Protein 6F0Y (pdb70)

Radius of gyration: 18.17 Å; Cα contacts (8 Å, |Δi|>4): 425; chains: 2; bounding box: 59×48×29 Å

Secondary structure (DSSP, 8-state):
---S-SEEEEEEEE---SEETTSPEEEEEEEEESS--SS-EEEEEEEESTTTTTT--EEEEEEEE-S--SEEEEEEEEEPPPPTTSS-HHHHSS-EEEEEEEEETTEEEEEEEEEEEEEESSHHHHHS--SS--GGGEEEEE-TTS-EEEE-----SSPPPS--S-------/--------BSS----

Nearest PDB structures (foldseek):
  6f0y-assembly1_A  TM=9.200E-01  e=1.280E-29  Saccharomyces cerevisiae S288C
  6ayz-assembly2_M  TM=9.405E-01  e=1.411E-24  Saccharomyces cerevisiae S288C
  2hue-assembly1_A  TM=8.958E-01  e=3.680E-25  Saccharomyces cerevisiae
  2idc-assembly1_A  TM=9.488E-01  e=1.423E-23  Saccharomyces cerevisiae S288C
  7vcq-assembly3_I  TM=9.345E-01  e=2.285E-18  Homo sapiens

Foldseek 3Di:
DCPQHQKAWPAKDFPDFKDFLQDWTKIKTKIFGQAFAQFKKKKWKWFFAPPHDDLTTDIFDMDMDPSGGGGIDIDMDTGGHDDCVSPWAVRQQAWTKMWIWMDTVNHTFKIKIWIWHWHFPDVVCVVPPDGHHDRVRIIIGTPSVDIDIGGDRDDGRCPDPPPPPDDDDPPD/DPDDPPPDDPPPVVD

InterPro domains:
  IPR006818 Histone chaperone ASF1-like [PF04729] (1-154)
  IPR006818 Histone chaperone ASF1-like [PTHR12040] (1-205)
  IPR017282 Histone deposition protein Asf1 [PIRSF037759] (1-274)
  IPR036747 Histone chaperone ASF1-like superfamily [G3DSA:2.60.40.1490] (1-156)
  IPR036747 Histone chaperone ASF1-like superfamily [SSF101546] (1-155)

CATH classification: 2.60.40.1490

Sequence (187 aa):
GAMGSIVSLLGIKVLNNPAKFTDPYEFEITFECLESLKHDLEWKLTYVGSSRSLDHDQELDSILVGPVPVGVNKFVFSADPPSAELIPASELVSVTVILLSCSYDGREFVRVGYYVNNEYDEEELRENPPAKVQVDHIVRNILAEKPRVTRFNIVWDNENEGDLYPPEQPGVLAITMLKPRKKAKALGAMGSIVSLLGIKVLNNPAKFTDPYEFEITFECLESLKHDLEWKLTYVGSSRSLDHDQELDSILVGPVPVGVNKFVFSADPPSAELIPASELVSVTVILLSCSYDGREFVRVGYYVNNEYDEEELRENPPAKVQVDHIVRNILAEKPRVTRFNIVWDNENEGDLYPPEQPGVLAITMLKPRKKAKALGAMGSIVSLLGIKVLNNPAKFTDPYEFEITFECLESLKHDLEWKLTYVGSSRSLDHDQELDSILVGPVPVGVNKFVFSADPPSAELIPASELVSVTVILLSCSYDGREFVRVGYYVNNEYDEEELRENPPAKVQVDHIVRNILAEKPRVTRFNIVWDNENEGDLYPPEQPGVLAITMLKPRKKAKALGAMGSIVSLLGIKVLNNPAKFTDPYEFEITFECLESLKHDLEWKLTYVGSSRSLDHDQELDSILVGPVPVGVNKFVFSADPPSAELIPASELVSVTVILLSCSYDGREFVRVGYYVNNEYDEEELRENPPAKVQVDHIVRNILAEKPRVTRFNIVWDNENEGDLYPPEQPGVLAITMLKPRKKAKALGAMGSIVSLLGIKVLNNPAKFTDPYEFEITFECLESLKHDLEWKLTYVGSSRSLDHDQELDSILVGPVPVGVNKFVFSADPPSAELIPASELVSVTVILLSCSYDGREFVRVGYYVNNEYDEEELRENPPAKVQVDHIVRNILAEKPRVTRFNIVWDNENEGDLYPPEQPGVLAITMLKPRKKAKALGAMGSIVSLLGIKVLNNPAKFTDPYEFEITFECLESLKHDLEWKLTYVGSSRSLDHDQELDSILVGPVPVGVNKFVFSADPPSAELIPASELVSVTVILLSCSYDGREFVRVGYYVNNEYDEEELRENPPAKVQVDHIVRNILAEKPRVTRFNIVWDNENEGDLYPPEQPGVLAITMLKPRKKAKALGAMGSIVSLLGIKVLNNPAKFTDPYEFEITFECLESLKHDLEWKLTYVGSSRSLDHDQELDSILVGPVPVGVNKFVFSADPPSAELIPASELVSVTVILLSCSYDGREFVRVGYYVNNEYDEEELRENPPAKVQVDHIVRNILAEKPRVTRFNIVWDNENEGDLYPPEQPGVLAITMLKPRKKAKALGAMGSIVSLLGIKVLNNPAKFTDPYEFEITFECLESLKHDLEWKLTYVGSSRSLDHDQELDSILVGPVPVGVNKFVFSADPPSAELIPASELVSVTVILLSCSYDGREFVRVGYYVNNEYDEEELRENPPAKVQVDHIVRNILAEKPRVTRFNIVWDNENEGDLYPPEQPGVLAITMLKPRKKAKALGAMGSIVSLLGIKVLNNPAKFTDPYEFEITFECLESLKHDLEWKLTYVGSSRSLDHDQELDSILVGPVPVGVNKFVFSADPPSAELIPASELVSVTVILLSCSYDGREFVRVGYYVNNEYDEEELRENPPAKVQVDHIVRNILAEKPRVTRFNIVWDNENEGDLYPPEQPGVLAITMLKPRKKAKALGAMGSIVSLLGIKVLNNPAKFTDPYEFEITFECLESLKHDLEWKLTYVGSSRSLDHDQELDSILVGPVPVGVNKFVFSADPPSAELIPASELVSVTVILLSCSYDGREFVRVGYYVNNEYDEEELRENPPAKVQVDHIVRNILAEKPRVTRFNIVWDNENEGDLYPPEQPGVLAITMLKPRKKAKAL

Organism: Saccharomyces cerevisiae (strain ATCC 204508 / S288c) (NCBI:txid559292)

Structure (mmCIF, N/CA/C/O backbone):
data_6F0Y
#
_entry.id   6F0Y
#
loop_
_entity.id
_entity.type
_entity.pdbx_description
1 polymer 'Histone chaperone ASF1'
2 polymer 'histone acetyltransferase Rtt109 C-terminus'
#
loop_
_atom_site.group_PDB
_atom_site.id
_atom_site.type_symbol
_atom_site.label_atom_id
_atom_site.label_alt_id
_atom_site.label_comp_id
_atom_site.label_asym_id
_atom_site.label_entity_id
_atom_site.label_seq_id
_atom_site.pdbx_PDB_ins_code
_atom_site.Cartn_x
_atom_site.Cartn_y
_atom_site.Cartn_z
_atom_site.occupancy
_atom_site.B_iso_or_equiv
_atom_site.auth_seq_id
_atom_site.auth_comp_id
_atom_site.auth_asym_id
_atom_site.auth_atom_id
_atom_site.pdbx_PDB_model_num
ATOM 1 N N . GLY A 1 1 ? -27.870 -5.280 4.879 1.00 0.00 -2 GLY A N 1
ATOM 2 C CA . GLY A 1 1 ? -26.940 -5.658 5.967 1.00 0.00 -2 GLY A CA 1
ATOM 3 C C . GLY A 1 1 ? -25.743 -4.740 6.034 1.00 0.00 -2 GLY A C 1
ATOM 4 O O . GLY A 1 1 ? -24.720 -4.996 5.402 1.00 0.00 -2 GLY A O 1
ATOM 10 N N . ALA A 1 2 ? -25.869 -3.664 6.792 1.00 0.00 -1 ALA A N 1
ATOM 11 C CA . ALA A 1 2 ? -24.787 -2.706 6.936 1.00 0.00 -1 ALA A CA 1
ATOM 12 C C . ALA A 1 2 ? -24.229 -2.732 8.352 1.00 0.00 -1 ALA A C 1
ATOM 13 O O . ALA A 1 2 ? -24.659 -1.967 9.221 1.00 0.00 -1 ALA A O 1
ATOM 20 N N . MET A 1 3 ? -23.279 -3.627 8.581 1.00 0.00 0 MET A N 1
ATOM 21 C CA . MET A 1 3 ? -22.659 -3.779 9.890 1.00 0.00 0 MET A CA 1
ATOM 22 C C . MET A 1 3 ? -21.534 -2.763 10.065 1.00 0.00 0 MET A C 1
ATOM 23 O O . MET A 1 3 ? -20.362 -3.133 10.164 1.00 0.00 0 MET A O 1
ATOM 37 N N . GLY A 1 4 ? -21.895 -1.487 10.096 1.00 0.00 1 GLY A N 1
ATOM 38 C CA . GLY A 1 4 ? -20.904 -0.435 10.208 1.00 0.00 1 GLY A CA 1
ATOM 39 C C . GLY A 1 4 ? -20.059 -0.326 8.957 1.00 0.00 1 GLY A C 1
ATOM 40 O O . GLY A 1 4 ? -20.535 0.126 7.914 1.00 0.00 1 GLY A O 1
ATOM 44 N N . SER A 1 5 ? -18.810 -0.752 9.055 1.00 0.00 2 SER A N 1
ATOM 45 C CA . SER A 1 5 ? -17.925 -0.765 7.907 1.00 0.00 2 SER A CA 1
ATOM 46 C C . SER A 1 5 ? -18.201 -1.997 7.053 1.00 0.00 2 SER A C 1
ATOM 47 O O . SER A 1 5 ? -18.005 -3.123 7.503 1.00 0.00 2 SER A O 1
ATOM 55 N N . ILE A 1 6 ? -18.664 -1.772 5.828 1.00 0.00 3 ILE A N 1
ATOM 56 C CA . ILE A 1 6 ? -19.000 -2.864 4.917 1.00 0.00 3 ILE A CA 1
ATOM 57 C C . ILE A 1 6 ? -17.751 -3.638 4.503 1.00 0.00 3 ILE A C 1
ATOM 58 O O . ILE A 1 6 ? -17.823 -4.806 4.119 1.00 0.00 3 ILE A O 1
ATOM 74 N N . VAL A 1 7 ? -16.607 -2.984 4.592 1.00 0.00 4 VAL A N 1
ATOM 75 C CA . VAL A 1 7 ? -15.346 -3.605 4.242 1.00 0.00 4 VAL A CA 1
ATOM 76 C C . VAL A 1 7 ? -14.323 -3.357 5.339 1.00 0.00 4 VAL A C 1
ATOM 77 O O . VAL A 1 7 ? -14.109 -2.219 5.758 1.00 0.00 4 VAL A O 1
ATOM 90 N N . SER A 1 8 ? -13.719 -4.426 5.822 1.00 0.00 5 SER A N 1
ATOM 91 C CA . SER A 1 8 ? -12.693 -4.324 6.839 1.00 0.00 5 SER A CA 1
ATOM 92 C C . SER A 1 8 ? -11.485 -5.149 6.417 1.00 0.00 5 SER A C 1
ATOM 93 O O . SER A 1 8 ? -11.641 -6.268 5.930 1.00 0.00 5 SER A O 1
ATOM 101 N N . LEU A 1 9 ? -10.287 -4.608 6.609 1.00 0.00 6 LEU A N 1
ATOM 102 C CA . LEU A 1 9 ? -9.078 -5.281 6.157 1.00 0.00 6 LEU A CA 1
ATOM 103 C C . LEU A 1 9 ? -8.587 -6.219 7.251 1.00 0.00 6 LEU A C 1
ATOM 104 O O . LEU A 1 9 ? -8.261 -5.789 8.358 1.00 0.00 6 LEU A O 1
ATOM 120 N N . LEU A 1 10 ? -8.553 -7.499 6.933 1.00 0.00 7 LEU A N 1
ATOM 121 C CA . LEU A 1 10 ? -8.145 -8.522 7.881 1.00 0.00 7 LEU A CA 1
ATOM 122 C C . LEU A 1 10 ? -6.642 -8.477 8.068 1.00 0.00 7 LEU A C 1
ATOM 123 O O . LEU A 1 10 ? -6.120 -8.774 9.141 1.00 0.00 7 LEU A O 1
ATOM 139 N N . GLY A 1 11 ? -5.955 -8.085 7.013 1.00 0.00 8 GLY A N 1
ATOM 140 C CA . GLY A 1 11 ? -4.523 -7.956 7.064 1.00 0.00 8 GLY A CA 1
ATOM 141 C C . GLY A 1 11 ? -3.923 -7.995 5.683 1.00 0.00 8 GLY A C 1
ATOM 142 O O . GLY A 1 11 ? -4.651 -8.067 4.688 1.00 0.00 8 GLY A O 1
ATOM 146 N N . ILE A 1 12 ? -2.609 -7.946 5.614 1.00 0.00 9 ILE A N 1
ATOM 147 C CA . ILE A 1 12 ? -1.913 -7.998 4.345 1.00 0.00 9 ILE A CA 1
ATOM 148 C C . ILE A 1 12 ? -0.791 -9.003 4.439 1.00 0.00 9 ILE A C 1
ATOM 149 O O . ILE A 1 12 ? -0.095 -9.071 5.453 1.00 0.00 9 ILE A O 1
ATOM 165 N N . LYS A 1 13 ? -0.592 -9.764 3.388 1.00 0.00 10 LYS A N 1
ATOM 166 C CA . LYS A 1 13 ? 0.472 -10.740 3.364 1.00 0.00 10 LYS A CA 1
ATOM 167 C C . LYS A 1 13 ? 1.644 -10.211 2.549 1.00 0.00 10 LYS A C 1
ATOM 168 O O . LYS A 1 13 ? 1.581 -10.118 1.322 1.00 0.00 10 LYS A O 1
ATOM 187 N N . VAL A 1 14 ? 2.688 -9.811 3.254 1.00 0.00 11 VAL A N 1
ATOM 188 C CA . VAL A 1 14 ? 3.949 -9.451 2.626 1.00 0.00 11 VAL A CA 1
ATOM 189 C C . VAL A 1 14 ? 4.638 -10.697 2.067 1.00 0.00 11 VAL A C 1
ATOM 190 O O . VAL A 1 14 ? 5.267 -11.464 2.795 1.00 0.00 11 VAL A O 1
ATOM 203 N N . LEU A 1 15 ? 4.453 -10.918 0.778 1.00 0.00 12 LEU A N 1
ATOM 204 C CA . LEU A 1 15 ? 5.060 -12.036 0.076 1.00 0.00 12 LEU A CA 1
ATOM 205 C C . LEU A 1 15 ? 6.549 -11.819 -0.196 1.00 0.00 12 LEU A C 1
ATOM 206 O O . LEU A 1 15 ? 7.341 -12.760 -0.141 1.00 0.00 12 LEU A O 1
ATOM 222 N N . ASN A 1 16 ? 6.928 -10.578 -0.474 1.00 0.00 13 ASN A N 1
ATOM 223 C CA . ASN A 1 16 ? 8.315 -10.261 -0.818 1.00 0.00 13 ASN A CA 1
ATOM 224 C C . ASN A 1 16 ? 9.188 -10.050 0.422 1.00 0.00 13 ASN A C 1
ATOM 225 O O . ASN A 1 16 ? 9.186 -8.979 1.024 1.00 0.00 13 ASN A O 1
ATOM 236 N N . ASN A 1 17 ? 9.931 -11.085 0.798 1.00 0.00 14 ASN A N 1
ATOM 237 C CA . ASN A 1 17 ? 10.854 -11.010 1.930 1.00 0.00 14 ASN A CA 1
ATOM 238 C C . ASN A 1 17 ? 11.785 -12.219 1.950 1.00 0.00 14 ASN A C 1
ATOM 239 O O . ASN A 1 17 ? 11.319 -13.350 2.087 1.00 0.00 14 ASN A O 1
ATOM 250 N N . PRO A 1 18 ? 13.111 -12.022 1.802 1.00 0.00 15 PRO A N 1
ATOM 251 C CA . PRO A 1 18 ? 13.721 -10.713 1.544 1.00 0.00 15 PRO A CA 1
ATOM 252 C C . PRO A 1 18 ? 13.655 -10.338 0.067 1.00 0.00 15 PRO A C 1
ATOM 253 O O . PRO A 1 18 ? 13.618 -11.210 -0.806 1.00 0.00 15 PRO A O 1
ATOM 264 N N . ALA A 1 19 ? 13.642 -9.049 -0.212 1.00 0.00 16 ALA A N 1
ATOM 265 C CA . ALA A 1 19 ? 13.534 -8.571 -1.577 1.00 0.00 16 ALA A CA 1
ATOM 266 C C . ALA A 1 19 ? 14.567 -7.490 -1.848 1.00 0.00 16 ALA A C 1
ATOM 267 O O . ALA A 1 19 ? 15.348 -7.134 -0.968 1.00 0.00 16 ALA A O 1
ATOM 274 N N . LYS A 1 20 ? 14.593 -6.989 -3.070 1.00 0.00 17 LYS A N 1
ATOM 275 C CA . LYS A 1 20 ? 15.399 -5.824 -3.389 1.00 0.00 17 LYS A CA 1
ATOM 276 C C . LYS A 1 20 ? 14.493 -4.605 -3.428 1.00 0.00 17 LYS A C 1
ATOM 277 O O . LYS A 1 20 ? 13.270 -4.748 -3.471 1.00 0.00 17 LYS A O 1
ATOM 296 N N . PHE A 1 21 ? 15.066 -3.415 -3.399 1.00 0.00 18 PHE A N 1
ATOM 297 C CA . PHE A 1 21 ? 14.256 -2.204 -3.448 1.00 0.00 18 PHE A CA 1
ATOM 298 C C . PHE A 1 21 ? 13.679 -2.004 -4.850 1.00 0.00 18 PHE A C 1
ATOM 299 O O . PHE A 1 21 ? 12.527 -1.597 -5.008 1.00 0.00 18 PHE A O 1
ATOM 316 N N . THR A 1 22 ? 14.477 -2.320 -5.863 1.00 0.00 19 THR A N 1
ATOM 317 C CA . THR A 1 22 ? 14.034 -2.248 -7.250 1.00 0.00 19 THR A CA 1
ATOM 318 C C . THR A 1 22 ? 13.280 -3.517 -7.651 1.00 0.00 19 THR A C 1
ATOM 319 O O . THR A 1 22 ? 13.045 -3.776 -8.833 1.00 0.00 19 THR A O 1
ATOM 330 N N . ASP A 1 23 ? 12.913 -4.301 -6.650 1.00 0.00 20 ASP A N 1
ATOM 331 C CA . ASP A 1 23 ? 12.149 -5.526 -6.849 1.00 0.00 20 ASP A CA 1
ATOM 332 C C . ASP A 1 23 ? 10.669 -5.236 -6.608 1.00 0.00 20 ASP A C 1
ATOM 333 O O . ASP A 1 23 ? 10.329 -4.499 -5.683 1.00 0.00 20 ASP A O 1
ATOM 342 N N . PRO A 1 24 ? 9.774 -5.793 -7.448 1.00 0.00 21 PRO A N 1
ATOM 343 C CA . PRO A 1 24 ? 8.333 -5.506 -7.388 1.00 0.00 21 PRO A CA 1
ATOM 344 C C . PRO A 1 24 ? 7.721 -5.733 -6.011 1.00 0.00 21 PRO A C 1
ATOM 345 O O . PRO A 1 24 ? 8.025 -6.712 -5.326 1.00 0.00 21 PRO A O 1
ATOM 356 N N . TYR A 1 25 ? 6.857 -4.813 -5.617 1.00 0.00 22 TYR A N 1
ATOM 357 C CA . TYR A 1 25 ? 6.175 -4.889 -4.338 1.00 0.00 22 TYR A CA 1
ATOM 358 C C . TYR A 1 25 ? 4.937 -5.766 -4.455 1.00 0.00 22 TYR A C 1
ATOM 359 O O . TYR A 1 25 ? 4.016 -5.448 -5.200 1.00 0.00 22 TYR A O 1
ATOM 377 N N . GLU A 1 26 ? 4.920 -6.866 -3.726 1.00 0.00 23 GLU A N 1
ATOM 378 C CA . GLU A 1 26 ? 3.802 -7.791 -3.778 1.00 0.00 23 GLU A CA 1
ATOM 379 C C . GLU A 1 26 ? 3.188 -7.982 -2.398 1.00 0.00 23 GLU A C 1
ATOM 380 O O . GLU A 1 26 ? 3.812 -8.540 -1.489 1.00 0.00 23 GLU A O 1
ATOM 392 N N . PHE A 1 27 ? 1.968 -7.499 -2.256 1.00 0.00 24 PHE A N 1
ATOM 393 C CA . PHE A 1 27 ? 1.208 -7.631 -1.025 1.00 0.00 24 PHE A CA 1
ATOM 394 C C . PHE A 1 27 ? -0.088 -8.363 -1.323 1.00 0.00 24 PHE A C 1
ATOM 395 O O . PHE A 1 27 ? -0.750 -8.054 -2.299 1.00 0.00 24 PHE A O 1
ATOM 412 N N . GLU A 1 28 ? -0.462 -9.317 -0.498 1.00 0.00 25 GLU A N 1
ATOM 413 C CA . GLU A 1 28 ? -1.711 -10.026 -0.717 1.00 0.00 25 GLU A CA 1
ATOM 414 C C . GLU A 1 28 ? -2.774 -9.493 0.228 1.00 0.00 25 GLU A C 1
ATOM 415 O O . GLU A 1 28 ? -2.597 -9.490 1.447 1.00 0.00 25 GLU A O 1
ATOM 427 N N . ILE A 1 29 ? -3.863 -9.020 -0.350 1.00 0.00 26 ILE A N 1
ATOM 428 C CA . ILE A 1 29 ? -4.937 -8.397 0.407 1.00 0.00 26 ILE A CA 1
ATOM 429 C C . ILE A 1 29 ? -5.949 -9.431 0.888 1.00 0.00 26 ILE A C 1
ATOM 430 O O . ILE A 1 29 ? -6.365 -10.308 0.132 1.00 0.00 26 ILE A O 1
ATOM 446 N N . THR A 1 30 ? -6.307 -9.340 2.160 1.00 0.00 27 THR A N 1
ATOM 447 C CA . THR A 1 30 ? -7.379 -10.140 2.723 1.00 0.00 27 THR A CA 1
ATOM 448 C C . THR A 1 30 ? -8.322 -9.246 3.519 1.00 0.00 27 THR A C 1
ATOM 449 O O . THR A 1 30 ? -7.923 -8.656 4.523 1.00 0.00 27 THR A O 1
ATOM 460 N N . PHE A 1 31 ? -9.557 -9.114 3.062 1.00 0.00 28 PHE A N 1
ATOM 461 C CA . PHE A 1 31 ? -10.539 -8.312 3.776 1.00 0.00 28 PHE A CA 1
ATOM 462 C C . PHE A 1 31 ? -11.898 -8.984 3.746 1.00 0.00 28 PHE A C 1
ATOM 463 O O . PHE A 1 31 ? -12.162 -9.826 2.892 1.00 0.00 28 PHE A O 1
ATOM 480 N N . GLU A 1 32 ? -12.759 -8.593 4.669 1.00 0.00 29 GLU A N 1
ATOM 481 C CA . GLU A 1 32 ? -14.078 -9.185 4.769 1.00 0.00 29 GLU A CA 1
ATOM 482 C C . GLU A 1 32 ? -15.129 -8.216 4.258 1.00 0.00 29 GLU A C 1
ATOM 483 O O . GLU A 1 32 ? -15.256 -7.094 4.754 1.00 0.00 29 GLU A O 1
ATOM 495 N N . CYS A 1 33 ? -15.844 -8.651 3.242 1.00 0.00 30 CYS A N 1
ATOM 496 C CA . CYS A 1 33 ? -16.949 -7.900 2.688 1.00 0.00 30 CYS A CA 1
ATOM 497 C C . CYS A 1 33 ? -18.233 -8.323 3.384 1.00 0.00 30 CYS A C 1
ATOM 498 O O . CYS A 1 33 ? -18.673 -9.463 3.240 1.00 0.00 30 CYS A O 1
ATOM 506 N N . LEU A 1 34 ? -18.814 -7.420 4.162 1.00 0.00 31 LEU A N 1
ATOM 507 C CA . LEU A 1 34 ? -20.023 -7.729 4.914 1.00 0.00 31 LEU A CA 1
ATOM 508 C C . LEU A 1 34 ? -21.248 -7.703 4.009 1.00 0.00 31 LEU A C 1
ATOM 509 O O . LEU A 1 34 ? -22.145 -8.535 4.137 1.00 0.00 31 LEU A O 1
ATOM 525 N N . GLU A 1 35 ? -21.277 -6.745 3.097 1.00 0.00 32 GLU A N 1
ATOM 526 C CA . GLU A 1 35 ? -22.333 -6.654 2.100 1.00 0.00 32 GLU A CA 1
ATOM 527 C C . GLU A 1 35 ? -21.710 -6.321 0.754 1.00 0.00 32 GLU A C 1
ATOM 528 O O . GLU A 1 35 ? -20.723 -5.593 0.697 1.00 0.00 32 GLU A O 1
ATOM 540 N N . SER A 1 36 ? -22.266 -6.866 -0.319 1.00 0.00 33 SER A N 1
ATOM 541 C CA . SER A 1 36 ? -21.707 -6.662 -1.644 1.00 0.00 33 SER A CA 1
ATOM 542 C C . SER A 1 36 ? -21.712 -5.179 -1.991 1.00 0.00 33 SER A C 1
ATOM 543 O O . SER A 1 36 ? -22.755 -4.520 -1.967 1.00 0.00 33 SER A O 1
ATOM 551 N N . LEU A 1 37 ? -20.531 -4.664 -2.298 1.00 0.00 34 LEU A N 1
ATOM 552 C CA . LEU A 1 37 ? -20.346 -3.244 -2.535 1.00 0.00 34 LEU A CA 1
ATOM 553 C C . LEU A 1 37 ? -21.047 -2.801 -3.810 1.00 0.00 34 LEU A C 1
ATOM 554 O O . LEU A 1 37 ? -20.870 -3.393 -4.875 1.00 0.00 34 LEU A O 1
ATOM 570 N N . LYS A 1 38 ? -21.862 -1.766 -3.674 1.00 0.00 35 LYS A N 1
ATOM 571 C CA . LYS A 1 38 ? -22.554 -1.164 -4.806 1.00 0.00 35 LYS A CA 1
ATOM 572 C C . LYS A 1 38 ? -21.601 -0.240 -5.556 1.00 0.00 35 LYS A C 1
ATOM 573 O O . LYS A 1 38 ? -21.838 0.127 -6.707 1.00 0.00 35 LYS A O 1
ATOM 592 N N . HIS A 1 39 ? -20.536 0.154 -4.873 1.00 0.00 36 HIS A N 1
ATOM 593 C CA . HIS A 1 39 ? -19.476 0.946 -5.478 1.00 0.00 36 HIS A CA 1
ATOM 594 C C . HIS A 1 39 ? -18.215 0.094 -5.541 1.00 0.00 36 HIS A C 1
ATOM 595 O O . HIS A 1 39 ? -18.251 -1.088 -5.200 1.00 0.00 36 HIS A O 1
ATOM 610 N N . ASP A 1 40 ? -17.108 0.676 -5.961 1.00 0.00 37 ASP A N 1
ATOM 611 C CA . ASP A 1 40 ? -15.892 -0.095 -6.181 1.00 0.00 37 ASP A CA 1
ATOM 612 C C . ASP A 1 40 ? -14.846 0.208 -5.119 1.00 0.00 37 ASP A C 1
ATOM 613 O O . ASP A 1 40 ? -14.813 1.306 -4.557 1.00 0.00 37 ASP A O 1
ATOM 622 N N . LEU A 1 41 ? -14.000 -0.776 -4.849 1.00 0.00 38 LEU A N 1
ATOM 623 C CA . LEU A 1 41 ? -12.920 -0.627 -3.883 1.00 0.00 38 LEU A CA 1
ATOM 624 C C . LEU A 1 41 ? -11.606 -0.374 -4.604 1.00 0.00 38 LEU A C 1
ATOM 625 O O . LEU A 1 41 ? -11.216 -1.146 -5.479 1.00 0.00 38 LEU A O 1
ATOM 641 N N . GLU A 1 42 ? -10.932 0.701 -4.246 1.00 0.00 39 GLU A N 1
ATOM 642 C CA . GLU A 1 42 ? -9.674 1.050 -4.884 1.00 0.00 39 GLU A CA 1
ATOM 643 C C . GLU A 1 42 ? -8.508 0.839 -3.922 1.00 0.00 39 GLU A C 1
ATOM 644 O O . GLU A 1 42 ? -8.403 1.520 -2.903 1.00 0.00 39 GLU A O 1
ATOM 656 N N . TRP A 1 43 ? -7.634 -0.099 -4.259 1.00 0.00 40 TRP A N 1
ATOM 657 C CA . TRP A 1 43 ? -6.481 -0.420 -3.425 1.00 0.00 40 TRP A CA 1
ATOM 658 C C . TRP A 1 43 ? -5.219 0.102 -4.086 1.00 0.00 40 TRP A C 1
ATOM 659 O O . TRP A 1 43 ? -5.045 -0.042 -5.289 1.00 0.00 40 TRP A O 1
ATOM 680 N N . LYS A 1 44 ? -4.341 0.709 -3.314 1.00 0.00 41 LYS A N 1
ATOM 681 C CA . LYS A 1 44 ? -3.148 1.309 -3.888 1.00 0.00 41 LYS A CA 1
ATOM 682 C C . LYS A 1 44 ? -1.982 1.230 -2.919 1.00 0.00 41 LYS A C 1
ATOM 683 O O . LYS A 1 44 ? -2.179 1.060 -1.713 1.00 0.00 41 LYS A O 1
ATOM 702 N N . LEU A 1 45 ? -0.773 1.346 -3.450 1.00 0.00 42 LEU A N 1
ATOM 703 C CA . LEU A 1 45 ? 0.423 1.336 -2.628 1.00 0.00 42 LEU A CA 1
ATOM 704 C C . LEU A 1 45 ? 1.137 2.669 -2.766 1.00 0.00 42 LEU A C 1
ATOM 705 O O . LEU A 1 45 ? 1.346 3.156 -3.879 1.00 0.00 42 LEU A O 1
ATOM 721 N N . THR A 1 46 ? 1.494 3.265 -1.648 1.00 0.00 43 THR A N 1
ATOM 722 C CA . THR A 1 46 ? 2.244 4.504 -1.646 1.00 0.00 43 THR A CA 1
ATOM 723 C C . THR A 1 46 ? 3.580 4.289 -0.950 1.00 0.00 43 THR A C 1
ATOM 724 O O . THR A 1 46 ? 3.637 3.654 0.105 1.00 0.00 43 THR A O 1
ATOM 735 N N . TYR A 1 47 ? 4.652 4.794 -1.540 1.00 0.00 44 TYR A N 1
ATOM 736 C CA . TYR A 1 47 ? 5.958 4.690 -0.920 1.00 0.00 44 TYR A CA 1
ATOM 737 C C . TYR A 1 47 ? 6.258 5.980 -0.186 1.00 0.00 44 TYR A C 1
ATOM 738 O O . TYR A 1 47 ? 6.109 7.070 -0.742 1.00 0.00 44 TYR A O 1
ATOM 756 N N . VAL A 1 48 ? 6.635 5.848 1.070 1.00 0.00 45 VAL A N 1
ATOM 757 C CA . VAL A 1 48 ? 6.871 6.991 1.923 1.00 0.00 45 VAL A CA 1
ATOM 758 C C . VAL A 1 48 ? 8.284 6.968 2.497 1.00 0.00 45 VAL A C 1
ATOM 759 O O . VAL A 1 48 ? 8.657 6.043 3.229 1.00 0.00 45 VAL A O 1
ATOM 772 N N . GLY A 1 49 ? 9.076 7.967 2.132 1.00 0.00 46 GLY A N 1
ATOM 773 C CA . GLY A 1 49 ? 10.391 8.134 2.719 1.00 0.00 46 GLY A CA 1
ATOM 774 C C . GLY A 1 49 ? 10.323 8.465 4.199 1.00 0.00 46 GLY A C 1
ATOM 775 O O . GLY A 1 49 ? 10.246 9.638 4.574 1.00 0.00 46 GLY A O 1
ATOM 779 N N . SER A 1 50 ? 10.327 7.419 5.025 1.00 0.00 47 SER A N 1
ATOM 780 C CA . SER A 1 50 ? 10.297 7.537 6.483 1.00 0.00 47 SER A CA 1
ATOM 781 C C . SER A 1 50 ? 8.942 8.047 6.992 1.00 0.00 47 SER A C 1
ATOM 782 O O . SER A 1 50 ? 8.137 7.266 7.496 1.00 0.00 47 SER A O 1
ATOM 790 N N . SER A 1 51 ? 8.674 9.338 6.856 1.00 0.00 48 SER A N 1
ATOM 791 C CA . SER A 1 51 ? 7.436 9.894 7.384 1.00 0.00 48 SER A CA 1
ATOM 792 C C . SER A 1 51 ? 6.862 10.969 6.466 1.00 0.00 48 SER A C 1
ATOM 793 O O . SER A 1 51 ? 5.762 10.817 5.930 1.00 0.00 48 SER A O 1
ATOM 801 N N . ARG A 1 52 ? 7.603 12.054 6.277 1.00 0.00 49 ARG A N 1
ATOM 802 C CA . ARG A 1 52 ? 7.120 13.169 5.469 1.00 0.00 49 ARG A CA 1
ATOM 803 C C . ARG A 1 52 ? 7.408 12.935 3.997 1.00 0.00 49 ARG A C 1
ATOM 804 O O . ARG A 1 52 ? 7.067 13.756 3.145 1.00 0.00 49 ARG A O 1
ATOM 825 N N . SER A 1 53 ? 8.041 11.797 3.726 1.00 0.00 50 SER A N 1
ATOM 826 C CA . SER A 1 53 ? 8.376 11.374 2.372 1.00 0.00 50 SER A CA 1
ATOM 827 C C . SER A 1 53 ? 9.415 12.303 1.753 1.00 0.00 50 SER A C 1
ATOM 828 O O . SER A 1 53 ? 9.082 13.208 0.992 1.00 0.00 50 SER A O 1
ATOM 836 N N . LEU A 1 54 ? 10.680 12.068 2.084 1.00 0.00 51 LEU A N 1
ATOM 837 C CA . LEU A 1 54 ? 11.776 12.869 1.546 1.00 0.00 51 LEU A CA 1
ATOM 838 C C . LEU A 1 54 ? 11.967 12.588 0.059 1.00 0.00 51 LEU A C 1
ATOM 839 O O . LEU A 1 54 ? 12.708 13.287 -0.633 1.00 0.00 51 LEU A O 1
ATOM 855 N N . ASP A 1 55 ? 11.286 11.562 -0.417 1.00 0.00 52 ASP A N 1
ATOM 856 C CA . ASP A 1 55 ? 11.349 11.165 -1.811 1.00 0.00 52 ASP A CA 1
ATOM 857 C C . ASP A 1 55 ? 10.128 11.666 -2.564 1.00 0.00 52 ASP A C 1
ATOM 858 O O . ASP A 1 55 ? 9.991 11.422 -3.764 1.00 0.00 52 ASP A O 1
ATOM 867 N N . HIS A 1 56 ? 9.265 12.391 -1.845 1.00 0.00 53 HIS A N 1
ATOM 868 C CA . HIS A 1 56 ? 7.954 12.794 -2.356 1.00 0.00 53 HIS A CA 1
ATOM 869 C C . HIS A 1 56 ? 7.075 11.563 -2.525 1.00 0.00 53 HIS A C 1
ATOM 870 O O . HIS A 1 56 ? 7.303 10.758 -3.425 1.00 0.00 53 HIS A O 1
ATOM 885 N N . ASP A 1 57 ? 6.079 11.424 -1.648 1.00 0.00 54 ASP A N 1
ATOM 886 C CA . ASP A 1 57 ? 5.227 10.231 -1.628 1.00 0.00 54 ASP A CA 1
ATOM 887 C C . ASP A 1 57 ? 4.737 9.890 -3.024 1.00 0.00 54 ASP A C 1
ATOM 888 O O . ASP A 1 57 ? 4.253 10.748 -3.767 1.00 0.00 54 ASP A O 1
ATOM 897 N N . GLN A 1 58 ? 4.891 8.632 -3.376 1.00 0.00 55 GLN A N 1
ATOM 898 C CA . GLN A 1 58 ? 4.621 8.182 -4.727 1.00 0.00 55 GLN A CA 1
ATOM 899 C C . GLN A 1 58 ? 3.723 6.955 -4.735 1.00 0.00 55 GLN A C 1
ATOM 900 O O . GLN A 1 58 ? 4.030 5.936 -4.110 1.00 0.00 55 GLN A O 1
ATOM 914 N N . GLU A 1 59 ? 2.594 7.080 -5.416 1.00 0.00 56 GLU A N 1
ATOM 915 C CA . GLU A 1 59 ? 1.694 5.960 -5.637 1.00 0.00 56 GLU A CA 1
ATOM 916 C C . GLU A 1 59 ? 2.279 5.049 -6.709 1.00 0.00 56 GLU A C 1
ATOM 917 O O . GLU A 1 59 ? 2.354 5.428 -7.878 1.00 0.00 56 GLU A O 1
ATOM 929 N N . LEU A 1 60 ? 2.679 3.851 -6.315 1.00 0.00 57 LEU A N 1
ATOM 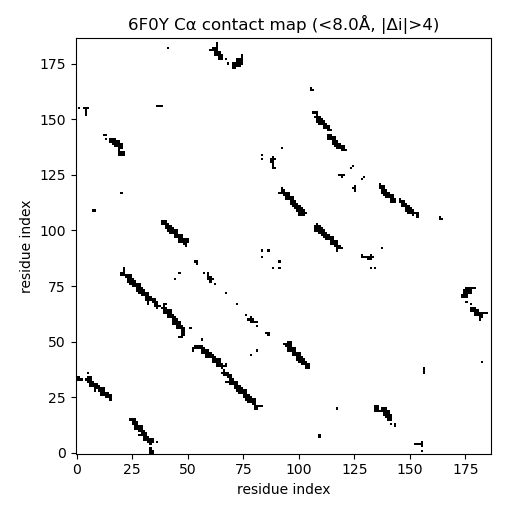930 C CA . LEU A 1 60 ? 3.396 2.956 -7.218 1.00 0.00 57 LEU A CA 1
ATOM 931 C C . LEU A 1 60 ? 2.450 2.291 -8.201 1.00 0.00 57 LEU A C 1
ATOM 932 O O . LEU A 1 60 ? 2.825 2.007 -9.335 1.00 0.00 57 LEU A O 1
ATOM 948 N N . ASP A 1 61 ? 1.213 2.084 -7.775 1.00 0.00 58 ASP A N 1
ATOM 949 C CA . ASP A 1 61 ? 0.241 1.305 -8.531 1.00 0.00 58 ASP A CA 1
ATOM 950 C C . ASP A 1 61 ? -1.092 1.369 -7.807 1.00 0.00 58 ASP A C 1
ATOM 951 O O . ASP A 1 61 ? -1.124 1.492 -6.578 1.00 0.00 58 ASP A O 1
ATOM 960 N N . SER A 1 62 ? -2.178 1.308 -8.551 1.00 0.00 59 SER A N 1
ATOM 961 C CA . SER A 1 62 ? -3.503 1.327 -7.955 1.00 0.00 59 SER A CA 1
ATOM 962 C C . SER A 1 62 ? -4.435 0.365 -8.677 1.00 0.00 59 SER A C 1
ATOM 963 O O . SER A 1 62 ? -4.559 0.398 -9.902 1.00 0.00 59 SER A O 1
ATOM 971 N N . ILE A 1 63 ? -5.090 -0.484 -7.907 1.00 0.00 60 ILE A N 1
ATOM 972 C CA . ILE A 1 63 ? -5.988 -1.478 -8.457 1.00 0.00 60 ILE A CA 1
ATOM 973 C C . ILE A 1 63 ? -7.409 -1.205 -8.001 1.00 0.00 60 ILE A C 1
ATOM 974 O O . ILE A 1 63 ? -7.635 -0.584 -6.963 1.00 0.00 60 ILE A O 1
ATOM 990 N N . LEU A 1 64 ? -8.357 -1.660 -8.786 1.00 0.00 61 LEU A N 1
ATOM 991 C CA . LEU A 1 64 ? -9.754 -1.396 -8.550 1.00 0.00 61 LEU A CA 1
ATOM 992 C C . LEU A 1 64 ? -10.512 -2.725 -8.588 1.00 0.00 61 LEU A C 1
ATOM 993 O O . LEU A 1 64 ? -10.319 -3.520 -9.505 1.00 0.00 61 LEU A O 1
ATOM 1009 N N . VAL A 1 65 ? -11.367 -2.979 -7.607 1.00 0.00 62 VAL A N 1
ATOM 1010 C CA . VAL A 1 65 ? -12.038 -4.273 -7.529 1.00 0.00 62 VAL A CA 1
ATOM 1011 C C . VAL A 1 65 ? -13.543 -4.132 -7.637 1.00 0.00 62 VAL A C 1
ATOM 1012 O O . VAL A 1 65 ? -14.154 -3.273 -6.997 1.00 0.00 62 VAL A O 1
ATOM 1025 N N . GLY A 1 66 ? -14.122 -4.996 -8.452 1.00 0.00 63 GLY A N 1
ATOM 1026 C CA . GLY A 1 66 ? -15.555 -5.085 -8.571 1.00 0.00 63 GLY A CA 1
ATOM 1027 C C . GLY A 1 66 ? -15.945 -6.014 -9.700 1.00 0.00 63 GLY A C 1
ATOM 1028 O O . GLY A 1 66 ? -15.174 -6.184 -10.646 1.00 0.00 63 GLY A O 1
ATOM 1032 N N . PRO A 1 67 ? -17.118 -6.656 -9.621 1.00 0.00 64 PRO A N 1
ATOM 1033 C CA . PRO A 1 67 ? -17.987 -6.582 -8.446 1.00 0.00 64 PRO A CA 1
ATOM 1034 C C . PRO A 1 67 ? -17.435 -7.403 -7.278 1.00 0.00 64 PRO A C 1
ATOM 1035 O O . PRO A 1 67 ? -17.074 -8.571 -7.438 1.00 0.00 64 PRO A O 1
ATOM 1046 N N . VAL A 1 68 ? -17.351 -6.777 -6.114 1.00 0.00 65 VAL A N 1
ATOM 1047 C CA . VAL A 1 68 ? -16.824 -7.433 -4.924 1.00 0.00 65 VAL A CA 1
ATOM 1048 C C . VAL A 1 68 ? -17.966 -8.018 -4.076 1.00 0.00 65 VAL A C 1
ATOM 1049 O O . VAL A 1 68 ? -18.826 -7.290 -3.564 1.00 0.00 65 VAL A O 1
ATOM 1062 N N . PRO A 1 69 ? -18.021 -9.365 -3.998 1.00 0.00 66 PRO A N 1
ATOM 1063 C CA . PRO A 1 69 ? -19.064 -10.098 -3.277 1.00 0.00 66 PRO A CA 1
ATOM 1064 C C . PRO A 1 69 ? -18.746 -10.328 -1.805 1.00 0.00 66 PRO A C 1
ATOM 1065 O O . PRO A 1 69 ? -17.620 -10.122 -1.346 1.00 0.00 66 PRO A O 1
ATOM 1076 N N . VAL A 1 70 ? -19.761 -10.791 -1.087 1.00 0.00 67 VAL A N 1
ATOM 1077 C CA . VAL A 1 70 ? -19.689 -10.977 0.354 1.00 0.00 67 VAL A CA 1
ATOM 1078 C C . VAL A 1 70 ? -18.776 -12.148 0.730 1.00 0.00 67 VAL A C 1
ATOM 1079 O O . VAL A 1 70 ? -18.730 -13.163 0.029 1.00 0.00 67 VAL A O 1
ATOM 1092 N N . GLY A 1 71 ? -18.073 -12.002 1.846 1.00 0.00 68 GLY A N 1
ATOM 1093 C CA . GLY A 1 71 ? -17.124 -13.009 2.287 1.00 0.00 68 GLY A CA 1
ATOM 1094 C C . GLY A 1 71 ? -15.738 -12.417 2.402 1.00 0.00 68 GLY A C 1
ATOM 1095 O O . GLY A 1 71 ? -15.597 -11.196 2.416 1.00 0.00 68 GLY A O 1
ATOM 1099 N N . VAL A 1 72 ? -14.706 -13.244 2.475 1.00 0.00 69 VAL A N 1
ATOM 1100 C CA . VAL A 1 72 ? -13.361 -12.704 2.454 1.00 0.00 69 VAL A CA 1
ATOM 1101 C C . VAL A 1 72 ? -12.945 -12.534 1.007 1.00 0.00 69 VAL A C 1
ATOM 1102 O O . VAL A 1 72 ? -13.242 -13.377 0.158 1.00 0.00 69 VAL A O 1
ATOM 1115 N N . ASN A 1 73 ? -12.301 -11.436 0.716 1.00 0.00 70 ASN A N 1
ATOM 1116 C CA . ASN A 1 73 ? -11.749 -11.231 -0.600 1.00 0.00 70 ASN A CA 1
ATOM 1117 C C . ASN A 1 73 ? -10.252 -11.289 -0.464 1.00 0.00 70 ASN A C 1
ATOM 1118 O O . ASN A 1 73 ? -9.689 -10.742 0.490 1.00 0.00 70 ASN A O 1
ATOM 1129 N N . LYS A 1 74 ? -9.609 -11.963 -1.388 1.00 0.00 71 LYS A N 1
ATOM 1130 C CA . LYS A 1 74 ? -8.197 -12.216 -1.274 1.00 0.00 71 LYS A CA 1
ATOM 1131 C C . LYS A 1 74 ? -7.570 -12.242 -2.649 1.00 0.00 71 LYS A C 1
ATOM 1132 O O . LYS A 1 74 ? -8.030 -12.954 -3.537 1.00 0.00 71 LYS A O 1
ATOM 1151 N N . PHE A 1 75 ? -6.518 -11.477 -2.815 1.00 0.00 72 PHE A N 1
ATOM 1152 C CA . PHE A 1 75 ? -5.833 -11.393 -4.084 1.00 0.00 72 PHE A CA 1
ATOM 1153 C C . PHE A 1 75 ? -4.450 -10.821 -3.877 1.00 0.00 72 PHE A C 1
ATOM 1154 O O . PHE A 1 75 ? -4.188 -10.162 -2.870 1.00 0.00 72 PHE A O 1
ATOM 1171 N N . VAL A 1 76 ? -3.572 -11.068 -4.824 1.00 0.00 73 VAL A N 1
ATOM 1172 C CA . VAL A 1 76 ? -2.222 -10.552 -4.741 1.00 0.00 73 VAL A CA 1
ATOM 1173 C C . VAL A 1 76 ? -2.134 -9.206 -5.454 1.00 0.00 73 VAL A C 1
ATOM 1174 O O . VAL A 1 76 ? -2.588 -9.049 -6.589 1.00 0.00 73 VAL A O 1
ATOM 1187 N N . PHE A 1 77 ? -1.572 -8.242 -4.755 1.00 0.00 74 PHE A N 1
ATOM 1188 C CA . PHE A 1 77 ? -1.458 -6.881 -5.242 1.00 0.00 74 PHE A CA 1
ATOM 1189 C C . PHE A 1 77 ? 0.000 -6.571 -5.548 1.00 0.00 74 PHE A C 1
ATOM 1190 O O . PHE A 1 77 ? 0.859 -6.625 -4.664 1.00 0.00 74 PHE A O 1
ATOM 1207 N N . SER A 1 78 ? 0.277 -6.267 -6.801 1.00 0.00 75 SER A N 1
ATOM 1208 C CA . SER A 1 78 ? 1.636 -6.016 -7.238 1.00 0.00 75 SER A CA 1
ATOM 1209 C C . SER A 1 78 ? 1.817 -4.555 -7.633 1.00 0.00 75 SER A C 1
ATOM 1210 O O . SER A 1 78 ? 1.091 -4.034 -8.481 1.00 0.00 75 SER A O 1
ATOM 1218 N N . ALA A 1 79 ? 2.777 -3.898 -7.007 1.00 0.00 76 ALA A N 1
ATOM 1219 C CA . ALA A 1 79 ? 3.069 -2.507 -7.295 1.00 0.00 76 ALA A CA 1
ATOM 1220 C C . ALA A 1 79 ? 4.487 -2.355 -7.832 1.00 0.00 76 ALA A C 1
ATOM 1221 O O . ALA A 1 79 ? 5.432 -2.950 -7.302 1.00 0.00 76 ALA A O 1
ATOM 1228 N N . ASP A 1 80 ? 4.620 -1.575 -8.897 1.00 0.00 77 ASP A N 1
ATOM 1229 C CA . ASP A 1 80 ? 5.915 -1.319 -9.521 1.00 0.00 77 ASP A CA 1
ATOM 1230 C C . ASP A 1 80 ? 6.838 -0.573 -8.559 1.00 0.00 77 ASP A C 1
ATOM 1231 O O . ASP A 1 80 ? 6.439 0.425 -7.958 1.00 0.00 77 ASP A O 1
ATOM 1240 N N . PRO A 1 81 ? 8.087 -1.043 -8.413 1.00 0.00 78 PRO A N 1
ATOM 1241 C CA . PRO A 1 81 ? 9.039 -0.488 -7.442 1.00 0.00 78 PRO A CA 1
ATOM 1242 C C . PRO A 1 81 ? 9.490 0.927 -7.809 1.00 0.00 78 PRO A C 1
ATOM 1243 O O . PRO A 1 81 ? 9.552 1.278 -8.986 1.00 0.00 78 PRO A O 1
ATOM 1254 N N . PRO A 1 82 ? 9.822 1.762 -6.806 1.00 0.00 79 PRO A N 1
ATOM 1255 C CA . PRO A 1 82 ? 10.261 3.136 -7.031 1.00 0.00 79 PRO A CA 1
ATOM 1256 C C . PRO A 1 82 ? 11.702 3.192 -7.520 1.00 0.00 79 PRO A C 1
ATOM 1257 O O . PRO A 1 82 ? 12.526 2.352 -7.158 1.00 0.00 79 PRO A O 1
ATOM 1268 N N . SER A 1 83 ? 11.996 4.173 -8.355 1.00 0.00 80 SER A N 1
ATOM 1269 C CA . SER A 1 83 ? 13.336 4.343 -8.885 1.00 0.00 80 SER A CA 1
ATOM 1270 C C . SER A 1 83 ? 14.220 5.092 -7.887 1.00 0.00 80 SER A C 1
ATOM 1271 O O . SER A 1 83 ? 13.793 6.069 -7.271 1.00 0.00 80 SER A O 1
ATOM 1279 N N . ALA A 1 84 ? 15.454 4.625 -7.737 1.00 0.00 81 ALA A N 1
ATOM 1280 C CA . ALA A 1 84 ? 16.399 5.208 -6.788 1.00 0.00 81 ALA A CA 1
ATOM 1281 C C . ALA A 1 84 ? 16.832 6.607 -7.210 1.00 0.00 81 ALA A C 1
ATOM 1282 O O . ALA A 1 84 ? 17.446 7.326 -6.438 1.00 0.00 81 ALA A O 1
ATOM 1289 N N . GLU A 1 85 ? 16.558 6.975 -8.454 1.00 0.00 82 GLU A N 1
ATOM 1290 C CA . GLU A 1 85 ? 16.814 8.337 -8.917 1.00 0.00 82 GLU A CA 1
ATOM 1291 C C . GLU A 1 85 ? 16.087 9.358 -8.036 1.00 0.00 82 GLU A C 1
ATOM 1292 O O . GLU A 1 85 ? 16.484 10.520 -7.954 1.00 0.00 82 GLU A O 1
ATOM 1304 N N . LEU A 1 86 ? 15.022 8.910 -7.376 1.00 0.00 83 LEU A N 1
ATOM 1305 C CA . LEU A 1 86 ? 14.257 9.763 -6.478 1.00 0.00 83 LEU A CA 1
ATOM 1306 C C . LEU A 1 86 ? 14.955 9.871 -5.128 1.00 0.00 83 LEU A C 1
ATOM 1307 O O . LEU A 1 86 ? 14.874 10.892 -4.445 1.00 0.00 83 LEU A O 1
ATOM 1323 N N . ILE A 1 87 ? 15.636 8.798 -4.757 1.00 0.00 84 ILE A N 1
ATOM 1324 C CA . ILE A 1 87 ? 16.338 8.722 -3.488 1.00 0.00 84 ILE A CA 1
ATOM 1325 C C . ILE A 1 87 ? 17.805 8.360 -3.690 1.00 0.00 84 ILE A C 1
ATOM 1326 O O . ILE A 1 87 ? 18.136 7.194 -3.909 1.00 0.00 84 ILE A O 1
ATOM 1342 N N . PRO A 1 88 ? 18.699 9.356 -3.609 1.00 0.00 85 PRO A N 1
ATOM 1343 C CA . PRO A 1 88 ? 20.148 9.161 -3.775 1.00 0.00 85 PRO A CA 1
ATOM 1344 C C . PRO A 1 88 ? 20.705 8.032 -2.911 1.00 0.00 85 PRO A C 1
ATOM 1345 O O . PRO A 1 88 ? 20.061 7.609 -1.954 1.00 0.00 85 PRO A O 1
ATOM 1356 N N . ALA A 1 89 ? 21.890 7.540 -3.261 1.00 0.00 86 ALA A N 1
ATOM 1357 C CA . ALA A 1 89 ? 22.471 6.358 -2.621 1.00 0.00 86 ALA A CA 1
ATOM 1358 C C . ALA A 1 89 ? 22.397 6.418 -1.095 1.00 0.00 86 ALA A C 1
ATOM 1359 O O . ALA A 1 89 ? 22.026 5.439 -0.451 1.00 0.00 86 ALA A O 1
ATOM 1366 N N . SER A 1 90 ? 22.712 7.568 -0.522 1.00 0.00 87 SER A N 1
ATOM 1367 C CA . SER A 1 90 ? 22.708 7.711 0.928 1.00 0.00 87 SER A CA 1
ATOM 1368 C C . SER A 1 90 ? 21.289 7.902 1.476 1.00 0.00 87 SER A C 1
ATOM 1369 O O . SER A 1 90 ? 21.064 7.809 2.683 1.00 0.00 87 SER A O 1
ATOM 1377 N N . GLU A 1 91 ? 20.331 8.136 0.585 1.00 0.00 88 GLU A N 1
ATOM 1378 C CA . GLU A 1 91 ? 18.984 8.506 0.997 1.00 0.00 88 GLU A CA 1
ATOM 1379 C C . GLU A 1 91 ? 18.023 7.313 0.994 1.00 0.00 88 GLU A C 1
ATOM 1380 O O . GLU A 1 91 ? 17.037 7.311 1.732 1.00 0.00 88 GLU A O 1
ATOM 1392 N N . LEU A 1 92 ? 18.300 6.288 0.189 1.00 0.00 89 LEU A N 1
ATOM 1393 C CA . LEU A 1 92 ? 17.414 5.125 0.168 1.00 0.00 89 LEU A CA 1
ATOM 1394 C C . LEU A 1 92 ? 17.932 4.038 1.099 1.00 0.00 89 LEU A C 1
ATOM 1395 O O . LEU A 1 92 ? 17.241 3.059 1.362 1.00 0.00 89 LEU A O 1
ATOM 1411 N N . VAL A 1 93 ? 19.142 4.222 1.617 1.00 0.00 90 VAL A N 1
ATOM 1412 C CA . VAL A 1 93 ? 19.671 3.322 2.637 1.00 0.00 90 VAL A CA 1
ATOM 1413 C C . VAL A 1 93 ? 19.158 3.764 4.007 1.00 0.00 90 VAL A C 1
ATOM 1414 O O . VAL A 1 93 ? 19.913 4.192 4.883 1.00 0.00 90 VAL A O 1
ATOM 1427 N N . SER A 1 94 ? 17.848 3.719 4.147 1.00 0.00 91 SER A N 1
ATOM 1428 C CA . SER A 1 94 ? 17.176 4.086 5.379 1.00 0.00 91 SER A CA 1
ATOM 1429 C C . SER A 1 94 ? 15.914 3.249 5.515 1.00 0.00 91 SER A C 1
ATOM 1430 O O . SER A 1 94 ? 15.480 2.621 4.546 1.00 0.00 91 SER A O 1
ATOM 1438 N N . VAL A 1 95 ? 15.327 3.218 6.701 1.00 0.00 92 VAL A N 1
ATOM 1439 C CA . VAL A 1 95 ? 14.042 2.567 6.853 1.00 0.00 92 VAL A CA 1
ATOM 1440 C C . VAL A 1 95 ? 12.946 3.503 6.376 1.00 0.00 92 VAL A C 1
ATOM 1441 O O . VAL A 1 95 ? 12.924 4.694 6.702 1.00 0.00 92 VAL A O 1
ATOM 1454 N N . THR A 1 96 ? 12.060 2.967 5.575 1.00 0.00 93 THR A N 1
ATOM 1455 C CA . THR A 1 96 ? 10.996 3.749 4.995 1.00 0.00 93 THR A CA 1
ATOM 1456 C C . THR A 1 96 ? 9.658 3.094 5.276 1.00 0.00 93 THR A C 1
ATOM 1457 O O . THR A 1 96 ? 9.605 2.042 5.913 1.00 0.00 93 THR A O 1
ATOM 1468 N N . VAL A 1 97 ? 8.582 3.712 4.831 1.00 0.00 94 VAL A N 1
ATOM 1469 C CA . VAL A 1 97 ? 7.258 3.243 5.178 1.00 0.00 94 VAL A CA 1
ATOM 1470 C C . VAL A 1 97 ? 6.408 3.075 3.933 1.00 0.00 94 VAL A C 1
ATOM 1471 O O . VAL A 1 97 ? 6.395 3.928 3.049 1.00 0.00 94 VAL A O 1
ATOM 1484 N N . ILE A 1 98 ? 5.725 1.954 3.867 1.00 0.00 95 ILE A N 1
ATOM 1485 C CA . ILE A 1 98 ? 4.842 1.651 2.762 1.00 0.00 95 ILE A CA 1
ATOM 1486 C C . ILE A 1 98 ? 3.408 1.810 3.218 1.00 0.00 95 ILE A C 1
ATOM 1487 O O . ILE A 1 98 ? 3.055 1.355 4.301 1.00 0.00 95 ILE A O 1
ATOM 1503 N N . LEU A 1 99 ? 2.593 2.456 2.412 1.00 0.00 96 LEU A N 1
ATOM 1504 C CA . LEU A 1 99 ? 1.201 2.644 2.765 1.00 0.00 96 LEU A CA 1
ATOM 1505 C C . LEU A 1 99 ? 0.287 1.956 1.766 1.00 0.00 96 LEU A C 1
ATOM 1506 O O . LEU A 1 99 ? 0.298 2.263 0.574 1.00 0.00 96 LEU A O 1
ATOM 1522 N N . LEU A 1 100 ? -0.481 1.009 2.269 1.00 0.00 97 LEU A N 1
ATOM 1523 C CA . LEU A 1 100 ? -1.493 0.332 1.484 1.00 0.00 97 LEU A CA 1
ATOM 1524 C C . LEU A 1 100 ? -2.843 0.914 1.843 1.00 0.00 97 LEU A C 1
ATOM 1525 O O . LEU A 1 100 ? -3.284 0.803 2.981 1.00 0.00 97 LEU A O 1
ATOM 1541 N N . SER A 1 101 ? -3.504 1.534 0.891 1.00 0.00 98 SER A N 1
ATOM 1542 C CA . SER A 1 101 ? -4.695 2.288 1.204 1.00 0.00 98 SER A CA 1
ATOM 1543 C C . SER A 1 101 ? -5.846 1.944 0.267 1.00 0.00 98 SER A C 1
ATOM 1544 O O . SER A 1 101 ? -5.668 1.843 -0.950 1.00 0.00 98 SER A O 1
ATOM 1552 N N . CYS A 1 102 ? -7.022 1.760 0.845 1.00 0.00 99 CYS A N 1
ATOM 1553 C CA . CYS A 1 102 ? -8.212 1.455 0.077 1.00 0.00 99 CYS A CA 1
ATOM 1554 C C . CYS A 1 102 ? -9.200 2.603 0.155 1.00 0.00 99 CYS A C 1
ATOM 1555 O O . CYS A 1 102 ? -9.476 3.130 1.235 1.00 0.00 99 CYS A O 1
ATOM 1563 N N . SER A 1 103 ? -9.730 2.976 -0.992 1.00 0.00 100 SER A N 1
ATOM 1564 C CA . SER A 1 103 ? -10.696 4.046 -1.073 1.00 0.00 100 SER A CA 1
ATOM 1565 C C . SER A 1 103 ? -11.999 3.522 -1.654 1.00 0.00 100 SER A C 1
ATOM 1566 O O . SER A 1 103 ? -12.003 2.848 -2.687 1.00 0.00 100 SER A O 1
ATOM 1574 N N . TYR A 1 104 ? -13.096 3.824 -0.986 1.00 0.00 101 TYR A N 1
ATOM 1575 C CA . TYR A 1 104 ? -14.409 3.420 -1.445 1.00 0.00 101 TYR A CA 1
ATOM 1576 C C . TYR A 1 104 ? -15.185 4.648 -1.895 1.00 0.00 101 TYR A C 1
ATOM 1577 O O . TYR A 1 104 ? -15.594 5.471 -1.073 1.00 0.00 101 TYR A O 1
ATOM 1595 N N . ASP A 1 105 ? -15.336 4.779 -3.209 1.00 0.00 102 ASP A N 1
ATOM 1596 C CA . ASP A 1 105 ? -16.029 5.914 -3.819 1.00 0.00 102 ASP A CA 1
ATOM 1597 C C . ASP A 1 105 ? -15.365 7.228 -3.406 1.00 0.00 102 ASP A C 1
ATOM 1598 O O . ASP A 1 105 ? -16.023 8.247 -3.196 1.00 0.00 102 ASP A O 1
ATOM 1607 N N . GLY A 1 106 ? -14.048 7.187 -3.278 1.00 0.00 103 GLY A N 1
ATOM 1608 C CA . GLY A 1 106 ? -13.301 8.372 -2.915 1.00 0.00 103 GLY A CA 1
ATOM 1609 C C . GLY A 1 106 ? -12.962 8.436 -1.437 1.00 0.00 103 GLY A C 1
ATOM 1610 O O . GLY A 1 106 ? -12.031 9.139 -1.047 1.00 0.00 103 GLY A O 1
ATOM 1614 N N . ARG A 1 107 ? -13.693 7.700 -0.608 1.00 0.00 104 ARG A N 1
ATOM 1615 C CA . ARG A 1 107 ? -13.456 7.739 0.832 1.00 0.00 104 ARG A CA 1
ATOM 1616 C C . ARG A 1 107 ? -12.484 6.647 1.257 1.00 0.00 104 ARG A C 1
ATOM 1617 O O . ARG A 1 107 ? -12.778 5.458 1.143 1.00 0.00 104 ARG A O 1
ATOM 1638 N N . GLU A 1 108 ? -11.321 7.058 1.731 1.00 0.00 105 GLU A N 1
ATOM 1639 C CA . GLU A 1 108 ? -10.315 6.126 2.198 1.00 0.00 105 GLU A CA 1
ATOM 1640 C C . GLU A 1 108 ? -10.570 5.754 3.654 1.00 0.00 105 GLU A C 1
ATOM 1641 O O . GLU A 1 108 ? -10.638 6.620 4.524 1.00 0.00 105 GLU A O 1
ATOM 1653 N N . PHE A 1 109 ? -10.742 4.463 3.898 1.00 0.00 106 PHE A N 1
ATOM 1654 C CA . PHE A 1 109 ? -11.067 3.967 5.233 1.00 0.00 106 PHE A CA 1
ATOM 1655 C C . PHE A 1 109 ? -9.925 3.150 5.822 1.00 0.00 106 PHE A C 1
ATOM 1656 O O . PHE A 1 109 ? -9.851 2.958 7.037 1.00 0.00 106 PHE A O 1
ATOM 1673 N N . VAL A 1 110 ? -9.035 2.676 4.963 1.00 0.00 107 VAL A N 1
ATOM 1674 C CA . VAL A 1 110 ? -7.942 1.821 5.391 1.00 0.00 107 VAL A CA 1
ATOM 1675 C C . VAL A 1 110 ? -6.641 2.249 4.737 1.00 0.00 107 VAL A C 1
ATOM 1676 O O . VAL A 1 110 ? -6.535 2.276 3.514 1.00 0.00 107 VAL A O 1
ATOM 1689 N N . ARG A 1 111 ? -5.675 2.614 5.562 1.00 0.00 108 ARG A N 1
ATOM 1690 C CA . ARG A 1 111 ? -4.313 2.820 5.105 1.00 0.00 108 ARG A CA 1
ATOM 1691 C C . ARG A 1 111 ? -3.360 2.113 6.059 1.00 0.00 108 ARG A C 1
ATOM 1692 O O . ARG A 1 111 ? -3.326 2.394 7.257 1.00 0.00 108 ARG A O 1
ATOM 1713 N N . VAL A 1 112 ? -2.648 1.145 5.522 1.00 0.00 109 VAL A N 1
ATOM 1714 C CA . VAL A 1 112 ? -1.803 0.275 6.316 1.00 0.00 109 VAL A CA 1
ATOM 1715 C C . VAL A 1 112 ? -0.343 0.587 6.058 1.00 0.00 109 VAL A C 1
ATOM 1716 O O . VAL A 1 112 ? 0.091 0.631 4.909 1.00 0.00 109 VAL A O 1
ATOM 1729 N N . GLY A 1 113 ? 0.408 0.808 7.118 1.00 0.00 110 GLY A N 1
ATOM 1730 C CA . GLY A 1 113 ? 1.804 1.118 6.980 1.00 0.00 110 GLY A CA 1
ATOM 1731 C C . GLY A 1 113 ? 2.697 -0.041 7.359 1.00 0.00 110 GLY A C 1
ATOM 1732 O O . GLY A 1 113 ? 2.422 -0.772 8.314 1.00 0.00 110 GLY A O 1
ATOM 1736 N N . TYR A 1 114 ? 3.759 -0.202 6.597 1.00 0.00 111 TYR A N 1
ATOM 1737 C CA . TYR A 1 114 ? 4.783 -1.193 6.876 1.00 0.00 111 TYR A CA 1
ATOM 1738 C C . TYR A 1 114 ? 6.147 -0.544 6.750 1.00 0.00 111 TYR A C 1
ATOM 1739 O O . TYR A 1 114 ? 6.386 0.224 5.822 1.00 0.00 111 TYR A O 1
ATOM 1757 N N . TYR A 1 115 ? 7.034 -0.841 7.682 1.00 0.00 112 TYR A N 1
ATOM 1758 C CA . TYR A 1 115 ? 8.378 -0.292 7.627 1.00 0.00 112 TYR A CA 1
ATOM 1759 C C . TYR A 1 115 ? 9.276 -1.226 6.838 1.00 0.00 112 TYR A C 1
ATOM 1760 O O . TYR A 1 115 ? 9.179 -2.447 6.964 1.00 0.00 112 TYR A O 1
ATOM 1778 N N . VAL A 1 116 ? 10.124 -0.655 6.009 1.00 0.00 113 VAL A N 1
ATOM 1779 C CA . VAL A 1 116 ? 11.036 -1.440 5.201 1.00 0.00 113 VAL A CA 1
ATOM 1780 C C . VAL A 1 116 ? 12.481 -1.116 5.525 1.00 0.00 113 VAL A C 1
ATOM 1781 O O . VAL A 1 116 ? 12.882 0.048 5.550 1.00 0.00 113 VAL A O 1
ATOM 1794 N N . ASN A 1 117 ? 13.248 -2.156 5.789 1.00 0.00 114 ASN A N 1
ATOM 1795 C CA . ASN A 1 117 ? 14.677 -2.024 6.001 1.00 0.00 114 ASN A CA 1
ATOM 1796 C C . ASN A 1 117 ? 15.386 -2.038 4.660 1.00 0.00 114 ASN A C 1
ATOM 1797 O O . ASN A 1 117 ? 15.297 -3.021 3.924 1.00 0.00 114 ASN A O 1
ATOM 1808 N N . ASN A 1 118 ? 16.047 -0.939 4.332 1.00 0.00 115 ASN A N 1
ATOM 1809 C CA . ASN A 1 118 ? 16.802 -0.849 3.095 1.00 0.00 115 ASN A CA 1
ATOM 1810 C C . ASN A 1 118 ? 18.278 -0.662 3.410 1.00 0.00 115 ASN A C 1
ATOM 1811 O O . ASN A 1 118 ? 18.661 0.285 4.103 1.00 0.00 115 ASN A O 1
ATOM 1822 N N . GLU A 1 119 ? 19.093 -1.576 2.913 1.00 0.00 116 GLU A N 1
ATOM 1823 C CA . GLU A 1 119 ? 20.516 -1.597 3.226 1.00 0.00 116 GLU A CA 1
ATOM 1824 C C . GLU A 1 119 ? 21.282 -2.316 2.128 1.00 0.00 116 GLU A C 1
ATOM 1825 O O . GLU A 1 119 ? 20.688 -2.976 1.287 1.00 0.00 116 GLU A O 1
ATOM 1837 N N . TYR A 1 120 ? 22.596 -2.190 2.137 1.00 0.00 117 TYR A N 1
ATOM 1838 C CA . TYR A 1 120 ? 23.429 -2.967 1.236 1.00 0.00 117 TYR A CA 1
ATOM 1839 C C . TYR A 1 120 ? 23.797 -4.289 1.895 1.00 0.00 117 TYR A C 1
ATOM 1840 O O . TYR A 1 120 ? 24.376 -4.300 2.981 1.00 0.00 117 TYR A O 1
ATOM 1858 N N . ASP A 1 121 ? 23.442 -5.396 1.248 1.00 0.00 118 ASP A N 1
ATOM 1859 C CA . ASP A 1 121 ? 23.757 -6.728 1.773 1.00 0.00 118 ASP A CA 1
ATOM 1860 C C . ASP A 1 121 ? 25.264 -6.966 1.763 1.00 0.00 118 ASP A C 1
ATOM 1861 O O . ASP A 1 121 ? 25.769 -7.880 2.413 1.00 0.00 118 ASP A O 1
ATOM 1870 N N . GLU A 1 122 ? 25.974 -6.116 1.037 1.00 0.00 119 GLU A N 1
ATOM 1871 C CA . GLU A 1 122 ? 27.424 -6.165 0.999 1.00 0.00 119 GLU A CA 1
ATOM 1872 C C . GLU A 1 122 ? 27.991 -5.196 2.022 1.00 0.00 119 GLU A C 1
ATOM 1873 O O . GLU A 1 122 ? 27.760 -3.988 1.956 1.00 0.00 119 GLU A O 1
ATOM 1885 N N . GLU A 1 123 ? 28.727 -5.759 2.968 1.00 0.00 120 GLU A N 1
ATOM 1886 C CA . GLU A 1 123 ? 29.283 -5.019 4.091 1.00 0.00 120 GLU A CA 1
ATOM 1887 C C . GLU A 1 123 ? 30.178 -3.879 3.616 1.00 0.00 120 GLU A C 1
ATOM 1888 O O . GLU A 1 123 ? 30.166 -2.796 4.196 1.00 0.00 120 GLU A O 1
ATOM 1900 N N . GLU A 1 124 ? 30.928 -4.116 2.545 1.00 0.00 121 GLU A N 1
ATOM 1901 C CA . GLU A 1 124 ? 31.835 -3.104 2.015 1.00 0.00 121 GLU A CA 1
ATOM 1902 C C . GLU A 1 124 ? 31.059 -1.892 1.499 1.00 0.00 121 GLU A C 1
ATOM 1903 O O . GLU A 1 124 ? 31.506 -0.756 1.634 1.00 0.00 121 GLU A O 1
ATOM 1915 N N . LEU A 1 125 ? 29.880 -2.142 0.939 1.00 0.00 122 LEU A N 1
ATOM 1916 C CA . LEU A 1 125 ? 29.039 -1.074 0.412 1.00 0.00 122 LEU A CA 1
ATOM 1917 C C . LEU A 1 125 ? 28.205 -0.451 1.525 1.00 0.00 122 LEU A C 1
ATOM 1918 O O . LEU A 1 125 ? 27.906 0.741 1.500 1.00 0.00 122 LEU A O 1
ATOM 1934 N N . ARG A 1 126 ? 27.808 -1.278 2.484 1.00 0.00 123 ARG A N 1
ATOM 1935 C CA . ARG A 1 126 ? 27.063 -0.806 3.644 1.00 0.00 123 ARG A CA 1
ATOM 1936 C C . ARG A 1 126 ? 27.890 0.197 4.440 1.00 0.00 123 ARG A C 1
ATOM 1937 O O . ARG A 1 126 ? 27.389 1.243 4.852 1.00 0.00 123 ARG A O 1
ATOM 1958 N N . GLU A 1 127 ? 29.156 -0.127 4.654 1.00 0.00 124 GLU A N 1
ATOM 1959 C CA . GLU A 1 127 ? 30.043 0.756 5.390 1.00 0.00 124 GLU A CA 1
ATOM 1960 C C . GLU A 1 127 ? 30.489 1.918 4.508 1.00 0.00 124 GLU A C 1
ATOM 1961 O O . GLU A 1 127 ? 30.473 3.072 4.934 1.00 0.00 124 GLU A O 1
ATOM 1973 N N . ASN A 1 128 ? 30.865 1.609 3.272 1.00 0.00 125 ASN A N 1
ATOM 1974 C CA . ASN A 1 128 ? 31.333 2.624 2.334 1.00 0.00 125 ASN A CA 1
ATOM 1975 C C . ASN A 1 128 ? 30.376 2.742 1.150 1.00 0.00 125 ASN A C 1
ATOM 1976 O O . ASN A 1 128 ? 30.492 1.999 0.173 1.00 0.00 125 ASN A O 1
ATOM 1987 N N . PRO A 1 129 ? 29.415 3.678 1.218 1.00 0.00 126 PRO A N 1
ATOM 1988 C CA . PRO A 1 129 ? 28.416 3.874 0.163 1.00 0.00 126 PRO A CA 1
ATOM 1989 C C . PRO A 1 129 ? 29.027 4.476 -1.100 1.00 0.00 126 PRO A C 1
ATOM 1990 O O . PRO A 1 129 ? 29.770 5.458 -1.032 1.00 0.00 126 PRO A O 1
ATOM 2001 N N . PRO A 1 130 ? 28.736 3.888 -2.269 1.00 0.00 127 PRO A N 1
ATOM 2002 C CA . PRO A 1 130 ? 29.236 4.390 -3.550 1.00 0.00 127 PRO A CA 1
ATOM 2003 C C . PRO A 1 130 ? 28.467 5.619 -4.035 1.00 0.00 127 PRO A C 1
ATOM 2004 O O . PRO A 1 130 ? 27.388 5.923 -3.521 1.00 0.00 127 PRO A O 1
ATOM 2015 N N . ALA A 1 131 ? 29.023 6.325 -5.017 1.00 0.00 128 ALA A N 1
ATOM 2016 C CA . ALA A 1 131 ? 28.379 7.515 -5.564 1.00 0.00 128 ALA A CA 1
ATOM 2017 C C . ALA A 1 131 ? 27.054 7.155 -6.216 1.00 0.00 128 ALA A C 1
ATOM 2018 O O . ALA A 1 131 ? 26.027 7.799 -5.978 1.00 0.00 128 ALA A O 1
ATOM 2025 N N . LYS A 1 132 ? 27.088 6.125 -7.045 1.00 0.00 129 LYS A N 1
ATOM 2026 C CA . LYS A 1 132 ? 25.902 5.666 -7.738 1.00 0.00 129 LYS A CA 1
ATOM 2027 C C . LYS A 1 132 ? 25.205 4.608 -6.906 1.00 0.00 129 LYS A C 1
ATOM 2028 O O . LYS A 1 132 ? 25.846 3.681 -6.407 1.00 0.00 129 LYS A O 1
ATOM 2047 N N . VAL A 1 133 ? 23.902 4.750 -6.738 1.00 0.00 130 VAL A N 1
ATOM 2048 C CA . VAL A 1 133 ? 23.142 3.766 -5.999 1.00 0.00 130 VAL A CA 1
ATOM 2049 C C . VAL A 1 133 ? 23.030 2.476 -6.799 1.00 0.00 130 VAL A C 1
ATOM 2050 O O . VAL A 1 133 ? 22.586 2.468 -7.951 1.00 0.00 130 VAL A O 1
ATOM 2063 N N . GLN A 1 134 ? 23.467 1.395 -6.192 1.00 0.00 131 GLN A N 1
ATOM 2064 C CA . GLN A 1 134 ? 23.376 0.088 -6.805 1.00 0.00 131 GLN A CA 1
ATOM 2065 C C . GLN A 1 134 ? 22.253 -0.679 -6.134 1.00 0.00 131 GLN A C 1
ATOM 2066 O O . GLN A 1 134 ? 22.494 -1.568 -5.316 1.00 0.00 131 GLN A O 1
ATOM 2080 N N . VAL A 1 135 ? 21.019 -0.322 -6.487 1.00 0.00 132 VAL A N 1
ATOM 2081 C CA . VAL A 1 135 ? 19.844 -0.818 -5.783 1.00 0.00 132 VAL A CA 1
ATOM 2082 C C . VAL A 1 135 ? 19.712 -2.332 -5.929 1.00 0.00 132 VAL A C 1
ATOM 2083 O O . VAL A 1 135 ? 19.069 -2.993 -5.114 1.00 0.00 132 VAL A O 1
ATOM 2096 N N . ASP A 1 136 ? 20.339 -2.874 -6.966 1.00 0.00 133 ASP A N 1
ATOM 2097 C CA . ASP A 1 136 ? 20.343 -4.317 -7.202 1.00 0.00 133 ASP A CA 1
ATOM 2098 C C . ASP A 1 136 ? 21.055 -5.049 -6.068 1.00 0.00 133 ASP A C 1
ATOM 2099 O O . ASP A 1 136 ? 20.926 -6.261 -5.919 1.00 0.00 133 ASP A O 1
ATOM 2108 N N . HIS A 1 137 ? 21.818 -4.304 -5.280 1.00 0.00 134 HIS A N 1
ATOM 2109 C CA . HIS A 1 137 ? 22.498 -4.863 -4.121 1.00 0.00 134 HIS A CA 1
ATOM 2110 C C . HIS A 1 137 ? 21.919 -4.293 -2.834 1.00 0.00 134 HIS A C 1
ATOM 2111 O O . HIS A 1 137 ? 22.422 -4.556 -1.739 1.00 0.00 134 HIS A O 1
ATOM 2126 N N . ILE A 1 138 ? 20.863 -3.503 -2.971 1.00 0.00 135 ILE A N 1
ATOM 2127 C CA . ILE A 1 138 ? 20.163 -2.956 -1.825 1.00 0.00 135 ILE A CA 1
ATOM 2128 C C . ILE A 1 138 ? 18.992 -3.860 -1.467 1.00 0.00 135 ILE A C 1
ATOM 2129 O O . ILE A 1 138 ? 18.162 -4.199 -2.316 1.00 0.00 135 ILE A O 1
ATOM 2145 N N . VAL A 1 139 ? 18.932 -4.242 -0.208 1.00 0.00 136 VAL A N 1
ATOM 2146 C CA . VAL A 1 139 ? 17.956 -5.196 0.267 1.00 0.00 136 VAL A CA 1
ATOM 2147 C C . VAL A 1 139 ? 16.772 -4.481 0.878 1.00 0.00 136 VAL A C 1
ATOM 2148 O O . VAL A 1 139 ? 16.931 -3.607 1.725 1.00 0.00 136 VAL A O 1
ATOM 2161 N N . ARG A 1 140 ? 15.595 -4.852 0.417 1.00 0.00 137 ARG A N 1
ATOM 2162 C CA . ARG A 1 140 ? 14.361 -4.370 0.985 1.00 0.00 137 ARG A CA 1
ATOM 2163 C C . ARG A 1 140 ? 13.743 -5.481 1.816 1.00 0.00 137 ARG A C 1
ATOM 2164 O O . ARG A 1 140 ? 13.295 -6.497 1.279 1.00 0.00 137 ARG A O 1
ATOM 2185 N N . ASN A 1 141 ? 13.735 -5.296 3.120 1.00 0.00 138 ASN A N 1
ATOM 2186 C CA . ASN A 1 141 ? 13.164 -6.282 4.020 1.00 0.00 138 ASN A CA 1
ATOM 2187 C C . ASN A 1 141 ? 12.016 -5.650 4.782 1.00 0.00 138 ASN A C 1
ATOM 2188 O O . ASN A 1 141 ? 12.231 -4.784 5.633 1.00 0.00 138 ASN A O 1
ATOM 2199 N N . ILE A 1 142 ? 10.801 -6.059 4.461 1.00 0.00 139 ILE A N 1
ATOM 2200 C CA . ILE A 1 142 ? 9.625 -5.458 5.062 1.00 0.00 139 ILE A CA 1
ATOM 2201 C C . ILE A 1 142 ? 9.400 -6.020 6.453 1.00 0.00 139 ILE A C 1
ATOM 2202 O O . ILE A 1 142 ? 9.309 -7.234 6.632 1.00 0.00 139 ILE A O 1
ATOM 2218 N N . LEU A 1 143 ? 9.307 -5.138 7.432 1.00 0.00 140 LEU A N 1
ATOM 2219 C CA . LEU A 1 143 ? 9.028 -5.550 8.795 1.00 0.00 140 LEU A CA 1
ATOM 2220 C C . LEU A 1 143 ? 7.539 -5.838 8.946 1.00 0.00 140 LEU A C 1
ATOM 2221 O O . LEU A 1 143 ? 6.810 -5.089 9.596 1.00 0.00 140 LEU A O 1
ATOM 2237 N N . ALA A 1 144 ? 7.096 -6.932 8.333 1.00 0.00 141 ALA A N 1
ATOM 2238 C CA . ALA A 1 144 ? 5.692 -7.327 8.363 1.00 0.00 141 ALA A CA 1
ATOM 2239 C C . ALA A 1 144 ? 5.288 -7.785 9.757 1.00 0.00 141 ALA A C 1
ATOM 2240 O O . ALA A 1 144 ? 4.108 -7.990 10.046 1.00 0.00 141 ALA A O 1
ATOM 2247 N N . GLU A 1 145 ? 6.291 -7.945 10.612 1.00 0.00 142 GLU A N 1
ATOM 2248 C CA . GLU A 1 145 ? 6.084 -8.265 12.015 1.00 0.00 142 GLU A CA 1
ATOM 2249 C C . GLU A 1 145 ? 5.273 -7.176 12.707 1.00 0.00 142 GLU A C 1
ATOM 2250 O O . GLU A 1 145 ? 4.628 -7.422 13.728 1.00 0.00 142 GLU A O 1
ATOM 2262 N N . LYS A 1 146 ? 5.311 -5.970 12.154 1.00 0.00 143 LYS A N 1
ATOM 2263 C CA . LYS A 1 146 ? 4.564 -4.860 12.713 1.00 0.00 143 LYS A CA 1
ATOM 2264 C C . LYS A 1 146 ? 3.713 -4.176 11.644 1.00 0.00 143 LYS A C 1
ATOM 2265 O O . LYS A 1 146 ? 4.197 -3.332 10.883 1.00 0.00 143 LYS A O 1
ATOM 2284 N N . PRO A 1 147 ? 2.429 -4.545 11.565 1.00 0.00 144 PRO A N 1
ATOM 2285 C CA . PRO A 1 147 ? 1.456 -3.867 10.723 1.00 0.00 144 PRO A CA 1
ATOM 2286 C C . PRO A 1 147 ? 0.907 -2.620 11.402 1.00 0.00 144 PRO A C 1
ATOM 2287 O O . PRO A 1 147 ? 0.411 -2.684 12.530 1.00 0.00 144 PRO A O 1
ATOM 2298 N N . ARG A 1 148 ? 1.001 -1.491 10.727 1.00 0.00 145 ARG A N 1
ATOM 2299 C CA . ARG A 1 148 ? 0.434 -0.257 11.237 1.00 0.00 145 ARG A CA 1
ATOM 2300 C C . ARG A 1 148 ? -0.870 0.035 10.519 1.00 0.00 145 ARG A C 1
ATOM 2301 O O . ARG A 1 148 ? -0.873 0.540 9.404 1.00 0.00 145 ARG A O 1
ATOM 2322 N N . VAL A 1 149 ? -1.979 -0.273 11.158 1.00 0.00 146 VAL A N 1
ATOM 2323 C CA . VAL A 1 149 ? -3.268 -0.135 10.511 1.00 0.00 146 VAL A CA 1
ATOM 2324 C C . VAL A 1 149 ? -3.983 1.097 11.035 1.00 0.00 146 VAL A C 1
ATOM 2325 O O . VAL A 1 149 ? -4.051 1.322 12.243 1.00 0.00 146 VAL A O 1
ATOM 2338 N N . THR A 1 150 ? -4.498 1.896 10.125 1.00 0.00 147 THR A N 1
ATOM 2339 C CA . THR A 1 150 ? -5.233 3.083 10.492 1.00 0.00 147 THR A CA 1
ATOM 2340 C C . THR A 1 150 ? -6.601 3.047 9.833 1.00 0.00 147 THR A C 1
ATOM 2341 O O . THR A 1 150 ? -6.707 2.872 8.616 1.00 0.00 147 THR A O 1
ATOM 2352 N N . ARG A 1 151 ? -7.634 3.193 10.635 1.00 0.00 148 ARG A N 1
ATOM 2353 C CA . ARG A 1 151 ? -8.993 3.129 10.142 1.00 0.00 148 ARG A CA 1
ATOM 2354 C C . ARG A 1 151 ? -9.637 4.499 10.196 1.00 0.00 148 ARG A C 1
ATOM 2355 O O . ARG A 1 151 ? -9.592 5.169 11.228 1.00 0.00 148 ARG A O 1
ATOM 2376 N N . PHE A 1 152 ? -10.225 4.921 9.090 1.00 0.00 149 PHE A N 1
ATOM 2377 C CA . PHE A 1 152 ? -10.972 6.161 9.064 1.00 0.00 149 PHE A CA 1
ATOM 2378 C C . PHE A 1 152 ? -12.450 5.828 8.999 1.00 0.00 149 PHE A C 1
ATOM 2379 O O . PHE A 1 152 ? -12.864 4.987 8.196 1.00 0.00 149 PHE A O 1
ATOM 2396 N N . ASN A 1 153 ? -13.241 6.454 9.850 1.00 0.00 150 ASN A N 1
ATOM 2397 C CA . ASN A 1 153 ? -14.668 6.194 9.865 1.00 0.00 150 ASN A CA 1
ATOM 2398 C C . ASN A 1 153 ? -15.335 6.873 8.678 1.00 0.00 150 ASN A C 1
ATOM 2399 O O . ASN A 1 153 ? -15.371 8.102 8.582 1.00 0.00 150 ASN A O 1
ATOM 2410 N N . ILE A 1 154 ? -15.818 6.067 7.746 1.00 0.00 151 ILE A N 1
ATOM 2411 C CA . ILE A 1 154 ? -16.513 6.587 6.581 1.00 0.00 151 ILE A CA 1
ATOM 2412 C C . ILE A 1 154 ? -17.942 6.071 6.567 1.00 0.00 151 ILE A C 1
ATOM 2413 O O . ILE A 1 154 ? -18.310 5.223 7.385 1.00 0.00 151 ILE A O 1
ATOM 2429 N N . VAL A 1 155 ? -18.741 6.585 5.658 1.00 0.00 152 VAL A N 1
ATOM 2430 C CA . VAL A 1 155 ? -20.133 6.196 5.561 1.00 0.00 152 VAL A CA 1
ATOM 2431 C C . VAL A 1 155 ? -20.343 5.330 4.329 1.00 0.00 152 VAL A C 1
ATOM 2432 O O . VAL A 1 155 ? -20.077 5.754 3.207 1.00 0.00 152 VAL A O 1
ATOM 2445 N N . TRP A 1 156 ? -20.808 4.111 4.534 1.00 0.00 153 TRP A N 1
ATOM 2446 C CA . TRP A 1 156 ? -20.939 3.177 3.433 1.00 0.00 153 TRP A CA 1
ATOM 2447 C C . TRP A 1 156 ? -22.351 3.150 2.889 1.00 0.00 153 TRP A C 1
ATOM 2448 O O . TRP A 1 156 ? -23.318 3.134 3.652 1.00 0.00 153 TRP A O 1
ATOM 2469 N N . ASP A 1 157 ? -22.432 3.123 1.563 1.00 0.00 154 ASP A N 1
ATOM 2470 C CA . ASP A 1 157 ? -23.689 2.969 0.816 1.00 0.00 154 ASP A CA 1
ATOM 2471 C C . ASP A 1 157 ? -24.659 4.139 1.012 1.00 0.00 154 ASP A C 1
ATOM 2472 O O . ASP A 1 157 ? -25.027 4.818 0.054 1.00 0.00 154 ASP A O 1
ATOM 2481 N N . ASN A 1 158 ? -25.055 4.376 2.248 1.00 0.00 155 ASN A N 1
ATOM 2482 C CA . ASN A 1 158 ? -26.112 5.331 2.559 1.00 0.00 155 ASN A CA 1
ATOM 2483 C C . ASN A 1 158 ? -25.555 6.736 2.762 1.00 0.00 155 ASN A C 1
ATOM 2484 O O . ASN A 1 158 ? -26.094 7.517 3.550 1.00 0.00 155 ASN A O 1
ATOM 2495 N N . GLU A 1 159 ? -24.482 7.063 2.058 1.00 0.00 156 GLU A N 1
ATOM 2496 C CA . GLU A 1 159 ? -23.885 8.381 2.187 1.00 0.00 156 GLU A CA 1
ATOM 2497 C C . GLU A 1 159 ? -24.382 9.311 1.091 1.00 0.00 156 GLU A C 1
ATOM 2498 O O . GLU A 1 159 ? -24.474 8.924 -0.078 1.00 0.00 156 GLU A O 1
ATOM 2510 N N . ASN A 1 160 ? -24.702 10.534 1.479 1.00 0.00 157 ASN A N 1
ATOM 2511 C CA . ASN A 1 160 ? -25.069 11.568 0.529 1.00 0.00 157 ASN A CA 1
ATOM 2512 C C . ASN A 1 160 ? -23.807 12.267 0.055 1.00 0.00 157 ASN A C 1
ATOM 2513 O O . ASN A 1 160 ? -22.948 12.613 0.863 1.00 0.00 157 ASN A O 1
ATOM 2524 N N . GLU A 1 161 ? -23.697 12.476 -1.241 1.00 0.00 158 GLU A N 1
ATOM 2525 C CA . GLU A 1 161 ? -22.489 13.056 -1.812 1.00 0.00 158 GLU A CA 1
ATOM 2526 C C . GLU A 1 161 ? -22.460 14.570 -1.621 1.00 0.00 158 GLU A C 1
ATOM 2527 O O . GLU A 1 161 ? -23.409 15.275 -1.973 1.00 0.00 158 GLU A O 1
ATOM 2539 N N . GLY A 1 162 ? -21.374 15.057 -1.041 1.00 0.00 159 GLY A N 1
ATOM 2540 C CA . GLY A 1 162 ? -21.214 16.481 -0.834 1.00 0.00 159 GLY A CA 1
ATOM 2541 C C . GLY A 1 162 ? -19.764 16.908 -0.906 1.00 0.00 159 GLY A C 1
ATOM 2542 O O . GLY A 1 162 ? -19.377 17.676 -1.787 1.00 0.00 159 GLY A O 1
ATOM 2546 N N . ASP A 1 163 ? -18.961 16.406 0.018 1.00 0.00 160 ASP A N 1
ATOM 2547 C CA . ASP A 1 163 ? -17.537 16.722 0.053 1.00 0.00 160 ASP A CA 1
ATOM 2548 C C . ASP A 1 163 ? -16.712 15.439 0.021 1.00 0.00 160 ASP A C 1
ATOM 2549 O O . ASP A 1 163 ? -16.251 14.954 1.053 1.00 0.00 160 ASP A O 1
ATOM 2558 N N . LEU A 1 164 ? -16.548 14.878 -1.167 1.00 0.00 161 LEU A N 1
ATOM 2559 C CA . LEU A 1 164 ? -15.808 13.631 -1.329 1.00 0.00 161 LEU A CA 1
ATOM 2560 C C . LEU A 1 164 ? -14.443 13.877 -1.959 1.00 0.00 161 LEU A C 1
ATOM 2561 O O . LEU A 1 164 ? -13.654 12.949 -2.143 1.00 0.00 161 LEU A O 1
ATOM 2577 N N . TYR A 1 165 ? -14.170 15.129 -2.279 1.00 0.00 162 TYR A N 1
ATOM 2578 C CA . TYR A 1 165 ? -12.910 15.498 -2.901 1.00 0.00 162 TYR A CA 1
ATOM 2579 C C . TYR A 1 165 ? -12.132 16.430 -1.978 1.00 0.00 162 TYR A C 1
ATOM 2580 O O . TYR A 1 165 ? -12.662 17.451 -1.534 1.00 0.00 162 TYR A O 1
ATOM 2598 N N . PRO A 1 166 ? -10.881 16.070 -1.647 1.00 0.00 163 PRO A N 1
ATOM 2599 C CA . PRO A 1 166 ? -10.024 16.879 -0.770 1.00 0.0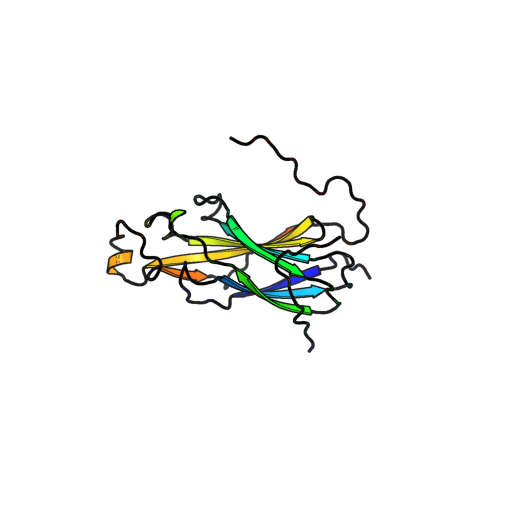0 163 PRO A CA 1
ATOM 2600 C C . PRO A 1 166 ? -9.827 18.295 -1.304 1.00 0.00 163 PRO A C 1
ATOM 2601 O O . PRO A 1 166 ? -9.583 18.486 -2.496 1.00 0.00 163 PRO A O 1
ATOM 2612 N N . PRO A 1 167 ? -9.944 19.304 -0.426 1.00 0.00 164 PRO A N 1
ATOM 2613 C CA . PRO A 1 167 ? -9.792 20.709 -0.809 1.00 0.00 164 PRO A CA 1
ATOM 2614 C C . PRO A 1 167 ? -8.391 21.004 -1.331 1.00 0.00 164 PRO A C 1
ATOM 2615 O O . PRO A 1 167 ? -7.424 21.033 -0.567 1.00 0.00 164 PRO A O 1
ATOM 2626 N N . GLU A 1 168 ? -8.288 21.197 -2.636 1.00 0.00 165 GLU A N 1
ATOM 2627 C CA . GLU A 1 168 ? -7.008 21.449 -3.275 1.00 0.00 165 GLU A CA 1
ATOM 2628 C C . GLU A 1 168 ? -6.478 22.816 -2.867 1.00 0.00 165 GLU A C 1
ATOM 2629 O O . GLU A 1 168 ? -7.060 23.849 -3.205 1.00 0.00 165 GLU A O 1
ATOM 2641 N N . GLN A 1 169 ? -5.387 22.812 -2.122 1.00 0.00 166 GLN A N 1
ATOM 2642 C CA . GLN A 1 169 ? -4.797 24.041 -1.625 1.00 0.00 166 GLN A CA 1
ATOM 2643 C C . GLN A 1 169 ? -3.556 24.391 -2.437 1.00 0.00 166 GLN A C 1
ATOM 2644 O O . GLN A 1 169 ? -2.851 23.501 -2.911 1.00 0.00 166 GLN A O 1
ATOM 2658 N N . PRO A 1 170 ? -3.294 25.691 -2.634 1.00 0.00 167 PRO A N 1
ATOM 2659 C CA . PRO A 1 170 ? -2.139 26.156 -3.408 1.00 0.00 167 PRO A CA 1
ATOM 2660 C C . PRO A 1 170 ? -0.817 25.932 -2.677 1.00 0.00 167 PRO A C 1
ATOM 2661 O O . PRO A 1 170 ? -0.332 26.806 -1.952 1.00 0.00 167 PRO A O 1
ATOM 2672 N N . GLY A 1 171 ? -0.235 24.757 -2.874 1.00 0.00 168 GLY A N 1
ATOM 2673 C CA . GLY A 1 171 ? 1.023 24.436 -2.244 1.00 0.00 168 GLY A CA 1
ATOM 2674 C C . GLY A 1 171 ? 2.183 25.097 -2.949 1.00 0.00 168 GLY A C 1
ATOM 2675 O O . GLY A 1 171 ? 2.044 25.534 -4.092 1.00 0.00 168 GLY A O 1
ATOM 2679 N N . VAL A 1 172 ? 3.320 25.166 -2.268 1.00 0.00 169 VAL A N 1
ATOM 2680 C CA . VAL A 1 172 ? 4.511 25.819 -2.798 1.00 0.00 169 VAL A CA 1
ATOM 2681 C C . VAL A 1 172 ? 4.223 27.293 -3.073 1.00 0.00 169 VAL A C 1
ATOM 2682 O O . VAL A 1 172 ? 3.991 27.659 -4.247 1.00 0.00 169 VAL A O 1
ATOM 2696 N N . LEU B 2 1 ? -14.444 -22.843 5.173 1.00 0.00 419 LEU B N 1
ATOM 2697 C CA . LEU B 2 1 ? -13.277 -22.130 4.610 1.00 0.00 419 LEU B CA 1
ATOM 2698 C C . LEU B 2 1 ? -13.536 -21.792 3.147 1.00 0.00 419 LEU B C 1
ATOM 2699 O O . LEU B 2 1 ? -13.492 -22.665 2.281 1.00 0.00 419 LEU B O 1
ATOM 2717 N N . ALA B 2 2 ? -13.811 -20.525 2.880 1.00 0.00 420 ALA B N 1
ATOM 2718 C CA . ALA B 2 2 ? -14.056 -20.054 1.528 1.00 0.00 420 ALA B CA 1
ATOM 2719 C C . ALA B 2 2 ? -13.239 -18.799 1.256 1.00 0.00 420 ALA B C 1
ATOM 2720 O O . ALA B 2 2 ? -12.825 -18.107 2.189 1.00 0.00 420 ALA B O 1
ATOM 2727 N N . ILE B 2 3 ? -12.990 -18.520 -0.015 1.00 0.00 421 ILE B N 1
ATOM 2728 C CA . ILE B 2 3 ? -12.261 -17.320 -0.403 1.00 0.00 421 ILE B CA 1
ATOM 2729 C C . ILE B 2 3 ? -12.900 -16.686 -1.626 1.00 0.00 421 ILE B C 1
ATOM 2730 O O . ILE B 2 3 ? -13.867 -17.207 -2.181 1.00 0.00 421 ILE B O 1
ATOM 2746 N N . THR B 2 4 ? -12.360 -15.556 -2.033 1.00 0.00 422 THR B N 1
ATOM 2747 C CA . THR B 2 4 ? -12.772 -14.896 -3.252 1.00 0.00 422 THR B CA 1
ATOM 2748 C C . THR B 2 4 ? -11.581 -14.156 -3.853 1.00 0.00 422 THR B C 1
ATOM 2749 O O . THR B 2 4 ? -11.139 -13.138 -3.322 1.00 0.00 422 THR B O 1
ATOM 2760 N N . MET B 2 5 ? -11.053 -14.692 -4.946 1.00 0.00 423 MET B N 1
ATOM 2761 C CA . MET B 2 5 ? -9.833 -14.169 -5.556 1.00 0.00 423 MET B CA 1
ATOM 2762 C C . MET B 2 5 ? -10.071 -12.846 -6.271 1.00 0.00 423 MET B C 1
ATOM 2763 O O . MET B 2 5 ? -9.144 -12.048 -6.424 1.00 0.00 423 MET B O 1
ATOM 2777 N N . LEU B 2 6 ? -11.308 -12.631 -6.723 1.00 0.00 424 LEU B N 1
ATOM 2778 C CA . LEU B 2 6 ? -11.669 -11.413 -7.452 1.00 0.00 424 LEU B CA 1
ATOM 2779 C C . LEU B 2 6 ? -10.853 -11.295 -8.740 1.00 0.00 424 LEU B C 1
ATOM 2780 O O . LEU B 2 6 ? -10.127 -12.211 -9.127 1.00 0.00 424 LEU B O 1
ATOM 2796 N N . LYS B 2 7 ? -11.005 -10.172 -9.410 1.00 0.00 425 LYS B N 1
ATOM 2797 C CA . LYS B 2 7 ? -10.151 -9.814 -10.524 1.00 0.00 425 LYS B CA 1
ATOM 2798 C C . LYS B 2 7 ? -9.868 -8.322 -10.426 1.00 0.00 425 LYS B C 1
ATOM 2799 O O . LYS B 2 7 ? -10.525 -7.513 -11.087 1.00 0.00 425 LYS B O 1
ATOM 2818 N N . PRO B 2 8 ? -8.913 -7.934 -9.564 1.00 0.00 426 PRO B N 1
ATOM 2819 C CA . PRO B 2 8 ? -8.637 -6.528 -9.281 1.00 0.00 426 PRO B CA 1
ATOM 2820 C C . PRO B 2 8 ? -8.015 -5.820 -10.474 1.00 0.00 426 PRO B C 1
ATOM 2821 O O . PRO B 2 8 ? -6.835 -5.994 -10.778 1.00 0.00 426 PRO B O 1
ATOM 2832 N N . ARG B 2 9 ? -8.832 -5.030 -11.144 1.00 0.00 427 ARG B N 1
ATOM 2833 C CA . ARG B 2 9 ? -8.419 -4.306 -12.331 1.00 0.00 427 ARG B CA 1
ATOM 2834 C C . ARG B 2 9 ? -7.396 -3.243 -11.964 1.00 0.00 427 ARG B C 1
ATOM 2835 O O . ARG B 2 9 ? -7.214 -2.922 -10.798 1.00 0.00 427 ARG B O 1
ATOM 2856 N N . LYS B 2 10 ? -6.729 -2.708 -12.957 1.00 0.00 428 LYS B N 1
ATOM 2857 C CA . LYS B 2 10 ? -5.769 -1.646 -12.736 1.00 0.00 428 LYS B CA 1
ATOM 2858 C C . LYS B 2 10 ? -6.431 -0.320 -13.065 1.00 0.00 428 LYS B C 1
ATOM 2859 O O . LYS B 2 10 ? -6.359 0.152 -14.202 1.00 0.00 428 LYS B O 1
ATOM 2878 N N . LYS B 2 11 ? -7.085 0.261 -12.061 1.00 0.00 429 LYS B N 1
ATOM 2879 C CA . LYS B 2 11 ? -7.918 1.441 -12.246 1.00 0.00 429 LYS B CA 1
ATOM 2880 C C . LYS B 2 11 ? -9.033 1.133 -13.241 1.00 0.00 429 LYS B C 1
ATOM 2881 O O . LYS B 2 11 ? -10.023 0.502 -12.877 1.00 0.00 429 LYS B O 1
ATOM 2900 N N . ALA B 2 12 ? -8.843 1.558 -14.487 1.00 0.00 430 ALA B N 1
ATOM 2901 C CA . ALA B 2 12 ? -9.760 1.246 -15.586 1.00 0.00 430 ALA B CA 1
ATOM 2902 C C . ALA B 2 12 ? -11.221 1.463 -15.199 1.00 0.00 430 ALA B C 1
ATOM 2903 O O . ALA B 2 12 ? -12.067 0.595 -15.414 1.00 0.00 430 ALA B O 1
ATOM 2910 N N . LYS B 2 13 ? -11.514 2.627 -14.641 1.00 0.00 431 LYS B N 1
ATOM 2911 C CA . LYS B 2 13 ? -12.863 2.931 -14.189 1.00 0.00 431 LYS B CA 1
ATOM 2912 C C . LYS B 2 13 ? -13.758 3.277 -15.372 1.00 0.00 431 LYS B C 1
ATOM 2913 O O . LYS B 2 13 ? -13.309 3.888 -16.346 1.00 0.00 431 LYS B O 1
ATOM 2932 N N . ALA B 2 14 ? -15.015 2.872 -15.293 1.00 0.00 432 ALA B N 1
ATOM 2933 C CA . ALA B 2 14 ? -15.962 3.113 -16.365 1.00 0.00 432 ALA B CA 1
ATOM 2934 C C . ALA B 2 14 ? -17.303 3.569 -15.814 1.00 0.00 432 ALA B C 1
ATOM 2935 O O . ALA B 2 14 ? -17.765 3.072 -14.785 1.00 0.00 432 ALA B O 1
ATOM 2942 N N . LEU B 2 15 ? -17.916 4.522 -16.495 1.00 0.00 433 LEU B N 1
ATOM 2943 C CA . LEU B 2 15 ? -19.230 5.012 -16.113 1.00 0.00 433 LEU B CA 1
ATOM 2944 C C . LEU B 2 15 ? -20.041 5.350 -17.361 1.00 0.00 433 LEU B C 1
ATOM 2945 O O . LEU B 2 15 ? -20.229 6.544 -17.657 1.00 0.00 433 LEU B O 1
ATOM 2962 N N . GLY A 1 1 ? -24.970 -7.817 4.950 1.00 0.00 -2 GLY A N 2
ATOM 2963 C CA . GLY A 1 1 ? -24.876 -7.323 6.344 1.00 0.00 -2 GLY A CA 2
ATOM 2964 C C . GLY A 1 1 ? -24.034 -6.072 6.438 1.00 0.00 -2 GLY A C 2
ATOM 2965 O O . GLY A 1 1 ? -23.360 -5.702 5.479 1.00 0.00 -2 GLY A O 2
ATOM 2971 N N . ALA A 1 2 ? -24.064 -5.419 7.589 1.00 0.00 -1 ALA A N 2
ATOM 2972 C CA . ALA A 1 2 ? -23.306 -4.197 7.791 1.00 0.00 -1 ALA A CA 2
ATOM 2973 C C . ALA A 1 2 ? -22.775 -4.118 9.216 1.00 0.00 -1 ALA A C 2
ATOM 2974 O O . ALA A 1 2 ? -23.315 -3.400 10.058 1.00 0.00 -1 ALA A O 2
ATOM 2981 N N . MET A 1 3 ? -21.724 -4.877 9.482 1.00 0.00 0 MET A N 2
ATOM 2982 C CA . MET A 1 3 ? -21.097 -4.892 10.798 1.00 0.00 0 MET A CA 2
ATOM 2983 C C . MET A 1 3 ? -20.162 -3.696 10.949 1.00 0.00 0 MET A C 2
ATOM 2984 O O . MET A 1 3 ? -18.941 -3.848 11.007 1.00 0.00 0 MET A O 2
ATOM 2998 N N . GLY A 1 4 ? -20.745 -2.504 10.998 1.00 0.00 1 GLY A N 2
ATOM 2999 C CA . GLY A 1 4 ? -19.959 -1.290 11.088 1.00 0.00 1 GLY A CA 2
ATOM 3000 C C . GLY A 1 4 ? -19.394 -0.889 9.744 1.00 0.00 1 GLY A C 2
ATOM 3001 O O . GLY A 1 4 ? -20.001 -0.111 9.011 1.00 0.00 1 GLY A O 2
ATOM 3005 N N . SER A 1 5 ? -18.240 -1.437 9.417 1.00 0.00 2 SER A N 2
ATOM 3006 C CA . SER A 1 5 ? -17.616 -1.191 8.133 1.00 0.00 2 SER A CA 2
ATOM 3007 C C . SER A 1 5 ? -18.017 -2.295 7.165 1.00 0.00 2 SER A C 2
ATOM 3008 O O . SER A 1 5 ? -18.034 -3.468 7.530 1.00 0.00 2 SER A O 2
ATOM 3016 N N . ILE A 1 6 ? -18.367 -1.911 5.942 1.00 0.00 3 ILE A N 2
ATOM 3017 C CA . ILE A 1 6 ? -18.742 -2.874 4.912 1.00 0.00 3 ILE A CA 2
ATOM 3018 C C . ILE A 1 6 ? -17.526 -3.665 4.457 1.00 0.00 3 ILE A C 2
ATOM 3019 O O . ILE A 1 6 ? -17.634 -4.817 4.034 1.00 0.00 3 ILE A O 2
ATOM 3035 N N . VAL A 1 7 ? -16.369 -3.032 4.542 1.00 0.00 4 VAL A N 2
ATOM 3036 C CA . VAL A 1 7 ? -15.126 -3.663 4.155 1.00 0.00 4 VAL A CA 2
ATOM 3037 C C . VAL A 1 7 ? -14.129 -3.576 5.297 1.00 0.00 4 VAL A C 2
ATOM 3038 O O . VAL A 1 7 ? -13.745 -2.484 5.719 1.00 0.00 4 VAL A O 2
ATOM 3051 N N . SER A 1 8 ? -13.745 -4.721 5.817 1.00 0.00 5 SER A N 2
ATOM 3052 C CA . SER A 1 8 ? -12.751 -4.779 6.869 1.00 0.00 5 SER A CA 2
ATOM 3053 C C . SER A 1 8 ? -11.553 -5.570 6.380 1.00 0.00 5 SER A C 2
ATOM 3054 O O . SER A 1 8 ? -11.712 -6.659 5.833 1.00 0.00 5 SER A O 2
ATOM 3062 N N . LEU A 1 9 ? -10.357 -5.033 6.573 1.00 0.00 6 LEU A N 2
ATOM 3063 C CA . LEU A 1 9 ? -9.157 -5.698 6.099 1.00 0.00 6 LEU A CA 2
ATOM 3064 C C . LEU A 1 9 ? -8.689 -6.683 7.154 1.00 0.00 6 LEU A C 2
ATOM 3065 O O . LEU A 1 9 ? -8.328 -6.297 8.266 1.00 0.00 6 LEU A O 2
ATOM 3081 N N . LEU A 1 10 ? -8.708 -7.955 6.795 1.00 0.00 7 LEU A N 2
ATOM 3082 C CA . LEU A 1 10 ? -8.354 -9.026 7.710 1.00 0.00 7 LEU A CA 2
ATOM 3083 C C . LEU A 1 10 ? -6.854 -9.037 7.923 1.00 0.00 7 LEU A C 2
ATOM 3084 O O . LEU A 1 10 ? -6.365 -9.336 9.012 1.00 0.00 7 LEU A O 2
ATOM 3100 N N . GLY A 1 11 ? -6.135 -8.692 6.873 1.00 0.00 8 GLY A N 2
ATOM 3101 C CA . GLY A 1 11 ? -4.703 -8.578 6.957 1.00 0.00 8 GLY A CA 2
ATOM 3102 C C . GLY A 1 11 ? -4.076 -8.559 5.588 1.00 0.00 8 GLY A C 2
ATOM 3103 O O . GLY A 1 11 ? -4.777 -8.663 4.576 1.00 0.00 8 GLY A O 2
ATOM 3107 N N . ILE A 1 12 ? -2.767 -8.413 5.548 1.00 0.00 9 ILE A N 2
ATOM 3108 C CA . ILE A 1 12 ? -2.029 -8.447 4.301 1.00 0.00 9 ILE A CA 2
ATOM 3109 C C . ILE A 1 12 ? -0.910 -9.451 4.429 1.00 0.00 9 ILE A C 2
ATOM 3110 O O . ILE A 1 12 ? -0.314 -9.572 5.499 1.00 0.00 9 ILE A O 2
ATOM 3126 N N . LYS A 1 13 ? -0.616 -10.170 3.370 1.00 0.00 10 LYS A N 2
ATOM 3127 C CA . LYS A 1 13 ? 0.522 -11.066 3.385 1.00 0.00 10 LYS A CA 2
ATOM 3128 C C . LYS A 1 13 ? 1.656 -10.477 2.565 1.00 0.00 10 LYS A C 2
ATOM 3129 O O . LYS A 1 13 ? 1.533 -10.302 1.354 1.00 0.00 10 LYS A O 2
ATOM 3148 N N . VAL A 1 14 ? 2.732 -10.123 3.238 1.00 0.00 11 VAL A N 2
ATOM 3149 C CA . VAL A 1 14 ? 3.967 -9.767 2.563 1.00 0.00 11 VAL A CA 2
ATOM 3150 C C . VAL A 1 14 ? 4.581 -11.005 1.894 1.00 0.00 11 VAL A C 2
ATOM 3151 O O . VAL A 1 14 ? 5.214 -11.830 2.552 1.00 0.00 11 VAL A O 2
ATOM 3164 N N . LEU A 1 15 ? 4.343 -11.152 0.589 1.00 0.00 12 LEU A N 2
ATOM 3165 C CA . LEU A 1 15 ? 4.927 -12.251 -0.184 1.00 0.00 12 LEU A CA 2
ATOM 3166 C C . LEU A 1 15 ? 6.442 -12.082 -0.317 1.00 0.00 12 LEU A C 2
ATOM 3167 O O . LEU A 1 15 ? 7.182 -13.061 -0.419 1.00 0.00 12 LEU A O 2
ATOM 3183 N N . ASN A 1 16 ? 6.900 -10.837 -0.325 1.00 0.00 13 ASN A N 2
ATOM 3184 C CA . ASN A 1 16 ? 8.311 -10.541 -0.554 1.00 0.00 13 ASN A CA 2
ATOM 3185 C C . ASN A 1 16 ? 9.035 -10.254 0.746 1.00 0.00 13 ASN A C 2
ATOM 3186 O O . ASN A 1 16 ? 9.026 -9.123 1.232 1.00 0.00 13 ASN A O 2
ATOM 3197 N N . ASN A 1 17 ? 9.672 -11.267 1.307 1.00 0.00 14 ASN A N 2
ATOM 3198 C CA . ASN A 1 17 ? 10.431 -11.089 2.533 1.00 0.00 14 ASN A CA 2
ATOM 3199 C C . ASN A 1 17 ? 11.539 -12.133 2.636 1.00 0.00 14 ASN A C 2
ATOM 3200 O O . ASN A 1 17 ? 11.262 -13.315 2.855 1.00 0.00 14 ASN A O 2
ATOM 3211 N N . PRO A 1 18 ? 12.812 -11.726 2.473 1.00 0.00 15 PRO A N 2
ATOM 3212 C CA . PRO A 1 18 ? 13.196 -10.333 2.191 1.00 0.00 15 PRO A CA 2
ATOM 3213 C C . PRO A 1 18 ? 12.796 -9.891 0.788 1.00 0.00 15 PRO A C 2
ATOM 3214 O O . PRO A 1 18 ? 12.590 -10.716 -0.104 1.00 0.00 15 PRO A O 2
ATOM 3225 N N . ALA A 1 19 ? 12.677 -8.590 0.602 1.00 0.00 16 ALA A N 2
ATOM 3226 C CA . ALA A 1 19 ? 12.310 -8.024 -0.681 1.00 0.00 16 ALA A CA 2
ATOM 3227 C C . ALA A 1 19 ? 13.470 -7.218 -1.246 1.00 0.00 16 ALA A C 2
ATOM 3228 O O . ALA A 1 19 ? 14.491 -7.033 -0.584 1.00 0.00 16 ALA A O 2
ATOM 3235 N N . LYS A 1 20 ? 13.316 -6.744 -2.463 1.00 0.00 17 LYS A N 2
ATOM 3236 C CA . LYS A 1 20 ? 14.339 -5.933 -3.098 1.00 0.00 17 LYS A CA 2
ATOM 3237 C C . LYS A 1 20 ? 13.705 -4.675 -3.665 1.00 0.00 17 LYS A C 2
ATOM 3238 O O . LYS A 1 20 ? 12.610 -4.714 -4.225 1.00 0.00 17 LYS A O 2
ATOM 3257 N N . PHE A 1 21 ? 14.402 -3.557 -3.497 1.00 0.00 18 PHE A N 2
ATOM 3258 C CA . PHE A 1 21 ? 13.808 -2.237 -3.677 1.00 0.00 18 PHE A CA 2
ATOM 3259 C C . PHE A 1 21 ? 13.369 -1.985 -5.116 1.00 0.00 18 PHE A C 2
ATOM 3260 O O . PHE A 1 21 ? 12.358 -1.325 -5.343 1.00 0.00 18 PHE A O 2
ATOM 3277 N N . THR A 1 22 ? 14.118 -2.502 -6.081 1.00 0.00 19 THR A N 2
ATOM 3278 C CA . THR A 1 22 ? 13.755 -2.343 -7.485 1.00 0.00 19 THR A CA 2
ATOM 3279 C C . THR A 1 22 ? 13.062 -3.596 -8.024 1.00 0.00 19 THR A C 2
ATOM 3280 O O . THR A 1 22 ? 12.925 -3.775 -9.233 1.00 0.00 19 THR A O 2
ATOM 3291 N N . ASP A 1 23 ? 12.627 -4.463 -7.117 1.00 0.00 20 ASP A N 2
ATOM 3292 C CA . ASP A 1 23 ? 11.889 -5.668 -7.487 1.00 0.00 20 ASP A CA 2
ATOM 3293 C C . ASP A 1 23 ? 10.409 -5.490 -7.150 1.00 0.00 20 ASP A C 2
ATOM 3294 O O . ASP A 1 23 ? 10.074 -5.052 -6.047 1.00 0.00 20 ASP A O 2
ATOM 3303 N N . PRO A 1 24 ? 9.505 -5.810 -8.102 1.00 0.00 21 PRO A N 2
ATOM 3304 C CA . PRO A 1 24 ? 8.057 -5.619 -7.930 1.00 0.00 21 PRO A CA 2
ATOM 3305 C C . PRO A 1 24 ? 7.516 -6.282 -6.670 1.00 0.00 21 PRO A C 2
ATOM 3306 O O . PRO A 1 24 ? 7.681 -7.484 -6.460 1.00 0.00 21 PRO A O 2
ATOM 3317 N N . TYR A 1 25 ? 6.853 -5.481 -5.846 1.00 0.00 22 TYR A N 2
ATOM 3318 C CA . TYR A 1 25 ? 6.366 -5.931 -4.552 1.00 0.00 22 TYR A CA 2
ATOM 3319 C C . TYR A 1 25 ? 5.079 -6.726 -4.706 1.00 0.00 22 TYR A C 2
ATOM 3320 O O . TYR A 1 25 ? 4.293 -6.474 -5.622 1.00 0.00 22 TYR A O 2
ATOM 3338 N N . GLU A 1 26 ? 4.872 -7.683 -3.816 1.00 0.00 23 GLU A N 2
ATOM 3339 C CA . GLU A 1 26 ? 3.640 -8.451 -3.789 1.00 0.00 23 GLU A CA 2
ATOM 3340 C C . GLU A 1 26 ? 3.072 -8.499 -2.375 1.00 0.00 23 GLU A C 2
ATOM 3341 O O . GLU A 1 26 ? 3.757 -8.891 -1.426 1.00 0.00 23 GLU A O 2
ATOM 3353 N N . PHE A 1 27 ? 1.828 -8.075 -2.245 1.00 0.00 24 PHE A N 2
ATOM 3354 C CA . PHE A 1 27 ? 1.107 -8.128 -0.982 1.00 0.00 24 PHE A CA 2
ATOM 3355 C C . PHE A 1 27 ? -0.238 -8.799 -1.212 1.00 0.00 24 PHE A C 2
ATOM 3356 O O . PHE A 1 27 ? -0.915 -8.483 -2.176 1.00 0.00 24 PHE A O 2
ATOM 3373 N N . GLU A 1 28 ? -0.645 -9.708 -0.345 1.00 0.00 25 GLU A N 2
ATOM 3374 C CA . GLU A 1 28 ? -1.911 -10.397 -0.553 1.00 0.00 25 GLU A CA 2
ATOM 3375 C C . GLU A 1 28 ? -2.988 -9.748 0.289 1.00 0.00 25 GLU A C 2
ATOM 3376 O O . GLU A 1 28 ? -2.870 -9.677 1.513 1.00 0.00 25 GLU A O 2
ATOM 3388 N N . ILE A 1 29 ? -4.027 -9.271 -0.365 1.00 0.00 26 ILE A N 2
ATOM 3389 C CA . ILE A 1 29 ? -5.122 -8.620 0.323 1.00 0.00 26 ILE A CA 2
ATOM 3390 C C . ILE A 1 29 ? -6.223 -9.616 0.657 1.00 0.00 26 ILE A C 2
ATOM 3391 O O . ILE A 1 29 ? -6.728 -10.321 -0.219 1.00 0.00 26 ILE A O 2
ATOM 3407 N N . THR A 1 30 ? -6.564 -9.681 1.933 1.00 0.00 27 THR A N 2
ATOM 3408 C CA . THR A 1 30 ? -7.678 -10.484 2.397 1.00 0.00 27 THR A CA 2
ATOM 3409 C C . THR A 1 30 ? -8.582 -9.630 3.274 1.00 0.00 27 THR A C 2
ATOM 3410 O O . THR A 1 30 ? -8.166 -9.161 4.333 1.00 0.00 27 THR A O 2
ATOM 3421 N N . PHE A 1 31 ? -9.799 -9.393 2.819 1.00 0.00 28 PHE A N 2
ATOM 3422 C CA . PHE A 1 31 ? -10.735 -8.583 3.578 1.00 0.00 28 PHE A CA 2
ATOM 3423 C C . PHE A 1 31 ? -12.124 -9.189 3.543 1.00 0.00 28 PHE A C 2
ATOM 3424 O O . PHE A 1 31 ? -12.434 -9.997 2.670 1.00 0.00 28 PHE A O 2
ATOM 3441 N N . GLU A 1 32 ? -12.962 -8.762 4.468 1.00 0.00 29 GLU A N 2
ATOM 3442 C CA . GLU A 1 32 ? -14.309 -9.286 4.577 1.00 0.00 29 GLU A CA 2
ATOM 3443 C C . GLU A 1 32 ? -15.291 -8.281 4.011 1.00 0.00 29 GLU A C 2
ATOM 3444 O O . GLU A 1 32 ? -15.378 -7.143 4.478 1.00 0.00 29 GLU A O 2
ATOM 3456 N N . CYS A 1 33 ? -15.995 -8.701 2.985 1.00 0.00 30 CYS A N 2
ATOM 3457 C CA . CYS A 1 33 ? -17.042 -7.903 2.391 1.00 0.00 30 CYS A CA 2
ATOM 3458 C C . CYS A 1 33 ? -18.359 -8.244 3.064 1.00 0.00 30 CYS A C 2
ATOM 3459 O O . CYS A 1 33 ? -18.934 -9.296 2.800 1.00 0.00 30 CYS A O 2
ATOM 3467 N N . LEU A 1 34 ? -18.815 -7.377 3.956 1.00 0.00 31 LEU A N 2
ATOM 3468 C CA . LEU A 1 34 ? -20.054 -7.622 4.690 1.00 0.00 31 LEU A CA 2
ATOM 3469 C C . LEU A 1 34 ? -21.260 -7.415 3.784 1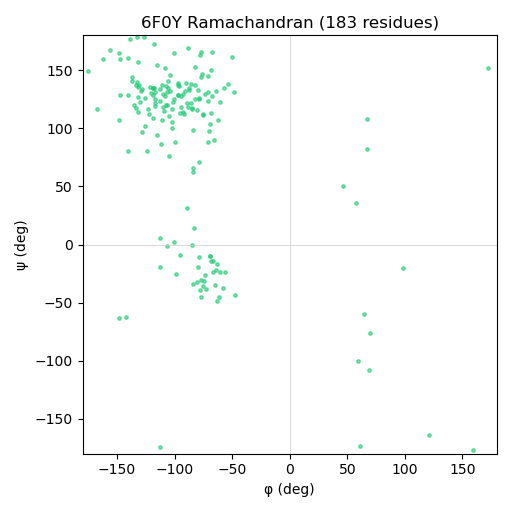.00 0.00 31 LEU A C 2
ATOM 3470 O O . LEU A 1 34 ? -22.297 -8.066 3.942 1.00 0.00 31 LEU A O 2
ATOM 3486 N N . GLU A 1 35 ? -21.112 -6.510 2.832 1.00 0.00 32 GLU A N 2
ATOM 3487 C CA . GLU A 1 35 ? -22.152 -6.238 1.857 1.00 0.00 32 GLU A CA 2
ATOM 3488 C C . GLU A 1 35 ? -21.495 -5.934 0.520 1.00 0.00 32 GLU A C 2
ATOM 3489 O O . GLU A 1 35 ? -20.428 -5.328 0.486 1.00 0.00 32 GLU A O 2
ATOM 3501 N N . SER A 1 36 ? -22.113 -6.371 -0.570 1.00 0.00 33 SER A N 2
ATOM 3502 C CA . SER A 1 36 ? -21.517 -6.222 -1.892 1.00 0.00 33 SER A CA 2
ATOM 3503 C C . SER A 1 36 ? -21.333 -4.749 -2.244 1.00 0.00 33 SER A C 2
ATOM 3504 O O . SER A 1 36 ? -22.294 -3.977 -2.271 1.00 0.00 33 SER A O 2
ATOM 3512 N N . LEU A 1 37 ? -20.089 -4.367 -2.490 1.00 0.00 34 LEU A N 2
ATOM 3513 C CA . LEU A 1 37 ? -19.761 -3.001 -2.868 1.00 0.00 34 LEU A CA 2
ATOM 3514 C C . LEU A 1 37 ? -20.193 -2.745 -4.301 1.00 0.00 34 LEU A C 2
ATOM 3515 O O . LEU A 1 37 ? -19.592 -3.275 -5.232 1.00 0.00 34 LEU A O 2
ATOM 3531 N N . LYS A 1 38 ? -21.243 -1.954 -4.478 1.00 0.00 35 LYS A N 2
ATOM 3532 C CA . LYS A 1 38 ? -21.700 -1.607 -5.818 1.00 0.00 35 LYS A CA 2
ATOM 3533 C C . LYS A 1 38 ? -20.790 -0.541 -6.428 1.00 0.00 35 LYS A C 2
ATOM 3534 O O . LYS A 1 38 ? -20.744 -0.372 -7.646 1.00 0.00 35 LYS A O 2
ATOM 3553 N N . HIS A 1 39 ? -20.064 0.171 -5.572 1.00 0.00 36 HIS A N 2
ATOM 3554 C CA . HIS A 1 39 ? -19.046 1.112 -6.030 1.00 0.00 36 HIS A CA 2
ATOM 3555 C C . HIS A 1 39 ? -17.695 0.410 -6.062 1.00 0.00 36 HIS A C 2
ATOM 3556 O O . HIS A 1 39 ? -17.599 -0.774 -5.735 1.00 0.00 36 HIS A O 2
ATOM 3571 N N . ASP A 1 40 ? -16.656 1.136 -6.440 1.00 0.00 37 ASP A N 2
ATOM 3572 C CA . ASP A 1 40 ? -15.347 0.530 -6.640 1.00 0.00 37 ASP A CA 2
ATOM 3573 C C . ASP A 1 40 ? -14.471 0.652 -5.398 1.00 0.00 37 ASP A C 2
ATOM 3574 O O . ASP A 1 40 ? -14.432 1.699 -4.743 1.00 0.00 37 ASP A O 2
ATOM 3583 N N . LEU A 1 41 ? -13.781 -0.436 -5.084 1.00 0.00 38 LEU A N 2
ATOM 3584 C CA . LEU A 1 41 ? -12.758 -0.449 -4.047 1.00 0.00 38 LEU A CA 2
ATOM 3585 C C . LEU A 1 41 ? -11.392 -0.267 -4.693 1.00 0.00 38 LEU A C 2
ATOM 3586 O O . LEU A 1 41 ? -11.040 -0.993 -5.623 1.00 0.00 38 LEU A O 2
ATOM 3602 N N . GLU A 1 42 ? -10.632 0.694 -4.210 1.00 0.00 39 GLU A N 2
ATOM 3603 C CA . GLU A 1 42 ? -9.336 0.989 -4.787 1.00 0.00 39 GLU A CA 2
ATOM 3604 C C . GLU A 1 42 ? -8.223 0.706 -3.783 1.00 0.00 39 GLU A C 2
ATOM 3605 O O . GLU A 1 42 ? -8.212 1.259 -2.683 1.00 0.00 39 GLU A O 2
ATOM 3617 N N . TRP A 1 43 ? -7.297 -0.160 -4.167 1.00 0.00 40 TRP A N 2
ATOM 3618 C CA . TRP A 1 43 ? -6.167 -0.509 -3.317 1.00 0.00 40 TRP A CA 2
ATOM 3619 C C . TRP A 1 43 ? -4.880 -0.017 -3.957 1.00 0.00 40 TRP A C 2
ATOM 3620 O O . TRP A 1 43 ? -4.701 -0.147 -5.164 1.00 0.00 40 TRP A O 2
ATOM 3641 N N . LYS A 1 44 ? -3.990 0.550 -3.163 1.00 0.00 41 LYS A N 2
ATOM 3642 C CA . LYS A 1 44 ? -2.735 1.058 -3.703 1.00 0.00 41 LYS A CA 2
ATOM 3643 C C . LYS A 1 44 ? -1.609 0.940 -2.692 1.00 0.00 41 LYS A C 2
ATOM 3644 O O . LYS A 1 44 ? -1.850 0.809 -1.490 1.00 0.00 41 LYS A O 2
ATOM 3663 N N . LEU A 1 45 ? -0.383 0.992 -3.194 1.00 0.00 42 LEU A N 2
ATOM 3664 C CA . LEU A 1 45 ? 0.800 0.933 -2.353 1.00 0.00 42 LEU A CA 2
ATOM 3665 C C . LEU A 1 45 ? 1.523 2.266 -2.433 1.00 0.00 42 LEU A C 2
ATOM 3666 O O . LEU A 1 45 ? 1.885 2.712 -3.525 1.00 0.00 42 LEU A O 2
ATOM 3682 N N . THR A 1 46 ? 1.720 2.910 -1.298 1.00 0.00 43 THR A N 2
ATOM 3683 C CA . THR A 1 46 ? 2.404 4.187 -1.267 1.00 0.00 43 THR A CA 2
ATOM 3684 C C . THR A 1 46 ? 3.758 4.048 -0.582 1.00 0.00 43 THR A C 2
ATOM 3685 O O . THR A 1 46 ? 3.870 3.435 0.482 1.00 0.00 43 THR A O 2
ATOM 3696 N N . TYR A 1 47 ? 4.781 4.597 -1.214 1.00 0.00 44 TYR A N 2
ATOM 3697 C CA . TYR A 1 47 ? 6.117 4.610 -0.654 1.00 0.00 44 TYR A CA 2
ATOM 3698 C C . TYR A 1 47 ? 6.301 5.875 0.169 1.00 0.00 44 TYR A C 2
ATOM 3699 O O . TYR A 1 47 ? 6.140 6.984 -0.337 1.00 0.00 44 TYR A O 2
ATOM 3717 N N . VAL A 1 48 ? 6.596 5.694 1.443 1.00 0.00 45 VAL A N 2
ATOM 3718 C CA . VAL A 1 48 ? 6.768 6.804 2.358 1.00 0.00 45 VAL A CA 2
ATOM 3719 C C . VAL A 1 48 ? 8.204 6.874 2.871 1.00 0.00 45 VAL A C 2
ATOM 3720 O O . VAL A 1 48 ? 8.734 5.907 3.429 1.00 0.00 45 VAL A O 2
ATOM 3733 N N . GLY A 1 49 ? 8.832 8.018 2.653 1.00 0.00 46 GLY A N 2
ATOM 3734 C CA . GLY A 1 49 ? 10.192 8.224 3.097 1.00 0.00 46 GLY A CA 2
ATOM 3735 C C . GLY A 1 49 ? 10.278 8.573 4.570 1.00 0.00 46 GLY A C 2
ATOM 3736 O O . GLY A 1 49 ? 10.099 9.734 4.951 1.00 0.00 46 GLY A O 2
ATOM 3740 N N . SER A 1 50 ? 10.530 7.554 5.390 1.00 0.00 47 SER A N 2
ATOM 3741 C CA . SER A 1 50 ? 10.739 7.711 6.831 1.00 0.00 47 SER A CA 2
ATOM 3742 C C . SER A 1 50 ? 9.443 8.058 7.573 1.00 0.00 47 SER A C 2
ATOM 3743 O O . SER A 1 50 ? 8.904 7.223 8.296 1.00 0.00 47 SER A O 2
ATOM 3751 N N . SER A 1 51 ? 8.941 9.274 7.396 1.00 0.00 48 SER A N 2
ATOM 3752 C CA . SER A 1 51 ? 7.745 9.702 8.108 1.00 0.00 48 SER A CA 2
ATOM 3753 C C . SER A 1 51 ? 6.838 10.572 7.232 1.00 0.00 48 SER A C 2
ATOM 3754 O O . SER A 1 51 ? 5.739 10.152 6.865 1.00 0.00 48 SER A O 2
ATOM 3762 N N . ARG A 1 52 ? 7.300 11.775 6.894 1.00 0.00 49 ARG A N 2
ATOM 3763 C CA . ARG A 1 52 ? 6.501 12.697 6.084 1.00 0.00 49 ARG A CA 2
ATOM 3764 C C . ARG A 1 52 ? 6.831 12.547 4.610 1.00 0.00 49 ARG A C 2
ATOM 3765 O O . ARG A 1 52 ? 6.251 13.223 3.760 1.00 0.00 49 ARG A O 2
ATOM 3786 N N . SER A 1 53 ? 7.787 11.665 4.336 1.00 0.00 50 SER A N 2
ATOM 3787 C CA . SER A 1 53 ? 8.218 11.351 2.980 1.00 0.00 50 SER A CA 2
ATOM 3788 C C . SER A 1 53 ? 8.935 12.530 2.336 1.00 0.00 50 SER A C 2
ATOM 3789 O O . SER A 1 53 ? 8.307 13.478 1.869 1.00 0.00 50 SER A O 2
ATOM 3797 N N . LEU A 1 54 ? 10.258 12.461 2.302 1.00 0.00 51 LEU A N 2
ATOM 3798 C CA . LEU A 1 54 ? 11.062 13.487 1.647 1.00 0.00 51 LEU A CA 2
ATOM 3799 C C . LEU A 1 54 ? 10.786 13.482 0.146 1.00 0.00 51 LEU A C 2
ATOM 3800 O O . LEU A 1 54 ? 11.024 14.463 -0.557 1.00 0.00 51 LEU A O 2
ATOM 3816 N N . ASP A 1 55 ? 10.271 12.355 -0.322 1.00 0.00 52 ASP A N 2
ATOM 3817 C CA . ASP A 1 55 ? 9.910 12.158 -1.720 1.00 0.00 52 ASP A CA 2
ATOM 3818 C C . ASP A 1 55 ? 8.469 12.597 -1.985 1.00 0.00 52 ASP A C 2
ATOM 3819 O O . ASP A 1 55 ? 7.998 12.545 -3.120 1.00 0.00 52 ASP A O 2
ATOM 3828 N N . HIS A 1 56 ? 7.783 13.026 -0.920 1.00 0.00 53 HIS A N 2
ATOM 3829 C CA . HIS A 1 56 ? 6.397 13.515 -0.995 1.00 0.00 53 HIS A CA 2
ATOM 3830 C C . HIS A 1 56 ? 5.410 12.388 -1.296 1.00 0.00 53 HIS A C 2
ATOM 3831 O O . HIS A 1 56 ? 4.358 12.625 -1.889 1.00 0.00 53 HIS A O 2
ATOM 3846 N N . ASP A 1 57 ? 5.766 11.174 -0.871 1.00 0.00 54 ASP A N 2
ATOM 3847 C CA . ASP A 1 57 ? 4.934 9.972 -1.040 1.00 0.00 54 ASP A CA 2
ATOM 3848 C C . ASP A 1 57 ? 4.865 9.568 -2.504 1.00 0.00 54 ASP A C 2
ATOM 3849 O O . ASP A 1 57 ? 4.599 10.388 -3.386 1.00 0.00 54 ASP A O 2
ATOM 3858 N N . GLN A 1 58 ? 5.097 8.301 -2.769 1.00 0.00 55 GLN A N 2
ATOM 3859 C CA . GLN A 1 58 ? 4.990 7.790 -4.124 1.00 0.00 55 GLN A CA 2
ATOM 3860 C C . GLN A 1 58 ? 3.952 6.684 -4.193 1.00 0.00 55 GLN A C 2
ATOM 3861 O O . GLN A 1 58 ? 4.113 5.637 -3.570 1.00 0.00 55 GLN A O 2
ATOM 3875 N N . GLU A 1 59 ? 2.890 6.914 -4.939 1.00 0.00 56 GLU A N 2
ATOM 3876 C CA . GLU A 1 59 ? 1.927 5.864 -5.213 1.00 0.00 56 GLU A CA 2
ATOM 3877 C C . GLU A 1 59 ? 2.379 5.108 -6.451 1.00 0.00 56 GLU A C 2
ATOM 3878 O O . GLU A 1 59 ? 2.287 5.611 -7.572 1.00 0.00 56 GLU A O 2
ATOM 3890 N N . LEU A 1 60 ? 2.883 3.904 -6.236 1.00 0.00 57 LEU A N 2
ATOM 3891 C CA . LEU A 1 60 ? 3.514 3.146 -7.303 1.00 0.00 57 LEU A CA 2
ATOM 3892 C C . LEU A 1 60 ? 2.476 2.568 -8.250 1.00 0.00 57 LEU A C 2
ATOM 3893 O O . LEU A 1 60 ? 2.465 2.884 -9.440 1.00 0.00 57 LEU A O 2
ATOM 3909 N N . ASP A 1 61 ? 1.607 1.723 -7.722 1.00 0.00 58 ASP A N 2
ATOM 3910 C CA . ASP A 1 61 ? 0.556 1.123 -8.523 1.00 0.00 58 ASP A CA 2
ATOM 3911 C C . ASP A 1 61 ? -0.723 1.000 -7.709 1.00 0.00 58 ASP A C 2
ATOM 3912 O O . ASP A 1 61 ? -0.683 1.014 -6.474 1.00 0.00 58 ASP A O 2
ATOM 3921 N N . SER A 1 62 ? -1.849 0.892 -8.395 1.00 0.00 59 SER A N 2
ATOM 3922 C CA . SER A 1 62 ? -3.131 0.734 -7.737 1.00 0.00 59 SER A CA 2
ATOM 3923 C C . SER A 1 62 ? -3.991 -0.293 -8.466 1.00 0.00 59 SER A C 2
ATOM 3924 O O . SER A 1 62 ? -4.013 -0.348 -9.699 1.00 0.00 59 SER A O 2
ATOM 3932 N N . ILE A 1 63 ? -4.703 -1.098 -7.696 1.00 0.00 60 ILE A N 2
ATOM 3933 C CA . ILE A 1 63 ? -5.569 -2.121 -8.246 1.00 0.00 60 ILE A CA 2
ATOM 3934 C C . ILE A 1 63 ? -7.014 -1.806 -7.901 1.00 0.00 60 ILE A C 2
ATOM 3935 O O . ILE A 1 63 ? -7.299 -1.204 -6.862 1.00 0.00 60 ILE A O 2
ATOM 3951 N N . LEU A 1 64 ? -7.916 -2.198 -8.774 1.00 0.00 61 LEU A N 2
ATOM 3952 C CA . LEU A 1 64 ? -9.304 -1.813 -8.667 1.00 0.00 61 LEU A CA 2
ATOM 3953 C C . LEU A 1 64 ? -10.200 -3.056 -8.576 1.00 0.00 61 LEU A C 2
ATOM 3954 O O . LEU A 1 64 ? -10.016 -4.024 -9.317 1.00 0.00 61 LEU A O 2
ATOM 3970 N N . VAL A 1 65 ? -11.164 -3.024 -7.664 1.00 0.00 62 VAL A N 2
ATOM 3971 C CA . VAL A 1 65 ? -12.108 -4.127 -7.496 1.00 0.00 62 VAL A CA 2
ATOM 3972 C C . VAL A 1 65 ? -13.525 -3.610 -7.304 1.00 0.00 62 VAL A C 2
ATOM 3973 O O . VAL A 1 65 ? -13.754 -2.683 -6.535 1.00 0.00 62 VAL A O 2
ATOM 3986 N N . GLY A 1 66 ? -14.469 -4.213 -8.003 1.00 0.00 63 GLY A N 2
ATOM 3987 C CA . GLY A 1 66 ? -15.863 -3.904 -7.774 1.00 0.00 63 GLY A CA 2
ATOM 3988 C C . GLY A 1 66 ? -16.699 -4.019 -9.028 1.00 0.00 63 GLY A C 2
ATOM 3989 O O . GLY A 1 66 ? -16.189 -3.836 -10.132 1.00 0.00 63 GLY A O 2
ATOM 3993 N N . PRO A 1 67 ? -17.996 -4.334 -8.893 1.00 0.00 64 PRO A N 2
ATOM 3994 C CA . PRO A 1 67 ? -18.613 -4.682 -7.605 1.00 0.00 64 PRO A CA 2
ATOM 3995 C C . PRO A 1 67 ? -18.086 -6.011 -7.062 1.00 0.00 64 PRO A C 2
ATOM 3996 O O . PRO A 1 67 ? -17.943 -6.980 -7.811 1.00 0.00 64 PRO A O 2
ATOM 4007 N N . VAL A 1 68 ? -17.775 -6.052 -5.772 1.00 0.00 65 VAL A N 2
ATOM 4008 C CA . VAL A 1 68 ? -17.241 -7.265 -5.165 1.00 0.00 65 VAL A CA 2
ATOM 4009 C C . VAL A 1 68 ? -18.335 -7.980 -4.353 1.00 0.00 65 VAL A C 2
ATOM 4010 O O . VAL A 1 68 ? -19.089 -7.342 -3.612 1.00 0.00 65 VAL A O 2
ATOM 4023 N N . PRO A 1 69 ? -18.488 -9.305 -4.558 1.00 0.00 66 PRO A N 2
ATOM 4024 C CA . PRO A 1 69 ? -19.452 -10.136 -3.814 1.00 0.00 66 PRO A CA 2
ATOM 4025 C C . PRO A 1 69 ? -19.109 -10.291 -2.337 1.00 0.00 66 PRO A C 2
ATOM 4026 O O . PRO A 1 69 ? -17.957 -10.134 -1.920 1.00 0.00 66 PRO A O 2
ATOM 4037 N N . VAL A 1 70 ? -20.135 -10.631 -1.568 1.00 0.00 67 VAL A N 2
ATOM 4038 C CA . VAL A 1 70 ? -20.042 -10.738 -0.120 1.00 0.00 67 VAL A CA 2
ATOM 4039 C C . VAL A 1 70 ? -19.209 -11.953 0.299 1.00 0.00 67 VAL A C 2
ATOM 4040 O O . VAL A 1 70 ? -19.298 -13.022 -0.309 1.00 0.00 67 VAL A O 2
ATOM 4053 N N . GLY A 1 71 ? -18.416 -11.781 1.348 1.00 0.00 68 GLY A N 2
ATOM 4054 C CA . GLY A 1 71 ? -17.524 -12.831 1.812 1.00 0.00 68 GLY A CA 2
ATOM 4055 C C . GLY A 1 71 ? -16.104 -12.320 1.902 1.00 0.00 68 GLY A C 2
ATOM 4056 O O . GLY A 1 71 ? -15.883 -11.114 1.778 1.00 0.00 68 GLY A O 2
ATOM 4060 N N . VAL A 1 72 ? -15.131 -13.199 2.110 1.00 0.00 69 VAL A N 2
ATOM 4061 C CA . VAL A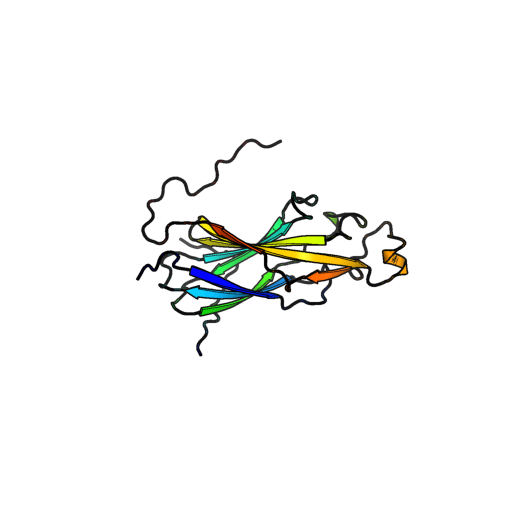 1 72 ? -13.752 -12.747 2.110 1.00 0.00 69 VAL A CA 2
ATOM 4062 C C . VAL A 1 72 ? -13.310 -12.578 0.672 1.00 0.00 69 VAL A C 2
ATOM 4063 O O . VAL A 1 72 ? -13.579 -13.427 -0.188 1.00 0.00 69 VAL A O 2
ATOM 4076 N N . ASN A 1 73 ? -12.664 -11.478 0.400 1.00 0.00 70 ASN A N 2
ATOM 4077 C CA . ASN A 1 73 ? -12.100 -11.264 -0.901 1.00 0.00 70 ASN A CA 2
ATOM 4078 C C . ASN A 1 73 ? -10.609 -11.311 -0.756 1.00 0.00 70 ASN A C 2
ATOM 4079 O O . ASN A 1 73 ? -10.050 -10.754 0.189 1.00 0.00 70 ASN A O 2
ATOM 4090 N N . LYS A 1 74 ? -9.969 -11.989 -1.676 1.00 0.00 71 LYS A N 2
ATOM 4091 C CA . LYS A 1 74 ? -8.572 -12.297 -1.544 1.00 0.00 71 LYS A CA 2
ATOM 4092 C C . LYS A 1 74 ? -7.930 -12.235 -2.909 1.00 0.00 71 LYS A C 2
ATOM 4093 O O . LYS A 1 74 ? -8.485 -12.752 -3.883 1.00 0.00 71 LYS A O 2
ATOM 4112 N N . PHE A 1 75 ? -6.794 -11.580 -2.980 1.00 0.00 72 PHE A N 2
ATOM 4113 C CA . PHE A 1 75 ? -6.059 -11.457 -4.217 1.00 0.00 72 PHE A CA 2
ATOM 4114 C C . PHE A 1 75 ? -4.653 -10.968 -3.937 1.00 0.00 72 PHE A C 2
ATOM 4115 O O . PHE A 1 75 ? -4.393 -10.364 -2.895 1.00 0.00 72 PHE A O 2
ATOM 4132 N N . VAL A 1 76 ? -3.754 -11.235 -4.858 1.00 0.00 73 VAL A N 2
ATOM 4133 C CA . VAL A 1 76 ? -2.381 -10.799 -4.718 1.00 0.00 73 VAL A CA 2
ATOM 4134 C C . VAL A 1 76 ? -2.188 -9.452 -5.404 1.00 0.00 73 VAL A C 2
ATOM 4135 O O . VAL A 1 76 ? -2.584 -9.254 -6.554 1.00 0.00 73 VAL A O 2
ATOM 4148 N N . PHE A 1 77 ? -1.603 -8.527 -4.675 1.00 0.00 74 PHE A N 2
ATOM 4149 C CA . PHE A 1 77 ? -1.392 -7.174 -5.152 1.00 0.00 74 PHE A CA 2
ATOM 4150 C C . PHE A 1 77 ? 0.080 -6.960 -5.469 1.00 0.00 74 PHE A C 2
ATOM 4151 O O . PHE A 1 77 ? 0.925 -6.972 -4.576 1.00 0.00 74 PHE A O 2
ATOM 4168 N N . SER A 1 78 ? 0.381 -6.783 -6.742 1.00 0.00 75 SER A N 2
ATOM 4169 C CA . SER A 1 78 ? 1.747 -6.560 -7.167 1.00 0.00 75 SER A CA 2
ATOM 4170 C C . SER A 1 78 ? 1.914 -5.124 -7.638 1.00 0.00 75 SER A C 2
ATOM 4171 O O . SER A 1 78 ? 1.256 -4.684 -8.583 1.00 0.00 75 SER A O 2
ATOM 4179 N N . ALA A 1 79 ? 2.800 -4.400 -6.978 1.00 0.00 76 ALA A N 2
ATOM 4180 C CA . ALA A 1 79 ? 3.028 -3.004 -7.296 1.00 0.00 76 ALA A CA 2
ATOM 4181 C C . ALA A 1 79 ? 4.453 -2.802 -7.782 1.00 0.00 76 ALA A C 2
ATOM 4182 O O . ALA A 1 79 ? 5.408 -3.281 -7.163 1.00 0.00 76 ALA A O 2
ATOM 4189 N N . ASP A 1 80 ? 4.583 -2.115 -8.908 1.00 0.00 77 ASP A N 2
ATOM 4190 C CA . ASP A 1 80 ? 5.884 -1.852 -9.509 1.00 0.00 77 ASP A CA 2
ATOM 4191 C C . ASP A 1 80 ? 6.685 -0.897 -8.633 1.00 0.00 77 ASP A C 2
ATOM 4192 O O . ASP A 1 80 ? 6.142 0.063 -8.095 1.00 0.00 77 ASP A O 2
ATOM 4201 N N . PRO A 1 81 ? 7.988 -1.154 -8.479 1.00 0.00 78 PRO A N 2
ATOM 4202 C CA . PRO A 1 81 ? 8.835 -0.424 -7.535 1.00 0.00 78 PRO A CA 2
ATOM 4203 C C . PRO A 1 81 ? 9.317 0.928 -8.067 1.00 0.00 78 PRO A C 2
ATOM 4204 O O . PRO A 1 81 ? 9.472 1.118 -9.276 1.00 0.00 78 PRO A O 2
ATOM 4215 N N . PRO A 1 82 ? 9.549 1.891 -7.156 1.00 0.00 79 PRO A N 2
ATOM 4216 C CA . PRO A 1 82 ? 10.082 3.213 -7.504 1.00 0.00 79 PRO A CA 2
ATOM 4217 C C . PRO A 1 82 ? 11.530 3.144 -7.969 1.00 0.00 79 PRO A C 2
ATOM 4218 O O . PRO A 1 82 ? 12.263 2.213 -7.628 1.00 0.00 79 PRO A O 2
ATOM 4229 N N . SER A 1 83 ? 11.935 4.126 -8.751 1.00 0.00 80 SER A N 2
ATOM 4230 C CA . SER A 1 83 ? 13.309 4.215 -9.198 1.00 0.00 80 SER A CA 2
ATOM 4231 C C . SER A 1 83 ? 14.113 5.062 -8.218 1.00 0.00 80 SER A C 2
ATOM 4232 O O . SER A 1 83 ? 13.626 6.069 -7.697 1.00 0.00 80 SER A O 2
ATOM 4240 N N . ALA A 1 84 ? 15.348 4.643 -7.974 1.00 0.00 81 ALA A N 2
ATOM 4241 C CA . ALA A 1 84 ? 16.224 5.313 -7.028 1.00 0.00 81 ALA A CA 2
ATOM 4242 C C . ALA A 1 84 ? 16.657 6.682 -7.539 1.00 0.00 81 ALA A C 2
ATOM 4243 O O . ALA A 1 84 ? 17.228 7.468 -6.799 1.00 0.00 81 ALA A O 2
ATOM 4250 N N . GLU A 1 85 ? 16.419 6.949 -8.820 1.00 0.00 82 GLU A N 2
ATOM 4251 C CA . GLU A 1 85 ? 16.729 8.258 -9.398 1.00 0.00 82 GLU A CA 2
ATOM 4252 C C . GLU A 1 85 ? 16.040 9.385 -8.617 1.00 0.00 82 GLU A C 2
ATOM 4253 O O . GLU A 1 85 ? 16.454 10.543 -8.682 1.00 0.00 82 GLU A O 2
ATOM 4265 N N . LEU A 1 86 ? 14.991 9.039 -7.877 1.00 0.00 83 LEU A N 2
ATOM 4266 C CA . LEU A 1 86 ? 14.278 10.011 -7.058 1.00 0.00 83 LEU A CA 2
ATOM 4267 C C . LEU A 1 86 ? 14.968 10.165 -5.703 1.00 0.00 83 LEU A C 2
ATOM 4268 O O . LEU A 1 86 ? 14.941 11.231 -5.089 1.00 0.00 83 LEU A O 2
ATOM 4284 N N . ILE A 1 87 ? 15.588 9.082 -5.254 1.00 0.00 84 ILE A N 2
ATOM 4285 C CA . ILE A 1 87 ? 16.217 9.022 -3.940 1.00 0.00 84 ILE A CA 2
ATOM 4286 C C . ILE A 1 87 ? 17.692 8.622 -4.035 1.00 0.00 84 ILE A C 2
ATOM 4287 O O . ILE A 1 87 ? 18.009 7.455 -4.266 1.00 0.00 84 ILE A O 2
ATOM 4303 N N . PRO A 1 88 ? 18.607 9.591 -3.857 1.00 0.00 85 PRO A N 2
ATOM 4304 C CA . PRO A 1 88 ? 20.060 9.354 -3.914 1.00 0.00 85 PRO A CA 2
ATOM 4305 C C . PRO A 1 88 ? 20.515 8.190 -3.032 1.00 0.00 85 PRO A C 2
ATOM 4306 O O . PRO A 1 88 ? 19.795 7.782 -2.120 1.00 0.00 85 PRO A O 2
ATOM 4317 N N . ALA A 1 89 ? 21.701 7.656 -3.311 1.00 0.00 86 ALA A N 2
ATOM 4318 C CA . ALA A 1 89 ? 22.198 6.457 -2.631 1.00 0.00 86 ALA A CA 2
ATOM 4319 C C . ALA A 1 89 ? 22.051 6.537 -1.112 1.00 0.00 86 ALA A C 2
ATOM 4320 O O . ALA A 1 89 ? 21.549 5.609 -0.482 1.00 0.00 86 ALA A O 2
ATOM 4327 N N . SER A 1 90 ? 22.451 7.655 -0.529 1.00 0.00 87 SER A N 2
ATOM 4328 C CA . SER A 1 90 ? 22.388 7.814 0.919 1.00 0.00 87 SER A CA 2
ATOM 4329 C C . SER A 1 90 ? 20.972 8.168 1.392 1.00 0.00 87 SER A C 2
ATOM 4330 O O . SER A 1 90 ? 20.726 8.304 2.590 1.00 0.00 87 SER A O 2
ATOM 4338 N N . GLU A 1 91 ? 20.036 8.296 0.456 1.00 0.00 88 GLU A N 2
ATOM 4339 C CA . GLU A 1 91 ? 18.688 8.735 0.795 1.00 0.00 88 GLU A CA 2
ATOM 4340 C C . GLU A 1 91 ? 17.692 7.572 0.809 1.00 0.00 88 GLU A C 2
ATOM 4341 O O . GLU A 1 91 ? 16.687 7.627 1.518 1.00 0.00 88 GLU A O 2
ATOM 4353 N N . LEU A 1 92 ? 17.968 6.508 0.054 1.00 0.00 89 LEU A N 2
ATOM 4354 C CA . LEU A 1 92 ? 17.055 5.365 0.041 1.00 0.00 89 LEU A CA 2
ATOM 4355 C C . LEU A 1 92 ? 17.535 4.288 1.003 1.00 0.00 89 LEU A C 2
ATOM 4356 O O . LEU A 1 92 ? 16.753 3.444 1.433 1.00 0.00 89 LEU A O 2
ATOM 4372 N N . VAL A 1 93 ? 18.815 4.339 1.366 1.00 0.00 90 VAL A N 2
ATOM 4373 C CA . VAL A 1 93 ? 19.380 3.386 2.319 1.00 0.00 90 VAL A CA 2
ATOM 4374 C C . VAL A 1 93 ? 19.048 3.805 3.752 1.00 0.00 90 VAL A C 2
ATOM 4375 O O . VAL A 1 93 ? 19.910 4.228 4.526 1.00 0.00 90 VAL A O 2
ATOM 4388 N N . SER A 1 94 ? 17.771 3.750 4.068 1.00 0.00 91 SER A N 2
ATOM 4389 C CA . SER A 1 94 ? 17.284 4.003 5.411 1.00 0.00 91 SER A CA 2
ATOM 4390 C C . SER A 1 94 ? 16.032 3.172 5.644 1.00 0.00 91 SER A C 2
ATOM 4391 O O . SER A 1 94 ? 15.588 2.457 4.740 1.00 0.00 91 SER A O 2
ATOM 4399 N N . VAL A 1 95 ? 15.454 3.251 6.833 1.00 0.00 92 VAL A N 2
ATOM 4400 C CA . VAL A 1 95 ? 14.174 2.608 7.054 1.00 0.00 92 VAL A CA 2
ATOM 4401 C C . VAL A 1 95 ? 13.068 3.490 6.508 1.00 0.00 92 VAL A C 2
ATOM 4402 O O . VAL A 1 95 ? 12.992 4.687 6.798 1.00 0.00 92 VAL A O 2
ATOM 4415 N N . THR A 1 96 ? 12.241 2.901 5.681 1.00 0.00 93 THR A N 2
ATOM 4416 C CA . THR A 1 96 ? 11.169 3.620 5.039 1.00 0.00 93 THR A CA 2
ATOM 4417 C C . THR A 1 96 ? 9.832 3.033 5.458 1.00 0.00 93 THR A C 2
ATOM 4418 O O . THR A 1 96 ? 9.792 2.071 6.224 1.00 0.00 93 THR A O 2
ATOM 4429 N N . VAL A 1 97 ? 8.748 3.613 4.981 1.00 0.00 94 VAL A N 2
ATOM 4430 C CA . VAL A 1 97 ? 7.427 3.173 5.378 1.00 0.00 94 VAL A CA 2
ATOM 4431 C C . VAL A 1 97 ? 6.580 2.875 4.153 1.00 0.00 94 VAL A C 2
ATOM 4432 O O . VAL A 1 97 ? 6.612 3.607 3.167 1.00 0.00 94 VAL A O 2
ATOM 4445 N N . ILE A 1 98 ? 5.863 1.773 4.208 1.00 0.00 95 ILE A N 2
ATOM 4446 C CA . ILE A 1 98 ? 4.954 1.398 3.146 1.00 0.00 95 ILE A CA 2
ATOM 4447 C C . ILE A 1 98 ? 3.528 1.587 3.619 1.00 0.00 95 ILE A C 2
ATOM 4448 O O . ILE A 1 98 ? 3.194 1.204 4.734 1.00 0.00 95 ILE A O 2
ATOM 4464 N N . LEU A 1 99 ? 2.697 2.187 2.790 1.00 0.00 96 LEU A N 2
ATOM 4465 C CA . LEU A 1 99 ? 1.294 2.344 3.120 1.00 0.00 96 LEU A CA 2
ATOM 4466 C C . LEU A 1 99 ? 0.422 1.614 2.113 1.00 0.00 96 LEU A C 2
ATOM 4467 O O . LEU A 1 99 ? 0.485 1.883 0.911 1.00 0.00 96 LEU A O 2
ATOM 4483 N N . LEU A 1 100 ? -0.373 0.684 2.607 1.00 0.00 97 LEU A N 2
ATOM 4484 C CA . LEU A 1 100 ? -1.374 0.025 1.790 1.00 0.00 97 LEU A CA 2
ATOM 4485 C C . LEU A 1 100 ? -2.707 0.680 2.069 1.00 0.00 97 LEU A C 2
ATOM 4486 O O . LEU A 1 100 ? -3.215 0.609 3.185 1.00 0.00 97 LEU A O 2
ATOM 4502 N N . SER A 1 101 ? -3.276 1.313 1.068 1.00 0.00 98 SER A N 2
ATOM 4503 C CA . SER A 1 101 ? -4.458 2.121 1.279 1.00 0.00 98 SER A CA 2
ATOM 4504 C C . SER A 1 101 ? -5.635 1.577 0.491 1.00 0.00 98 SER A C 2
ATOM 4505 O O . SER A 1 101 ? -5.498 1.211 -0.679 1.00 0.00 98 SER A O 2
ATOM 4513 N N . CYS A 1 102 ? -6.778 1.507 1.145 1.00 0.00 99 CYS A N 2
ATOM 4514 C CA . CYS A 1 102 ? -8.011 1.121 0.494 1.00 0.00 99 CYS A CA 2
ATOM 4515 C C . CYS A 1 102 ? -8.988 2.278 0.520 1.00 0.00 99 CYS A C 2
ATOM 4516 O O . CYS A 1 102 ? -9.283 2.838 1.579 1.00 0.00 99 CYS A O 2
ATOM 4524 N N . SER A 1 103 ? -9.474 2.641 -0.644 1.00 0.00 100 SER A N 2
ATOM 4525 C CA . SER A 1 103 ? -10.438 3.708 -0.759 1.00 0.00 100 SER A CA 2
ATOM 4526 C C . SER A 1 103 ? -11.692 3.203 -1.457 1.00 0.00 100 SER A C 2
ATOM 4527 O O . SER A 1 103 ? -11.615 2.503 -2.463 1.00 0.00 100 SER A O 2
ATOM 4535 N N . TYR A 1 104 ? -12.840 3.550 -0.911 1.00 0.00 101 TYR A N 2
ATOM 4536 C CA . TYR A 1 104 ? -14.108 3.187 -1.511 1.00 0.00 101 TYR A CA 2
ATOM 4537 C C . TYR A 1 104 ? -14.754 4.437 -2.066 1.00 0.00 101 TYR A C 2
ATOM 4538 O O . TYR A 1 104 ? -15.121 5.339 -1.310 1.00 0.00 101 TYR A O 2
ATOM 4556 N N . ASP A 1 105 ? -14.841 4.502 -3.389 1.00 0.00 102 ASP A N 2
ATOM 4557 C CA . ASP A 1 105 ? -15.409 5.657 -4.078 1.00 0.00 102 ASP A CA 2
ATOM 4558 C C . ASP A 1 105 ? -14.656 6.933 -3.680 1.00 0.00 102 ASP A C 2
ATOM 4559 O O . ASP A 1 105 ? -15.220 8.026 -3.625 1.00 0.00 102 ASP A O 2
ATOM 4568 N N . GLY A 1 106 ? -13.366 6.772 -3.396 1.00 0.00 103 GLY A N 2
ATOM 4569 C CA . GLY A 1 106 ? -12.532 7.899 -3.026 1.00 0.00 103 GLY A CA 2
ATOM 4570 C C . GLY A 1 106 ? -12.323 8.040 -1.525 1.00 0.00 103 GLY A C 2
ATOM 4571 O O . GLY A 1 106 ? -11.458 8.799 -1.091 1.00 0.00 103 GLY A O 2
ATOM 4575 N N . ARG A 1 107 ? -13.099 7.320 -0.720 1.00 0.00 104 ARG A N 2
ATOM 4576 C CA . ARG A 1 107 ? -12.986 7.437 0.733 1.00 0.00 104 ARG A CA 2
ATOM 4577 C C . ARG A 1 107 ? -12.065 6.366 1.315 1.00 0.00 104 ARG A C 2
ATOM 4578 O O . ARG A 1 107 ? -12.360 5.173 1.242 1.00 0.00 104 ARG A O 2
ATOM 4599 N N . GLU A 1 108 ? -10.948 6.806 1.888 1.00 0.00 105 GLU A N 2
ATOM 4600 C CA . GLU A 1 108 ? -9.982 5.898 2.493 1.00 0.00 105 GLU A CA 2
ATOM 4601 C C . GLU A 1 108 ? -10.387 5.545 3.919 1.00 0.00 105 GLU A C 2
ATOM 4602 O O . GLU A 1 108 ? -10.559 6.424 4.761 1.00 0.00 105 GLU A O 2
ATOM 4614 N N . PHE A 1 109 ? -10.555 4.255 4.175 1.00 0.00 106 PHE A N 2
ATOM 4615 C CA . PHE A 1 109 ? -10.914 3.779 5.506 1.00 0.00 106 PHE A CA 2
ATOM 4616 C C . PHE A 1 109 ? -9.834 2.872 6.085 1.00 0.00 106 PHE A C 2
ATOM 4617 O O . PHE A 1 109 ? -9.719 2.736 7.301 1.00 0.00 106 PHE A O 2
ATOM 4634 N N . VAL A 1 110 ? -9.040 2.269 5.214 1.00 0.00 107 VAL A N 2
ATOM 4635 C CA . VAL A 1 110 ? -8.003 1.348 5.642 1.00 0.00 107 VAL A CA 2
ATOM 4636 C C . VAL A 1 110 ? -6.664 1.726 5.043 1.00 0.00 107 VAL A C 2
ATOM 4637 O O . VAL A 1 110 ? -6.513 1.800 3.825 1.00 0.00 107 VAL A O 2
ATOM 4650 N N . ARG A 1 111 ? -5.710 2.001 5.911 1.00 0.00 108 ARG A N 2
ATOM 4651 C CA . ARG A 1 111 ? -4.334 2.181 5.501 1.00 0.00 108 ARG A CA 2
ATOM 4652 C C . ARG A 1 111 ? -3.431 1.371 6.411 1.00 0.00 108 ARG A C 2
ATOM 4653 O O . ARG A 1 111 ? -3.495 1.483 7.637 1.00 0.00 108 ARG A O 2
ATOM 4674 N N . VAL A 1 112 ? -2.630 0.525 5.804 1.00 0.00 109 VAL A N 2
ATOM 4675 C CA . VAL A 1 112 ? -1.762 -0.368 6.540 1.00 0.00 109 VAL A CA 2
ATOM 4676 C C . VAL A 1 112 ? -0.309 0.002 6.300 1.00 0.00 109 VAL A C 2
ATOM 4677 O O . VAL A 1 112 ? 0.179 -0.071 5.174 1.00 0.00 109 VAL A O 2
ATOM 4690 N N . GLY A 1 113 ? 0.370 0.403 7.356 1.00 0.00 110 GLY A N 2
ATOM 4691 C CA . GLY A 1 113 ? 1.736 0.850 7.236 1.00 0.00 110 GLY A CA 2
ATOM 4692 C C . GLY A 1 113 ? 2.734 -0.165 7.742 1.00 0.00 110 GLY A C 2
ATOM 4693 O O . GLY A 1 113 ? 2.459 -0.905 8.685 1.00 0.00 110 GLY A O 2
ATOM 4697 N N . TYR A 1 114 ? 3.891 -0.195 7.103 1.00 0.00 111 TYR A N 2
ATOM 4698 C CA . TYR A 1 114 ? 4.981 -1.070 7.503 1.00 0.00 111 TYR A CA 2
ATOM 4699 C C . TYR A 1 114 ? 6.291 -0.311 7.426 1.00 0.00 111 TYR A C 2
ATOM 4700 O O . TYR A 1 114 ? 6.433 0.601 6.616 1.00 0.00 111 TYR A O 2
ATOM 4718 N N . TYR A 1 115 ? 7.242 -0.681 8.260 1.00 0.00 112 TYR A N 2
ATOM 4719 C CA . TYR A 1 115 ? 8.583 -0.140 8.143 1.00 0.00 112 TYR A CA 2
ATOM 4720 C C . TYR A 1 115 ? 9.447 -1.125 7.386 1.00 0.00 112 TYR A C 2
ATOM 4721 O O . TYR A 1 115 ? 9.343 -2.337 7.585 1.00 0.00 112 TYR A O 2
ATOM 4739 N N . VAL A 1 116 ? 10.270 -0.606 6.504 1.00 0.00 113 VAL A N 2
ATOM 4740 C CA . VAL A 1 116 ? 11.103 -1.435 5.659 1.00 0.00 113 VAL A CA 2
ATOM 4741 C C . VAL A 1 116 ? 12.554 -1.011 5.730 1.00 0.00 113 VAL A C 2
ATOM 4742 O O . VAL A 1 116 ? 12.884 0.166 5.572 1.00 0.00 113 VAL A O 2
ATOM 4755 N N . ASN A 1 117 ? 13.410 -1.984 5.967 1.00 0.00 114 ASN A N 2
ATOM 4756 C CA . ASN A 1 117 ? 14.841 -1.753 6.015 1.00 0.00 114 ASN A CA 2
ATOM 4757 C C . ASN A 1 117 ? 15.414 -1.780 4.610 1.00 0.00 114 ASN A C 2
ATOM 4758 O O . ASN A 1 117 ? 15.326 -2.796 3.923 1.00 0.00 114 ASN A O 2
ATOM 4769 N N . ASN A 1 118 ? 15.949 -0.654 4.169 1.00 0.00 115 ASN A N 2
ATOM 4770 C CA . ASN A 1 118 ? 16.667 -0.602 2.908 1.00 0.00 115 ASN A CA 2
ATOM 4771 C C . ASN A 1 118 ? 18.154 -0.502 3.202 1.00 0.00 115 ASN A C 2
ATOM 4772 O O . ASN A 1 118 ? 18.595 0.433 3.872 1.00 0.00 115 ASN A O 2
ATOM 4783 N N . GLU A 1 119 ? 18.921 -1.458 2.714 1.00 0.00 116 GLU A N 2
ATOM 4784 C CA . GLU A 1 119 ? 20.343 -1.520 3.025 1.00 0.00 116 GLU A CA 2
ATOM 4785 C C . GLU A 1 119 ? 21.097 -2.212 1.904 1.00 0.00 116 GLU A C 2
ATOM 4786 O O . GLU A 1 119 ? 20.505 -2.916 1.100 1.00 0.00 116 GLU A O 2
ATOM 4798 N N . TYR A 1 120 ? 22.398 -2.013 1.853 1.00 0.00 117 TYR A N 2
ATOM 4799 C CA . TYR A 1 120 ? 23.222 -2.725 0.893 1.00 0.00 117 TYR A CA 2
ATOM 4800 C C . TYR A 1 120 ? 23.584 -4.098 1.440 1.00 0.00 117 TYR A C 2
ATOM 4801 O O . TYR A 1 120 ? 24.180 -4.201 2.511 1.00 0.00 117 TYR A O 2
ATOM 4819 N N . ASP A 1 121 ? 23.201 -5.151 0.719 1.00 0.00 118 ASP A N 2
ATOM 4820 C CA . ASP A 1 121 ? 23.606 -6.513 1.077 1.00 0.00 118 ASP A CA 2
ATOM 4821 C C . ASP A 1 121 ? 25.123 -6.683 0.974 1.00 0.00 118 ASP A C 2
ATOM 4822 O O . ASP A 1 121 ? 25.679 -7.681 1.431 1.00 0.00 118 ASP A O 2
ATOM 4831 N N . GLU A 1 122 ? 25.788 -5.703 0.374 1.00 0.00 119 GLU A N 2
ATOM 4832 C CA . GLU A 1 122 ? 27.242 -5.674 0.341 1.00 0.00 119 GLU A CA 2
ATOM 4833 C C . GLU A 1 122 ? 27.773 -4.789 1.462 1.00 0.00 119 GLU A C 2
ATOM 4834 O O . GLU A 1 122 ? 27.512 -3.582 1.501 1.00 0.00 119 GLU A O 2
ATOM 4846 N N . GLU A 1 123 ? 28.522 -5.411 2.367 1.00 0.00 120 GLU A N 2
ATOM 4847 C CA . GLU A 1 123 ? 29.123 -4.725 3.503 1.00 0.00 120 GLU A CA 2
ATOM 4848 C C . GLU A 1 123 ? 30.007 -3.576 3.041 1.00 0.00 120 GLU A C 2
ATOM 4849 O O . GLU A 1 123 ? 29.985 -2.493 3.619 1.00 0.00 120 GLU A O 2
ATOM 4861 N N . GLU A 1 124 ? 30.773 -3.821 1.985 1.00 0.00 121 GLU A N 2
ATOM 4862 C CA . GLU A 1 124 ? 31.717 -2.835 1.475 1.00 0.00 121 GLU A CA 2
ATOM 4863 C C . GLU A 1 124 ? 31.008 -1.552 1.051 1.00 0.00 121 GLU A C 2
ATOM 4864 O O . GLU A 1 124 ? 31.567 -0.465 1.161 1.00 0.00 121 GLU A O 2
ATOM 4876 N N . LEU A 1 125 ? 29.775 -1.684 0.579 1.00 0.00 122 LEU A N 2
ATOM 4877 C CA . LEU A 1 125 ? 29.000 -0.531 0.140 1.00 0.00 122 LEU A CA 2
ATOM 4878 C C . LEU A 1 125 ? 28.367 0.185 1.325 1.00 0.00 122 LEU A C 2
ATOM 4879 O O . LEU A 1 125 ? 28.112 1.385 1.267 1.00 0.00 122 LEU A O 2
ATOM 4895 N N . ARG A 1 126 ? 28.091 -0.555 2.389 1.00 0.00 123 ARG A N 2
ATOM 4896 C CA . ARG A 1 126 ? 27.613 0.056 3.623 1.00 0.00 123 ARG A CA 2
ATOM 4897 C C . ARG A 1 126 ? 28.752 0.809 4.299 1.00 0.00 123 ARG A C 2
ATOM 4898 O O . ARG A 1 126 ? 28.562 1.899 4.839 1.00 0.00 123 ARG A O 2
ATOM 4919 N N . GLU A 1 127 ? 29.937 0.219 4.251 1.00 0.00 124 GLU A N 2
ATOM 4920 C CA . GLU A 1 127 ? 31.132 0.841 4.798 1.00 0.00 124 GLU A CA 2
ATOM 4921 C C . GLU A 1 127 ? 31.558 2.029 3.942 1.00 0.00 124 GLU A C 2
ATOM 4922 O O . GLU A 1 127 ? 31.871 3.102 4.458 1.00 0.00 124 GLU A O 2
ATOM 4934 N N . ASN A 1 128 ? 31.563 1.832 2.632 1.00 0.00 125 ASN A N 2
ATOM 4935 C CA . ASN A 1 128 ? 31.936 2.883 1.693 1.00 0.00 125 ASN A CA 2
ATOM 4936 C C . ASN A 1 128 ? 30.780 3.157 0.743 1.00 0.00 125 ASN A C 2
ATOM 4937 O O . ASN A 1 128 ? 30.706 2.570 -0.339 1.00 0.00 125 ASN A O 2
ATOM 4948 N N . PRO A 1 129 ? 29.855 4.047 1.135 1.00 0.00 126 PRO A N 2
ATOM 4949 C CA . PRO A 1 129 ? 28.657 4.324 0.343 1.00 0.00 126 PRO A CA 2
ATOM 4950 C C . PRO A 1 129 ? 28.982 5.055 -0.953 1.00 0.00 126 PRO A C 2
ATOM 4951 O O . PRO A 1 129 ? 29.595 6.126 -0.937 1.00 0.00 126 PRO A O 2
ATOM 4962 N N . PRO A 1 130 ? 28.574 4.483 -2.095 1.00 0.00 127 PRO A N 2
ATOM 4963 C CA . PRO A 1 130 ? 28.817 5.081 -3.406 1.00 0.00 127 PRO A CA 2
ATOM 4964 C C . PRO A 1 130 ? 27.911 6.281 -3.660 1.00 0.00 127 PRO A C 2
ATOM 4965 O O . PRO A 1 130 ? 26.892 6.453 -2.985 1.00 0.00 127 PRO A O 2
ATOM 4976 N N . ALA A 1 131 ? 28.291 7.116 -4.616 1.00 0.00 128 ALA A N 2
ATOM 4977 C CA . ALA A 1 131 ? 27.473 8.257 -4.990 1.00 0.00 128 ALA A CA 2
ATOM 4978 C C . ALA A 1 131 ? 26.276 7.786 -5.795 1.00 0.00 128 ALA A C 2
ATOM 4979 O O . ALA A 1 131 ? 25.134 8.149 -5.511 1.00 0.00 128 ALA A O 2
ATOM 4986 N N . LYS A 1 132 ? 26.551 6.965 -6.797 1.00 0.00 129 LYS A N 2
ATOM 4987 C CA . LYS A 1 132 ? 25.506 6.354 -7.593 1.00 0.00 129 LYS A CA 2
ATOM 4988 C C . LYS A 1 132 ? 24.897 5.189 -6.830 1.00 0.00 129 LYS A C 2
ATOM 4989 O O . LYS A 1 132 ? 25.614 4.333 -6.308 1.00 0.00 129 LYS A O 2
ATOM 5008 N N . VAL A 1 133 ? 23.581 5.165 -6.751 1.00 0.00 130 VAL A N 2
ATOM 5009 C CA . VAL A 1 133 ? 22.888 4.116 -6.028 1.00 0.00 130 VAL A CA 2
ATOM 5010 C C . VAL A 1 133 ? 22.839 2.831 -6.845 1.00 0.00 130 VAL A C 2
ATOM 5011 O O . VAL A 1 133 ? 22.390 2.814 -7.991 1.00 0.00 130 VAL A O 2
ATOM 5024 N N . GLN A 1 134 ? 23.324 1.762 -6.251 1.00 0.00 131 GLN A N 2
ATOM 5025 C CA . GLN A 1 134 ? 23.273 0.454 -6.872 1.00 0.00 131 GLN A CA 2
ATOM 5026 C C . GLN A 1 134 ? 22.165 -0.352 -6.213 1.00 0.00 131 GLN A C 2
ATOM 5027 O O . GLN A 1 134 ? 22.426 -1.232 -5.390 1.00 0.00 131 GLN A O 2
ATOM 5041 N N . VAL A 1 135 ? 20.922 -0.042 -6.582 1.00 0.00 132 VAL A N 2
ATOM 5042 C CA . VAL A 1 135 ? 19.761 -0.566 -5.871 1.00 0.00 132 VAL A CA 2
ATOM 5043 C C . VAL A 1 135 ? 19.664 -2.082 -5.994 1.00 0.00 132 VAL A C 2
ATOM 5044 O O . VAL A 1 135 ? 19.033 -2.736 -5.169 1.00 0.00 132 VAL A O 2
ATOM 5057 N N . ASP A 1 136 ? 20.302 -2.641 -7.017 1.00 0.00 133 ASP A N 2
ATOM 5058 C CA . ASP A 1 136 ? 20.281 -4.088 -7.220 1.00 0.00 133 ASP A CA 2
ATOM 5059 C C . ASP A 1 136 ? 20.920 -4.798 -6.034 1.00 0.00 133 ASP A C 2
ATOM 5060 O O . ASP A 1 136 ? 20.618 -5.954 -5.754 1.00 0.00 133 ASP A O 2
ATOM 5069 N N . HIS A 1 137 ? 21.786 -4.091 -5.321 1.00 0.00 134 HIS A N 2
ATOM 5070 C CA . HIS A 1 137 ? 22.396 -4.633 -4.118 1.00 0.00 134 HIS A CA 2
ATOM 5071 C C . HIS A 1 137 ? 21.833 -3.956 -2.881 1.00 0.00 134 HIS A C 2
ATOM 5072 O O . HIS A 1 137 ? 22.408 -4.033 -1.796 1.00 0.00 134 HIS A O 2
ATOM 5087 N N . ILE A 1 138 ? 20.703 -3.288 -3.049 1.00 0.00 135 ILE A N 2
ATOM 5088 C CA . ILE A 1 138 ? 19.968 -2.748 -1.926 1.00 0.00 135 ILE A CA 2
ATOM 5089 C C . ILE A 1 138 ? 18.795 -3.667 -1.622 1.00 0.00 135 ILE A C 2
ATOM 5090 O O . ILE A 1 138 ? 18.037 -4.046 -2.516 1.00 0.00 135 ILE A O 2
ATOM 5106 N N . VAL A 1 139 ? 18.678 -4.054 -0.373 1.00 0.00 136 VAL A N 2
ATOM 5107 C CA . VAL A 1 139 ? 17.659 -4.980 0.062 1.00 0.00 136 VAL A CA 2
ATOM 5108 C C . VAL A 1 139 ? 16.578 -4.239 0.820 1.00 0.00 136 VAL A C 2
ATOM 5109 O O . VAL A 1 139 ? 16.872 -3.317 1.577 1.00 0.00 136 VAL A O 2
ATOM 5122 N N . ARG A 1 140 ? 15.336 -4.624 0.595 1.00 0.00 137 ARG A N 2
ATOM 5123 C CA . ARG A 1 140 ? 14.235 -4.101 1.368 1.00 0.00 137 ARG A CA 2
ATOM 5124 C C . ARG A 1 140 ? 13.648 -5.205 2.237 1.00 0.00 137 ARG A C 2
ATOM 5125 O O . ARG A 1 140 ? 13.035 -6.146 1.745 1.00 0.00 137 ARG A O 2
ATOM 5146 N N . ASN A 1 141 ? 13.849 -5.085 3.531 1.00 0.00 138 ASN A N 2
ATOM 5147 C CA . ASN A 1 141 ? 13.326 -6.057 4.474 1.00 0.00 138 ASN A CA 2
ATOM 5148 C C . ASN A 1 141 ? 12.065 -5.507 5.111 1.00 0.00 138 ASN A C 2
ATOM 5149 O O . ASN A 1 141 ? 12.112 -4.499 5.816 1.00 0.00 138 ASN A O 2
ATOM 5160 N N . ILE A 1 142 ? 10.936 -6.144 4.845 1.00 0.00 139 ILE A N 2
ATOM 5161 C CA . ILE A 1 142 ? 9.672 -5.656 5.360 1.00 0.00 139 ILE A CA 2
ATOM 5162 C C . ILE A 1 142 ? 9.425 -6.200 6.754 1.00 0.00 139 ILE A C 2
ATOM 5163 O O . ILE A 1 142 ? 9.253 -7.404 6.939 1.00 0.00 139 ILE A O 2
ATOM 5179 N N . LEU A 1 143 ? 9.415 -5.312 7.732 1.00 0.00 140 LEU A N 2
ATOM 5180 C CA . LEU A 1 143 ? 9.121 -5.703 9.096 1.00 0.00 140 LEU A CA 2
ATOM 5181 C C . LEU A 1 143 ? 7.610 -5.832 9.266 1.00 0.00 140 LEU A C 2
ATOM 5182 O O . LEU A 1 143 ? 6.976 -5.034 9.956 1.00 0.00 140 LEU A O 2
ATOM 5198 N N . ALA A 1 144 ? 7.045 -6.851 8.622 1.00 0.00 141 ALA A N 2
ATOM 5199 C CA . ALA A 1 144 ? 5.603 -7.078 8.622 1.00 0.00 141 ALA A CA 2
ATOM 5200 C C . ALA A 1 144 ? 5.128 -7.571 9.978 1.00 0.00 141 ALA A C 2
ATOM 5201 O O . ALA A 1 144 ? 3.926 -7.706 10.220 1.00 0.00 141 ALA A O 2
ATOM 5208 N N . GLU A 1 145 ? 6.086 -7.851 10.849 1.00 0.00 142 GLU A N 2
ATOM 5209 C CA . GLU A 1 145 ? 5.805 -8.219 12.227 1.00 0.00 142 GLU A CA 2
ATOM 5210 C C . GLU A 1 145 ? 5.034 -7.106 12.933 1.00 0.00 142 GLU A C 2
ATOM 5211 O O . GLU A 1 145 ? 4.270 -7.360 13.864 1.00 0.00 142 GLU A O 2
ATOM 5223 N N . LYS A 1 146 ? 5.226 -5.876 12.471 1.00 0.00 143 LYS A N 2
ATOM 5224 C CA . LYS A 1 146 ? 4.505 -4.739 13.017 1.00 0.00 143 LYS A CA 2
ATOM 5225 C C . LYS A 1 146 ? 3.722 -4.013 11.920 1.00 0.00 143 LYS A C 2
ATOM 5226 O O . LYS A 1 146 ? 4.267 -3.182 11.192 1.00 0.00 143 LYS A O 2
ATOM 5245 N N . PRO A 1 147 ? 2.433 -4.334 11.771 1.00 0.00 144 PRO A N 2
ATOM 5246 C CA . PRO A 1 147 ? 1.520 -3.575 10.927 1.00 0.00 144 PRO A CA 2
ATOM 5247 C C . PRO A 1 147 ? 0.978 -2.350 11.652 1.00 0.00 144 PRO A C 2
ATOM 5248 O O . PRO A 1 147 ? 0.434 -2.458 12.752 1.00 0.00 144 PRO A O 2
ATOM 5259 N N . ARG A 1 148 ? 1.128 -1.189 11.043 1.00 0.00 145 ARG A N 2
ATOM 5260 C CA . ARG A 1 148 ? 0.584 0.030 11.611 1.00 0.00 145 ARG A CA 2
ATOM 5261 C C . ARG A 1 148 ? -0.650 0.424 10.825 1.00 0.00 145 ARG A C 2
ATOM 5262 O O . ARG A 1 148 ? -0.549 0.997 9.747 1.00 0.00 145 ARG A O 2
ATOM 5283 N N . VAL A 1 149 ? -1.813 0.127 11.364 1.00 0.00 146 VAL A N 2
ATOM 5284 C CA . VAL A 1 149 ? -3.036 0.266 10.600 1.00 0.00 146 VAL A CA 2
ATOM 5285 C C . VAL A 1 149 ? -3.892 1.378 11.160 1.00 0.00 146 VAL A C 2
ATOM 5286 O O . VAL A 1 149 ? -4.040 1.517 12.373 1.00 0.00 146 VAL A O 2
ATOM 5299 N N . THR A 1 150 ? -4.449 2.167 10.268 1.00 0.00 147 THR A N 2
ATOM 5300 C CA . THR A 1 150 ? -5.275 3.285 10.656 1.00 0.00 147 THR A CA 2
ATOM 5301 C C . THR A 1 150 ? -6.628 3.179 9.969 1.00 0.00 147 THR A C 2
ATOM 5302 O O . THR A 1 150 ? -6.705 3.010 8.750 1.00 0.00 147 THR A O 2
ATOM 5313 N N . ARG A 1 151 ? -7.685 3.244 10.757 1.00 0.00 148 ARG A N 2
ATOM 5314 C CA . ARG A 1 151 ? -9.036 3.178 10.232 1.00 0.00 148 ARG A CA 2
ATOM 5315 C C . ARG A 1 151 ? -9.691 4.541 10.348 1.00 0.00 148 ARG A C 2
ATOM 5316 O O . ARG A 1 151 ? -9.646 5.171 11.408 1.00 0.00 148 ARG A O 2
ATOM 5337 N N . PHE A 1 152 ? -10.287 5.002 9.267 1.00 0.00 149 PHE A N 2
ATOM 5338 C CA . PHE A 1 152 ? -10.964 6.283 9.272 1.00 0.00 149 PHE A CA 2
ATOM 5339 C C . PHE A 1 152 ? -12.464 6.065 9.270 1.00 0.00 149 PHE A C 2
ATOM 5340 O O . PHE A 1 152 ? -12.973 5.204 8.550 1.00 0.00 149 PHE A O 2
ATOM 5357 N N . ASN A 1 153 ? -13.161 6.818 10.099 1.00 0.00 150 ASN A N 2
ATOM 5358 C CA . ASN A 1 153 ? -14.609 6.757 10.150 1.00 0.00 150 ASN A CA 2
ATOM 5359 C C . ASN A 1 153 ? -15.194 7.427 8.918 1.00 0.00 150 ASN A C 2
ATOM 5360 O O . ASN A 1 153 ? -15.269 8.656 8.840 1.00 0.00 150 ASN A O 2
ATOM 5371 N N . ILE A 1 154 ? -15.595 6.619 7.954 1.00 0.00 151 ILE A N 2
ATOM 5372 C CA . ILE A 1 154 ? -16.173 7.134 6.726 1.00 0.00 151 ILE A CA 2
ATOM 5373 C C . ILE A 1 154 ? -17.606 6.668 6.623 1.00 0.00 151 ILE A C 2
ATOM 5374 O O . ILE A 1 154 ? -18.022 5.752 7.332 1.00 0.00 151 ILE A O 2
ATOM 5390 N N . VAL A 1 155 ? -18.360 7.295 5.754 1.00 0.00 152 VAL A N 2
ATOM 5391 C CA . VAL A 1 155 ? -19.700 6.845 5.479 1.00 0.00 152 VAL A CA 2
ATOM 5392 C C . VAL A 1 155 ? -19.753 6.345 4.043 1.00 0.00 152 VAL A C 2
ATOM 5393 O O . VAL A 1 155 ? -19.259 7.001 3.125 1.00 0.00 152 VAL A O 2
ATOM 5406 N N . TRP A 1 156 ? -20.319 5.164 3.870 1.00 0.00 153 TRP A N 2
ATOM 5407 C CA . TRP A 1 156 ? -20.307 4.471 2.589 1.00 0.00 153 TRP A CA 2
ATOM 5408 C C . TRP A 1 156 ? -21.319 5.073 1.625 1.00 0.00 153 TRP A C 2
ATOM 5409 O O . TRP A 1 156 ? -21.844 6.153 1.877 1.00 0.00 153 TRP A O 2
ATOM 5430 N N . ASP A 1 157 ? -21.582 4.390 0.517 1.00 0.00 154 ASP A N 2
ATOM 5431 C CA . ASP A 1 157 ? -22.530 4.880 -0.492 1.00 0.00 154 ASP A CA 2
ATOM 5432 C C . ASP A 1 157 ? -23.907 5.168 0.116 1.00 0.00 154 ASP A C 2
ATOM 5433 O O . ASP A 1 157 ? -24.745 5.829 -0.500 1.00 0.00 154 ASP A O 2
ATOM 5442 N N . ASN A 1 158 ? -24.127 4.676 1.327 1.00 0.00 155 ASN A N 2
ATOM 5443 C CA . ASN A 1 158 ? -25.375 4.907 2.041 1.00 0.00 155 ASN A CA 2
ATOM 5444 C C . ASN A 1 158 ? -25.412 6.312 2.647 1.00 0.00 155 ASN A C 2
ATOM 5445 O O . ASN A 1 158 ? -26.430 6.726 3.205 1.00 0.00 155 ASN A O 2
ATOM 5456 N N . GLU A 1 159 ? -24.299 7.041 2.542 1.00 0.00 156 GLU A N 2
ATOM 5457 C CA . GLU A 1 159 ? -24.237 8.415 3.031 1.00 0.00 156 GLU A CA 2
ATOM 5458 C C . GLU A 1 159 ? -25.118 9.316 2.170 1.00 0.00 156 GLU A C 2
ATOM 5459 O O . GLU A 1 159 ? -25.323 9.047 0.982 1.00 0.00 156 GLU A O 2
ATOM 5471 N N . ASN A 1 160 ? -25.641 10.377 2.768 1.00 0.00 157 ASN A N 2
ATOM 5472 C CA . ASN A 1 160 ? -26.419 11.358 2.027 1.00 0.00 157 ASN A CA 2
ATOM 5473 C C . ASN A 1 160 ? -25.487 12.185 1.150 1.00 0.00 157 ASN A C 2
ATOM 5474 O O . ASN A 1 160 ? -24.346 12.456 1.528 1.00 0.00 157 ASN A O 2
ATOM 5485 N N . GLU A 1 161 ? -25.963 12.564 -0.026 1.00 0.00 158 GLU A N 2
ATOM 5486 C CA . GLU A 1 161 ? -25.153 13.333 -0.957 1.00 0.00 158 GLU A CA 2
ATOM 5487 C C . GLU A 1 161 ? -24.890 14.732 -0.414 1.00 0.00 158 GLU A C 2
ATOM 5488 O O . GLU A 1 161 ? -25.754 15.609 -0.469 1.00 0.00 158 GLU A O 2
ATOM 5500 N N . GLY A 1 162 ? -23.701 14.920 0.131 1.00 0.00 159 GLY A N 2
ATOM 5501 C CA . GLY A 1 162 ? -23.313 16.213 0.646 1.00 0.00 159 GLY A CA 2
ATOM 5502 C C . GLY A 1 162 ? -21.824 16.288 0.895 1.00 0.00 159 GLY A C 2
ATOM 5503 O O . GLY A 1 162 ? -21.095 16.949 0.157 1.00 0.00 159 GLY A O 2
ATOM 5507 N N . ASP A 1 163 ? -21.365 15.587 1.919 1.00 0.00 160 ASP A N 2
ATOM 5508 C CA . ASP A 1 163 ? -19.950 15.573 2.265 1.00 0.00 160 ASP A CA 2
ATOM 5509 C C . ASP A 1 163 ? -19.262 14.348 1.685 1.00 0.00 160 ASP A C 2
ATOM 5510 O O . ASP A 1 163 ? -18.563 13.618 2.389 1.00 0.00 160 ASP A O 2
ATOM 5519 N N . LEU A 1 164 ? -19.450 14.139 0.389 1.00 0.00 161 LEU A N 2
ATOM 5520 C CA . LEU A 1 164 ? -18.820 13.025 -0.312 1.00 0.00 161 LEU A CA 2
ATOM 5521 C C . LEU A 1 164 ? -17.396 13.396 -0.717 1.00 0.00 161 LEU A C 2
ATOM 5522 O O . LEU A 1 164 ? -16.770 12.739 -1.547 1.00 0.00 161 LEU A O 2
ATOM 5538 N N . TYR A 1 165 ? -16.903 14.464 -0.115 1.00 0.00 162 TYR A N 2
ATOM 5539 C CA . TYR A 1 165 ? -15.552 14.943 -0.333 1.00 0.00 162 TYR A CA 2
ATOM 5540 C C . TYR A 1 165 ? -15.012 15.509 0.976 1.00 0.00 162 TYR A C 2
ATOM 5541 O O . TYR A 1 165 ? -15.674 16.329 1.619 1.00 0.00 162 TYR A O 2
ATOM 5559 N N . PRO A 1 166 ? -13.845 15.035 1.429 1.00 0.00 163 PRO A N 2
ATOM 5560 C CA . PRO A 1 166 ? -13.240 15.523 2.668 1.00 0.00 163 PRO A CA 2
ATOM 5561 C C . PRO A 1 166 ? -12.838 16.993 2.557 1.00 0.00 163 PRO A C 2
ATOM 5562 O O . PRO A 1 166 ? -12.181 17.394 1.594 1.00 0.00 163 PRO A O 2
ATOM 5573 N N . PRO A 1 167 ? -13.243 17.819 3.531 1.00 0.00 164 PRO A N 2
ATOM 5574 C CA . PRO A 1 167 ? -12.892 19.238 3.555 1.00 0.00 164 PRO A CA 2
ATOM 5575 C C . PRO A 1 167 ? -11.457 19.466 4.019 1.00 0.00 164 PRO A C 2
ATOM 5576 O O . PRO A 1 167 ? -11.196 19.677 5.206 1.00 0.00 164 PRO A O 2
ATOM 5587 N N . GLU A 1 168 ? -10.530 19.415 3.076 1.00 0.00 165 GLU A N 2
ATOM 5588 C CA . GLU A 1 168 ? -9.127 19.617 3.386 1.00 0.00 165 GLU A CA 2
ATOM 5589 C C . GLU A 1 168 ? -8.856 21.097 3.627 1.00 0.00 165 GLU A C 2
ATOM 5590 O O . GLU A 1 168 ? -9.353 21.958 2.901 1.00 0.00 165 GLU A O 2
ATOM 5602 N N . GLN A 1 169 ? -8.062 21.383 4.644 1.00 0.00 166 GLN A N 2
ATOM 5603 C CA . GLN A 1 169 ? -7.859 22.751 5.101 1.00 0.00 166 GLN A CA 2
ATOM 5604 C C . GLN A 1 169 ? -6.587 23.358 4.511 1.00 0.00 166 GLN A C 2
ATOM 5605 O O . GLN A 1 169 ? -5.582 22.669 4.330 1.00 0.00 166 GLN A O 2
ATOM 5619 N N . PRO A 1 170 ? -6.627 24.662 4.191 1.00 0.00 167 PRO A N 2
ATOM 5620 C CA . PRO A 1 170 ? -5.476 25.381 3.644 1.00 0.00 167 PRO A CA 2
ATOM 5621 C C . PRO A 1 170 ? -4.442 25.723 4.717 1.00 0.00 167 PRO A C 2
ATOM 5622 O O . PRO A 1 170 ? -4.506 26.778 5.351 1.00 0.00 167 PRO A O 2
ATOM 5633 N N . GLY A 1 171 ? -3.491 24.823 4.913 1.00 0.00 168 GLY A N 2
ATOM 5634 C CA . GLY A 1 171 ? -2.478 25.022 5.928 1.00 0.00 168 GLY A CA 2
ATOM 5635 C C . GLY A 1 171 ? -2.785 24.234 7.180 1.00 0.00 168 GLY A C 2
ATOM 5636 O O . GLY A 1 171 ? -3.231 24.795 8.179 1.00 0.00 168 GLY A O 2
ATOM 5640 N N . VAL A 1 172 ? -2.565 22.928 7.117 1.00 0.00 169 VAL A N 2
ATOM 5641 C CA . VAL A 1 172 ? -2.856 22.044 8.237 1.00 0.00 169 VAL A CA 2
ATOM 5642 C C . VAL A 1 172 ? -1.964 22.366 9.440 1.00 0.00 169 VAL A C 2
ATOM 5643 O O . VAL A 1 172 ? -0.726 22.388 9.282 1.00 0.00 169 VAL A O 2
ATOM 5657 N N . LEU B 2 1 ? -16.878 -20.680 5.163 1.00 0.00 419 LEU B N 2
ATOM 5658 C CA . LEU B 2 1 ? -15.937 -19.567 4.923 1.00 0.00 419 LEU B CA 2
ATOM 5659 C C . LEU B 2 1 ? -15.043 -19.903 3.737 1.00 0.00 419 LEU B C 2
ATOM 5660 O O . LEU B 2 1 ? -14.136 -20.728 3.845 1.00 0.00 419 LEU B O 2
ATOM 5678 N N . ALA B 2 2 ? -15.305 -19.267 2.607 1.00 0.00 420 ALA B N 2
ATOM 5679 C CA . ALA B 2 2 ? -14.505 -19.473 1.413 1.00 0.00 420 ALA B CA 2
ATOM 5680 C C . ALA B 2 2 ? -14.161 -18.143 0.774 1.00 0.00 420 ALA B C 2
ATOM 5681 O O . ALA B 2 2 ? -14.659 -17.094 1.186 1.00 0.00 420 ALA B O 2
ATOM 5688 N N . ILE B 2 3 ? -13.309 -18.192 -0.231 1.00 0.00 421 ILE B N 2
ATOM 5689 C CA . ILE B 2 3 ? -12.885 -16.992 -0.920 1.00 0.00 421 ILE B CA 2
ATOM 5690 C C . ILE B 2 3 ? -13.806 -16.614 -2.046 1.00 0.00 421 ILE B C 2
ATOM 5691 O O . ILE B 2 3 ? -14.524 -17.438 -2.607 1.00 0.00 421 ILE B O 2
ATOM 5707 N N . THR B 2 4 ? -13.756 -15.343 -2.361 1.00 0.00 422 THR B N 2
ATOM 5708 C CA . THR B 2 4 ? -14.401 -14.818 -3.533 1.00 0.00 422 THR B CA 2
ATOM 5709 C C . THR B 2 4 ? -13.452 -14.904 -4.728 1.00 0.00 422 THR B C 2
ATOM 5710 O O . THR B 2 4 ? -13.881 -15.179 -5.849 1.00 0.00 422 THR B O 2
ATOM 5721 N N . MET B 2 5 ? -12.157 -14.709 -4.463 1.00 0.00 423 MET B N 2
ATOM 5722 C CA . MET B 2 5 ? -11.145 -14.678 -5.511 1.00 0.00 423 MET B CA 2
ATOM 5723 C C . MET B 2 5 ? -11.533 -13.660 -6.579 1.00 0.00 423 MET B C 2
ATOM 5724 O O . MET B 2 5 ? -11.866 -14.015 -7.712 1.00 0.00 423 MET B O 2
ATOM 5738 N N . LEU B 2 6 ? -11.488 -12.392 -6.193 1.00 0.00 424 LEU B N 2
ATOM 5739 C CA . LEU B 2 6 ? -11.977 -11.304 -7.032 1.00 0.00 424 LEU B CA 2
ATOM 5740 C C . LEU B 2 6 ? -11.122 -11.153 -8.288 1.00 0.00 424 LEU B C 2
ATOM 5741 O O . LEU B 2 6 ? -11.660 -11.012 -9.384 1.00 0.00 424 LEU B O 2
ATOM 5757 N N . LYS B 2 7 ? -9.800 -11.216 -8.120 1.00 0.00 425 LYS B N 2
ATOM 5758 C CA . LYS B 2 7 ? -8.865 -10.881 -9.194 1.00 0.00 425 LYS B CA 2
ATOM 5759 C C . LYS B 2 7 ? -9.065 -9.420 -9.597 1.00 0.00 425 LYS B C 2
ATOM 5760 O O . LYS B 2 7 ? -9.933 -9.090 -10.409 1.00 0.00 425 LYS B O 2
ATOM 5779 N N . PRO B 2 8 ? -8.262 -8.527 -9.016 1.00 0.00 426 PRO B N 2
ATOM 5780 C CA . PRO B 2 8 ? -8.433 -7.091 -9.182 1.00 0.00 426 PRO B CA 2
ATOM 5781 C C . PRO B 2 8 ? -7.896 -6.594 -10.516 1.00 0.00 426 PRO B C 2
ATOM 5782 O O . PRO B 2 8 ? -6.798 -6.968 -10.940 1.00 0.00 426 PRO B O 2
ATOM 5793 N N . ARG B 2 9 ? -8.681 -5.764 -11.178 1.00 0.00 427 ARG B N 2
ATOM 5794 C CA . ARG B 2 9 ? -8.264 -5.156 -12.424 1.00 0.00 427 ARG B CA 2
ATOM 5795 C C . ARG B 2 9 ? -7.547 -3.854 -12.120 1.00 0.00 427 ARG B C 2
ATOM 5796 O O . ARG B 2 9 ? -8.006 -3.065 -11.307 1.00 0.00 427 ARG B O 2
ATOM 5817 N N . LYS B 2 10 ? -6.417 -3.644 -12.757 1.00 0.00 428 LYS B N 2
ATOM 5818 C CA . LYS B 2 10 ? -5.600 -2.470 -12.495 1.00 0.00 428 LYS B CA 2
ATOM 5819 C C . LYS B 2 10 ? -6.336 -1.214 -12.941 1.00 0.00 428 LYS B C 2
ATOM 5820 O O . LYS B 2 10 ? -6.978 -1.208 -13.997 1.00 0.00 428 LYS B O 2
ATOM 5839 N N . LYS B 2 11 ? -6.255 -0.161 -12.134 1.00 0.00 429 LYS B N 2
ATOM 5840 C CA . LYS B 2 11 ? -7.009 1.047 -12.381 1.00 0.00 429 LYS B CA 2
ATOM 5841 C C . LYS B 2 11 ? -6.424 1.871 -13.526 1.00 0.00 429 LYS B C 2
ATOM 5842 O O . LYS B 2 11 ? -5.885 2.957 -13.317 1.00 0.00 429 LYS B O 2
ATOM 5861 N N . ALA B 2 12 ? -6.541 1.352 -14.736 1.00 0.00 430 ALA B N 2
ATOM 5862 C CA . ALA B 2 12 ? -6.236 2.124 -15.930 1.00 0.00 430 ALA B CA 2
ATOM 5863 C C . ALA B 2 12 ? -7.479 2.897 -16.344 1.00 0.00 430 ALA B C 2
ATOM 5864 O O . ALA B 2 12 ? -7.536 3.510 -17.409 1.00 0.00 430 ALA B O 2
ATOM 5871 N N . LYS B 2 13 ? -8.475 2.844 -15.471 1.00 0.00 431 LYS B N 2
ATOM 5872 C CA . LYS B 2 13 ? -9.749 3.506 -15.677 1.00 0.00 431 LYS B CA 2
ATOM 5873 C C . LYS B 2 13 ? -9.588 5.018 -15.605 1.00 0.00 431 LYS B C 2
ATOM 5874 O O . LYS B 2 13 ? -9.410 5.576 -14.520 1.00 0.00 431 LYS B O 2
ATOM 5893 N N . ALA B 2 14 ? -9.632 5.674 -16.749 1.00 0.00 432 ALA B N 2
ATOM 5894 C CA . ALA B 2 14 ? -9.609 7.126 -16.784 1.00 0.00 432 ALA B CA 2
ATOM 5895 C C . ALA B 2 14 ? -10.997 7.669 -16.471 1.00 0.00 432 ALA B C 2
ATOM 5896 O O . ALA B 2 14 ? -12.004 7.082 -16.872 1.00 0.00 432 ALA B O 2
ATOM 5903 N N . LEU B 2 15 ? -11.052 8.768 -15.737 1.00 0.00 433 LEU B N 2
ATOM 5904 C CA . LEU B 2 15 ? -12.322 9.360 -15.352 1.00 0.00 433 LEU B CA 2
ATOM 5905 C C . LEU B 2 15 ? -12.297 10.866 -15.585 1.00 0.00 433 LEU B C 2
ATOM 5906 O O . LEU B 2 15 ? -12.782 11.303 -16.646 1.00 0.00 433 LEU B O 2
ATOM 5923 N N . GLY A 1 1 ? -27.792 -6.944 5.181 1.00 0.00 -2 GLY A N 3
ATOM 5924 C CA . GLY A 1 1 ? -27.364 -6.882 6.596 1.00 0.00 -2 GLY A CA 3
ATOM 5925 C C . GLY A 1 1 ? -26.657 -5.586 6.930 1.00 0.00 -2 GLY A C 3
ATOM 5926 O O . GLY A 1 1 ? -27.128 -4.822 7.772 1.00 0.00 -2 GLY A O 3
ATOM 5932 N N . ALA A 1 2 ? -25.537 -5.333 6.249 1.00 0.00 -1 ALA A N 3
ATOM 5933 C CA . ALA A 1 2 ? -24.700 -4.161 6.511 1.00 0.00 -1 ALA A CA 3
ATOM 5934 C C . ALA A 1 2 ? -24.301 -4.077 7.981 1.00 0.00 -1 ALA A C 3
ATOM 5935 O O . ALA A 1 2 ? -24.922 -3.362 8.766 1.00 0.00 -1 ALA A O 3
ATOM 5942 N N . MET A 1 3 ? -23.261 -4.812 8.345 1.00 0.00 0 MET A N 3
ATOM 5943 C CA . MET A 1 3 ? -22.792 -4.855 9.726 1.00 0.00 0 MET A CA 3
ATOM 5944 C C . MET A 1 3 ? -21.908 -3.648 10.033 1.00 0.00 0 MET A C 3
ATOM 5945 O O . MET A 1 3 ? -20.713 -3.793 10.300 1.00 0.00 0 MET A O 3
ATOM 5959 N N . GLY A 1 4 ? -22.502 -2.463 10.005 1.00 0.00 1 GLY A N 3
ATOM 5960 C CA . GLY A 1 4 ? -21.751 -1.246 10.242 1.00 0.00 1 GLY A CA 3
ATOM 5961 C C . GLY A 1 4 ? -20.849 -0.912 9.074 1.00 0.00 1 GLY A C 3
ATOM 5962 O O . GLY A 1 4 ? -21.320 -0.477 8.022 1.00 0.00 1 GLY A O 3
ATOM 5966 N N . SER A 1 5 ? -19.556 -1.121 9.252 1.00 0.00 2 SER A N 3
ATOM 5967 C CA . SER A 1 5 ? -18.604 -0.951 8.171 1.00 0.00 2 SER A CA 3
ATOM 5968 C C . SER A 1 5 ? -18.724 -2.134 7.223 1.00 0.00 2 SER A C 3
ATOM 5969 O O . SER A 1 5 ? -18.751 -3.284 7.655 1.00 0.00 2 SER A O 3
ATOM 5977 N N . ILE A 1 6 ? -18.816 -1.848 5.935 1.00 0.00 3 ILE A N 3
ATOM 5978 C CA . ILE A 1 6 ? -19.071 -2.884 4.945 1.00 0.00 3 ILE A CA 3
ATOM 5979 C C . ILE A 1 6 ? -17.798 -3.626 4.564 1.00 0.00 3 ILE A C 3
ATOM 5980 O O . ILE A 1 6 ? -17.833 -4.807 4.213 1.00 0.00 3 ILE A O 3
ATOM 5996 N N . VAL A 1 7 ? -16.675 -2.942 4.641 1.00 0.00 4 VAL A N 3
ATOM 5997 C CA . VAL A 1 7 ? -15.405 -3.535 4.271 1.00 0.00 4 VAL A CA 3
ATOM 5998 C C . VAL A 1 7 ? -14.374 -3.284 5.358 1.00 0.00 4 VAL A C 3
ATOM 5999 O O . VAL A 1 7 ? -14.177 -2.150 5.794 1.00 0.00 4 VAL A O 3
ATOM 6012 N N . SER A 1 8 ? -13.746 -4.350 5.816 1.00 0.00 5 SER A N 3
ATOM 6013 C CA . SER A 1 8 ? -12.719 -4.248 6.830 1.00 0.00 5 SER A CA 3
ATOM 6014 C C . SER A 1 8 ? -11.546 -5.143 6.447 1.00 0.00 5 SER A C 3
ATOM 6015 O O . SER A 1 8 ? -11.749 -6.272 5.999 1.00 0.00 5 SER A O 3
ATOM 6023 N N . LEU A 1 9 ? -10.327 -4.649 6.626 1.00 0.00 6 LEU A N 3
ATOM 6024 C CA . LEU A 1 9 ? -9.144 -5.371 6.177 1.00 0.00 6 LEU A CA 3
ATOM 6025 C C . LEU A 1 9 ? -8.676 -6.320 7.269 1.00 0.00 6 LEU A C 3
ATOM 6026 O O . LEU A 1 9 ? -8.369 -5.899 8.385 1.00 0.00 6 LEU A O 3
ATOM 6042 N N . LEU A 1 10 ? -8.642 -7.599 6.939 1.00 0.00 7 LEU A N 3
ATOM 6043 C CA . LEU A 1 10 ? -8.275 -8.641 7.887 1.00 0.00 7 LEU A CA 3
ATOM 6044 C C . LEU A 1 10 ? -6.775 -8.643 8.116 1.00 0.00 7 LEU A C 3
ATOM 6045 O O . LEU A 1 10 ? -6.299 -8.940 9.210 1.00 0.00 7 LEU A O 3
ATOM 6061 N N . GLY A 1 11 ? -6.043 -8.307 7.072 1.00 0.00 8 GLY A N 3
ATOM 6062 C CA . GLY A 1 11 ? -4.607 -8.233 7.160 1.00 0.00 8 GLY A CA 3
ATOM 6063 C C . GLY A 1 11 ? -3.979 -8.276 5.792 1.00 0.00 8 GLY A C 3
ATOM 6064 O O . GLY A 1 11 ? -4.684 -8.392 4.785 1.00 0.00 8 GLY A O 3
ATOM 6068 N N . ILE A 1 12 ? -2.664 -8.179 5.745 1.00 0.00 9 ILE A N 3
ATOM 6069 C CA . ILE A 1 12 ? -1.940 -8.228 4.490 1.00 0.00 9 ILE A CA 3
ATOM 6070 C C . ILE A 1 12 ? -0.750 -9.149 4.633 1.00 0.00 9 ILE A C 3
ATOM 6071 O O . ILE A 1 12 ? -0.119 -9.188 5.691 1.00 0.00 9 ILE A O 3
ATOM 6087 N N . LYS A 1 13 ? -0.438 -9.881 3.588 1.00 0.00 10 LYS A N 3
ATOM 6088 C CA . LYS A 1 13 ? 0.776 -10.679 3.574 1.00 0.00 10 LYS A CA 3
ATOM 6089 C C . LYS A 1 13 ? 1.726 -10.160 2.512 1.00 0.00 10 LYS A C 3
ATOM 6090 O O . LYS A 1 13 ? 1.402 -10.171 1.328 1.00 0.00 10 LYS A O 3
ATOM 6109 N N . VAL A 1 14 ? 2.879 -9.667 2.922 1.00 0.00 11 VAL A N 3
ATOM 6110 C CA . VAL A 1 14 ? 3.899 -9.327 1.983 1.00 0.00 11 VAL A CA 3
ATOM 6111 C C . VAL A 1 14 ? 4.555 -10.602 1.431 1.00 0.00 11 VAL A C 3
ATOM 6112 O O . VAL A 1 14 ? 5.198 -11.372 2.148 1.00 0.00 11 VAL A O 3
ATOM 6125 N N . LEU A 1 15 ? 4.303 -10.861 0.160 1.00 0.00 12 LEU A N 3
ATOM 6126 C CA . LEU A 1 15 ? 4.874 -12.016 -0.531 1.00 0.00 12 LEU A CA 3
ATOM 6127 C C . LEU A 1 15 ? 6.381 -11.848 -0.740 1.00 0.00 12 LEU A C 3
ATOM 6128 O O . LEU A 1 15 ? 7.077 -12.801 -1.090 1.00 0.00 12 LEU A O 3
ATOM 6144 N N . ASN A 1 16 ? 6.880 -10.635 -0.532 1.00 0.00 13 ASN A N 3
ATOM 6145 C CA . ASN A 1 16 ? 8.279 -10.321 -0.818 1.00 0.00 13 ASN A CA 3
ATOM 6146 C C . ASN A 1 16 ? 9.106 -10.223 0.458 1.00 0.00 13 ASN A C 3
ATOM 6147 O O . ASN A 1 16 ? 9.008 -9.235 1.185 1.00 0.00 13 ASN A O 3
ATOM 6158 N N . ASN A 1 17 ? 9.921 -11.241 0.725 1.00 0.00 14 ASN A N 3
ATOM 6159 C CA . ASN A 1 17 ? 10.858 -11.202 1.847 1.00 0.00 14 ASN A CA 3
ATOM 6160 C C . ASN A 1 17 ? 11.876 -12.337 1.752 1.00 0.00 14 ASN A C 3
ATOM 6161 O O . ASN A 1 17 ? 11.520 -13.505 1.922 1.00 0.00 14 ASN A O 3
ATOM 6172 N N . PRO A 1 18 ? 13.159 -12.025 1.474 1.00 0.00 15 PRO A N 3
ATOM 6173 C CA . PRO A 1 18 ? 13.633 -10.656 1.246 1.00 0.00 15 PRO A CA 3
ATOM 6174 C C . PRO A 1 18 ? 13.301 -10.174 -0.160 1.00 0.00 15 PRO A C 3
ATOM 6175 O O . PRO A 1 18 ? 12.891 -10.958 -1.018 1.00 0.00 15 PRO A O 3
ATOM 6186 N N . ALA A 1 19 ? 13.472 -8.887 -0.392 1.00 0.00 16 ALA A N 3
ATOM 6187 C CA . ALA A 1 19 ? 13.167 -8.307 -1.683 1.00 0.00 16 ALA A CA 3
ATOM 6188 C C . ALA A 1 19 ? 14.273 -7.363 -2.114 1.00 0.00 16 ALA A C 3
ATOM 6189 O O . ALA A 1 19 ? 15.081 -6.925 -1.297 1.00 0.00 16 ALA A O 3
ATOM 6196 N N . LYS A 1 20 ? 14.325 -7.067 -3.397 1.00 0.00 17 LYS A N 3
ATOM 6197 C CA . LYS A 1 20 ? 15.245 -6.069 -3.904 1.00 0.00 17 LYS A CA 3
ATOM 6198 C C . LYS A 1 20 ? 14.475 -4.767 -4.041 1.00 0.00 17 LYS A C 3
ATOM 6199 O O . LYS A 1 20 ? 13.284 -4.785 -4.328 1.00 0.00 17 LYS A O 3
ATOM 6218 N N . PHE A 1 21 ? 15.131 -3.641 -3.806 1.00 0.00 18 PHE A N 3
ATOM 6219 C CA . PHE A 1 21 ? 14.423 -2.367 -3.756 1.00 0.00 18 PHE A CA 3
ATOM 6220 C C . PHE A 1 21 ? 13.886 -1.971 -5.133 1.00 0.00 18 PHE A C 3
ATOM 6221 O O . PHE A 1 21 ? 12.938 -1.196 -5.232 1.00 0.00 18 PHE A O 3
ATOM 6238 N N . THR A 1 22 ? 14.478 -2.518 -6.183 1.00 0.00 19 THR A N 3
ATOM 6239 C CA . THR A 1 22 ? 14.000 -2.283 -7.539 1.00 0.00 19 THR A CA 3
ATOM 6240 C C . THR A 1 22 ? 13.071 -3.413 -8.001 1.00 0.00 19 THR A C 3
ATOM 6241 O O . THR A 1 22 ? 12.768 -3.541 -9.187 1.00 0.00 19 THR A O 3
ATOM 6252 N N . ASP A 1 23 ? 12.627 -4.225 -7.047 1.00 0.00 20 ASP A N 3
ATOM 6253 C CA . ASP A 1 23 ? 11.729 -5.347 -7.319 1.00 0.00 20 ASP A CA 3
ATOM 6254 C C . ASP A 1 23 ? 10.293 -4.929 -6.998 1.00 0.00 20 ASP A C 3
ATOM 6255 O O . ASP A 1 23 ? 10.081 -4.113 -6.101 1.00 0.00 20 ASP A O 3
ATOM 6264 N N . PRO A 1 24 ? 9.292 -5.445 -7.733 1.00 0.00 21 PRO A N 3
ATOM 6265 C CA . PRO A 1 24 ? 7.880 -5.109 -7.498 1.00 0.00 21 PRO A CA 3
ATOM 6266 C C . PRO A 1 24 ? 7.430 -5.376 -6.063 1.00 0.00 21 PRO A C 3
ATOM 6267 O O . PRO A 1 24 ? 8.020 -6.188 -5.351 1.00 0.00 21 PRO A O 3
ATOM 6278 N N . TYR A 1 25 ? 6.394 -4.662 -5.643 1.00 0.00 22 TYR A N 3
ATOM 6279 C CA . TYR A 1 25 ? 5.816 -4.844 -4.319 1.00 0.00 22 TYR A CA 3
ATOM 6280 C C . TYR A 1 25 ? 4.608 -5.763 -4.405 1.00 0.00 22 TYR A C 3
ATOM 6281 O O . TYR A 1 25 ? 3.694 -5.510 -5.188 1.00 0.00 22 TYR A O 3
ATOM 6299 N N . GLU A 1 26 ? 4.596 -6.819 -3.607 1.00 0.00 23 GLU A N 3
ATOM 6300 C CA . GLU A 1 26 ? 3.507 -7.776 -3.645 1.00 0.00 23 GLU A CA 3
ATOM 6301 C C . GLU A 1 26 ? 2.895 -7.947 -2.265 1.00 0.00 23 GLU A C 3
ATOM 6302 O O . GLU A 1 26 ? 3.534 -8.452 -1.338 1.00 0.00 23 GLU A O 3
ATOM 6314 N N . PHE A 1 27 ? 1.658 -7.508 -2.139 1.00 0.00 24 PHE A N 3
ATOM 6315 C CA . PHE A 1 27 ? 0.925 -7.605 -0.891 1.00 0.00 24 PHE A CA 3
ATOM 6316 C C . PHE A 1 27 ? -0.337 -8.426 -1.099 1.00 0.00 24 PHE A C 3
ATOM 6317 O O . PHE A 1 27 ? -1.050 -8.225 -2.069 1.00 0.00 24 PHE A O 3
ATOM 6334 N N . GLU A 1 28 ? -0.620 -9.343 -0.196 1.00 0.00 25 GLU A N 3
ATOM 6335 C CA . GLU A 1 28 ? -1.801 -10.178 -0.321 1.00 0.00 25 GLU A CA 3
ATOM 6336 C C . GLU A 1 28 ? -2.929 -9.580 0.496 1.00 0.00 25 GLU A C 3
ATOM 6337 O O . GLU A 1 28 ? -2.855 -9.528 1.724 1.00 0.00 25 GLU A O 3
ATOM 6349 N N . ILE A 1 29 ? -3.957 -9.117 -0.185 1.00 0.00 26 ILE A N 3
ATOM 6350 C CA . ILE A 1 29 ? -5.073 -8.478 0.478 1.00 0.00 26 ILE A CA 3
ATOM 6351 C C . ILE A 1 29 ? -6.131 -9.494 0.881 1.00 0.00 26 ILE A C 3
ATOM 6352 O O . ILE A 1 29 ? -6.588 -10.296 0.066 1.00 0.00 26 ILE A O 3
ATOM 6368 N N . THR A 1 30 ? -6.481 -9.473 2.155 1.00 0.00 27 THR A N 3
ATOM 6369 C CA . THR A 1 30 ? -7.588 -10.255 2.664 1.00 0.00 27 THR A CA 3
ATOM 6370 C C . THR A 1 30 ? -8.485 -9.371 3.517 1.00 0.00 27 THR A C 3
ATOM 6371 O O . THR A 1 30 ? -8.043 -8.817 4.524 1.00 0.00 27 THR A O 3
ATOM 6382 N N . PHE A 1 31 ? -9.726 -9.207 3.100 1.00 0.00 28 PHE A N 3
ATOM 6383 C CA . PHE A 1 31 ? -10.668 -8.397 3.850 1.00 0.00 28 PHE A CA 3
ATOM 6384 C C . PHE A 1 31 ? -12.035 -9.053 3.871 1.00 0.00 28 PHE A C 3
ATOM 6385 O O . PHE A 1 31 ? -12.327 -9.919 3.050 1.00 0.00 28 PHE A O 3
ATOM 6402 N N . GLU A 1 32 ? -12.867 -8.623 4.803 1.00 0.00 29 GLU A N 3
ATOM 6403 C CA . GLU A 1 32 ? -14.189 -9.192 4.967 1.00 0.00 29 GLU A CA 3
ATOM 6404 C C . GLU A 1 32 ? -15.225 -8.234 4.414 1.00 0.00 29 GLU A C 3
ATOM 6405 O O . GLU A 1 32 ? -15.386 -7.116 4.910 1.00 0.00 29 GLU A O 3
ATOM 6417 N N . CYS A 1 33 ? -15.889 -8.664 3.366 1.00 0.00 30 CYS A N 3
ATOM 6418 C CA . CYS A 1 33 ? -16.967 -7.907 2.777 1.00 0.00 30 CYS A CA 3
ATOM 6419 C C . CYS A 1 33 ? -18.268 -8.285 3.472 1.00 0.00 30 CYS A C 3
ATOM 6420 O O . CYS A 1 33 ? -18.801 -9.370 3.253 1.00 0.00 30 CYS A O 3
ATOM 6428 N N . LEU A 1 34 ? -18.754 -7.407 4.339 1.00 0.00 31 LEU A N 3
ATOM 6429 C CA . LEU A 1 34 ? -19.970 -7.680 5.104 1.00 0.00 31 LEU A CA 3
ATOM 6430 C C . LEU A 1 34 ? -21.194 -7.583 4.207 1.00 0.00 31 LEU A C 3
ATOM 6431 O O . LEU A 1 34 ? -22.175 -8.306 4.384 1.00 0.00 31 LEU A O 3
ATOM 6447 N N . GLU A 1 35 ? -21.126 -6.686 3.239 1.00 0.00 32 GLU A N 3
ATOM 6448 C CA . GLU A 1 35 ? -22.214 -6.492 2.301 1.00 0.00 32 GLU A CA 3
ATOM 6449 C C . GLU A 1 35 ? -21.636 -6.226 0.924 1.00 0.00 32 GLU A C 3
ATOM 6450 O O . GLU A 1 35 ? -20.574 -5.628 0.810 1.00 0.00 32 GLU A O 3
ATOM 6462 N N . SER A 1 36 ? -22.317 -6.683 -0.112 1.00 0.00 33 SER A N 3
ATOM 6463 C CA . SER A 1 36 ? -21.817 -6.523 -1.466 1.00 0.00 33 SER A CA 3
ATOM 6464 C C . SER A 1 36 ? -21.801 -5.046 -1.848 1.00 0.00 33 SER A C 3
ATOM 6465 O O . SER A 1 36 ? -22.818 -4.356 -1.756 1.00 0.00 33 SER A O 3
ATOM 6473 N N . LEU A 1 37 ? -20.635 -4.568 -2.253 1.00 0.00 34 LEU A N 3
ATOM 6474 C CA . LEU A 1 37 ? -20.460 -3.167 -2.607 1.00 0.00 34 LEU A CA 3
ATOM 6475 C C . LEU A 1 37 ? -21.140 -2.858 -3.934 1.00 0.00 34 LEU A C 3
ATOM 6476 O O . LEU A 1 37 ? -20.992 -3.597 -4.911 1.00 0.00 34 LEU A O 3
ATOM 6492 N N . LYS A 1 38 ? -21.904 -1.773 -3.954 1.00 0.00 35 LYS A N 3
ATOM 6493 C CA . LYS A 1 38 ? -22.511 -1.287 -5.187 1.00 0.00 35 LYS A CA 3
ATOM 6494 C C . LYS A 1 38 ? -21.462 -0.597 -6.053 1.00 0.00 35 LYS A C 3
ATOM 6495 O O . LYS A 1 38 ? -21.580 -0.552 -7.277 1.00 0.00 35 LYS A O 3
ATOM 6514 N N . HIS A 1 39 ? -20.437 -0.058 -5.408 1.00 0.00 36 HIS A N 3
ATOM 6515 C CA . HIS A 1 39 ? -19.347 0.603 -6.115 1.00 0.00 36 HIS A CA 3
ATOM 6516 C C . HIS A 1 39 ? -18.079 -0.244 -6.046 1.00 0.00 36 HIS A C 3
ATOM 6517 O O . HIS A 1 39 ? -18.136 -1.427 -5.707 1.00 0.00 36 HIS A O 3
ATOM 6532 N N . ASP A 1 40 ? -16.944 0.352 -6.381 1.00 0.00 37 ASP A N 3
ATOM 6533 C CA . ASP A 1 40 ? -15.693 -0.394 -6.464 1.00 0.00 37 ASP A CA 3
ATOM 6534 C C . ASP A 1 40 ? -14.775 -0.071 -5.293 1.00 0.00 37 ASP A C 3
ATOM 6535 O O . ASP A 1 40 ? -14.890 0.987 -4.672 1.00 0.00 37 ASP A O 3
ATOM 6544 N N . LEU A 1 41 ? -13.860 -0.988 -5.009 1.00 0.00 38 LEU A N 3
ATOM 6545 C CA . LEU A 1 41 ? -12.843 -0.783 -3.986 1.00 0.00 38 LEU A CA 3
ATOM 6546 C C . LEU A 1 41 ? -11.506 -0.465 -4.644 1.00 0.00 38 LEU A C 3
ATOM 6547 O O . LEU A 1 41 ? -11.075 -1.170 -5.559 1.00 0.00 38 LEU A O 3
ATOM 6563 N N . GLU A 1 42 ? -10.860 0.589 -4.180 1.00 0.00 39 GLU A N 3
ATOM 6564 C CA . GLU A 1 42 ? -9.608 1.042 -4.767 1.00 0.00 39 GLU A CA 3
ATOM 6565 C C . GLU A 1 42 ? -8.443 0.757 -3.816 1.00 0.00 39 GLU A C 3
ATOM 6566 O O . GLU A 1 42 ? -8.334 1.380 -2.761 1.00 0.00 39 GLU A O 3
ATOM 6578 N N . TRP A 1 43 ? -7.582 -0.182 -4.191 1.00 0.00 40 TRP A N 3
ATOM 6579 C CA . TRP A 1 43 ? -6.441 -0.560 -3.359 1.00 0.00 40 TRP A CA 3
ATOM 6580 C C . TRP A 1 43 ? -5.155 -0.020 -3.965 1.00 0.00 40 TRP A C 3
ATOM 6581 O O . TRP A 1 43 ? -4.885 -0.218 -5.149 1.00 0.00 40 TRP A O 3
ATOM 6602 N N . LYS A 1 44 ? -4.367 0.661 -3.153 1.00 0.00 41 LYS A N 3
ATOM 6603 C CA . LYS A 1 44 ? -3.188 1.362 -3.647 1.00 0.00 41 LYS A CA 3
ATOM 6604 C C . LYS A 1 44 ? -2.024 1.222 -2.677 1.00 0.00 41 LYS A C 3
ATOM 6605 O O . LYS A 1 44 ? -2.225 1.004 -1.483 1.00 0.00 41 LYS A O 3
ATOM 6624 N N . LEU A 1 45 ? -0.810 1.346 -3.198 1.00 0.00 42 LEU A N 3
ATOM 6625 C CA . LEU A 1 45 ? 0.385 1.292 -2.369 1.00 0.00 42 LEU A CA 3
ATOM 6626 C C . LEU A 1 45 ? 1.141 2.609 -2.474 1.00 0.00 42 LEU A C 3
ATOM 6627 O O . LEU A 1 45 ? 1.296 3.154 -3.569 1.00 0.00 42 LEU A O 3
ATOM 6643 N N . THR A 1 46 ? 1.597 3.127 -1.348 1.00 0.00 43 THR A N 3
ATOM 6644 C CA . THR A 1 46 ? 2.374 4.353 -1.329 1.00 0.00 43 THR A CA 3
ATOM 6645 C C . THR A 1 46 ? 3.733 4.116 -0.669 1.00 0.00 43 THR A C 3
ATOM 6646 O O . THR A 1 46 ? 3.820 3.483 0.383 1.00 0.00 43 THR A O 3
ATOM 6657 N N . TYR A 1 47 ? 4.788 4.609 -1.307 1.00 0.00 44 TYR A N 3
ATOM 6658 C CA . TYR A 1 47 ? 6.128 4.518 -0.757 1.00 0.00 44 TYR A CA 3
ATOM 6659 C C . TYR A 1 47 ? 6.454 5.787 0.006 1.00 0.00 44 TYR A C 3
ATOM 6660 O O . TYR A 1 47 ? 6.315 6.896 -0.515 1.00 0.00 44 TYR A O 3
ATOM 6678 N N . VAL A 1 48 ? 6.879 5.611 1.235 1.00 0.00 45 VAL A N 3
ATOM 6679 C CA . VAL A 1 48 ? 7.210 6.717 2.105 1.00 0.00 45 VAL A CA 3
ATOM 6680 C C . VAL A 1 48 ? 8.675 6.642 2.524 1.00 0.00 45 VAL A C 3
ATOM 6681 O O . VAL A 1 48 ? 9.100 5.679 3.164 1.00 0.00 45 VAL A O 3
ATOM 6694 N N . GLY A 1 49 ? 9.446 7.647 2.139 1.00 0.00 46 GLY A N 3
ATOM 6695 C CA . GLY A 1 49 ? 10.850 7.682 2.491 1.00 0.00 46 GLY A CA 3
ATOM 6696 C C . GLY A 1 49 ? 11.071 8.008 3.955 1.00 0.00 46 GLY A C 3
ATOM 6697 O O . GLY A 1 49 ? 10.905 9.157 4.367 1.00 0.00 46 GLY A O 3
ATOM 6701 N N . SER A 1 50 ? 11.410 6.982 4.734 1.00 0.00 47 SER A N 3
ATOM 6702 C CA . SER A 1 50 ? 11.736 7.121 6.155 1.00 0.00 47 SER A CA 3
ATOM 6703 C C . SER A 1 50 ? 10.496 7.417 6.996 1.00 0.00 47 SER A C 3
ATOM 6704 O O . SER A 1 50 ? 10.100 6.607 7.835 1.00 0.00 47 SER A O 3
ATOM 6712 N N . SER A 1 51 ? 9.889 8.571 6.771 1.00 0.00 48 SER A N 3
ATOM 6713 C CA . SER A 1 51 ? 8.703 8.972 7.510 1.00 0.00 48 SER A CA 3
ATOM 6714 C C . SER A 1 51 ? 8.037 10.162 6.829 1.00 0.00 48 SER A C 3
ATOM 6715 O O . SER A 1 51 ? 6.857 10.116 6.483 1.00 0.00 48 SER A O 3
ATOM 6723 N N . ARG A 1 52 ? 8.808 11.219 6.616 1.00 0.00 49 ARG A N 3
ATOM 6724 C CA . ARG A 1 52 ? 8.281 12.436 6.012 1.00 0.00 49 ARG A CA 3
ATOM 6725 C C . ARG A 1 52 ? 8.324 12.332 4.499 1.00 0.00 49 ARG A C 3
ATOM 6726 O O . ARG A 1 52 ? 7.459 12.879 3.816 1.00 0.00 49 ARG A O 3
ATOM 6747 N N . SER A 1 53 ? 9.324 11.623 3.989 1.00 0.00 50 SER A N 3
ATOM 6748 C CA . SER A 1 53 ? 9.452 11.369 2.560 1.00 0.00 50 SER A CA 3
ATOM 6749 C C . SER A 1 53 ? 9.709 12.667 1.793 1.00 0.00 50 SER A C 3
ATOM 6750 O O . SER A 1 53 ? 8.780 13.415 1.466 1.00 0.00 50 SER A O 3
ATOM 6758 N N . LEU A 1 54 ? 10.977 12.930 1.502 1.00 0.00 51 LEU A N 3
ATOM 6759 C CA . LEU A 1 54 ? 11.358 14.121 0.752 1.00 0.00 51 LEU A CA 3
ATOM 6760 C C . LEU A 1 54 ? 11.000 13.968 -0.718 1.00 0.00 51 LEU A C 3
ATOM 6761 O O . LEU A 1 54 ? 11.095 14.918 -1.495 1.00 0.00 51 LEU A O 3
ATOM 6777 N N . ASP A 1 55 ? 10.575 12.768 -1.093 1.00 0.00 52 ASP A N 3
ATOM 6778 C CA . ASP A 1 55 ? 10.114 12.514 -2.450 1.00 0.00 52 ASP A CA 3
ATOM 6779 C C . ASP A 1 55 ? 8.622 12.811 -2.544 1.00 0.00 52 ASP A C 3
ATOM 6780 O O . ASP A 1 55 ? 8.008 12.678 -3.601 1.00 0.00 52 ASP A O 3
ATOM 6789 N N . HIS A 1 56 ? 8.053 13.217 -1.404 1.00 0.00 53 HIS A N 3
ATOM 6790 C CA . HIS A 1 56 ? 6.642 13.595 -1.306 1.00 0.00 53 HIS A CA 3
ATOM 6791 C C . HIS A 1 56 ? 5.737 12.397 -1.548 1.00 0.00 53 HIS A C 3
ATOM 6792 O O . HIS A 1 56 ? 4.627 12.539 -2.064 1.00 0.00 53 HIS A O 3
ATOM 6807 N N . ASP A 1 57 ? 6.237 11.224 -1.156 1.00 0.00 54 ASP A N 3
ATOM 6808 C CA . ASP A 1 57 ? 5.508 9.954 -1.253 1.00 0.00 54 ASP A CA 3
ATOM 6809 C C . ASP A 1 57 ? 5.318 9.526 -2.703 1.00 0.00 54 ASP A C 3
ATOM 6810 O O . ASP A 1 57 ? 5.090 10.350 -3.591 1.00 0.00 54 ASP A O 3
ATOM 6819 N N . GLN A 1 58 ? 5.432 8.233 -2.948 1.00 0.00 55 GLN A N 3
ATOM 6820 C CA . GLN A 1 58 ? 5.254 7.702 -4.291 1.00 0.00 55 GLN A CA 3
ATOM 6821 C C . GLN A 1 58 ? 4.125 6.684 -4.306 1.00 0.00 55 GLN A C 3
ATOM 6822 O O . GLN A 1 58 ? 4.220 5.643 -3.663 1.00 0.00 55 GLN A O 3
ATOM 6836 N N . GLU A 1 59 ? 3.056 6.979 -5.020 1.00 0.00 56 GLU A N 3
ATOM 6837 C CA . GLU A 1 59 ? 2.014 5.992 -5.246 1.00 0.00 56 GLU A CA 3
ATOM 6838 C C . GLU A 1 59 ? 2.495 5.003 -6.301 1.00 0.00 56 GLU A C 3
ATOM 6839 O O . GLU A 1 59 ? 2.614 5.348 -7.477 1.00 0.00 56 GLU A O 3
ATOM 6851 N N . LEU A 1 60 ? 2.773 3.776 -5.878 1.00 0.00 57 LEU A N 3
ATOM 6852 C CA . LEU A 1 60 ? 3.431 2.804 -6.745 1.00 0.00 57 LEU A CA 3
ATOM 6853 C C . LEU A 1 60 ? 2.499 2.295 -7.829 1.00 0.00 57 LEU A C 3
ATOM 6854 O O . LEU A 1 60 ? 2.924 2.084 -8.966 1.00 0.00 57 LEU A O 3
ATOM 6870 N N . ASP A 1 61 ? 1.227 2.124 -7.495 1.00 0.00 58 ASP A N 3
ATOM 6871 C CA . ASP A 1 61 ? 0.283 1.475 -8.389 1.00 0.00 58 ASP A CA 3
ATOM 6872 C C . ASP A 1 61 ? -1.100 1.550 -7.760 1.00 0.00 58 ASP A C 3
ATOM 6873 O O . ASP A 1 61 ? -1.241 2.031 -6.631 1.00 0.00 58 ASP A O 3
ATOM 6882 N N . SER A 1 62 ? -2.106 1.067 -8.466 1.00 0.00 59 SER A N 3
ATOM 6883 C CA . SER A 1 62 ? -3.468 1.097 -7.967 1.00 0.00 59 SER A CA 3
ATOM 6884 C C . SER A 1 62 ? -4.303 0.009 -8.625 1.00 0.00 59 SER A C 3
ATOM 6885 O O . SER A 1 62 ? -4.364 -0.085 -9.854 1.00 0.00 59 SER A O 3
ATOM 6893 N N . ILE A 1 63 ? -4.947 -0.808 -7.812 1.00 0.00 60 ILE A N 3
ATOM 6894 C CA . ILE A 1 63 ? -5.810 -1.852 -8.323 1.00 0.00 60 ILE A CA 3
ATOM 6895 C C . ILE A 1 63 ? -7.244 -1.586 -7.907 1.00 0.00 60 ILE A C 3
ATOM 6896 O O . ILE A 1 63 ? -7.504 -0.990 -6.860 1.00 0.00 60 ILE A O 3
ATOM 6912 N N . LEU A 1 64 ? -8.160 -2.011 -8.740 1.00 0.00 61 LEU A N 3
ATOM 6913 C CA . LEU A 1 64 ? -9.563 -1.731 -8.564 1.00 0.00 61 LEU A CA 3
ATOM 6914 C C . LEU A 1 64 ? -10.341 -3.048 -8.533 1.00 0.00 61 LEU A C 3
ATOM 6915 O O . LEU A 1 64 ? -10.088 -3.942 -9.336 1.00 0.00 61 LEU A O 3
ATOM 6931 N N . VAL A 1 65 ? -11.278 -3.172 -7.608 1.00 0.00 62 VAL A N 3
ATOM 6932 C CA . VAL A 1 65 ? -12.081 -4.385 -7.507 1.00 0.00 62 VAL A CA 3
ATOM 6933 C C . VAL A 1 65 ? -13.564 -4.060 -7.464 1.00 0.00 62 VAL A C 3
ATOM 6934 O O . VAL A 1 65 ? -13.991 -3.165 -6.733 1.00 0.00 62 VAL A O 3
ATOM 6947 N N . GLY A 1 66 ? -14.339 -4.792 -8.248 1.00 0.00 63 GLY A N 3
ATOM 6948 C CA . GLY A 1 66 ? -15.775 -4.639 -8.225 1.00 0.00 63 GLY A CA 3
ATOM 6949 C C . GLY A 1 66 ? -16.431 -5.200 -9.471 1.00 0.00 63 GLY A C 3
ATOM 6950 O O . GLY A 1 66 ? -15.799 -5.264 -10.528 1.00 0.00 63 GLY A O 3
ATOM 6954 N N . PRO A 1 67 ? -17.699 -5.635 -9.381 1.00 0.00 64 PRO A N 3
ATOM 6955 C CA . PRO A 1 67 ? -18.446 -5.686 -8.116 1.00 0.00 64 PRO A CA 3
ATOM 6956 C C . PRO A 1 67 ? -17.879 -6.727 -7.152 1.00 0.00 64 PRO A C 3
ATOM 6957 O O . PRO A 1 67 ? -17.551 -7.844 -7.548 1.00 0.00 64 PRO A O 3
ATOM 6968 N N . VAL A 1 68 ? -17.761 -6.346 -5.892 1.00 0.00 65 VAL A N 3
ATOM 6969 C CA . VAL A 1 68 ? -17.177 -7.213 -4.879 1.00 0.00 65 VAL A CA 3
ATOM 6970 C C . VAL A 1 68 ? -18.275 -7.804 -3.977 1.00 0.00 65 VAL A C 3
ATOM 6971 O O . VAL A 1 68 ? -19.080 -7.072 -3.391 1.00 0.00 65 VAL A O 3
ATOM 6984 N N . PRO A 1 69 ? -18.359 -9.150 -3.930 1.00 0.00 66 PRO A N 3
ATOM 6985 C CA . PRO A 1 69 ? -19.394 -9.876 -3.192 1.00 0.00 66 PRO A CA 3
ATOM 6986 C C . PRO A 1 69 ? -19.043 -10.146 -1.733 1.00 0.00 66 PRO A C 3
ATOM 6987 O O . PRO A 1 69 ? -17.900 -9.984 -1.301 1.00 0.00 66 PRO A O 3
ATOM 6998 N N . VAL A 1 70 ? -20.053 -10.598 -1.000 1.00 0.00 67 VAL A N 3
ATOM 6999 C CA . VAL A 1 70 ? -19.967 -10.785 0.441 1.00 0.00 67 VAL A CA 3
ATOM 7000 C C . VAL A 1 70 ? -19.066 -11.965 0.812 1.00 0.00 67 VAL A C 3
ATOM 7001 O O . VAL A 1 70 ? -19.130 -13.031 0.195 1.00 0.00 67 VAL A O 3
ATOM 7014 N N . GLY A 1 71 ? -18.243 -11.771 1.833 1.00 0.00 68 GLY A N 3
ATOM 7015 C CA . GLY A 1 71 ? -17.330 -12.807 2.281 1.00 0.00 68 GLY A CA 3
ATOM 7016 C C . GLY A 1 71 ? -15.914 -12.288 2.362 1.00 0.00 68 GLY A C 3
ATOM 7017 O O . GLY A 1 71 ? -15.690 -11.088 2.209 1.00 0.00 68 GLY A O 3
ATOM 7021 N N . VAL A 1 72 ? -14.949 -13.166 2.590 1.00 0.00 69 VAL A N 3
ATOM 7022 C CA . VAL A 1 72 ? -13.564 -12.734 2.585 1.00 0.00 69 VAL A CA 3
ATOM 7023 C C . VAL A 1 72 ? -13.128 -12.598 1.139 1.00 0.00 69 VAL A C 3
ATOM 7024 O O . VAL A 1 72 ? -13.399 -13.469 0.310 1.00 0.00 69 VAL A O 3
ATOM 7037 N N . ASN A 1 73 ? -12.501 -11.496 0.818 1.00 0.00 70 ASN A N 3
ATOM 7038 C CA . ASN A 1 73 ? -11.979 -11.309 -0.513 1.00 0.00 70 ASN A CA 3
ATOM 7039 C C . ASN A 1 73 ? -10.481 -11.360 -0.413 1.00 0.00 70 ASN A C 3
ATOM 7040 O O . ASN A 1 73 ? -9.898 -10.794 0.514 1.00 0.00 70 ASN A O 3
ATOM 7051 N N . LYS A 1 74 ? -9.856 -12.048 -1.341 1.00 0.00 71 LYS A N 3
ATOM 7052 C CA . LYS A 1 74 ? -8.445 -12.310 -1.236 1.00 0.00 71 LYS A CA 3
ATOM 7053 C C . LYS A 1 74 ? -7.818 -12.290 -2.616 1.00 0.00 71 LYS A C 3
ATOM 7054 O O . LYS A 1 74 ? -8.318 -12.927 -3.542 1.00 0.00 71 LYS A O 3
ATOM 7073 N N . PHE A 1 75 ? -6.744 -11.540 -2.748 1.00 0.00 72 PHE A N 3
ATOM 7074 C CA . PHE A 1 75 ? -6.031 -11.431 -4.006 1.00 0.00 72 PHE A CA 3
ATOM 7075 C C . PHE A 1 75 ? -4.655 -10.842 -3.765 1.00 0.00 72 PHE A C 3
ATOM 7076 O O . PHE A 1 75 ? -4.415 -10.198 -2.741 1.00 0.00 72 PHE A O 3
ATOM 7093 N N . VAL A 1 76 ? -3.754 -11.065 -4.700 1.00 0.00 73 VAL A N 3
ATOM 7094 C CA . VAL A 1 76 ? -2.408 -10.542 -4.587 1.00 0.00 73 VAL A CA 3
ATOM 7095 C C . VAL A 1 76 ? -2.310 -9.194 -5.291 1.00 0.00 73 VAL A C 3
ATOM 7096 O O . VAL A 1 76 ? -2.748 -9.032 -6.433 1.00 0.00 73 VAL A O 3
ATOM 7109 N N . PHE A 1 77 ? -1.760 -8.233 -4.580 1.00 0.00 74 PHE A N 3
ATOM 7110 C CA . PHE A 1 77 ? -1.631 -6.873 -5.065 1.00 0.00 74 PHE A CA 3
ATOM 7111 C C . PHE A 1 77 ? -0.189 -6.595 -5.461 1.00 0.00 74 PHE A C 3
ATOM 7112 O O . PHE A 1 77 ? 0.703 -6.562 -4.613 1.00 0.00 74 PHE A O 3
ATOM 7129 N N . SER A 1 78 ? 0.031 -6.415 -6.752 1.00 0.00 75 SER A N 3
ATOM 7130 C CA . SER A 1 78 ? 1.355 -6.142 -7.272 1.00 0.00 75 SER A CA 3
ATOM 7131 C C . SER A 1 78 ? 1.469 -4.666 -7.639 1.00 0.00 75 SER A C 3
ATOM 7132 O O . SER A 1 78 ? 0.710 -4.163 -8.473 1.00 0.00 75 SER A O 3
ATOM 7140 N N . ALA A 1 79 ? 2.402 -3.973 -7.010 1.00 0.00 76 ALA A N 3
ATOM 7141 C CA . ALA A 1 79 ? 2.610 -2.564 -7.280 1.00 0.00 76 ALA A CA 3
ATOM 7142 C C . ALA A 1 79 ? 3.980 -2.329 -7.903 1.00 0.00 76 ALA A C 3
ATOM 7143 O O . ALA A 1 79 ? 5.000 -2.813 -7.399 1.00 0.00 76 ALA A O 3
ATOM 7150 N N . ASP A 1 80 ? 3.979 -1.598 -9.017 1.00 0.00 77 ASP A N 3
ATOM 7151 C CA . ASP A 1 80 ? 5.192 -1.300 -9.777 1.00 0.00 77 ASP A CA 3
ATOM 7152 C C . ASP A 1 80 ? 6.240 -0.608 -8.910 1.00 0.00 77 ASP A C 3
ATOM 7153 O O . ASP A 1 80 ? 5.943 0.374 -8.225 1.00 0.00 77 ASP A O 3
ATOM 7162 N N . PRO A 1 81 ? 7.480 -1.117 -8.931 1.00 0.00 78 PRO A N 3
ATOM 7163 C CA . PRO A 1 81 ? 8.575 -0.567 -8.134 1.00 0.00 78 PRO A CA 3
ATOM 7164 C C . PRO A 1 81 ? 9.114 0.735 -8.717 1.00 0.00 78 PRO A C 3
ATOM 7165 O O . PRO A 1 81 ? 9.203 0.891 -9.937 1.00 0.00 78 PRO A O 3
ATOM 7176 N N . PRO A 1 82 ? 9.476 1.687 -7.848 1.00 0.00 79 PRO A N 3
ATOM 7177 C CA . PRO A 1 82 ? 10.018 2.977 -8.266 1.00 0.00 79 PRO A CA 3
ATOM 7178 C C . PRO A 1 82 ? 11.491 2.886 -8.636 1.00 0.00 79 PRO A C 3
ATOM 7179 O O . PRO A 1 82 ? 12.131 1.848 -8.452 1.00 0.00 79 PRO A O 3
ATOM 7190 N N . SER A 1 83 ? 12.020 3.974 -9.156 1.00 0.00 80 SER A N 3
ATOM 7191 C CA . SER A 1 83 ? 13.422 4.051 -9.504 1.00 0.00 80 SER A CA 3
ATOM 7192 C C . SER A 1 83 ? 14.171 4.903 -8.486 1.00 0.00 80 SER A C 3
ATOM 7193 O O . SER A 1 83 ? 13.640 5.889 -7.966 1.00 0.00 80 SER A O 3
ATOM 7201 N N . ALA A 1 84 ? 15.411 4.514 -8.213 1.00 0.00 81 ALA A N 3
ATOM 7202 C CA . ALA A 1 84 ? 16.263 5.219 -7.267 1.00 0.00 81 ALA A CA 3
ATOM 7203 C C . ALA A 1 84 ? 16.605 6.621 -7.764 1.00 0.00 81 ALA A C 3
ATOM 7204 O O . ALA A 1 84 ? 17.156 7.427 -7.027 1.00 0.00 81 ALA A O 3
ATOM 7211 N N . GLU A 1 85 ? 16.324 6.890 -9.036 1.00 0.00 82 GLU A N 3
ATOM 7212 C CA . GLU A 1 85 ? 16.537 8.222 -9.600 1.00 0.00 82 GLU A CA 3
ATOM 7213 C C . GLU A 1 85 ? 15.795 9.289 -8.791 1.00 0.00 82 GLU A C 3
ATOM 7214 O O . GLU A 1 85 ? 16.170 10.464 -8.808 1.00 0.00 82 GLU A O 3
ATOM 7226 N N . LEU A 1 86 ? 14.743 8.878 -8.085 1.00 0.00 83 LEU A N 3
ATOM 7227 C CA . LEU A 1 86 ? 13.974 9.800 -7.262 1.00 0.00 83 LEU A CA 3
ATOM 7228 C C . LEU A 1 86 ? 14.627 9.945 -5.890 1.00 0.00 83 LEU A C 3
ATOM 7229 O O . LEU A 1 86 ? 14.586 11.009 -5.273 1.00 0.00 83 LEU A O 3
ATOM 7245 N N . ILE A 1 87 ? 15.259 8.872 -5.441 1.00 0.00 84 ILE A N 3
ATOM 7246 C CA . ILE A 1 87 ? 15.879 8.828 -4.125 1.00 0.00 84 ILE A CA 3
ATOM 7247 C C . ILE A 1 87 ? 17.361 8.471 -4.219 1.00 0.00 84 ILE A C 3
ATOM 7248 O O . ILE A 1 87 ? 17.715 7.308 -4.415 1.00 0.00 84 ILE A O 3
ATOM 7264 N N . PRO A 1 88 ? 18.242 9.473 -4.078 1.00 0.00 85 PRO A N 3
ATOM 7265 C CA . PRO A 1 88 ? 19.699 9.281 -4.149 1.00 0.00 85 PRO A CA 3
ATOM 7266 C C . PRO A 1 88 ? 20.204 8.225 -3.168 1.00 0.00 85 PRO A C 3
ATOM 7267 O O . PRO A 1 88 ? 19.502 7.883 -2.216 1.00 0.00 85 PRO A O 3
ATOM 7278 N N . ALA A 1 89 ? 21.406 7.710 -3.405 1.00 0.00 86 ALA A N 3
ATOM 7279 C CA . ALA A 1 89 ? 21.942 6.585 -2.634 1.00 0.00 86 ALA A CA 3
ATOM 7280 C C . ALA A 1 89 ? 21.783 6.781 -1.126 1.00 0.00 86 ALA A C 3
ATOM 7281 O O . ALA A 1 89 ? 21.417 5.852 -0.409 1.00 0.00 86 ALA A O 3
ATOM 7288 N N . SER A 1 90 ? 22.006 8.000 -0.664 1.00 0.00 87 SER A N 3
ATOM 7289 C CA . SER A 1 90 ? 21.953 8.309 0.759 1.00 0.00 87 SER A CA 3
ATOM 7290 C C . SER A 1 90 ? 20.519 8.330 1.301 1.00 0.00 87 SER A C 3
ATOM 7291 O O . SER A 1 90 ? 20.310 8.423 2.512 1.00 0.00 87 SER A O 3
ATOM 7299 N N . GLU A 1 91 ? 19.531 8.234 0.418 1.00 0.00 88 GLU A N 3
ATOM 7300 C CA . GLU A 1 91 ? 18.142 8.386 0.831 1.00 0.00 88 GLU A CA 3
ATOM 7301 C C . GLU A 1 91 ? 17.395 7.051 0.848 1.00 0.00 88 GLU A C 3
ATOM 7302 O O . GLU A 1 91 ? 16.418 6.900 1.579 1.00 0.00 88 GLU A O 3
ATOM 7314 N N . LEU A 1 92 ? 17.850 6.075 0.068 1.00 0.00 89 LEU A N 3
ATOM 7315 C CA . LEU A 1 92 ? 17.175 4.776 0.045 1.00 0.00 89 LEU A CA 3
ATOM 7316 C C . LEU A 1 92 ? 17.981 3.739 0.823 1.00 0.00 89 LEU A C 3
ATOM 7317 O O . LEU A 1 92 ? 17.853 2.536 0.609 1.00 0.00 89 LEU A O 3
ATOM 7333 N N . VAL A 1 93 ? 18.818 4.222 1.735 1.00 0.00 90 VAL A N 3
ATOM 7334 C CA . VAL A 1 93 ? 19.544 3.351 2.650 1.00 0.00 90 VAL A CA 3
ATOM 7335 C C . VAL A 1 93 ? 19.145 3.690 4.086 1.00 0.00 90 VAL A C 3
ATOM 7336 O O . VAL A 1 93 ? 19.966 4.062 4.931 1.00 0.00 90 VAL A O 3
ATOM 7349 N N . SER A 1 94 ? 17.854 3.608 4.325 1.00 0.00 91 SER A N 3
ATOM 7350 C CA . SER A 1 94 ? 17.279 3.849 5.632 1.00 0.00 91 SER A CA 3
ATOM 7351 C C . SER A 1 94 ? 16.051 2.965 5.792 1.00 0.00 91 SER A C 3
ATOM 7352 O O . SER A 1 94 ? 15.676 2.259 4.854 1.00 0.00 91 SER A O 3
ATOM 7360 N N . VAL A 1 95 ? 15.433 2.970 6.961 1.00 0.00 92 VAL A N 3
ATOM 7361 C CA . VAL A 1 95 ? 14.164 2.283 7.107 1.00 0.00 92 VAL A CA 3
ATOM 7362 C C . VAL A 1 95 ? 13.050 3.164 6.566 1.00 0.00 92 VAL A C 3
ATOM 7363 O O . VAL A 1 95 ? 12.843 4.294 7.018 1.00 0.00 92 VAL A O 3
ATOM 7376 N N . THR A 1 96 ? 12.370 2.649 5.569 1.00 0.00 93 THR A N 3
ATOM 7377 C CA . THR A 1 96 ? 11.339 3.393 4.883 1.00 0.00 93 THR A CA 3
ATOM 7378 C C . THR A 1 96 ? 9.970 2.823 5.230 1.00 0.00 93 THR A C 3
ATOM 7379 O O . THR A 1 96 ? 9.877 1.850 5.978 1.00 0.00 93 THR A O 3
ATOM 7390 N N . VAL A 1 97 ? 8.913 3.430 4.716 1.00 0.00 94 VAL A N 3
ATOM 7391 C CA . VAL A 1 97 ? 7.566 3.039 5.097 1.00 0.00 94 VAL A CA 3
ATOM 7392 C C . VAL A 1 97 ? 6.697 2.788 3.874 1.00 0.00 94 VAL A C 3
ATOM 7393 O O . VAL A 1 97 ? 6.744 3.532 2.898 1.00 0.00 94 VAL A O 3
ATOM 7406 N N . ILE A 1 98 ? 5.925 1.722 3.932 1.00 0.00 95 ILE A N 3
ATOM 7407 C CA . ILE A 1 98 ? 4.968 1.402 2.891 1.00 0.00 95 ILE A CA 3
ATOM 7408 C C . ILE A 1 98 ? 3.561 1.622 3.416 1.00 0.00 95 ILE A C 3
ATOM 7409 O O . ILE A 1 98 ? 3.254 1.232 4.539 1.00 0.00 95 ILE A O 3
ATOM 7425 N N . LEU A 1 99 ? 2.718 2.255 2.622 1.00 0.00 96 LEU A N 3
ATOM 7426 C CA . LEU A 1 99 ? 1.328 2.445 3.000 1.00 0.00 96 LEU A CA 3
ATOM 7427 C C . LEU A 1 99 ? 0.409 1.732 2.021 1.00 0.00 96 LEU A C 3
ATOM 7428 O O . LEU A 1 99 ? 0.475 1.961 0.815 1.00 0.00 96 LEU A O 3
ATOM 7444 N N . LEU A 1 100 ? -0.428 0.857 2.545 1.00 0.00 97 LEU A N 3
ATOM 7445 C CA . LEU A 1 100 ? -1.455 0.211 1.751 1.00 0.00 97 LEU A CA 3
ATOM 7446 C C . LEU A 1 100 ? -2.780 0.895 2.026 1.00 0.00 97 LEU A C 3
ATOM 7447 O O . LEU A 1 100 ? -3.265 0.879 3.153 1.00 0.00 97 LEU A O 3
ATOM 7463 N N . SER A 1 101 ? -3.362 1.489 1.004 1.00 0.00 98 SER A N 3
ATOM 7464 C CA . SER A 1 101 ? -4.538 2.314 1.181 1.00 0.00 98 SER A CA 3
ATOM 7465 C C . SER A 1 101 ? -5.709 1.764 0.385 1.00 0.00 98 SER A C 3
ATOM 7466 O O . SER A 1 101 ? -5.556 1.381 -0.775 1.00 0.00 98 SER A O 3
ATOM 7474 N N . CYS A 1 102 ? -6.870 1.714 1.013 1.00 0.00 99 CYS A N 3
ATOM 7475 C CA . CYS A 1 102 ? -8.084 1.344 0.317 1.00 0.00 99 CYS A CA 3
ATOM 7476 C C . CYS A 1 102 ? -9.083 2.485 0.379 1.00 0.00 99 CYS A C 3
ATOM 7477 O O . CYS A 1 102 ? -9.319 3.064 1.443 1.00 0.00 99 CYS A O 3
ATOM 7485 N N . SER A 1 103 ? -9.648 2.816 -0.766 1.00 0.00 100 SER A N 3
ATOM 7486 C CA . SER A 1 103 ? -10.611 3.893 -0.853 1.00 0.00 100 SER A CA 3
ATOM 7487 C C . SER A 1 103 ? -11.911 3.411 -1.483 1.00 0.00 100 SER A C 3
ATOM 7488 O O . SER A 1 103 ? -11.909 2.815 -2.560 1.00 0.00 100 SER A O 3
ATOM 7496 N N . TYR A 1 104 ? -13.012 3.650 -0.792 1.00 0.00 101 TYR A N 3
ATOM 7497 C CA . TYR A 1 104 ? -14.330 3.409 -1.349 1.00 0.00 101 TYR A CA 3
ATOM 7498 C C . TYR A 1 104 ? -15.011 4.754 -1.546 1.00 0.00 101 TYR A C 3
ATOM 7499 O O . TYR A 1 104 ? -15.131 5.530 -0.596 1.00 0.00 101 TYR A O 3
ATOM 7517 N N . ASP A 1 105 ? -15.405 5.040 -2.783 1.00 0.00 102 ASP A N 3
ATOM 7518 C CA . ASP A 1 105 ? -15.951 6.349 -3.154 1.00 0.00 102 ASP A CA 3
ATOM 7519 C C . ASP A 1 105 ? -14.902 7.437 -2.958 1.00 0.00 102 ASP A C 3
ATOM 7520 O O . ASP A 1 105 ? -15.229 8.596 -2.694 1.00 0.00 102 ASP A O 3
ATOM 7529 N N . GLY A 1 106 ? -13.639 7.049 -3.103 1.00 0.00 103 GLY A N 3
ATOM 7530 C CA . GLY A 1 106 ? -12.539 7.979 -2.932 1.00 0.00 103 GLY A CA 3
ATOM 7531 C C . GLY A 1 106 ? -12.209 8.231 -1.472 1.00 0.00 103 GLY A C 3
ATOM 7532 O O . GLY A 1 106 ? -11.356 9.059 -1.155 1.00 0.00 103 GLY A O 3
ATOM 7536 N N . ARG A 1 107 ? -12.877 7.515 -0.580 1.00 0.00 104 ARG A N 3
ATOM 7537 C CA . ARG A 1 107 ? -12.685 7.713 0.850 1.00 0.00 104 ARG A CA 3
ATOM 7538 C C . ARG A 1 107 ? -11.816 6.612 1.446 1.00 0.00 104 ARG A C 3
ATOM 7539 O O . ARG A 1 107 ? -12.182 5.434 1.418 1.00 0.00 104 ARG A O 3
ATOM 7560 N N . GLU A 1 108 ? -10.658 7.001 1.964 1.00 0.00 105 GLU A N 3
ATOM 7561 C CA . GLU A 1 108 ? -9.740 6.063 2.591 1.00 0.00 105 GLU A CA 3
ATOM 7562 C C . GLU A 1 108 ? -10.245 5.676 3.977 1.00 0.00 105 GLU A C 3
ATOM 7563 O O . GLU A 1 108 ? -10.456 6.533 4.832 1.00 0.00 105 GLU A O 3
ATOM 7575 N N . PHE A 1 109 ? -10.474 4.389 4.177 1.00 0.00 106 PHE A N 3
ATOM 7576 C CA . PHE A 1 109 ? -10.915 3.881 5.471 1.00 0.00 106 PHE A CA 3
ATOM 7577 C C . PHE A 1 109 ? -9.843 2.995 6.091 1.00 0.00 106 PHE A C 3
ATOM 7578 O O . PHE A 1 109 ? -9.802 2.806 7.309 1.00 0.00 106 PHE A O 3
ATOM 7595 N N . VAL A 1 110 ? -8.972 2.465 5.244 1.00 0.00 107 VAL A N 3
ATOM 7596 C CA . VAL A 1 110 ? -7.911 1.576 5.676 1.00 0.00 107 VAL A CA 3
ATOM 7597 C C . VAL A 1 110 ? -6.589 1.984 5.051 1.00 0.00 107 VAL A C 3
ATOM 7598 O O . VAL A 1 110 ? -6.458 2.040 3.827 1.00 0.00 107 VAL A O 3
ATOM 7611 N N . ARG A 1 111 ? -5.631 2.307 5.903 1.00 0.00 108 ARG A N 3
ATOM 7612 C CA . ARG A 1 111 ? -4.264 2.530 5.474 1.00 0.00 108 ARG A CA 3
ATOM 7613 C C . ARG A 1 111 ? -3.322 1.739 6.369 1.00 0.00 108 ARG A C 3
ATOM 7614 O O . ARG A 1 111 ? -3.273 1.946 7.585 1.00 0.00 108 ARG A O 3
ATOM 7635 N N . VAL A 1 112 ? -2.609 0.811 5.766 1.00 0.00 109 VAL A N 3
ATOM 7636 C CA . VAL A 1 112 ? -1.747 -0.098 6.497 1.00 0.00 109 VAL A CA 3
ATOM 7637 C C . VAL A 1 112 ? -0.289 0.237 6.238 1.00 0.00 109 VAL A C 3
ATOM 7638 O O . VAL A 1 112 ? 0.164 0.213 5.096 1.00 0.00 109 VAL A O 3
ATOM 7651 N N . GLY A 1 113 ? 0.435 0.557 7.292 1.00 0.00 110 GLY A N 3
ATOM 7652 C CA . GLY A 1 113 ? 1.818 0.939 7.149 1.00 0.00 110 GLY A CA 3
ATOM 7653 C C . GLY A 1 113 ? 2.773 -0.157 7.564 1.00 0.00 110 GLY A C 3
ATOM 7654 O O . GLY A 1 113 ? 2.508 -0.904 8.507 1.00 0.00 110 GLY A O 3
ATOM 7658 N N . TYR A 1 114 ? 3.880 -0.247 6.849 1.00 0.00 111 TYR A N 3
ATOM 7659 C CA . TYR A 1 114 ? 4.939 -1.195 7.155 1.00 0.00 111 TYR A CA 3
ATOM 7660 C C . TYR A 1 114 ? 6.276 -0.500 7.035 1.00 0.00 111 TYR A C 3
ATOM 7661 O O . TYR A 1 114 ? 6.423 0.423 6.241 1.00 0.00 111 TYR A O 3
ATOM 7679 N N . TYR A 1 115 ? 7.242 -0.928 7.816 1.00 0.00 112 TYR A N 3
ATOM 7680 C CA . TYR A 1 115 ? 8.585 -0.403 7.682 1.00 0.00 112 TYR A CA 3
ATOM 7681 C C . TYR A 1 115 ? 9.435 -1.368 6.886 1.00 0.00 112 TYR A C 3
ATOM 7682 O O . TYR A 1 115 ? 9.325 -2.586 7.044 1.00 0.00 112 TYR A O 3
ATOM 7700 N N . VAL A 1 116 ? 10.257 -0.826 6.018 1.00 0.00 113 VAL A N 3
ATOM 7701 C CA . VAL A 1 116 ? 11.118 -1.630 5.180 1.00 0.00 113 VAL A CA 3
ATOM 7702 C C . VAL A 1 116 ? 12.571 -1.257 5.387 1.00 0.00 113 VAL A C 3
ATOM 7703 O O . VAL A 1 116 ? 12.946 -0.088 5.303 1.00 0.00 113 VAL A O 3
ATOM 7716 N N . ASN A 1 117 ? 13.381 -2.256 5.669 1.00 0.00 114 ASN A N 3
ATOM 7717 C CA . ASN A 1 117 ? 14.805 -2.058 5.844 1.00 0.00 114 ASN A CA 3
ATOM 7718 C C . ASN A 1 117 ? 15.478 -1.974 4.488 1.00 0.00 114 ASN A C 3
ATOM 7719 O O . ASN A 1 117 ? 15.476 -2.941 3.722 1.00 0.00 114 ASN A O 3
ATOM 7730 N N . ASN A 1 118 ? 15.999 -0.801 4.176 1.00 0.00 115 ASN A N 3
ATOM 7731 C CA . ASN A 1 118 ? 16.722 -0.592 2.937 1.00 0.00 115 ASN A CA 3
ATOM 7732 C C . ASN A 1 118 ? 18.192 -0.372 3.238 1.00 0.00 115 ASN A C 3
ATOM 7733 O O . ASN A 1 118 ? 18.556 0.548 3.971 1.00 0.00 115 ASN A O 3
ATOM 7744 N N . GLU A 1 119 ? 19.026 -1.239 2.696 1.00 0.00 116 GLU A N 3
ATOM 7745 C CA . GLU A 1 119 ? 20.453 -1.197 2.971 1.00 0.00 116 GLU A CA 3
ATOM 7746 C C . GLU A 1 119 ? 21.217 -1.944 1.896 1.00 0.00 116 GLU A C 3
ATOM 7747 O O . GLU A 1 119 ? 20.625 -2.632 1.070 1.00 0.00 116 GLU A O 3
ATOM 7759 N N . TYR A 1 120 ? 22.528 -1.805 1.906 1.00 0.00 117 TYR A N 3
ATOM 7760 C CA . TYR A 1 120 ? 23.372 -2.561 1.003 1.00 0.00 117 TYR A CA 3
ATOM 7761 C C . TYR A 1 120 ? 23.597 -3.956 1.574 1.00 0.00 117 TYR A C 3
ATOM 7762 O O . TYR A 1 120 ? 24.040 -4.101 2.710 1.00 0.00 117 TYR A O 3
ATOM 7780 N N . ASP A 1 121 ? 23.264 -4.971 0.781 1.00 0.00 118 ASP A N 3
ATOM 7781 C CA . ASP A 1 121 ? 23.491 -6.371 1.149 1.00 0.00 118 ASP A CA 3
ATOM 7782 C C . ASP A 1 121 ? 24.937 -6.624 1.572 1.00 0.00 118 ASP A C 3
ATOM 7783 O O . ASP A 1 121 ? 25.204 -7.470 2.424 1.00 0.00 118 ASP A O 3
ATOM 7792 N N . GLU A 1 122 ? 25.858 -5.873 0.987 1.00 0.00 119 GLU A N 3
ATOM 7793 C CA . GLU A 1 122 ? 27.276 -6.058 1.250 1.00 0.00 119 GLU A CA 3
ATOM 7794 C C . GLU A 1 122 ? 27.775 -5.086 2.313 1.00 0.00 119 GLU A C 3
ATOM 7795 O O . GLU A 1 122 ? 27.575 -3.870 2.226 1.00 0.00 119 GLU A O 3
ATOM 7807 N N . GLU A 1 123 ? 28.424 -5.666 3.318 1.00 0.00 120 GLU A N 3
ATOM 7808 C CA . GLU A 1 123 ? 28.930 -4.952 4.487 1.00 0.00 120 GLU A CA 3
ATOM 7809 C C . GLU A 1 123 ? 29.866 -3.809 4.103 1.00 0.00 120 GLU A C 3
ATOM 7810 O O . GLU A 1 123 ? 29.800 -2.730 4.687 1.00 0.00 120 GLU A O 3
ATOM 7822 N N . GLU A 1 124 ? 30.725 -4.049 3.117 1.00 0.00 121 GLU A N 3
ATOM 7823 C CA . GLU A 1 124 ? 31.693 -3.045 2.684 1.00 0.00 121 GLU A CA 3
ATOM 7824 C C . GLU A 1 124 ? 30.991 -1.795 2.160 1.00 0.00 121 GLU A C 3
ATOM 7825 O O . GLU A 1 124 ? 31.486 -0.677 2.313 1.00 0.00 121 GLU A O 3
ATOM 7837 N N . LEU A 1 125 ? 29.820 -1.989 1.566 1.00 0.00 122 LEU A N 3
ATOM 7838 C CA . LEU A 1 125 ? 29.047 -0.880 1.031 1.00 0.00 122 LEU A CA 3
ATOM 7839 C C . LEU A 1 125 ? 28.335 -0.143 2.156 1.00 0.00 122 LEU A C 3
ATOM 7840 O O . LEU A 1 125 ? 28.107 1.058 2.076 1.00 0.00 122 LEU A O 3
ATOM 7856 N N . ARG A 1 126 ? 27.964 -0.880 3.195 1.00 0.00 123 ARG A N 3
ATOM 7857 C CA . ARG A 1 126 ? 27.339 -0.277 4.368 1.00 0.00 123 ARG A CA 3
ATOM 7858 C C . ARG A 1 126 ? 28.342 0.566 5.144 1.00 0.00 123 ARG A C 3
ATOM 7859 O O . ARG A 1 126 ? 27.991 1.607 5.700 1.00 0.00 123 ARG A O 3
ATOM 7880 N N . GLU A 1 127 ? 29.586 0.106 5.187 1.00 0.00 124 GLU A N 3
ATOM 7881 C CA . GLU A 1 127 ? 30.651 0.848 5.845 1.00 0.00 124 GLU A CA 3
ATOM 7882 C C . GLU A 1 127 ? 31.033 2.073 5.026 1.00 0.00 124 GLU A C 3
ATOM 7883 O O . GLU A 1 127 ? 31.158 3.175 5.556 1.00 0.00 124 GLU A O 3
ATOM 7895 N N . ASN A 1 128 ? 31.218 1.876 3.727 1.00 0.00 125 ASN A N 3
ATOM 7896 C CA . ASN A 1 128 ? 31.566 2.971 2.831 1.00 0.00 125 ASN A CA 3
ATOM 7897 C C . ASN A 1 128 ? 30.581 3.030 1.671 1.00 0.00 125 ASN A C 3
ATOM 7898 O O . ASN A 1 128 ? 30.800 2.409 0.628 1.00 0.00 125 ASN A O 3
ATOM 7909 N N . PRO A 1 129 ? 29.473 3.764 1.852 1.00 0.00 126 PRO A N 3
ATOM 7910 C CA . PRO A 1 129 ? 28.413 3.878 0.844 1.00 0.00 126 PRO A CA 3
ATOM 7911 C C . PRO A 1 129 ? 28.892 4.548 -0.442 1.00 0.00 126 PRO A C 3
ATOM 7912 O O . PRO A 1 129 ? 29.589 5.567 -0.401 1.00 0.00 126 PRO A O 3
ATOM 7923 N N . PRO A 1 130 ? 28.531 3.977 -1.598 1.00 0.00 127 PRO A N 3
ATOM 7924 C CA . PRO A 1 130 ? 28.856 4.554 -2.905 1.00 0.00 127 PRO A CA 3
ATOM 7925 C C . PRO A 1 130 ? 28.057 5.825 -3.181 1.00 0.00 127 PRO A C 3
ATOM 7926 O O . PRO A 1 130 ? 26.985 6.034 -2.607 1.00 0.00 127 PRO A O 3
ATOM 7937 N N . ALA A 1 131 ? 28.592 6.675 -4.048 1.00 0.00 128 ALA A N 3
ATOM 7938 C CA . ALA A 1 131 ? 27.914 7.903 -4.438 1.00 0.00 128 ALA A CA 3
ATOM 7939 C C . ALA A 1 131 ? 26.730 7.590 -5.345 1.00 0.00 128 ALA A C 3
ATOM 7940 O O . ALA A 1 131 ? 25.634 8.119 -5.163 1.00 0.00 128 ALA A O 3
ATOM 7947 N N . LYS A 1 132 ? 26.966 6.737 -6.333 1.00 0.00 129 LYS A N 3
ATOM 7948 C CA . LYS A 1 132 ? 25.909 6.263 -7.208 1.00 0.00 129 LYS A CA 3
ATOM 7949 C C . LYS A 1 132 ? 25.152 5.135 -6.533 1.00 0.00 129 LYS A C 3
ATOM 7950 O O . LYS A 1 132 ? 25.751 4.272 -5.889 1.00 0.00 129 LYS A O 3
ATOM 7969 N N . VAL A 1 133 ? 23.839 5.141 -6.665 1.00 0.00 130 VAL A N 3
ATOM 7970 C CA . VAL A 1 133 ? 23.036 4.116 -6.039 1.00 0.00 130 VAL A CA 3
ATOM 7971 C C . VAL A 1 133 ? 23.091 2.814 -6.829 1.00 0.00 130 VAL A C 3
ATOM 7972 O O . VAL A 1 133 ? 22.785 2.764 -8.022 1.00 0.00 130 VAL A O 3
ATOM 7985 N N . GLN A 1 134 ? 23.506 1.766 -6.150 1.00 0.00 131 GLN A N 3
ATOM 7986 C CA . GLN A 1 134 ? 23.490 0.432 -6.710 1.00 0.00 131 GLN A CA 3
ATOM 7987 C C . GLN A 1 134 ? 22.320 -0.335 -6.120 1.00 0.00 131 GLN A C 3
ATOM 7988 O O . GLN A 1 134 ? 22.506 -1.157 -5.221 1.00 0.00 131 GLN A O 3
ATOM 8002 N N . VAL A 1 135 ? 21.116 -0.065 -6.619 1.00 0.00 132 VAL A N 3
ATOM 8003 C CA . VAL A 1 135 ? 19.909 -0.613 -6.009 1.00 0.00 132 VAL A CA 3
ATOM 8004 C C . VAL A 1 135 ? 19.878 -2.135 -6.136 1.00 0.00 132 VAL A C 3
ATOM 8005 O O . VAL A 1 135 ? 19.233 -2.822 -5.344 1.00 0.00 132 VAL A O 3
ATOM 8018 N N . ASP A 1 136 ? 20.596 -2.661 -7.125 1.00 0.00 133 ASP A N 3
ATOM 8019 C CA . ASP A 1 136 ? 20.704 -4.106 -7.308 1.00 0.00 133 ASP A CA 3
ATOM 8020 C C . ASP A 1 136 ? 21.388 -4.746 -6.106 1.00 0.00 133 ASP A C 3
ATOM 8021 O O . ASP A 1 136 ? 21.197 -5.926 -5.824 1.00 0.00 133 ASP A O 3
ATOM 8030 N N . HIS A 1 137 ? 22.172 -3.951 -5.389 1.00 0.00 134 HIS A N 3
ATOM 8031 C CA . HIS A 1 137 ? 22.855 -4.431 -4.195 1.00 0.00 134 HIS A CA 3
ATOM 8032 C C . HIS A 1 137 ? 22.133 -3.935 -2.947 1.00 0.00 134 HIS A C 3
ATOM 8033 O O . HIS A 1 137 ? 22.532 -4.239 -1.823 1.00 0.00 134 HIS A O 3
ATOM 8048 N N . ILE A 1 138 ? 21.077 -3.155 -3.152 1.00 0.00 135 ILE A N 3
ATOM 8049 C CA . ILE A 1 138 ? 20.273 -2.653 -2.051 1.00 0.00 135 ILE A CA 3
ATOM 8050 C C . ILE A 1 138 ? 19.114 -3.607 -1.772 1.00 0.00 135 ILE A C 3
ATOM 8051 O O . ILE A 1 138 ? 18.356 -3.981 -2.674 1.00 0.00 135 ILE A O 3
ATOM 8067 N N . VAL A 1 139 ? 19.002 -4.008 -0.522 1.00 0.00 136 VAL A N 3
ATOM 8068 C CA . VAL A 1 139 ? 18.004 -4.969 -0.099 1.00 0.00 136 VAL A CA 3
ATOM 8069 C C . VAL A 1 139 ? 16.799 -4.275 0.514 1.00 0.00 136 VAL A C 3
ATOM 8070 O O . VAL A 1 139 ? 16.928 -3.270 1.213 1.00 0.00 136 VAL A O 3
ATOM 8083 N N . ARG A 1 140 ? 15.628 -4.803 0.213 1.00 0.00 137 ARG A N 3
ATOM 8084 C CA . ARG A 1 140 ? 14.409 -4.404 0.875 1.00 0.00 137 ARG A CA 3
ATOM 8085 C C . ARG A 1 140 ? 13.941 -5.532 1.782 1.00 0.00 137 ARG A C 3
ATOM 8086 O O . ARG A 1 140 ? 13.524 -6.588 1.309 1.00 0.00 137 ARG A O 3
ATOM 8107 N N . ASN A 1 141 ? 14.019 -5.315 3.079 1.00 0.00 138 ASN A N 3
ATOM 8108 C CA . ASN A 1 141 ? 13.522 -6.289 4.039 1.00 0.00 138 ASN A CA 3
ATOM 8109 C C . ASN A 1 141 ? 12.288 -5.729 4.720 1.00 0.00 138 ASN A C 3
ATOM 8110 O O . ASN A 1 141 ? 12.384 -4.794 5.516 1.00 0.00 138 ASN A O 3
ATOM 8121 N N . ILE A 1 142 ? 11.129 -6.275 4.392 1.00 0.00 139 ILE A N 3
ATOM 8122 C CA . ILE A 1 142 ? 9.886 -5.757 4.931 1.00 0.00 139 ILE A CA 3
ATOM 8123 C C . ILE A 1 142 ? 9.664 -6.275 6.333 1.00 0.00 139 ILE A C 3
ATOM 8124 O O . ILE A 1 142 ? 9.605 -7.486 6.554 1.00 0.00 139 ILE A O 3
ATOM 8140 N N . LEU A 1 143 ? 9.536 -5.365 7.278 1.00 0.00 140 LEU A N 3
ATOM 8141 C CA . LEU A 1 143 ? 9.175 -5.739 8.626 1.00 0.00 140 LEU A CA 3
ATOM 8142 C C . LEU A 1 143 ? 7.661 -5.881 8.707 1.00 0.00 140 LEU A C 3
ATOM 8143 O O . LEU A 1 143 ? 6.983 -5.120 9.399 1.00 0.00 140 LEU A O 3
ATOM 8159 N N . ALA A 1 144 ? 7.139 -6.867 7.979 1.00 0.00 141 ALA A N 3
ATOM 8160 C CA . ALA A 1 144 ? 5.704 -7.117 7.918 1.00 0.00 141 ALA A CA 3
ATOM 8161 C C . ALA A 1 144 ? 5.211 -7.699 9.238 1.00 0.00 141 ALA A C 3
ATOM 8162 O O . ALA A 1 144 ? 4.013 -7.915 9.437 1.00 0.00 141 ALA A O 3
ATOM 8169 N N . GLU A 1 145 ? 6.159 -7.956 10.132 1.00 0.00 142 GLU A N 3
ATOM 8170 C CA . GLU A 1 145 ? 5.863 -8.382 11.490 1.00 0.00 142 GLU A CA 3
ATOM 8171 C C . GLU A 1 145 ? 5.034 -7.329 12.222 1.00 0.00 142 GLU A C 3
ATOM 8172 O O . GLU A 1 145 ? 4.228 -7.655 13.093 1.00 0.00 142 GLU A O 3
ATOM 8184 N N . LYS A 1 146 ? 5.233 -6.067 11.861 1.00 0.00 143 LYS A N 3
ATOM 8185 C CA . LYS A 1 146 ? 4.551 -4.972 12.532 1.00 0.00 143 LYS A CA 3
ATOM 8186 C C . LYS A 1 146 ? 3.747 -4.123 11.543 1.00 0.00 143 LYS A C 3
ATOM 8187 O O . LYS A 1 146 ? 4.286 -3.238 10.878 1.00 0.00 143 LYS A O 3
ATOM 8206 N N . PRO A 1 147 ? 2.442 -4.394 11.429 1.00 0.00 144 PRO A N 3
ATOM 8207 C CA . PRO A 1 147 ? 1.517 -3.552 10.682 1.00 0.00 144 PRO A CA 3
ATOM 8208 C C . PRO A 1 147 ? 1.056 -2.356 11.499 1.00 0.00 144 PRO A C 3
ATOM 8209 O O . PRO A 1 147 ? 0.558 -2.500 12.618 1.00 0.00 144 PRO A O 3
ATOM 8220 N N . ARG A 1 148 ? 1.233 -1.182 10.934 1.00 0.00 145 ARG A N 3
ATOM 8221 C CA . ARG A 1 148 ? 0.772 0.042 11.553 1.00 0.00 145 ARG A CA 3
ATOM 8222 C C . ARG A 1 148 ? -0.460 0.540 10.814 1.00 0.00 145 ARG A C 3
ATOM 8223 O O . ARG A 1 148 ? -0.359 1.129 9.740 1.00 0.00 145 ARG A O 3
ATOM 8244 N N . VAL A 1 149 ? -1.624 0.313 11.389 1.00 0.00 146 VAL A N 3
ATOM 8245 C CA . VAL A 1 149 ? -2.866 0.519 10.668 1.00 0.00 146 VAL A CA 3
ATOM 8246 C C . VAL A 1 149 ? -3.644 1.684 11.242 1.00 0.00 146 VAL A C 3
ATOM 8247 O O . VAL A 1 149 ? -3.722 1.859 12.457 1.00 0.00 146 VAL A O 3
ATOM 8260 N N . THR A 1 150 ? -4.205 2.481 10.358 1.00 0.00 147 THR A N 3
ATOM 8261 C CA . THR A 1 150 ? -5.025 3.598 10.755 1.00 0.00 147 THR A CA 3
ATOM 8262 C C . THR A 1 150 ? -6.387 3.472 10.089 1.00 0.00 147 THR A C 3
ATOM 8263 O O . THR A 1 150 ? -6.481 3.351 8.864 1.00 0.00 147 THR A O 3
ATOM 8274 N N . ARG A 1 151 ? -7.432 3.465 10.894 1.00 0.00 148 ARG A N 3
ATOM 8275 C CA . ARG A 1 151 ? -8.781 3.297 10.388 1.00 0.00 148 ARG A CA 3
ATOM 8276 C C . ARG A 1 151 ? -9.514 4.625 10.405 1.00 0.00 148 ARG A C 3
ATOM 8277 O O . ARG A 1 151 ? -9.496 5.336 11.412 1.00 0.00 148 ARG A O 3
ATOM 8298 N N . PHE A 1 152 ? -10.151 4.967 9.301 1.00 0.00 149 PHE A N 3
ATOM 8299 C CA . PHE A 1 152 ? -10.964 6.166 9.238 1.00 0.00 149 PHE A CA 3
ATOM 8300 C C . PHE A 1 152 ? -12.417 5.752 9.085 1.00 0.00 149 PHE A C 3
ATOM 8301 O O . PHE A 1 152 ? -12.697 4.632 8.649 1.00 0.00 149 PHE A O 3
ATOM 8318 N N . ASN A 1 153 ? -13.335 6.630 9.445 1.00 0.00 150 ASN A N 3
ATOM 8319 C CA . ASN A 1 153 ? -14.748 6.312 9.338 1.00 0.00 150 ASN A CA 3
ATOM 8320 C C . ASN A 1 153 ? -15.338 6.952 8.092 1.00 0.00 150 ASN A C 3
ATOM 8321 O O . ASN A 1 153 ? -15.281 8.167 7.909 1.00 0.00 150 ASN A O 3
ATOM 8332 N N . ILE A 1 154 ? -15.867 6.121 7.211 1.00 0.00 151 ILE A N 3
ATOM 8333 C CA . ILE A 1 154 ? -16.477 6.607 5.986 1.00 0.00 151 ILE A CA 3
ATOM 8334 C C . ILE A 1 154 ? -17.903 6.090 5.889 1.00 0.00 151 ILE A C 3
ATOM 8335 O O . ILE A 1 154 ? -18.279 5.146 6.587 1.00 0.00 151 ILE A O 3
ATOM 8351 N N . VAL A 1 155 ? -18.694 6.712 5.038 1.00 0.00 152 VAL A N 3
ATOM 8352 C CA . VAL A 1 155 ? -20.072 6.300 4.846 1.00 0.00 152 VAL A CA 3
ATOM 8353 C C . VAL A 1 155 ? -20.153 5.283 3.719 1.00 0.00 152 VAL A C 3
ATOM 8354 O O . VAL A 1 155 ? -19.859 5.601 2.566 1.00 0.00 152 VAL A O 3
ATOM 8367 N N . TRP A 1 156 ? -20.538 4.064 4.057 1.00 0.00 153 TRP A N 3
ATOM 8368 C CA . TRP A 1 156 ? -20.551 2.981 3.092 1.00 0.00 153 TRP A CA 3
ATOM 8369 C C . TRP A 1 156 ? -21.837 2.939 2.301 1.00 0.00 153 TRP A C 3
ATOM 8370 O O . TRP A 1 156 ? -22.928 2.972 2.870 1.00 0.00 153 TRP A O 3
ATOM 8391 N N . ASP A 1 157 ? -21.652 2.830 0.989 1.00 0.00 154 ASP A N 3
ATOM 8392 C CA . ASP A 1 157 ? -22.718 2.759 -0.032 1.00 0.00 154 ASP A CA 3
ATOM 8393 C C . ASP A 1 157 ? -23.989 3.543 0.317 1.00 0.00 154 ASP A C 3
ATOM 8394 O O . ASP A 1 157 ? -25.083 3.190 -0.127 1.00 0.00 154 ASP A O 3
ATOM 8403 N N . ASN A 1 158 ? -23.840 4.627 1.067 1.00 0.00 155 ASN A N 3
ATOM 8404 C CA . ASN A 1 158 ? -24.981 5.426 1.501 1.00 0.00 155 ASN A CA 3
ATOM 8405 C C . ASN A 1 158 ? -24.580 6.876 1.691 1.00 0.00 155 ASN A C 3
ATOM 8406 O O . ASN A 1 158 ? -25.315 7.648 2.307 1.00 0.00 155 ASN A O 3
ATOM 8417 N N . GLU A 1 159 ? -23.409 7.247 1.184 1.00 0.00 156 GLU A N 3
ATOM 8418 C CA . GLU A 1 159 ? -22.944 8.620 1.305 1.00 0.00 156 GLU A CA 3
ATOM 8419 C C . GLU A 1 159 ? -23.886 9.548 0.551 1.00 0.00 156 GLU A C 3
ATOM 8420 O O . GLU A 1 159 ? -23.968 9.495 -0.678 1.00 0.00 156 GLU A O 3
ATOM 8432 N N . ASN A 1 160 ? -24.601 10.381 1.293 1.00 0.00 157 ASN A N 3
ATOM 8433 C CA . ASN A 1 160 ? -25.602 11.260 0.711 1.00 0.00 157 ASN A CA 3
ATOM 8434 C C . ASN A 1 160 ? -26.152 12.205 1.774 1.00 0.00 157 ASN A C 3
ATOM 8435 O O . ASN A 1 160 ? -25.756 13.372 1.831 1.00 0.00 157 ASN A O 3
ATOM 8446 N N . GLU A 1 161 ? -27.027 11.683 2.637 1.00 0.00 158 GLU A N 3
ATOM 8447 C CA . GLU A 1 161 ? -27.677 12.473 3.681 1.00 0.00 158 GLU A CA 3
ATOM 8448 C C . GLU A 1 161 ? -28.308 13.741 3.110 1.00 0.00 158 GLU A C 3
ATOM 8449 O O . GLU A 1 161 ? -28.271 14.804 3.729 1.00 0.00 158 GLU A O 3
ATOM 8461 N N . GLY A 1 162 ? -28.879 13.616 1.925 1.00 0.00 159 GLY A N 3
ATOM 8462 C CA . GLY A 1 162 ? -29.531 14.738 1.286 1.00 0.00 159 GLY A CA 3
ATOM 8463 C C . GLY A 1 162 ? -30.906 14.365 0.783 1.00 0.00 159 GLY A C 3
ATOM 8464 O O . GLY A 1 162 ? -31.859 15.128 0.929 1.00 0.00 159 GLY A O 3
ATOM 8468 N N . ASP A 1 163 ? -31.005 13.185 0.189 1.00 0.00 160 ASP A N 3
ATOM 8469 C CA . ASP A 1 163 ? -32.282 12.660 -0.271 1.00 0.00 160 ASP A CA 3
ATOM 8470 C C . ASP A 1 163 ? -33.031 12.041 0.897 1.00 0.00 160 ASP A C 3
ATOM 8471 O O . ASP A 1 163 ? -32.899 10.846 1.174 1.00 0.00 160 ASP A O 3
ATOM 8480 N N . LEU A 1 164 ? -33.802 12.868 1.589 1.00 0.00 161 LEU A N 3
ATOM 8481 C CA . LEU A 1 164 ? -34.572 12.424 2.741 1.00 0.00 161 LEU A CA 3
ATOM 8482 C C . LEU A 1 164 ? -35.699 11.508 2.291 1.00 0.00 161 LEU A C 3
ATOM 8483 O O . LEU A 1 164 ? -36.099 10.587 3.005 1.00 0.00 161 LEU A O 3
ATOM 8499 N N . TYR A 1 165 ? -36.203 11.784 1.100 1.00 0.00 162 TYR A N 3
ATOM 8500 C CA . TYR A 1 165 ? -37.214 10.956 0.470 1.00 0.00 162 TYR A CA 3
ATOM 8501 C C . TYR A 1 165 ? -36.724 10.513 -0.906 1.00 0.00 162 TYR A C 3
ATOM 8502 O O . TYR A 1 165 ? -36.584 11.332 -1.815 1.00 0.00 162 TYR A O 3
ATOM 8520 N N . PRO A 1 166 ? -36.420 9.211 -1.056 1.00 0.00 163 PRO A N 3
ATOM 8521 C CA . PRO A 1 166 ? -35.858 8.654 -2.296 1.00 0.00 163 PRO A CA 3
ATOM 8522 C C . PRO A 1 166 ? -36.701 8.977 -3.529 1.00 0.00 163 PRO A C 3
ATOM 8523 O O . PRO A 1 166 ? -37.933 8.937 -3.478 1.00 0.00 163 PRO A O 3
ATOM 8534 N N . PRO A 1 167 ? -36.041 9.314 -4.651 1.00 0.00 164 PRO A N 3
ATOM 8535 C CA . PRO A 1 167 ? -36.722 9.631 -5.909 1.00 0.00 164 PRO A CA 3
ATOM 8536 C C . PRO A 1 167 ? -37.495 8.432 -6.450 1.00 0.00 164 PRO A C 3
ATOM 8537 O O . PRO A 1 167 ? -36.914 7.392 -6.768 1.00 0.00 164 PRO A O 3
ATOM 8548 N N . GLU A 1 168 ? -38.805 8.579 -6.542 1.00 0.00 165 GLU A N 3
ATOM 8549 C CA . GLU A 1 168 ? -39.667 7.488 -6.961 1.00 0.00 165 GLU A CA 3
ATOM 8550 C C . GLU A 1 168 ? -39.735 7.398 -8.479 1.00 0.00 165 GLU A C 3
ATOM 8551 O O . GLU A 1 168 ? -40.003 8.389 -9.162 1.00 0.00 165 GLU A O 3
ATOM 8563 N N . GLN A 1 169 ? -39.484 6.207 -8.997 1.00 0.00 166 GLN A N 3
ATOM 8564 C CA . GLN A 1 169 ? -39.517 5.971 -10.430 1.00 0.00 166 GLN A CA 3
ATOM 8565 C C . GLN A 1 169 ? -40.958 6.007 -10.930 1.00 0.00 166 GLN A C 3
ATOM 8566 O O . GLN A 1 169 ? -41.850 5.430 -10.300 1.00 0.00 166 GLN A O 3
ATOM 8580 N N . PRO A 1 170 ? -41.205 6.703 -12.052 1.00 0.00 167 PRO A N 3
ATOM 8581 C CA . PRO A 1 170 ? -42.537 6.791 -12.662 1.00 0.00 167 PRO A CA 3
ATOM 8582 C C . PRO A 1 170 ? -43.019 5.447 -13.202 1.00 0.00 167 PRO A C 3
ATOM 8583 O O . PRO A 1 170 ? -42.908 5.169 -14.397 1.00 0.00 167 PRO A O 3
ATOM 8594 N N . GLY A 1 171 ? -43.541 4.615 -12.314 1.00 0.00 168 GLY A N 3
ATOM 8595 C CA . GLY A 1 171 ? -44.056 3.323 -12.716 1.00 0.00 168 GLY A CA 3
ATOM 8596 C C . GLY A 1 171 ? -44.725 2.598 -11.569 1.00 0.00 168 GLY A C 3
ATOM 8597 O O . GLY A 1 171 ? -44.392 1.451 -11.269 1.00 0.00 168 GLY A O 3
ATOM 8601 N N . VAL A 1 172 ? -45.660 3.270 -10.918 1.00 0.00 169 VAL A N 3
ATOM 8602 C CA . VAL A 1 172 ? -46.389 2.679 -9.807 1.00 0.00 169 VAL A CA 3
ATOM 8603 C C . VAL A 1 172 ? -47.738 2.158 -10.292 1.00 0.00 169 VAL A C 3
ATOM 8604 O O . VAL A 1 172 ? -47.814 0.979 -10.689 1.00 0.00 169 VAL A O 3
ATOM 8618 N N . LEU B 2 1 ? -17.037 -22.801 -4.355 1.00 0.00 419 LEU B N 3
ATOM 8619 C CA . LEU B 2 1 ? -16.749 -21.390 -4.021 1.00 0.00 419 LEU B CA 3
ATOM 8620 C C . LEU B 2 1 ? -15.975 -21.293 -2.712 1.00 0.00 419 LEU B C 3
ATOM 8621 O O . LEU B 2 1 ? -16.560 -21.239 -1.628 1.00 0.00 419 LEU B O 3
ATOM 8639 N N . ALA B 2 2 ? -14.657 -21.289 -2.819 1.00 0.00 420 ALA B N 3
ATOM 8640 C CA . ALA B 2 2 ? -13.798 -21.100 -1.665 1.00 0.00 420 ALA B CA 3
ATOM 8641 C C . ALA B 2 2 ? -13.209 -19.705 -1.697 1.00 0.00 420 ALA B C 3
ATOM 8642 O O . ALA B 2 2 ? -12.798 -19.233 -2.759 1.00 0.00 420 ALA B O 3
ATOM 8649 N N . ILE B 2 3 ? -13.160 -19.051 -0.536 1.00 0.00 421 ILE B N 3
ATOM 8650 C CA . ILE B 2 3 ? -12.681 -17.676 -0.444 1.00 0.00 421 ILE B CA 3
ATOM 8651 C C . ILE B 2 3 ? -13.503 -16.806 -1.399 1.00 0.00 421 ILE B C 3
ATOM 8652 O O . ILE B 2 3 ? -14.681 -17.077 -1.645 1.00 0.00 421 ILE B O 3
ATOM 8668 N N . THR B 2 4 ? -12.895 -15.755 -1.906 1.00 0.00 422 THR B N 3
ATOM 8669 C CA . THR B 2 4 ? -13.466 -14.987 -2.990 1.00 0.00 422 THR B CA 3
ATOM 8670 C C . THR B 2 4 ? -12.342 -14.406 -3.835 1.00 0.00 422 THR B C 3
ATOM 8671 O O . THR B 2 4 ? -11.721 -13.400 -3.476 1.00 0.00 422 THR B O 3
ATOM 8682 N N . MET B 2 5 ? -12.052 -15.085 -4.935 1.00 0.00 423 MET B N 3
ATOM 8683 C CA . MET B 2 5 ? -10.978 -14.682 -5.827 1.00 0.00 423 MET B CA 3
ATOM 8684 C C . MET B 2 5 ? -11.442 -13.565 -6.748 1.00 0.00 423 MET B C 3
ATOM 8685 O O . MET B 2 5 ? -11.993 -13.816 -7.822 1.00 0.00 423 MET B O 3
ATOM 8699 N N . LEU B 2 6 ? -11.239 -12.333 -6.308 1.00 0.00 424 LEU B N 3
ATOM 8700 C CA . LEU B 2 6 ? -11.559 -11.170 -7.122 1.00 0.00 424 LEU B CA 3
ATOM 8701 C C . LEU B 2 6 ? -10.498 -10.968 -8.189 1.00 0.00 424 LEU B C 3
ATOM 8702 O O . LEU B 2 6 ? -9.367 -11.439 -8.052 1.00 0.00 424 LEU B O 3
ATOM 8718 N N . LYS B 2 7 ? -10.863 -10.260 -9.237 1.00 0.00 425 LYS B N 3
ATOM 8719 C CA . LYS B 2 7 ? -9.918 -9.895 -10.274 1.00 0.00 425 LYS B CA 3
ATOM 8720 C C . LYS B 2 7 ? -9.698 -8.393 -10.214 1.00 0.00 425 LYS B C 3
ATOM 8721 O O . LYS B 2 7 ? -10.473 -7.619 -10.782 1.00 0.00 425 LYS B O 3
ATOM 8740 N N . PRO B 2 8 ? -8.658 -7.955 -9.498 1.00 0.00 426 PRO B N 3
ATOM 8741 C CA . PRO B 2 8 ? -8.421 -6.540 -9.254 1.00 0.00 426 PRO B CA 3
ATOM 8742 C C . PRO B 2 8 ? -7.834 -5.832 -10.472 1.00 0.00 426 PRO B C 3
ATOM 8743 O O . PRO B 2 8 ? -6.622 -5.622 -10.572 1.00 0.00 426 PRO B O 3
ATOM 8754 N N . ARG B 2 9 ? -8.718 -5.502 -11.407 1.00 0.00 427 ARG B N 3
ATOM 8755 C CA . ARG B 2 9 ? -8.366 -4.713 -12.579 1.00 0.00 427 ARG B CA 3
ATOM 8756 C C . ARG B 2 9 ? -7.708 -3.414 -12.141 1.00 0.00 427 ARG B C 3
ATOM 8757 O O . ARG B 2 9 ? -8.168 -2.770 -11.214 1.00 0.00 427 ARG B O 3
ATOM 8778 N N . LYS B 2 10 ? -6.629 -3.043 -12.798 1.00 0.00 428 LYS B N 3
ATOM 8779 C CA . LYS B 2 10 ? -5.891 -1.844 -12.433 1.00 0.00 428 LYS B CA 3
ATOM 8780 C C . LYS B 2 10 ? -6.786 -0.619 -12.560 1.00 0.00 428 LYS B C 3
ATOM 8781 O O . LYS B 2 10 ? -7.540 -0.491 -13.525 1.00 0.00 428 LYS B O 3
ATOM 8800 N N . LYS B 2 11 ? -6.707 0.265 -11.574 1.00 0.00 429 LYS B N 3
ATOM 8801 C CA . LYS B 2 11 ? -7.617 1.389 -11.476 1.00 0.00 429 LYS B CA 3
ATOM 8802 C C . LYS B 2 11 ? -7.377 2.371 -12.616 1.00 0.00 429 LYS B C 3
ATOM 8803 O O . LYS B 2 11 ? -6.400 3.121 -12.614 1.00 0.00 429 LYS B O 3
ATOM 8822 N N . ALA B 2 12 ? -8.264 2.328 -13.598 1.00 0.00 430 ALA B N 3
ATOM 8823 C CA . ALA B 2 12 ? -8.183 3.200 -14.756 1.00 0.00 430 ALA B CA 3
ATOM 8824 C C . ALA B 2 12 ? -9.538 3.286 -15.445 1.00 0.00 430 ALA B C 3
ATOM 8825 O O . ALA B 2 12 ? -9.623 3.339 -16.672 1.00 0.00 430 ALA B O 3
ATOM 8832 N N . LYS B 2 13 ? -10.596 3.291 -14.642 1.00 0.00 431 LYS B N 3
ATOM 8833 C CA . LYS B 2 13 ? -11.959 3.358 -15.160 1.00 0.00 431 LYS B CA 3
ATOM 8834 C C . LYS B 2 13 ? -12.178 4.665 -15.909 1.00 0.00 431 LYS B C 3
ATOM 8835 O O . LYS B 2 13 ? -12.652 4.657 -17.044 1.00 0.00 431 LYS B O 3
ATOM 8854 N N . ALA B 2 14 ? -11.823 5.779 -15.272 1.00 0.00 432 ALA B N 3
ATOM 8855 C CA . ALA B 2 14 ? -11.964 7.098 -15.884 1.00 0.00 432 ALA B CA 3
ATOM 8856 C C . ALA B 2 14 ? -13.388 7.321 -16.393 1.00 0.00 432 ALA B C 3
ATOM 8857 O O . ALA B 2 14 ? -13.602 7.722 -17.543 1.00 0.00 432 ALA B O 3
ATOM 8864 N N . LEU B 2 15 ? -14.357 7.039 -15.536 1.00 0.00 433 LEU B N 3
ATOM 8865 C CA . LEU B 2 15 ? -15.757 7.212 -15.878 1.00 0.00 433 LEU B CA 3
ATOM 8866 C C . LEU B 2 15 ? -16.285 8.498 -15.266 1.00 0.00 433 LEU B C 3
ATOM 8867 O O . LEU B 2 15 ? -16.556 8.505 -14.049 1.00 0.00 433 LEU B O 3
ATOM 8884 N N . GLY A 1 1 ? -24.427 -7.814 6.210 1.00 0.00 -2 GLY A N 4
ATOM 8885 C CA . GLY A 1 1 ? -24.582 -6.905 7.371 1.00 0.00 -2 GLY A CA 4
ATOM 8886 C C . GLY A 1 1 ? -23.882 -5.586 7.150 1.00 0.00 -2 GLY A C 4
ATOM 8887 O O . GLY A 1 1 ? -23.284 -5.366 6.097 1.00 0.00 -2 GLY A O 4
ATOM 8893 N N . ALA A 1 2 ? -23.951 -4.707 8.138 1.00 0.00 -1 ALA A N 4
ATOM 8894 C CA . ALA A 1 2 ? -23.321 -3.401 8.049 1.00 0.00 -1 ALA A CA 4
ATOM 8895 C C . ALA A 1 2 ? -22.631 -3.050 9.360 1.00 0.00 -1 ALA A C 4
ATOM 8896 O O . ALA A 1 2 ? -23.040 -2.129 10.070 1.00 0.00 -1 ALA A O 4
ATOM 8903 N N . MET A 1 3 ? -21.586 -3.798 9.683 1.00 0.00 0 MET A N 4
ATOM 8904 C CA . MET A 1 3 ? -20.840 -3.593 10.918 1.00 0.00 0 MET A CA 4
ATOM 8905 C C . MET A 1 3 ? -19.894 -2.405 10.787 1.00 0.00 0 MET A C 4
ATOM 8906 O O . MET A 1 3 ? -18.671 -2.571 10.779 1.00 0.00 0 MET A O 4
ATOM 8920 N N . GLY A 1 4 ? -20.465 -1.212 10.674 1.00 0.00 1 GLY A N 4
ATOM 8921 C CA . GLY A 1 4 ? -19.670 -0.009 10.532 1.00 0.00 1 GLY A CA 4
ATOM 8922 C C . GLY A 1 4 ? -19.087 0.118 9.143 1.00 0.00 1 GLY A C 4
ATOM 8923 O O . GLY A 1 4 ? -19.654 0.784 8.275 1.00 0.00 1 GLY A O 4
ATOM 8927 N N . SER A 1 5 ? -17.956 -0.530 8.934 1.00 0.00 2 SER A N 4
ATOM 8928 C CA . SER A 1 5 ? -17.337 -0.583 7.628 1.00 0.00 2 SER A CA 4
ATOM 8929 C C . SER A 1 5 ? -17.777 -1.850 6.905 1.00 0.00 2 SER A C 4
ATOM 8930 O O . SER A 1 5 ? -17.661 -2.953 7.441 1.00 0.00 2 SER A O 4
ATOM 8938 N N . ILE A 1 6 ? -18.302 -1.681 5.697 1.00 0.00 3 ILE A N 4
ATOM 8939 C CA . ILE A 1 6 ? -18.715 -2.809 4.867 1.00 0.00 3 ILE A CA 4
ATOM 8940 C C . ILE A 1 6 ? -17.491 -3.600 4.415 1.00 0.00 3 ILE A C 4
ATOM 8941 O O . ILE A 1 6 ? -17.579 -4.776 4.057 1.00 0.00 3 ILE A O 4
ATOM 8957 N N . VAL A 1 7 ? -16.350 -2.935 4.452 1.00 0.00 4 VAL A N 4
ATOM 8958 C CA . VAL A 1 7 ? -15.090 -3.542 4.080 1.00 0.00 4 VAL A CA 4
ATOM 8959 C C . VAL A 1 7 ? -14.068 -3.312 5.183 1.00 0.00 4 VAL A C 4
ATOM 8960 O O . VAL A 1 7 ? -13.726 -2.172 5.499 1.00 0.00 4 VAL A O 4
ATOM 8973 N N . SER A 1 8 ? -13.615 -4.393 5.786 1.00 0.00 5 SER A N 4
ATOM 8974 C CA . SER A 1 8 ? -12.618 -4.323 6.837 1.00 0.00 5 SER A CA 4
ATOM 8975 C C . SER A 1 8 ? -11.431 -5.191 6.456 1.00 0.00 5 SER A C 4
ATOM 8976 O O . SER A 1 8 ? -11.615 -6.300 5.958 1.00 0.00 5 SER A O 4
ATOM 8984 N N . LEU A 1 9 ? -10.224 -4.699 6.693 1.00 0.00 6 LEU A N 4
ATOM 8985 C CA . LEU A 1 9 ? -9.027 -5.403 6.263 1.00 0.00 6 LEU A CA 4
ATOM 8986 C C . LEU A 1 9 ? -8.616 -6.410 7.329 1.00 0.00 6 LEU A C 4
ATOM 8987 O O . LEU A 1 9 ? -8.261 -6.039 8.451 1.00 0.00 6 LEU A O 4
ATOM 9003 N N . LEU A 1 10 ? -8.681 -7.681 6.967 1.00 0.00 7 LEU A N 4
ATOM 9004 C CA . LEU A 1 10 ? -8.381 -8.770 7.885 1.00 0.00 7 LEU A CA 4
ATOM 9005 C C . LEU A 1 10 ? -6.887 -8.873 8.104 1.00 0.00 7 LEU A C 4
ATOM 9006 O O . LEU A 1 10 ? -6.423 -9.245 9.185 1.00 0.00 7 LEU A O 4
ATOM 9022 N N . GLY A 1 11 ? -6.142 -8.537 7.070 1.00 0.00 8 GLY A N 4
ATOM 9023 C CA . GLY A 1 11 ? -4.706 -8.564 7.146 1.00 0.00 8 GLY A CA 4
ATOM 9024 C C . GLY A 1 11 ? -4.086 -8.479 5.777 1.00 0.00 8 GLY A C 4
ATOM 9025 O O . GLY A 1 11 ? -4.796 -8.468 4.765 1.00 0.00 8 GLY A O 4
ATOM 9029 N N . ILE A 1 12 ? -2.772 -8.406 5.743 1.00 0.00 9 ILE A N 4
ATOM 9030 C CA . ILE A 1 12 ? -2.036 -8.355 4.497 1.00 0.00 9 ILE A CA 4
ATOM 9031 C C . ILE A 1 12 ? -0.903 -9.354 4.561 1.00 0.00 9 ILE A C 4
ATOM 9032 O O . ILE A 1 12 ? -0.316 -9.556 5.626 1.00 0.00 9 ILE A O 4
ATOM 9048 N N . LYS A 1 13 ? -0.602 -9.996 3.456 1.00 0.00 10 LYS A N 4
ATOM 9049 C CA . LYS A 1 13 ? 0.544 -10.881 3.414 1.00 0.00 10 LYS A CA 4
ATOM 9050 C C . LYS A 1 13 ? 1.654 -10.278 2.573 1.00 0.00 10 LYS A C 4
ATOM 9051 O O . LYS A 1 13 ? 1.512 -10.122 1.364 1.00 0.00 10 LYS A O 4
ATOM 9070 N N . VAL A 1 14 ? 2.736 -9.906 3.224 1.00 0.00 11 VAL A N 4
ATOM 9071 C CA . VAL A 1 14 ? 3.965 -9.579 2.523 1.00 0.00 11 VAL A CA 4
ATOM 9072 C C . VAL A 1 14 ? 4.552 -10.841 1.877 1.00 0.00 11 VAL A C 4
ATOM 9073 O O . VAL A 1 14 ? 5.187 -11.658 2.548 1.00 0.00 11 VAL A O 4
ATOM 9086 N N . LEU A 1 15 ? 4.293 -11.014 0.582 1.00 0.00 12 LEU A N 4
ATOM 9087 C CA . LEU A 1 15 ? 4.827 -12.152 -0.167 1.00 0.00 12 LEU A CA 4
ATOM 9088 C C . LEU A 1 15 ? 6.350 -12.076 -0.278 1.00 0.00 12 LEU A C 4
ATOM 9089 O O . LEU A 1 15 ? 7.048 -13.057 -0.030 1.00 0.00 12 LEU A O 4
ATOM 9105 N N . ASN A 1 16 ? 6.861 -10.906 -0.641 1.00 0.00 13 ASN A N 4
ATOM 9106 C CA . ASN A 1 16 ? 8.283 -10.757 -0.935 1.00 0.00 13 ASN A CA 4
ATOM 9107 C C . ASN A 1 16 ? 9.041 -10.335 0.310 1.00 0.00 13 ASN A C 4
ATOM 9108 O O . ASN A 1 16 ? 8.895 -9.208 0.783 1.00 0.00 13 ASN A O 4
ATOM 9119 N N . ASN A 1 17 ? 9.856 -11.236 0.838 1.00 0.00 14 ASN A N 4
ATOM 9120 C CA . ASN A 1 17 ? 10.556 -10.980 2.086 1.00 0.00 14 ASN A CA 4
ATOM 9121 C C . ASN A 1 17 ? 11.678 -12.000 2.284 1.00 0.00 14 ASN A C 4
ATOM 9122 O O . ASN A 1 17 ? 11.402 -13.182 2.505 1.00 0.00 14 ASN A O 4
ATOM 9133 N N . PRO A 1 18 ? 12.957 -11.582 2.185 1.00 0.00 15 PRO A N 4
ATOM 9134 C CA . PRO A 1 18 ? 13.356 -10.207 1.857 1.00 0.00 15 PRO A CA 4
ATOM 9135 C C . PRO A 1 18 ? 13.214 -9.914 0.369 1.00 0.00 15 PRO A C 4
ATOM 9136 O O . PRO A 1 18 ? 13.356 -10.807 -0.470 1.00 0.00 15 PRO A O 4
ATOM 9147 N N . ALA A 1 19 ? 12.948 -8.663 0.044 1.00 0.00 16 ALA A N 4
ATOM 9148 C CA . ALA A 1 19 ? 12.702 -8.264 -1.329 1.00 0.00 16 ALA A CA 4
ATOM 9149 C C . ALA A 1 19 ? 13.800 -7.336 -1.837 1.00 0.00 16 ALA A C 4
ATOM 9150 O O . ALA A 1 19 ? 14.736 -6.990 -1.113 1.00 0.00 16 ALA A O 4
ATOM 9157 N N . LYS A 1 20 ? 13.683 -6.952 -3.091 1.00 0.00 17 LYS A N 4
ATOM 9158 C CA . LYS A 1 20 ? 14.609 -6.020 -3.706 1.00 0.00 17 LYS A CA 4
ATOM 9159 C C . LYS A 1 20 ? 13.873 -4.723 -4.008 1.00 0.00 17 LYS A C 4
ATOM 9160 O O . LYS A 1 20 ? 12.750 -4.746 -4.503 1.00 0.00 17 LYS A O 4
ATOM 9179 N N . PHE A 1 21 ? 14.506 -3.595 -3.694 1.00 0.00 18 PHE A N 4
ATOM 9180 C CA . PHE A 1 21 ? 13.851 -2.292 -3.792 1.00 0.00 18 PHE A CA 4
ATOM 9181 C C . PHE A 1 21 ? 13.468 -1.950 -5.232 1.00 0.00 18 PHE A C 4
ATOM 9182 O O . PHE A 1 21 ? 12.526 -1.197 -5.464 1.00 0.00 18 PHE A O 4
ATOM 9199 N N . THR A 1 22 ? 14.195 -2.505 -6.189 1.00 0.00 19 THR A N 4
ATOM 9200 C CA . THR A 1 22 ? 13.903 -2.284 -7.595 1.00 0.00 19 THR A CA 4
ATOM 9201 C C . THR A 1 22 ? 13.055 -3.420 -8.178 1.00 0.00 19 THR A C 4
ATOM 9202 O O . THR A 1 22 ? 12.914 -3.545 -9.398 1.00 0.00 19 THR A O 4
ATOM 9213 N N . ASP A 1 23 ? 12.485 -4.236 -7.298 1.00 0.00 20 ASP A N 4
ATOM 9214 C CA . ASP A 1 23 ? 11.653 -5.365 -7.707 1.00 0.00 20 ASP A CA 4
ATOM 9215 C C . ASP A 1 23 ? 10.216 -5.142 -7.231 1.00 0.00 20 ASP A C 4
ATOM 9216 O O . ASP A 1 23 ? 10.000 -4.727 -6.094 1.00 0.00 20 ASP A O 4
ATOM 9225 N N . PRO A 1 24 ? 9.219 -5.381 -8.108 1.00 0.00 21 PRO A N 4
ATOM 9226 C CA . PRO A 1 24 ? 7.799 -5.154 -7.789 1.00 0.00 21 PRO A CA 4
ATOM 9227 C C . PRO A 1 24 ? 7.346 -5.861 -6.514 1.00 0.00 21 PRO A C 4
ATOM 9228 O O . PRO A 1 24 ? 7.580 -7.055 -6.330 1.00 0.00 21 PRO A O 4
ATOM 9239 N N . TYR A 1 25 ? 6.683 -5.107 -5.650 1.00 0.00 22 TYR A N 4
ATOM 9240 C CA . TYR A 1 25 ? 6.244 -5.614 -4.358 1.00 0.00 22 TYR A CA 4
ATOM 9241 C C . TYR A 1 25 ? 4.897 -6.295 -4.495 1.00 0.00 22 TYR A C 4
ATOM 9242 O O . TYR A 1 25 ? 4.066 -5.873 -5.300 1.00 0.00 22 TYR A O 4
ATOM 9260 N N . GLU A 1 26 ? 4.678 -7.339 -3.716 1.00 0.00 23 GLU A N 4
ATOM 9261 C CA . GLU A 1 26 ? 3.404 -8.029 -3.720 1.00 0.00 23 GLU A CA 4
ATOM 9262 C C . GLU A 1 26 ? 2.882 -8.191 -2.301 1.00 0.00 23 GLU A C 4
ATOM 9263 O O . GLU A 1 26 ? 3.569 -8.719 -1.422 1.00 0.00 23 GLU A O 4
ATOM 9275 N N . PHE A 1 27 ? 1.674 -7.705 -2.088 1.00 0.00 24 PHE A N 4
ATOM 9276 C CA . PHE A 1 27 ? 0.993 -7.827 -0.811 1.00 0.00 24 PHE A CA 4
ATOM 9277 C C . PHE A 1 27 ? -0.341 -8.522 -1.031 1.00 0.00 24 PHE A C 4
ATOM 9278 O O . PHE A 1 27 ? -1.055 -8.188 -1.963 1.00 0.00 24 PHE A O 4
ATOM 9295 N N . GLU A 1 28 ? -0.694 -9.475 -0.191 1.00 0.00 25 GLU A N 4
ATOM 9296 C CA . GLU A 1 28 ? -1.953 -10.178 -0.379 1.00 0.00 25 GLU A CA 4
ATOM 9297 C C . GLU A 1 28 ? -3.021 -9.544 0.486 1.00 0.00 25 GLU A C 4
ATOM 9298 O O . GLU A 1 28 ? -2.911 -9.523 1.712 1.00 0.00 25 GLU A O 4
ATOM 9310 N N . ILE A 1 29 ? -4.037 -9.012 -0.159 1.00 0.00 26 ILE A N 4
ATOM 9311 C CA . ILE A 1 29 ? -5.127 -8.364 0.536 1.00 0.00 26 ILE A CA 4
ATOM 9312 C C . ILE A 1 29 ? -6.211 -9.367 0.892 1.00 0.00 26 ILE A C 4
ATOM 9313 O O . ILE A 1 29 ? -6.664 -10.140 0.047 1.00 0.00 26 ILE A O 4
ATOM 9329 N N . THR A 1 30 ? -6.593 -9.377 2.157 1.00 0.00 27 THR A N 4
ATOM 9330 C CA . THR A 1 30 ? -7.728 -10.155 2.608 1.00 0.00 27 THR A CA 4
ATOM 9331 C C . THR A 1 30 ? -8.635 -9.284 3.460 1.00 0.00 27 THR A C 4
ATOM 9332 O O . THR A 1 30 ? -8.222 -8.775 4.501 1.00 0.00 27 THR A O 4
ATOM 9343 N N . PHE A 1 31 ? -9.857 -9.086 3.004 1.00 0.00 28 PHE A N 4
ATOM 9344 C CA . PHE A 1 31 ? -10.806 -8.268 3.732 1.00 0.00 28 PHE A CA 4
ATOM 9345 C C . PHE A 1 31 ? -12.181 -8.909 3.709 1.00 0.00 28 PHE A C 4
ATOM 9346 O O . PHE A 1 31 ? -12.473 -9.737 2.847 1.00 0.00 28 PHE A O 4
ATOM 9363 N N . GLU A 1 32 ? -13.026 -8.500 4.634 1.00 0.00 29 GLU A N 4
ATOM 9364 C CA . GLU A 1 32 ? -14.345 -9.081 4.766 1.00 0.00 29 GLU A CA 4
ATOM 9365 C C . GLU A 1 32 ? -15.381 -8.139 4.189 1.00 0.00 29 GLU A C 4
ATOM 9366 O O . GLU A 1 32 ? -15.524 -7.000 4.638 1.00 0.00 29 GLU A O 4
ATOM 9378 N N . CYS A 1 33 ? -16.069 -8.614 3.174 1.00 0.00 30 CYS A N 4
ATOM 9379 C CA . CYS A 1 33 ? -17.153 -7.881 2.564 1.00 0.00 30 CYS A CA 4
ATOM 9380 C C . CYS A 1 33 ? -18.443 -8.233 3.285 1.00 0.00 30 CYS A C 4
ATOM 9381 O O . CYS A 1 33 ? -18.949 -9.346 3.151 1.00 0.00 30 CYS A O 4
ATOM 9389 N N . LEU A 1 34 ? -18.945 -7.306 4.089 1.00 0.00 31 LEU A N 4
ATOM 9390 C CA . LEU A 1 34 ? -20.177 -7.540 4.834 1.00 0.00 31 LEU A CA 4
ATOM 9391 C C . LEU A 1 34 ? -21.384 -7.333 3.928 1.00 0.00 31 LEU A C 4
ATOM 9392 O O . LEU A 1 34 ? -22.447 -7.921 4.136 1.00 0.00 31 LEU A O 4
ATOM 9408 N N . GLU A 1 35 ? -21.199 -6.499 2.918 1.00 0.00 32 GLU A N 4
ATOM 9409 C CA . GLU A 1 35 ? -22.226 -6.228 1.925 1.00 0.00 32 GLU A CA 4
ATOM 9410 C C . GLU A 1 35 ? -21.553 -5.926 0.593 1.00 0.00 32 GLU A C 4
ATOM 9411 O O . GLU A 1 35 ? -20.466 -5.360 0.562 1.00 0.00 32 GLU A O 4
ATOM 9423 N N . SER A 1 36 ? -22.183 -6.320 -0.501 1.00 0.00 33 SER A N 4
ATOM 9424 C CA . SER A 1 36 ? -21.602 -6.136 -1.814 1.00 0.00 33 SER A CA 4
ATOM 9425 C C . SER A 1 36 ? -21.459 -4.656 -2.158 1.00 0.00 33 SER A C 4
ATOM 9426 O O . SER A 1 36 ? -22.430 -3.890 -2.113 1.00 0.00 33 SER A O 4
ATOM 9434 N N . LEU A 1 37 ? -20.231 -4.267 -2.479 1.00 0.00 34 LEU A N 4
ATOM 9435 C CA . LEU A 1 37 ? -19.907 -2.881 -2.782 1.00 0.00 34 LEU A CA 4
ATOM 9436 C C . LEU A 1 37 ? -20.416 -2.503 -4.161 1.00 0.00 34 LEU A C 4
ATOM 9437 O O . LEU A 1 37 ? -19.994 -3.069 -5.165 1.00 0.00 34 LEU A O 4
ATOM 9453 N N . LYS A 1 38 ? -21.331 -1.551 -4.196 1.00 0.00 35 LYS A N 4
ATOM 9454 C CA . LYS A 1 38 ? -21.866 -1.047 -5.450 1.00 0.00 35 LYS A CA 4
ATOM 9455 C C . LYS A 1 38 ? -20.907 -0.034 -6.062 1.00 0.00 35 LYS A C 4
ATOM 9456 O O . LYS A 1 38 ? -20.883 0.160 -7.278 1.00 0.00 35 LYS A O 4
ATOM 9475 N N . HIS A 1 39 ? -20.122 0.609 -5.207 1.00 0.00 36 HIS A N 4
ATOM 9476 C CA . HIS A 1 39 ? -19.065 1.503 -5.659 1.00 0.00 36 HIS A CA 4
ATOM 9477 C C . HIS A 1 39 ? -17.744 0.746 -5.637 1.00 0.00 36 HIS A C 4
ATOM 9478 O O . HIS A 1 39 ? -17.652 -0.324 -5.036 1.00 0.00 36 HIS A O 4
ATOM 9493 N N . ASP A 1 40 ? -16.729 1.297 -6.281 1.00 0.00 37 ASP A N 4
ATOM 9494 C CA . ASP A 1 40 ? -15.482 0.572 -6.501 1.00 0.00 37 ASP A CA 4
ATOM 9495 C C . ASP A 1 40 ? -14.514 0.720 -5.333 1.00 0.00 37 ASP A C 4
ATOM 9496 O O . ASP A 1 40 ? -14.441 1.774 -4.694 1.00 0.00 37 ASP A O 4
ATOM 9505 N N . LEU A 1 41 ? -13.777 -0.353 -5.070 1.00 0.00 38 LEU A N 4
ATOM 9506 C CA . LEU A 1 41 ? -12.710 -0.356 -4.079 1.00 0.00 38 LEU A CA 4
ATOM 9507 C C . LEU A 1 41 ? -11.371 -0.203 -4.784 1.00 0.00 38 LEU A C 4
ATOM 9508 O O . LEU A 1 41 ? -11.068 -0.945 -5.717 1.00 0.00 38 LEU A O 4
ATOM 9524 N N . GLU A 1 42 ? -10.575 0.749 -4.341 1.00 0.00 39 GLU A N 4
ATOM 9525 C CA . GLU A 1 42 ? -9.297 1.017 -4.973 1.00 0.00 39 GLU A CA 4
ATOM 9526 C C . GLU A 1 42 ? -8.155 0.774 -3.989 1.00 0.00 39 GLU A C 4
ATOM 9527 O O . GLU A 1 42 ? -8.047 1.460 -2.975 1.00 0.00 39 GLU A O 4
ATOM 9539 N N . TRP A 1 43 ? -7.311 -0.205 -4.297 1.00 0.00 40 TRP A N 4
ATOM 9540 C CA . TRP A 1 43 ? -6.193 -0.562 -3.427 1.00 0.00 40 TRP A CA 4
ATOM 9541 C C . TRP A 1 43 ? -4.896 -0.054 -4.028 1.00 0.00 40 TRP A C 4
ATOM 9542 O O . TRP A 1 43 ? -4.667 -0.198 -5.226 1.00 0.00 40 TRP A O 4
ATOM 9563 N N . LYS A 1 44 ? -4.051 0.538 -3.206 1.00 0.00 41 LYS A N 4
ATOM 9564 C CA . LYS A 1 44 ? -2.838 1.165 -3.708 1.00 0.00 41 LYS A CA 4
ATOM 9565 C C . LYS A 1 44 ? -1.699 1.080 -2.703 1.00 0.00 41 LYS A C 4
ATOM 9566 O O . LYS A 1 44 ? -1.924 0.911 -1.502 1.00 0.00 41 LYS A O 4
ATOM 9585 N N . LEU A 1 45 ? -0.480 1.197 -3.209 1.00 0.00 42 LEU A N 4
ATOM 9586 C CA . LEU A 1 45 ? 0.709 1.194 -2.373 1.00 0.00 42 LEU A CA 4
ATOM 9587 C C . LEU A 1 45 ? 1.382 2.556 -2.471 1.00 0.00 42 LEU A C 4
ATOM 9588 O O . LEU A 1 45 ? 1.558 3.081 -3.570 1.00 0.00 42 LEU A O 4
ATOM 9604 N N . THR A 1 46 ? 1.741 3.136 -1.342 1.00 0.00 43 THR A N 4
ATOM 9605 C CA . THR A 1 46 ? 2.445 4.404 -1.333 1.00 0.00 43 THR A CA 4
ATOM 9606 C C . THR A 1 46 ? 3.789 4.247 -0.632 1.00 0.00 43 THR A C 4
ATOM 9607 O O . THR A 1 46 ? 3.880 3.594 0.412 1.00 0.00 43 THR A O 4
ATOM 9618 N N . TYR A 1 47 ? 4.826 4.821 -1.217 1.00 0.00 44 TYR A N 4
ATOM 9619 C CA . TYR A 1 47 ? 6.148 4.778 -0.626 1.00 0.00 44 TYR A CA 4
ATOM 9620 C C . TYR A 1 47 ? 6.367 6.047 0.170 1.00 0.00 44 TYR A C 4
ATOM 9621 O O . TYR A 1 47 ? 6.053 7.136 -0.301 1.00 0.00 44 TYR A O 4
ATOM 9639 N N . VAL A 1 48 ? 6.849 5.897 1.386 1.00 0.00 45 VAL A N 4
ATOM 9640 C CA . VAL A 1 48 ? 7.098 7.032 2.249 1.00 0.00 45 VAL A CA 4
ATOM 9641 C C . VAL A 1 48 ? 8.548 7.050 2.714 1.00 0.00 45 VAL A C 4
ATOM 9642 O O . VAL A 1 48 ? 9.036 6.074 3.297 1.00 0.00 45 VAL A O 4
ATOM 9655 N N . GLY A 1 49 ? 9.238 8.148 2.430 1.00 0.00 46 GLY A N 4
ATOM 9656 C CA . GLY A 1 49 ? 10.594 8.321 2.905 1.00 0.00 46 GLY A CA 4
ATOM 9657 C C . GLY A 1 49 ? 10.655 8.529 4.408 1.00 0.00 46 GLY A C 4
ATOM 9658 O O . GLY A 1 49 ? 10.718 9.667 4.879 1.00 0.00 46 GLY A O 4
ATOM 9662 N N . SER A 1 50 ? 10.604 7.422 5.146 1.00 0.00 47 SER A N 4
ATOM 9663 C CA . SER A 1 50 ? 10.701 7.418 6.605 1.00 0.00 47 SER A CA 4
ATOM 9664 C C . SER A 1 50 ? 9.503 8.130 7.245 1.00 0.00 47 SER A C 4
ATOM 9665 O O . SER A 1 50 ? 8.518 7.491 7.607 1.00 0.00 47 SER A O 4
ATOM 9673 N N . SER A 1 51 ? 9.587 9.445 7.387 1.00 0.00 48 SER A N 4
ATOM 9674 C CA . SER A 1 51 ? 8.481 10.235 7.917 1.00 0.00 48 SER A CA 4
ATOM 9675 C C . SER A 1 51 ? 8.534 11.665 7.378 1.00 0.00 48 SER A C 4
ATOM 9676 O O . SER A 1 51 ? 7.530 12.378 7.379 1.00 0.00 48 SER A O 4
ATOM 9684 N N . ARG A 1 52 ? 9.710 12.078 6.911 1.00 0.00 49 ARG A N 4
ATOM 9685 C CA . ARG A 1 52 ? 9.880 13.413 6.346 1.00 0.00 49 ARG A CA 4
ATOM 9686 C C . ARG A 1 52 ? 9.386 13.438 4.905 1.00 0.00 49 ARG A C 4
ATOM 9687 O O . ARG A 1 52 ? 8.964 14.481 4.408 1.00 0.00 49 ARG A O 4
ATOM 9708 N N . SER A 1 53 ? 9.427 12.279 4.256 1.00 0.00 50 SER A N 4
ATOM 9709 C CA . SER A 1 53 ? 8.913 12.120 2.896 1.00 0.00 50 SER A CA 4
ATOM 9710 C C . SER A 1 53 ? 9.514 13.149 1.934 1.00 0.00 50 SER A C 4
ATOM 9711 O O . SER A 1 53 ? 8.844 14.105 1.533 1.00 0.00 50 SER A O 4
ATOM 9719 N N . LEU A 1 54 ? 10.773 12.952 1.555 1.00 0.00 51 LEU A N 4
ATOM 9720 C CA . LEU A 1 54 ? 11.413 13.822 0.569 1.00 0.00 51 LEU A CA 4
ATOM 9721 C C . LEU A 1 54 ? 10.868 13.512 -0.817 1.00 0.00 51 LEU A C 4
ATOM 9722 O O . LEU A 1 54 ? 11.037 14.282 -1.765 1.00 0.00 51 LEU A O 4
ATOM 9738 N N . ASP A 1 55 ? 10.220 12.363 -0.914 1.00 0.00 52 ASP A N 4
ATOM 9739 C CA . ASP A 1 55 ? 9.562 11.925 -2.133 1.00 0.00 52 ASP A CA 4
ATOM 9740 C C . ASP A 1 55 ? 8.128 12.442 -2.164 1.00 0.00 52 ASP A C 4
ATOM 9741 O O . ASP A 1 55 ? 7.448 12.366 -3.187 1.00 0.00 52 ASP A O 4
ATOM 9750 N N . HIS A 1 56 ? 7.696 12.976 -1.017 1.00 0.00 53 HIS A N 4
ATOM 9751 C CA . HIS A 1 56 ? 6.366 13.569 -0.855 1.00 0.00 53 HIS A CA 4
ATOM 9752 C C . HIS A 1 56 ? 5.266 12.522 -0.960 1.00 0.00 53 HIS A C 4
ATOM 9753 O O . HIS A 1 56 ? 4.145 12.836 -1.366 1.00 0.00 53 HIS A O 4
ATOM 9768 N N . ASP A 1 57 ? 5.596 11.288 -0.569 1.00 0.00 54 ASP A N 4
ATOM 9769 C CA . ASP A 1 57 ? 4.670 10.157 -0.639 1.00 0.00 54 ASP A CA 4
ATOM 9770 C C . ASP A 1 57 ? 4.333 9.846 -2.091 1.00 0.00 54 ASP A C 4
ATOM 9771 O O . ASP A 1 57 ? 3.544 10.545 -2.732 1.00 0.00 54 ASP A O 4
ATOM 9780 N N . GLN A 1 58 ? 4.918 8.781 -2.600 1.00 0.00 55 GLN A N 4
ATOM 9781 C CA . GLN A 1 58 ? 4.752 8.436 -4.002 1.00 0.00 55 GLN A CA 4
ATOM 9782 C C . GLN A 1 58 ? 3.968 7.142 -4.167 1.00 0.00 55 GLN A C 4
ATOM 9783 O O . GLN A 1 58 ? 4.374 6.078 -3.692 1.00 0.00 55 GLN A O 4
ATOM 9797 N N . GLU A 1 59 ? 2.822 7.262 -4.819 1.00 0.00 56 GLU A N 4
ATOM 9798 C CA . GLU A 1 59 ? 1.959 6.129 -5.112 1.00 0.00 56 GLU A CA 4
ATOM 9799 C C . GLU A 1 59 ? 2.589 5.271 -6.206 1.00 0.00 56 GLU A C 4
ATOM 9800 O O . GLU A 1 59 ? 2.822 5.741 -7.321 1.00 0.00 56 GLU A O 4
ATOM 9812 N N . LEU A 1 60 ? 2.894 4.022 -5.870 1.00 0.00 57 LEU A N 4
ATOM 9813 C CA . LEU A 1 60 ? 3.568 3.126 -6.803 1.00 0.00 57 LEU A CA 4
ATOM 9814 C C . LEU A 1 60 ? 2.617 2.622 -7.878 1.00 0.00 57 LEU A C 4
ATOM 9815 O O . LEU A 1 60 ? 2.838 2.855 -9.067 1.00 0.00 57 LEU A O 4
ATOM 9831 N N . ASP A 1 61 ? 1.568 1.923 -7.469 1.00 0.00 58 ASP A N 4
ATOM 9832 C CA . ASP A 1 61 ? 0.569 1.440 -8.409 1.00 0.00 58 ASP A CA 4
ATOM 9833 C C . ASP A 1 61 ? -0.735 1.173 -7.665 1.00 0.00 58 ASP A C 4
ATOM 9834 O O . ASP A 1 61 ? -0.754 1.175 -6.428 1.00 0.00 58 ASP A O 4
ATOM 9843 N N . SER A 1 62 ? -1.814 0.945 -8.401 1.00 0.00 59 SER A N 4
ATOM 9844 C CA . SER A 1 62 ? -3.117 0.736 -7.794 1.00 0.00 59 SER A CA 4
ATOM 9845 C C . SER A 1 62 ? -3.911 -0.329 -8.544 1.00 0.00 59 SER A C 4
ATOM 9846 O O . SER A 1 62 ? -3.815 -0.454 -9.768 1.00 0.00 59 SER A O 4
ATOM 9854 N N . ILE A 1 63 ? -4.691 -1.096 -7.797 1.00 0.00 60 ILE A N 4
ATOM 9855 C CA . ILE A 1 63 ? -5.569 -2.103 -8.371 1.00 0.00 60 ILE A CA 4
ATOM 9856 C C . ILE A 1 63 ? -7.018 -1.768 -8.037 1.00 0.00 60 ILE A C 4
ATOM 9857 O O . ILE A 1 63 ? -7.293 -1.136 -7.013 1.00 0.00 60 ILE A O 4
ATOM 9873 N N . LEU A 1 64 ? -7.939 -2.177 -8.893 1.00 0.00 61 LEU A N 4
ATOM 9874 C CA . LEU A 1 64 ? -9.334 -1.798 -8.749 1.00 0.00 61 LEU A CA 4
ATOM 9875 C C . LEU A 1 64 ? -10.218 -3.047 -8.613 1.00 0.00 61 LEU A C 4
ATOM 9876 O O . LEU A 1 64 ? -10.031 -4.033 -9.325 1.00 0.00 61 LEU A O 4
ATOM 9892 N N . VAL A 1 65 ? -11.171 -3.002 -7.688 1.00 0.00 62 VAL A N 4
ATOM 9893 C CA . VAL A 1 65 ? -12.089 -4.117 -7.464 1.00 0.00 62 VAL A CA 4
ATOM 9894 C C . VAL A 1 65 ? -13.518 -3.628 -7.258 1.00 0.00 62 VAL A C 4
ATOM 9895 O O . VAL A 1 65 ? -13.753 -2.651 -6.548 1.00 0.00 62 VAL A O 4
ATOM 9908 N N . GLY A 1 66 ? -14.469 -4.310 -7.880 1.00 0.00 63 GLY A N 4
ATOM 9909 C CA . GLY A 1 66 ? -15.869 -4.011 -7.647 1.00 0.00 63 GLY A CA 4
ATOM 9910 C C . GLY A 1 66 ? -16.729 -4.267 -8.869 1.00 0.00 63 GLY A C 4
ATOM 9911 O O . GLY A 1 66 ? -16.229 -4.217 -9.991 1.00 0.00 63 GLY A O 4
ATOM 9915 N N . PRO A 1 67 ? -18.025 -4.566 -8.689 1.00 0.00 64 PRO A N 4
ATOM 9916 C CA . PRO A 1 67 ? -18.634 -4.789 -7.371 1.00 0.00 64 PRO A CA 4
ATOM 9917 C C . PRO A 1 67 ? -18.186 -6.119 -6.769 1.00 0.00 64 PRO A C 4
ATOM 9918 O O . PRO A 1 67 ? -18.340 -7.171 -7.392 1.00 0.00 64 PRO A O 4
ATOM 9929 N N . VAL A 1 68 ? -17.625 -6.076 -5.567 1.00 0.00 65 VAL A N 4
ATOM 9930 C CA . VAL A 1 68 ? -17.052 -7.275 -4.970 1.00 0.00 65 VAL A CA 4
ATOM 9931 C C . VAL A 1 68 ? -18.114 -8.044 -4.166 1.00 0.00 65 VAL A C 4
ATOM 9932 O O . VAL A 1 68 ? -18.881 -7.458 -3.393 1.00 0.00 65 VAL A O 4
ATOM 9945 N N . PRO A 1 69 ? -18.222 -9.361 -4.424 1.00 0.00 66 PRO A N 4
ATOM 9946 C CA . PRO A 1 69 ? -19.150 -10.260 -3.715 1.00 0.00 66 PRO A CA 4
ATOM 9947 C C . PRO A 1 69 ? -18.912 -10.326 -2.214 1.00 0.00 66 PRO A C 4
ATOM 9948 O O . PRO A 1 69 ? -17.790 -10.155 -1.729 1.00 0.00 66 PRO A O 4
ATOM 9959 N N . VAL A 1 70 ? -19.992 -10.605 -1.498 1.00 0.00 67 VAL A N 4
ATOM 9960 C CA . VAL A 1 70 ? -19.979 -10.672 -0.048 1.00 0.00 67 VAL A CA 4
ATOM 9961 C C . VAL A 1 70 ? -19.204 -11.902 0.430 1.00 0.00 67 VAL A C 4
ATOM 9962 O O . VAL A 1 70 ? -19.316 -12.983 -0.152 1.00 0.00 67 VAL A O 4
ATOM 9975 N N . GLY A 1 71 ? -18.428 -11.725 1.489 1.00 0.00 68 GLY A N 4
ATOM 9976 C CA . GLY A 1 71 ? -17.537 -12.769 1.964 1.00 0.00 68 GLY A CA 4
ATOM 9977 C C . GLY A 1 71 ? -16.131 -12.232 2.094 1.00 0.00 68 GLY A C 4
ATOM 9978 O O . GLY A 1 71 ? -15.930 -11.022 1.984 1.00 0.00 68 GLY A O 4
ATOM 9982 N N . VAL A 1 72 ? -15.145 -13.091 2.315 1.00 0.00 69 VAL A N 4
ATOM 9983 C CA . VAL A 1 72 ? -13.781 -12.606 2.371 1.00 0.00 69 VAL A CA 4
ATOM 9984 C C . VAL A 1 72 ? -13.260 -12.492 0.952 1.00 0.00 69 VAL A C 4
ATOM 9985 O O . VAL A 1 72 ? -13.448 -13.388 0.120 1.00 0.00 69 VAL A O 4
ATOM 9998 N N . ASN A 1 73 ? -12.639 -11.382 0.661 1.00 0.00 70 ASN A N 4
ATOM 9999 C CA . ASN A 1 73 ? -12.071 -11.183 -0.641 1.00 0.00 70 ASN A CA 4
ATOM 10000 C C . ASN A 1 73 ? -10.578 -11.178 -0.497 1.00 0.00 70 ASN A C 4
ATOM 10001 O O . ASN A 1 73 ? -10.037 -10.582 0.434 1.00 0.00 70 ASN A O 4
ATOM 10012 N N . LYS A 1 74 ? -9.917 -11.853 -1.405 1.00 0.00 71 LYS A N 4
ATOM 10013 C CA . LYS A 1 74 ? -8.509 -12.113 -1.269 1.00 0.00 71 LYS A CA 4
ATOM 10014 C C . LYS A 1 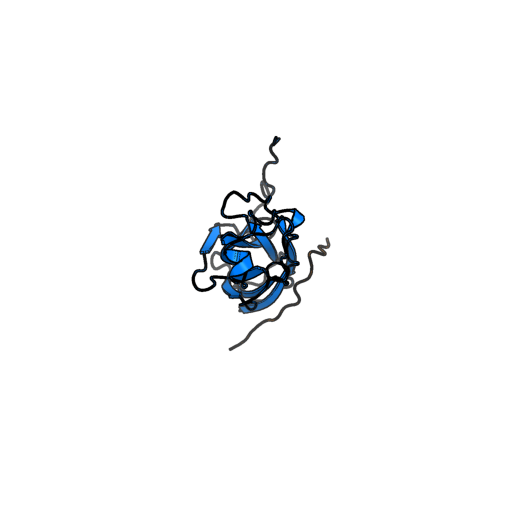74 ? -7.871 -12.092 -2.640 1.00 0.00 71 LYS A C 4
ATOM 10015 O O . LYS A 1 74 ? -8.414 -12.666 -3.588 1.00 0.00 71 LYS A O 4
ATOM 10034 N N . PHE A 1 75 ? -6.748 -11.414 -2.747 1.00 0.00 72 PHE A N 4
ATOM 10035 C CA . PHE A 1 75 ? -6.030 -11.311 -4.000 1.00 0.00 72 PHE A CA 4
ATOM 10036 C C . PHE A 1 75 ? -4.638 -10.766 -3.749 1.00 0.00 72 PHE A C 4
ATOM 10037 O O . PHE A 1 75 ? -4.372 -10.180 -2.697 1.00 0.00 72 PHE A O 4
ATOM 10054 N N . VAL A 1 76 ? -3.753 -10.962 -4.707 1.00 0.00 73 VAL A N 4
ATOM 10055 C CA . VAL A 1 76 ? -2.393 -10.478 -4.588 1.00 0.00 73 VAL A CA 4
ATOM 10056 C C . VAL A 1 76 ? -2.270 -9.100 -5.225 1.00 0.00 73 VAL A C 4
ATOM 10057 O O . VAL A 1 76 ? -2.758 -8.856 -6.332 1.00 0.00 73 VAL A O 4
ATOM 10070 N N . PHE A 1 77 ? -1.641 -8.200 -4.502 1.00 0.00 74 PHE A N 4
ATOM 10071 C CA . PHE A 1 77 ? -1.467 -6.833 -4.954 1.00 0.00 74 PHE A CA 4
ATOM 10072 C C . PHE A 1 77 ? -0.015 -6.590 -5.334 1.00 0.00 74 PHE A C 4
ATOM 10073 O O . PHE A 1 77 ? 0.862 -6.514 -4.474 1.00 0.00 74 PHE A O 4
ATOM 10090 N N . SER A 1 78 ? 0.223 -6.477 -6.627 1.00 0.00 75 SER A N 4
ATOM 10091 C CA . SER A 1 78 ? 1.561 -6.280 -7.149 1.00 0.00 75 SER A CA 4
ATOM 10092 C C . SER A 1 78 ? 1.743 -4.825 -7.569 1.00 0.00 75 SER A C 4
ATOM 10093 O O . SER A 1 78 ? 0.997 -4.315 -8.406 1.00 0.00 75 SER A O 4
ATOM 10101 N N . ALA A 1 79 ? 2.715 -4.156 -6.971 1.00 0.00 76 ALA A N 4
ATOM 10102 C CA . ALA A 1 79 ? 2.965 -2.754 -7.262 1.00 0.00 76 ALA A CA 4
ATOM 10103 C C . ALA A 1 79 ? 4.393 -2.549 -7.752 1.00 0.00 76 ALA A C 4
ATOM 10104 O O . ALA A 1 79 ? 5.341 -3.068 -7.157 1.00 0.00 76 ALA A O 4
ATOM 10111 N N . ASP A 1 80 ? 4.533 -1.806 -8.845 1.00 0.00 77 ASP A N 4
ATOM 10112 C CA . ASP A 1 80 ? 5.845 -1.486 -9.400 1.00 0.00 77 ASP A CA 4
ATOM 10113 C C . ASP A 1 80 ? 6.651 -0.648 -8.417 1.00 0.00 77 ASP A C 4
ATOM 10114 O O . ASP A 1 80 ? 6.114 0.251 -7.775 1.00 0.00 77 ASP A O 4
ATOM 10123 N N . PRO A 1 81 ? 7.952 -0.935 -8.294 1.00 0.00 78 PRO A N 4
ATOM 10124 C CA . PRO A 1 81 ? 8.816 -0.308 -7.294 1.00 0.00 78 PRO A CA 4
ATOM 10125 C C . PRO A 1 81 ? 9.311 1.075 -7.715 1.00 0.00 78 PRO A C 4
ATOM 10126 O O . PRO A 1 81 ? 9.488 1.350 -8.905 1.00 0.00 78 PRO A O 4
ATOM 10137 N N . PRO A 1 82 ? 9.539 1.961 -6.735 1.00 0.00 79 PRO A N 4
ATOM 10138 C CA . PRO A 1 82 ? 10.045 3.306 -6.989 1.00 0.00 79 PRO A CA 4
ATOM 10139 C C . PRO A 1 82 ? 11.524 3.301 -7.359 1.00 0.00 79 PRO A C 4
ATOM 10140 O O . PRO A 1 82 ? 12.337 2.633 -6.720 1.00 0.00 79 PRO A O 4
ATOM 10151 N N . SER A 1 83 ? 11.857 4.044 -8.398 1.00 0.00 80 SER A N 4
ATOM 10152 C CA . SER A 1 83 ? 13.224 4.135 -8.876 1.00 0.00 80 SER A CA 4
ATOM 10153 C C . SER A 1 83 ? 14.102 4.887 -7.875 1.00 0.00 80 SER A C 4
ATOM 10154 O O . SER A 1 83 ? 13.679 5.882 -7.282 1.00 0.00 80 SER A O 4
ATOM 10162 N N . ALA A 1 84 ? 15.329 4.404 -7.699 1.00 0.00 81 ALA A N 4
ATOM 10163 C CA . ALA A 1 84 ? 16.284 5.016 -6.779 1.00 0.00 81 ALA A CA 4
ATOM 10164 C C . ALA A 1 84 ? 16.663 6.420 -7.224 1.00 0.00 81 ALA A C 4
ATOM 10165 O O . ALA A 1 84 ? 17.242 7.176 -6.463 1.00 0.00 81 ALA A O 4
ATOM 10172 N N . GLU A 1 85 ? 16.364 6.757 -8.472 1.00 0.00 82 GLU A N 4
ATOM 10173 C CA . GLU A 1 85 ? 16.627 8.100 -8.987 1.00 0.00 82 GLU A CA 4
ATOM 10174 C C . GLU A 1 85 ? 15.923 9.161 -8.135 1.00 0.00 82 GLU A C 4
ATOM 10175 O O . GLU A 1 85 ? 16.300 10.332 -8.143 1.00 0.00 82 GLU A O 4
ATOM 10187 N N . LEU A 1 86 ? 14.892 8.741 -7.409 1.00 0.00 83 LEU A N 4
ATOM 10188 C CA . LEU A 1 86 ? 14.153 9.640 -6.539 1.00 0.00 83 LEU A CA 4
ATOM 10189 C C . LEU A 1 86 ? 14.878 9.803 -5.207 1.00 0.00 83 LEU A C 4
ATOM 10190 O O . LEU A 1 86 ? 14.830 10.862 -4.581 1.00 0.00 83 LEU A O 4
ATOM 10206 N N . ILE A 1 87 ? 15.556 8.742 -4.795 1.00 0.00 84 ILE A N 4
ATOM 10207 C CA . ILE A 1 87 ? 16.315 8.734 -3.551 1.00 0.00 84 ILE A CA 4
ATOM 10208 C C . ILE A 1 87 ? 17.769 8.334 -3.796 1.00 0.00 84 ILE A C 4
ATOM 10209 O O . ILE A 1 87 ? 18.071 7.152 -3.969 1.00 0.00 84 ILE A O 4
ATOM 10225 N N . PRO A 1 88 ? 18.685 9.319 -3.808 1.00 0.00 85 PRO A N 4
ATOM 10226 C CA . PRO A 1 88 ? 20.124 9.089 -4.028 1.00 0.00 85 PRO A CA 4
ATOM 10227 C C . PRO A 1 88 ? 20.697 7.973 -3.156 1.00 0.00 85 PRO A C 4
ATOM 10228 O O . PRO A 1 88 ? 20.096 7.602 -2.151 1.00 0.00 85 PRO A O 4
ATOM 10239 N N . ALA A 1 89 ? 21.852 7.443 -3.547 1.00 0.00 86 ALA A N 4
ATOM 10240 C CA . ALA A 1 89 ? 22.427 6.256 -2.908 1.00 0.00 86 ALA A CA 4
ATOM 10241 C C . ALA A 1 89 ? 22.431 6.343 -1.381 1.00 0.00 86 ALA A C 4
ATOM 10242 O O . ALA A 1 89 ? 22.096 5.377 -0.700 1.00 0.00 86 ALA A O 4
ATOM 10249 N N . SER A 1 90 ? 22.773 7.503 -0.847 1.00 0.00 87 SER A N 4
ATOM 10250 C CA . SER A 1 90 ? 22.847 7.681 0.598 1.00 0.00 87 SER A CA 4
ATOM 10251 C C . SER A 1 90 ? 21.459 7.865 1.219 1.00 0.00 87 SER A C 4
ATOM 10252 O O . SER A 1 90 ? 21.298 7.762 2.435 1.00 0.00 87 SER A O 4
ATOM 10260 N N . GLU A 1 91 ? 20.460 8.112 0.384 1.00 0.00 88 GLU A N 4
ATOM 10261 C CA . GLU A 1 91 ? 19.130 8.457 0.867 1.00 0.00 88 GLU A CA 4
ATOM 10262 C C . GLU A 1 91 ? 18.201 7.248 0.925 1.00 0.00 88 GLU A C 4
ATOM 10263 O O . GLU A 1 91 ? 17.248 7.240 1.702 1.00 0.00 88 GLU A O 4
ATOM 10275 N N . LEU A 1 92 ? 18.466 6.220 0.124 1.00 0.00 89 LEU A N 4
ATOM 10276 C CA . LEU A 1 92 ? 17.602 5.044 0.146 1.00 0.00 89 LEU A CA 4
ATOM 10277 C C . LEU A 1 92 ? 18.186 3.957 1.038 1.00 0.00 89 LEU A C 4
ATOM 10278 O O . LEU A 1 92 ? 17.640 2.864 1.128 1.00 0.00 89 LEU A O 4
ATOM 10294 N N . VAL A 1 93 ? 19.285 4.266 1.716 1.00 0.00 90 VAL A N 4
ATOM 10295 C CA . VAL A 1 93 ? 19.861 3.347 2.692 1.00 0.00 90 VAL A CA 4
ATOM 10296 C C . VAL A 1 93 ? 19.385 3.726 4.098 1.00 0.00 90 VAL A C 4
ATOM 10297 O O . VAL A 1 93 ? 20.171 4.061 4.985 1.00 0.00 90 VAL A O 4
ATOM 10310 N N . SER A 1 94 ? 18.077 3.718 4.268 1.00 0.00 91 SER A N 4
ATOM 10311 C CA . SER A 1 94 ? 17.457 4.021 5.547 1.00 0.00 91 SER A CA 4
ATOM 10312 C C . SER A 1 94 ? 16.170 3.222 5.683 1.00 0.00 91 SER A C 4
ATOM 10313 O O . SER A 1 94 ? 15.713 2.608 4.713 1.00 0.00 91 SER A O 4
ATOM 10321 N N . VAL A 1 95 ? 15.586 3.216 6.872 1.00 0.00 92 VAL A N 4
ATOM 10322 C CA . VAL A 1 95 ? 14.282 2.602 7.044 1.00 0.00 92 VAL A CA 4
ATOM 10323 C C . VAL A 1 95 ? 13.207 3.558 6.562 1.00 0.00 92 VAL A C 4
ATOM 10324 O O . VAL A 1 95 ? 13.283 4.769 6.775 1.00 0.00 92 VAL A O 4
ATOM 10337 N N . THR A 1 96 ? 12.226 3.010 5.891 1.00 0.00 93 THR A N 4
ATOM 10338 C CA . THR A 1 96 ? 11.162 3.799 5.316 1.00 0.00 93 THR A CA 4
ATOM 10339 C C . THR A 1 96 ? 9.831 3.140 5.620 1.00 0.00 93 THR A C 4
ATOM 10340 O O . THR A 1 96 ? 9.796 2.087 6.257 1.00 0.00 93 THR A O 4
ATOM 10351 N N . VAL A 1 97 ? 8.744 3.743 5.182 1.00 0.00 94 VAL A N 4
ATOM 10352 C CA . VAL A 1 97 ? 7.431 3.250 5.539 1.00 0.00 94 VAL A CA 4
ATOM 10353 C C . VAL A 1 97 ? 6.579 3.054 4.294 1.00 0.00 94 VAL A C 4
ATOM 10354 O O . VAL A 1 97 ? 6.566 3.894 3.397 1.00 0.00 94 VAL A O 4
ATOM 10367 N N . ILE A 1 98 ? 5.907 1.921 4.236 1.00 0.00 95 ILE A N 4
ATOM 10368 C CA . ILE A 1 98 ? 5.025 1.600 3.130 1.00 0.00 95 ILE A CA 4
ATOM 10369 C C . ILE A 1 98 ? 3.585 1.752 3.570 1.00 0.00 95 ILE A C 4
ATOM 10370 O O . ILE A 1 98 ? 3.222 1.314 4.659 1.00 0.00 95 ILE A O 4
ATOM 10386 N N . LEU A 1 99 ? 2.772 2.374 2.742 1.00 0.00 96 LEU A N 4
ATOM 10387 C CA . LEU A 1 99 ? 1.370 2.536 3.057 1.00 0.00 96 LEU A CA 4
ATOM 10388 C C . LEU A 1 99 ? 0.505 1.768 2.073 1.00 0.00 96 LEU A C 4
ATOM 10389 O O . LEU A 1 99 ? 0.511 2.046 0.873 1.00 0.00 96 LEU A O 4
ATOM 10405 N N . LEU A 1 100 ? -0.221 0.793 2.586 1.00 0.00 97 LEU A N 4
ATOM 10406 C CA . LEU A 1 100 ? -1.215 0.088 1.804 1.00 0.00 97 LEU A CA 4
ATOM 10407 C C . LEU A 1 100 ? -2.562 0.720 2.085 1.00 0.00 97 LEU A C 4
ATOM 10408 O O . LEU A 1 100 ? -3.036 0.695 3.215 1.00 0.00 97 LEU A O 4
ATOM 10424 N N . SER A 1 101 ? -3.171 1.299 1.076 1.00 0.00 98 SER A N 4
ATOM 10425 C CA . SER A 1 101 ? -4.354 2.105 1.293 1.00 0.00 98 SER A CA 4
ATOM 10426 C C . SER A 1 101 ? -5.473 1.681 0.358 1.00 0.00 98 SER A C 4
ATOM 10427 O O . SER A 1 101 ? -5.222 1.239 -0.765 1.00 0.00 98 SER A O 4
ATOM 10435 N N . CYS A 1 102 ? -6.699 1.795 0.832 1.00 0.00 99 CYS A N 4
ATOM 10436 C CA . CYS A 1 102 ? -7.853 1.486 0.017 1.00 0.00 99 CYS A CA 4
ATOM 10437 C C . CYS A 1 102 ? -8.879 2.594 0.108 1.00 0.00 99 CYS A C 4
ATOM 10438 O O . CYS A 1 102 ? -9.147 3.128 1.188 1.00 0.00 99 CYS A O 4
ATOM 10446 N N . SER A 1 103 ? -9.444 2.935 -1.032 1.00 0.00 100 SER A N 4
ATOM 10447 C CA . SER A 1 103 ? -10.491 3.924 -1.099 1.00 0.00 100 SER A CA 4
ATOM 10448 C C . SER A 1 103 ? -11.771 3.301 -1.640 1.00 0.00 100 SER A C 4
ATOM 10449 O O . SER A 1 103 ? -11.740 2.493 -2.567 1.00 0.00 100 SER A O 4
ATOM 10457 N N . TYR A 1 104 ? -12.888 3.666 -1.040 1.00 0.00 101 TYR A N 4
ATOM 10458 C CA . TYR A 1 104 ? -14.192 3.256 -1.524 1.00 0.00 101 TYR A CA 4
ATOM 10459 C C . TYR A 1 104 ? -14.889 4.476 -2.094 1.00 0.00 101 TYR A C 4
ATOM 10460 O O . TYR A 1 104 ? -15.278 5.379 -1.354 1.00 0.00 101 TYR A O 4
ATOM 10478 N N . ASP A 1 105 ? -14.984 4.516 -3.418 1.00 0.00 102 ASP A N 4
ATOM 10479 C CA . ASP A 1 105 ? -15.507 5.675 -4.136 1.00 0.00 102 ASP A CA 4
ATOM 10480 C C . ASP A 1 105 ? -14.632 6.901 -3.866 1.00 0.00 102 ASP A C 4
ATOM 10481 O O . ASP A 1 105 ? -15.095 8.038 -3.888 1.00 0.00 102 ASP A O 4
ATOM 10490 N N . GLY A 1 106 ? -13.353 6.656 -3.618 1.00 0.00 103 GLY A N 4
ATOM 10491 C CA . GLY A 1 106 ? -12.430 7.741 -3.353 1.00 0.00 103 GLY A CA 4
ATOM 10492 C C . GLY A 1 106 ? -12.277 8.046 -1.873 1.00 0.00 103 GLY A C 4
ATOM 10493 O O . GLY A 1 106 ? -11.528 8.947 -1.501 1.00 0.00 103 GLY A O 4
ATOM 10497 N N . ARG A 1 107 ? -12.981 7.309 -1.023 1.00 0.00 104 ARG A N 4
ATOM 10498 C CA . ARG A 1 107 ? -12.873 7.514 0.419 1.00 0.00 104 ARG A CA 4
ATOM 10499 C C . ARG A 1 107 ? -11.936 6.487 1.043 1.00 0.00 104 ARG A C 4
ATOM 10500 O O . ARG A 1 107 ? -12.226 5.289 1.036 1.00 0.00 104 ARG A O 4
ATOM 10521 N N . GLU A 1 108 ? -10.816 6.955 1.577 1.00 0.00 105 GLU A N 4
ATOM 10522 C CA . GLU A 1 108 ? -9.849 6.079 2.214 1.00 0.00 105 GLU A CA 4
ATOM 10523 C C . GLU A 1 108 ? -10.334 5.696 3.605 1.00 0.00 105 GLU A C 4
ATOM 10524 O O . GLU A 1 108 ? -10.579 6.556 4.447 1.00 0.00 105 GLU A O 4
ATOM 10536 N N . PHE A 1 109 ? -10.505 4.405 3.822 1.00 0.00 106 PHE A N 4
ATOM 10537 C CA . PHE A 1 109 ? -10.944 3.897 5.115 1.00 0.00 106 PHE A CA 4
ATOM 10538 C C . PHE A 1 109 ? -9.835 3.116 5.799 1.00 0.00 106 PHE A C 4
ATOM 10539 O O . PHE A 1 109 ? -9.829 2.964 7.020 1.00 0.00 106 PHE A O 4
ATOM 10556 N N . VAL A 1 110 ? -8.890 2.640 5.005 1.00 0.00 107 VAL A N 4
ATOM 10557 C CA . VAL A 1 110 ? -7.830 1.785 5.500 1.00 0.00 107 VAL A CA 4
ATOM 10558 C C . VAL A 1 110 ? -6.497 2.169 4.881 1.00 0.00 107 VAL A C 4
ATOM 10559 O O . VAL A 1 110 ? -6.342 2.161 3.660 1.00 0.00 107 VAL A O 4
ATOM 10572 N N . ARG A 1 111 ? -5.556 2.541 5.733 1.00 0.00 108 ARG A N 4
ATOM 10573 C CA . ARG A 1 111 ? -4.183 2.753 5.319 1.00 0.00 108 ARG A CA 4
ATOM 10574 C C . ARG A 1 111 ? -3.259 2.032 6.292 1.00 0.00 108 ARG A C 4
ATOM 10575 O O . ARG A 1 111 ? -3.246 2.314 7.491 1.00 0.00 108 ARG A O 4
ATOM 10596 N N . VAL A 1 112 ? -2.541 1.055 5.774 1.00 0.00 109 VAL A N 4
ATOM 10597 C CA . VAL A 1 112 ? -1.717 0.184 6.591 1.00 0.00 109 VAL A CA 4
ATOM 10598 C C . VAL A 1 112 ? -0.246 0.470 6.348 1.00 0.00 109 VAL A C 4
ATOM 10599 O O . VAL A 1 112 ? 0.223 0.395 5.215 1.00 0.00 109 VAL A O 4
ATOM 10612 N N . GLY A 1 113 ? 0.474 0.797 7.403 1.00 0.00 110 GLY A N 4
ATOM 10613 C CA . GLY A 1 113 ? 1.870 1.121 7.266 1.00 0.00 110 GLY A CA 4
ATOM 10614 C C . GLY A 1 113 ? 2.780 -0.001 7.714 1.00 0.00 110 GLY A C 4
ATOM 10615 O O . GLY A 1 113 ? 2.471 -0.728 8.661 1.00 0.00 110 GLY A O 4
ATOM 10619 N N . TYR A 1 114 ? 3.896 -0.138 7.023 1.00 0.00 111 TYR A N 4
ATOM 10620 C CA . TYR A 1 114 ? 4.928 -1.098 7.379 1.00 0.00 111 TYR A CA 4
ATOM 10621 C C . TYR A 1 114 ? 6.277 -0.411 7.326 1.00 0.00 111 TYR A C 4
ATOM 10622 O O . TYR A 1 114 ? 6.521 0.402 6.435 1.00 0.00 111 TYR A O 4
ATOM 10640 N N . TYR A 1 115 ? 7.148 -0.723 8.266 1.00 0.00 112 TYR A N 4
ATOM 10641 C CA . TYR A 1 115 ? 8.508 -0.226 8.189 1.00 0.00 112 TYR A CA 4
ATOM 10642 C C . TYR A 1 115 ? 9.332 -1.188 7.364 1.00 0.00 112 TYR A C 4
ATOM 10643 O O . TYR A 1 115 ? 9.208 -2.407 7.502 1.00 0.00 112 TYR A O 4
ATOM 10661 N N . VAL A 1 116 ? 10.136 -0.642 6.487 1.00 0.00 113 VAL A N 4
ATOM 10662 C CA . VAL A 1 116 ? 10.978 -1.440 5.624 1.00 0.00 113 VAL A CA 4
ATOM 10663 C C . VAL A 1 116 ? 12.413 -0.976 5.706 1.00 0.00 113 VAL A C 4
ATOM 10664 O O . VAL A 1 116 ? 12.691 0.223 5.630 1.00 0.00 113 VAL A O 4
ATOM 10677 N N . ASN A 1 117 ? 13.323 -1.920 5.844 1.00 0.00 114 ASN A N 4
ATOM 10678 C CA . ASN A 1 117 ? 14.727 -1.583 5.921 1.00 0.00 114 ASN A CA 4
ATOM 10679 C C . ASN A 1 117 ? 15.343 -1.711 4.544 1.00 0.00 114 ASN A C 4
ATOM 10680 O O . ASN A 1 117 ? 15.126 -2.700 3.842 1.00 0.00 114 ASN A O 4
ATOM 10691 N N . ASN A 1 118 ? 16.058 -0.683 4.140 1.00 0.00 115 ASN A N 4
ATOM 10692 C CA . ASN A 1 118 ? 16.760 -0.696 2.874 1.00 0.00 115 ASN A CA 4
ATOM 10693 C C . ASN A 1 118 ? 18.230 -0.446 3.143 1.00 0.00 115 ASN A C 4
ATOM 10694 O O . ASN A 1 118 ? 18.587 0.549 3.778 1.00 0.00 115 ASN A O 4
ATOM 10705 N N . GLU A 1 119 ? 19.077 -1.348 2.694 1.00 0.00 116 GLU A N 4
ATOM 10706 C CA . GLU A 1 119 ? 20.492 -1.278 3.016 1.00 0.00 116 GLU A CA 4
ATOM 10707 C C . GLU A 1 119 ? 21.319 -2.016 1.981 1.00 0.00 116 GLU A C 4
ATOM 10708 O O . GLU A 1 119 ? 20.792 -2.797 1.199 1.00 0.00 116 GLU A O 4
ATOM 10720 N N . TYR A 1 120 ? 22.615 -1.769 1.991 1.00 0.00 117 TYR A N 4
ATOM 10721 C CA . TYR A 1 120 ? 23.527 -2.523 1.158 1.00 0.00 117 TYR A CA 4
ATOM 10722 C C . TYR A 1 120 ? 23.933 -3.791 1.888 1.00 0.00 117 TYR A C 4
ATOM 10723 O O . TYR A 1 120 ? 24.623 -3.729 2.905 1.00 0.00 117 TYR A O 4
ATOM 10741 N N . ASP A 1 121 ? 23.491 -4.937 1.384 1.00 0.00 118 ASP A N 4
ATOM 10742 C CA . ASP A 1 121 ? 23.874 -6.221 1.966 1.00 0.00 118 ASP A CA 4
ATOM 10743 C C . ASP A 1 121 ? 25.344 -6.505 1.668 1.00 0.00 118 ASP A C 4
ATOM 10744 O O . ASP A 1 121 ? 25.929 -7.467 2.166 1.00 0.00 118 ASP A O 4
ATOM 10753 N N . GLU A 1 122 ? 25.934 -5.629 0.867 1.00 0.00 119 GLU A N 4
ATOM 10754 C CA . GLU A 1 122 ? 27.352 -5.679 0.569 1.00 0.00 119 GLU A CA 4
ATOM 10755 C C . GLU A 1 122 ? 28.055 -4.738 1.534 1.00 0.00 119 GLU A C 4
ATOM 10756 O O . GLU A 1 122 ? 27.942 -3.516 1.412 1.00 0.00 119 GLU A O 4
ATOM 10768 N N . GLU A 1 123 ? 28.771 -5.314 2.490 1.00 0.00 120 GLU A N 4
ATOM 10769 C CA . GLU A 1 123 ? 29.312 -4.569 3.620 1.00 0.00 120 GLU A CA 4
ATOM 10770 C C . GLU A 1 123 ? 30.222 -3.426 3.178 1.00 0.00 120 GLU A C 4
ATOM 10771 O O . GLU A 1 123 ? 30.201 -2.352 3.778 1.00 0.00 120 GLU A O 4
ATOM 10783 N N . GLU A 1 124 ? 31.005 -3.645 2.130 1.00 0.00 121 GLU A N 4
ATOM 10784 C CA . GLU A 1 124 ? 31.925 -2.617 1.651 1.00 0.00 121 GLU A CA 4
ATOM 10785 C C . GLU A 1 124 ? 31.166 -1.390 1.148 1.00 0.00 121 GLU A C 4
ATOM 10786 O O . GLU A 1 124 ? 31.621 -0.257 1.316 1.00 0.00 121 GLU A O 4
ATOM 10798 N N . LEU A 1 125 ? 30.004 -1.622 0.548 1.00 0.00 122 LEU A N 4
ATOM 10799 C CA . LEU A 1 125 ? 29.176 -0.538 0.040 1.00 0.00 122 LEU A CA 4
ATOM 10800 C C . LEU A 1 125 ? 28.320 0.035 1.161 1.00 0.00 122 LEU A C 4
ATOM 10801 O O . LEU A 1 125 ? 27.904 1.189 1.112 1.00 0.00 122 LEU A O 4
ATOM 10817 N N . ARG A 1 126 ? 28.034 -0.794 2.155 1.00 0.00 123 ARG A N 4
ATOM 10818 C CA . ARG A 1 126 ? 27.279 -0.360 3.321 1.00 0.00 123 ARG A CA 4
ATOM 10819 C C . ARG A 1 126 ? 28.114 0.585 4.181 1.00 0.00 123 ARG A C 4
ATOM 10820 O O . ARG A 1 126 ? 27.638 1.643 4.595 1.00 0.00 123 ARG A O 4
ATOM 10841 N N . GLU A 1 127 ? 29.363 0.203 4.439 1.00 0.00 124 GLU A N 4
ATOM 10842 C CA . GLU A 1 127 ? 30.274 1.044 5.208 1.00 0.00 124 GLU A CA 4
ATOM 10843 C C . GLU A 1 127 ? 30.628 2.297 4.420 1.00 0.00 124 GLU A C 4
ATOM 10844 O O . GLU A 1 127 ? 30.607 3.407 4.952 1.00 0.00 124 GLU A O 4
ATOM 10856 N N . ASN A 1 128 ? 30.974 2.109 3.152 1.00 0.00 125 ASN A N 4
ATOM 10857 C CA . ASN A 1 128 ? 31.323 3.220 2.274 1.00 0.00 125 ASN A CA 4
ATOM 10858 C C . ASN A 1 128 ? 30.334 3.302 1.121 1.00 0.00 125 ASN A C 4
ATOM 10859 O O . ASN A 1 128 ? 30.563 2.713 0.060 1.00 0.00 125 ASN A O 4
ATOM 10870 N N . PRO A 1 129 ? 29.215 4.015 1.318 1.00 0.00 126 PRO A N 4
ATOM 10871 C CA . PRO A 1 129 ? 28.178 4.162 0.296 1.00 0.00 126 PRO A CA 4
ATOM 10872 C C . PRO A 1 129 ? 28.699 4.878 -0.944 1.00 0.00 126 PRO A C 4
ATOM 10873 O O . PRO A 1 129 ? 29.282 5.961 -0.849 1.00 0.00 126 PRO A O 4
ATOM 10884 N N . PRO A 1 130 ? 28.512 4.271 -2.121 1.00 0.00 127 PRO A N 4
ATOM 10885 C CA . PRO A 1 130 ? 28.923 4.871 -3.387 1.00 0.00 127 PRO A CA 4
ATOM 10886 C C . PRO A 1 130 ? 28.013 6.028 -3.786 1.00 0.00 127 PRO A C 4
ATOM 10887 O O . PRO A 1 130 ? 26.945 6.222 -3.202 1.00 0.00 127 PRO A O 4
ATOM 10898 N N . ALA A 1 131 ? 28.444 6.802 -4.771 1.00 0.00 128 ALA A N 4
ATOM 10899 C CA . ALA A 1 131 ? 27.634 7.893 -5.289 1.00 0.00 128 ALA A CA 4
ATOM 10900 C C . ALA A 1 131 ? 26.566 7.348 -6.227 1.00 0.00 128 ALA A C 4
ATOM 10901 O O . ALA A 1 131 ? 25.443 7.847 -6.271 1.00 0.00 128 ALA A O 4
ATOM 10908 N N . LYS A 1 132 ? 26.931 6.315 -6.970 1.00 0.00 129 LYS A N 4
ATOM 10909 C CA . LYS A 1 132 ? 26.000 5.629 -7.847 1.00 0.00 129 LYS A CA 4
ATOM 10910 C C . LYS A 1 132 ? 25.272 4.551 -7.058 1.00 0.00 129 LYS A C 4
ATOM 10911 O O . LYS A 1 132 ? 25.904 3.655 -6.495 1.00 0.00 129 LYS A O 4
ATOM 10930 N N . VAL A 1 133 ? 23.954 4.646 -6.990 1.00 0.00 130 VAL A N 4
ATOM 10931 C CA . VAL A 1 133 ? 23.179 3.671 -6.244 1.00 0.00 130 VAL A CA 4
ATOM 10932 C C . VAL A 1 133 ? 23.061 2.358 -7.009 1.00 0.00 130 VAL A C 4
ATOM 10933 O O . VAL A 1 133 ? 22.618 2.319 -8.158 1.00 0.00 130 VAL A O 4
ATOM 10946 N N . GLN A 1 134 ? 23.481 1.287 -6.364 1.00 0.00 131 GLN A N 4
ATOM 10947 C CA . GLN A 1 134 ? 23.351 -0.042 -6.927 1.00 0.00 131 GLN A CA 4
ATOM 10948 C C . GLN A 1 134 ? 22.227 -0.768 -6.213 1.00 0.00 131 GLN A C 4
ATOM 10949 O O . GLN A 1 134 ? 22.470 -1.615 -5.349 1.00 0.00 131 GLN A O 4
ATOM 10963 N N . VAL A 1 135 ? 20.996 -0.434 -6.578 1.00 0.00 132 VAL A N 4
ATOM 10964 C CA . VAL A 1 135 ? 19.829 -0.906 -5.849 1.00 0.00 132 VAL A CA 4
ATOM 10965 C C . VAL A 1 135 ? 19.704 -2.427 -5.930 1.00 0.00 132 VAL A C 4
ATOM 10966 O O . VAL A 1 135 ? 19.081 -3.058 -5.074 1.00 0.00 132 VAL A O 4
ATOM 10979 N N . ASP A 1 136 ? 20.308 -3.014 -6.957 1.00 0.00 133 ASP A N 4
ATOM 10980 C CA . ASP A 1 136 ? 20.309 -4.465 -7.112 1.00 0.00 133 ASP A CA 4
ATOM 10981 C C . ASP A 1 136 ? 21.016 -5.134 -5.939 1.00 0.00 133 ASP A C 4
ATOM 10982 O O . ASP A 1 136 ? 20.718 -6.272 -5.587 1.00 0.00 133 ASP A O 4
ATOM 10991 N N . HIS A 1 137 ? 21.914 -4.405 -5.297 1.00 0.00 134 HIS A N 4
ATOM 10992 C CA . HIS A 1 137 ? 22.638 -4.939 -4.152 1.00 0.00 134 HIS A CA 4
ATOM 10993 C C . HIS A 1 137 ? 22.063 -4.378 -2.861 1.00 0.00 134 HIS A C 4
ATOM 10994 O O . HIS A 1 137 ? 22.495 -4.731 -1.762 1.00 0.00 134 HIS A O 4
ATOM 11009 N N . ILE A 1 138 ? 21.093 -3.487 -3.005 1.00 0.00 135 ILE A N 4
ATOM 11010 C CA . ILE A 1 138 ? 20.376 -2.946 -1.868 1.00 0.00 135 ILE A CA 4
ATOM 11011 C C . ILE A 1 138 ? 19.202 -3.859 -1.527 1.00 0.00 135 ILE A C 4
ATOM 11012 O O . ILE A 1 138 ? 18.407 -4.225 -2.400 1.00 0.00 135 ILE A O 4
ATOM 11028 N N . VAL A 1 139 ? 19.098 -4.235 -0.267 1.00 0.00 136 VAL A N 4
ATOM 11029 C CA . VAL A 1 139 ? 18.074 -5.160 0.175 1.00 0.00 136 VAL A CA 4
ATOM 11030 C C . VAL A 1 139 ? 16.910 -4.408 0.782 1.00 0.00 136 VAL A C 4
ATOM 11031 O O . VAL A 1 139 ? 17.100 -3.525 1.618 1.00 0.00 136 VAL A O 4
ATOM 11044 N N . ARG A 1 140 ? 15.714 -4.753 0.350 1.00 0.00 137 ARG A N 4
ATOM 11045 C CA . ARG A 1 140 ? 14.517 -4.219 0.951 1.00 0.00 137 ARG A CA 4
ATOM 11046 C C . ARG A 1 140 ? 13.830 -5.324 1.732 1.00 0.00 137 ARG A C 4
ATOM 11047 O O . ARG A 1 140 ? 13.258 -6.244 1.156 1.00 0.00 137 ARG A O 4
ATOM 11068 N N . ASN A 1 141 ? 13.870 -5.227 3.038 1.00 0.00 138 ASN A N 4
ATOM 11069 C CA . ASN A 1 141 ? 13.273 -6.247 3.877 1.00 0.00 138 ASN A CA 4
ATOM 11070 C C . ASN A 1 141 ? 12.098 -5.655 4.633 1.00 0.00 138 ASN A C 4
ATOM 11071 O O . ASN A 1 141 ? 12.234 -4.627 5.298 1.00 0.00 138 ASN A O 4
ATOM 11082 N N . ILE A 1 142 ? 10.943 -6.281 4.505 1.00 0.00 139 ILE A N 4
ATOM 11083 C CA . ILE A 1 142 ? 9.749 -5.766 5.142 1.00 0.00 139 ILE A CA 4
ATOM 11084 C C . ILE A 1 142 ? 9.591 -6.376 6.520 1.00 0.00 139 ILE A C 4
ATOM 11085 O O . ILE A 1 142 ? 9.493 -7.593 6.660 1.00 0.00 139 ILE A O 4
ATOM 11101 N N . LEU A 1 143 ? 9.586 -5.536 7.539 1.00 0.00 140 LEU A N 4
ATOM 11102 C CA . LEU A 1 143 ? 9.365 -6.010 8.891 1.00 0.00 140 LEU A CA 4
ATOM 11103 C C . LEU A 1 143 ? 7.870 -6.259 9.085 1.00 0.00 140 LEU A C 4
ATOM 11104 O O . LEU A 1 143 ? 7.176 -5.496 9.758 1.00 0.00 140 LEU A O 4
ATOM 11120 N N . ALA A 1 144 ? 7.388 -7.343 8.479 1.00 0.00 141 ALA A N 4
ATOM 11121 C CA . ALA A 1 144 ? 5.959 -7.646 8.418 1.00 0.00 141 ALA A CA 4
ATOM 11122 C C . ALA A 1 144 ? 5.407 -8.067 9.772 1.00 0.00 141 ALA A C 4
ATOM 11123 O O . ALA A 1 144 ? 4.203 -8.278 9.922 1.00 0.00 141 ALA A O 4
ATOM 11130 N N . GLU A 1 145 ? 6.294 -8.188 10.748 1.00 0.00 142 GLU A N 4
ATOM 11131 C CA . GLU A 1 145 ? 5.906 -8.520 12.111 1.00 0.00 142 GLU A CA 4
ATOM 11132 C C . GLU A 1 145 ? 4.950 -7.471 12.673 1.00 0.00 142 GLU A C 4
ATOM 11133 O O . GLU A 1 145 ? 4.076 -7.779 13.485 1.00 0.00 142 GLU A O 4
ATOM 11145 N N . LYS A 1 146 ? 5.111 -6.234 12.217 1.00 0.00 143 LYS A N 4
ATOM 11146 C CA . LYS A 1 146 ? 4.365 -5.114 12.764 1.00 0.00 143 LYS A CA 4
ATOM 11147 C C . LYS A 1 146 ? 3.579 -4.370 11.681 1.00 0.00 143 LYS A C 4
ATOM 11148 O O . LYS A 1 146 ? 4.123 -3.524 10.964 1.00 0.00 143 LYS A O 4
ATOM 11167 N N . PRO A 1 147 ? 2.289 -4.688 11.539 1.00 0.00 144 PRO A N 4
ATOM 11168 C CA . PRO A 1 147 ? 1.363 -3.915 10.720 1.00 0.00 144 PRO A CA 4
ATOM 11169 C C . PRO A 1 147 ? 0.825 -2.702 11.476 1.00 0.00 144 PRO A C 4
ATOM 11170 O O . PRO A 1 147 ? 0.433 -2.811 12.638 1.00 0.00 144 PRO A O 4
ATOM 11181 N N . ARG A 1 148 ? 0.830 -1.549 10.831 1.00 0.00 145 ARG A N 4
ATOM 11182 C CA . ARG A 1 148 ? 0.217 -0.360 11.400 1.00 0.00 145 ARG A CA 4
ATOM 11183 C C . ARG A 1 148 ? -1.067 -0.033 10.657 1.00 0.00 145 ARG A C 4
ATOM 11184 O O . ARG A 1 148 ? -1.037 0.535 9.572 1.00 0.00 145 ARG A O 4
ATOM 11205 N N . VAL A 1 149 ? -2.195 -0.379 11.250 1.00 0.00 146 VAL A N 4
ATOM 11206 C CA . VAL A 1 149 ? -3.470 -0.238 10.569 1.00 0.00 146 VAL A CA 4
ATOM 11207 C C . VAL A 1 149 ? -4.206 0.986 11.091 1.00 0.00 146 VAL A C 4
ATOM 11208 O O . VAL A 1 149 ? -4.379 1.150 12.300 1.00 0.00 146 VAL A O 4
ATOM 11221 N N . THR A 1 150 ? -4.635 1.839 10.182 1.00 0.00 147 THR A N 4
ATOM 11222 C CA . THR A 1 150 ? -5.325 3.058 10.548 1.00 0.00 147 THR A CA 4
ATOM 11223 C C . THR A 1 150 ? -6.679 3.102 9.855 1.00 0.00 147 THR A C 4
ATOM 11224 O O . THR A 1 150 ? -6.770 2.925 8.638 1.00 0.00 147 THR A O 4
ATOM 11235 N N . ARG A 1 151 ? -7.723 3.314 10.638 1.00 0.00 148 ARG A N 4
ATOM 11236 C CA . ARG A 1 151 ? -9.084 3.275 10.134 1.00 0.00 148 ARG A CA 4
ATOM 11237 C C . ARG A 1 151 ? -9.698 4.663 10.126 1.00 0.00 148 ARG A C 4
ATOM 11238 O O . ARG A 1 151 ? -9.572 5.412 11.098 1.00 0.00 148 ARG A O 4
ATOM 11259 N N . PHE A 1 152 ? -10.354 5.014 9.032 1.00 0.00 149 PHE A N 4
ATOM 11260 C CA . PHE A 1 152 ? -11.111 6.252 8.967 1.00 0.00 149 PHE A CA 4
ATOM 11261 C C . PHE A 1 152 ? -12.594 5.917 8.890 1.00 0.00 149 PHE A C 4
ATOM 11262 O O . PHE A 1 152 ? -12.979 4.936 8.251 1.00 0.00 149 PHE A O 4
ATOM 11279 N N . ASN A 1 153 ? -13.418 6.711 9.549 1.00 0.00 150 ASN A N 4
ATOM 11280 C CA . ASN A 1 153 ? -14.854 6.473 9.545 1.00 0.00 150 ASN A CA 4
ATOM 11281 C C . ASN A 1 153 ? -15.494 7.087 8.302 1.00 0.00 150 ASN A C 4
ATOM 11282 O O . ASN A 1 153 ? -15.697 8.298 8.213 1.00 0.00 150 ASN A O 4
ATOM 11293 N N . ILE A 1 154 ? -15.791 6.239 7.329 1.00 0.00 151 ILE A N 4
ATOM 11294 C CA . ILE A 1 154 ? -16.421 6.683 6.097 1.00 0.00 151 ILE A CA 4
ATOM 11295 C C . ILE A 1 154 ? -17.796 6.039 5.975 1.00 0.00 151 ILE A C 4
ATOM 11296 O O . ILE A 1 154 ? -18.093 5.064 6.669 1.00 0.00 151 ILE A O 4
ATOM 11312 N N . VAL A 1 155 ? -18.628 6.580 5.106 1.00 0.00 152 VAL A N 4
ATOM 11313 C CA . VAL A 1 155 ? -19.993 6.106 4.972 1.00 0.00 152 VAL A CA 4
ATOM 11314 C C . VAL A 1 155 ? -20.096 5.067 3.867 1.00 0.00 152 VAL A C 4
ATOM 11315 O O . VAL A 1 155 ? -19.677 5.304 2.736 1.00 0.00 152 VAL A O 4
ATOM 11328 N N . TRP A 1 156 ? -20.649 3.912 4.207 1.00 0.00 153 TRP A N 4
ATOM 11329 C CA . TRP A 1 156 ? -20.755 2.812 3.264 1.00 0.00 153 TRP A CA 4
ATOM 11330 C C . TRP A 1 156 ? -22.195 2.566 2.851 1.00 0.00 153 TRP A C 4
ATOM 11331 O O . TRP A 1 156 ? -23.100 2.626 3.687 1.00 0.00 153 TRP A O 4
ATOM 11352 N N . ASP A 1 157 ? -22.370 2.245 1.568 1.00 0.00 154 ASP A N 4
ATOM 11353 C CA . ASP A 1 157 ? -23.668 1.865 0.982 1.00 0.00 154 ASP A CA 4
ATOM 11354 C C . ASP A 1 157 ? -24.687 3.007 1.021 1.00 0.00 154 ASP A C 4
ATOM 11355 O O . ASP A 1 157 ? -25.129 3.493 -0.020 1.00 0.00 154 ASP A O 4
ATOM 11364 N N . ASN A 1 158 ? -25.036 3.440 2.220 1.00 0.00 155 ASN A N 4
ATOM 11365 C CA . ASN A 1 158 ? -26.075 4.441 2.418 1.00 0.00 155 ASN A CA 4
ATOM 11366 C C . ASN A 1 158 ? -25.510 5.851 2.318 1.00 0.00 155 ASN A C 4
ATOM 11367 O O . ASN A 1 158 ? -26.054 6.791 2.903 1.00 0.00 155 ASN A O 4
ATOM 11378 N N . GLU A 1 159 ? -24.415 6.003 1.589 1.00 0.00 156 GLU A N 4
ATOM 11379 C CA . GLU A 1 159 ? -23.826 7.313 1.396 1.00 0.00 156 GLU A CA 4
ATOM 11380 C C . GLU A 1 159 ? -24.589 8.078 0.326 1.00 0.00 156 GLU A C 4
ATOM 11381 O O . GLU A 1 159 ? -24.379 7.876 -0.872 1.00 0.00 156 GLU A O 4
ATOM 11393 N N . ASN A 1 160 ? -25.494 8.931 0.764 1.00 0.00 157 ASN A N 4
ATOM 11394 C CA . ASN A 1 160 ? -26.225 9.792 -0.143 1.00 0.00 157 ASN A CA 4
ATOM 11395 C C . ASN A 1 160 ? -25.978 11.236 0.251 1.00 0.00 157 ASN A C 4
ATOM 11396 O O . ASN A 1 160 ? -26.316 11.657 1.357 1.00 0.00 157 ASN A O 4
ATOM 11407 N N . GLU A 1 161 ? -25.373 11.981 -0.650 1.00 0.00 158 GLU A N 4
ATOM 11408 C CA . GLU A 1 161 ? -24.968 13.346 -0.369 1.00 0.00 158 GLU A CA 4
ATOM 11409 C C . GLU A 1 161 ? -26.104 14.324 -0.650 1.00 0.00 158 GLU A C 4
ATOM 11410 O O . GLU A 1 161 ? -27.222 13.917 -0.974 1.00 0.00 158 GLU A O 4
ATOM 11422 N N . GLY A 1 162 ? -25.809 15.609 -0.525 1.00 0.00 159 GLY A N 4
ATOM 11423 C CA . GLY A 1 162 ? -26.836 16.619 -0.589 1.00 0.00 159 GLY A CA 4
ATOM 11424 C C . GLY A 1 162 ? -27.208 17.062 0.805 1.00 0.00 159 GLY A C 4
ATOM 11425 O O . GLY A 1 162 ? -26.462 16.810 1.752 1.00 0.00 159 GLY A O 4
ATOM 11429 N N . ASP A 1 163 ? -28.357 17.689 0.953 1.00 0.00 160 ASP A N 4
ATOM 11430 C CA . ASP A 1 163 ? -28.816 18.116 2.267 1.00 0.00 160 ASP A CA 4
ATOM 11431 C C . ASP A 1 163 ? -29.610 16.991 2.925 1.00 0.00 160 ASP A C 4
ATOM 11432 O O . ASP A 1 163 ? -30.740 17.179 3.373 1.00 0.00 160 ASP A O 4
ATOM 11441 N N . LEU A 1 164 ? -28.998 15.805 2.949 1.00 0.00 161 LEU A N 4
ATOM 11442 C CA . LEU A 1 164 ? -29.622 14.580 3.460 1.00 0.00 161 LEU A CA 4
ATOM 11443 C C . LEU A 1 164 ? -30.801 14.139 2.588 1.00 0.00 161 LEU A C 4
ATOM 11444 O O . LEU A 1 164 ? -31.417 13.099 2.836 1.00 0.00 161 LEU A O 4
ATOM 11460 N N . TYR A 1 165 ? -31.106 14.932 1.570 1.00 0.00 162 TYR A N 4
ATOM 11461 C CA . TYR A 1 165 ? -32.128 14.588 0.600 1.00 0.00 162 TYR A CA 4
ATOM 11462 C C . TYR A 1 165 ? -31.473 14.293 -0.739 1.00 0.00 162 TYR A C 4
ATOM 11463 O O . TYR A 1 165 ? -30.793 15.150 -1.306 1.00 0.00 162 TYR A O 4
ATOM 11481 N N . PRO A 1 166 ? -31.659 13.074 -1.254 1.00 0.00 163 PRO A N 4
ATOM 11482 C CA . PRO A 1 166 ? -30.982 12.623 -2.471 1.00 0.00 163 PRO A CA 4
ATOM 11483 C C . PRO A 1 166 ? -31.339 13.456 -3.697 1.00 0.00 163 PRO A C 4
ATOM 11484 O O . PRO A 1 166 ? -32.516 13.691 -3.982 1.00 0.00 163 PRO A O 4
ATOM 11495 N N . PRO A 1 167 ? -30.322 13.933 -4.428 1.00 0.00 164 PRO A N 4
ATOM 11496 C CA . PRO A 1 167 ? -30.505 14.544 -5.733 1.00 0.00 164 PRO A CA 4
ATOM 11497 C C . PRO A 1 167 ? -30.520 13.480 -6.820 1.00 0.00 164 PRO A C 4
ATOM 11498 O O . PRO A 1 167 ? -29.505 13.220 -7.467 1.00 0.00 164 PRO A O 4
ATOM 11509 N N . GLU A 1 168 ? -31.675 12.855 -6.995 1.00 0.00 165 GLU A N 4
ATOM 11510 C CA . GLU A 1 168 ? -31.814 11.729 -7.909 1.00 0.00 165 GLU A CA 4
ATOM 11511 C C . GLU A 1 168 ? -31.464 12.115 -9.342 1.00 0.00 165 GLU A C 4
ATOM 11512 O O . GLU A 1 168 ? -32.173 12.887 -9.987 1.00 0.00 165 GLU A O 4
ATOM 11524 N N . GLN A 1 169 ? -30.357 11.569 -9.823 1.00 0.00 166 GLN A N 4
ATOM 11525 C CA . GLN A 1 169 ? -29.905 11.800 -11.186 1.00 0.00 166 GLN A CA 4
ATOM 11526 C C . GLN A 1 169 ? -30.631 10.854 -12.138 1.00 0.00 166 GLN A C 4
ATOM 11527 O O . GLN A 1 169 ? -30.988 9.740 -11.750 1.00 0.00 166 GLN A O 4
ATOM 11541 N N . PRO A 1 170 ? -30.890 11.292 -13.379 1.00 0.00 167 PRO A N 4
ATOM 11542 C CA . PRO A 1 170 ? -31.533 10.451 -14.397 1.00 0.00 167 PRO A CA 4
ATOM 11543 C C . PRO A 1 170 ? -30.611 9.335 -14.880 1.00 0.00 167 PRO A C 4
ATOM 11544 O O . PRO A 1 170 ? -30.064 9.391 -15.983 1.00 0.00 167 PRO A O 4
ATOM 11555 N N . GLY A 1 171 ? -30.439 8.323 -14.045 1.00 0.00 168 GLY A N 4
ATOM 11556 C CA . GLY A 1 171 ? -29.543 7.237 -14.362 1.00 0.00 168 GLY A CA 4
ATOM 11557 C C . GLY A 1 171 ? -28.462 7.081 -13.315 1.00 0.00 168 GLY A C 4
ATOM 11558 O O . GLY A 1 171 ? -27.718 8.023 -13.036 1.00 0.00 168 GLY A O 4
ATOM 11562 N N . VAL A 1 172 ? -28.381 5.901 -12.723 1.00 0.00 169 VAL A N 4
ATOM 11563 C CA . VAL A 1 172 ? -27.379 5.623 -11.707 1.00 0.00 169 VAL A CA 4
ATOM 11564 C C . VAL A 1 172 ? -26.447 4.507 -12.163 1.00 0.00 169 VAL A C 4
ATOM 11565 O O . VAL A 1 172 ? -25.539 4.793 -12.967 1.00 0.00 169 VAL A O 4
ATOM 11579 N N . LEU B 2 1 ? -12.009 -21.181 4.890 1.00 0.00 419 LEU B N 4
ATOM 11580 C CA . LEU B 2 1 ? -13.124 -20.279 4.532 1.00 0.00 419 LEU B CA 4
ATOM 11581 C C . LEU B 2 1 ? -13.496 -20.424 3.074 1.00 0.00 419 LEU B C 4
ATOM 11582 O O . LEU B 2 1 ? -12.941 -21.249 2.345 1.00 0.00 419 LEU B O 4
ATOM 11600 N N . ALA B 2 2 ? -14.445 -19.611 2.663 1.00 0.00 420 ALA B N 4
ATOM 11601 C CA . ALA B 2 2 ? -14.850 -19.544 1.273 1.00 0.00 420 ALA B CA 4
ATOM 11602 C C . ALA B 2 2 ? -14.470 -18.193 0.698 1.00 0.00 420 ALA B C 4
ATOM 11603 O O . ALA B 2 2 ? -15.110 -17.177 0.982 1.00 0.00 420 ALA B O 4
ATOM 11610 N N . ILE B 2 3 ? -13.419 -18.187 -0.098 1.00 0.00 421 ILE B N 4
ATOM 11611 C CA . ILE B 2 3 ? -12.880 -16.951 -0.639 1.00 0.00 421 ILE B CA 4
ATOM 11612 C C . ILE B 2 3 ? -13.571 -16.579 -1.929 1.00 0.00 421 ILE B C 4
ATOM 11613 O O . ILE B 2 3 ? -14.022 -17.438 -2.687 1.00 0.00 421 ILE B O 4
ATOM 11629 N N . THR B 2 4 ? -13.646 -15.288 -2.166 1.00 0.00 422 THR B N 4
ATOM 11630 C CA . THR B 2 4 ? -14.193 -14.765 -3.396 1.00 0.00 422 THR B CA 4
ATOM 11631 C C . THR B 2 4 ? -13.179 -14.876 -4.533 1.00 0.00 422 THR B C 4
ATOM 11632 O O . THR B 2 4 ? -13.553 -15.136 -5.675 1.00 0.00 422 THR B O 4
ATOM 11643 N N . MET B 2 5 ? -11.900 -14.696 -4.210 1.00 0.00 423 MET B N 4
ATOM 11644 C CA . MET B 2 5 ? -10.840 -14.679 -5.221 1.00 0.00 423 MET B CA 4
ATOM 11645 C C . MET B 2 5 ? -11.147 -13.637 -6.293 1.00 0.00 423 MET B C 4
ATOM 11646 O O . MET B 2 5 ? -11.394 -13.972 -7.455 1.00 0.00 423 MET B O 4
ATOM 11660 N N . LEU B 2 6 ? -11.141 -12.372 -5.885 1.00 0.00 424 LEU B N 4
ATOM 11661 C CA . LEU B 2 6 ? -11.450 -11.269 -6.788 1.00 0.00 424 LEU B CA 4
ATOM 11662 C C . LEU B 2 6 ? -10.372 -11.135 -7.855 1.00 0.00 424 LEU B C 4
ATOM 11663 O O . LEU B 2 6 ? -9.276 -11.684 -7.729 1.00 0.00 424 LEU B O 4
ATOM 11679 N N . LYS B 2 7 ? -10.693 -10.387 -8.886 1.00 0.00 425 LYS B N 4
ATOM 11680 C CA . LYS B 2 7 ? -9.741 -10.052 -9.922 1.00 0.00 425 LYS B CA 4
ATOM 11681 C C . LYS B 2 7 ? -9.545 -8.543 -9.923 1.00 0.00 425 LYS B C 4
ATOM 11682 O O . LYS B 2 7 ? -10.310 -7.806 -10.549 1.00 0.00 425 LYS B O 4
ATOM 11701 N N . PRO B 2 8 ? -8.538 -8.062 -9.187 1.00 0.00 426 PRO B N 4
ATOM 11702 C CA . PRO B 2 8 ? -8.308 -6.634 -9.010 1.00 0.00 426 PRO B CA 4
ATOM 11703 C C . PRO B 2 8 ? -7.618 -6.000 -10.212 1.00 0.00 426 PRO B C 4
ATOM 11704 O O . PRO B 2 8 ? -6.478 -5.538 -10.127 1.00 0.00 426 PRO B O 4
ATOM 11715 N N . ARG B 2 9 ? -8.323 -5.992 -11.334 1.00 0.00 427 ARG B N 4
ATOM 11716 C CA . ARG B 2 9 ? -7.835 -5.349 -12.542 1.00 0.00 427 ARG B CA 4
ATOM 11717 C C . ARG B 2 9 ? -7.687 -3.852 -12.308 1.00 0.00 427 ARG B C 4
ATOM 11718 O O . ARG B 2 9 ? -8.439 -3.259 -11.542 1.00 0.00 427 ARG B O 4
ATOM 11739 N N . LYS B 2 10 ? -6.701 -3.257 -12.952 1.00 0.00 428 LYS B N 4
ATOM 11740 C CA . LYS B 2 10 ? -6.416 -1.837 -12.789 1.00 0.00 428 LYS B CA 4
ATOM 11741 C C . LYS B 2 10 ? -7.596 -0.992 -13.267 1.00 0.00 428 LYS B C 4
ATOM 11742 O O . LYS B 2 10 ? -8.483 -1.484 -13.968 1.00 0.00 428 LYS B O 4
ATOM 11761 N N . LYS B 2 11 ? -7.581 0.287 -12.907 1.00 0.00 429 LYS B N 4
ATOM 11762 C CA . LYS B 2 11 ? -8.747 1.158 -13.068 1.00 0.00 429 LYS B CA 4
ATOM 11763 C C . LYS B 2 11 ? -8.986 1.576 -14.517 1.00 0.00 429 LYS B C 4
ATOM 11764 O O . LYS B 2 11 ? -9.720 2.529 -14.784 1.00 0.00 429 LYS B O 4
ATOM 11783 N N . ALA B 2 12 ? -8.403 0.843 -15.448 1.00 0.00 430 ALA B N 4
ATOM 11784 C CA . ALA B 2 12 ? -8.544 1.136 -16.864 1.00 0.00 430 ALA B CA 4
ATOM 11785 C C . ALA B 2 12 ? -9.821 0.516 -17.432 1.00 0.00 430 ALA B C 4
ATOM 11786 O O . ALA B 2 12 ? -9.835 0.005 -18.551 1.00 0.00 430 ALA B O 4
ATOM 11793 N N . LYS B 2 13 ? -10.896 0.565 -16.653 1.00 0.00 431 LYS B N 4
ATOM 11794 C CA . LYS B 2 13 ? -12.177 0.025 -17.089 1.00 0.00 431 LYS B CA 4
ATOM 11795 C C . LYS B 2 13 ? -13.009 1.110 -17.762 1.00 0.00 431 LYS B C 4
ATOM 11796 O O . LYS B 2 13 ? -14.101 0.850 -18.269 1.00 0.00 431 LYS B O 4
ATOM 11815 N N . ALA B 2 14 ? -12.491 2.329 -17.747 1.00 0.00 432 ALA B N 4
ATOM 11816 C CA . ALA B 2 14 ? -13.171 3.459 -18.356 1.00 0.00 432 ALA B CA 4
ATOM 11817 C C . ALA B 2 14 ? -12.599 3.739 -19.738 1.00 0.00 432 ALA B C 4
ATOM 11818 O O . ALA B 2 14 ? -11.427 3.462 -20.001 1.00 0.00 432 ALA B O 4
ATOM 11825 N N . LEU B 2 15 ? -13.428 4.278 -20.616 1.00 0.00 433 LEU B N 4
ATOM 11826 C CA . LEU B 2 15 ? -13.007 4.592 -21.970 1.00 0.00 433 LEU B CA 4
ATOM 11827 C C . LEU B 2 15 ? -12.353 5.966 -22.012 1.00 0.00 433 LEU B C 4
ATOM 11828 O O . LEU B 2 15 ? -11.107 6.031 -22.021 1.00 0.00 433 LEU B O 4
ATOM 11845 N N . GLY A 1 1 ? -26.565 -5.490 6.015 1.00 0.00 -2 GLY A N 5
ATOM 11846 C CA . GLY A 1 1 ? -25.304 -5.827 6.713 1.00 0.00 -2 GLY A CA 5
ATOM 11847 C C . GLY A 1 1 ? -24.373 -4.638 6.824 1.00 0.00 -2 GLY A C 5
ATOM 11848 O O . GLY A 1 1 ? -23.255 -4.670 6.315 1.00 0.00 -2 GLY A O 5
ATOM 11854 N N . ALA A 1 2 ? -24.831 -3.586 7.489 1.00 0.00 -1 ALA A N 5
ATOM 11855 C CA . ALA A 1 2 ? -24.025 -2.388 7.663 1.00 0.00 -1 ALA A CA 5
ATOM 11856 C C . ALA A 1 2 ? -23.528 -2.269 9.098 1.00 0.00 -1 ALA A C 5
ATOM 11857 O O . ALA A 1 2 ? -24.078 -1.513 9.899 1.00 0.00 -1 ALA A O 5
ATOM 11864 N N . MET A 1 3 ? -22.487 -3.023 9.422 1.00 0.00 0 MET A N 5
ATOM 11865 C CA . MET A 1 3 ? -21.890 -2.982 10.755 1.00 0.00 0 MET A CA 5
ATOM 11866 C C . MET A 1 3 ? -20.886 -1.837 10.853 1.00 0.00 0 MET A C 5
ATOM 11867 O O . MET A 1 3 ? -19.712 -2.050 11.167 1.00 0.00 0 MET A O 5
ATOM 11881 N N . GLY A 1 4 ? -21.349 -0.625 10.564 1.00 0.00 1 GLY A N 5
ATOM 11882 C CA . GLY A 1 4 ? -20.478 0.539 10.581 1.00 0.00 1 GLY A CA 5
ATOM 11883 C C . GLY A 1 4 ? -19.614 0.619 9.338 1.00 0.00 1 GLY A C 5
ATOM 11884 O O . GLY A 1 4 ? -19.637 1.615 8.613 1.00 0.00 1 GLY A O 5
ATOM 11888 N N . SER A 1 5 ? -18.856 -0.436 9.098 1.00 0.00 2 SER A N 5
ATOM 11889 C CA . SER A 1 5 ? -18.017 -0.539 7.922 1.00 0.00 2 SER A CA 5
ATOM 11890 C C . SER A 1 5 ? -18.425 -1.754 7.103 1.00 0.00 2 SER A C 5
ATOM 11891 O O . SER A 1 5 ? -18.575 -2.849 7.642 1.00 0.00 2 SER A O 5
ATOM 11899 N N . ILE A 1 6 ? -18.621 -1.556 5.808 1.00 0.00 3 ILE A N 5
ATOM 11900 C CA . ILE A 1 6 ? -18.991 -2.650 4.917 1.00 0.00 3 ILE A CA 5
ATOM 11901 C C . ILE A 1 6 ? -17.755 -3.456 4.522 1.00 0.00 3 ILE A C 5
ATOM 11902 O O . ILE A 1 6 ? -17.843 -4.618 4.121 1.00 0.00 3 ILE A O 5
ATOM 11918 N N . VAL A 1 7 ? -16.604 -2.821 4.648 1.00 0.00 4 VAL A N 5
ATOM 11919 C CA . VAL A 1 7 ? -15.337 -3.440 4.309 1.00 0.00 4 VAL A CA 5
ATOM 11920 C C . VAL A 1 7 ? -14.342 -3.230 5.441 1.00 0.00 4 VAL A C 5
ATOM 11921 O O . VAL A 1 7 ? -14.208 -2.122 5.949 1.00 0.00 4 VAL A O 5
ATOM 11934 N N . SER A 1 8 ? -13.675 -4.297 5.849 1.00 0.00 5 SER A N 5
ATOM 11935 C CA . SER A 1 8 ? -12.650 -4.214 6.875 1.00 0.00 5 SER A CA 5
ATOM 11936 C C . SER A 1 8 ? -11.479 -5.107 6.485 1.00 0.00 5 SER A C 5
ATOM 11937 O O . SER A 1 8 ? -11.683 -6.207 5.973 1.00 0.00 5 SER A O 5
ATOM 11945 N N . LEU A 1 9 ? -10.258 -4.641 6.727 1.00 0.00 6 LEU A N 5
ATOM 11946 C CA . LEU A 1 9 ? -9.070 -5.363 6.291 1.00 0.00 6 LEU A CA 5
ATOM 11947 C C . LEU A 1 9 ? -8.666 -6.385 7.346 1.00 0.00 6 LEU A C 5
ATOM 11948 O O . LEU A 1 9 ? -8.306 -6.031 8.468 1.00 0.00 6 LEU A O 5
ATOM 11964 N N . LEU A 1 10 ? -8.734 -7.652 6.971 1.00 0.00 7 LEU A N 5
ATOM 11965 C CA . LEU A 1 10 ? -8.436 -8.751 7.875 1.00 0.00 7 LEU A CA 5
ATOM 11966 C C . LEU A 1 10 ? -6.938 -8.861 8.095 1.00 0.00 7 LEU A C 5
ATOM 11967 O O . LEU A 1 10 ? -6.479 -9.230 9.176 1.00 0.00 7 LEU A O 5
ATOM 11983 N N . GLY A 1 11 ? -6.185 -8.537 7.061 1.00 0.00 8 GLY A N 5
ATOM 11984 C CA . GLY A 1 11 ? -4.747 -8.547 7.154 1.00 0.00 8 GLY A CA 5
ATOM 11985 C C . GLY A 1 11 ? -4.109 -8.559 5.790 1.00 0.00 8 GLY A C 5
ATOM 11986 O O . GLY A 1 11 ? -4.797 -8.708 4.776 1.00 0.00 8 GLY A O 5
ATOM 11990 N N . ILE A 1 12 ? -2.799 -8.408 5.755 1.00 0.00 9 ILE A N 5
ATOM 11991 C CA . ILE A 1 12 ? -2.063 -8.397 4.506 1.00 0.00 9 ILE A CA 5
ATOM 11992 C C . ILE A 1 12 ? -0.937 -9.406 4.584 1.00 0.00 9 ILE A C 5
ATOM 11993 O O . ILE A 1 12 ? -0.332 -9.584 5.644 1.00 0.00 9 ILE A O 5
ATOM 12009 N N . LYS A 1 13 ? -0.648 -10.072 3.486 1.00 0.00 10 LYS A N 5
ATOM 12010 C CA . LYS A 1 13 ? 0.501 -10.955 3.440 1.00 0.00 10 LYS A CA 5
ATOM 12011 C C . LYS A 1 13 ? 1.625 -10.297 2.659 1.00 0.00 10 LYS A C 5
ATOM 12012 O O . LYS A 1 13 ? 1.497 -10.053 1.460 1.00 0.00 10 LYS A O 5
ATOM 12031 N N . VAL A 1 14 ? 2.696 -9.969 3.350 1.00 0.00 11 VAL A N 5
ATOM 12032 C CA . VAL A 1 14 ? 3.922 -9.551 2.696 1.00 0.00 11 VAL A CA 5
ATOM 12033 C C . VAL A 1 14 ? 4.587 -10.748 2.013 1.00 0.00 11 VAL A C 5
ATOM 12034 O O . VAL A 1 14 ? 5.173 -11.608 2.670 1.00 0.00 11 VAL A O 5
ATOM 12047 N N . LEU A 1 15 ? 4.442 -10.820 0.695 1.00 0.00 12 LEU A N 5
ATOM 12048 C CA . LEU A 1 15 ? 5.065 -11.878 -0.092 1.00 0.00 12 LEU A CA 5
ATOM 12049 C C . LEU A 1 15 ? 6.591 -11.730 -0.134 1.00 0.00 12 LEU A C 5
ATOM 12050 O O . LEU A 1 15 ? 7.320 -12.702 0.084 1.00 0.00 12 LEU A O 5
ATOM 12066 N N . ASN A 1 16 ? 7.071 -10.517 -0.402 1.00 0.00 13 ASN A N 5
ATOM 12067 C CA . ASN A 1 16 ? 8.501 -10.301 -0.649 1.00 0.00 13 ASN A CA 5
ATOM 12068 C C . ASN A 1 16 ? 9.284 -10.165 0.645 1.00 0.00 13 ASN A C 5
ATOM 12069 O O . ASN A 1 16 ? 9.219 -9.128 1.302 1.00 0.00 13 ASN A O 5
ATOM 12080 N N . ASN A 1 17 ? 10.031 -11.206 0.988 1.00 0.00 14 ASN A N 5
ATOM 12081 C CA . ASN A 1 17 ? 10.959 -11.158 2.112 1.00 0.00 14 ASN A CA 5
ATOM 12082 C C . ASN A 1 17 ? 11.955 -12.311 2.036 1.00 0.00 14 ASN A C 5
ATOM 12083 O O . ASN A 1 17 ? 11.581 -13.464 2.259 1.00 0.00 14 ASN A O 5
ATOM 12094 N N . PRO A 1 18 ? 13.238 -12.044 1.717 1.00 0.00 15 PRO A N 5
ATOM 12095 C CA . PRO A 1 18 ? 13.747 -10.717 1.350 1.00 0.00 15 PRO A CA 5
ATOM 12096 C C . PRO A 1 18 ? 13.600 -10.433 -0.147 1.00 0.00 15 PRO A C 5
ATOM 12097 O O . PRO A 1 18 ? 13.201 -11.307 -0.920 1.00 0.00 15 PRO A O 5
ATOM 12108 N N . ALA A 1 19 ? 13.919 -9.208 -0.541 1.00 0.00 16 ALA A N 5
ATOM 12109 C CA . ALA A 1 19 ? 13.933 -8.813 -1.946 1.00 0.00 16 ALA A CA 5
ATOM 12110 C C . ALA A 1 19 ? 14.767 -7.549 -2.096 1.00 0.00 16 ALA A C 5
ATOM 12111 O O . ALA A 1 19 ? 15.315 -7.061 -1.113 1.00 0.00 16 ALA A O 5
ATOM 12118 N N . LYS A 1 20 ? 14.891 -7.020 -3.307 1.00 0.00 17 LYS A N 5
ATOM 12119 C CA . LYS A 1 20 ? 15.561 -5.738 -3.483 1.00 0.00 17 LYS A CA 5
ATOM 12120 C C . LYS A 1 20 ? 14.540 -4.616 -3.396 1.00 0.00 17 LYS A C 5
ATOM 12121 O O . LYS A 1 20 ? 13.332 -4.867 -3.355 1.00 0.00 17 LYS A O 5
ATOM 12140 N N . PHE A 1 21 ? 15.015 -3.384 -3.359 1.00 0.00 18 PHE A N 5
ATOM 12141 C CA . PHE A 1 21 ? 14.123 -2.234 -3.329 1.00 0.00 18 PHE A CA 5
ATOM 12142 C C . PHE A 1 21 ? 13.467 -2.044 -4.696 1.00 0.00 18 PHE A C 5
ATOM 12143 O O . PHE A 1 21 ? 12.308 -1.644 -4.790 1.00 0.00 18 PHE A O 5
ATOM 12160 N N . THR A 1 22 ? 14.212 -2.367 -5.748 1.00 0.00 19 THR A N 5
ATOM 12161 C CA . THR A 1 22 ? 13.712 -2.267 -7.111 1.00 0.00 19 THR A CA 5
ATOM 12162 C C . THR A 1 22 ? 12.947 -3.528 -7.525 1.00 0.00 19 THR A C 5
ATOM 12163 O O . THR A 1 22 ? 12.668 -3.739 -8.707 1.00 0.00 19 THR A O 5
ATOM 12174 N N . ASP A 1 23 ? 12.611 -4.360 -6.548 1.00 0.00 20 ASP A N 5
ATOM 12175 C CA . ASP A 1 23 ? 11.795 -5.546 -6.792 1.00 0.00 20 ASP A CA 5
ATOM 12176 C C . ASP A 1 23 ? 10.321 -5.205 -6.628 1.00 0.00 20 ASP A C 5
ATOM 12177 O O . ASP A 1 23 ? 9.979 -4.276 -5.895 1.00 0.00 20 ASP A O 5
ATOM 12186 N N . PRO A 1 24 ? 9.429 -5.948 -7.304 1.00 0.00 21 PRO A N 5
ATOM 12187 C CA . PRO A 1 24 ? 7.981 -5.727 -7.222 1.00 0.00 21 PRO A CA 5
ATOM 12188 C C . PRO A 1 24 ? 7.464 -5.799 -5.790 1.00 0.00 21 PRO A C 5
ATOM 12189 O O . PRO A 1 24 ? 7.845 -6.686 -5.021 1.00 0.00 21 PRO A O 5
ATOM 12200 N N . TYR A 1 25 ? 6.622 -4.847 -5.427 1.00 0.00 22 TYR A N 5
ATOM 12201 C CA . TYR A 1 25 ? 5.981 -4.855 -4.127 1.00 0.00 22 TYR A CA 5
ATOM 12202 C C . TYR A 1 25 ? 4.727 -5.708 -4.181 1.00 0.00 22 TYR A C 5
ATOM 12203 O O . TYR A 1 25 ? 3.780 -5.382 -4.891 1.00 0.00 22 TYR A O 5
ATOM 12221 N N . GLU A 1 26 ? 4.726 -6.797 -3.440 1.00 0.00 23 GLU A N 5
ATOM 12222 C CA . GLU A 1 26 ? 3.631 -7.743 -3.484 1.00 0.00 23 GLU A CA 5
ATOM 12223 C C . GLU A 1 26 ? 3.032 -7.931 -2.098 1.00 0.00 23 GLU A C 5
ATOM 12224 O O . GLU A 1 26 ? 3.699 -8.395 -1.168 1.00 0.00 23 GLU A O 5
ATOM 12236 N N . PHE A 1 27 ? 1.777 -7.544 -1.971 1.00 0.00 24 PHE A N 5
ATOM 12237 C CA . PHE A 1 27 ? 1.027 -7.692 -0.736 1.00 0.00 24 PHE A CA 5
ATOM 12238 C C . PHE A 1 27 ? -0.281 -8.404 -1.038 1.00 0.00 24 PHE A C 5
ATOM 12239 O O . PHE A 1 27 ? -0.947 -8.069 -2.003 1.00 0.00 24 PHE A O 5
ATOM 12256 N N . GLU A 1 28 ? -0.666 -9.374 -0.231 1.00 0.00 25 GLU A N 5
ATOM 12257 C CA . GLU A 1 28 ? -1.904 -10.089 -0.502 1.00 0.00 25 GLU A CA 5
ATOM 12258 C C . GLU A 1 28 ? -3.000 -9.580 0.416 1.00 0.00 25 GLU A C 5
ATOM 12259 O O . GLU A 1 28 ? -2.881 -9.644 1.642 1.00 0.00 25 GLU A O 5
ATOM 12271 N N . ILE A 1 29 ? -4.054 -9.063 -0.187 1.00 0.00 26 ILE A N 5
ATOM 12272 C CA . ILE A 1 29 ? -5.139 -8.443 0.550 1.00 0.00 26 ILE A CA 5
ATOM 12273 C C . ILE A 1 29 ? -6.206 -9.459 0.927 1.00 0.00 26 ILE A C 5
ATOM 12274 O O . ILE A 1 29 ? -6.642 -10.260 0.100 1.00 0.00 26 ILE A O 5
ATOM 12290 N N . THR A 1 30 ? -6.590 -9.435 2.191 1.00 0.00 27 THR A N 5
ATOM 12291 C CA . THR A 1 30 ? -7.727 -10.193 2.669 1.00 0.00 27 THR A CA 5
ATOM 12292 C C . THR A 1 30 ? -8.628 -9.283 3.489 1.00 0.00 27 THR A C 5
ATOM 12293 O O . THR A 1 30 ? -8.206 -8.744 4.511 1.00 0.00 27 THR A O 5
ATOM 12304 N N . PHE A 1 31 ? -9.847 -9.080 3.026 1.00 0.00 28 PHE A N 5
ATOM 12305 C CA . PHE A 1 31 ? -10.800 -8.270 3.760 1.00 0.00 28 PHE A CA 5
ATOM 12306 C C . PHE A 1 31 ? -12.166 -8.923 3.739 1.00 0.00 28 PHE A C 5
ATOM 12307 O O . PHE A 1 31 ? -12.453 -9.752 2.874 1.00 0.00 28 PHE A O 5
ATOM 12324 N N . GLU A 1 32 ? -13.003 -8.543 4.683 1.00 0.00 29 GLU A N 5
ATOM 12325 C CA . GLU A 1 32 ? -14.314 -9.136 4.806 1.00 0.00 29 GLU A CA 5
ATOM 12326 C C . GLU A 1 32 ? -15.376 -8.173 4.314 1.00 0.00 29 GLU A C 5
ATOM 12327 O O . GLU A 1 32 ? -15.501 -7.050 4.803 1.00 0.00 29 GLU A O 5
ATOM 12339 N N . CYS A 1 33 ? -16.104 -8.623 3.316 1.00 0.00 30 CYS A N 5
ATOM 12340 C CA . CYS A 1 33 ? -17.202 -7.874 2.754 1.00 0.00 30 CYS A CA 5
ATOM 12341 C C . CYS A 1 33 ? -18.475 -8.224 3.507 1.00 0.00 30 CYS A C 5
ATOM 12342 O O . CYS A 1 33 ? -18.940 -9.364 3.450 1.00 0.00 30 CYS A O 5
ATOM 12350 N N . LEU A 1 34 ? -19.009 -7.265 4.248 1.00 0.00 31 LEU A N 5
ATOM 12351 C CA . LEU A 1 34 ? -20.234 -7.486 5.008 1.00 0.00 31 LEU A CA 5
ATOM 12352 C C . LEU A 1 34 ? -21.446 -7.362 4.099 1.00 0.00 31 LEU A C 5
ATOM 12353 O O . LEU A 1 34 ? -22.478 -8.001 4.320 1.00 0.00 31 LEU A O 5
ATOM 12369 N N . GLU A 1 35 ? -21.306 -6.539 3.073 1.00 0.00 32 GLU A N 5
ATOM 12370 C CA . GLU A 1 35 ? -22.372 -6.297 2.116 1.00 0.00 32 GLU A CA 5
ATOM 12371 C C . GLU A 1 35 ? -21.746 -5.965 0.767 1.00 0.00 32 GLU A C 5
ATOM 12372 O O . GLU A 1 35 ? -20.687 -5.347 0.718 1.00 0.00 32 GLU A O 5
ATOM 12384 N N . SER A 1 36 ? -22.375 -6.403 -0.316 1.00 0.00 33 SER A N 5
ATOM 12385 C CA . SER A 1 36 ? -21.795 -6.259 -1.646 1.00 0.00 33 SER A CA 5
ATOM 12386 C C . SER A 1 36 ? -21.552 -4.790 -1.987 1.00 0.00 33 SER A C 5
ATOM 12387 O O . SER A 1 36 ? -22.469 -3.961 -1.931 1.00 0.00 33 SER A O 5
ATOM 12395 N N . LEU A 1 37 ? -20.306 -4.470 -2.324 1.00 0.00 34 LEU A N 5
ATOM 12396 C CA . LEU A 1 37 ? -19.942 -3.109 -2.683 1.00 0.00 34 LEU A CA 5
ATOM 12397 C C . LEU A 1 37 ? -20.372 -2.811 -4.110 1.00 0.00 34 LEU A C 5
ATOM 12398 O O . LEU A 1 37 ? -19.710 -3.211 -5.063 1.00 0.00 34 LEU A O 5
ATOM 12414 N N . LYS A 1 38 ? -21.491 -2.121 -4.243 1.00 0.00 35 LYS A N 5
ATOM 12415 C CA . LYS A 1 38 ? -21.949 -1.642 -5.540 1.00 0.00 35 LYS A CA 5
ATOM 12416 C C . LYS A 1 38 ? -21.077 -0.482 -6.011 1.00 0.00 35 LYS A C 5
ATOM 12417 O O . LYS A 1 38 ? -21.069 -0.128 -7.188 1.00 0.00 35 LYS A O 5
ATOM 12436 N N . HIS A 1 39 ? -20.356 0.118 -5.072 1.00 0.00 36 HIS A N 5
ATOM 12437 C CA . HIS A 1 39 ? -19.345 1.115 -5.402 1.00 0.00 36 HIS A CA 5
ATOM 12438 C C . HIS A 1 39 ? -17.984 0.431 -5.461 1.00 0.00 36 HIS A C 5
ATOM 12439 O O . HIS A 1 39 ? -17.833 -0.688 -4.973 1.00 0.00 36 HIS A O 5
ATOM 12454 N N . ASP A 1 40 ? -17.000 1.098 -6.043 1.00 0.00 37 ASP A N 5
ATOM 12455 C CA . ASP A 1 40 ? -15.719 0.460 -6.337 1.00 0.00 37 ASP A CA 5
ATOM 12456 C C . ASP A 1 40 ? -14.703 0.644 -5.212 1.00 0.00 37 ASP A C 5
ATOM 12457 O O . ASP A 1 40 ? -14.674 1.674 -4.537 1.00 0.00 37 ASP A O 5
ATOM 12466 N N . LEU A 1 41 ? -13.878 -0.380 -5.026 1.00 0.00 38 LEU A N 5
ATOM 12467 C CA . LEU A 1 41 ? -12.794 -0.360 -4.053 1.00 0.00 38 LEU A CA 5
ATOM 12468 C C . LEU A 1 41 ? -11.454 -0.256 -4.775 1.00 0.00 38 LEU A C 5
ATOM 12469 O O . LEU A 1 41 ? -11.121 -1.108 -5.598 1.00 0.00 38 LEU A O 5
ATOM 12485 N N . GLU A 1 42 ? -10.694 0.781 -4.479 1.00 0.00 39 GLU A N 5
ATOM 12486 C CA . GLU A 1 42 ? -9.378 0.948 -5.071 1.00 0.00 39 GLU A CA 5
ATOM 12487 C C . GLU A 1 42 ? -8.295 0.671 -4.033 1.00 0.00 39 GLU A C 5
ATOM 12488 O O . GLU A 1 42 ? -8.261 1.304 -2.974 1.00 0.00 39 GLU A O 5
ATOM 12500 N N . TRP A 1 43 ? -7.415 -0.268 -4.338 1.00 0.00 40 TRP A N 5
ATOM 12501 C CA . TRP A 1 43 ? -6.310 -0.608 -3.451 1.00 0.00 40 TRP A CA 5
ATOM 12502 C C . TRP A 1 43 ? -5.016 -0.092 -4.045 1.00 0.00 40 TRP A C 5
ATOM 12503 O O . TRP A 1 43 ? -4.779 -0.239 -5.238 1.00 0.00 40 TRP A O 5
ATOM 12524 N N . LYS A 1 44 ? -4.183 0.513 -3.224 1.00 0.00 41 LYS A N 5
ATOM 12525 C CA . LYS A 1 44 ? -2.991 1.170 -3.730 1.00 0.00 41 LYS A CA 5
ATOM 12526 C C . LYS A 1 44 ? -1.857 1.088 -2.727 1.00 0.00 41 LYS A C 5
ATOM 12527 O O . LYS A 1 44 ? -2.086 0.925 -1.526 1.00 0.00 41 LYS A O 5
ATOM 12546 N N . LEU A 1 45 ? -0.639 1.200 -3.228 1.00 0.00 42 LEU A N 5
ATOM 12547 C CA . LEU A 1 45 ? 0.535 1.190 -2.378 1.00 0.00 42 LEU A CA 5
ATOM 12548 C C . LEU A 1 45 ? 1.247 2.523 -2.499 1.00 0.00 42 LEU A C 5
ATOM 12549 O O . LEU A 1 45 ? 1.491 2.998 -3.605 1.00 0.00 42 LEU A O 5
ATOM 12565 N N . THR A 1 46 ? 1.564 3.131 -1.378 1.00 0.00 43 THR A N 5
ATOM 12566 C CA . THR A 1 46 ? 2.301 4.375 -1.374 1.00 0.00 43 THR A CA 5
ATOM 12567 C C . THR A 1 46 ? 3.653 4.171 -0.710 1.00 0.00 43 THR A C 5
ATOM 12568 O O . THR A 1 46 ? 3.746 3.548 0.349 1.00 0.00 43 THR A O 5
ATOM 12579 N N . TYR A 1 47 ? 4.697 4.671 -1.347 1.00 0.00 44 TYR A N 5
ATOM 12580 C CA . TYR A 1 47 ? 6.025 4.608 -0.779 1.00 0.00 44 TYR A CA 5
ATOM 12581 C C . TYR A 1 47 ? 6.308 5.897 -0.041 1.00 0.00 44 TYR A C 5
ATOM 12582 O O . TYR A 1 47 ? 6.107 6.988 -0.577 1.00 0.00 44 TYR A O 5
ATOM 12600 N N . VAL A 1 48 ? 6.753 5.761 1.187 1.00 0.00 45 VAL A N 5
ATOM 12601 C CA . VAL A 1 48 ? 7.055 6.896 2.021 1.00 0.00 45 VAL A CA 5
ATOM 12602 C C . VAL A 1 48 ? 8.532 6.917 2.369 1.00 0.00 45 VAL A C 5
ATOM 12603 O O . VAL A 1 48 ? 9.087 5.919 2.844 1.00 0.00 45 VAL A O 5
ATOM 12616 N N . GLY A 1 49 ? 9.171 8.046 2.105 1.00 0.00 46 GLY A N 5
ATOM 12617 C CA . GLY A 1 49 ? 10.564 8.207 2.450 1.00 0.00 46 GLY A CA 5
ATOM 12618 C C . GLY A 1 49 ? 10.761 8.293 3.948 1.00 0.00 46 GLY A C 5
ATOM 12619 O O . GLY A 1 49 ? 10.770 9.388 4.509 1.00 0.00 46 GLY A O 5
ATOM 12623 N N . SER A 1 50 ? 10.888 7.129 4.582 1.00 0.00 47 SER A N 5
ATOM 12624 C CA . SER A 1 50 ? 11.101 7.020 6.025 1.00 0.00 47 SER A CA 5
ATOM 12625 C C . SER A 1 50 ? 10.122 7.896 6.813 1.00 0.00 47 SER A C 5
ATOM 12626 O O . SER A 1 50 ? 8.951 7.546 6.963 1.00 0.00 47 SER A O 5
ATOM 12634 N N . SER A 1 51 ? 10.594 9.036 7.295 1.00 0.00 48 SER A N 5
ATOM 12635 C CA . SER A 1 51 ? 9.732 9.990 7.968 1.00 0.00 48 SER A CA 5
ATOM 12636 C C . SER A 1 51 ? 10.077 11.416 7.547 1.00 0.00 48 SER A C 5
ATOM 12637 O O . SER A 1 51 ? 9.760 12.379 8.243 1.00 0.00 48 SER A O 5
ATOM 12645 N N . ARG A 1 52 ? 10.727 11.544 6.396 1.00 0.00 49 ARG A N 5
ATOM 12646 C CA . ARG A 1 52 ? 11.089 12.856 5.879 1.00 0.00 49 ARG A CA 5
ATOM 12647 C C . ARG A 1 52 ? 10.301 13.150 4.611 1.00 0.00 49 ARG A C 5
ATOM 12648 O O . ARG A 1 52 ? 9.951 14.297 4.345 1.00 0.00 49 ARG A O 5
ATOM 12669 N N . SER A 1 53 ? 10.016 12.094 3.850 1.00 0.00 50 SER A N 5
ATOM 12670 C CA . SER A 1 53 ? 9.174 12.179 2.657 1.00 0.00 50 SER A CA 5
ATOM 12671 C C . SER A 1 53 ? 9.527 13.379 1.773 1.00 0.00 50 SER A C 5
ATOM 12672 O O . SER A 1 53 ? 8.672 14.214 1.467 1.00 0.00 50 SER A O 5
ATOM 12680 N N . LEU A 1 54 ? 10.786 13.450 1.352 1.00 0.00 51 LEU A N 5
ATOM 12681 C CA . LEU A 1 54 ? 11.239 14.518 0.466 1.00 0.00 51 LEU A CA 5
ATOM 12682 C C . LEU A 1 54 ? 10.674 14.300 -0.929 1.00 0.00 51 LEU A C 5
ATOM 12683 O O . LEU A 1 54 ? 10.612 15.214 -1.750 1.00 0.00 51 LEU A O 5
ATOM 12699 N N . ASP A 1 55 ? 10.251 13.069 -1.181 1.00 0.00 52 ASP A N 5
ATOM 12700 C CA . ASP A 1 55 ? 9.629 12.709 -2.446 1.00 0.00 52 ASP A CA 5
ATOM 12701 C C . ASP A 1 55 ? 8.168 13.125 -2.435 1.00 0.00 52 ASP A C 5
ATOM 12702 O O . ASP A 1 55 ? 7.472 13.015 -3.442 1.00 0.00 52 ASP A O 5
ATOM 12711 N N . HIS A 1 56 ? 7.722 13.612 -1.270 1.00 0.00 53 HIS A N 5
ATOM 12712 C CA . HIS A 1 56 ? 6.321 13.965 -1.031 1.00 0.00 53 HIS A CA 5
ATOM 12713 C C . HIS A 1 56 ? 5.451 12.714 -1.055 1.00 0.00 53 HIS A C 5
ATOM 12714 O O . HIS A 1 56 ? 4.225 12.801 -1.151 1.00 0.00 53 HIS A O 5
ATOM 12729 N N . ASP A 1 57 ? 6.113 11.558 -0.943 1.00 0.00 54 ASP A N 5
ATOM 12730 C CA . ASP A 1 57 ? 5.472 10.241 -1.009 1.00 0.00 54 ASP A CA 5
ATOM 12731 C C . ASP A 1 57 ? 4.933 9.973 -2.411 1.00 0.00 54 ASP A C 5
ATOM 12732 O O . ASP A 1 57 ? 4.520 10.891 -3.119 1.00 0.00 54 ASP A O 5
ATOM 12741 N N . GLN A 1 58 ? 4.939 8.714 -2.812 1.00 0.00 55 GLN A N 5
ATOM 12742 C CA . GLN A 1 58 ? 4.532 8.364 -4.164 1.00 0.00 55 GLN A CA 5
ATOM 12743 C C . GLN A 1 58 ? 3.798 7.031 -4.203 1.00 0.00 55 GLN A C 5
ATOM 12744 O O . GLN A 1 58 ? 4.253 6.031 -3.645 1.00 0.00 55 GLN A O 5
ATOM 12758 N N . GLU A 1 59 ? 2.644 7.041 -4.854 1.00 0.00 56 GLU A N 5
ATOM 12759 C CA . GLU A 1 59 ? 1.848 5.839 -5.048 1.00 0.00 56 GLU A CA 5
ATOM 12760 C C . GLU A 1 59 ? 2.438 5.023 -6.186 1.00 0.00 56 GLU A C 5
ATOM 12761 O O . GLU A 1 59 ? 2.565 5.508 -7.310 1.00 0.00 56 GLU A O 5
ATOM 12773 N N . LEU A 1 60 ? 2.803 3.786 -5.885 1.00 0.00 57 LEU A N 5
ATOM 12774 C CA . LEU A 1 60 ? 3.474 2.933 -6.853 1.00 0.00 57 LEU A CA 5
ATOM 12775 C C . LEU A 1 60 ? 2.500 2.436 -7.909 1.00 0.00 57 LEU A C 5
ATOM 12776 O O . LEU A 1 60 ? 2.679 2.699 -9.096 1.00 0.00 57 LEU A O 5
ATOM 12792 N N . ASP A 1 61 ? 1.476 1.712 -7.481 1.00 0.00 58 ASP A N 5
ATOM 12793 C CA . ASP A 1 61 ? 0.435 1.262 -8.391 1.00 0.00 58 ASP A CA 5
ATOM 12794 C C . ASP A 1 61 ? -0.869 1.071 -7.629 1.00 0.00 58 ASP A C 5
ATOM 12795 O O . ASP A 1 61 ? -0.880 1.078 -6.393 1.00 0.00 58 ASP A O 5
ATOM 12804 N N . SER A 1 62 ? -1.957 0.903 -8.362 1.00 0.00 59 SER A N 5
ATOM 12805 C CA . SER A 1 62 ? -3.273 0.765 -7.768 1.00 0.00 59 SER A CA 5
ATOM 12806 C C . SER A 1 62 ? -4.126 -0.246 -8.533 1.00 0.00 59 SER A C 5
ATOM 12807 O O . SER A 1 62 ? -4.122 -0.282 -9.766 1.00 0.00 59 SER A O 5
ATOM 12815 N N . ILE A 1 63 ? -4.851 -1.064 -7.784 1.00 0.00 60 ILE A N 5
ATOM 12816 C CA . ILE A 1 63 ? -5.716 -2.085 -8.354 1.00 0.00 60 ILE A CA 5
ATOM 12817 C C . ILE A 1 63 ? -7.168 -1.793 -7.994 1.00 0.00 60 ILE A C 5
ATOM 12818 O O . ILE A 1 63 ? -7.438 -1.116 -6.998 1.00 0.00 60 ILE A O 5
ATOM 12834 N N . LEU A 1 64 ? -8.102 -2.287 -8.795 1.00 0.00 61 LEU A N 5
ATOM 12835 C CA . LEU A 1 64 ? -9.507 -1.929 -8.622 1.00 0.00 61 LEU A CA 5
ATOM 12836 C C . LEU A 1 64 ? -10.393 -3.168 -8.455 1.00 0.00 61 LEU A C 5
ATOM 12837 O O . LEU A 1 64 ? -10.247 -4.150 -9.167 1.00 0.00 61 LEU A O 5
ATOM 12853 N N . VAL A 1 65 ? -11.330 -3.106 -7.522 1.00 0.00 62 VAL A N 5
ATOM 12854 C CA . VAL A 1 65 ? -12.270 -4.198 -7.312 1.00 0.00 62 VAL A CA 5
ATOM 12855 C C . VAL A 1 65 ? -13.689 -3.678 -7.120 1.00 0.00 62 VAL A C 5
ATOM 12856 O O . VAL A 1 65 ? -13.914 -2.720 -6.384 1.00 0.00 62 VAL A O 5
ATOM 12869 N N . GLY A 1 66 ? -14.639 -4.310 -7.793 1.00 0.00 63 GLY A N 5
ATOM 12870 C CA . GLY A 1 66 ? -16.036 -3.991 -7.585 1.00 0.00 63 GLY A CA 5
ATOM 12871 C C . GLY A 1 66 ? -16.863 -4.171 -8.840 1.00 0.00 63 GLY A C 5
ATOM 12872 O O . GLY A 1 66 ? -16.341 -4.048 -9.949 1.00 0.00 63 GLY A O 5
ATOM 12876 N N . PRO A 1 67 ? -18.166 -4.476 -8.703 1.00 0.00 64 PRO A N 5
ATOM 12877 C CA . PRO A 1 67 ? -18.798 -4.749 -7.403 1.00 0.00 64 PRO A CA 5
ATOM 12878 C C . PRO A 1 67 ? -18.345 -6.087 -6.815 1.00 0.00 64 PRO A C 5
ATOM 12879 O O . PRO A 1 67 ? -18.425 -7.125 -7.477 1.00 0.00 64 PRO A O 5
ATOM 12890 N N . VAL A 1 68 ? -17.855 -6.061 -5.582 1.00 0.00 65 VAL A N 5
ATOM 12891 C CA . VAL A 1 68 ? -17.310 -7.263 -4.962 1.00 0.00 65 VAL A CA 5
ATOM 12892 C C . VAL A 1 68 ? -18.386 -7.968 -4.124 1.00 0.00 65 VAL A C 5
ATOM 12893 O O . VAL A 1 68 ? -19.261 -7.315 -3.539 1.00 0.00 65 VAL A O 5
ATOM 12906 N N . PRO A 1 69 ? -18.360 -9.312 -4.101 1.00 0.00 66 PRO A N 5
ATOM 12907 C CA . PRO A 1 69 ? -19.344 -10.122 -3.381 1.00 0.00 66 PRO A CA 5
ATOM 12908 C C . PRO A 1 69 ? -19.025 -10.287 -1.903 1.00 0.00 66 PRO A C 5
ATOM 12909 O O . PRO A 1 69 ? -17.887 -10.103 -1.462 1.00 0.00 66 PRO A O 5
ATOM 12920 N N . VAL A 1 70 ? -20.057 -10.652 -1.156 1.00 0.00 67 VAL A N 5
ATOM 12921 C CA . VAL A 1 70 ? -19.982 -10.781 0.289 1.00 0.00 67 VAL A CA 5
ATOM 12922 C C . VAL A 1 70 ? -19.142 -11.993 0.692 1.00 0.00 67 VAL A C 5
ATOM 12923 O O . VAL A 1 70 ? -19.129 -13.011 -0.001 1.00 0.00 67 VAL A O 5
ATOM 12936 N N . GLY A 1 71 ? -18.449 -11.870 1.816 1.00 0.00 68 GLY A N 5
ATOM 12937 C CA . GLY A 1 71 ? -17.533 -12.904 2.260 1.00 0.00 68 GLY A CA 5
ATOM 12938 C C . GLY A 1 71 ? -16.130 -12.354 2.364 1.00 0.00 68 GLY A C 5
ATOM 12939 O O . GLY A 1 71 ? -15.953 -11.137 2.403 1.00 0.00 68 GLY A O 5
ATOM 12943 N N . VAL A 1 72 ? -15.124 -13.211 2.405 1.00 0.00 69 VAL A N 5
ATOM 12944 C CA . VAL A 1 72 ? -13.761 -12.716 2.390 1.00 0.00 69 VAL A CA 5
ATOM 12945 C C . VAL A 1 72 ? -13.342 -12.499 0.946 1.00 0.00 69 VAL A C 5
ATOM 12946 O O . VAL A 1 72 ? -13.615 -13.326 0.069 1.00 0.00 69 VAL A O 5
ATOM 12959 N N . ASN A 1 73 ? -12.725 -11.375 0.684 1.00 0.00 70 ASN A N 5
ATOM 12960 C CA . ASN A 1 73 ? -12.177 -11.122 -0.624 1.00 0.00 70 ASN A CA 5
ATOM 12961 C C . ASN A 1 73 ? -10.678 -11.123 -0.499 1.00 0.00 70 ASN A C 5
ATOM 12962 O O . ASN A 1 73 ? -10.127 -10.566 0.452 1.00 0.00 70 ASN A O 5
ATOM 12973 N N . LYS A 1 74 ? -10.021 -11.759 -1.442 1.00 0.00 71 LYS A N 5
ATOM 12974 C CA . LYS A 1 74 ? -8.614 -12.045 -1.308 1.00 0.00 71 LYS A CA 5
ATOM 12975 C C . LYS A 1 74 ? -7.967 -12.027 -2.676 1.00 0.00 71 LYS A C 5
ATOM 12976 O O . LYS A 1 74 ? -8.500 -12.605 -3.625 1.00 0.00 71 LYS A O 5
ATOM 12995 N N . PHE A 1 75 ? -6.846 -11.346 -2.774 1.00 0.00 72 PHE A N 5
ATOM 12996 C CA . PHE A 1 75 ? -6.119 -11.237 -4.024 1.00 0.00 72 PHE A CA 5
ATOM 12997 C C . PHE A 1 75 ? -4.717 -10.725 -3.756 1.00 0.00 72 PHE A C 5
ATOM 12998 O O . PHE A 1 75 ? -4.468 -10.095 -2.726 1.00 0.00 72 PHE A O 5
ATOM 13015 N N . VAL A 1 76 ? -3.804 -10.994 -4.669 1.00 0.00 73 VAL A N 5
ATOM 13016 C CA . VAL A 1 76 ? -2.437 -10.536 -4.519 1.00 0.00 73 VAL A CA 5
ATOM 13017 C C . VAL A 1 76 ? -2.263 -9.190 -5.215 1.00 0.00 73 VAL A C 5
ATOM 13018 O O . VAL A 1 76 ? -2.699 -8.996 -6.352 1.00 0.00 73 VAL A O 5
ATOM 13031 N N . PHE A 1 77 ? -1.656 -8.263 -4.505 1.00 0.00 74 PHE A N 5
ATOM 13032 C CA . PHE A 1 77 ? -1.482 -6.904 -4.984 1.00 0.00 74 PHE A CA 5
ATOM 13033 C C . PHE A 1 77 ? -0.016 -6.637 -5.292 1.00 0.00 74 PHE A C 5
ATOM 13034 O O . PHE A 1 77 ? 0.834 -6.674 -4.403 1.00 0.00 74 PHE A O 5
ATOM 13051 N N . SER A 1 78 ? 0.269 -6.384 -6.557 1.00 0.00 75 SER A N 5
ATOM 13052 C CA . SER A 1 78 ? 1.621 -6.101 -6.995 1.00 0.00 75 SER A CA 5
ATOM 13053 C C . SER A 1 78 ? 1.738 -4.653 -7.452 1.00 0.00 75 SER A C 5
ATOM 13054 O O . SER A 1 78 ? 1.010 -4.213 -8.338 1.00 0.00 75 SER A O 5
ATOM 13062 N N . ALA A 1 79 ? 2.646 -3.917 -6.835 1.00 0.00 76 ALA A N 5
ATOM 13063 C CA . ALA A 1 79 ? 2.860 -2.524 -7.176 1.00 0.00 76 ALA A CA 5
ATOM 13064 C C . ALA A 1 79 ? 4.319 -2.298 -7.563 1.00 0.00 76 ALA A C 5
ATOM 13065 O O . ALA A 1 79 ? 5.232 -2.745 -6.865 1.00 0.00 76 ALA A O 5
ATOM 13072 N N . ASP A 1 80 ? 4.527 -1.621 -8.686 1.00 0.00 77 ASP A N 5
ATOM 13073 C CA . ASP A 1 80 ? 5.864 -1.437 -9.247 1.00 0.00 77 ASP A CA 5
ATOM 13074 C C . ASP A 1 80 ? 6.696 -0.472 -8.401 1.00 0.00 77 ASP A C 5
ATOM 13075 O O . ASP A 1 80 ? 6.241 0.617 -8.060 1.00 0.00 77 ASP A O 5
ATOM 13084 N N . PRO A 1 81 ? 7.935 -0.873 -8.062 1.00 0.00 78 PRO A N 5
ATOM 13085 C CA . PRO A 1 81 ? 8.828 -0.108 -7.175 1.00 0.00 78 PRO A CA 5
ATOM 13086 C C . PRO A 1 81 ? 9.202 1.264 -7.734 1.00 0.00 78 PRO A C 5
ATOM 13087 O O . PRO A 1 81 ? 9.271 1.455 -8.948 1.00 0.00 78 PRO A O 5
ATOM 13098 N N . PRO A 1 82 ? 9.451 2.242 -6.847 1.00 0.00 79 PRO A N 5
ATOM 13099 C CA . PRO A 1 82 ? 9.871 3.581 -7.249 1.00 0.00 79 PRO A CA 5
ATOM 13100 C C . PRO A 1 82 ? 11.358 3.637 -7.576 1.00 0.00 79 PRO A C 5
ATOM 13101 O O . PRO A 1 82 ? 12.190 3.139 -6.816 1.00 0.00 79 PRO A O 5
ATOM 13112 N N . SER A 1 83 ? 11.681 4.232 -8.712 1.00 0.00 80 SER A N 5
ATOM 13113 C CA . SER A 1 83 ? 13.066 4.392 -9.128 1.00 0.00 80 SER A CA 5
ATOM 13114 C C . SER A 1 83 ? 13.868 5.167 -8.080 1.00 0.00 80 SER A C 5
ATOM 13115 O O . SER A 1 83 ? 13.434 6.214 -7.593 1.00 0.00 80 SER A O 5
ATOM 13123 N N . ALA A 1 84 ? 15.042 4.635 -7.748 1.00 0.00 81 ALA A N 5
ATOM 13124 C CA . ALA A 1 84 ? 15.920 5.221 -6.737 1.00 0.00 81 ALA A CA 5
ATOM 13125 C C . ALA A 1 84 ? 16.382 6.623 -7.119 1.00 0.00 81 ALA A C 5
ATOM 13126 O O . ALA A 1 84 ? 16.946 7.333 -6.301 1.00 0.00 81 ALA A O 5
ATOM 13133 N N . GLU A 1 85 ? 16.183 7.006 -8.374 1.00 0.00 82 GLU A N 5
ATOM 13134 C CA . GLU A 1 85 ? 16.509 8.357 -8.824 1.00 0.00 82 GLU A CA 5
ATOM 13135 C C . GLU A 1 85 ? 15.808 9.414 -7.961 1.00 0.00 82 GLU A C 5
ATOM 13136 O O . GLU A 1 85 ? 16.242 10.564 -7.900 1.00 0.00 82 GLU A O 5
ATOM 13148 N N . LEU A 1 86 ? 14.728 9.019 -7.293 1.00 0.00 83 LEU A N 5
ATOM 13149 C CA . LEU A 1 86 ? 14.014 9.922 -6.401 1.00 0.00 83 LEU A CA 5
ATOM 13150 C C . LEU A 1 86 ? 14.743 10.018 -5.060 1.00 0.00 83 LEU A C 5
ATOM 13151 O O . LEU A 1 86 ? 14.757 11.067 -4.414 1.00 0.00 83 LEU A O 5
ATOM 13167 N N . ILE A 1 87 ? 15.382 8.921 -4.680 1.00 0.00 84 ILE A N 5
ATOM 13168 C CA . ILE A 1 87 ? 16.076 8.817 -3.403 1.00 0.00 84 ILE A CA 5
ATOM 13169 C C . ILE A 1 87 ? 17.543 8.435 -3.599 1.00 0.00 84 ILE A C 5
ATOM 13170 O O . ILE A 1 87 ? 17.858 7.270 -3.841 1.00 0.00 84 ILE A O 5
ATOM 13186 N N . PRO A 1 88 ? 18.458 9.414 -3.490 1.00 0.00 85 PRO A N 5
ATOM 13187 C CA . PRO A 1 88 ? 19.904 9.183 -3.644 1.00 0.00 85 PRO A CA 5
ATOM 13188 C C . PRO A 1 88 ? 20.417 8.033 -2.779 1.00 0.00 85 PRO A C 5
ATOM 13189 O O . PRO A 1 88 ? 19.770 7.652 -1.803 1.00 0.00 85 PRO A O 5
ATOM 13200 N N . ALA A 1 89 ? 21.579 7.490 -3.140 1.00 0.00 86 ALA A N 5
ATOM 13201 C CA . ALA A 1 89 ? 22.102 6.265 -2.529 1.00 0.00 86 ALA A CA 5
ATOM 13202 C C . ALA A 1 89 ? 22.053 6.293 -1.003 1.00 0.00 86 ALA A C 5
ATOM 13203 O O . ALA A 1 89 ? 21.625 5.329 -0.374 1.00 0.00 86 ALA A O 5
ATOM 13210 N N . SER A 1 90 ? 22.460 7.403 -0.414 1.00 0.00 87 SER A N 5
ATOM 13211 C CA . SER A 1 90 ? 22.524 7.515 1.037 1.00 0.00 87 SER A CA 5
ATOM 13212 C C . SER A 1 90 ? 21.124 7.650 1.647 1.00 0.00 87 SER A C 5
ATOM 13213 O O . SER A 1 90 ? 20.934 7.446 2.849 1.00 0.00 87 SER A O 5
ATOM 13221 N N . GLU A 1 91 ? 20.140 7.958 0.809 1.00 0.00 88 GLU A N 5
ATOM 13222 C CA . GLU A 1 91 ? 18.798 8.266 1.284 1.00 0.00 88 GLU A CA 5
ATOM 13223 C C . GLU A 1 91 ? 17.887 7.038 1.296 1.00 0.00 88 GLU A C 5
ATOM 13224 O O . GLU A 1 91 ? 16.908 7.007 2.041 1.00 0.00 88 GLU A O 5
ATOM 13236 N N . LEU A 1 92 ? 18.187 6.029 0.479 1.00 0.00 89 LEU A N 5
ATOM 13237 C CA . LEU A 1 92 ? 17.370 4.814 0.484 1.00 0.00 89 LEU A CA 5
ATOM 13238 C C . LEU A 1 92 ? 18.072 3.700 1.255 1.00 0.00 89 LEU A C 5
ATOM 13239 O O . LEU A 1 92 ? 17.674 2.542 1.197 1.00 0.00 89 LEU A O 5
ATOM 13255 N N . VAL A 1 93 ? 19.121 4.064 1.981 1.00 0.00 90 VAL A N 5
ATOM 13256 C CA . VAL A 1 93 ? 19.757 3.146 2.917 1.00 0.00 90 VAL A CA 5
ATOM 13257 C C . VAL A 1 93 ? 19.281 3.476 4.330 1.00 0.00 90 VAL A C 5
ATOM 13258 O O . VAL A 1 93 ? 20.056 3.838 5.214 1.00 0.00 90 VAL A O 5
ATOM 13271 N N . SER A 1 94 ? 17.974 3.421 4.505 1.00 0.00 91 SER A N 5
ATOM 13272 C CA . SER A 1 94 ? 17.347 3.665 5.792 1.00 0.00 91 SER A CA 5
ATOM 13273 C C . SER A 1 94 ? 16.080 2.830 5.888 1.00 0.00 91 SER A C 5
ATOM 13274 O O . SER A 1 94 ? 15.697 2.176 4.918 1.00 0.00 91 SER A O 5
ATOM 13282 N N . VAL A 1 95 ? 15.430 2.843 7.040 1.00 0.00 92 VAL A N 5
ATOM 13283 C CA . VAL A 1 95 ? 14.135 2.202 7.155 1.00 0.00 92 VAL A CA 5
ATOM 13284 C C . VAL A 1 95 ? 13.061 3.116 6.586 1.00 0.00 92 VAL A C 5
ATOM 13285 O O . VAL A 1 95 ? 12.895 4.260 7.015 1.00 0.00 92 VAL A O 5
ATOM 13298 N N . THR A 1 96 ? 12.352 2.610 5.603 1.00 0.00 93 THR A N 5
ATOM 13299 C CA . THR A 1 96 ? 11.342 3.391 4.920 1.00 0.00 93 THR A CA 5
ATOM 13300 C C . THR A 1 96 ? 9.957 2.888 5.296 1.00 0.00 93 THR A C 5
ATOM 13301 O O . THR A 1 96 ? 9.834 1.940 6.074 1.00 0.00 93 THR A O 5
ATOM 13312 N N . VAL A 1 97 ? 8.920 3.530 4.786 1.00 0.00 94 VAL A N 5
ATOM 13313 C CA . VAL A 1 97 ? 7.566 3.187 5.180 1.00 0.00 94 VAL A CA 5
ATOM 13314 C C . VAL A 1 97 ? 6.685 2.937 3.964 1.00 0.00 94 VAL A C 5
ATOM 13315 O O . VAL A 1 97 ? 6.667 3.721 3.018 1.00 0.00 94 VAL A O 5
ATOM 13328 N N . ILE A 1 98 ? 5.980 1.822 3.993 1.00 0.00 95 ILE A N 5
ATOM 13329 C CA . ILE A 1 98 ? 5.035 1.474 2.947 1.00 0.00 95 ILE A CA 5
ATOM 13330 C C . ILE A 1 98 ? 3.616 1.681 3.447 1.00 0.00 95 ILE A C 5
ATOM 13331 O O . ILE A 1 98 ? 3.300 1.299 4.567 1.00 0.00 95 ILE A O 5
ATOM 13347 N N . LEU A 1 99 ? 2.772 2.289 2.633 1.00 0.00 96 LEU A N 5
ATOM 13348 C CA . LEU A 1 99 ? 1.378 2.476 2.999 1.00 0.00 96 LEU A CA 5
ATOM 13349 C C . LEU A 1 99 ? 0.465 1.736 2.031 1.00 0.00 96 LEU A C 5
ATOM 13350 O O . LEU A 1 99 ? 0.444 2.030 0.837 1.00 0.00 96 LEU A O 5
ATOM 13366 N N . LEU A 1 100 ? -0.286 0.778 2.549 1.00 0.00 97 LEU A N 5
ATOM 13367 C CA . LEU A 1 100 ? -1.288 0.083 1.756 1.00 0.00 97 LEU A CA 5
ATOM 13368 C C . LEU A 1 100 ? -2.640 0.726 2.011 1.00 0.00 97 LEU A C 5
ATOM 13369 O O . LEU A 1 100 ? -3.144 0.682 3.124 1.00 0.00 97 LEU A O 5
ATOM 13385 N N . SER A 1 101 ? -3.231 1.318 0.988 1.00 0.00 98 SER A N 5
ATOM 13386 C CA . SER A 1 101 ? -4.397 2.158 1.198 1.00 0.00 98 SER A CA 5
ATOM 13387 C C . SER A 1 101 ? -5.582 1.717 0.340 1.00 0.00 98 SER A C 5
ATOM 13388 O O . SER A 1 101 ? -5.440 1.446 -0.854 1.00 0.00 98 SER A O 5
ATOM 13396 N N . CYS A 1 102 ? -6.752 1.659 0.963 1.00 0.00 99 CYS A N 5
ATOM 13397 C CA . CYS A 1 102 ? -7.979 1.285 0.284 1.00 0.00 99 CYS A CA 5
ATOM 13398 C C . CYS A 1 102 ? -8.932 2.469 0.209 1.00 0.00 99 CYS A C 5
ATOM 13399 O O . CYS A 1 102 ? -9.082 3.221 1.177 1.00 0.00 99 CYS A O 5
ATOM 13407 N N . SER A 1 103 ? -9.567 2.625 -0.937 1.00 0.00 100 SER A N 5
ATOM 13408 C CA . SER A 1 103 ? -10.542 3.677 -1.137 1.00 0.00 100 SER A CA 5
ATOM 13409 C C . SER A 1 103 ? -11.844 3.083 -1.652 1.00 0.00 100 SER A C 5
ATOM 13410 O O . SER A 1 103 ? -11.842 2.292 -2.588 1.00 0.00 100 SER A O 5
ATOM 13418 N N . TYR A 1 104 ? -12.941 3.464 -1.035 1.00 0.00 101 TYR A N 5
ATOM 13419 C CA . TYR A 1 104 ? -14.256 3.019 -1.458 1.00 0.00 101 TYR A CA 5
ATOM 13420 C C . TYR A 1 104 ? -15.008 4.200 -2.051 1.00 0.00 101 TYR A C 5
ATOM 13421 O O . TYR A 1 104 ? -15.448 5.094 -1.330 1.00 0.00 101 TYR A O 5
ATOM 13439 N N . ASP A 1 105 ? -15.104 4.207 -3.377 1.00 0.00 102 ASP A N 5
ATOM 13440 C CA . ASP A 1 105 ? -15.680 5.326 -4.128 1.00 0.00 102 ASP A CA 5
ATOM 13441 C C . ASP A 1 105 ? -14.950 6.627 -3.786 1.00 0.00 102 ASP A C 5
ATOM 13442 O O . ASP A 1 105 ? -15.551 7.692 -3.677 1.00 0.00 102 ASP A O 5
ATOM 13451 N N . GLY A 1 106 ? -13.641 6.526 -3.602 1.00 0.00 103 GLY A N 5
ATOM 13452 C CA . GLY A 1 106 ? -12.848 7.695 -3.281 1.00 0.00 103 GLY A CA 5
ATOM 13453 C C . GLY A 1 106 ? -12.664 7.894 -1.786 1.00 0.00 103 GLY A C 5
ATOM 13454 O O . GLY A 1 106 ? -11.775 8.632 -1.362 1.00 0.00 103 GLY A O 5
ATOM 13458 N N . ARG A 1 107 ? -13.496 7.237 -0.987 1.00 0.00 104 ARG A N 5
ATOM 13459 C CA . ARG A 1 107 ? -13.410 7.352 0.465 1.00 0.00 104 ARG A CA 5
ATOM 13460 C C . ARG A 1 107 ? -12.274 6.479 0.996 1.00 0.00 104 ARG A C 5
ATOM 13461 O O . ARG A 1 107 ? -12.328 5.255 0.883 1.00 0.00 104 ARG A O 5
ATOM 13482 N N . GLU A 1 108 ? -11.245 7.098 1.563 1.00 0.00 105 GLU A N 5
ATOM 13483 C CA . GLU A 1 108 ? -10.136 6.340 2.122 1.00 0.00 105 GLU A CA 5
ATOM 13484 C C . GLU A 1 108 ? -10.525 5.780 3.484 1.00 0.00 105 GLU A C 5
ATOM 13485 O O . GLU A 1 108 ? -10.821 6.527 4.416 1.00 0.00 105 GLU A O 5
ATOM 13497 N N . PHE A 1 109 ? -10.535 4.458 3.582 1.00 0.00 106 PHE A N 5
ATOM 13498 C CA . PHE A 1 109 ? -10.932 3.792 4.813 1.00 0.00 106 PHE A CA 5
ATOM 13499 C C . PHE A 1 109 ? -9.744 3.195 5.547 1.00 0.00 106 PHE A C 5
ATOM 13500 O O . PHE A 1 109 ? -9.697 3.219 6.770 1.00 0.00 106 PHE A O 5
ATOM 13517 N N . VAL A 1 110 ? -8.777 2.685 4.808 1.00 0.00 107 VAL A N 5
ATOM 13518 C CA . VAL A 1 110 ? -7.702 1.910 5.407 1.00 0.00 107 VAL A CA 5
ATOM 13519 C C . VAL A 1 110 ? -6.375 2.212 4.743 1.00 0.00 107 VAL A C 5
ATOM 13520 O O . VAL A 1 110 ? -6.252 2.163 3.524 1.00 0.00 107 VAL A O 5
ATOM 13533 N N . ARG A 1 111 ? -5.406 2.573 5.561 1.00 0.00 108 ARG A N 5
ATOM 13534 C CA . ARG A 1 111 ? -4.036 2.714 5.114 1.00 0.00 108 ARG A CA 5
ATOM 13535 C C . ARG A 1 111 ? -3.123 2.023 6.115 1.00 0.00 108 ARG A C 5
ATOM 13536 O O . ARG A 1 111 ? -3.116 2.346 7.303 1.00 0.00 108 ARG A O 5
ATOM 13557 N N . VAL A 1 112 ? -2.403 1.032 5.633 1.00 0.00 109 VAL A N 5
ATOM 13558 C CA . VAL A 1 112 ? -1.595 0.184 6.486 1.00 0.00 109 VAL A CA 5
ATOM 13559 C C . VAL A 1 112 ? -0.119 0.460 6.256 1.00 0.00 109 VAL A C 5
ATOM 13560 O O . VAL A 1 112 ? 0.388 0.263 5.153 1.00 0.00 109 VAL A O 5
ATOM 13573 N N . GLY A 1 113 ? 0.557 0.924 7.292 1.00 0.00 110 GLY A N 5
ATOM 13574 C CA . GLY A 1 113 ? 1.951 1.267 7.175 1.00 0.00 110 GLY A CA 5
ATOM 13575 C C . GLY A 1 113 ? 2.864 0.168 7.668 1.00 0.00 110 GLY A C 5
ATOM 13576 O O . GLY A 1 113 ? 2.554 -0.526 8.639 1.00 0.00 110 GLY A O 5
ATOM 13580 N N . TYR A 1 114 ? 3.985 0.012 6.987 1.00 0.00 111 TYR A N 5
ATOM 13581 C CA . TYR A 1 114 ? 4.994 -0.969 7.349 1.00 0.00 111 TYR A CA 5
ATOM 13582 C C . TYR A 1 114 ? 6.368 -0.350 7.230 1.00 0.00 111 TYR A C 5
ATOM 13583 O O . TYR A 1 114 ? 6.601 0.488 6.360 1.00 0.00 111 TYR A O 5
ATOM 13601 N N . TYR A 1 115 ? 7.274 -0.758 8.096 1.00 0.00 112 TYR A N 5
ATOM 13602 C CA . TYR A 1 115 ? 8.648 -0.317 8.000 1.00 0.00 112 TYR A CA 5
ATOM 13603 C C . TYR A 1 115 ? 9.422 -1.289 7.140 1.00 0.00 112 TYR A C 5
ATOM 13604 O O . TYR A 1 115 ? 9.234 -2.503 7.234 1.00 0.00 112 TYR A O 5
ATOM 13622 N N . VAL A 1 116 ? 10.257 -0.758 6.277 1.00 0.00 113 VAL A N 5
ATOM 13623 C CA . VAL A 1 116 ? 11.079 -1.582 5.418 1.00 0.00 113 VAL A CA 5
ATOM 13624 C C . VAL A 1 116 ? 12.547 -1.300 5.665 1.00 0.00 113 VAL A C 5
ATOM 13625 O O . VAL A 1 116 ? 12.977 -0.149 5.660 1.00 0.00 113 VAL A O 5
ATOM 13638 N N . ASN A 1 117 ? 13.305 -2.352 5.905 1.00 0.00 114 ASN A N 5
ATOM 13639 C CA . ASN A 1 117 ? 14.736 -2.224 6.097 1.00 0.00 114 ASN A CA 5
ATOM 13640 C C . ASN A 1 117 ? 15.425 -2.204 4.747 1.00 0.00 114 ASN A C 5
ATOM 13641 O O . ASN A 1 117 ? 15.408 -3.200 4.022 1.00 0.00 114 ASN A O 5
ATOM 13652 N N . ASN A 1 118 ? 15.984 -1.058 4.396 1.00 0.00 115 ASN A N 5
ATOM 13653 C CA . ASN A 1 118 ? 16.693 -0.911 3.138 1.00 0.00 115 ASN A CA 5
ATOM 13654 C C . ASN A 1 118 ? 18.163 -0.647 3.405 1.00 0.00 115 ASN A C 5
ATOM 13655 O O . ASN A 1 118 ? 18.516 0.329 4.064 1.00 0.00 115 ASN A O 5
ATOM 13666 N N . GLU A 1 119 ? 19.016 -1.523 2.902 1.00 0.00 116 GLU A N 5
ATOM 13667 C CA . GLU A 1 119 ? 20.444 -1.445 3.177 1.00 0.00 116 GLU A CA 5
ATOM 13668 C C . GLU A 1 119 ? 21.240 -2.109 2.066 1.00 0.00 116 GLU A C 5
ATOM 13669 O O . GLU A 1 119 ? 20.683 -2.828 1.241 1.00 0.00 116 GLU A O 5
ATOM 13681 N N . TYR A 1 120 ? 22.540 -1.864 2.047 1.00 0.00 117 TYR A N 5
ATOM 13682 C CA . TYR A 1 120 ? 23.427 -2.554 1.126 1.00 0.00 117 TYR A CA 5
ATOM 13683 C C . TYR A 1 120 ? 23.833 -3.902 1.707 1.00 0.00 117 TYR A C 5
ATOM 13684 O O . TYR A 1 120 ? 24.536 -3.966 2.715 1.00 0.00 117 TYR A O 5
ATOM 13702 N N . ASP A 1 121 ? 23.360 -4.968 1.066 1.00 0.00 118 ASP A N 5
ATOM 13703 C CA . ASP A 1 121 ? 23.649 -6.343 1.484 1.00 0.00 118 ASP A CA 5
ATOM 13704 C C . ASP A 1 121 ? 25.146 -6.609 1.575 1.00 0.00 118 ASP A C 5
ATOM 13705 O O . ASP A 1 121 ? 25.609 -7.341 2.448 1.00 0.00 118 ASP A O 5
ATOM 13714 N N . GLU A 1 122 ? 25.897 -5.990 0.685 1.00 0.00 119 GLU A N 5
ATOM 13715 C CA . GLU A 1 122 ? 27.322 -6.243 0.590 1.00 0.00 119 GLU A CA 5
ATOM 13716 C C . GLU A 1 122 ? 28.106 -5.211 1.382 1.00 0.00 119 GLU A C 5
ATOM 13717 O O . GLU A 1 122 ? 27.931 -4.000 1.210 1.00 0.00 119 GLU A O 5
ATOM 13729 N N . GLU A 1 123 ? 28.975 -5.722 2.249 1.00 0.00 120 GLU A N 5
ATOM 13730 C CA . GLU A 1 123 ? 29.665 -4.917 3.246 1.00 0.00 120 GLU A CA 5
ATOM 13731 C C . GLU A 1 123 ? 30.520 -3.832 2.607 1.00 0.00 120 GLU A C 5
ATOM 13732 O O . GLU A 1 123 ? 30.665 -2.751 3.167 1.00 0.00 120 GLU A O 5
ATOM 13744 N N . GLU A 1 124 ? 31.074 -4.111 1.433 1.00 0.00 121 GLU A N 5
ATOM 13745 C CA . GLU A 1 124 ? 31.928 -3.143 0.754 1.00 0.00 121 GLU A CA 5
ATOM 13746 C C . GLU A 1 124 ? 31.143 -1.876 0.415 1.00 0.00 121 GLU A C 5
ATOM 13747 O O . GLU A 1 124 ? 31.653 -0.762 0.543 1.00 0.00 121 GLU A O 5
ATOM 13759 N N . LEU A 1 125 ? 29.889 -2.058 0.017 1.00 0.00 122 LEU A N 5
ATOM 13760 C CA . LEU A 1 125 ? 29.028 -0.943 -0.349 1.00 0.00 122 LEU A CA 5
ATOM 13761 C C . LEU A 1 125 ? 28.403 -0.321 0.895 1.00 0.00 122 LEU A C 5
ATOM 13762 O O . LEU A 1 125 ? 28.109 0.872 0.930 1.00 0.00 122 LEU A O 5
ATOM 13778 N N . ARG A 1 126 ? 28.188 -1.150 1.907 1.00 0.00 123 ARG A N 5
ATOM 13779 C CA . ARG A 1 126 ? 27.612 -0.697 3.167 1.00 0.00 123 ARG A CA 5
ATOM 13780 C C . ARG A 1 126 ? 28.626 0.112 3.977 1.00 0.00 123 ARG A C 5
ATOM 13781 O O . ARG A 1 126 ? 28.267 1.081 4.649 1.00 0.00 123 ARG A O 5
ATOM 13802 N N . GLU A 1 127 ? 29.888 -0.290 3.907 1.00 0.00 124 GLU A N 5
ATOM 13803 C CA . GLU A 1 127 ? 30.964 0.428 4.579 1.00 0.00 124 GLU A CA 5
ATOM 13804 C C . GLU A 1 127 ? 31.364 1.670 3.797 1.00 0.00 124 GLU A C 5
ATOM 13805 O O . GLU A 1 127 ? 31.768 2.677 4.379 1.00 0.00 124 GLU A O 5
ATOM 13817 N N . ASN A 1 128 ? 31.249 1.599 2.478 1.00 0.00 125 ASN A N 5
ATOM 13818 C CA . ASN A 1 128 ? 31.620 2.716 1.620 1.00 0.00 125 ASN A CA 5
ATOM 13819 C C . ASN A 1 128 ? 30.482 3.052 0.664 1.00 0.00 125 ASN A C 5
ATOM 13820 O O . ASN A 1 128 ? 30.492 2.633 -0.494 1.00 0.00 125 ASN A O 5
ATOM 13831 N N . PRO A 1 129 ? 29.471 3.794 1.140 1.00 0.00 126 PRO A N 5
ATOM 13832 C CA . PRO A 1 129 ? 28.325 4.181 0.317 1.00 0.00 126 PRO A CA 5
ATOM 13833 C C . PRO A 1 129 ? 28.725 5.130 -0.811 1.00 0.00 126 PRO A C 5
ATOM 13834 O O . PRO A 1 129 ? 29.325 6.182 -0.573 1.00 0.00 126 PRO A O 5
ATOM 13845 N N . PRO A 1 130 ? 28.413 4.759 -2.059 1.00 0.00 127 PRO A N 5
ATOM 13846 C CA . PRO A 1 130 ? 28.708 5.585 -3.225 1.00 0.00 127 PRO A CA 5
ATOM 13847 C C . PRO A 1 130 ? 27.661 6.675 -3.437 1.00 0.00 127 PRO A C 5
ATOM 13848 O O . PRO A 1 130 ? 26.647 6.715 -2.737 1.00 0.00 127 PRO A O 5
ATOM 13859 N N . ALA A 1 131 ? 27.919 7.564 -4.384 1.00 0.00 128 ALA A N 5
ATOM 13860 C CA . ALA A 1 131 ? 26.947 8.582 -4.754 1.00 0.00 128 ALA A CA 5
ATOM 13861 C C . ALA A 1 131 ? 25.858 7.964 -5.614 1.00 0.00 128 ALA A C 5
ATOM 13862 O O . ALA A 1 131 ? 24.683 8.311 -5.504 1.00 0.00 128 ALA A O 5
ATOM 13869 N N . LYS A 1 132 ? 26.265 7.032 -6.467 1.00 0.00 129 LYS A N 5
ATOM 13870 C CA . LYS A 1 132 ? 25.337 6.362 -7.363 1.00 0.00 129 LYS A CA 5
ATOM 13871 C C . LYS A 1 132 ? 24.711 5.172 -6.656 1.00 0.00 129 LYS A C 5
ATOM 13872 O O . LYS A 1 132 ? 25.416 4.314 -6.121 1.00 0.00 129 LYS A O 5
ATOM 13891 N N . VAL A 1 133 ? 23.394 5.129 -6.640 1.00 0.00 130 VAL A N 5
ATOM 13892 C CA . VAL A 1 133 ? 22.688 4.064 -5.955 1.00 0.00 130 VAL A CA 5
ATOM 13893 C C . VAL A 1 133 ? 22.695 2.774 -6.771 1.00 0.00 130 VAL A C 5
ATOM 13894 O O . VAL A 1 133 ? 22.301 2.746 -7.938 1.00 0.00 130 VAL A O 5
ATOM 13907 N N . GLN A 1 134 ? 23.169 1.714 -6.146 1.00 0.00 131 GLN A N 5
ATOM 13908 C CA . GLN A 1 134 ? 23.130 0.390 -6.735 1.00 0.00 131 GLN A CA 5
ATOM 13909 C C . GLN A 1 134 ? 22.006 -0.402 -6.085 1.00 0.00 131 GLN A C 5
ATOM 13910 O O . GLN A 1 134 ? 22.253 -1.270 -5.244 1.00 0.00 131 GLN A O 5
ATOM 13924 N N . VAL A 1 135 ? 20.768 -0.098 -6.474 1.00 0.00 132 VAL A N 5
ATOM 13925 C CA . VAL A 1 135 ? 19.599 -0.655 -5.795 1.00 0.00 132 VAL A CA 5
ATOM 13926 C C . VAL A 1 135 ? 19.534 -2.167 -5.969 1.00 0.00 132 VAL A C 5
ATOM 13927 O O . VAL A 1 135 ? 18.936 -2.873 -5.159 1.00 0.00 132 VAL A O 5
ATOM 13940 N N . ASP A 1 136 ? 20.177 -2.659 -7.020 1.00 0.00 133 ASP A N 5
ATOM 13941 C CA . ASP A 1 136 ? 20.229 -4.093 -7.288 1.00 0.00 133 ASP A CA 5
ATOM 13942 C C . ASP A 1 136 ? 21.093 -4.812 -6.256 1.00 0.00 133 ASP A C 5
ATOM 13943 O O . ASP A 1 136 ? 21.218 -6.034 -6.277 1.00 0.00 133 ASP A O 5
ATOM 13952 N N . HIS A 1 137 ? 21.706 -4.039 -5.366 1.00 0.00 134 HIS A N 5
ATOM 13953 C CA . HIS A 1 137 ? 22.453 -4.597 -4.245 1.00 0.00 134 HIS A CA 5
ATOM 13954 C C . HIS A 1 137 ? 21.844 -4.119 -2.932 1.00 0.00 134 HIS A C 5
ATOM 13955 O O . HIS A 1 137 ? 22.339 -4.436 -1.848 1.00 0.00 134 HIS A O 5
ATOM 13970 N N . ILE A 1 138 ? 20.772 -3.345 -3.043 1.00 0.00 135 ILE A N 5
ATOM 13971 C CA . ILE A 1 138 ? 20.081 -2.815 -1.880 1.00 0.00 135 ILE A CA 5
ATOM 13972 C C . ILE A 1 138 ? 18.920 -3.727 -1.514 1.00 0.00 135 ILE A C 5
ATOM 13973 O O . ILE A 1 138 ? 18.101 -4.088 -2.362 1.00 0.00 135 ILE A O 5
ATOM 13989 N N . VAL A 1 139 ? 18.854 -4.086 -0.248 1.00 0.00 136 VAL A N 5
ATOM 13990 C CA . VAL A 1 139 ? 17.907 -5.071 0.226 1.00 0.00 136 VAL A CA 5
ATOM 13991 C C . VAL A 1 139 ? 16.680 -4.403 0.813 1.00 0.00 136 VAL A C 5
ATOM 13992 O O . VAL A 1 139 ? 16.786 -3.444 1.571 1.00 0.00 136 VAL A O 5
ATOM 14005 N N . ARG A 1 140 ? 15.525 -4.894 0.415 1.00 0.00 137 ARG A N 5
ATOM 14006 C CA . ARG A 1 140 ? 14.269 -4.486 1.001 1.00 0.00 137 ARG A CA 5
ATOM 14007 C C . ARG A 1 140 ? 13.723 -5.615 1.861 1.00 0.00 137 ARG A C 5
ATOM 14008 O O . ARG A 1 140 ? 13.360 -6.677 1.352 1.00 0.00 137 ARG A O 5
ATOM 14029 N N . ASN A 1 141 ? 13.695 -5.391 3.160 1.00 0.00 138 ASN A N 5
ATOM 14030 C CA . ASN A 1 141 ? 13.105 -6.345 4.082 1.00 0.00 138 ASN A CA 5
ATOM 14031 C C . ASN A 1 141 ? 11.889 -5.715 4.739 1.00 0.00 138 ASN A C 5
ATOM 14032 O O . ASN A 1 141 ? 12.024 -4.795 5.546 1.00 0.00 138 ASN A O 5
ATOM 14043 N N . ILE A 1 142 ? 10.709 -6.187 4.373 1.00 0.00 139 ILE A N 5
ATOM 14044 C CA . ILE A 1 142 ? 9.480 -5.632 4.908 1.00 0.00 139 ILE A CA 5
ATOM 14045 C C . ILE A 1 142 ? 9.213 -6.201 6.289 1.00 0.00 139 ILE A C 5
ATOM 14046 O O . ILE A 1 142 ? 9.033 -7.409 6.447 1.00 0.00 139 ILE A O 5
ATOM 14062 N N . LEU A 1 143 ? 9.193 -5.339 7.288 1.00 0.00 140 LEU A N 5
ATOM 14063 C CA . LEU A 1 143 ? 8.930 -5.775 8.644 1.00 0.00 140 LEU A CA 5
ATOM 14064 C C . LEU A 1 143 ? 7.436 -5.997 8.846 1.00 0.00 140 LEU A C 5
ATOM 14065 O O . LEU A 1 143 ? 6.741 -5.168 9.436 1.00 0.00 140 LEU A O 5
ATOM 14081 N N . ALA A 1 144 ? 6.952 -7.130 8.349 1.00 0.00 141 ALA A N 5
ATOM 14082 C CA . ALA A 1 144 ? 5.550 -7.506 8.483 1.00 0.00 141 ALA A CA 5
ATOM 14083 C C . ALA A 1 144 ? 5.232 -7.872 9.927 1.00 0.00 141 ALA A C 5
ATOM 14084 O O . ALA A 1 144 ? 4.073 -8.088 10.295 1.00 0.00 141 ALA A O 5
ATOM 14091 N N . GLU A 1 145 ? 6.288 -7.947 10.727 1.00 0.00 142 GLU A N 5
ATOM 14092 C CA . GLU A 1 145 ? 6.183 -8.156 12.162 1.00 0.00 142 GLU A CA 5
ATOM 14093 C C . GLU A 1 145 ? 5.360 -7.049 12.814 1.00 0.00 142 GLU A C 5
ATOM 14094 O O . GLU A 1 145 ? 4.715 -7.264 13.842 1.00 0.00 142 GLU A O 5
ATOM 14106 N N . LYS A 1 146 ? 5.395 -5.861 12.220 1.00 0.00 143 LYS A N 5
ATOM 14107 C CA . LYS A 1 146 ? 4.673 -4.725 12.763 1.00 0.00 143 LYS A CA 5
ATOM 14108 C C . LYS A 1 146 ? 3.757 -4.099 11.713 1.00 0.00 143 LYS A C 5
ATOM 14109 O O . LYS A 1 146 ? 4.186 -3.280 10.900 1.00 0.00 143 LYS A O 5
ATOM 14128 N N . PRO A 1 147 ? 2.475 -4.487 11.717 1.00 0.00 144 PRO A N 5
ATOM 14129 C CA . PRO A 1 147 ? 1.446 -3.836 10.920 1.00 0.00 144 PRO A CA 5
ATOM 14130 C C . PRO A 1 147 ? 0.914 -2.591 11.615 1.00 0.00 144 PRO A C 5
ATOM 14131 O O . PRO A 1 147 ? 0.496 -2.647 12.774 1.00 0.00 144 PRO A O 5
ATOM 14142 N N . ARG A 1 148 ? 0.942 -1.470 10.921 1.00 0.00 145 ARG A N 5
ATOM 14143 C CA . ARG A 1 148 ? 0.400 -0.239 11.466 1.00 0.00 145 ARG A CA 5
ATOM 14144 C C . ARG A 1 148 ? -0.839 0.156 10.671 1.00 0.00 145 ARG A C 5
ATOM 14145 O O . ARG A 1 148 ? -0.736 0.702 9.580 1.00 0.00 145 ARG A O 5
ATOM 14166 N N . VAL A 1 149 ? -2.010 -0.117 11.219 1.00 0.00 146 VAL A N 5
ATOM 14167 C CA . VAL A 1 149 ? -3.243 0.064 10.472 1.00 0.00 146 VAL A CA 5
ATOM 14168 C C . VAL A 1 149 ? -3.937 1.346 10.893 1.00 0.00 146 VAL A C 5
ATOM 14169 O O . VAL A 1 149 ? -4.134 1.598 12.081 1.00 0.00 146 VAL A O 5
ATOM 14182 N N . THR A 1 150 ? -4.320 2.140 9.917 1.00 0.00 147 THR A N 5
ATOM 14183 C CA . THR A 1 150 ? -5.005 3.385 10.173 1.00 0.00 147 THR A CA 5
ATOM 14184 C C . THR A 1 150 ? -6.303 3.398 9.382 1.00 0.00 147 THR A C 5
ATOM 14185 O O . THR A 1 150 ? -6.290 3.231 8.161 1.00 0.00 147 THR A O 5
ATOM 14196 N N . ARG A 1 151 ? -7.418 3.567 10.069 1.00 0.00 148 ARG A N 5
ATOM 14197 C CA . ARG A 1 151 ? -8.713 3.545 9.407 1.00 0.00 148 ARG A CA 5
ATOM 14198 C C . ARG A 1 151 ? -9.524 4.777 9.763 1.00 0.00 148 ARG A C 5
ATOM 14199 O O . ARG A 1 151 ? -9.466 5.268 10.889 1.00 0.00 148 ARG A O 5
ATOM 14220 N N . PHE A 1 152 ? -10.264 5.278 8.789 1.00 0.00 149 PHE A N 5
ATOM 14221 C CA . PHE A 1 152 ? -11.043 6.493 8.962 1.00 0.00 149 PHE A CA 5
ATOM 14222 C C . PHE A 1 152 ? -12.525 6.182 8.839 1.00 0.00 149 PHE A C 5
ATOM 14223 O O . PHE A 1 152 ? -12.918 5.311 8.063 1.00 0.00 149 PHE A O 5
ATOM 14240 N N . ASN A 1 153 ? -13.345 6.892 9.597 1.00 0.00 150 ASN A N 5
ATOM 14241 C CA . ASN A 1 153 ? -14.788 6.712 9.523 1.00 0.00 150 ASN A CA 5
ATOM 14242 C C . ASN A 1 153 ? -15.341 7.369 8.272 1.00 0.00 150 ASN A C 5
ATOM 14243 O O . ASN A 1 153 ? -15.370 8.598 8.160 1.00 0.00 150 ASN A O 5
ATOM 14254 N N . ILE A 1 154 ? -15.756 6.545 7.325 1.00 0.00 151 ILE A N 5
ATOM 14255 C CA . ILE A 1 154 ? -16.326 7.031 6.081 1.00 0.00 151 ILE A CA 5
ATOM 14256 C C . ILE A 1 154 ? -17.765 6.557 5.958 1.00 0.00 151 ILE A C 5
ATOM 14257 O O . ILE A 1 154 ? -18.234 5.758 6.770 1.00 0.00 151 ILE A O 5
ATOM 14273 N N . VAL A 1 155 ? -18.456 7.045 4.946 1.00 0.00 152 VAL A N 5
ATOM 14274 C CA . VAL A 1 155 ? -19.842 6.679 4.730 1.00 0.00 152 VAL A CA 5
ATOM 14275 C C . VAL A 1 155 ? -19.930 5.537 3.728 1.00 0.00 152 VAL A C 5
ATOM 14276 O O . VAL A 1 155 ? -19.494 5.670 2.582 1.00 0.00 152 VAL A O 5
ATOM 14289 N N . TRP A 1 156 ? -20.484 4.415 4.163 1.00 0.00 153 TRP A N 5
ATOM 14290 C CA . TRP A 1 156 ? -20.552 3.228 3.330 1.00 0.00 153 TRP A CA 5
ATOM 14291 C C . TRP A 1 156 ? -21.940 3.036 2.755 1.00 0.00 153 TRP A C 5
ATOM 14292 O O . TRP A 1 156 ? -22.934 3.280 3.438 1.00 0.00 153 TRP A O 5
ATOM 14313 N N . ASP A 1 157 ? -21.976 2.568 1.508 1.00 0.00 154 ASP A N 5
ATOM 14314 C CA . ASP A 1 157 ? -23.211 2.184 0.805 1.00 0.00 154 ASP A CA 5
ATOM 14315 C C . ASP A 1 157 ? -24.187 3.347 0.614 1.00 0.00 154 ASP A C 5
ATOM 14316 O O . ASP A 1 157 ? -24.432 3.782 -0.512 1.00 0.00 154 ASP A O 5
ATOM 14325 N N . ASN A 1 158 ? -24.723 3.854 1.714 1.00 0.00 155 ASN A N 5
ATOM 14326 C CA . ASN A 1 158 ? -25.793 4.841 1.676 1.00 0.00 155 ASN A CA 5
ATOM 14327 C C . ASN A 1 158 ? -25.249 6.260 1.568 1.00 0.00 155 ASN A C 5
ATOM 14328 O O . ASN A 1 158 ? -25.956 7.223 1.867 1.00 0.00 155 ASN A O 5
ATOM 14339 N N . GLU A 1 159 ? -23.994 6.395 1.156 1.00 0.00 156 GLU A N 5
ATOM 14340 C CA . GLU A 1 159 ? -23.422 7.712 0.928 1.00 0.00 156 GLU A CA 5
ATOM 14341 C C . GLU A 1 159 ? -24.136 8.381 -0.240 1.00 0.00 156 GLU A C 5
ATOM 14342 O O . GLU A 1 159 ? -24.365 7.760 -1.281 1.00 0.00 156 GLU A O 5
ATOM 14354 N N . ASN A 1 160 ? -24.496 9.639 -0.058 1.00 0.00 157 ASN A N 5
ATOM 14355 C CA . ASN A 1 160 ? -25.222 10.374 -1.078 1.00 0.00 157 ASN A CA 5
ATOM 14356 C C . ASN A 1 160 ? -24.292 10.751 -2.220 1.00 0.00 157 ASN A C 5
ATOM 14357 O O . ASN A 1 160 ? -23.189 11.255 -2.001 1.00 0.00 157 ASN A O 5
ATOM 14368 N N . GLU A 1 161 ? -24.748 10.510 -3.432 1.00 0.00 158 GLU A N 5
ATOM 14369 C CA . GLU A 1 161 ? -23.984 10.852 -4.619 1.00 0.00 158 GLU A CA 5
ATOM 14370 C C . GLU A 1 161 ? -24.330 12.263 -5.063 1.00 0.00 158 GLU A C 5
ATOM 14371 O O . GLU A 1 161 ? -25.394 12.784 -4.723 1.00 0.00 158 GLU A O 5
ATOM 14383 N N . GLY A 1 162 ? -23.425 12.878 -5.809 1.00 0.00 159 GLY A N 5
ATOM 14384 C CA . GLY A 1 162 ? -23.633 14.233 -6.278 1.00 0.00 159 GLY A CA 5
ATOM 14385 C C . GLY A 1 162 ? -24.915 14.394 -7.069 1.00 0.00 159 GLY A C 5
ATOM 14386 O O . GLY A 1 162 ? -25.091 13.759 -8.114 1.00 0.00 159 GLY A O 5
ATOM 14390 N N . ASP A 1 163 ? -25.810 15.232 -6.542 1.00 0.00 160 ASP A N 5
ATOM 14391 C CA . ASP A 1 163 ? -27.064 15.597 -7.210 1.00 0.00 160 ASP A CA 5
ATOM 14392 C C . ASP A 1 163 ? -28.029 14.418 -7.316 1.00 0.00 160 ASP A C 5
ATOM 14393 O O . ASP A 1 163 ? -28.581 14.158 -8.385 1.00 0.00 160 ASP A O 5
ATOM 14402 N N . LEU A 1 164 ? -28.237 13.706 -6.216 1.00 0.00 161 LEU A N 5
ATOM 14403 C CA . LEU A 1 164 ? -29.262 12.667 -6.186 1.00 0.00 161 LEU A CA 5
ATOM 14404 C C . LEU A 1 164 ? -30.599 13.265 -5.781 1.00 0.00 161 LEU A C 5
ATOM 14405 O O . LEU A 1 164 ? -31.649 12.863 -6.277 1.00 0.00 161 LEU A O 5
ATOM 14421 N N . TYR A 1 165 ? -30.552 14.232 -4.880 1.00 0.00 162 TYR A N 5
ATOM 14422 C CA . TYR A 1 165 ? -31.758 14.892 -4.405 1.00 0.00 162 TYR A CA 5
ATOM 14423 C C . TYR A 1 165 ? -31.749 16.356 -4.820 1.00 0.00 162 TYR A C 5
ATOM 14424 O O . TYR A 1 165 ? -31.201 17.202 -4.112 1.00 0.00 162 TYR A O 5
ATOM 14442 N N . PRO A 1 166 ? -32.350 16.675 -5.977 1.00 0.00 163 PRO A N 5
ATOM 14443 C CA . PRO A 1 166 ? -32.379 18.045 -6.501 1.00 0.00 163 PRO A CA 5
ATOM 14444 C C . PRO A 1 166 ? -33.041 19.015 -5.525 1.00 0.00 163 PRO A C 5
ATOM 14445 O O . PRO A 1 166 ? -34.116 18.726 -4.994 1.00 0.00 163 PRO A O 5
ATOM 14456 N N . PRO A 1 167 ? -32.393 20.157 -5.248 1.00 0.00 164 PRO A N 5
ATOM 14457 C CA . PRO A 1 167 ? -32.950 21.194 -4.374 1.00 0.00 164 PRO A CA 5
ATOM 14458 C C . PRO A 1 167 ? -34.263 21.744 -4.917 1.00 0.00 164 PRO A C 5
ATOM 14459 O O . PRO A 1 167 ? -34.272 22.580 -5.824 1.00 0.00 164 PRO A O 5
ATOM 14470 N N . GLU A 1 168 ? -35.364 21.253 -4.370 1.00 0.00 165 GLU A N 5
ATOM 14471 C CA . GLU A 1 168 ? -36.691 21.657 -4.807 1.00 0.00 165 GLU A CA 5
ATOM 14472 C C . GLU A 1 168 ? -36.919 23.147 -4.556 1.00 0.00 165 GLU A C 5
ATOM 14473 O O . GLU A 1 168 ? -36.435 23.708 -3.570 1.00 0.00 165 GLU A O 5
ATOM 14485 N N . GLN A 1 169 ? -37.646 23.781 -5.461 1.00 0.00 166 GLN A N 5
ATOM 14486 C CA . GLN A 1 169 ? -37.854 25.218 -5.409 1.00 0.00 166 GLN A CA 5
ATOM 14487 C C . GLN A 1 169 ? -39.039 25.566 -4.515 1.00 0.00 166 GLN A C 5
ATOM 14488 O O . GLN A 1 169 ? -40.117 24.992 -4.657 1.00 0.00 166 GLN A O 5
ATOM 14502 N N . PRO A 1 170 ? -38.845 26.500 -3.568 1.00 0.00 167 PRO A N 5
ATOM 14503 C CA . PRO A 1 170 ? -39.921 26.977 -2.695 1.00 0.00 167 PRO A CA 5
ATOM 14504 C C . PRO A 1 170 ? -41.028 27.666 -3.486 1.00 0.00 167 PRO A C 5
ATOM 14505 O O . PRO A 1 170 ? -40.873 28.809 -3.924 1.00 0.00 167 PRO A O 5
ATOM 14516 N N . GLY A 1 171 ? -42.130 26.963 -3.684 1.00 0.00 168 GLY A N 5
ATOM 14517 C CA . GLY A 1 171 ? -43.247 27.526 -4.413 1.00 0.00 168 GLY A CA 5
ATOM 14518 C C . GLY A 1 171 ? -44.028 26.469 -5.160 1.00 0.00 168 GLY A C 5
ATOM 14519 O O . GLY A 1 171 ? -43.694 26.126 -6.294 1.00 0.00 168 GLY A O 5
ATOM 14523 N N . VAL A 1 172 ? -45.057 25.938 -4.522 1.00 0.00 169 VAL A N 5
ATOM 14524 C CA . VAL A 1 172 ? -45.877 24.908 -5.134 1.00 0.00 169 VAL A CA 5
ATOM 14525 C C . VAL A 1 172 ? -47.280 25.438 -5.439 1.00 0.00 169 VAL A C 5
ATOM 14526 O O . VAL A 1 172 ? -48.079 25.644 -4.499 1.00 0.00 169 VAL A O 5
ATOM 14540 N N . LEU B 2 1 ? -11.794 -22.107 -5.948 1.00 0.00 419 LEU B N 5
ATOM 14541 C CA . LEU B 2 1 ? -12.348 -22.867 -4.804 1.00 0.00 419 LEU B CA 5
ATOM 14542 C C . LEU B 2 1 ? -12.455 -21.978 -3.572 1.00 0.00 419 LEU B C 5
ATOM 14543 O O . LEU B 2 1 ? -11.436 -21.534 -3.032 1.00 0.00 419 LEU B O 5
ATOM 14561 N N . ALA B 2 2 ? -13.692 -21.719 -3.145 1.00 0.00 420 ALA B N 5
ATOM 14562 C CA . ALA B 2 2 ? -13.967 -20.906 -1.960 1.00 0.00 420 ALA B CA 5
ATOM 14563 C C . ALA B 2 2 ? -13.444 -19.483 -2.131 1.00 0.00 420 ALA B C 5
ATOM 14564 O O . ALA B 2 2 ? -13.030 -19.094 -3.227 1.00 0.00 420 ALA B O 5
ATOM 14571 N N . ILE B 2 3 ? -13.479 -18.711 -1.045 1.00 0.00 421 ILE B N 5
ATOM 14572 C CA . ILE B 2 3 ? -12.986 -17.337 -1.047 1.00 0.00 421 ILE B CA 5
ATOM 14573 C C . ILE B 2 3 ? -13.650 -16.555 -2.173 1.00 0.00 421 ILE B C 5
ATOM 14574 O O . ILE B 2 3 ? -14.841 -16.731 -2.436 1.00 0.00 421 ILE B O 5
ATOM 14590 N N . THR B 2 4 ? -12.893 -15.721 -2.843 1.00 0.00 422 THR B N 5
ATOM 14591 C CA . THR B 2 4 ? -13.426 -14.937 -3.935 1.00 0.00 422 THR B CA 5
ATOM 14592 C C . THR B 2 4 ? -12.422 -14.823 -5.075 1.00 0.00 422 THR B C 5
ATOM 14593 O O . THR B 2 4 ? -12.712 -15.228 -6.204 1.00 0.00 422 THR B O 5
ATOM 14604 N N . MET B 2 5 ? -11.240 -14.291 -4.766 1.00 0.00 423 MET B N 5
ATOM 14605 C CA . MET B 2 5 ? -10.227 -14.004 -5.777 1.00 0.00 423 MET B CA 5
ATOM 14606 C C . MET B 2 5 ? -10.833 -13.157 -6.886 1.00 0.00 423 MET B C 5
ATOM 14607 O O . MET B 2 5 ? -11.037 -13.616 -8.010 1.00 0.00 423 MET B O 5
ATOM 14621 N N . LEU B 2 6 ? -11.113 -11.913 -6.523 1.00 0.00 424 LEU B N 5
ATOM 14622 C CA . LEU B 2 6 ? -11.835 -10.962 -7.364 1.00 0.00 424 LEU B CA 5
ATOM 14623 C C . LEU B 2 6 ? -11.152 -10.774 -8.718 1.00 0.00 424 LEU B C 5
ATOM 14624 O O . LEU B 2 6 ? -11.824 -10.608 -9.736 1.00 0.00 424 LEU B O 5
ATOM 14640 N N . LYS B 2 7 ? -9.821 -10.821 -8.710 1.00 0.00 425 LYS B N 5
ATOM 14641 C CA . LYS B 2 7 ? -9.008 -10.477 -9.879 1.00 0.00 425 LYS B CA 5
ATOM 14642 C C . LYS B 2 7 ? -9.172 -8.984 -10.149 1.00 0.00 425 LYS B C 5
ATOM 14643 O O . LYS B 2 7 ? -10.005 -8.578 -10.959 1.00 0.00 425 LYS B O 5
ATOM 14662 N N . PRO B 2 8 ? -8.390 -8.152 -9.449 1.00 0.00 426 PRO B N 5
ATOM 14663 C CA . PRO B 2 8 ? -8.594 -6.698 -9.411 1.00 0.00 426 PRO B CA 5
ATOM 14664 C C . PRO B 2 8 ? -8.065 -5.937 -10.628 1.00 0.00 426 PRO B C 5
ATOM 14665 O O . PRO B 2 8 ? -8.484 -4.808 -10.886 1.00 0.00 426 PRO B O 5
ATOM 14676 N N . ARG B 2 9 ? -7.160 -6.545 -11.390 1.00 0.00 427 ARG B N 5
ATOM 14677 C CA . ARG B 2 9 ? -6.481 -5.832 -12.475 1.00 0.00 427 ARG B CA 5
ATOM 14678 C C . ARG B 2 9 ? -5.875 -4.540 -11.915 1.00 0.00 427 ARG B C 5
ATOM 14679 O O . ARG B 2 9 ? -5.456 -4.494 -10.760 1.00 0.00 427 ARG B O 5
ATOM 14700 N N . LYS B 2 10 ? -5.855 -3.495 -12.722 1.00 0.00 428 LYS B N 5
ATOM 14701 C CA . LYS B 2 10 ? -5.447 -2.177 -12.263 1.00 0.00 428 LYS B CA 5
ATOM 14702 C C . LYS B 2 10 ? -6.693 -1.306 -12.150 1.00 0.00 428 LYS B C 5
ATOM 14703 O O . LYS B 2 10 ? -7.812 -1.810 -12.285 1.00 0.00 428 LYS B O 5
ATOM 14722 N N . LYS B 2 11 ? -6.521 -0.014 -11.915 1.00 0.00 429 LYS B N 5
ATOM 14723 C CA . LYS B 2 11 ? -7.668 0.882 -11.816 1.00 0.00 429 LYS B CA 5
ATOM 14724 C C . LYS B 2 11 ? -8.165 1.310 -13.192 1.00 0.00 429 LYS B C 5
ATOM 14725 O O . LYS B 2 11 ? -8.086 2.478 -13.574 1.00 0.00 429 LYS B O 5
ATOM 14744 N N . ALA B 2 12 ? -8.689 0.345 -13.929 1.00 0.00 430 ALA B N 5
ATOM 14745 C CA . ALA B 2 12 ? -9.235 0.592 -15.250 1.00 0.00 430 ALA B CA 5
ATOM 14746 C C . ALA B 2 12 ? -10.658 0.054 -15.343 1.00 0.00 430 ALA B C 5
ATOM 14747 O O . ALA B 2 12 ? -10.945 -0.861 -16.118 1.00 0.00 430 ALA B O 5
ATOM 14754 N N . LYS B 2 13 ? -11.543 0.609 -14.528 1.00 0.00 431 LYS B N 5
ATOM 14755 C CA . LYS B 2 13 ? -12.934 0.186 -14.525 1.00 0.00 431 LYS B CA 5
ATOM 14756 C C . LYS B 2 13 ? -13.728 0.947 -15.584 1.00 0.00 431 LYS B C 5
ATOM 14757 O O . LYS B 2 13 ? -14.215 2.054 -15.349 1.00 0.00 431 LYS B O 5
ATOM 14776 N N . ALA B 2 14 ? -13.854 0.349 -16.756 1.00 0.00 432 ALA B N 5
ATOM 14777 C CA . ALA B 2 14 ? -14.564 0.975 -17.861 1.00 0.00 432 ALA B CA 5
ATOM 14778 C C . ALA B 2 14 ? -16.051 0.644 -17.801 1.00 0.00 432 ALA B C 5
ATOM 14779 O O . ALA B 2 14 ? -16.622 0.130 -18.764 1.00 0.00 432 ALA B O 5
ATOM 14786 N N . LEU B 2 15 ? -16.657 0.941 -16.652 1.00 0.00 433 LEU B N 5
ATOM 14787 C CA . LEU B 2 15 ? -18.079 0.705 -16.414 1.00 0.00 433 LEU B CA 5
ATOM 14788 C C . LEU B 2 15 ? -18.453 -0.749 -16.688 1.00 0.00 433 LEU B C 5
ATOM 14789 O O . LEU B 2 15 ? -18.060 -1.624 -15.889 1.00 0.00 433 LEU B O 5
ATOM 14806 N N . GLY A 1 1 ? -24.745 -7.887 5.692 1.00 0.00 -2 GLY A N 6
ATOM 14807 C CA . GLY A 1 1 ? -24.532 -7.341 7.055 1.00 0.00 -2 GLY A CA 6
ATOM 14808 C C . GLY A 1 1 ? -23.777 -6.029 7.025 1.00 0.00 -2 GLY A C 6
ATOM 14809 O O . GLY A 1 1 ? -23.389 -5.561 5.956 1.00 0.00 -2 GLY A O 6
ATOM 14815 N N . ALA A 1 2 ? -23.561 -5.438 8.194 1.00 0.00 -1 ALA A N 6
ATOM 14816 C CA . ALA A 1 2 ? -22.852 -4.170 8.294 1.00 0.00 -1 ALA A CA 6
ATOM 14817 C C . ALA A 1 2 ? -22.360 -3.937 9.717 1.00 0.00 -1 ALA A C 6
ATOM 14818 O O . ALA A 1 2 ? -23.137 -4.011 10.671 1.00 0.00 -1 ALA A O 6
ATOM 14825 N N . MET A 1 3 ? -21.072 -3.663 9.856 1.00 0.00 0 MET A N 6
ATOM 14826 C CA . MET A 1 3 ? -20.481 -3.419 11.165 1.00 0.00 0 MET A CA 6
ATOM 14827 C C . MET A 1 3 ? -19.824 -2.043 11.182 1.00 0.00 0 MET A C 6
ATOM 14828 O O . MET A 1 3 ? -18.629 -1.906 11.449 1.00 0.00 0 MET A O 6
ATOM 14842 N N . GLY A 1 4 ? -20.613 -1.021 10.872 1.00 0.00 1 GLY A N 6
ATOM 14843 C CA . GLY A 1 4 ? -20.080 0.324 10.750 1.00 0.00 1 GLY A CA 6
ATOM 14844 C C . GLY A 1 4 ? -19.376 0.514 9.425 1.00 0.00 1 GLY A C 6
ATOM 14845 O O . GLY A 1 4 ? -19.752 1.366 8.619 1.00 0.00 1 GLY A O 6
ATOM 14849 N N . SER A 1 5 ? -18.355 -0.292 9.204 1.00 0.00 2 SER A N 6
ATOM 14850 C CA . SER A 1 5 ? -17.660 -0.329 7.938 1.00 0.00 2 SER A CA 6
ATOM 14851 C C . SER A 1 5 ? -18.101 -1.561 7.154 1.00 0.00 2 SER A C 6
ATOM 14852 O O . SER A 1 5 ? -18.309 -2.632 7.726 1.00 0.00 2 SER A O 6
ATOM 14860 N N . ILE A 1 6 ? -18.283 -1.396 5.851 1.00 0.00 3 ILE A N 6
ATOM 14861 C CA . ILE A 1 6 ? -18.712 -2.496 4.995 1.00 0.00 3 ILE A CA 6
ATOM 14862 C C . ILE A 1 6 ? -17.519 -3.346 4.574 1.00 0.00 3 ILE A C 6
ATOM 14863 O O . ILE A 1 6 ? -17.664 -4.516 4.207 1.00 0.00 3 ILE A O 6
ATOM 14879 N N . VAL A 1 7 ? -16.338 -2.757 4.641 1.00 0.00 4 VAL A N 6
ATOM 14880 C CA . VAL A 1 7 ? -15.122 -3.443 4.248 1.00 0.00 4 VAL A CA 6
ATOM 14881 C C . VAL A 1 7 ? -14.114 -3.413 5.387 1.00 0.00 4 VAL A C 6
ATOM 14882 O O . VAL A 1 7 ? -13.672 -2.345 5.813 1.00 0.00 4 VAL A O 6
ATOM 14895 N N . SER A 1 8 ? -13.777 -4.584 5.890 1.00 0.00 5 SER A N 6
ATOM 14896 C CA . SER A 1 8 ? -12.809 -4.705 6.962 1.00 0.00 5 SER A CA 6
ATOM 14897 C C . SER A 1 8 ? -11.601 -5.486 6.471 1.00 0.00 5 SER A C 6
ATOM 14898 O O . SER A 1 8 ? -11.750 -6.574 5.924 1.00 0.00 5 SER A O 6
ATOM 14906 N N . LEU A 1 9 ? -10.406 -4.944 6.670 1.00 0.00 6 LEU A N 6
ATOM 14907 C CA . LEU A 1 9 ? -9.201 -5.597 6.186 1.00 0.00 6 LEU A CA 6
ATOM 14908 C C . LEU A 1 9 ? -8.705 -6.575 7.239 1.00 0.00 6 LEU A C 6
ATOM 14909 O O . LEU A 1 9 ? -8.368 -6.184 8.359 1.00 0.00 6 LEU A O 6
ATOM 14925 N N . LEU A 1 10 ? -8.673 -7.844 6.873 1.00 0.00 7 LEU A N 6
ATOM 14926 C CA . LEU A 1 10 ? -8.287 -8.907 7.788 1.00 0.00 7 LEU A CA 6
ATOM 14927 C C . LEU A 1 10 ? -6.793 -8.882 8.005 1.00 0.00 7 LEU A C 6
ATOM 14928 O O . LEU A 1 10 ? -6.301 -9.175 9.092 1.00 0.00 7 LEU A O 6
ATOM 14944 N N . GLY A 1 11 ? -6.083 -8.518 6.960 1.00 0.00 8 GLY A N 6
ATOM 14945 C CA . GLY A 1 11 ? -4.654 -8.426 7.036 1.00 0.00 8 GLY A CA 6
ATOM 14946 C C . GLY A 1 11 ? -4.037 -8.453 5.666 1.00 0.00 8 GLY A C 6
ATOM 14947 O O . GLY A 1 11 ? -4.746 -8.538 4.658 1.00 0.00 8 GLY A O 6
ATOM 14951 N N . ILE A 1 12 ? -2.727 -8.378 5.625 1.00 0.00 9 ILE A N 6
ATOM 14952 C CA . ILE A 1 12 ? -1.999 -8.404 4.375 1.00 0.00 9 ILE A CA 6
ATOM 14953 C C . ILE A 1 12 ? -0.870 -9.400 4.482 1.00 0.00 9 ILE A C 6
ATOM 14954 O O . ILE A 1 12 ? -0.259 -9.536 5.543 1.00 0.00 9 ILE A O 6
ATOM 14970 N N . LYS A 1 13 ? -0.587 -10.097 3.405 1.00 0.00 10 LYS A N 6
ATOM 14971 C CA . LYS A 1 13 ? 0.559 -10.988 3.381 1.00 0.00 10 LYS A CA 6
ATOM 14972 C C . LYS A 1 13 ? 1.667 -10.386 2.536 1.00 0.00 10 LYS A C 6
ATOM 14973 O O . LYS A 1 13 ? 1.501 -10.191 1.335 1.00 0.00 10 LYS A O 6
ATOM 14992 N N . VAL A 1 14 ? 2.772 -10.047 3.172 1.00 0.00 11 VAL A N 6
ATOM 14993 C CA . VAL A 1 14 ? 3.985 -9.716 2.442 1.00 0.00 11 VAL A CA 6
ATOM 14994 C C . VAL A 1 14 ? 4.586 -10.987 1.837 1.00 0.00 11 VAL A C 6
ATOM 14995 O O . VAL A 1 14 ? 5.213 -11.785 2.535 1.00 0.00 11 VAL A O 6
ATOM 15008 N N . LEU A 1 15 ? 4.359 -11.178 0.540 1.00 0.00 12 LEU A N 6
ATOM 15009 C CA . LEU A 1 15 ? 4.797 -12.386 -0.160 1.00 0.00 12 LEU A CA 6
ATOM 15010 C C . LEU A 1 15 ? 6.321 -12.557 -0.159 1.00 0.00 12 LEU A C 6
ATOM 15011 O O . LEU A 1 15 ? 6.817 -13.663 0.064 1.00 0.00 12 LEU A O 6
ATOM 15027 N N . ASN A 1 16 ? 7.069 -11.480 -0.401 1.00 0.00 13 ASN A N 6
ATOM 15028 C CA . ASN A 1 16 ? 8.523 -11.597 -0.542 1.00 0.00 13 ASN A CA 6
ATOM 15029 C C . ASN A 1 16 ? 9.279 -10.917 0.583 1.00 0.00 13 ASN A C 6
ATOM 15030 O O . ASN A 1 16 ? 9.082 -9.731 0.848 1.00 0.00 13 ASN A O 6
ATOM 15041 N N . ASN A 1 17 ? 10.148 -11.684 1.229 1.00 0.00 14 ASN A N 6
ATOM 15042 C CA . ASN A 1 17 ? 11.074 -11.167 2.231 1.00 0.00 14 ASN A CA 6
ATOM 15043 C C . ASN A 1 17 ? 12.234 -12.137 2.424 1.00 0.00 14 ASN A C 6
ATOM 15044 O O . ASN A 1 17 ? 12.008 -13.321 2.679 1.00 0.00 14 ASN A O 6
ATOM 15055 N N . PRO A 1 18 ? 13.492 -11.680 2.288 1.00 0.00 15 PRO A N 6
ATOM 15056 C CA . PRO A 1 18 ? 13.832 -10.323 1.860 1.00 0.00 15 PRO A CA 6
ATOM 15057 C C . PRO A 1 18 ? 13.898 -10.200 0.337 1.00 0.00 15 PRO A C 6
ATOM 15058 O O . PRO A 1 18 ? 14.258 -11.153 -0.361 1.00 0.00 15 PRO A O 6
ATOM 15069 N N . ALA A 1 19 ? 13.546 -9.037 -0.176 1.00 0.00 16 ALA A N 6
ATOM 15070 C CA . ALA A 1 19 ? 13.644 -8.773 -1.601 1.00 0.00 16 ALA A CA 6
ATOM 15071 C C . ALA A 1 19 ? 14.534 -7.561 -1.822 1.00 0.00 16 ALA A C 6
ATOM 15072 O O . ALA A 1 19 ? 15.101 -7.035 -0.868 1.00 0.00 16 ALA A O 6
ATOM 15079 N N . LYS A 1 20 ? 14.688 -7.122 -3.058 1.00 0.00 17 LYS A N 6
ATOM 15080 C CA . LYS A 1 20 ? 15.490 -5.935 -3.322 1.00 0.00 17 LYS A CA 6
ATOM 15081 C C . LYS A 1 20 ? 14.579 -4.720 -3.445 1.00 0.00 17 LYS A C 6
ATOM 15082 O O . LYS A 1 20 ? 13.365 -4.876 -3.585 1.00 0.00 17 LYS A O 6
ATOM 15101 N N . PHE A 1 21 ? 15.133 -3.520 -3.375 1.00 0.00 18 PHE A N 6
ATOM 15102 C CA . PHE A 1 21 ? 14.302 -2.319 -3.412 1.00 0.00 18 PHE A CA 6
ATOM 15103 C C . PHE A 1 21 ? 13.630 -2.164 -4.775 1.00 0.00 18 PHE A C 6
ATOM 15104 O O . PHE A 1 21 ? 12.456 -1.809 -4.857 1.00 0.00 18 PHE A O 6
ATOM 15121 N N . THR A 1 22 ? 14.365 -2.470 -5.838 1.00 0.00 19 THR A N 6
ATOM 15122 C CA . THR A 1 22 ? 13.827 -2.391 -7.188 1.00 0.00 19 THR A CA 6
ATOM 15123 C C . THR A 1 22 ? 13.022 -3.647 -7.546 1.00 0.00 19 THR A C 6
ATOM 15124 O O . THR A 1 22 ? 12.697 -3.878 -8.711 1.00 0.00 19 THR A O 6
ATOM 15135 N N . ASP A 1 23 ? 12.698 -4.449 -6.538 1.00 0.00 20 ASP A N 6
ATOM 15136 C CA . ASP A 1 23 ? 11.894 -5.651 -6.737 1.00 0.00 20 ASP A CA 6
ATOM 15137 C C . ASP A 1 23 ? 10.434 -5.353 -6.398 1.00 0.00 20 ASP A C 6
ATOM 15138 O O . ASP A 1 23 ? 10.146 -4.767 -5.350 1.00 0.00 20 ASP A O 6
ATOM 15147 N N . PRO A 1 24 ? 9.502 -5.739 -7.291 1.00 0.00 21 PRO A N 6
ATOM 15148 C CA . PRO A 1 24 ? 8.067 -5.453 -7.136 1.00 0.00 21 PRO A CA 6
ATOM 15149 C C . PRO A 1 24 ? 7.496 -5.918 -5.800 1.00 0.00 21 PRO A C 6
ATOM 15150 O O . PRO A 1 24 ? 7.654 -7.074 -5.402 1.00 0.00 21 PRO A O 6
ATOM 15161 N N . TYR A 1 25 ? 6.824 -5.003 -5.118 1.00 0.00 22 TYR A N 6
ATOM 15162 C CA . TYR A 1 25 ? 6.187 -5.302 -3.847 1.00 0.00 22 TYR A CA 6
ATOM 15163 C C . TYR A 1 25 ? 4.973 -6.189 -4.074 1.00 0.00 22 TYR A C 6
ATOM 15164 O O . TYR A 1 25 ? 4.132 -5.884 -4.917 1.00 0.00 22 TYR A O 6
ATOM 15182 N N . GLU A 1 26 ? 4.878 -7.279 -3.335 1.00 0.00 23 GLU A N 6
ATOM 15183 C CA . GLU A 1 26 ? 3.716 -8.146 -3.432 1.00 0.00 23 GLU A CA 6
ATOM 15184 C C . GLU A 1 26 ? 3.039 -8.283 -2.079 1.00 0.00 23 GLU A C 6
ATOM 15185 O O . GLU A 1 26 ? 3.644 -8.741 -1.107 1.00 0.00 23 GLU A O 6
ATOM 15197 N N . PHE A 1 27 ? 1.787 -7.865 -2.033 1.00 0.00 24 PHE A N 6
ATOM 15198 C CA . PHE A 1 27 ? 0.974 -7.957 -0.834 1.00 0.00 24 PHE A CA 6
ATOM 15199 C C . PHE A 1 27 ? -0.308 -8.716 -1.147 1.00 0.00 24 PHE A C 6
ATOM 15200 O O . PHE A 1 27 ? -0.932 -8.466 -2.164 1.00 0.00 24 PHE A O 6
ATOM 15217 N N . GLU A 1 28 ? -0.706 -9.639 -0.290 1.00 0.00 25 GLU A N 6
ATOM 15218 C CA . GLU A 1 28 ? -1.961 -10.345 -0.506 1.00 0.00 25 GLU A CA 6
ATOM 15219 C C . GLU A 1 28 ? -3.048 -9.692 0.322 1.00 0.00 25 GLU A C 6
ATOM 15220 O O . GLU A 1 28 ? -2.958 -9.647 1.549 1.00 0.00 25 GLU A O 6
ATOM 15232 N N . ILE A 1 29 ? -4.060 -9.178 -0.344 1.00 0.00 26 ILE A N 6
ATOM 15233 C CA . ILE A 1 29 ? -5.150 -8.520 0.344 1.00 0.00 26 ILE A CA 6
ATOM 15234 C C . ILE A 1 29 ? -6.249 -9.510 0.696 1.00 0.00 26 ILE A C 6
ATOM 15235 O O . ILE A 1 29 ? -6.733 -10.252 -0.159 1.00 0.00 26 ILE A O 6
ATOM 15251 N N . THR A 1 30 ? -6.604 -9.537 1.970 1.00 0.00 27 THR A N 6
ATOM 15252 C CA . THR A 1 30 ? -7.727 -10.322 2.440 1.00 0.00 27 THR A CA 6
ATOM 15253 C C . THR A 1 30 ? -8.614 -9.459 3.323 1.00 0.00 27 THR A C 6
ATOM 15254 O O . THR A 1 30 ? -8.178 -8.977 4.368 1.00 0.00 27 THR A O 6
ATOM 15265 N N . PHE A 1 31 ? -9.842 -9.238 2.895 1.00 0.00 28 PHE A N 6
ATOM 15266 C CA . PHE A 1 31 ? -10.765 -8.422 3.663 1.00 0.00 28 PHE A CA 6
ATOM 15267 C C . PHE A 1 31 ? -12.152 -9.032 3.663 1.00 0.00 28 PHE A C 6
ATOM 15268 O O . PHE A 1 31 ? -12.501 -9.810 2.775 1.00 0.00 28 PHE A O 6
ATOM 15285 N N . GLU A 1 32 ? -12.942 -8.642 4.643 1.00 0.00 29 GLU A N 6
ATOM 15286 C CA . GLU A 1 32 ? -14.268 -9.184 4.819 1.00 0.00 29 GLU A CA 6
ATOM 15287 C C . GLU A 1 32 ? -15.303 -8.182 4.346 1.00 0.00 29 GLU A C 6
ATOM 15288 O O . GLU A 1 32 ? -15.400 -7.066 4.860 1.00 0.00 29 GLU A O 6
ATOM 15300 N N . CYS A 1 33 ? -16.035 -8.589 3.334 1.00 0.00 30 CYS A N 6
ATOM 15301 C CA . CYS A 1 33 ? -17.103 -7.796 2.772 1.00 0.00 30 CYS A CA 6
ATOM 15302 C C . CYS A 1 33 ? -18.396 -8.107 3.508 1.00 0.00 30 CYS A C 6
ATOM 15303 O O . CYS A 1 33 ? -18.922 -9.211 3.398 1.00 0.00 30 CYS A O 6
ATOM 15311 N N . LEU A 1 34 ? -18.879 -7.150 4.288 1.00 0.00 31 LEU A N 6
ATOM 15312 C CA . LEU A 1 34 ? -20.116 -7.337 5.038 1.00 0.00 31 LEU A CA 6
ATOM 15313 C C . LEU A 1 34 ? -21.321 -7.189 4.118 1.00 0.00 31 LEU A C 6
ATOM 15314 O O . LEU A 1 34 ? -22.350 -7.845 4.301 1.00 0.00 31 LEU A O 6
ATOM 15330 N N . GLU A 1 35 ? -21.179 -6.324 3.130 1.00 0.00 32 GLU A N 6
ATOM 15331 C CA . GLU A 1 35 ? -22.224 -6.088 2.151 1.00 0.00 32 GLU A CA 6
ATOM 15332 C C . GLU A 1 35 ? -21.580 -5.839 0.795 1.00 0.00 32 GLU A C 6
ATOM 15333 O O . GLU A 1 35 ? -20.524 -5.218 0.721 1.00 0.00 32 GLU A O 6
ATOM 15345 N N . SER A 1 36 ? -22.209 -6.338 -0.260 1.00 0.00 33 SER A N 6
ATOM 15346 C CA . SER A 1 36 ? -21.657 -6.257 -1.597 1.00 0.00 33 SER A CA 6
ATOM 15347 C C . SER A 1 36 ? -21.388 -4.809 -2.006 1.00 0.00 33 SER A C 6
ATOM 15348 O O . SER A 1 36 ? -22.300 -3.976 -2.046 1.00 0.00 33 SER A O 6
ATOM 15356 N N . LEU A 1 37 ? -20.127 -4.518 -2.300 1.00 0.00 34 LEU A N 6
ATOM 15357 C CA . LEU A 1 37 ? -19.723 -3.176 -2.675 1.00 0.00 34 LEU A CA 6
ATOM 15358 C C . LEU A 1 37 ? -20.096 -2.901 -4.122 1.00 0.00 34 LEU A C 6
ATOM 15359 O O . LEU A 1 37 ? -19.432 -3.366 -5.050 1.00 0.00 34 LEU A O 6
ATOM 15375 N N . LYS A 1 38 ? -21.185 -2.171 -4.300 1.00 0.00 35 LYS A N 6
ATOM 15376 C CA . LYS A 1 38 ? -21.613 -1.743 -5.622 1.00 0.00 35 LYS A CA 6
ATOM 15377 C C . LYS A 1 38 ? -20.677 -0.657 -6.154 1.00 0.00 35 LYS A C 6
ATOM 15378 O O . LYS A 1 38 ? -20.592 -0.433 -7.360 1.00 0.00 35 LYS A O 6
ATOM 15397 N N . HIS A 1 39 ? -19.979 0.016 -5.244 1.00 0.00 36 HIS A N 6
ATOM 15398 C CA . HIS A 1 39 ? -18.911 0.937 -5.623 1.00 0.00 36 HIS A CA 6
ATOM 15399 C C . HIS A 1 39 ? -17.581 0.208 -5.534 1.00 0.00 36 HIS A C 6
ATOM 15400 O O . HIS A 1 39 ? -17.436 -0.731 -4.751 1.00 0.00 36 HIS A O 6
ATOM 15415 N N . ASP A 1 40 ? -16.620 0.642 -6.328 1.00 0.00 37 ASP A N 6
ATOM 15416 C CA . ASP A 1 40 ? -15.360 -0.075 -6.460 1.00 0.00 37 ASP A CA 6
ATOM 15417 C C . ASP A 1 40 ? -14.427 0.202 -5.291 1.00 0.00 37 ASP A C 6
ATOM 15418 O O . ASP A 1 40 ? -14.430 1.295 -4.717 1.00 0.00 37 ASP A O 6
ATOM 15427 N N . LEU A 1 41 ? -13.630 -0.801 -4.956 1.00 0.00 38 LEU A N 6
ATOM 15428 C CA . LEU A 1 41 ? -12.575 -0.665 -3.967 1.00 0.00 38 LEU A CA 6
ATOM 15429 C C . LEU A 1 41 ? -11.251 -0.471 -4.680 1.00 0.00 38 LEU A C 6
ATOM 15430 O O . LEU A 1 41 ? -10.884 -1.267 -5.544 1.00 0.00 38 LEU A O 6
ATOM 15446 N N . GLU A 1 42 ? -10.542 0.580 -4.331 1.00 0.00 39 GLU A N 6
ATOM 15447 C CA . GLU A 1 42 ? -9.271 0.867 -4.962 1.00 0.00 39 GLU A CA 6
ATOM 15448 C C . GLU A 1 42 ? -8.141 0.685 -3.954 1.00 0.00 39 GLU A C 6
ATOM 15449 O O . GLU A 1 42 ? -8.061 1.401 -2.959 1.00 0.00 39 GLU A O 6
ATOM 15461 N N . TRP A 1 43 ? -7.281 -0.287 -4.216 1.00 0.00 40 TRP A N 6
ATOM 15462 C CA . TRP A 1 43 ? -6.189 -0.621 -3.312 1.00 0.00 40 TRP A CA 6
ATOM 15463 C C . TRP A 1 43 ? -4.886 -0.088 -3.873 1.00 0.00 40 TRP A C 6
ATOM 15464 O O . TRP A 1 43 ? -4.554 -0.349 -5.023 1.00 0.00 40 TRP A O 6
ATOM 15485 N N . LYS A 1 44 ? -4.153 0.654 -3.073 1.00 0.00 41 LYS A N 6
ATOM 15486 C CA . LYS A 1 44 ? -2.963 1.334 -3.560 1.00 0.00 41 LYS A CA 6
ATOM 15487 C C . LYS A 1 44 ? -1.836 1.281 -2.540 1.00 0.00 41 LYS A C 6
ATOM 15488 O O . LYS A 1 44 ? -2.069 1.072 -1.350 1.00 0.00 41 LYS A O 6
ATOM 15507 N N . LEU A 1 45 ? -0.616 1.459 -3.022 1.00 0.00 42 LEU A N 6
ATOM 15508 C CA . LEU A 1 45 ? 0.561 1.427 -2.168 1.00 0.00 42 LEU A CA 6
ATOM 15509 C C . LEU A 1 45 ? 1.305 2.751 -2.270 1.00 0.00 42 LEU A C 6
ATOM 15510 O O . LEU A 1 45 ? 1.541 3.242 -3.373 1.00 0.00 42 LEU A O 6
ATOM 15526 N N . THR A 1 46 ? 1.664 3.337 -1.138 1.00 0.00 43 THR A N 6
ATOM 15527 C CA . THR A 1 46 ? 2.478 4.544 -1.134 1.00 0.00 43 THR A CA 6
ATOM 15528 C C . THR A 1 46 ? 3.814 4.271 -0.453 1.00 0.00 43 THR A C 6
ATOM 15529 O O . THR A 1 46 ? 3.868 3.607 0.587 1.00 0.00 43 THR A O 6
ATOM 15540 N N . TYR A 1 47 ? 4.881 4.766 -1.057 1.00 0.00 44 TYR A N 6
ATOM 15541 C CA . TYR A 1 47 ? 6.214 4.649 -0.491 1.00 0.00 44 TYR A CA 6
ATOM 15542 C C . TYR A 1 47 ? 6.497 5.880 0.350 1.00 0.00 44 TYR A C 6
ATOM 15543 O O . TYR A 1 47 ? 6.421 6.996 -0.144 1.00 0.00 44 TYR A O 6
ATOM 15561 N N . VAL A 1 48 ? 6.794 5.669 1.619 1.00 0.00 45 VAL A N 6
ATOM 15562 C CA . VAL A 1 48 ? 6.972 6.761 2.564 1.00 0.00 45 VAL A CA 6
ATOM 15563 C C . VAL A 1 48 ? 8.360 6.726 3.197 1.00 0.00 45 VAL A C 6
ATOM 15564 O O . VAL A 1 48 ? 8.916 5.658 3.450 1.00 0.00 45 VAL A O 6
ATOM 15577 N N . GLY A 1 49 ? 8.918 7.904 3.447 1.00 0.00 46 GLY A N 6
ATOM 15578 C CA . GLY A 1 49 ? 10.249 7.995 4.007 1.00 0.00 46 GLY A CA 6
ATOM 15579 C C . GLY A 1 49 ? 10.235 8.306 5.485 1.00 0.00 46 GLY A C 6
ATOM 15580 O O . GLY A 1 49 ? 10.363 9.469 5.879 1.00 0.00 46 GLY A O 6
ATOM 15584 N N . SER A 1 50 ? 10.069 7.258 6.290 1.00 0.00 47 SER A N 6
ATOM 15585 C CA . SER A 1 50 ? 10.068 7.359 7.747 1.00 0.00 47 SER A CA 6
ATOM 15586 C C . SER A 1 50 ? 8.852 8.148 8.248 1.00 0.00 47 SER A C 6
ATOM 15587 O O . SER A 1 50 ? 7.875 7.558 8.708 1.00 0.00 47 SER A O 6
ATOM 15595 N N . SER A 1 51 ? 8.909 9.473 8.155 1.00 0.00 48 SER A N 6
ATOM 15596 C CA . SER A 1 51 ? 7.784 10.321 8.536 1.00 0.00 48 SER A CA 6
ATOM 15597 C C . SER A 1 51 ? 7.810 11.645 7.767 1.00 0.00 48 SER A C 6
ATOM 15598 O O . SER A 1 51 ? 6.758 12.171 7.394 1.00 0.00 48 SER A O 6
ATOM 15606 N N . ARG A 1 52 ? 9.009 12.185 7.531 1.00 0.00 49 ARG A N 6
ATOM 15607 C CA . ARG A 1 52 ? 9.141 13.460 6.824 1.00 0.00 49 ARG A CA 6
ATOM 15608 C C . ARG A 1 52 ? 8.710 13.319 5.363 1.00 0.00 49 ARG A C 6
ATOM 15609 O O . ARG A 1 52 ? 7.938 14.133 4.860 1.00 0.00 49 ARG A O 6
ATOM 15630 N N . SER A 1 53 ? 9.199 12.267 4.709 1.00 0.00 50 SER A N 6
ATOM 15631 C CA . SER A 1 53 ? 8.845 11.955 3.326 1.00 0.00 50 SER A CA 6
ATOM 15632 C C . SER A 1 53 ? 8.968 13.168 2.395 1.00 0.00 50 SER A C 6
ATOM 15633 O O . SER A 1 53 ? 7.965 13.733 1.959 1.00 0.00 50 SER A O 6
ATOM 15641 N N . LEU A 1 54 ? 10.199 13.566 2.095 1.00 0.00 51 LEU A N 6
ATOM 15642 C CA . LEU A 1 54 ? 10.433 14.650 1.142 1.00 0.00 51 LEU A CA 6
ATOM 15643 C C . LEU A 1 54 ? 10.423 14.102 -0.283 1.00 0.00 51 LEU A C 6
ATOM 15644 O O . LEU A 1 54 ? 9.516 14.383 -1.061 1.00 0.00 51 LEU A O 6
ATOM 15660 N N . ASP A 1 55 ? 11.428 13.300 -0.604 1.00 0.00 52 ASP A N 6
ATOM 15661 C CA . ASP A 1 55 ? 11.497 12.617 -1.895 1.00 0.00 52 ASP A CA 6
ATOM 15662 C C . ASP A 1 55 ? 10.979 11.197 -1.735 1.00 0.00 52 ASP A C 6
ATOM 15663 O O . ASP A 1 55 ? 11.323 10.301 -2.504 1.00 0.00 52 ASP A O 6
ATOM 15672 N N . HIS A 1 56 ? 10.160 10.998 -0.714 1.00 0.00 53 HIS A N 6
ATOM 15673 C CA . HIS A 1 56 ? 9.729 9.664 -0.337 1.00 0.00 53 HIS A CA 6
ATOM 15674 C C . HIS A 1 56 ? 8.211 9.588 -0.179 1.00 0.00 53 HIS A C 6
ATOM 15675 O O . HIS A 1 56 ? 7.715 9.285 0.905 1.00 0.00 53 HIS A O 6
ATOM 15690 N N . ASP A 1 57 ? 7.487 9.904 -1.244 1.00 0.00 54 ASP A N 6
ATOM 15691 C CA . ASP A 1 57 ? 6.056 9.609 -1.319 1.00 0.00 54 ASP A CA 6
ATOM 15692 C C . ASP A 1 57 ? 5.651 9.357 -2.760 1.00 0.00 54 ASP A C 6
ATOM 15693 O O . ASP A 1 57 ? 5.321 10.271 -3.519 1.00 0.00 54 ASP A O 6
ATOM 15702 N N . GLN A 1 58 ? 5.705 8.097 -3.135 1.00 0.00 55 GLN A N 6
ATOM 15703 C CA . GLN A 1 58 ? 5.377 7.685 -4.484 1.00 0.00 55 GLN A CA 6
ATOM 15704 C C . GLN A 1 58 ? 4.370 6.549 -4.446 1.00 0.00 55 GLN A C 6
ATOM 15705 O O . GLN A 1 58 ? 4.620 5.514 -3.827 1.00 0.00 55 GLN A O 6
ATOM 15719 N N . GLU A 1 59 ? 3.218 6.763 -5.061 1.00 0.00 56 GLU A N 6
ATOM 15720 C CA . GLU A 1 59 ? 2.261 5.690 -5.267 1.00 0.00 56 GLU A CA 6
ATOM 15721 C C . GLU A 1 59 ? 2.880 4.645 -6.184 1.00 0.00 56 GLU A C 6
ATOM 15722 O O . GLU A 1 59 ? 3.200 4.927 -7.342 1.00 0.00 56 GLU A O 6
ATOM 15734 N N . LEU A 1 60 ? 3.065 3.446 -5.659 1.00 0.00 57 LEU A N 6
ATOM 15735 C CA . LEU A 1 60 ? 3.767 2.403 -6.387 1.00 0.00 57 LEU A CA 6
ATOM 15736 C C . LEU A 1 60 ? 2.867 1.767 -7.432 1.00 0.00 57 LEU A C 6
ATOM 15737 O O . LEU A 1 60 ? 3.328 1.403 -8.512 1.00 0.00 57 LEU A O 6
ATOM 15753 N N . ASP A 1 61 ? 1.584 1.640 -7.112 1.00 0.00 58 ASP A N 6
ATOM 15754 C CA . ASP A 1 61 ? 0.629 0.976 -7.988 1.00 0.00 58 ASP A CA 6
ATOM 15755 C C . ASP A 1 61 ? -0.741 1.055 -7.337 1.00 0.00 58 ASP A C 6
ATOM 15756 O O . ASP A 1 61 ? -0.865 1.569 -6.221 1.00 0.00 58 ASP A O 6
ATOM 15765 N N . SER A 1 62 ? -1.755 0.546 -8.009 1.00 0.00 59 SER A N 6
ATOM 15766 C CA . SER A 1 62 ? -3.087 0.499 -7.449 1.00 0.00 59 SER A CA 6
ATOM 15767 C C . SER A 1 62 ? -3.949 -0.484 -8.227 1.00 0.00 59 SER A C 6
ATOM 15768 O O . SER A 1 62 ? -3.959 -0.489 -9.460 1.00 0.00 59 SER A O 6
ATOM 15776 N N . ILE A 1 63 ? -4.672 -1.313 -7.494 1.00 0.00 60 ILE A N 6
ATOM 15777 C CA . ILE A 1 63 ? -5.554 -2.290 -8.092 1.00 0.00 60 ILE A CA 6
ATOM 15778 C C . ILE A 1 63 ? -6.994 -1.972 -7.731 1.00 0.00 60 ILE A C 6
ATOM 15779 O O . ILE A 1 63 ? -7.283 -1.470 -6.646 1.00 0.00 60 ILE A O 6
ATOM 15795 N N . LEU A 1 64 ? -7.882 -2.257 -8.651 1.00 0.00 61 LEU A N 6
ATOM 15796 C CA . LEU A 1 64 ? -9.262 -1.851 -8.555 1.00 0.00 61 LEU A CA 6
ATOM 15797 C C . LEU A 1 64 ? -10.168 -3.086 -8.579 1.00 0.00 61 LEU A C 6
ATOM 15798 O O . LEU A 1 64 ? -9.995 -3.971 -9.417 1.00 0.00 61 LEU A O 6
ATOM 15814 N N . VAL A 1 65 ? -11.127 -3.140 -7.663 1.00 0.00 62 VAL A N 6
ATOM 15815 C CA . VAL A 1 65 ? -12.028 -4.286 -7.557 1.00 0.00 62 VAL A CA 6
ATOM 15816 C C . VAL A 1 65 ? -13.472 -3.837 -7.405 1.00 0.00 62 VAL A C 6
ATOM 15817 O O . VAL A 1 65 ? -13.769 -2.943 -6.615 1.00 0.00 62 VAL A O 6
ATOM 15830 N N . GLY A 1 66 ? -14.366 -4.462 -8.156 1.00 0.00 63 GLY A N 6
ATOM 15831 C CA . GLY A 1 66 ? -15.780 -4.189 -8.004 1.00 0.00 63 GLY A CA 6
ATOM 15832 C C . GLY A 1 66 ? -16.587 -4.611 -9.215 1.00 0.00 63 GLY A C 6
ATOM 15833 O O . GLY A 1 66 ? -16.057 -4.667 -10.326 1.00 0.00 63 GLY A O 6
ATOM 15837 N N . PRO A 1 67 ? -17.875 -4.940 -9.032 1.00 0.00 64 PRO A N 6
ATOM 15838 C CA . PRO A 1 67 ? -18.506 -5.015 -7.710 1.00 0.00 64 PRO A CA 6
ATOM 15839 C C . PRO A 1 67 ? -18.018 -6.232 -6.925 1.00 0.00 64 PRO A C 6
ATOM 15840 O O . PRO A 1 67 ? -17.989 -7.349 -7.447 1.00 0.00 64 PRO A O 6
ATOM 15851 N N . VAL A 1 68 ? -17.618 -6.010 -5.684 1.00 0.00 65 VAL A N 6
ATOM 15852 C CA . VAL A 1 68 ? -17.086 -7.079 -4.852 1.00 0.00 65 VAL A CA 6
ATOM 15853 C C . VAL A 1 68 ? -18.187 -7.633 -3.938 1.00 0.00 65 VAL A C 6
ATOM 15854 O O . VAL A 1 68 ? -18.857 -6.881 -3.224 1.00 0.00 65 VAL A O 6
ATOM 15867 N N . PRO A 1 69 ? -18.425 -8.955 -4.006 1.00 0.00 66 PRO A N 6
ATOM 15868 C CA . PRO A 1 69 ? -19.489 -9.618 -3.251 1.00 0.00 66 PRO A CA 6
ATOM 15869 C C . PRO A 1 69 ? -19.100 -9.968 -1.820 1.00 0.00 66 PRO A C 6
ATOM 15870 O O . PRO A 1 69 ? -17.931 -9.886 -1.429 1.00 0.00 66 PRO A O 6
ATOM 15881 N N . VAL A 1 70 ? -20.106 -10.389 -1.063 1.00 0.00 67 VAL A N 6
ATOM 15882 C CA . VAL A 1 70 ? -19.985 -10.618 0.371 1.00 0.00 67 VAL A CA 6
ATOM 15883 C C . VAL A 1 70 ? -19.095 -11.828 0.677 1.00 0.00 67 VAL A C 6
ATOM 15884 O O . VAL A 1 70 ? -19.035 -12.781 -0.102 1.00 0.00 67 VAL A O 6
ATOM 15897 N N . GLY A 1 71 ? -18.410 -11.777 1.814 1.00 0.00 68 GLY A N 6
ATOM 15898 C CA . GLY A 1 71 ? -17.473 -12.825 2.184 1.00 0.00 68 GLY A CA 6
ATOM 15899 C C . GLY A 1 71 ? -16.065 -12.279 2.260 1.00 0.00 68 GLY A C 6
ATOM 15900 O O . GLY A 1 71 ? -15.884 -11.062 2.287 1.00 0.00 68 GLY A O 6
ATOM 15904 N N . VAL A 1 72 ? -15.055 -13.140 2.288 1.00 0.00 69 VAL A N 6
ATOM 15905 C CA . VAL A 1 72 ? -13.694 -12.639 2.261 1.00 0.00 69 VAL A CA 6
ATOM 15906 C C . VAL A 1 72 ? -13.243 -12.534 0.818 1.00 0.00 69 VAL A C 6
ATOM 15907 O O . VAL A 1 72 ? -13.459 -13.438 0.005 1.00 0.00 69 VAL A O 6
ATOM 15920 N N . ASN A 1 73 ? -12.649 -11.418 0.490 1.00 0.00 70 ASN A N 6
ATOM 15921 C CA . ASN A 1 73 ? -12.145 -11.217 -0.840 1.00 0.00 70 ASN A CA 6
ATOM 15922 C C . ASN A 1 73 ? -10.645 -11.192 -0.761 1.00 0.00 70 ASN A C 6
ATOM 15923 O O . ASN A 1 73 ? -10.074 -10.597 0.154 1.00 0.00 70 ASN A O 6
ATOM 15934 N N . LYS A 1 74 ? -10.006 -11.852 -1.701 1.00 0.00 71 LYS A N 6
ATOM 15935 C CA . LYS A 1 74 ? -8.593 -12.110 -1.609 1.00 0.00 71 LYS A CA 6
ATOM 15936 C C . LYS A 1 74 ? -7.979 -12.036 -2.989 1.00 0.00 71 LYS A C 6
ATOM 15937 O O . LYS A 1 74 ? -8.555 -12.543 -3.956 1.00 0.00 71 LYS A O 6
ATOM 15956 N N . PHE A 1 75 ? -6.838 -11.386 -3.073 1.00 0.00 72 PHE A N 6
ATOM 15957 C CA . PHE A 1 75 ? -6.108 -11.257 -4.320 1.00 0.00 72 PHE A CA 6
ATOM 15958 C C . PHE A 1 75 ? -4.701 -10.764 -4.035 1.00 0.00 72 PHE A C 6
ATOM 15959 O O . PHE A 1 75 ? -4.440 -10.187 -2.975 1.00 0.00 72 PHE A O 6
ATOM 15976 N N . VAL A 1 76 ? -3.801 -10.999 -4.968 1.00 0.00 73 VAL A N 6
ATOM 15977 C CA . VAL A 1 76 ? -2.422 -10.570 -4.810 1.00 0.00 73 VAL A CA 6
ATOM 15978 C C . VAL A 1 76 ? -2.212 -9.195 -5.444 1.00 0.00 73 VAL A C 6
ATOM 15979 O O . VAL A 1 76 ? -2.589 -8.948 -6.591 1.00 0.00 73 VAL A O 6
ATOM 15992 N N . PHE A 1 77 ? -1.621 -8.309 -4.671 1.00 0.00 74 PHE A N 6
ATOM 15993 C CA . PHE A 1 77 ? -1.384 -6.939 -5.089 1.00 0.00 74 PHE A CA 6
ATOM 15994 C C . PHE A 1 77 ? 0.102 -6.726 -5.346 1.00 0.00 74 PHE A C 6
ATOM 15995 O O . PHE A 1 77 ? 0.924 -6.860 -4.441 1.00 0.00 74 PHE A O 6
ATOM 16012 N N . SER A 1 78 ? 0.438 -6.417 -6.585 1.00 0.00 75 SER A N 6
ATOM 16013 C CA . SER A 1 78 ? 1.819 -6.196 -6.968 1.00 0.00 75 SER A CA 6
ATOM 16014 C C . SER A 1 78 ? 2.045 -4.725 -7.297 1.00 0.00 75 SER A C 6
ATOM 16015 O O . SER A 1 78 ? 1.382 -4.167 -8.175 1.00 0.00 75 SER A O 6
ATOM 16023 N N . ALA A 1 79 ? 2.970 -4.100 -6.585 1.00 0.00 76 ALA A N 6
ATOM 16024 C CA . ALA A 1 79 ? 3.239 -2.690 -6.776 1.00 0.00 76 ALA A CA 6
ATOM 16025 C C . ALA A 1 79 ? 4.657 -2.447 -7.285 1.00 0.00 76 ALA A C 6
ATOM 16026 O O . ALA A 1 79 ? 5.614 -3.088 -6.843 1.00 0.00 76 ALA A O 6
ATOM 16033 N N . ASP A 1 80 ? 4.770 -1.506 -8.215 1.00 0.00 77 ASP A N 6
ATOM 16034 C CA . ASP A 1 80 ? 6.036 -1.179 -8.860 1.00 0.00 77 ASP A CA 6
ATOM 16035 C C . ASP A 1 80 ? 6.830 -0.172 -8.029 1.00 0.00 77 ASP A C 6
ATOM 16036 O O . ASP A 1 80 ? 6.337 0.914 -7.723 1.00 0.00 77 ASP A O 6
ATOM 16045 N N . PRO A 1 81 ? 8.069 -0.527 -7.653 1.00 0.00 78 PRO A N 6
ATOM 16046 C CA . PRO A 1 81 ? 8.932 0.326 -6.823 1.00 0.00 78 PRO A CA 6
ATOM 16047 C C . PRO A 1 81 ? 9.346 1.616 -7.534 1.00 0.00 78 PRO A C 6
ATOM 16048 O O . PRO A 1 81 ? 9.373 1.677 -8.764 1.00 0.00 78 PRO A O 6
ATOM 16059 N N . PRO A 1 82 ? 9.693 2.662 -6.764 1.00 0.00 79 PRO A N 6
ATOM 16060 C CA . PRO A 1 82 ? 10.074 3.950 -7.320 1.00 0.00 79 PRO A CA 6
ATOM 16061 C C . PRO A 1 82 ? 11.544 3.976 -7.711 1.00 0.00 79 PRO A C 6
ATOM 16062 O O . PRO A 1 82 ? 12.389 3.385 -7.036 1.00 0.00 79 PRO A O 6
ATOM 16073 N N . SER A 1 83 ? 11.839 4.652 -8.807 1.00 0.00 80 SER A N 6
ATOM 16074 C CA . SER A 1 83 ? 13.195 4.724 -9.315 1.00 0.00 80 SER A CA 6
ATOM 16075 C C . SER A 1 83 ? 14.100 5.471 -8.338 1.00 0.00 80 SER A C 6
ATOM 16076 O O . SER A 1 83 ? 13.759 6.555 -7.863 1.00 0.00 80 SER A O 6
ATOM 16084 N N . ALA A 1 84 ? 15.256 4.878 -8.049 1.00 0.00 81 ALA A N 6
ATOM 16085 C CA . ALA A 1 84 ? 16.208 5.436 -7.091 1.00 0.00 81 ALA A CA 6
ATOM 16086 C C . ALA A 1 84 ? 16.722 6.802 -7.533 1.00 0.00 81 ALA A C 6
ATOM 16087 O O . ALA A 1 84 ? 17.338 7.519 -6.757 1.00 0.00 81 ALA A O 6
ATOM 16094 N N . GLU A 1 85 ? 16.507 7.152 -8.794 1.00 0.00 82 GLU A N 6
ATOM 16095 C CA . GLU A 1 85 ? 16.859 8.483 -9.275 1.00 0.00 82 GLU A CA 6
ATOM 16096 C C . GLU A 1 85 ? 16.126 9.572 -8.477 1.00 0.00 82 GLU A C 6
ATOM 16097 O O . GLU A 1 85 ? 16.557 10.726 -8.440 1.00 0.00 82 GLU A O 6
ATOM 16109 N N . LEU A 1 86 ? 15.020 9.201 -7.836 1.00 0.00 83 LEU A N 6
ATOM 16110 C CA . LEU A 1 86 ? 14.284 10.132 -6.989 1.00 0.00 83 LEU A CA 6
ATOM 16111 C C . LEU A 1 86 ? 14.924 10.188 -5.607 1.00 0.00 83 LEU A C 6
ATOM 16112 O O . LEU A 1 86 ? 14.899 11.215 -4.932 1.00 0.00 83 LEU A O 6
ATOM 16128 N N . ILE A 1 87 ? 15.507 9.068 -5.208 1.00 0.00 84 ILE A N 6
ATOM 16129 C CA . ILE A 1 87 ? 16.095 8.926 -3.885 1.00 0.00 84 ILE A CA 6
ATOM 16130 C C . ILE A 1 87 ? 17.565 8.512 -3.961 1.00 0.00 84 ILE A C 6
ATOM 16131 O O . ILE A 1 87 ? 17.874 7.342 -4.189 1.00 0.00 84 ILE A O 6
ATOM 16147 N N . PRO A 1 88 ? 18.493 9.459 -3.749 1.00 0.00 85 PRO A N 6
ATOM 16148 C CA . PRO A 1 88 ? 19.934 9.183 -3.810 1.00 0.00 85 PRO A CA 6
ATOM 16149 C C . PRO A 1 88 ? 20.352 8.082 -2.838 1.00 0.00 85 PRO A C 6
ATOM 16150 O O . PRO A 1 88 ? 19.621 7.777 -1.895 1.00 0.00 85 PRO A O 6
ATOM 16161 N N . ALA A 1 89 ? 21.519 7.487 -3.077 1.00 0.00 86 ALA A N 6
ATOM 16162 C CA . ALA A 1 89 ? 21.967 6.308 -2.332 1.00 0.00 86 ALA A CA 6
ATOM 16163 C C . ALA A 1 89 ? 21.802 6.470 -0.821 1.00 0.00 86 ALA A C 6
ATOM 16164 O O . ALA A 1 89 ? 21.327 5.561 -0.142 1.00 0.00 86 ALA A O 6
ATOM 16171 N N . SER A 1 90 ? 22.146 7.637 -0.305 1.00 0.00 87 SER A N 6
ATOM 16172 C CA . SER A 1 90 ? 22.106 7.873 1.132 1.00 0.00 87 SER A CA 6
ATOM 16173 C C . SER A 1 90 ? 20.674 8.076 1.648 1.00 0.00 87 SER A C 6
ATOM 16174 O O . SER A 1 90 ? 20.461 8.207 2.855 1.00 0.00 87 SER A O 6
ATOM 16182 N N . GLU A 1 91 ? 19.693 8.091 0.748 1.00 0.00 88 GLU A N 6
ATOM 16183 C CA . GLU A 1 91 ? 18.314 8.354 1.148 1.00 0.00 88 GLU A CA 6
ATOM 16184 C C . GLU A 1 91 ? 17.386 7.159 0.946 1.00 0.00 88 GLU A C 6
ATOM 16185 O O . GLU A 1 91 ? 16.336 7.088 1.584 1.00 0.00 88 GLU A O 6
ATOM 16197 N N . LEU A 1 92 ? 17.729 6.229 0.060 1.00 0.00 89 LEU A N 6
ATOM 16198 C CA . LEU A 1 92 ? 16.903 5.030 -0.071 1.00 0.00 89 LEU A CA 6
ATOM 16199 C C . LEU A 1 92 ? 17.441 3.931 0.834 1.00 0.00 89 LEU A C 6
ATOM 16200 O O . LEU A 1 92 ? 16.744 2.968 1.132 1.00 0.00 89 LEU A O 6
ATOM 16216 N N . VAL A 1 93 ? 18.679 4.100 1.292 1.00 0.00 90 VAL A N 6
ATOM 16217 C CA . VAL A 1 93 ? 19.265 3.189 2.268 1.00 0.00 90 VAL A CA 6
ATOM 16218 C C . VAL A 1 93 ? 18.897 3.646 3.683 1.00 0.00 90 VAL A C 6
ATOM 16219 O O . VAL A 1 93 ? 19.732 4.111 4.460 1.00 0.00 90 VAL A O 6
ATOM 16232 N N . SER A 1 94 ? 17.612 3.578 3.975 1.00 0.00 91 SER A N 6
ATOM 16233 C CA . SER A 1 94 ? 17.090 3.908 5.288 1.00 0.00 91 SER A CA 6
ATOM 16234 C C . SER A 1 94 ? 15.851 3.065 5.558 1.00 0.00 91 SER A C 6
ATOM 16235 O O . SER A 1 94 ? 15.343 2.406 4.647 1.00 0.00 91 SER A O 6
ATOM 16243 N N . VAL A 1 95 ? 15.357 3.068 6.789 1.00 0.00 92 VAL A N 6
ATOM 16244 C CA . VAL A 1 95 ? 14.094 2.409 7.060 1.00 0.00 92 VAL A CA 6
ATOM 16245 C C . VAL A 1 95 ? 12.953 3.311 6.625 1.00 0.00 92 VAL A C 6
ATOM 16246 O O . VAL A 1 95 ? 12.825 4.461 7.054 1.00 0.00 92 VAL A O 6
ATOM 16259 N N . THR A 1 96 ? 12.155 2.785 5.733 1.00 0.00 93 THR A N 6
ATOM 16260 C CA . THR A 1 96 ? 11.072 3.536 5.149 1.00 0.00 93 THR A CA 6
ATOM 16261 C C . THR A 1 96 ? 9.746 2.897 5.516 1.00 0.00 93 THR A C 6
ATOM 16262 O O . THR A 1 96 ? 9.719 1.881 6.208 1.00 0.00 93 THR A O 6
ATOM 16273 N N . VAL A 1 97 ? 8.656 3.496 5.084 1.00 0.00 94 VAL A N 6
ATOM 16274 C CA . VAL A 1 97 ? 7.343 3.036 5.481 1.00 0.00 94 VAL A CA 6
ATOM 16275 C C . VAL A 1 97 ? 6.465 2.827 4.261 1.00 0.00 94 VAL A C 6
ATOM 16276 O O . VAL A 1 97 ? 6.450 3.642 3.344 1.00 0.00 94 VAL A O 6
ATOM 16289 N N . ILE A 1 98 ? 5.763 1.716 4.249 1.00 0.00 95 ILE A N 6
ATOM 16290 C CA . ILE A 1 98 ? 4.860 1.391 3.168 1.00 0.00 95 ILE A CA 6
ATOM 16291 C C . ILE A 1 98 ? 3.433 1.601 3.625 1.00 0.00 95 ILE A C 6
ATOM 16292 O O . ILE A 1 98 ? 3.072 1.197 4.725 1.00 0.00 95 ILE A O 6
ATOM 16308 N N . LEU A 1 99 ? 2.633 2.239 2.796 1.00 0.00 96 LEU A N 6
ATOM 16309 C CA . LEU A 1 99 ? 1.234 2.437 3.111 1.00 0.00 96 LEU A CA 6
ATOM 16310 C C . LEU A 1 99 ? 0.353 1.700 2.119 1.00 0.00 96 LEU A C 6
ATOM 16311 O O . LEU A 1 99 ? 0.355 2.011 0.928 1.00 0.00 96 LEU A O 6
ATOM 16327 N N . LEU A 1 100 ? -0.388 0.727 2.613 1.00 0.00 97 LEU A N 6
ATOM 16328 C CA . LEU A 1 100 ? -1.384 0.053 1.803 1.00 0.00 97 LEU A CA 6
ATOM 16329 C C . LEU A 1 100 ? -2.720 0.702 2.078 1.00 0.00 97 LEU A C 6
ATOM 16330 O O . LEU A 1 100 ? -3.224 0.639 3.193 1.00 0.00 97 LEU A O 6
ATOM 16346 N N . SER A 1 101 ? -3.290 1.325 1.074 1.00 0.00 98 SER A N 6
ATOM 16347 C CA . SER A 1 101 ? -4.456 2.152 1.277 1.00 0.00 98 SER A CA 6
ATOM 16348 C C . SER A 1 101 ? -5.606 1.660 0.417 1.00 0.00 98 SER A C 6
ATOM 16349 O O . SER A 1 101 ? -5.419 1.329 -0.754 1.00 0.00 98 SER A O 6
ATOM 16357 N N . CYS A 1 102 ? -6.781 1.583 1.007 1.00 0.00 99 CYS A N 6
ATOM 16358 C CA . CYS A 1 102 ? -7.966 1.201 0.272 1.00 0.00 99 CYS A CA 6
ATOM 16359 C C . CYS A 1 102 ? -8.938 2.360 0.226 1.00 0.00 99 CYS A C 6
ATOM 16360 O O . CYS A 1 102 ? -9.245 2.970 1.256 1.00 0.00 99 CYS A O 6
ATOM 16368 N N . SER A 1 103 ? -9.420 2.658 -0.961 1.00 0.00 100 SER A N 6
ATOM 16369 C CA . SER A 1 103 ? -10.378 3.715 -1.149 1.00 0.00 100 SER A CA 6
ATOM 16370 C C . SER A 1 103 ? -11.694 3.131 -1.639 1.00 0.00 100 SER A C 6
ATOM 16371 O O . SER A 1 103 ? -11.715 2.326 -2.569 1.00 0.00 100 SER A O 6
ATOM 16379 N N . TYR A 1 104 ? -12.782 3.525 -1.009 1.00 0.00 101 TYR A N 6
ATOM 16380 C CA . TYR A 1 104 ? -14.100 3.131 -1.463 1.00 0.00 101 TYR A CA 6
ATOM 16381 C C . TYR A 1 104 ? -14.792 4.350 -2.037 1.00 0.00 101 TYR A C 6
ATOM 16382 O O . TYR A 1 104 ? -15.110 5.293 -1.309 1.00 0.00 101 TYR A O 6
ATOM 16400 N N . ASP A 1 105 ? -14.971 4.338 -3.353 1.00 0.00 102 ASP A N 6
ATOM 16401 C CA . ASP A 1 105 ? -15.558 5.465 -4.072 1.00 0.00 102 ASP A CA 6
ATOM 16402 C C . ASP A 1 105 ? -14.703 6.720 -3.869 1.00 0.00 102 ASP A C 6
ATOM 16403 O O . ASP A 1 105 ? -15.209 7.839 -3.782 1.00 0.00 102 ASP A O 6
ATOM 16412 N N . GLY A 1 106 ? -13.391 6.513 -3.780 1.00 0.00 103 GLY A N 6
ATOM 16413 C CA . GLY A 1 106 ? -12.459 7.622 -3.658 1.00 0.00 103 GLY A CA 6
ATOM 16414 C C . GLY A 1 106 ? -12.195 8.043 -2.222 1.00 0.00 103 GLY A C 6
ATOM 16415 O O . GLY A 1 106 ? -11.606 9.099 -1.984 1.00 0.00 103 GLY A O 6
ATOM 16419 N N . ARG A 1 107 ? -12.633 7.239 -1.260 1.00 0.00 104 ARG A N 6
ATOM 16420 C CA . ARG A 1 107 ? -12.442 7.569 0.151 1.00 0.00 104 ARG A CA 6
ATOM 16421 C C . ARG A 1 107 ? -11.578 6.519 0.845 1.00 0.00 104 ARG A C 6
ATOM 16422 O O . ARG A 1 107 ? -11.955 5.348 0.908 1.00 0.00 104 ARG A O 6
ATOM 16443 N N . GLU A 1 108 ? -10.423 6.935 1.362 1.00 0.00 105 GLU A N 6
ATOM 16444 C CA . GLU A 1 108 ? -9.523 6.023 2.061 1.00 0.00 105 GLU A CA 6
ATOM 16445 C C . GLU A 1 108 ? -10.054 5.723 3.458 1.00 0.00 105 GLU A C 6
ATOM 16446 O O . GLU A 1 108 ? -10.253 6.632 4.264 1.00 0.00 105 GLU A O 6
ATOM 16458 N N . PHE A 1 109 ? -10.314 4.451 3.723 1.00 0.00 106 PHE A N 6
ATOM 16459 C CA . PHE A 1 109 ? -10.786 4.027 5.038 1.00 0.00 106 PHE A CA 6
ATOM 16460 C C . PHE A 1 109 ? -9.793 3.091 5.713 1.00 0.00 106 PHE A C 6
ATOM 16461 O O . PHE A 1 109 ? -9.846 2.891 6.924 1.00 0.00 106 PHE A O 6
ATOM 16478 N N . VAL A 1 110 ? -8.881 2.532 4.937 1.00 0.00 107 VAL A N 6
ATOM 16479 C CA . VAL A 1 110 ? -7.903 1.597 5.463 1.00 0.00 107 VAL A CA 6
ATOM 16480 C C . VAL A 1 110 ? -6.528 1.912 4.916 1.00 0.00 107 VAL A C 6
ATOM 16481 O O . VAL A 1 110 ? -6.322 1.914 3.704 1.00 0.00 107 VAL A O 6
ATOM 16494 N N . ARG A 1 111 ? -5.603 2.214 5.808 1.00 0.00 108 ARG A N 6
ATOM 16495 C CA . ARG A 1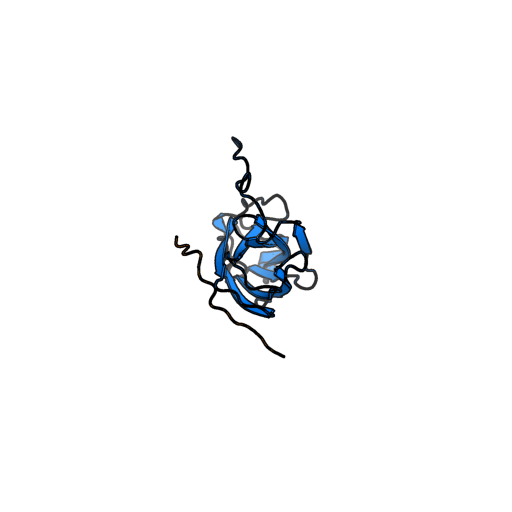 111 ? -4.214 2.362 5.436 1.00 0.00 108 ARG A CA 6
ATOM 16496 C C . ARG A 1 111 ? -3.348 1.540 6.374 1.00 0.00 108 ARG A C 6
ATOM 16497 O O . ARG A 1 111 ? -3.379 1.714 7.595 1.00 0.00 108 ARG A O 6
ATOM 16518 N N . VAL A 1 112 ? -2.611 0.619 5.792 1.00 0.00 109 VAL A N 6
ATOM 16519 C CA . VAL A 1 112 ? -1.788 -0.304 6.543 1.00 0.00 109 VAL A CA 6
ATOM 16520 C C . VAL A 1 112 ? -0.322 0.019 6.327 1.00 0.00 109 VAL A C 6
ATOM 16521 O O . VAL A 1 112 ? 0.158 0.010 5.195 1.00 0.00 109 VAL A O 6
ATOM 16534 N N . GLY A 1 113 ? 0.379 0.315 7.404 1.00 0.00 110 GLY A N 6
ATOM 16535 C CA . GLY A 1 113 ? 1.759 0.715 7.298 1.00 0.00 110 GLY A CA 6
ATOM 16536 C C . GLY A 1 113 ? 2.721 -0.369 7.727 1.00 0.00 110 GLY A C 6
ATOM 16537 O O . GLY A 1 113 ? 2.448 -1.127 8.661 1.00 0.00 110 GLY A O 6
ATOM 16541 N N . TYR A 1 114 ? 3.846 -0.429 7.038 1.00 0.00 111 TYR A N 6
ATOM 16542 C CA . TYR A 1 114 ? 4.920 -1.355 7.358 1.00 0.00 111 TYR A CA 6
ATOM 16543 C C . TYR A 1 114 ? 6.245 -0.630 7.241 1.00 0.00 111 TYR A C 6
ATOM 16544 O O . TYR A 1 114 ? 6.380 0.279 6.428 1.00 0.00 111 TYR A O 6
ATOM 16562 N N . TYR A 1 115 ? 7.213 -1.015 8.046 1.00 0.00 112 TYR A N 6
ATOM 16563 C CA . TYR A 1 115 ? 8.544 -0.452 7.919 1.00 0.00 112 TYR A CA 6
ATOM 16564 C C . TYR A 1 115 ? 9.388 -1.371 7.060 1.00 0.00 112 TYR A C 6
ATOM 16565 O O . TYR A 1 115 ? 9.276 -2.592 7.153 1.00 0.00 112 TYR A O 6
ATOM 16583 N N . VAL A 1 116 ? 10.198 -0.789 6.205 1.00 0.00 113 VAL A N 6
ATOM 16584 C CA . VAL A 1 116 ? 11.066 -1.563 5.341 1.00 0.00 113 VAL A CA 6
ATOM 16585 C C . VAL A 1 116 ? 12.522 -1.228 5.594 1.00 0.00 113 VAL A C 6
ATOM 16586 O O . VAL A 1 116 ? 12.920 -0.061 5.584 1.00 0.00 113 VAL A O 6
ATOM 16599 N N . ASN A 1 117 ? 13.305 -2.262 5.831 1.00 0.00 114 ASN A N 6
ATOM 16600 C CA . ASN A 1 117 ? 14.734 -2.119 6.026 1.00 0.00 114 ASN A CA 6
ATOM 16601 C C . ASN A 1 117 ? 15.427 -2.119 4.678 1.00 0.00 114 ASN A C 6
ATOM 16602 O O . ASN A 1 117 ? 15.338 -3.095 3.932 1.00 0.00 114 ASN A O 6
ATOM 16613 N N . ASN A 1 118 ? 16.086 -1.018 4.358 1.00 0.00 115 ASN A N 6
ATOM 16614 C CA . ASN A 1 118 ? 16.778 -0.892 3.088 1.00 0.00 115 ASN A CA 6
ATOM 16615 C C . ASN A 1 118 ? 18.267 -0.706 3.324 1.00 0.00 115 ASN A C 6
ATOM 16616 O O . ASN A 1 118 ? 18.681 0.180 4.072 1.00 0.00 115 ASN A O 6
ATOM 16627 N N . GLU A 1 119 ? 19.059 -1.552 2.692 1.00 0.00 116 GLU A N 6
ATOM 16628 C CA . GLU A 1 119 ? 20.497 -1.593 2.927 1.00 0.00 116 GLU A CA 6
ATOM 16629 C C . GLU A 1 119 ? 21.200 -2.248 1.751 1.00 0.00 116 GLU A C 6
ATOM 16630 O O . GLU A 1 119 ? 20.557 -2.809 0.885 1.00 0.00 116 GLU A O 6
ATOM 16642 N N . TYR A 1 120 ? 22.514 -2.173 1.720 1.00 0.00 117 TYR A N 6
ATOM 16643 C CA . TYR A 1 120 ? 23.275 -2.853 0.683 1.00 0.00 117 TYR A CA 6
ATOM 16644 C C . TYR A 1 120 ? 23.669 -4.250 1.146 1.00 0.00 117 TYR A C 6
ATOM 16645 O O . TYR A 1 120 ? 24.273 -4.408 2.209 1.00 0.00 117 TYR A O 6
ATOM 16663 N N . ASP A 1 121 ? 23.309 -5.265 0.355 1.00 0.00 118 ASP A N 6
ATOM 16664 C CA . ASP A 1 121 ? 23.770 -6.634 0.608 1.00 0.00 118 ASP A CA 6
ATOM 16665 C C . ASP A 1 121 ? 25.279 -6.733 0.389 1.00 0.00 118 ASP A C 6
ATOM 16666 O O . ASP A 1 121 ? 25.911 -7.728 0.747 1.00 0.00 118 ASP A O 6
ATOM 16675 N N . GLU A 1 122 ? 25.840 -5.680 -0.192 1.00 0.00 119 GLU A N 6
ATOM 16676 C CA . GLU A 1 122 ? 27.282 -5.527 -0.313 1.00 0.00 119 GLU A CA 6
ATOM 16677 C C . GLU A 1 122 ? 27.778 -4.674 0.847 1.00 0.00 119 GLU A C 6
ATOM 16678 O O . GLU A 1 122 ? 27.521 -3.471 0.901 1.00 0.00 119 GLU A O 6
ATOM 16690 N N . GLU A 1 123 ? 28.485 -5.320 1.771 1.00 0.00 120 GLU A N 6
ATOM 16691 C CA . GLU A 1 123 ? 28.930 -4.689 3.010 1.00 0.00 120 GLU A CA 6
ATOM 16692 C C . GLU A 1 123 ? 29.730 -3.420 2.746 1.00 0.00 120 GLU A C 6
ATOM 16693 O O . GLU A 1 123 ? 29.532 -2.410 3.415 1.00 0.00 120 GLU A O 6
ATOM 16705 N N . GLU A 1 124 ? 30.618 -3.475 1.758 1.00 0.00 121 GLU A N 6
ATOM 16706 C CA . GLU A 1 124 ? 31.469 -2.334 1.431 1.00 0.00 121 GLU A CA 6
ATOM 16707 C C . GLU A 1 124 ? 30.636 -1.122 1.023 1.00 0.00 121 GLU A C 6
ATOM 16708 O O . GLU A 1 124 ? 31.000 0.018 1.313 1.00 0.00 121 GLU A O 6
ATOM 16720 N N . LEU A 1 125 ? 29.506 -1.377 0.376 1.00 0.00 122 LEU A N 6
ATOM 16721 C CA . LEU A 1 125 ? 28.644 -0.309 -0.108 1.00 0.00 122 LEU A CA 6
ATOM 16722 C C . LEU A 1 125 ? 27.699 0.141 0.997 1.00 0.00 122 LEU A C 6
ATOM 16723 O O . LEU A 1 125 ? 27.308 1.302 1.060 1.00 0.00 122 LEU A O 6
ATOM 16739 N N . ARG A 1 126 ? 27.311 -0.800 1.847 1.00 0.00 123 ARG A N 6
ATOM 16740 C CA . ARG A 1 126 ? 26.454 -0.497 2.983 1.00 0.00 123 ARG A CA 6
ATOM 16741 C C . ARG A 1 126 ? 27.150 0.446 3.960 1.00 0.00 123 ARG A C 6
ATOM 16742 O O . ARG A 1 126 ? 26.564 1.436 4.398 1.00 0.00 123 ARG A O 6
ATOM 16763 N N . GLU A 1 127 ? 28.400 0.146 4.293 1.00 0.00 124 GLU A N 6
ATOM 16764 C CA . GLU A 1 127 ? 29.159 0.989 5.208 1.00 0.00 124 GLU A CA 6
ATOM 16765 C C . GLU A 1 127 ? 29.573 2.290 4.526 1.00 0.00 124 GLU A C 6
ATOM 16766 O O . GLU A 1 127 ? 29.549 3.359 5.138 1.00 0.00 124 GLU A O 6
ATOM 16778 N N . ASN A 1 128 ? 29.954 2.194 3.256 1.00 0.00 125 ASN A N 6
ATOM 16779 C CA . ASN A 1 128 ? 30.368 3.360 2.480 1.00 0.00 125 ASN A CA 6
ATOM 16780 C C . ASN A 1 128 ? 29.467 3.526 1.263 1.00 0.00 125 ASN A C 6
ATOM 16781 O O . ASN A 1 128 ? 29.787 3.022 0.183 1.00 0.00 125 ASN A O 6
ATOM 16792 N N . PRO A 1 129 ? 28.328 4.220 1.418 1.00 0.00 126 PRO A N 6
ATOM 16793 C CA . PRO A 1 129 ? 27.387 4.440 0.315 1.00 0.00 126 PRO A CA 6
ATOM 16794 C C . PRO A 1 129 ? 28.054 5.148 -0.857 1.00 0.00 126 PRO A C 6
ATOM 16795 O O . PRO A 1 129 ? 28.624 6.226 -0.696 1.00 0.00 126 PRO A O 6
ATOM 16806 N N . PRO A 1 130 ? 27.999 4.546 -2.053 1.00 0.00 127 PRO A N 6
ATOM 16807 C CA . PRO A 1 130 ? 28.667 5.087 -3.236 1.00 0.00 127 PRO A CA 6
ATOM 16808 C C . PRO A 1 130 ? 27.971 6.323 -3.798 1.00 0.00 127 PRO A C 6
ATOM 16809 O O . PRO A 1 130 ? 26.879 6.693 -3.356 1.00 0.00 127 PRO A O 6
ATOM 16820 N N . ALA A 1 131 ? 28.608 6.962 -4.769 1.00 0.00 128 ALA A N 6
ATOM 16821 C CA . ALA A 1 131 ? 28.033 8.123 -5.429 1.00 0.00 128 ALA A CA 6
ATOM 16822 C C . ALA A 1 131 ? 26.768 7.730 -6.183 1.00 0.00 128 ALA A C 6
ATOM 16823 O O . ALA A 1 131 ? 25.748 8.416 -6.120 1.00 0.00 128 ALA A O 6
ATOM 16830 N N . LYS A 1 132 ? 26.846 6.610 -6.879 1.00 0.00 129 LYS A N 6
ATOM 16831 C CA . LYS A 1 132 ? 25.749 6.099 -7.666 1.00 0.00 129 LYS A CA 6
ATOM 16832 C C . LYS A 1 132 ? 25.046 4.973 -6.925 1.00 0.00 129 LYS A C 6
ATOM 16833 O O . LYS A 1 132 ? 25.696 4.064 -6.405 1.00 0.00 129 LYS A O 6
ATOM 16852 N N . VAL A 1 133 ? 23.727 5.040 -6.861 1.00 0.00 130 VAL A N 6
ATOM 16853 C CA . VAL A 1 133 ? 22.956 4.014 -6.178 1.00 0.00 130 VAL A CA 6
ATOM 16854 C C . VAL A 1 133 ? 22.893 2.739 -7.012 1.00 0.00 130 VAL A C 6
ATOM 16855 O O . VAL A 1 133 ? 22.544 2.761 -8.194 1.00 0.00 130 VAL A O 6
ATOM 16868 N N . GLN A 1 134 ? 23.264 1.636 -6.392 1.00 0.00 131 GLN A N 6
ATOM 16869 C CA . GLN A 1 134 ? 23.157 0.334 -7.022 1.00 0.00 131 GLN A CA 6
ATOM 16870 C C . GLN A 1 134 ? 22.020 -0.428 -6.372 1.00 0.00 131 GLN A C 6
ATOM 16871 O O . GLN A 1 134 ? 22.246 -1.291 -5.522 1.00 0.00 131 GLN A O 6
ATOM 16885 N N . VAL A 1 135 ? 20.793 -0.095 -6.764 1.00 0.00 132 VAL A N 6
ATOM 16886 C CA . VAL A 1 135 ? 19.614 -0.617 -6.090 1.00 0.00 132 VAL A CA 6
ATOM 16887 C C . VAL A 1 135 ? 19.516 -2.134 -6.244 1.00 0.00 132 VAL A C 6
ATOM 16888 O O . VAL A 1 135 ? 18.871 -2.810 -5.441 1.00 0.00 132 VAL A O 6
ATOM 16901 N N . ASP A 1 136 ? 20.171 -2.663 -7.270 1.00 0.00 133 ASP A N 6
ATOM 16902 C CA . ASP A 1 136 ? 20.176 -4.101 -7.520 1.00 0.00 133 ASP A CA 6
ATOM 16903 C C . ASP A 1 136 ? 20.851 -4.830 -6.363 1.00 0.00 133 ASP A C 6
ATOM 16904 O O . ASP A 1 136 ? 20.613 -6.017 -6.134 1.00 0.00 133 ASP A O 6
ATOM 16913 N N . HIS A 1 137 ? 21.686 -4.107 -5.626 1.00 0.00 134 HIS A N 6
ATOM 16914 C CA . HIS A 1 137 ? 22.323 -4.646 -4.437 1.00 0.00 134 HIS A CA 6
ATOM 16915 C C . HIS A 1 137 ? 21.799 -3.960 -3.185 1.00 0.00 134 HIS A C 6
ATOM 16916 O O . HIS A 1 137 ? 22.442 -3.986 -2.134 1.00 0.00 134 HIS A O 6
ATOM 16931 N N . ILE A 1 138 ? 20.636 -3.338 -3.297 1.00 0.00 135 ILE A N 6
ATOM 16932 C CA . ILE A 1 138 ? 19.966 -2.778 -2.142 1.00 0.00 135 ILE A CA 6
ATOM 16933 C C . ILE A 1 138 ? 18.802 -3.678 -1.750 1.00 0.00 135 ILE A C 6
ATOM 16934 O O . ILE A 1 138 ? 17.966 -4.036 -2.581 1.00 0.00 135 ILE A O 6
ATOM 16950 N N . VAL A 1 139 ? 18.756 -4.027 -0.482 1.00 0.00 136 VAL A N 6
ATOM 16951 C CA . VAL A 1 139 ? 17.803 -4.980 0.038 1.00 0.00 136 VAL A CA 6
ATOM 16952 C C . VAL A 1 139 ? 16.628 -4.249 0.649 1.00 0.00 136 VAL A C 6
ATOM 16953 O O . VAL A 1 139 ? 16.809 -3.334 1.446 1.00 0.00 136 VAL A O 6
ATOM 16966 N N . ARG A 1 140 ? 15.438 -4.640 0.254 1.00 0.00 137 ARG A N 6
ATOM 16967 C CA . ARG A 1 140 ? 14.234 -4.124 0.858 1.00 0.00 137 ARG A CA 6
ATOM 16968 C C . ARG A 1 140 ? 13.553 -5.243 1.637 1.00 0.00 137 ARG A C 6
ATOM 16969 O O . ARG A 1 140 ? 13.048 -6.211 1.061 1.00 0.00 137 ARG A O 6
ATOM 16990 N N . ASN A 1 141 ? 13.564 -5.112 2.949 1.00 0.00 138 ASN A N 6
ATOM 16991 C CA . ASN A 1 141 ? 12.979 -6.114 3.825 1.00 0.00 138 ASN A CA 6
ATOM 16992 C C . ASN A 1 141 ? 11.780 -5.527 4.546 1.00 0.00 138 ASN A C 6
ATOM 16993 O O . ASN A 1 141 ? 11.918 -4.560 5.292 1.00 0.00 138 ASN A O 6
ATOM 17004 N N . ILE A 1 142 ? 10.608 -6.096 4.320 1.00 0.00 139 ILE A N 6
ATOM 17005 C CA . ILE A 1 142 ? 9.396 -5.562 4.915 1.00 0.00 139 ILE A CA 6
ATOM 17006 C C . ILE A 1 142 ? 9.181 -6.158 6.294 1.00 0.00 139 ILE A C 6
ATOM 17007 O O . ILE A 1 142 ? 8.961 -7.359 6.429 1.00 0.00 139 ILE A O 6
ATOM 17023 N N . LEU A 1 143 ? 9.246 -5.323 7.315 1.00 0.00 140 LEU A N 6
ATOM 17024 C CA . LEU A 1 143 ? 9.017 -5.779 8.674 1.00 0.00 140 LEU A CA 6
ATOM 17025 C C . LEU A 1 143 ? 7.522 -5.982 8.906 1.00 0.00 140 LEU A C 6
ATOM 17026 O O . LEU A 1 143 ? 6.860 -5.167 9.549 1.00 0.00 140 LEU A O 6
ATOM 17042 N N . ALA A 1 144 ? 7.005 -7.082 8.371 1.00 0.00 141 ALA A N 6
ATOM 17043 C CA . ALA A 1 144 ? 5.590 -7.409 8.474 1.00 0.00 141 ALA A CA 6
ATOM 17044 C C . ALA A 1 144 ? 5.250 -7.900 9.874 1.00 0.00 141 ALA A C 6
ATOM 17045 O O . ALA A 1 144 ? 4.084 -8.135 10.200 1.00 0.00 141 ALA A O 6
ATOM 17052 N N . GLU A 1 145 ? 6.285 -8.055 10.693 1.00 0.00 142 GLU A N 6
ATOM 17053 C CA . GLU A 1 145 ? 6.127 -8.398 12.101 1.00 0.00 142 GLU A CA 6
ATOM 17054 C C . GLU A 1 145 ? 5.306 -7.333 12.825 1.00 0.00 142 GLU A C 6
ATOM 17055 O O . GLU A 1 145 ? 4.699 -7.596 13.865 1.00 0.00 142 GLU A O 6
ATOM 17067 N N . LYS A 1 146 ? 5.299 -6.129 12.272 1.00 0.00 143 LYS A N 6
ATOM 17068 C CA . LYS A 1 146 ? 4.586 -5.022 12.875 1.00 0.00 143 LYS A CA 6
ATOM 17069 C C . LYS A 1 146 ? 3.753 -4.268 11.838 1.00 0.00 143 LYS A C 6
ATOM 17070 O O . LYS A 1 146 ? 4.260 -3.412 11.111 1.00 0.00 143 LYS A O 6
ATOM 17089 N N . PRO A 1 147 ? 2.457 -4.597 11.746 1.00 0.00 144 PRO A N 6
ATOM 17090 C CA . PRO A 1 147 ? 1.498 -3.832 10.961 1.00 0.00 144 PRO A CA 6
ATOM 17091 C C . PRO A 1 147 ? 0.994 -2.624 11.724 1.00 0.00 144 PRO A C 6
ATOM 17092 O O . PRO A 1 147 ? 0.509 -2.738 12.851 1.00 0.00 144 PRO A O 6
ATOM 17103 N N . ARG A 1 148 ? 1.120 -1.468 11.114 1.00 0.00 145 ARG A N 6
ATOM 17104 C CA . ARG A 1 148 ? 0.634 -0.243 11.706 1.00 0.00 145 ARG A CA 6
ATOM 17105 C C . ARG A 1 148 ? -0.564 0.258 10.911 1.00 0.00 145 ARG A C 6
ATOM 17106 O O . ARG A 1 148 ? -0.413 0.858 9.852 1.00 0.00 145 ARG A O 6
ATOM 17127 N N . VAL A 1 149 ? -1.754 0.021 11.431 1.00 0.00 146 VAL A N 6
ATOM 17128 C CA . VAL A 1 149 ? -2.966 0.215 10.651 1.00 0.00 146 VAL A CA 6
ATOM 17129 C C . VAL A 1 149 ? -3.813 1.342 11.208 1.00 0.00 146 VAL A C 6
ATOM 17130 O O . VAL A 1 149 ? -3.958 1.489 12.422 1.00 0.00 146 VAL A O 6
ATOM 17143 N N . THR A 1 150 ? -4.365 2.136 10.312 1.00 0.00 147 THR A N 6
ATOM 17144 C CA . THR A 1 150 ? -5.219 3.238 10.686 1.00 0.00 147 THR A CA 6
ATOM 17145 C C . THR A 1 150 ? -6.474 3.221 9.820 1.00 0.00 147 THR A C 6
ATOM 17146 O O . THR A 1 150 ? -6.391 3.072 8.598 1.00 0.00 147 THR A O 6
ATOM 17157 N N . ARG A 1 151 ? -7.629 3.336 10.453 1.00 0.00 148 ARG A N 6
ATOM 17158 C CA . ARG A 1 151 ? -8.894 3.360 9.734 1.00 0.00 148 ARG A CA 6
ATOM 17159 C C . ARG A 1 151 ? -9.494 4.753 9.792 1.00 0.00 148 ARG A C 6
ATOM 17160 O O . ARG A 1 151 ? -9.403 5.425 10.820 1.00 0.00 148 ARG A O 6
ATOM 17181 N N . PHE A 1 152 ? -10.089 5.193 8.696 1.00 0.00 149 PHE A N 6
ATOM 17182 C CA . PHE A 1 152 ? -10.753 6.485 8.658 1.00 0.00 149 PHE A CA 6
ATOM 17183 C C . PHE A 1 152 ? -12.243 6.279 8.448 1.00 0.00 149 PHE A C 6
ATOM 17184 O O . PHE A 1 152 ? -12.650 5.449 7.633 1.00 0.00 149 PHE A O 6
ATOM 17201 N N . ASN A 1 153 ? -13.053 7.018 9.189 1.00 0.00 150 ASN A N 6
ATOM 17202 C CA . ASN A 1 153 ? -14.497 6.880 9.095 1.00 0.00 150 ASN A CA 6
ATOM 17203 C C . ASN A 1 153 ? -15.013 7.525 7.819 1.00 0.00 150 ASN A C 6
ATOM 17204 O O . ASN A 1 153 ? -14.951 8.744 7.657 1.00 0.00 150 ASN A O 6
ATOM 17215 N N . ILE A 1 154 ? -15.512 6.703 6.913 1.00 0.00 151 ILE A N 6
ATOM 17216 C CA . ILE A 1 154 ? -16.100 7.196 5.682 1.00 0.00 151 ILE A CA 6
ATOM 17217 C C . ILE A 1 154 ? -17.567 6.817 5.658 1.00 0.00 151 ILE A C 6
ATOM 17218 O O . ILE A 1 154 ? -17.993 5.909 6.378 1.00 0.00 151 ILE A O 6
ATOM 17234 N N . VAL A 1 155 ? -18.346 7.511 4.857 1.00 0.00 152 VAL A N 6
ATOM 17235 C CA . VAL A 1 155 ? -19.741 7.171 4.721 1.00 0.00 152 VAL A CA 6
ATOM 17236 C C . VAL A 1 155 ? -19.937 6.389 3.430 1.00 0.00 152 VAL A C 6
ATOM 17237 O O . VAL A 1 155 ? -19.764 6.917 2.328 1.00 0.00 152 VAL A O 6
ATOM 17250 N N . TRP A 1 156 ? -20.260 5.116 3.599 1.00 0.00 153 TRP A N 6
ATOM 17251 C CA . TRP A 1 156 ? -20.353 4.150 2.507 1.00 0.00 153 TRP A CA 6
ATOM 17252 C C . TRP A 1 156 ? -21.539 4.441 1.594 1.00 0.00 153 TRP A C 6
ATOM 17253 O O . TRP A 1 156 ? -22.117 5.517 1.662 1.00 0.00 153 TRP A O 6
ATOM 17274 N N . ASP A 1 157 ? -21.887 3.496 0.726 1.00 0.00 154 ASP A N 6
ATOM 17275 C CA . ASP A 1 157 ? -23.023 3.666 -0.191 1.00 0.00 154 ASP A CA 6
ATOM 17276 C C . ASP A 1 157 ? -24.334 3.954 0.552 1.00 0.00 154 ASP A C 6
ATOM 17277 O O . ASP A 1 157 ? -25.347 4.292 -0.062 1.00 0.00 154 ASP A O 6
ATOM 17286 N N . ASN A 1 158 ? -24.308 3.828 1.874 1.00 0.00 155 ASN A N 6
ATOM 17287 C CA . ASN A 1 158 ? -25.446 4.201 2.711 1.00 0.00 155 ASN A CA 6
ATOM 17288 C C . ASN A 1 158 ? -25.508 5.719 2.893 1.00 0.00 155 ASN A C 6
ATOM 17289 O O . ASN A 1 158 ? -26.424 6.245 3.528 1.00 0.00 155 ASN A O 6
ATOM 17300 N N . GLU A 1 159 ? -24.521 6.412 2.334 1.00 0.00 156 GLU A N 6
ATOM 17301 C CA . GLU A 1 159 ? -24.442 7.864 2.421 1.00 0.00 156 GLU A CA 6
ATOM 17302 C C . GLU A 1 159 ? -25.521 8.522 1.567 1.00 0.00 156 GLU A C 6
ATOM 17303 O O . GLU A 1 159 ? -25.766 8.113 0.431 1.00 0.00 156 GLU A O 6
ATOM 17315 N N . ASN A 1 160 ? -26.156 9.539 2.123 1.00 0.00 157 ASN A N 6
ATOM 17316 C CA . ASN A 1 160 ? -27.105 10.347 1.377 1.00 0.00 157 ASN A CA 6
ATOM 17317 C C . ASN A 1 160 ? -26.672 11.808 1.440 1.00 0.00 157 ASN A C 6
ATOM 17318 O O . ASN A 1 160 ? -25.957 12.207 2.362 1.00 0.00 157 ASN A O 6
ATOM 17329 N N . GLU A 1 161 ? -27.088 12.599 0.465 1.00 0.00 158 GLU A N 6
ATOM 17330 C CA . GLU A 1 161 ? -26.680 13.996 0.403 1.00 0.00 158 GLU A CA 6
ATOM 17331 C C . GLU A 1 161 ? -27.882 14.921 0.544 1.00 0.00 158 GLU A C 6
ATOM 17332 O O . GLU A 1 161 ? -28.988 14.588 0.119 1.00 0.00 158 GLU A O 6
ATOM 17344 N N . GLY A 1 162 ? -27.663 16.078 1.150 1.00 0.00 159 GLY A N 6
ATOM 17345 C CA . GLY A 1 162 ? -28.739 17.029 1.347 1.00 0.00 159 GLY A CA 6
ATOM 17346 C C . GLY A 1 162 ? -29.396 16.875 2.703 1.00 0.00 159 GLY A C 6
ATOM 17347 O O . GLY A 1 162 ? -29.167 17.681 3.607 1.00 0.00 159 GLY A O 6
ATOM 17351 N N . ASP A 1 163 ? -30.201 15.830 2.850 1.00 0.00 160 ASP A N 6
ATOM 17352 C CA . ASP A 1 163 ? -30.885 15.558 4.110 1.00 0.00 160 ASP A CA 6
ATOM 17353 C C . ASP A 1 163 ? -29.940 14.942 5.131 1.00 0.00 160 ASP A C 6
ATOM 17354 O O . ASP A 1 163 ? -29.941 13.731 5.347 1.00 0.00 160 ASP A O 6
ATOM 17363 N N . LEU A 1 164 ? -29.130 15.783 5.751 1.00 0.00 161 LEU A N 6
ATOM 17364 C CA . LEU A 1 164 ? -28.258 15.346 6.833 1.00 0.00 161 LEU A CA 6
ATOM 17365 C C . LEU A 1 164 ? -28.874 15.729 8.170 1.00 0.00 161 LEU A C 6
ATOM 17366 O O . LEU A 1 164 ? -28.221 15.684 9.213 1.00 0.00 161 LEU A O 6
ATOM 17382 N N . TYR A 1 165 ? -30.144 16.099 8.121 1.00 0.00 162 TYR A N 6
ATOM 17383 C CA . TYR A 1 165 ? -30.861 16.565 9.295 1.00 0.00 162 TYR A CA 6
ATOM 17384 C C . TYR A 1 165 ? -32.179 15.808 9.457 1.00 0.00 162 TYR A C 6
ATOM 17385 O O . TYR A 1 165 ? -33.058 15.879 8.597 1.00 0.00 162 TYR A O 6
ATOM 17403 N N . PRO A 1 166 ? -32.308 15.031 10.545 1.00 0.00 163 PRO A N 6
ATOM 17404 C CA . PRO A 1 166 ? -33.555 14.331 10.880 1.00 0.00 163 PRO A CA 6
ATOM 17405 C C . PRO A 1 166 ? -34.673 15.314 11.225 1.00 0.00 163 PRO A C 6
ATOM 17406 O O . PRO A 1 166 ? -34.402 16.444 11.636 1.00 0.00 163 PRO A O 6
ATOM 17417 N N . PRO A 1 167 ? -35.942 14.905 11.047 1.00 0.00 164 PRO A N 6
ATOM 17418 C CA . PRO A 1 167 ? -37.106 15.755 11.338 1.00 0.00 164 PRO A CA 6
ATOM 17419 C C . PRO A 1 167 ? -37.180 16.170 12.807 1.00 0.00 164 PRO A C 6
ATOM 17420 O O . PRO A 1 167 ? -37.721 15.444 13.645 1.00 0.00 164 PRO A O 6
ATOM 17431 N N . GLU A 1 168 ? -36.631 17.335 13.111 1.00 0.00 165 GLU A N 6
ATOM 17432 C CA . GLU A 1 168 ? -36.660 17.873 14.461 1.00 0.00 165 GLU A CA 6
ATOM 17433 C C . GLU A 1 168 ? -37.933 18.671 14.681 1.00 0.00 165 GLU A C 6
ATOM 17434 O O . GLU A 1 168 ? -38.128 19.721 14.073 1.00 0.00 165 GLU A O 6
ATOM 17446 N N . GLN A 1 169 ? -38.800 18.168 15.542 1.00 0.00 166 GLN A N 6
ATOM 17447 C CA . GLN A 1 169 ? -40.062 18.831 15.815 1.00 0.00 166 GLN A CA 6
ATOM 17448 C C . GLN A 1 169 ? -39.885 19.881 16.909 1.00 0.00 166 GLN A C 6
ATOM 17449 O O . GLN A 1 169 ? -39.570 19.542 18.050 1.00 0.00 166 GLN A O 6
ATOM 17463 N N . PRO A 1 170 ? -40.067 21.169 16.572 1.00 0.00 167 PRO A N 6
ATOM 17464 C CA . PRO A 1 170 ? -39.970 22.263 17.541 1.00 0.00 167 PRO A CA 6
ATOM 17465 C C . PRO A 1 170 ? -41.162 22.286 18.492 1.00 0.00 167 PRO A C 6
ATOM 17466 O O . PRO A 1 170 ? -42.073 23.101 18.347 1.00 0.00 167 PRO A O 6
ATOM 17477 N N . GLY A 1 171 ? -41.148 21.389 19.470 1.00 0.00 168 GLY A N 6
ATOM 17478 C CA . GLY A 1 171 ? -42.253 21.280 20.405 1.00 0.00 168 GLY A CA 6
ATOM 17479 C C . GLY A 1 171 ? -42.171 22.293 21.530 1.00 0.00 168 GLY A C 6
ATOM 17480 O O . GLY A 1 171 ? -42.327 21.949 22.703 1.00 0.00 168 GLY A O 6
ATOM 17484 N N . VAL A 1 172 ? -41.933 23.542 21.173 1.00 0.00 169 VAL A N 6
ATOM 17485 C CA . VAL A 1 172 ? -41.819 24.611 22.148 1.00 0.00 169 VAL A CA 6
ATOM 17486 C C . VAL A 1 172 ? -42.804 25.718 21.809 1.00 0.00 169 VAL A C 6
ATOM 17487 O O . VAL A 1 172 ? -43.686 26.014 22.637 1.00 0.00 169 VAL A O 6
ATOM 17501 N N . LEU B 2 1 ? -13.341 -19.978 6.671 1.00 0.00 419 LEU B N 6
ATOM 17502 C CA . LEU B 2 1 ? -13.354 -18.727 5.880 1.00 0.00 419 LEU B CA 6
ATOM 17503 C C . LEU B 2 1 ? -13.620 -19.047 4.415 1.00 0.00 419 LEU B C 6
ATOM 17504 O O . LEU B 2 1 ? -13.056 -19.997 3.871 1.00 0.00 419 LEU B O 6
ATOM 17522 N N . ALA B 2 2 ? -14.483 -18.263 3.783 1.00 0.00 420 ALA B N 6
ATOM 17523 C CA . ALA B 2 2 ? -14.828 -18.478 2.386 1.00 0.00 420 ALA B CA 6
ATOM 17524 C C . ALA B 2 2 ? -14.282 -17.356 1.515 1.00 0.00 420 ALA B C 6
ATOM 17525 O O . ALA B 2 2 ? -14.501 -16.178 1.803 1.00 0.00 420 ALA B O 6
ATOM 17532 N N . ILE B 2 3 ? -13.570 -17.719 0.454 1.00 0.00 421 ILE B N 6
ATOM 17533 C CA . ILE B 2 3 ? -12.990 -16.726 -0.438 1.00 0.00 421 ILE B CA 6
ATOM 17534 C C . ILE B 2 3 ? -13.839 -16.511 -1.671 1.00 0.00 421 ILE B C 6
ATOM 17535 O O . ILE B 2 3 ? -14.447 -17.436 -2.208 1.00 0.00 421 ILE B O 6
ATOM 17551 N N . THR B 2 4 ? -13.857 -15.269 -2.100 1.00 0.00 422 THR B N 6
ATOM 17552 C CA . THR B 2 4 ? -14.525 -14.872 -3.320 1.00 0.00 422 THR B CA 6
ATOM 17553 C C . THR B 2 4 ? -13.630 -15.111 -4.530 1.00 0.00 422 THR B C 6
ATOM 17554 O O . THR B 2 4 ? -14.103 -15.537 -5.585 1.00 0.00 422 THR B O 6
ATOM 17565 N N . MET B 2 5 ? -12.336 -14.850 -4.353 1.00 0.00 423 MET B N 6
ATOM 17566 C CA . MET B 2 5 ? -11.376 -14.872 -5.455 1.00 0.00 423 MET B CA 6
ATOM 17567 C C . MET B 2 5 ? -11.754 -13.818 -6.489 1.00 0.00 423 MET B C 6
ATOM 17568 O O . MET B 2 5 ? -12.428 -14.103 -7.482 1.00 0.00 423 MET B O 6
ATOM 17582 N N . LEU B 2 6 ? -11.337 -12.585 -6.230 1.00 0.00 424 LEU B N 6
ATOM 17583 C CA . LEU B 2 6 ? -11.638 -11.470 -7.115 1.00 0.00 424 LEU B CA 6
ATOM 17584 C C . LEU B 2 6 ? -10.570 -11.370 -8.195 1.00 0.00 424 LEU B C 6
ATOM 17585 O O . LEU B 2 6 ? -9.518 -12.006 -8.102 1.00 0.00 424 LEU B O 6
ATOM 17601 N N . LYS B 2 7 ? -10.843 -10.571 -9.204 1.00 0.00 425 LYS B N 6
ATOM 17602 C CA . LYS B 2 7 ? -9.885 -10.311 -10.260 1.00 0.00 425 LYS B CA 6
ATOM 17603 C C . LYS B 2 7 ? -9.714 -8.806 -10.407 1.00 0.00 425 LYS B C 6
ATOM 17604 O O . LYS B 2 7 ? -10.480 -8.150 -11.114 1.00 0.00 425 LYS B O 6
ATOM 17623 N N . PRO B 2 8 ? -8.718 -8.236 -9.720 1.00 0.00 426 PRO B N 6
ATOM 17624 C CA . PRO B 2 8 ? -8.544 -6.790 -9.646 1.00 0.00 426 PRO B CA 6
ATOM 17625 C C . PRO B 2 8 ? -7.896 -6.204 -10.900 1.00 0.00 426 PRO B C 6
ATOM 17626 O O . PRO B 2 8 ? -6.997 -6.801 -11.498 1.00 0.00 426 PRO B O 6
ATOM 17637 N N . ARG B 2 9 ? -8.377 -5.036 -11.297 1.00 0.00 427 ARG B N 6
ATOM 17638 C CA . ARG B 2 9 ? -7.854 -4.333 -12.458 1.00 0.00 427 ARG B CA 6
ATOM 17639 C C . ARG B 2 9 ? -6.947 -3.200 -12.003 1.00 0.00 427 ARG B C 6
ATOM 17640 O O . ARG B 2 9 ? -7.320 -2.420 -11.143 1.00 0.00 427 ARG B O 6
ATOM 17661 N N . LYS B 2 10 ? -5.772 -3.104 -12.584 1.00 0.00 428 LYS B N 6
ATOM 17662 C CA . LYS B 2 10 ? -4.785 -2.115 -12.160 1.00 0.00 428 LYS B CA 6
ATOM 17663 C C . LYS B 2 10 ? -5.140 -0.738 -12.717 1.00 0.00 428 LYS B C 6
ATOM 17664 O O . LYS B 2 10 ? -4.593 -0.311 -13.735 1.00 0.00 428 LYS B O 6
ATOM 17683 N N . LYS B 2 11 ? -6.030 -0.045 -11.993 1.00 0.00 429 LYS B N 6
ATOM 17684 C CA . LYS B 2 11 ? -6.665 1.186 -12.443 1.00 0.00 429 LYS B CA 6
ATOM 17685 C C . LYS B 2 11 ? -6.918 1.198 -13.945 1.00 0.00 429 LYS B C 6
ATOM 17686 O O . LYS B 2 11 ? -6.333 1.988 -14.685 1.00 0.00 429 LYS B O 6
ATOM 17705 N N . ALA B 2 12 ? -7.808 0.325 -14.383 1.00 0.00 430 ALA B N 6
ATOM 17706 C CA . ALA B 2 12 ? -8.116 0.196 -15.795 1.00 0.00 430 ALA B CA 6
ATOM 17707 C C . ALA B 2 12 ? -9.477 0.801 -16.121 1.00 0.00 430 ALA B C 6
ATOM 17708 O O . ALA B 2 12 ? -10.174 0.334 -17.021 1.00 0.00 430 ALA B O 6
ATOM 17715 N N . LYS B 2 13 ? -9.859 1.835 -15.383 1.00 0.00 431 LYS B N 6
ATOM 17716 C CA . LYS B 2 13 ? -11.120 2.515 -15.639 1.00 0.00 431 LYS B CA 6
ATOM 17717 C C . LYS B 2 13 ? -10.875 3.824 -16.377 1.00 0.00 431 LYS B C 6
ATOM 17718 O O . LYS B 2 13 ? -11.290 3.975 -17.530 1.00 0.00 431 LYS B O 6
ATOM 17737 N N . ALA B 2 14 ? -10.187 4.753 -15.714 1.00 0.00 432 ALA B N 6
ATOM 17738 C CA . ALA B 2 14 ? -9.895 6.069 -16.283 1.00 0.00 432 ALA B CA 6
ATOM 17739 C C . ALA B 2 14 ? -11.177 6.756 -16.750 1.00 0.00 432 ALA B C 6
ATOM 17740 O O . ALA B 2 14 ? -11.327 7.099 -17.924 1.00 0.00 432 ALA B O 6
ATOM 17747 N N . LEU B 2 15 ? -12.099 6.937 -15.818 1.00 0.00 433 LEU B N 6
ATOM 17748 C CA . LEU B 2 15 ? -13.382 7.552 -16.116 1.00 0.00 433 LEU B CA 6
ATOM 17749 C C . LEU B 2 15 ? -13.285 9.063 -15.992 1.00 0.00 433 LEU B C 6
ATOM 17750 O O . LEU B 2 15 ? -13.277 9.567 -14.848 1.00 0.00 433 LEU B O 6
ATOM 17767 N N . GLY A 1 1 ? -24.987 -7.926 4.694 1.00 0.00 -2 GLY A N 7
ATOM 17768 C CA . GLY A 1 1 ? -25.439 -7.034 5.792 1.00 0.00 -2 GLY A CA 7
ATOM 17769 C C . GLY A 1 1 ? -24.576 -5.797 5.918 1.00 0.00 -2 GLY A C 7
ATOM 17770 O O . GLY A 1 1 ? -23.375 -5.843 5.655 1.00 0.00 -2 GLY A O 7
ATOM 17776 N N . ALA A 1 2 ? -25.178 -4.690 6.327 1.00 0.00 -1 ALA A N 7
ATOM 17777 C CA . ALA A 1 2 ? -24.449 -3.444 6.485 1.00 0.00 -1 ALA A CA 7
ATOM 17778 C C . ALA A 1 2 ? -24.205 -3.131 7.957 1.00 0.00 -1 ALA A C 7
ATOM 17779 O O . ALA A 1 2 ? -24.898 -2.305 8.553 1.00 0.00 -1 ALA A O 7
ATOM 17786 N N . MET A 1 3 ? -23.222 -3.799 8.544 1.00 0.00 0 MET A N 7
ATOM 17787 C CA . MET A 1 3 ? -22.866 -3.567 9.939 1.00 0.00 0 MET A CA 7
ATOM 17788 C C . MET A 1 3 ? -21.861 -2.426 10.049 1.00 0.00 0 MET A C 7
ATOM 17789 O O . MET A 1 3 ? -20.681 -2.648 10.331 1.00 0.00 0 MET A O 7
ATOM 17803 N N . GLY A 1 4 ? -22.336 -1.210 9.813 1.00 0.00 1 GLY A N 7
ATOM 17804 C CA . GLY A 1 4 ? -21.472 -0.048 9.868 1.00 0.00 1 GLY A CA 7
ATOM 17805 C C . GLY A 1 4 ? -20.536 0.018 8.680 1.00 0.00 1 GLY A C 7
ATOM 17806 O O . GLY A 1 4 ? -20.908 0.504 7.610 1.00 0.00 1 GLY A O 7
ATOM 17810 N N . SER A 1 5 ? -19.324 -0.480 8.862 1.00 0.00 2 SER A N 7
ATOM 17811 C CA . SER A 1 5 ? -18.363 -0.542 7.780 1.00 0.00 2 SER A CA 7
ATOM 17812 C C . SER A 1 5 ? -18.621 -1.782 6.932 1.00 0.00 2 SER A C 7
ATOM 17813 O O . SER A 1 5 ? -18.795 -2.884 7.457 1.00 0.00 2 SER A O 7
ATOM 17821 N N . ILE A 1 6 ? -18.657 -1.591 5.621 1.00 0.00 3 ILE A N 7
ATOM 17822 C CA . ILE A 1 6 ? -18.946 -2.677 4.695 1.00 0.00 3 ILE A CA 7
ATOM 17823 C C . ILE A 1 6 ? -17.670 -3.431 4.337 1.00 0.00 3 ILE A C 7
ATOM 17824 O O . ILE A 1 6 ? -17.705 -4.597 3.939 1.00 0.00 3 ILE A O 7
ATOM 17840 N N . VAL A 1 7 ? -16.544 -2.762 4.498 1.00 0.00 4 VAL A N 7
ATOM 17841 C CA . VAL A 1 7 ? -15.255 -3.342 4.172 1.00 0.00 4 VAL A CA 7
ATOM 17842 C C . VAL A 1 7 ? -14.301 -3.191 5.346 1.00 0.00 4 VAL A C 7
ATOM 17843 O O . VAL A 1 7 ? -14.254 -2.141 5.982 1.00 0.00 4 VAL A O 7
ATOM 17856 N N . SER A 1 8 ? -13.572 -4.252 5.648 1.00 0.00 5 SER A N 7
ATOM 17857 C CA . SER A 1 8 ? -12.591 -4.230 6.717 1.00 0.00 5 SER A CA 7
ATOM 17858 C C . SER A 1 8 ? -11.429 -5.146 6.351 1.00 0.00 5 SER A C 7
ATOM 17859 O O . SER A 1 8 ? -11.647 -6.256 5.862 1.00 0.00 5 SER A O 7
ATOM 17867 N N . LEU A 1 9 ? -10.200 -4.689 6.580 1.00 0.00 6 LEU A N 7
ATOM 17868 C CA . LEU A 1 9 ? -9.026 -5.444 6.162 1.00 0.00 6 LEU A CA 7
ATOM 17869 C C . LEU A 1 9 ? -8.609 -6.408 7.262 1.00 0.00 6 LEU A C 7
ATOM 17870 O O . LEU A 1 9 ? -8.313 -5.998 8.385 1.00 0.00 6 LEU A O 7
ATOM 17886 N N . LEU A 1 10 ? -8.589 -7.686 6.925 1.00 0.00 7 LEU A N 7
ATOM 17887 C CA . LEU A 1 10 ? -8.245 -8.736 7.872 1.00 0.00 7 LEU A CA 7
ATOM 17888 C C . LEU A 1 10 ? -6.746 -8.749 8.115 1.00 0.00 7 LEU A C 7
ATOM 17889 O O . LEU A 1 10 ? -6.275 -9.081 9.208 1.00 0.00 7 LEU A O 7
ATOM 17905 N N . GLY A 1 11 ? -6.005 -8.387 7.085 1.00 0.00 8 GLY A N 7
ATOM 17906 C CA . GLY A 1 11 ? -4.571 -8.309 7.186 1.00 0.00 8 GLY A CA 7
ATOM 17907 C C . GLY A 1 11 ? -3.929 -8.379 5.824 1.00 0.00 8 GLY A C 7
ATOM 17908 O O . GLY A 1 11 ? -4.627 -8.477 4.810 1.00 0.00 8 GLY A O 7
ATOM 17912 N N . ILE A 1 12 ? -2.611 -8.314 5.789 1.00 0.00 9 ILE A N 7
ATOM 17913 C CA . ILE A 1 12 ? -1.879 -8.417 4.541 1.00 0.00 9 ILE A CA 7
ATOM 17914 C C . ILE A 1 12 ? -0.776 -9.441 4.690 1.00 0.00 9 ILE A C 7
ATOM 17915 O O . ILE A 1 12 ? -0.165 -9.545 5.756 1.00 0.00 9 ILE A O 7
ATOM 17931 N N . LYS A 1 13 ? -0.510 -10.194 3.646 1.00 0.00 10 LYS A N 7
ATOM 17932 C CA . LYS A 1 13 ? 0.629 -11.091 3.658 1.00 0.00 10 LYS A CA 7
ATOM 17933 C C . LYS A 1 13 ? 1.737 -10.526 2.784 1.00 0.00 10 LYS A C 7
ATOM 17934 O O . LYS A 1 13 ? 1.579 -10.398 1.572 1.00 0.00 10 LYS A O 7
ATOM 17953 N N . VAL A 1 14 ? 2.830 -10.145 3.413 1.00 0.00 11 VAL A N 7
ATOM 17954 C CA . VAL A 1 14 ? 4.026 -9.751 2.692 1.00 0.00 11 VAL A CA 7
ATOM 17955 C C . VAL A 1 14 ? 4.685 -10.975 2.048 1.00 0.00 11 VAL A C 7
ATOM 17956 O O . VAL A 1 14 ? 5.384 -11.741 2.712 1.00 0.00 11 VAL A O 7
ATOM 17969 N N . LEU A 1 15 ? 4.419 -11.174 0.761 1.00 0.00 12 LEU A N 7
ATOM 17970 C CA . LEU A 1 15 ? 5.032 -12.268 0.007 1.00 0.00 12 LEU A CA 7
ATOM 17971 C C . LEU A 1 15 ? 6.543 -12.068 -0.116 1.00 0.00 12 LEU A C 7
ATOM 17972 O O . LEU A 1 15 ? 7.319 -13.005 0.060 1.00 0.00 12 LEU A O 7
ATOM 17988 N N . ASN A 1 16 ? 6.952 -10.840 -0.409 1.00 0.00 13 ASN A N 7
ATOM 17989 C CA . ASN A 1 16 ? 8.356 -10.547 -0.689 1.00 0.00 13 ASN A CA 7
ATOM 17990 C C . ASN A 1 16 ? 9.175 -10.324 0.584 1.00 0.00 13 ASN A C 7
ATOM 17991 O O . ASN A 1 16 ? 9.182 -9.235 1.155 1.00 0.00 13 ASN A O 7
ATOM 18002 N N . ASN A 1 17 ? 9.862 -11.369 1.022 1.00 0.00 14 ASN A N 7
ATOM 18003 C CA . ASN A 1 17 ? 10.774 -11.278 2.159 1.00 0.00 14 ASN A CA 7
ATOM 18004 C C . ASN A 1 17 ? 11.786 -12.423 2.129 1.00 0.00 14 ASN A C 7
ATOM 18005 O O . ASN A 1 17 ? 11.412 -13.586 2.316 1.00 0.00 14 ASN A O 7
ATOM 18016 N N . PRO A 1 18 ? 13.077 -12.135 1.871 1.00 0.00 15 PRO A N 7
ATOM 18017 C CA . PRO A 1 18 ? 13.571 -10.789 1.552 1.00 0.00 15 PRO A CA 7
ATOM 18018 C C . PRO A 1 18 ? 13.375 -10.444 0.080 1.00 0.00 15 PRO A C 7
ATOM 18019 O O . PRO A 1 18 ? 13.035 -11.305 -0.734 1.00 0.00 15 PRO A O 7
ATOM 18030 N N . ALA A 1 19 ? 13.587 -9.184 -0.251 1.00 0.00 16 ALA A N 7
ATOM 18031 C CA . ALA A 1 19 ? 13.504 -8.719 -1.623 1.00 0.00 16 ALA A CA 7
ATOM 18032 C C . ALA A 1 19 ? 14.330 -7.457 -1.762 1.00 0.00 16 ALA A C 7
ATOM 18033 O O . ALA A 1 19 ? 14.918 -7.001 -0.790 1.00 0.00 16 ALA A O 7
ATOM 18040 N N . LYS A 1 20 ? 14.412 -6.910 -2.958 1.00 0.00 17 LYS A N 7
ATOM 18041 C CA . LYS A 1 20 ? 15.084 -5.644 -3.148 1.00 0.00 17 LYS A CA 7
ATOM 18042 C C . LYS A 1 20 ? 14.112 -4.526 -3.473 1.00 0.00 17 LYS A C 7
ATOM 18043 O O . LYS A 1 20 ? 12.950 -4.767 -3.806 1.00 0.00 17 LYS A O 7
ATOM 18062 N N . PHE A 1 21 ? 14.596 -3.302 -3.351 1.00 0.00 18 PHE A N 7
ATOM 18063 C CA . PHE A 1 21 ? 13.758 -2.122 -3.491 1.00 0.00 18 PHE A CA 7
ATOM 18064 C C . PHE A 1 21 ? 13.341 -1.910 -4.946 1.00 0.00 18 PHE A C 7
ATOM 18065 O O . PHE A 1 21 ? 12.287 -1.339 -5.220 1.00 0.00 18 PHE A O 7
ATOM 18082 N N . THR A 1 22 ? 14.161 -2.389 -5.870 1.00 0.00 19 THR A N 7
ATOM 18083 C CA . THR A 1 22 ? 13.854 -2.282 -7.290 1.00 0.00 19 THR A CA 7
ATOM 18084 C C . THR A 1 22 ? 13.015 -3.469 -7.761 1.00 0.00 19 THR A C 7
ATOM 18085 O O . THR A 1 22 ? 12.743 -3.625 -8.953 1.00 0.00 19 THR A O 7
ATOM 18096 N N . ASP A 1 23 ? 12.602 -4.298 -6.811 1.00 0.00 20 ASP A N 7
ATOM 18097 C CA . ASP A 1 23 ? 11.748 -5.445 -7.093 1.00 0.00 20 ASP A CA 7
ATOM 18098 C C . ASP A 1 23 ? 10.288 -5.086 -6.853 1.00 0.00 20 ASP A C 7
ATOM 18099 O O . ASP A 1 23 ? 9.974 -4.346 -5.919 1.00 0.00 20 ASP A O 7
ATOM 18108 N N . PRO A 1 24 ? 9.377 -5.601 -7.698 1.00 0.00 21 PRO A N 7
ATOM 18109 C CA . PRO A 1 24 ? 7.941 -5.326 -7.589 1.00 0.00 21 PRO A CA 7
ATOM 18110 C C . PRO A 1 24 ? 7.357 -5.803 -6.263 1.00 0.00 21 PRO A C 7
ATOM 18111 O O . PRO A 1 24 ? 7.606 -6.928 -5.826 1.00 0.00 21 PRO A O 7
ATOM 18122 N N . TYR A 1 25 ? 6.576 -4.938 -5.638 1.00 0.00 22 TYR A N 7
ATOM 18123 C CA . TYR A 1 25 ? 5.997 -5.223 -4.333 1.00 0.00 22 TYR A CA 7
ATOM 18124 C C . TYR A 1 25 ? 4.872 -6.239 -4.448 1.00 0.00 22 TYR A C 7
ATOM 18125 O O . TYR A 1 25 ? 4.002 -6.111 -5.306 1.00 0.00 22 TYR A O 7
ATOM 18143 N N . GLU A 1 26 ? 4.905 -7.252 -3.595 1.00 0.00 23 GLU A N 7
ATOM 18144 C CA . GLU A 1 26 ? 3.863 -8.269 -3.569 1.00 0.00 23 GLU A CA 7
ATOM 18145 C C . GLU A 1 26 ? 3.250 -8.388 -2.174 1.00 0.00 23 GLU A C 7
ATOM 18146 O O . GLU A 1 26 ? 3.918 -8.790 -1.216 1.00 0.00 23 GLU A O 7
ATOM 18158 N N . PHE A 1 27 ? 1.980 -8.019 -2.070 1.00 0.00 24 PHE A N 7
ATOM 18159 C CA . PHE A 1 27 ? 1.223 -8.114 -0.824 1.00 0.00 24 PHE A CA 7
ATOM 18160 C C . PHE A 1 27 ? -0.078 -8.867 -1.078 1.00 0.00 24 PHE A C 7
ATOM 18161 O O . PHE A 1 27 ? -0.731 -8.623 -2.076 1.00 0.00 24 PHE A O 7
ATOM 18178 N N . GLU A 1 28 ? -0.469 -9.766 -0.191 1.00 0.00 25 GLU A N 7
ATOM 18179 C CA . GLU A 1 28 ? -1.724 -10.487 -0.379 1.00 0.00 25 GLU A CA 7
ATOM 18180 C C . GLU A 1 28 ? -2.813 -9.825 0.442 1.00 0.00 25 GLU A C 7
ATOM 18181 O O . GLU A 1 28 ? -2.725 -9.767 1.671 1.00 0.00 25 GLU A O 7
ATOM 18193 N N . ILE A 1 29 ? -3.825 -9.317 -0.234 1.00 0.00 26 ILE A N 7
ATOM 18194 C CA . ILE A 1 29 ? -4.912 -8.626 0.432 1.00 0.00 26 ILE A CA 7
ATOM 18195 C C . ILE A 1 29 ? -6.018 -9.590 0.828 1.00 0.00 26 ILE A C 7
ATOM 18196 O O . ILE A 1 29 ? -6.499 -10.378 0.012 1.00 0.00 26 ILE A O 7
ATOM 18212 N N . THR A 1 30 ? -6.386 -9.541 2.096 1.00 0.00 27 THR A N 7
ATOM 18213 C CA . THR A 1 30 ? -7.527 -10.277 2.592 1.00 0.00 27 THR A CA 7
ATOM 18214 C C . THR A 1 30 ? -8.406 -9.365 3.432 1.00 0.00 27 THR A C 7
ATOM 18215 O O . THR A 1 30 ? -7.985 -8.865 4.475 1.00 0.00 27 THR A O 7
ATOM 18226 N N . PHE A 1 31 ? -9.613 -9.123 2.959 1.00 0.00 28 PHE A N 7
ATOM 18227 C CA . PHE A 1 31 ? -10.554 -8.286 3.679 1.00 0.00 28 PHE A CA 7
ATOM 18228 C C . PHE A 1 31 ? -11.932 -8.911 3.630 1.00 0.00 28 PHE A C 7
ATOM 18229 O O . PHE A 1 31 ? -12.216 -9.731 2.756 1.00 0.00 28 PHE A O 7
ATOM 18246 N N . GLU A 1 32 ? -12.787 -8.516 4.551 1.00 0.00 29 GLU A N 7
ATOM 18247 C CA . GLU A 1 32 ? -14.104 -9.079 4.628 1.00 0.00 29 GLU A CA 7
ATOM 18248 C C . GLU A 1 32 ? -15.122 -8.090 4.097 1.00 0.00 29 GLU A C 7
ATOM 18249 O O . GLU A 1 32 ? -15.194 -6.938 4.532 1.00 0.00 29 GLU A O 7
ATOM 18261 N N . CYS A 1 33 ? -15.859 -8.538 3.110 1.00 0.00 30 CYS A N 7
ATOM 18262 C CA . CYS A 1 33 ? -16.904 -7.754 2.506 1.00 0.00 30 CYS A CA 7
ATOM 18263 C C . CYS A 1 33 ? -18.219 -8.098 3.186 1.00 0.00 30 CYS A C 7
ATOM 18264 O O . CYS A 1 33 ? -18.771 -9.170 2.959 1.00 0.00 30 CYS A O 7
ATOM 18272 N N . LEU A 1 34 ? -18.696 -7.208 4.046 1.00 0.00 31 LEU A N 7
ATOM 18273 C CA . LEU A 1 34 ? -19.932 -7.457 4.782 1.00 0.00 31 LEU A CA 7
ATOM 18274 C C . LEU A 1 34 ? -21.131 -7.366 3.848 1.00 0.00 31 LEU A C 7
ATOM 18275 O O . LEU A 1 34 ? -22.167 -7.992 4.078 1.00 0.00 31 LEU A O 7
ATOM 18291 N N . GLU A 1 35 ? -20.974 -6.587 2.791 1.00 0.00 32 GLU A N 7
ATOM 18292 C CA . GLU A 1 35 ? -22.009 -6.441 1.788 1.00 0.00 32 GLU A CA 7
ATOM 18293 C C . GLU A 1 35 ? -21.371 -6.056 0.463 1.00 0.00 32 GLU A C 7
ATOM 18294 O O . GLU A 1 35 ? -20.339 -5.398 0.447 1.00 0.00 32 GLU A O 7
ATOM 18306 N N . SER A 1 36 ? -21.969 -6.483 -0.636 1.00 0.00 33 SER A N 7
ATOM 18307 C CA . SER A 1 36 ? -21.386 -6.248 -1.946 1.00 0.00 33 SER A CA 7
ATOM 18308 C C . SER A 1 36 ? -21.402 -4.761 -2.279 1.00 0.00 33 SER A C 7
ATOM 18309 O O . SER A 1 36 ? -22.469 -4.148 -2.375 1.00 0.00 33 SER A O 7
ATOM 18317 N N . LEU A 1 37 ? -20.213 -4.193 -2.443 1.00 0.00 34 LEU A N 7
ATOM 18318 C CA . LEU A 1 37 ? -20.060 -2.773 -2.740 1.00 0.00 34 LEU A CA 7
ATOM 18319 C C . LEU A 1 37 ? -20.743 -2.423 -4.054 1.00 0.00 34 LEU A C 7
ATOM 18320 O O . LEU A 1 37 ? -20.430 -2.999 -5.094 1.00 0.00 34 LEU A O 7
ATOM 18336 N N . LYS A 1 38 ? -21.677 -1.482 -4.003 1.00 0.00 35 LYS A N 7
ATOM 18337 C CA . LYS A 1 38 ? -22.345 -1.012 -5.212 1.00 0.00 35 LYS A CA 7
ATOM 18338 C C . LYS A 1 38 ? -21.427 -0.076 -5.988 1.00 0.00 35 LYS A C 7
ATOM 18339 O O . LYS A 1 38 ? -21.638 0.176 -7.173 1.00 0.00 35 LYS A O 7
ATOM 18358 N N . HIS A 1 39 ? -20.419 0.454 -5.305 1.00 0.00 36 HIS A N 7
ATOM 18359 C CA . HIS A 1 39 ? -19.401 1.279 -5.946 1.00 0.00 36 HIS A CA 7
ATOM 18360 C C . HIS A 1 39 ? -18.098 0.493 -6.067 1.00 0.00 36 HIS A C 7
ATOM 18361 O O . HIS A 1 39 ? -18.101 -0.735 -5.965 1.00 0.00 36 HIS A O 7
ATOM 18376 N N . ASP A 1 40 ? -16.993 1.189 -6.291 1.00 0.00 37 ASP A N 7
ATOM 18377 C CA . ASP A 1 40 ? -15.723 0.523 -6.551 1.00 0.00 37 ASP A CA 7
ATOM 18378 C C . ASP A 1 40 ? -14.749 0.696 -5.390 1.00 0.00 37 ASP A C 7
ATOM 18379 O O . ASP A 1 40 ? -14.803 1.683 -4.652 1.00 0.00 37 ASP A O 7
ATOM 18388 N N . LEU A 1 41 ? -13.866 -0.280 -5.239 1.00 0.00 38 LEU A N 7
ATOM 18389 C CA . LEU A 1 41 ? -12.807 -0.240 -4.240 1.00 0.00 38 LEU A CA 7
ATOM 18390 C C . LEU A 1 41 ? -11.466 0.010 -4.916 1.00 0.00 38 LEU A C 7
ATOM 18391 O O . LEU A 1 41 ? -11.082 -0.717 -5.833 1.00 0.00 38 LEU A O 7
ATOM 18407 N N . GLU A 1 42 ? -10.760 1.029 -4.462 1.00 0.00 39 GLU A N 7
ATOM 18408 C CA . GLU A 1 42 ? -9.465 1.367 -5.023 1.00 0.00 39 GLU A CA 7
ATOM 18409 C C . GLU A 1 42 ? -8.358 1.031 -4.027 1.00 0.00 39 GLU A C 7
ATOM 18410 O O . GLU A 1 42 ? -8.265 1.632 -2.956 1.00 0.00 39 GLU A O 7
ATOM 18422 N N . TRP A 1 43 ? -7.528 0.061 -4.378 1.00 0.00 40 TRP A N 7
ATOM 18423 C CA . TRP A 1 43 ? -6.436 -0.365 -3.511 1.00 0.00 40 TRP A CA 7
ATOM 18424 C C . TRP A 1 43 ? -5.111 0.072 -4.106 1.00 0.00 40 TRP A C 7
ATOM 18425 O O . TRP A 1 43 ? -4.891 -0.081 -5.304 1.00 0.00 40 TRP A O 7
ATOM 18446 N N . LYS A 1 44 ? -4.232 0.615 -3.283 1.00 0.00 41 LYS A N 7
ATOM 18447 C CA . LYS A 1 44 ? -2.951 1.098 -3.779 1.00 0.00 41 LYS A CA 7
ATOM 18448 C C . LYS A 1 44 ? -1.861 0.940 -2.735 1.00 0.00 41 LYS A C 7
ATOM 18449 O O . LYS A 1 44 ? -2.140 0.778 -1.546 1.00 0.00 41 LYS A O 7
ATOM 18468 N N . LEU A 1 45 ? -0.619 0.990 -3.194 1.00 0.00 42 LEU A N 7
ATOM 18469 C CA . LEU A 1 45 ? 0.525 0.956 -2.304 1.00 0.00 42 LEU A CA 7
ATOM 18470 C C . LEU A 1 45 ? 1.236 2.294 -2.371 1.00 0.00 42 LEU A C 7
ATOM 18471 O O . LEU A 1 45 ? 1.462 2.830 -3.459 1.00 0.00 42 LEU A O 7
ATOM 18487 N N . THR A 1 46 ? 1.571 2.843 -1.223 1.00 0.00 43 THR A N 7
ATOM 18488 C CA . THR A 1 46 ? 2.270 4.104 -1.157 1.00 0.00 43 THR A CA 7
ATOM 18489 C C . THR A 1 46 ? 3.613 3.931 -0.459 1.00 0.00 43 THR A C 7
ATOM 18490 O O . THR A 1 46 ? 3.696 3.310 0.601 1.00 0.00 43 THR A O 7
ATOM 18501 N N . TYR A 1 47 ? 4.657 4.463 -1.067 1.00 0.00 44 TYR A N 7
ATOM 18502 C CA . TYR A 1 47 ? 5.978 4.435 -0.473 1.00 0.00 44 TYR A CA 7
ATOM 18503 C C . TYR A 1 47 ? 6.226 5.738 0.254 1.00 0.00 44 TYR A C 7
ATOM 18504 O O . TYR A 1 47 ? 6.059 6.823 -0.309 1.00 0.00 44 TYR A O 7
ATOM 18522 N N . VAL A 1 48 ? 6.606 5.627 1.506 1.00 0.00 45 VAL A N 7
ATOM 18523 C CA . VAL A 1 48 ? 6.882 6.782 2.321 1.00 0.00 45 VAL A CA 7
ATOM 18524 C C . VAL A 1 48 ? 8.346 6.792 2.737 1.00 0.00 45 VAL A C 7
ATOM 18525 O O . VAL A 1 48 ? 8.795 5.936 3.505 1.00 0.00 45 VAL A O 7
ATOM 18538 N N . GLY A 1 49 ? 9.091 7.745 2.198 1.00 0.00 46 GLY A N 7
ATOM 18539 C CA . GLY A 1 49 ? 10.492 7.877 2.534 1.00 0.00 46 GLY A CA 7
ATOM 18540 C C . GLY A 1 49 ? 10.702 8.265 3.984 1.00 0.00 46 GLY A C 7
ATOM 18541 O O . GLY A 1 49 ? 10.540 9.429 4.347 1.00 0.00 46 GLY A O 7
ATOM 18545 N N . SER A 1 50 ? 11.024 7.270 4.805 1.00 0.00 47 SER A N 7
ATOM 18546 C CA . SER A 1 50 ? 11.346 7.460 6.221 1.00 0.00 47 SER A CA 7
ATOM 18547 C C . SER A 1 50 ? 10.097 7.748 7.056 1.00 0.00 47 SER A C 7
ATOM 18548 O O . SER A 1 50 ? 9.657 6.892 7.824 1.00 0.00 47 SER A O 7
ATOM 18556 N N . SER A 1 51 ? 9.518 8.932 6.908 1.00 0.00 48 SER A N 7
ATOM 18557 C CA . SER A 1 51 ? 8.367 9.311 7.717 1.00 0.00 48 SER A CA 7
ATOM 18558 C C . SER A 1 51 ? 7.455 10.299 6.990 1.00 0.00 48 SER A C 7
ATOM 18559 O O . SER A 1 51 ? 6.257 10.058 6.851 1.00 0.00 48 SER A O 7
ATOM 18567 N N . ARG A 1 52 ? 8.014 11.414 6.534 1.00 0.00 49 ARG A N 7
ATOM 18568 C CA . ARG A 1 52 ? 7.224 12.421 5.832 1.00 0.00 49 ARG A CA 7
ATOM 18569 C C . ARG A 1 52 ? 7.342 12.257 4.324 1.00 0.00 49 ARG A C 7
ATOM 18570 O O . ARG A 1 52 ? 6.468 12.698 3.581 1.00 0.00 49 ARG A O 7
ATOM 18591 N N . SER A 1 53 ? 8.429 11.626 3.890 1.00 0.00 50 SER A N 7
ATOM 18592 C CA . SER A 1 53 ? 8.680 11.369 2.473 1.00 0.00 50 SER A CA 7
ATOM 18593 C C . SER A 1 53 ? 8.952 12.667 1.711 1.00 0.00 50 SER A C 7
ATOM 18594 O O . SER A 1 53 ? 8.068 13.509 1.545 1.00 0.00 50 SER A O 7
ATOM 18602 N N . LEU A 1 54 ? 10.183 12.816 1.236 1.00 0.00 51 LEU A N 7
ATOM 18603 C CA . LEU A 1 54 ? 10.563 13.980 0.442 1.00 0.00 51 LEU A CA 7
ATOM 18604 C C . LEU A 1 54 ? 9.874 13.950 -0.919 1.00 0.00 51 LEU A C 7
ATOM 18605 O O . LEU A 1 54 ? 9.800 14.962 -1.614 1.00 0.00 51 LEU A O 7
ATOM 18621 N N . ASP A 1 55 ? 9.362 12.781 -1.285 1.00 0.00 52 ASP A N 7
ATOM 18622 C CA . ASP A 1 55 ? 8.635 12.607 -2.540 1.00 0.00 52 ASP A CA 7
ATOM 18623 C C . ASP A 1 55 ? 7.177 13.009 -2.392 1.00 0.00 52 ASP A C 7
ATOM 18624 O O . ASP A 1 55 ? 6.412 12.964 -3.356 1.00 0.00 52 ASP A O 7
ATOM 18633 N N . HIS A 1 56 ? 6.805 13.389 -1.169 1.00 0.00 53 HIS A N 7
ATOM 18634 C CA . HIS A 1 56 ? 5.420 13.710 -0.827 1.00 0.00 53 HIS A CA 7
ATOM 18635 C C . HIS A 1 56 ? 4.549 12.461 -0.974 1.00 0.00 53 HIS A C 7
ATOM 18636 O O . HIS A 1 56 ? 3.411 12.533 -1.437 1.00 0.00 53 HIS A O 7
ATOM 18651 N N . ASP A 1 57 ? 5.119 11.319 -0.570 1.00 0.00 54 ASP A N 7
ATOM 18652 C CA . ASP A 1 57 ? 4.446 10.016 -0.626 1.00 0.00 54 ASP A CA 7
ATOM 18653 C C . ASP A 1 57 ? 4.283 9.546 -2.076 1.00 0.00 54 ASP A C 7
ATOM 18654 O O . ASP A 1 57 ? 3.655 10.217 -2.899 1.00 0.00 54 ASP A O 7
ATOM 18663 N N . GLN A 1 58 ? 4.847 8.385 -2.385 1.00 0.00 55 GLN A N 7
ATOM 18664 C CA . GLN A 1 58 ? 4.797 7.860 -3.748 1.00 0.00 55 GLN A CA 7
ATOM 18665 C C . GLN A 1 58 ? 3.700 6.807 -3.870 1.00 0.00 55 GLN A C 7
ATOM 18666 O O . GLN A 1 58 ? 3.780 5.761 -3.234 1.00 0.00 55 GLN A O 7
ATOM 18680 N N . GLU A 1 59 ? 2.688 7.064 -4.682 1.00 0.00 56 GLU A N 7
ATOM 18681 C CA . GLU A 1 59 ? 1.743 6.016 -5.044 1.00 0.00 56 GLU A CA 7
ATOM 18682 C C . GLU A 1 59 ? 2.312 5.247 -6.229 1.00 0.00 56 GLU A C 7
ATOM 18683 O O . GLU A 1 59 ? 2.381 5.767 -7.345 1.00 0.00 56 GLU A O 7
ATOM 18695 N N . LEU A 1 60 ? 2.754 4.022 -5.974 1.00 0.00 57 LEU A N 7
ATOM 18696 C CA . LEU A 1 60 ? 3.455 3.247 -6.988 1.00 0.00 57 LEU A CA 7
ATOM 18697 C C . LEU A 1 60 ? 2.488 2.692 -8.022 1.00 0.00 57 LEU A C 7
ATOM 18698 O O . LEU A 1 60 ? 2.584 3.014 -9.206 1.00 0.00 57 LEU A O 7
ATOM 18714 N N . ASP A 1 61 ? 1.561 1.858 -7.575 1.00 0.00 58 ASP A N 7
ATOM 18715 C CA . ASP A 1 61 ? 0.559 1.291 -8.461 1.00 0.00 58 ASP A CA 7
ATOM 18716 C C . ASP A 1 61 ? -0.709 0.979 -7.674 1.00 0.00 58 ASP A C 7
ATOM 18717 O O . ASP A 1 61 ? -0.677 0.914 -6.440 1.00 0.00 58 ASP A O 7
ATOM 18726 N N . SER A 1 62 ? -1.816 0.796 -8.376 1.00 0.00 59 SER A N 7
ATOM 18727 C CA . SER A 1 62 ? -3.097 0.580 -7.728 1.00 0.00 59 SER A CA 7
ATOM 18728 C C . SER A 1 62 ? -3.984 -0.365 -8.532 1.00 0.00 59 SER A C 7
ATOM 18729 O O . SER A 1 62 ? -3.890 -0.438 -9.761 1.00 0.00 59 SER A O 7
ATOM 18737 N N . ILE A 1 63 ? -4.844 -1.085 -7.827 1.00 0.00 60 ILE A N 7
ATOM 18738 C CA . ILE A 1 63 ? -5.780 -2.008 -8.449 1.00 0.00 60 ILE A CA 7
ATOM 18739 C C . ILE A 1 63 ? -7.212 -1.571 -8.168 1.00 0.00 60 ILE A C 7
ATOM 18740 O O . ILE A 1 63 ? -7.475 -0.865 -7.190 1.00 0.00 60 ILE A O 7
ATOM 18756 N N . LEU A 1 64 ? -8.132 -1.985 -9.023 1.00 0.00 61 LEU A N 7
ATOM 18757 C CA . LEU A 1 64 ? -9.523 -1.595 -8.911 1.00 0.00 61 LEU A CA 7
ATOM 18758 C C . LEU A 1 64 ? -10.405 -2.844 -8.807 1.00 0.00 61 LEU A C 7
ATOM 18759 O O . LEU A 1 64 ? -10.214 -3.810 -9.546 1.00 0.00 61 LEU A O 7
ATOM 18775 N N . VAL A 1 65 ? -11.356 -2.822 -7.880 1.00 0.00 62 VAL A N 7
ATOM 18776 C CA . VAL A 1 65 ? -12.261 -3.952 -7.673 1.00 0.00 62 VAL A CA 7
ATOM 18777 C C . VAL A 1 65 ? -13.689 -3.476 -7.426 1.00 0.00 62 VAL A C 7
ATOM 18778 O O . VAL A 1 65 ? -13.914 -2.550 -6.654 1.00 0.00 62 VAL A O 7
ATOM 18791 N N . GLY A 1 66 ? -14.647 -4.113 -8.080 1.00 0.00 63 GLY A N 7
ATOM 18792 C CA . GLY A 1 66 ? -16.043 -3.840 -7.803 1.00 0.00 63 GLY A CA 7
ATOM 18793 C C . GLY A 1 66 ? -16.938 -4.101 -8.999 1.00 0.00 63 GLY A C 7
ATOM 18794 O O . GLY A 1 66 ? -16.485 -4.012 -10.139 1.00 0.00 63 GLY A O 7
ATOM 18798 N N . PRO A 1 67 ? -18.217 -4.446 -8.770 1.00 0.00 64 PRO A N 7
ATOM 18799 C CA . PRO A 1 67 ? -18.760 -4.696 -7.429 1.00 0.00 64 PRO A CA 7
ATOM 18800 C C . PRO A 1 67 ? -18.233 -6.008 -6.854 1.00 0.00 64 PRO A C 7
ATOM 18801 O O . PRO A 1 67 ? -18.306 -7.051 -7.505 1.00 0.00 64 PRO A O 7
ATOM 18812 N N . VAL A 1 68 ? -17.690 -5.957 -5.645 1.00 0.00 65 VAL A N 7
ATOM 18813 C CA . VAL A 1 68 ? -17.091 -7.139 -5.041 1.00 0.00 65 VAL A CA 7
ATOM 18814 C C . VAL A 1 68 ? -18.132 -7.882 -4.187 1.00 0.00 65 VAL A C 7
ATOM 18815 O O . VAL A 1 68 ? -18.886 -7.257 -3.438 1.00 0.00 65 VAL A O 7
ATOM 18828 N N . PRO A 1 69 ? -18.242 -9.218 -4.352 1.00 0.00 66 PRO A N 7
ATOM 18829 C CA . PRO A 1 69 ? -19.197 -10.050 -3.599 1.00 0.00 66 PRO A CA 7
ATOM 18830 C C . PRO A 1 69 ? -18.878 -10.155 -2.113 1.00 0.00 66 PRO A C 7
ATOM 18831 O O . PRO A 1 69 ? -17.739 -9.954 -1.679 1.00 0.00 66 PRO A O 7
ATOM 18842 N N . VAL A 1 70 ? -19.911 -10.506 -1.356 1.00 0.00 67 VAL A N 7
ATOM 18843 C CA . VAL A 1 70 ? -19.846 -10.600 0.094 1.00 0.00 67 VAL A CA 7
ATOM 18844 C C . VAL A 1 70 ? -18.993 -11.797 0.524 1.00 0.00 67 VAL A C 7
ATOM 18845 O O . VAL A 1 70 ? -18.941 -12.813 -0.172 1.00 0.00 67 VAL A O 7
ATOM 18858 N N . GLY A 1 71 ? -18.331 -11.672 1.667 1.00 0.00 68 GLY A N 7
ATOM 18859 C CA . GLY A 1 71 ? -17.439 -12.716 2.141 1.00 0.00 68 GLY A CA 7
ATOM 18860 C C . GLY A 1 71 ? -16.014 -12.216 2.218 1.00 0.00 68 GLY A C 7
ATOM 18861 O O . GLY A 1 71 ? -15.785 -11.013 2.116 1.00 0.00 68 GLY A O 7
ATOM 18865 N N . VAL A 1 72 ? -15.042 -13.105 2.381 1.00 0.00 69 VAL A N 7
ATOM 18866 C CA . VAL A 1 72 ? -13.659 -12.660 2.401 1.00 0.00 69 VAL A CA 7
ATOM 18867 C C . VAL A 1 72 ? -13.149 -12.580 0.978 1.00 0.00 69 VAL A C 7
ATOM 18868 O O . VAL A 1 72 ? -13.425 -13.448 0.143 1.00 0.00 69 VAL A O 7
ATOM 18881 N N . ASN A 1 73 ? -12.429 -11.529 0.690 1.00 0.00 70 ASN A N 7
ATOM 18882 C CA . ASN A 1 73 ? -11.814 -11.389 -0.600 1.00 0.00 70 ASN A CA 7
ATOM 18883 C C . ASN A 1 73 ? -10.329 -11.513 -0.408 1.00 0.00 70 ASN A C 7
ATOM 18884 O O . ASN A 1 73 ? -9.768 -10.941 0.526 1.00 0.00 70 ASN A O 7
ATOM 18895 N N . LYS A 1 74 ? -9.699 -12.264 -1.279 1.00 0.00 71 LYS A N 7
ATOM 18896 C CA . LYS A 1 74 ? -8.312 -12.603 -1.110 1.00 0.00 71 LYS A CA 7
ATOM 18897 C C . LYS A 1 74 ? -7.656 -12.637 -2.472 1.00 0.00 71 LYS A C 7
ATOM 18898 O O . LYS A 1 74 ? -8.170 -13.271 -3.399 1.00 0.00 71 LYS A O 7
ATOM 18917 N N . PHE A 1 75 ? -6.552 -11.941 -2.598 1.00 0.00 72 PHE A N 7
ATOM 18918 C CA . PHE A 1 75 ? -5.841 -11.868 -3.854 1.00 0.00 72 PHE A CA 7
ATOM 18919 C C . PHE A 1 75 ? -4.445 -11.334 -3.630 1.00 0.00 72 PHE A C 7
ATOM 18920 O O . PHE A 1 75 ? -4.168 -10.713 -2.601 1.00 0.00 72 PHE A O 7
ATOM 18937 N N . VAL A 1 76 ? -3.574 -11.570 -4.584 1.00 0.00 73 VAL A N 7
ATOM 18938 C CA . VAL A 1 76 ? -2.226 -11.057 -4.508 1.00 0.00 73 VAL A CA 7
ATOM 18939 C C . VAL A 1 76 ? -2.149 -9.709 -5.215 1.00 0.00 73 VAL A C 7
ATOM 18940 O O . VAL A 1 76 ? -2.584 -9.553 -6.358 1.00 0.00 73 VAL A O 7
ATOM 18953 N N . PHE A 1 77 ? -1.629 -8.736 -4.502 1.00 0.00 74 PHE A N 7
ATOM 18954 C CA . PHE A 1 77 ? -1.540 -7.374 -4.988 1.00 0.00 74 PHE A CA 7
ATOM 18955 C C . PHE A 1 77 ? -0.087 -7.013 -5.246 1.00 0.00 74 PHE A C 7
ATOM 18956 O O . PHE A 1 77 ? 0.751 -7.083 -4.346 1.00 0.00 74 PHE A O 7
ATOM 18973 N N . SER A 1 78 ? 0.212 -6.646 -6.476 1.00 0.00 75 SER A N 7
ATOM 18974 C CA . SER A 1 78 ? 1.564 -6.287 -6.840 1.00 0.00 75 SER A CA 7
ATOM 18975 C C . SER A 1 78 ? 1.621 -4.828 -7.264 1.00 0.00 75 SER A C 7
ATOM 18976 O O . SER A 1 78 ? 0.806 -4.374 -8.066 1.00 0.00 75 SER A O 7
ATOM 18984 N N . ALA A 1 79 ? 2.572 -4.100 -6.701 1.00 0.00 76 ALA A N 7
ATOM 18985 C CA . ALA A 1 79 ? 2.770 -2.707 -7.051 1.00 0.00 76 ALA A CA 7
ATOM 18986 C C . ALA A 1 79 ? 4.142 -2.506 -7.683 1.00 0.00 76 ALA A C 7
ATOM 18987 O O . ALA A 1 79 ? 5.135 -3.086 -7.234 1.00 0.00 76 ALA A O 7
ATOM 18994 N N . ASP A 1 80 ? 4.181 -1.695 -8.736 1.00 0.00 77 ASP A N 7
ATOM 18995 C CA . ASP A 1 80 ? 5.414 -1.423 -9.474 1.00 0.00 77 ASP A CA 7
ATOM 18996 C C . ASP A 1 80 ? 6.430 -0.711 -8.591 1.00 0.00 77 ASP A C 7
ATOM 18997 O O . ASP A 1 80 ? 6.079 0.186 -7.827 1.00 0.00 77 ASP A O 7
ATOM 19006 N N . PRO A 1 81 ? 7.705 -1.107 -8.684 1.00 0.00 78 PRO A N 7
ATOM 19007 C CA . PRO A 1 81 ? 8.775 -0.532 -7.870 1.00 0.00 78 PRO A CA 7
ATOM 19008 C C . PRO A 1 81 ? 9.267 0.810 -8.411 1.00 0.00 78 PRO A C 7
ATOM 19009 O O . PRO A 1 81 ? 9.480 0.967 -9.617 1.00 0.00 78 PRO A O 7
ATOM 19020 N N . PRO A 1 82 ? 9.450 1.798 -7.522 1.00 0.00 79 PRO A N 7
ATOM 19021 C CA . PRO A 1 82 ? 9.931 3.126 -7.902 1.00 0.00 79 PRO A CA 7
ATOM 19022 C C . PRO A 1 82 ? 11.419 3.131 -8.228 1.00 0.00 79 PRO A C 7
ATOM 19023 O O . PRO A 1 82 ? 12.159 2.217 -7.858 1.00 0.00 79 PRO A O 7
ATOM 19034 N N . SER A 1 83 ? 11.846 4.163 -8.928 1.00 0.00 80 SER A N 7
ATOM 19035 C CA . SER A 1 83 ? 13.241 4.334 -9.267 1.00 0.00 80 SER A CA 7
ATOM 19036 C C . SER A 1 83 ? 13.920 5.205 -8.216 1.00 0.00 80 SER A C 7
ATOM 19037 O O . SER A 1 83 ? 13.353 6.199 -7.754 1.00 0.00 80 SER A O 7
ATOM 19045 N N . ALA A 1 84 ? 15.138 4.824 -7.848 1.00 0.00 81 ALA A N 7
ATOM 19046 C CA . ALA A 1 84 ? 15.899 5.522 -6.820 1.00 0.00 81 ALA A CA 7
ATOM 19047 C C . ALA A 1 84 ? 16.270 6.932 -7.257 1.00 0.00 81 ALA A C 7
ATOM 19048 O O . ALA A 1 84 ? 16.740 7.726 -6.460 1.00 0.00 81 ALA A O 7
ATOM 19055 N N . GLU A 1 85 ? 16.099 7.226 -8.538 1.00 0.00 82 GLU A N 7
ATOM 19056 C CA . GLU A 1 85 ? 16.352 8.570 -9.052 1.00 0.00 82 GLU A CA 7
ATOM 19057 C C . GLU A 1 85 ? 15.551 9.624 -8.275 1.00 0.00 82 GLU A C 7
ATOM 19058 O O . GLU A 1 85 ? 15.919 10.799 -8.254 1.00 0.00 82 GLU A O 7
ATOM 19070 N N . LEU A 1 86 ? 14.465 9.200 -7.625 1.00 0.00 83 LEU A N 7
ATOM 19071 C CA . LEU A 1 86 ? 13.671 10.104 -6.798 1.00 0.00 83 LEU A CA 7
ATOM 19072 C C . LEU A 1 86 ? 14.281 10.215 -5.399 1.00 0.00 83 LEU A C 7
ATOM 19073 O O . LEU A 1 86 ? 14.194 11.255 -4.748 1.00 0.00 83 LEU A O 7
ATOM 19089 N N . ILE A 1 87 ? 14.912 9.134 -4.959 1.00 0.00 84 ILE A N 7
ATOM 19090 C CA . ILE A 1 87 ? 15.505 9.052 -3.626 1.00 0.00 84 ILE A CA 7
ATOM 19091 C C . ILE A 1 87 ? 16.992 8.708 -3.702 1.00 0.00 84 ILE A C 7
ATOM 19092 O O . ILE A 1 87 ? 17.357 7.546 -3.894 1.00 0.00 84 ILE A O 7
ATOM 19108 N N . PRO A 1 88 ? 17.870 9.711 -3.532 1.00 0.00 85 PRO A N 7
ATOM 19109 C CA . PRO A 1 88 ? 19.328 9.524 -3.609 1.00 0.00 85 PRO A CA 7
ATOM 19110 C C . PRO A 1 88 ? 19.838 8.419 -2.685 1.00 0.00 85 PRO A C 7
ATOM 19111 O O . PRO A 1 88 ? 19.152 8.034 -1.737 1.00 0.00 85 PRO A O 7
ATOM 19122 N N . ALA A 1 89 ? 21.034 7.910 -2.970 1.00 0.00 86 ALA A N 7
ATOM 19123 C CA . ALA A 1 89 ? 21.586 6.754 -2.261 1.00 0.00 86 ALA A CA 7
ATOM 19124 C C . ALA A 1 89 ? 21.468 6.889 -0.742 1.00 0.00 86 ALA A C 7
ATOM 19125 O O . ALA A 1 89 ? 21.011 5.969 -0.063 1.00 0.00 86 ALA A O 7
ATOM 19132 N N . SER A 1 90 ? 21.838 8.045 -0.217 1.00 0.00 87 SER A N 7
ATOM 19133 C CA . SER A 1 90 ? 21.814 8.267 1.223 1.00 0.00 87 SER A CA 7
ATOM 19134 C C . SER A 1 90 ? 20.385 8.417 1.758 1.00 0.00 87 SER A C 7
ATOM 19135 O O . SER A 1 90 ? 20.173 8.450 2.971 1.00 0.00 87 SER A O 7
ATOM 19143 N N . GLU A 1 91 ? 19.407 8.491 0.865 1.00 0.00 88 GLU A N 7
ATOM 19144 C CA . GLU A 1 91 ? 18.038 8.777 1.272 1.00 0.00 88 GLU A CA 7
ATOM 19145 C C . GLU A 1 91 ? 17.136 7.543 1.176 1.00 0.00 88 GLU A C 7
ATOM 19146 O O . GLU A 1 91 ? 16.141 7.447 1.895 1.00 0.00 88 GLU A O 7
ATOM 19158 N N . LEU A 1 92 ? 17.473 6.583 0.317 1.00 0.00 89 LEU A N 7
ATOM 19159 C CA . LEU A 1 92 ? 16.654 5.377 0.225 1.00 0.00 89 LEU A CA 7
ATOM 19160 C C . LEU A 1 92 ? 17.210 4.286 1.130 1.00 0.00 89 LEU A C 7
ATOM 19161 O O . LEU A 1 92 ? 16.466 3.426 1.596 1.00 0.00 89 LEU A O 7
ATOM 19177 N N . VAL A 1 93 ? 18.515 4.338 1.400 1.00 0.00 90 VAL A N 7
ATOM 19178 C CA . VAL A 1 93 ? 19.149 3.375 2.296 1.00 0.00 90 VAL A CA 7
ATOM 19179 C C . VAL A 1 93 ? 18.893 3.766 3.754 1.00 0.00 90 VAL A C 7
ATOM 19180 O O . VAL A 1 93 ? 19.793 4.184 4.482 1.00 0.00 90 VAL A O 7
ATOM 19193 N N . SER A 1 94 ? 17.638 3.684 4.139 1.00 0.00 91 SER A N 7
ATOM 19194 C CA . SER A 1 94 ? 17.219 3.928 5.504 1.00 0.00 91 SER A CA 7
ATOM 19195 C C . SER A 1 94 ? 16.001 3.055 5.781 1.00 0.00 91 SER A C 7
ATOM 19196 O O . SER A 1 94 ? 15.528 2.361 4.877 1.00 0.00 91 SER A O 7
ATOM 19204 N N . VAL A 1 95 ? 15.486 3.074 7.001 1.00 0.00 92 VAL A N 7
ATOM 19205 C CA . VAL A 1 95 ? 14.237 2.389 7.262 1.00 0.00 92 VAL A CA 7
ATOM 19206 C C . VAL A 1 95 ? 13.089 3.256 6.774 1.00 0.00 92 VAL A C 7
ATOM 19207 O O . VAL A 1 95 ? 12.875 4.380 7.234 1.00 0.00 92 VAL A O 7
ATOM 19220 N N . THR A 1 96 ? 12.389 2.738 5.798 1.00 0.00 93 THR A N 7
ATOM 19221 C CA . THR A 1 96 ? 11.332 3.477 5.153 1.00 0.00 93 THR A CA 7
ATOM 19222 C C . THR A 1 96 ? 9.984 2.886 5.524 1.00 0.00 93 THR A C 7
ATOM 19223 O O . THR A 1 96 ? 9.922 1.902 6.260 1.00 0.00 93 THR A O 7
ATOM 19234 N N . VAL A 1 97 ? 8.908 3.486 5.048 1.00 0.00 94 VAL A N 7
ATOM 19235 C CA . VAL A 1 97 ? 7.582 3.046 5.435 1.00 0.00 94 VAL A CA 7
ATOM 19236 C C . VAL A 1 97 ? 6.713 2.828 4.211 1.00 0.00 94 VAL A C 7
ATOM 19237 O O . VAL A 1 97 ? 6.732 3.617 3.270 1.00 0.00 94 VAL A O 7
ATOM 19250 N N . ILE A 1 98 ? 5.976 1.737 4.224 1.00 0.00 95 ILE A N 7
ATOM 19251 C CA . ILE A 1 98 ? 5.060 1.412 3.152 1.00 0.00 95 ILE A CA 7
ATOM 19252 C C . ILE A 1 98 ? 3.638 1.509 3.659 1.00 0.00 95 ILE A C 7
ATOM 19253 O O . ILE A 1 98 ? 3.338 1.033 4.749 1.00 0.00 95 ILE A O 7
ATOM 19269 N N . LEU A 1 99 ? 2.774 2.127 2.883 1.00 0.00 96 LEU A N 7
ATOM 19270 C CA . LEU A 1 99 ? 1.380 2.229 3.250 1.00 0.00 96 LEU A CA 7
ATOM 19271 C C . LEU A 1 99 ? 0.511 1.518 2.230 1.00 0.00 96 LEU A C 7
ATOM 19272 O O . LEU A 1 99 ? 0.569 1.809 1.038 1.00 0.00 96 LEU A O 7
ATOM 19288 N N . LEU A 1 100 ? -0.278 0.577 2.703 1.00 0.00 97 LEU A N 7
ATOM 19289 C CA . LEU A 1 100 ? -1.258 -0.079 1.863 1.00 0.00 97 LEU A CA 7
ATOM 19290 C C . LEU A 1 100 ? -2.606 0.561 2.120 1.00 0.00 97 LEU A C 7
ATOM 19291 O O . LEU A 1 100 ? -3.106 0.526 3.242 1.00 0.00 97 LEU A O 7
ATOM 19307 N N . SER A 1 101 ? -3.190 1.150 1.096 1.00 0.00 98 SER A N 7
ATOM 19308 C CA . SER A 1 101 ? -4.360 1.977 1.290 1.00 0.00 98 SER A CA 7
ATOM 19309 C C . SER A 1 101 ? -5.569 1.419 0.551 1.00 0.00 98 SER A C 7
ATOM 19310 O O . SER A 1 101 ? -5.477 1.005 -0.609 1.00 0.00 98 SER A O 7
ATOM 19318 N N . CYS A 1 102 ? -6.690 1.397 1.251 1.00 0.00 99 CYS A N 7
ATOM 19319 C CA . CYS A 1 102 ? -7.969 1.052 0.664 1.00 0.00 99 CYS A CA 7
ATOM 19320 C C . CYS A 1 102 ? -8.834 2.299 0.598 1.00 0.00 99 CYS A C 7
ATOM 19321 O O . CYS A 1 102 ? -9.157 2.897 1.628 1.00 0.00 99 CYS A O 7
ATOM 19329 N N . SER A 1 103 ? -9.187 2.702 -0.607 1.00 0.00 100 SER A N 7
ATOM 19330 C CA . SER A 1 103 ? -9.980 3.895 -0.800 1.00 0.00 100 SER A CA 7
ATOM 19331 C C . SER A 1 103 ? -11.296 3.556 -1.491 1.00 0.00 100 SER A C 7
ATOM 19332 O O . SER A 1 103 ? -11.316 2.909 -2.537 1.00 0.00 100 SER A O 7
ATOM 19340 N N . TYR A 1 104 ? -12.391 3.974 -0.884 1.00 0.00 101 TYR A N 7
ATOM 19341 C CA . TYR A 1 104 ? -13.710 3.781 -1.459 1.00 0.00 101 TYR A CA 7
ATOM 19342 C C . TYR A 1 104 ? -14.300 5.142 -1.798 1.00 0.00 101 TYR A C 7
ATOM 19343 O O . TYR A 1 104 ? -14.536 5.959 -0.908 1.00 0.00 101 TYR A O 7
ATOM 19361 N N . ASP A 1 105 ? -14.492 5.391 -3.092 1.00 0.00 102 ASP A N 7
ATOM 19362 C CA . ASP A 1 105 ? -14.959 6.694 -3.581 1.00 0.00 102 ASP A CA 7
ATOM 19363 C C . ASP A 1 105 ? -13.999 7.804 -3.171 1.00 0.00 102 ASP A C 7
ATOM 19364 O O . ASP A 1 105 ? -14.418 8.920 -2.862 1.00 0.00 102 ASP A O 7
ATOM 19373 N N . GLY A 1 106 ? -12.712 7.485 -3.155 1.00 0.00 103 GLY A N 7
ATOM 19374 C CA . GLY A 1 106 ? -11.703 8.467 -2.811 1.00 0.00 103 GLY A CA 7
ATOM 19375 C C . GLY A 1 106 ? -11.451 8.552 -1.320 1.00 0.00 103 GLY A C 7
ATOM 19376 O O . GLY A 1 106 ? -10.526 9.237 -0.880 1.00 0.00 103 GLY A O 7
ATOM 19380 N N . ARG A 1 107 ? -12.265 7.854 -0.540 1.00 0.00 104 ARG A N 7
ATOM 19381 C CA . ARG A 1 107 ? -12.160 7.910 0.911 1.00 0.00 104 ARG A CA 7
ATOM 19382 C C . ARG A 1 107 ? -11.306 6.769 1.438 1.00 0.00 104 ARG A C 7
ATOM 19383 O O . ARG A 1 107 ? -11.663 5.597 1.303 1.00 0.00 104 ARG A O 7
ATOM 19404 N N . GLU A 1 108 ? -10.175 7.121 2.021 1.00 0.00 105 GLU A N 7
ATOM 19405 C CA . GLU A 1 108 ? -9.283 6.150 2.622 1.00 0.00 105 GLU A CA 7
ATOM 19406 C C . GLU A 1 108 ? -9.858 5.650 3.943 1.00 0.00 105 GLU A C 7
ATOM 19407 O O . GLU A 1 108 ? -10.120 6.435 4.852 1.00 0.00 105 GLU A O 7
ATOM 19419 N N . PHE A 1 109 ? -10.083 4.348 4.024 1.00 0.00 106 PHE A N 7
ATOM 19420 C CA . PHE A 1 109 ? -10.590 3.729 5.243 1.00 0.00 106 PHE A CA 7
ATOM 19421 C C . PHE A 1 109 ? -9.491 2.943 5.943 1.00 0.00 106 PHE A C 7
ATOM 19422 O O . PHE A 1 109 ? -9.445 2.872 7.171 1.00 0.00 106 PHE A O 7
ATOM 19439 N N . VAL A 1 110 ? -8.595 2.382 5.153 1.00 0.00 107 VAL A N 7
ATOM 19440 C CA . VAL A 1 110 ? -7.565 1.503 5.668 1.00 0.00 107 VAL A CA 7
ATOM 19441 C C . VAL A 1 110 ? -6.217 1.865 5.080 1.00 0.00 107 VAL A C 7
ATOM 19442 O O . VAL A 1 110 ? -6.042 1.879 3.864 1.00 0.00 107 VAL A O 7
ATOM 19455 N N . ARG A 1 111 ? -5.288 2.208 5.951 1.00 0.00 108 ARG A N 7
ATOM 19456 C CA . ARG A 1 111 ? -3.906 2.377 5.558 1.00 0.00 108 ARG A CA 7
ATOM 19457 C C . ARG A 1 111 ? -3.028 1.529 6.461 1.00 0.00 108 ARG A C 7
ATOM 19458 O O . ARG A 1 111 ? -2.974 1.733 7.676 1.00 0.00 108 ARG A O 7
ATOM 19479 N N . VAL A 1 112 ? -2.384 0.547 5.867 1.00 0.00 109 VAL A N 7
ATOM 19480 C CA . VAL A 1 112 ? -1.553 -0.382 6.604 1.00 0.00 109 VAL A CA 7
ATOM 19481 C C . VAL A 1 112 ? -0.094 -0.040 6.388 1.00 0.00 109 VAL A C 7
ATOM 19482 O O . VAL A 1 112 ? 0.401 -0.109 5.266 1.00 0.00 109 VAL A O 7
ATOM 19495 N N . GLY A 1 113 ? 0.580 0.334 7.454 1.00 0.00 110 GLY A N 7
ATOM 19496 C CA . GLY A 1 113 ? 1.958 0.730 7.348 1.00 0.00 110 GLY A CA 7
ATOM 19497 C C . GLY A 1 113 ? 2.912 -0.349 7.788 1.00 0.00 110 GLY A C 7
ATOM 19498 O O . GLY A 1 113 ? 2.643 -1.084 8.739 1.00 0.00 110 GLY A O 7
ATOM 19502 N N . TYR A 1 114 ? 4.023 -0.434 7.087 1.00 0.00 111 TYR A N 7
ATOM 19503 C CA . TYR A 1 114 ? 5.091 -1.354 7.419 1.00 0.00 111 TYR A CA 7
ATOM 19504 C C . TYR A 1 114 ? 6.409 -0.626 7.282 1.00 0.00 111 TYR A C 7
ATOM 19505 O O . TYR A 1 114 ? 6.541 0.257 6.436 1.00 0.00 111 TYR A O 7
ATOM 19523 N N . TYR A 1 115 ? 7.373 -0.978 8.103 1.00 0.00 112 TYR A N 7
ATOM 19524 C CA . TYR A 1 115 ? 8.698 -0.411 7.963 1.00 0.00 112 TYR A CA 7
ATOM 19525 C C . TYR A 1 115 ? 9.546 -1.341 7.126 1.00 0.00 112 TYR A C 7
ATOM 19526 O O . TYR A 1 115 ? 9.435 -2.562 7.234 1.00 0.00 112 TYR A O 7
ATOM 19544 N N . VAL A 1 116 ? 10.360 -0.766 6.272 1.00 0.00 113 VAL A N 7
ATOM 19545 C CA . VAL A 1 116 ? 11.216 -1.544 5.405 1.00 0.00 113 VAL A CA 7
ATOM 19546 C C . VAL A 1 116 ? 12.665 -1.161 5.594 1.00 0.00 113 VAL A C 7
ATOM 19547 O O . VAL A 1 116 ? 13.034 0.011 5.491 1.00 0.00 113 VAL A O 7
ATOM 19560 N N . ASN A 1 117 ? 13.474 -2.156 5.882 1.00 0.00 114 ASN A N 7
ATOM 19561 C CA . ASN A 1 117 ? 14.902 -1.967 6.005 1.00 0.00 114 ASN A CA 7
ATOM 19562 C C . ASN A 1 117 ? 15.523 -1.948 4.622 1.00 0.00 114 ASN A C 7
ATOM 19563 O O . ASN A 1 117 ? 15.387 -2.911 3.867 1.00 0.00 114 ASN A O 7
ATOM 19574 N N . ASN A 1 118 ? 16.161 -0.841 4.281 1.00 0.00 115 ASN A N 7
ATOM 19575 C CA . ASN A 1 118 ? 16.878 -0.739 3.022 1.00 0.00 115 ASN A CA 7
ATOM 19576 C C . ASN A 1 118 ? 18.366 -0.633 3.299 1.00 0.00 115 ASN A C 7
ATOM 19577 O O . ASN A 1 118 ? 18.810 0.251 4.037 1.00 0.00 115 ASN A O 7
ATOM 19588 N N . GLU A 1 119 ? 19.127 -1.543 2.721 1.00 0.00 116 GLU A N 7
ATOM 19589 C CA . GLU A 1 119 ? 20.555 -1.635 2.985 1.00 0.00 116 GLU A CA 7
ATOM 19590 C C . GLU A 1 119 ? 21.254 -2.316 1.822 1.00 0.00 116 GLU A C 7
ATOM 19591 O O . GLU A 1 119 ? 20.609 -2.902 0.969 1.00 0.00 116 GLU A O 7
ATOM 19603 N N . TYR A 1 120 ? 22.569 -2.237 1.791 1.00 0.00 117 TYR A N 7
ATOM 19604 C CA . TYR A 1 120 ? 23.338 -2.956 0.790 1.00 0.00 117 TYR A CA 7
ATOM 19605 C C . TYR A 1 120 ? 23.731 -4.322 1.331 1.00 0.00 117 TYR A C 7
ATOM 19606 O O . TYR A 1 120 ? 24.351 -4.414 2.393 1.00 0.00 117 TYR A O 7
ATOM 19624 N N . ASP A 1 121 ? 23.354 -5.383 0.617 1.00 0.00 118 ASP A N 7
ATOM 19625 C CA . ASP A 1 121 ? 23.720 -6.741 1.026 1.00 0.00 118 ASP A CA 7
ATOM 19626 C C . ASP A 1 121 ? 25.210 -6.980 0.797 1.00 0.00 118 ASP A C 7
ATOM 19627 O O . ASP A 1 121 ? 25.763 -7.998 1.207 1.00 0.00 118 ASP A O 7
ATOM 19636 N N . GLU A 1 122 ? 25.849 -6.018 0.145 1.00 0.00 119 GLU A N 7
ATOM 19637 C CA . GLU A 1 122 ? 27.297 -5.996 0.021 1.00 0.00 119 GLU A CA 7
ATOM 19638 C C . GLU A 1 122 ? 27.868 -5.102 1.111 1.00 0.00 119 GLU A C 7
ATOM 19639 O O . GLU A 1 122 ? 27.679 -3.885 1.090 1.00 0.00 119 GLU A O 7
ATOM 19651 N N . GLU A 1 123 ? 28.552 -5.723 2.066 1.00 0.00 120 GLU A N 7
ATOM 19652 C CA . GLU A 1 123 ? 29.047 -5.034 3.254 1.00 0.00 120 GLU A CA 7
ATOM 19653 C C . GLU A 1 123 ? 29.965 -3.868 2.887 1.00 0.00 120 GLU A C 7
ATOM 19654 O O . GLU A 1 123 ? 29.950 -2.833 3.550 1.00 0.00 120 GLU A O 7
ATOM 19666 N N . GLU A 1 124 ? 30.747 -4.033 1.824 1.00 0.00 121 GLU A N 7
ATOM 19667 C CA . GLU A 1 124 ? 31.627 -2.969 1.347 1.00 0.00 121 GLU A CA 7
ATOM 19668 C C . GLU A 1 124 ? 30.825 -1.716 0.993 1.00 0.00 121 GLU A C 7
ATOM 19669 O O . GLU A 1 124 ? 31.254 -0.595 1.265 1.00 0.00 121 GLU A O 7
ATOM 19681 N N . LEU A 1 125 ? 29.645 -1.918 0.416 1.00 0.00 122 LEU A N 7
ATOM 19682 C CA . LEU A 1 125 ? 28.797 -0.814 -0.012 1.00 0.00 122 LEU A CA 7
ATOM 19683 C C . LEU A 1 125 ? 27.940 -0.334 1.149 1.00 0.00 122 LEU A C 7
ATOM 19684 O O . LEU A 1 125 ? 27.531 0.820 1.201 1.00 0.00 122 LEU A O 7
ATOM 19700 N N . ARG A 1 126 ? 27.641 -1.250 2.057 1.00 0.00 123 ARG A N 7
ATOM 19701 C CA . ARG A 1 126 ? 26.889 -0.920 3.258 1.00 0.00 123 ARG A CA 7
ATOM 19702 C C . ARG A 1 126 ? 27.703 0.002 4.161 1.00 0.00 123 ARG A C 7
ATOM 19703 O O . ARG A 1 126 ? 27.170 0.953 4.733 1.00 0.00 123 ARG A O 7
ATOM 19724 N N . GLU A 1 127 ? 28.996 -0.282 4.283 1.00 0.00 124 GLU A N 7
ATOM 19725 C CA . GLU A 1 127 ? 29.889 0.553 5.077 1.00 0.00 124 GLU A CA 7
ATOM 19726 C C . GLU A 1 127 ? 30.305 1.794 4.296 1.00 0.00 124 GLU A C 7
ATOM 19727 O O . GLU A 1 127 ? 30.421 2.885 4.857 1.00 0.00 124 GLU A O 7
ATOM 19739 N N . ASN A 1 128 ? 30.521 1.623 2.999 1.00 0.00 125 ASN A N 7
ATOM 19740 C CA . ASN A 1 128 ? 30.910 2.729 2.134 1.00 0.00 125 ASN A CA 7
ATOM 19741 C C . ASN A 1 128 ? 29.887 2.917 1.019 1.00 0.00 125 ASN A C 7
ATOM 19742 O O . ASN A 1 128 ? 30.093 2.451 -0.108 1.00 0.00 125 ASN A O 7
ATOM 19753 N N . PRO A 1 129 ? 28.760 3.582 1.320 1.00 0.00 126 PRO A N 7
ATOM 19754 C CA . PRO A 1 129 ? 27.699 3.822 0.339 1.00 0.00 126 PRO A CA 7
ATOM 19755 C C . PRO A 1 129 ? 28.185 4.675 -0.828 1.00 0.00 126 PRO A C 7
ATOM 19756 O O . PRO A 1 129 ? 28.695 5.779 -0.635 1.00 0.00 126 PRO A O 7
ATOM 19767 N N . PRO A 1 130 ? 28.034 4.165 -2.057 1.00 0.00 127 PRO A N 7
ATOM 19768 C CA . PRO A 1 130 ? 28.464 4.874 -3.264 1.00 0.00 127 PRO A CA 7
ATOM 19769 C C . PRO A 1 130 ? 27.614 6.109 -3.538 1.00 0.00 127 PRO A C 7
ATOM 19770 O O . PRO A 1 130 ? 26.500 6.234 -3.024 1.00 0.00 127 PRO A O 7
ATOM 19781 N N . ALA A 1 131 ? 28.150 7.023 -4.339 1.00 0.00 128 ALA A N 7
ATOM 19782 C CA . ALA A 1 131 ? 27.432 8.232 -4.713 1.00 0.00 128 ALA A CA 7
ATOM 19783 C C . ALA A 1 131 ? 26.250 7.883 -5.600 1.00 0.00 128 ALA A C 7
ATOM 19784 O O . ALA A 1 131 ? 25.176 8.475 -5.496 1.00 0.00 128 ALA A O 7
ATOM 19791 N N . LYS A 1 132 ? 26.460 6.908 -6.471 1.00 0.00 129 LYS A N 7
ATOM 19792 C CA . LYS A 1 132 ? 25.410 6.434 -7.352 1.00 0.00 129 LYS A CA 7
ATOM 19793 C C . LYS A 1 132 ? 24.663 5.308 -6.663 1.00 0.00 129 LYS A C 7
ATOM 19794 O O . LYS A 1 132 ? 25.278 4.356 -6.180 1.00 0.00 129 LYS A O 7
ATOM 19813 N N . VAL A 1 133 ? 23.348 5.412 -6.592 1.00 0.00 130 VAL A N 7
ATOM 19814 C CA . VAL A 1 133 ? 22.565 4.371 -5.957 1.00 0.00 130 VAL A CA 7
ATOM 19815 C C . VAL A 1 133 ? 22.505 3.140 -6.848 1.00 0.00 130 VAL A C 7
ATOM 19816 O O . VAL A 1 133 ? 22.154 3.212 -8.029 1.00 0.00 130 VAL A O 7
ATOM 19829 N N . GLN A 1 134 ? 22.888 2.018 -6.285 1.00 0.00 131 GLN A N 7
ATOM 19830 C CA . GLN A 1 134 ? 22.793 0.755 -6.978 1.00 0.00 131 GLN A CA 7
ATOM 19831 C C . GLN A 1 134 ? 21.734 -0.083 -6.292 1.00 0.00 131 GLN A C 7
ATOM 19832 O O . GLN A 1 134 ? 22.051 -0.996 -5.529 1.00 0.00 131 GLN A O 7
ATOM 19846 N N . VAL A 1 135 ? 20.469 0.248 -6.558 1.00 0.00 132 VAL A N 7
ATOM 19847 C CA . VAL A 1 135 ? 19.349 -0.365 -5.851 1.00 0.00 132 VAL A CA 7
ATOM 19848 C C . VAL A 1 135 ? 19.321 -1.873 -6.085 1.00 0.00 132 VAL A C 7
ATOM 19849 O O . VAL A 1 135 ? 18.739 -2.630 -5.309 1.00 0.00 132 VAL A O 7
ATOM 19862 N N . ASP A 1 136 ? 19.981 -2.293 -7.157 1.00 0.00 133 ASP A N 7
ATOM 19863 C CA . ASP A 1 136 ? 20.099 -3.704 -7.508 1.00 0.00 133 ASP A CA 7
ATOM 19864 C C . ASP A 1 136 ? 20.814 -4.484 -6.403 1.00 0.00 133 ASP A C 7
ATOM 19865 O O . ASP A 1 136 ? 20.719 -5.707 -6.326 1.00 0.00 133 ASP A O 7
ATOM 19874 N N . HIS A 1 137 ? 21.527 -3.763 -5.544 1.00 0.00 134 HIS A N 7
ATOM 19875 C CA . HIS A 1 137 ? 22.199 -4.370 -4.404 1.00 0.00 134 HIS A CA 7
ATOM 19876 C C . HIS A 1 137 ? 21.664 -3.782 -3.103 1.00 0.00 134 HIS A C 7
ATOM 19877 O O . HIS A 1 137 ? 22.279 -3.913 -2.044 1.00 0.00 134 HIS A O 7
ATOM 19892 N N . ILE A 1 138 ? 20.508 -3.133 -3.195 1.00 0.00 135 ILE A N 7
ATOM 19893 C CA . ILE A 1 138 ? 19.847 -2.563 -2.033 1.00 0.00 135 ILE A CA 7
ATOM 19894 C C . ILE A 1 138 ? 18.669 -3.445 -1.662 1.00 0.00 135 ILE A C 7
ATOM 19895 O O . ILE A 1 138 ? 17.725 -3.587 -2.436 1.00 0.00 135 ILE A O 7
ATOM 19911 N N . VAL A 1 139 ? 18.698 -3.982 -0.459 1.00 0.00 136 VAL A N 7
ATOM 19912 C CA . VAL A 1 139 ? 17.750 -4.992 -0.051 1.00 0.00 136 VAL A CA 7
ATOM 19913 C C . VAL A 1 139 ? 16.616 -4.337 0.705 1.00 0.00 136 VAL A C 7
ATOM 19914 O O . VAL A 1 139 ? 16.843 -3.496 1.571 1.00 0.00 136 VAL A O 7
ATOM 19927 N N . ARG A 1 140 ? 15.407 -4.713 0.354 1.00 0.00 137 ARG A N 7
ATOM 19928 C CA . ARG A 1 140 ? 14.225 -4.228 1.023 1.00 0.00 137 ARG A CA 7
ATOM 19929 C C . ARG A 1 140 ? 13.645 -5.338 1.890 1.00 0.00 137 ARG A C 7
ATOM 19930 O O . ARG A 1 140 ? 13.131 -6.337 1.382 1.00 0.00 137 ARG A O 7
ATOM 19951 N N . ASN A 1 141 ? 13.742 -5.162 3.194 1.00 0.00 138 ASN A N 7
ATOM 19952 C CA . ASN A 1 141 ? 13.214 -6.136 4.136 1.00 0.00 138 ASN A CA 7
ATOM 19953 C C . ASN A 1 141 ? 11.988 -5.563 4.821 1.00 0.00 138 ASN A C 7
ATOM 19954 O O . ASN A 1 141 ? 12.094 -4.605 5.588 1.00 0.00 138 ASN A O 7
ATOM 19965 N N . ILE A 1 142 ? 10.826 -6.130 4.534 1.00 0.00 139 ILE A N 7
ATOM 19966 C CA . ILE A 1 142 ? 9.591 -5.612 5.094 1.00 0.00 139 ILE A CA 7
ATOM 19967 C C . ILE A 1 142 ? 9.356 -6.192 6.472 1.00 0.00 139 ILE A C 7
ATOM 19968 O O . ILE A 1 142 ? 9.170 -7.400 6.622 1.00 0.00 139 ILE A O 7
ATOM 19984 N N . LEU A 1 143 ? 9.362 -5.334 7.474 1.00 0.00 140 LEU A N 7
ATOM 19985 C CA . LEU A 1 143 ? 9.092 -5.762 8.829 1.00 0.00 140 LEU A CA 7
ATOM 19986 C C . LEU A 1 143 ? 7.587 -5.905 9.034 1.00 0.00 140 LEU A C 7
ATOM 19987 O O . LEU A 1 143 ? 6.940 -5.044 9.632 1.00 0.00 140 LEU A O 7
ATOM 20003 N N . ALA A 1 144 ? 7.041 -7.006 8.524 1.00 0.00 141 ALA A N 7
ATOM 20004 C CA . ALA A 1 144 ? 5.614 -7.292 8.628 1.00 0.00 141 ALA A CA 7
ATOM 20005 C C . ALA A 1 144 ? 5.253 -7.694 10.049 1.00 0.00 141 ALA A C 7
ATOM 20006 O O . ALA A 1 144 ? 4.084 -7.897 10.383 1.00 0.00 141 ALA A O 7
ATOM 20013 N N . GLU A 1 145 ? 6.284 -7.813 10.874 1.00 0.00 142 GLU A N 7
ATOM 20014 C CA . GLU A 1 145 ? 6.135 -8.092 12.293 1.00 0.00 142 GLU A CA 7
ATOM 20015 C C . GLU A 1 145 ? 5.299 -7.012 12.979 1.00 0.00 142 GLU A C 7
ATOM 20016 O O . GLU A 1 145 ? 4.611 -7.278 13.968 1.00 0.00 142 GLU A O 7
ATOM 20028 N N . LYS A 1 146 ? 5.359 -5.800 12.443 1.00 0.00 143 LYS A N 7
ATOM 20029 C CA . LYS A 1 146 ? 4.663 -4.671 13.033 1.00 0.00 143 LYS A CA 7
ATOM 20030 C C . LYS A 1 146 ? 3.828 -3.929 11.988 1.00 0.00 143 LYS A C 7
ATOM 20031 O O . LYS A 1 146 ? 4.340 -3.092 11.242 1.00 0.00 143 LYS A O 7
ATOM 20050 N N . PRO A 1 147 ? 2.528 -4.239 11.909 1.00 0.00 144 PRO A N 7
ATOM 20051 C CA . PRO A 1 147 ? 1.585 -3.490 11.089 1.00 0.00 144 PRO A CA 7
ATOM 20052 C C . PRO A 1 147 ? 1.097 -2.235 11.793 1.00 0.00 144 PRO A C 7
ATOM 20053 O O . PRO A 1 147 ? 0.594 -2.292 12.920 1.00 0.00 144 PRO A O 7
ATOM 20064 N N . ARG A 1 148 ? 1.244 -1.104 11.131 1.00 0.00 145 ARG A N 7
ATOM 20065 C CA . ARG A 1 148 ? 0.775 0.154 11.673 1.00 0.00 145 ARG A CA 7
ATOM 20066 C C . ARG A 1 148 ? -0.439 0.609 10.881 1.00 0.00 145 ARG A C 7
ATOM 20067 O O . ARG A 1 148 ? -0.308 1.154 9.789 1.00 0.00 145 ARG A O 7
ATOM 20088 N N . VAL A 1 149 ? -1.619 0.388 11.430 1.00 0.00 146 VAL A N 7
ATOM 20089 C CA . VAL A 1 149 ? -2.843 0.541 10.662 1.00 0.00 146 VAL A CA 7
ATOM 20090 C C . VAL A 1 149 ? -3.735 1.621 11.245 1.00 0.00 146 VAL A C 7
ATOM 20091 O O . VAL A 1 149 ? -3.877 1.743 12.463 1.00 0.00 146 VAL A O 7
ATOM 20104 N N . THR A 1 150 ? -4.325 2.404 10.366 1.00 0.00 147 THR A N 7
ATOM 20105 C CA . THR A 1 150 ? -5.208 3.474 10.769 1.00 0.00 147 THR A CA 7
ATOM 20106 C C . THR A 1 150 ? -6.520 3.362 10.003 1.00 0.00 147 THR A C 7
ATOM 20107 O O . THR A 1 150 ? -6.521 3.255 8.776 1.00 0.00 147 THR A O 7
ATOM 20118 N N . ARG A 1 151 ? -7.628 3.351 10.729 1.00 0.00 148 ARG A N 7
ATOM 20119 C CA . ARG A 1 151 ? -8.944 3.264 10.112 1.00 0.00 148 ARG A CA 7
ATOM 20120 C C . ARG A 1 151 ? -9.669 4.594 10.232 1.00 0.00 148 ARG A C 7
ATOM 20121 O O . ARG A 1 151 ? -9.688 5.204 11.304 1.00 0.00 148 ARG A O 7
ATOM 20142 N N . PHE A 1 152 ? -10.266 5.039 9.140 1.00 0.00 149 PHE A N 7
ATOM 20143 C CA . PHE A 1 152 ? -11.021 6.281 9.135 1.00 0.00 149 PHE A CA 7
ATOM 20144 C C . PHE A 1 152 ? -12.480 5.968 8.856 1.00 0.00 149 PHE A C 7
ATOM 20145 O O . PHE A 1 152 ? -12.786 5.251 7.906 1.00 0.00 149 PHE A O 7
ATOM 20162 N N . ASN A 1 153 ? -13.376 6.483 9.683 1.00 0.00 150 ASN A N 7
ATOM 20163 C CA . ASN A 1 153 ? -14.792 6.187 9.529 1.00 0.00 150 ASN A CA 7
ATOM 20164 C C . ASN A 1 153 ? -15.351 6.866 8.289 1.00 0.00 150 ASN A C 7
ATOM 20165 O O . ASN A 1 153 ? -15.540 8.082 8.264 1.00 0.00 150 ASN A O 7
ATOM 20176 N N . ILE A 1 154 ? -15.600 6.074 7.261 1.00 0.00 151 ILE A N 7
ATOM 20177 C CA . ILE A 1 154 ? -16.170 6.583 6.027 1.00 0.00 151 ILE A CA 7
ATOM 20178 C C . ILE A 1 154 ? -17.532 5.945 5.803 1.00 0.00 151 ILE A C 7
ATOM 20179 O O . ILE A 1 154 ? -17.913 5.010 6.512 1.00 0.00 151 ILE A O 7
ATOM 20195 N N . VAL A 1 155 ? -18.267 6.450 4.831 1.00 0.00 152 VAL A N 7
ATOM 20196 C CA . VAL A 1 155 ? -19.582 5.921 4.529 1.00 0.00 152 VAL A CA 7
ATOM 20197 C C . VAL A 1 155 ? -19.531 5.074 3.271 1.00 0.00 152 VAL A C 7
ATOM 20198 O O . VAL A 1 155 ? -19.172 5.562 2.200 1.00 0.00 152 VAL A O 7
ATOM 20211 N N . TRP A 1 156 ? -19.874 3.804 3.408 1.00 0.00 153 TRP A N 7
ATOM 20212 C CA . TRP A 1 156 ? -19.803 2.880 2.293 1.00 0.00 153 TRP A CA 7
ATOM 20213 C C . TRP A 1 156 ? -21.137 2.786 1.584 1.00 0.00 153 TRP A C 7
ATOM 20214 O O . TRP A 1 156 ? -22.187 2.793 2.232 1.00 0.00 153 TRP A O 7
ATOM 20235 N N . ASP A 1 157 ? -21.067 2.676 0.261 1.00 0.00 154 ASP A N 7
ATOM 20236 C CA . ASP A 1 157 ? -22.224 2.468 -0.610 1.00 0.00 154 ASP A CA 7
ATOM 20237 C C . ASP A 1 157 ? -23.197 3.646 -0.631 1.00 0.00 154 ASP A C 7
ATOM 20238 O O . ASP A 1 157 ? -23.727 4.001 -1.685 1.00 0.00 154 ASP A O 7
ATOM 20247 N N . ASN A 1 158 ? -23.440 4.244 0.520 1.00 0.00 155 ASN A N 7
ATOM 20248 C CA . ASN A 1 158 ? -24.457 5.268 0.646 1.00 0.00 155 ASN A CA 7
ATOM 20249 C C . ASN A 1 158 ? -23.859 6.590 1.107 1.00 0.00 155 ASN A C 7
ATOM 20250 O O . ASN A 1 158 ? -24.438 7.276 1.950 1.00 0.00 155 ASN A O 7
ATOM 20261 N N . GLU A 1 159 ? -22.685 6.933 0.581 1.00 0.00 156 GLU A N 7
ATOM 20262 C CA . GLU A 1 159 ? -22.118 8.254 0.821 1.00 0.00 156 GLU A CA 7
ATOM 20263 C C . GLU A 1 159 ? -23.044 9.297 0.216 1.00 0.00 156 GLU A C 7
ATOM 20264 O O . GLU A 1 159 ? -23.245 9.312 -1.004 1.00 0.00 156 GLU A O 7
ATOM 20276 N N . ASN A 1 160 ? -23.604 10.148 1.076 1.00 0.00 157 ASN A N 7
ATOM 20277 C CA . ASN A 1 160 ? -24.674 11.075 0.699 1.00 0.00 157 ASN A CA 7
ATOM 20278 C C . ASN A 1 160 ? -25.940 10.287 0.392 1.00 0.00 157 ASN A C 7
ATOM 20279 O O . ASN A 1 160 ? -25.942 9.381 -0.445 1.00 0.00 157 ASN A O 7
ATOM 20290 N N . GLU A 1 161 ? -27.017 10.642 1.058 1.00 0.00 158 GLU A N 7
ATOM 20291 C CA . GLU A 1 161 ? -28.253 9.876 0.970 1.00 0.00 158 GLU A CA 7
ATOM 20292 C C . GLU A 1 161 ? -29.030 10.245 -0.289 1.00 0.00 158 GLU A C 7
ATOM 20293 O O . GLU A 1 161 ? -30.088 10.878 -0.228 1.00 0.00 158 GLU A O 7
ATOM 20305 N N . GLY A 1 162 ? -28.484 9.857 -1.431 1.00 0.00 159 GLY A N 7
ATOM 20306 C CA . GLY A 1 162 ? -29.159 10.077 -2.690 1.00 0.00 159 GLY A CA 7
ATOM 20307 C C . GLY A 1 162 ? -30.161 8.982 -2.973 1.00 0.00 159 GLY A C 7
ATOM 20308 O O . GLY A 1 162 ? -31.305 9.254 -3.334 1.00 0.00 159 GLY A O 7
ATOM 20312 N N . ASP A 1 163 ? -29.733 7.742 -2.785 1.00 0.00 160 ASP A N 7
ATOM 20313 C CA . ASP A 1 163 ? -30.606 6.595 -2.979 1.00 0.00 160 ASP A CA 7
ATOM 20314 C C . ASP A 1 163 ? -31.320 6.263 -1.678 1.00 0.00 160 ASP A C 7
ATOM 20315 O O . ASP A 1 163 ? -30.681 6.005 -0.659 1.00 0.00 160 ASP A O 7
ATOM 20324 N N . LEU A 1 164 ? -32.638 6.294 -1.709 1.00 0.00 161 LEU A N 7
ATOM 20325 C CA . LEU A 1 164 ? -33.433 6.021 -0.521 1.00 0.00 161 LEU A CA 7
ATOM 20326 C C . LEU A 1 164 ? -34.266 4.765 -0.727 1.00 0.00 161 LEU A C 7
ATOM 20327 O O . LEU A 1 164 ? -35.393 4.663 -0.237 1.00 0.00 161 LEU A O 7
ATOM 20343 N N . TYR A 1 165 ? -33.706 3.811 -1.455 1.00 0.00 162 TYR A N 7
ATOM 20344 C CA . TYR A 1 165 ? -34.413 2.584 -1.771 1.00 0.00 162 TYR A CA 7
ATOM 20345 C C . TYR A 1 165 ? -33.696 1.381 -1.176 1.00 0.00 162 TYR A C 7
ATOM 20346 O O . TYR A 1 165 ? -32.693 0.919 -1.718 1.00 0.00 162 TYR A O 7
ATOM 20364 N N . PRO A 1 166 ? -34.193 0.870 -0.038 1.00 0.00 163 PRO A N 7
ATOM 20365 C CA . PRO A 1 166 ? -33.648 -0.336 0.586 1.00 0.00 163 PRO A CA 7
ATOM 20366 C C . PRO A 1 166 ? -33.604 -1.502 -0.398 1.00 0.00 163 PRO A C 7
ATOM 20367 O O . PRO A 1 166 ? -34.557 -1.721 -1.150 1.00 0.00 163 PRO A O 7
ATOM 20378 N N . PRO A 1 167 ? -32.491 -2.248 -0.419 1.00 0.00 164 PRO A N 7
ATOM 20379 C CA . PRO A 1 167 ? -32.304 -3.370 -1.344 1.00 0.00 164 PRO A CA 7
ATOM 20380 C C . PRO A 1 167 ? -33.420 -4.399 -1.228 1.00 0.00 164 PRO A C 7
ATOM 20381 O O . PRO A 1 167 ? -33.609 -5.004 -0.170 1.00 0.00 164 PRO A O 7
ATOM 20392 N N . GLU A 1 168 ? -34.166 -4.580 -2.310 1.00 0.00 165 GLU A N 7
ATOM 20393 C CA . GLU A 1 168 ? -35.263 -5.531 -2.323 1.00 0.00 165 GLU A CA 7
ATOM 20394 C C . GLU A 1 168 ? -34.725 -6.954 -2.295 1.00 0.00 165 GLU A C 7
ATOM 20395 O O . GLU A 1 168 ? -34.348 -7.517 -3.327 1.00 0.00 165 GLU A O 7
ATOM 20407 N N . GLN A 1 169 ? -34.688 -7.523 -1.105 1.00 0.00 166 GLN A N 7
ATOM 20408 C CA . GLN A 1 169 ? -34.192 -8.872 -0.918 1.00 0.00 166 GLN A CA 7
ATOM 20409 C C . GLN A 1 169 ? -35.353 -9.846 -0.764 1.00 0.00 166 GLN A C 7
ATOM 20410 O O . GLN A 1 169 ? -36.235 -9.648 0.074 1.00 0.00 166 GLN A O 7
ATOM 20424 N N . PRO A 1 170 ? -35.386 -10.897 -1.595 1.00 0.00 167 PRO A N 7
ATOM 20425 C CA . PRO A 1 170 ? -36.411 -11.935 -1.510 1.00 0.00 167 PRO A CA 7
ATOM 20426 C C . PRO A 1 170 ? -36.173 -12.857 -0.318 1.00 0.00 167 PRO A C 7
ATOM 20427 O O . PRO A 1 170 ? -35.700 -13.986 -0.469 1.00 0.00 167 PRO A O 7
ATOM 20438 N N . GLY A 1 171 ? -36.488 -12.356 0.868 1.00 0.00 168 GLY A N 7
ATOM 20439 C CA . GLY A 1 171 ? -36.283 -13.117 2.081 1.00 0.00 168 GLY A CA 7
ATOM 20440 C C . GLY A 1 171 ? -37.248 -14.274 2.199 1.00 0.00 168 GLY A C 7
ATOM 20441 O O . GLY A 1 171 ? -36.894 -15.324 2.737 1.00 0.00 168 GLY A O 7
ATOM 20445 N N . VAL A 1 172 ? -38.462 -14.071 1.688 1.00 0.00 169 VAL A N 7
ATOM 20446 C CA . VAL A 1 172 ? -39.506 -15.093 1.707 1.00 0.00 169 VAL A CA 7
ATOM 20447 C C . VAL A 1 172 ? -39.867 -15.468 3.142 1.00 0.00 169 VAL A C 7
ATOM 20448 O O . VAL A 1 172 ? -40.749 -14.800 3.721 1.00 0.00 169 VAL A O 7
ATOM 20462 N N . LEU B 2 1 ? -12.053 -22.129 4.064 1.00 0.00 419 LEU B N 7
ATOM 20463 C CA . LEU B 2 1 ? -13.000 -20.999 4.168 1.00 0.00 419 LEU B CA 7
ATOM 20464 C C . LEU B 2 1 ? -13.679 -20.750 2.843 1.00 0.00 419 LEU B C 7
ATOM 20465 O O . LEU B 2 1 ? -13.472 -21.478 1.872 1.00 0.00 419 LEU B O 7
ATOM 20483 N N . ALA B 2 2 ? -14.480 -19.706 2.814 1.00 0.00 420 ALA B N 7
ATOM 20484 C CA . ALA B 2 2 ? -15.201 -19.323 1.612 1.00 0.00 420 ALA B CA 7
ATOM 20485 C C . ALA B 2 2 ? -14.643 -18.029 1.053 1.00 0.00 420 ALA B C 7
ATOM 20486 O O . ALA B 2 2 ? -14.947 -16.941 1.543 1.00 0.00 420 ALA B O 7
ATOM 20493 N N . ILE B 2 3 ? -13.838 -18.157 0.023 1.00 0.00 421 ILE B N 7
ATOM 20494 C CA . ILE B 2 3 ? -13.138 -17.018 -0.546 1.00 0.00 421 ILE B CA 7
ATOM 20495 C C . ILE B 2 3 ? -13.738 -16.626 -1.878 1.00 0.00 421 ILE B C 7
ATOM 20496 O O . ILE B 2 3 ? -14.236 -17.464 -2.629 1.00 0.00 421 ILE B O 7
ATOM 20512 N N . THR B 2 4 ? -13.673 -15.343 -2.155 1.00 0.00 422 THR B N 7
ATOM 20513 C CA . THR B 2 4 ? -14.178 -14.794 -3.393 1.00 0.00 422 THR B CA 7
ATOM 20514 C C . THR B 2 4 ? -13.182 -14.983 -4.535 1.00 0.00 422 THR B C 7
ATOM 20515 O O . THR B 2 4 ? -13.552 -15.442 -5.615 1.00 0.00 422 THR B O 7
ATOM 20526 N N . MET B 2 5 ? -11.922 -14.641 -4.278 1.00 0.00 423 MET B N 7
ATOM 20527 C CA . MET B 2 5 ? -10.918 -14.540 -5.335 1.00 0.00 423 MET B CA 7
ATOM 20528 C C . MET B 2 5 ? -11.407 -13.606 -6.429 1.00 0.00 423 MET B C 7
ATOM 20529 O O . MET B 2 5 ? -11.802 -14.035 -7.514 1.00 0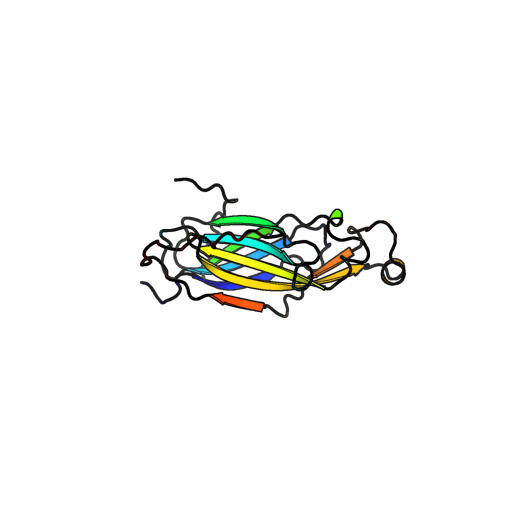.00 423 MET B O 7
ATOM 20543 N N . LEU B 2 6 ? -11.381 -12.321 -6.104 1.00 0.00 424 LEU B N 7
ATOM 20544 C CA . LEU B 2 6 ? -11.875 -11.271 -6.983 1.00 0.00 424 LEU B CA 7
ATOM 20545 C C . LEU B 2 6 ? -11.065 -11.231 -8.274 1.00 0.00 424 LEU B C 7
ATOM 20546 O O . LEU B 2 6 ? -11.617 -11.001 -9.349 1.00 0.00 424 LEU B O 7
ATOM 20562 N N . LYS B 2 7 ? -9.762 -11.472 -8.152 1.00 0.00 425 LYS B N 7
ATOM 20563 C CA . LYS B 2 7 ? -8.838 -11.316 -9.272 1.00 0.00 425 LYS B CA 7
ATOM 20564 C C . LYS B 2 7 ? -8.887 -9.870 -9.747 1.00 0.00 425 LYS B C 7
ATOM 20565 O O . LYS B 2 7 ? -9.414 -9.569 -10.820 1.00 0.00 425 LYS B O 7
ATOM 20584 N N . PRO B 2 8 ? -8.325 -8.960 -8.937 1.00 0.00 426 PRO B N 7
ATOM 20585 C CA . PRO B 2 8 ? -8.485 -7.518 -9.125 1.00 0.00 426 PRO B CA 7
ATOM 20586 C C . PRO B 2 8 ? -7.849 -7.021 -10.410 1.00 0.00 426 PRO B C 7
ATOM 20587 O O . PRO B 2 8 ? -6.774 -7.477 -10.811 1.00 0.00 426 PRO B O 7
ATOM 20598 N N . ARG B 2 9 ? -8.529 -6.093 -11.050 1.00 0.00 427 ARG B N 7
ATOM 20599 C CA . ARG B 2 9 ? -8.033 -5.485 -12.265 1.00 0.00 427 ARG B CA 7
ATOM 20600 C C . ARG B 2 9 ? -7.251 -4.226 -11.921 1.00 0.00 427 ARG B C 7
ATOM 20601 O O . ARG B 2 9 ? -7.227 -3.797 -10.771 1.00 0.00 427 ARG B O 7
ATOM 20622 N N . LYS B 2 10 ? -6.608 -3.650 -12.912 1.00 0.00 428 LYS B N 7
ATOM 20623 C CA . LYS B 2 10 ? -5.900 -2.396 -12.733 1.00 0.00 428 LYS B CA 7
ATOM 20624 C C . LYS B 2 10 ? -6.846 -1.250 -13.064 1.00 0.00 428 LYS B C 7
ATOM 20625 O O . LYS B 2 10 ? -7.854 -1.458 -13.740 1.00 0.00 428 LYS B O 7
ATOM 20644 N N . LYS B 2 11 ? -6.531 -0.045 -12.603 1.00 0.00 429 LYS B N 7
ATOM 20645 C CA . LYS B 2 11 ? -7.378 1.110 -12.887 1.00 0.00 429 LYS B CA 7
ATOM 20646 C C . LYS B 2 11 ? -7.090 1.664 -14.281 1.00 0.00 429 LYS B C 7
ATOM 20647 O O . LYS B 2 11 ? -6.971 2.872 -14.486 1.00 0.00 429 LYS B O 7
ATOM 20666 N N . ALA B 2 12 ? -6.994 0.753 -15.232 1.00 0.00 430 ALA B N 7
ATOM 20667 C CA . ALA B 2 12 ? -6.780 1.090 -16.625 1.00 0.00 430 ALA B CA 7
ATOM 20668 C C . ALA B 2 12 ? -7.955 0.580 -17.443 1.00 0.00 430 ALA B C 7
ATOM 20669 O O . ALA B 2 12 ? -7.788 0.025 -18.532 1.00 0.00 430 ALA B O 7
ATOM 20676 N N . LYS B 2 13 ? -9.145 0.762 -16.890 1.00 0.00 431 LYS B N 7
ATOM 20677 C CA . LYS B 2 13 ? -10.361 0.255 -17.498 1.00 0.00 431 LYS B CA 7
ATOM 20678 C C . LYS B 2 13 ? -10.997 1.304 -18.404 1.00 0.00 431 LYS B C 7
ATOM 20679 O O . LYS B 2 13 ? -11.378 2.387 -17.950 1.00 0.00 431 LYS B O 7
ATOM 20698 N N . ALA B 2 14 ? -11.087 0.973 -19.690 1.00 0.00 432 ALA B N 7
ATOM 20699 C CA . ALA B 2 14 ? -11.694 1.843 -20.693 1.00 0.00 432 ALA B CA 7
ATOM 20700 C C . ALA B 2 14 ? -10.988 3.196 -20.762 1.00 0.00 432 ALA B C 7
ATOM 20701 O O . ALA B 2 14 ? -11.632 4.245 -20.690 1.00 0.00 432 ALA B O 7
ATOM 20708 N N . LEU B 2 15 ? -9.662 3.151 -20.901 1.00 0.00 433 LEU B N 7
ATOM 20709 C CA . LEU B 2 15 ? -8.830 4.354 -20.992 1.00 0.00 433 LEU B CA 7
ATOM 20710 C C . LEU B 2 15 ? -8.925 5.187 -19.717 1.00 0.00 433 LEU B C 7
ATOM 20711 O O . LEU B 2 15 ? -8.168 4.903 -18.766 1.00 0.00 433 LEU B O 7
ATOM 20728 N N . GLY A 1 1 ? -26.864 -5.335 4.858 1.00 0.00 -2 GLY A N 8
ATOM 20729 C CA . GLY A 1 1 ? -27.347 -4.668 6.094 1.00 0.00 -2 GLY A CA 8
ATOM 20730 C C . GLY A 1 1 ? -26.458 -3.516 6.515 1.00 0.00 -2 GLY A C 8
ATOM 20731 O O . GLY A 1 1 ? -26.930 -2.565 7.143 1.00 0.00 -2 GLY A O 8
ATOM 20737 N N . ALA A 1 2 ? -25.167 -3.620 6.190 1.00 0.00 -1 ALA A N 8
ATOM 20738 C CA . ALA A 1 2 ? -24.199 -2.543 6.407 1.00 0.00 -1 ALA A CA 8
ATOM 20739 C C . ALA A 1 2 ? -23.842 -2.391 7.879 1.00 0.00 -1 ALA A C 8
ATOM 20740 O O . ALA A 1 2 ? -24.420 -1.575 8.603 1.00 0.00 -1 ALA A O 8
ATOM 20747 N N . MET A 1 3 ? -22.872 -3.182 8.308 1.00 0.00 0 MET A N 8
ATOM 20748 C CA . MET A 1 3 ? -22.398 -3.152 9.684 1.00 0.00 0 MET A CA 8
ATOM 20749 C C . MET A 1 3 ? -21.311 -2.098 9.836 1.00 0.00 0 MET A C 8
ATOM 20750 O O . MET A 1 3 ? -20.141 -2.423 10.044 1.00 0.00 0 MET A O 8
ATOM 20764 N N . GLY A 1 4 ? -21.703 -0.838 9.717 1.00 0.00 1 GLY A N 8
ATOM 20765 C CA . GLY A 1 4 ? -20.743 0.244 9.765 1.00 0.00 1 GLY A CA 8
ATOM 20766 C C . GLY A 1 4 ? -19.852 0.250 8.542 1.00 0.00 1 GLY A C 8
ATOM 20767 O O . GLY A 1 4 ? -20.310 0.531 7.432 1.00 0.00 1 GLY A O 8
ATOM 20771 N N . SER A 1 5 ? -18.588 -0.080 8.741 1.00 0.00 2 SER A N 8
ATOM 20772 C CA . SER A 1 5 ? -17.637 -0.167 7.648 1.00 0.00 2 SER A CA 8
ATOM 20773 C C . SER A 1 5 ? -17.932 -1.401 6.799 1.00 0.00 2 SER A C 8
ATOM 20774 O O . SER A 1 5 ? -17.846 -2.529 7.279 1.00 0.00 2 SER A O 8
ATOM 20782 N N . ILE A 1 6 ? -18.297 -1.176 5.540 1.00 0.00 3 ILE A N 8
ATOM 20783 C CA . ILE A 1 6 ? -18.653 -2.263 4.632 1.00 0.00 3 ILE A CA 8
ATOM 20784 C C . ILE A 1 6 ? -17.445 -3.143 4.312 1.00 0.00 3 ILE A C 8
ATOM 20785 O O . ILE A 1 6 ? -17.588 -4.324 3.984 1.00 0.00 3 ILE A O 8
ATOM 20801 N N . VAL A 1 7 ? -16.261 -2.566 4.416 1.00 0.00 4 VAL A N 8
ATOM 20802 C CA . VAL A 1 7 ? -15.038 -3.279 4.093 1.00 0.00 4 VAL A CA 8
ATOM 20803 C C . VAL A 1 7 ? -14.043 -3.159 5.235 1.00 0.00 4 VAL A C 8
ATOM 20804 O O . VAL A 1 7 ? -13.610 -2.061 5.580 1.00 0.00 4 VAL A O 8
ATOM 20817 N N . SER A 1 8 ? -13.708 -4.286 5.833 1.00 0.00 5 SER A N 8
ATOM 20818 C CA . SER A 1 8 ? -12.709 -4.319 6.883 1.00 0.00 5 SER A CA 8
ATOM 20819 C C . SER A 1 8 ? -11.558 -5.212 6.447 1.00 0.00 5 SER A C 8
ATOM 20820 O O . SER A 1 8 ? -11.779 -6.303 5.920 1.00 0.00 5 SER A O 8
ATOM 20828 N N . LEU A 1 9 ? -10.334 -4.753 6.665 1.00 0.00 6 LEU A N 8
ATOM 20829 C CA . LEU A 1 9 ? -9.163 -5.486 6.211 1.00 0.00 6 LEU A CA 8
ATOM 20830 C C . LEU A 1 9 ? -8.748 -6.483 7.282 1.00 0.00 6 LEU A C 8
ATOM 20831 O O . LEU A 1 9 ? -8.438 -6.107 8.414 1.00 0.00 6 LEU A O 8
ATOM 20847 N N . LEU A 1 10 ? -8.769 -7.754 6.918 1.00 0.00 7 LEU A N 8
ATOM 20848 C CA . LEU A 1 10 ? -8.448 -8.832 7.841 1.00 0.00 7 LEU A CA 8
ATOM 20849 C C . LEU A 1 10 ? -6.950 -8.871 8.074 1.00 0.00 7 LEU A C 8
ATOM 20850 O O . LEU A 1 10 ? -6.479 -9.198 9.163 1.00 0.00 7 LEU A O 8
ATOM 20866 N N . GLY A 1 11 ? -6.214 -8.520 7.038 1.00 0.00 8 GLY A N 8
ATOM 20867 C CA . GLY A 1 11 ? -4.783 -8.441 7.135 1.00 0.00 8 GLY A CA 8
ATOM 20868 C C . GLY A 1 11 ? -4.147 -8.463 5.772 1.00 0.00 8 GLY A C 8
ATOM 20869 O O . GLY A 1 11 ? -4.842 -8.582 4.759 1.00 0.00 8 GLY A O 8
ATOM 20873 N N . ILE A 1 12 ? -2.838 -8.343 5.741 1.00 0.00 9 ILE A N 8
ATOM 20874 C CA . ILE A 1 12 ? -2.091 -8.403 4.502 1.00 0.00 9 ILE A CA 8
ATOM 20875 C C . ILE A 1 12 ? -0.988 -9.419 4.656 1.00 0.00 9 ILE A C 8
ATOM 20876 O O . ILE A 1 12 ? -0.435 -9.567 5.744 1.00 0.00 9 ILE A O 8
ATOM 20892 N N . LYS A 1 13 ? -0.675 -10.133 3.602 1.00 0.00 10 LYS A N 8
ATOM 20893 C CA . LYS A 1 13 ? 0.478 -11.011 3.627 1.00 0.00 10 LYS A CA 8
ATOM 20894 C C . LYS A 1 13 ? 1.563 -10.470 2.710 1.00 0.00 10 LYS A C 8
ATOM 20895 O O . LYS A 1 13 ? 1.373 -10.390 1.500 1.00 0.00 10 LYS A O 8
ATOM 20914 N N . VAL A 1 14 ? 2.673 -10.053 3.293 1.00 0.00 11 VAL A N 8
ATOM 20915 C CA . VAL A 1 14 ? 3.857 -9.741 2.515 1.00 0.00 11 VAL A CA 8
ATOM 20916 C C . VAL A 1 14 ? 4.444 -11.026 1.938 1.00 0.00 11 VAL A C 8
ATOM 20917 O O . VAL A 1 14 ? 5.101 -11.792 2.646 1.00 0.00 11 VAL A O 8
ATOM 20930 N N . LEU A 1 15 ? 4.169 -11.272 0.665 1.00 0.00 12 LEU A N 8
ATOM 20931 C CA . LEU A 1 15 ? 4.667 -12.462 -0.016 1.00 0.00 12 LEU A CA 8
ATOM 20932 C C . LEU A 1 15 ? 6.191 -12.468 -0.095 1.00 0.00 12 LEU A C 8
ATOM 20933 O O . LEU A 1 15 ? 6.816 -13.526 -0.033 1.00 0.00 12 LEU A O 8
ATOM 20949 N N . ASN A 1 16 ? 6.793 -11.292 -0.223 1.00 0.00 13 ASN A N 8
ATOM 20950 C CA . ASN A 1 16 ? 8.219 -11.214 -0.505 1.00 0.00 13 ASN A CA 8
ATOM 20951 C C . ASN A 1 16 ? 8.980 -10.352 0.502 1.00 0.00 13 ASN A C 8
ATOM 20952 O O . ASN A 1 16 ? 8.777 -9.143 0.604 1.00 0.00 13 ASN A O 8
ATOM 20963 N N . ASN A 1 17 ? 9.823 -11.012 1.287 1.00 0.00 14 ASN A N 8
ATOM 20964 C CA . ASN A 1 17 ? 10.803 -10.340 2.132 1.00 0.00 14 ASN A CA 8
ATOM 20965 C C . ASN A 1 17 ? 11.791 -11.367 2.678 1.00 0.00 14 ASN A C 8
ATOM 20966 O O . ASN A 1 17 ? 11.388 -12.440 3.128 1.00 0.00 14 ASN A O 8
ATOM 20977 N N . PRO A 1 18 ? 13.099 -11.080 2.602 1.00 0.00 15 PRO A N 8
ATOM 20978 C CA . PRO A 1 18 ? 13.624 -9.860 1.982 1.00 0.00 15 PRO A CA 8
ATOM 20979 C C . PRO A 1 18 ? 13.553 -9.910 0.459 1.00 0.00 15 PRO A C 8
ATOM 20980 O O . PRO A 1 18 ? 13.489 -10.987 -0.135 1.00 0.00 15 PRO A O 8
ATOM 20991 N N . ALA A 1 19 ? 13.547 -8.746 -0.164 1.00 0.00 16 ALA A N 8
ATOM 20992 C CA . ALA A 1 19 ? 13.504 -8.655 -1.611 1.00 0.00 16 ALA A CA 8
ATOM 20993 C C . ALA A 1 19 ? 14.375 -7.506 -2.085 1.00 0.00 16 ALA A C 8
ATOM 20994 O O . ALA A 1 19 ? 14.917 -6.759 -1.277 1.00 0.00 16 ALA A O 8
ATOM 21001 N N . LYS A 1 20 ? 14.513 -7.368 -3.387 1.00 0.00 17 LYS A N 8
ATOM 21002 C CA . LYS A 1 20 ? 15.310 -6.294 -3.953 1.00 0.00 17 LYS A CA 8
ATOM 21003 C C . LYS A 1 20 ? 14.458 -5.038 -4.085 1.00 0.00 17 LYS A C 8
ATOM 21004 O O . LYS A 1 20 ? 13.286 -5.106 -4.445 1.00 0.00 17 LYS A O 8
ATOM 21023 N N . PHE A 1 21 ? 15.061 -3.895 -3.768 1.00 0.00 18 PHE A N 8
ATOM 21024 C CA . PHE A 1 21 ? 14.351 -2.617 -3.743 1.00 0.00 18 PHE A CA 8
ATOM 21025 C C . PHE A 1 21 ? 13.803 -2.261 -5.125 1.00 0.00 18 PHE A C 8
ATOM 21026 O O . PHE A 1 21 ? 12.737 -1.660 -5.237 1.00 0.00 18 PHE A O 8
ATOM 21043 N N . THR A 1 22 ? 14.529 -2.638 -6.168 1.00 0.00 19 THR A N 8
ATOM 21044 C CA . THR A 1 22 ? 14.107 -2.374 -7.537 1.00 0.00 19 THR A CA 8
ATOM 21045 C C . THR A 1 22 ? 13.256 -3.516 -8.099 1.00 0.00 19 THR A C 8
ATOM 21046 O O . THR A 1 22 ? 13.038 -3.608 -9.308 1.00 0.00 19 THR A O 8
ATOM 21057 N N . ASP A 1 23 ? 12.788 -4.386 -7.216 1.00 0.00 20 ASP A N 8
ATOM 21058 C CA . ASP A 1 23 ? 11.956 -5.519 -7.603 1.00 0.00 20 ASP A CA 8
ATOM 21059 C C . ASP A 1 23 ? 10.534 -5.312 -7.077 1.00 0.00 20 ASP A C 8
ATOM 21060 O O . ASP A 1 23 ? 10.350 -4.915 -5.926 1.00 0.00 20 ASP A O 8
ATOM 21069 N N . PRO A 1 24 ? 9.516 -5.547 -7.931 1.00 0.00 21 PRO A N 8
ATOM 21070 C CA . PRO A 1 24 ? 8.103 -5.301 -7.597 1.00 0.00 21 PRO A CA 8
ATOM 21071 C C . PRO A 1 24 ? 7.647 -6.002 -6.318 1.00 0.00 21 PRO A C 8
ATOM 21072 O O . PRO A 1 24 ? 8.017 -7.149 -6.044 1.00 0.00 21 PRO A O 8
ATOM 21083 N N . TYR A 1 25 ? 6.818 -5.299 -5.559 1.00 0.00 22 TYR A N 8
ATOM 21084 C CA . TYR A 1 25 ? 6.373 -5.753 -4.250 1.00 0.00 22 TYR A CA 8
ATOM 21085 C C . TYR A 1 25 ? 5.036 -6.472 -4.362 1.00 0.00 22 TYR A C 8
ATOM 21086 O O . TYR A 1 25 ? 4.194 -6.097 -5.178 1.00 0.00 22 TYR A O 8
ATOM 21104 N N . GLU A 1 26 ? 4.844 -7.496 -3.543 1.00 0.00 23 GLU A N 8
ATOM 21105 C CA . GLU A 1 26 ? 3.627 -8.289 -3.581 1.00 0.00 23 GLU A CA 8
ATOM 21106 C C . GLU A 1 26 ? 3.029 -8.440 -2.187 1.00 0.00 23 GLU A C 8
ATOM 21107 O O . GLU A 1 26 ? 3.686 -8.913 -1.256 1.00 0.00 23 GLU A O 8
ATOM 21119 N N . PHE A 1 27 ? 1.780 -8.020 -2.058 1.00 0.00 24 PHE A N 8
ATOM 21120 C CA . PHE A 1 27 ? 1.045 -8.105 -0.802 1.00 0.00 24 PHE A CA 8
ATOM 21121 C C . PHE A 1 27 ? -0.282 -8.812 -1.045 1.00 0.00 24 PHE A C 8
ATOM 21122 O O . PHE A 1 27 ? -0.953 -8.526 -2.023 1.00 0.00 24 PHE A O 8
ATOM 21139 N N . GLU A 1 28 ? -0.678 -9.719 -0.168 1.00 0.00 25 GLU A N 8
ATOM 21140 C CA . GLU A 1 28 ? -1.937 -10.425 -0.363 1.00 0.00 25 GLU A CA 8
ATOM 21141 C C . GLU A 1 28 ? -3.022 -9.767 0.469 1.00 0.00 25 GLU A C 8
ATOM 21142 O O . GLU A 1 28 ? -2.937 -9.727 1.697 1.00 0.00 25 GLU A O 8
ATOM 21154 N N . ILE A 1 29 ? -4.026 -9.244 -0.206 1.00 0.00 26 ILE A N 8
ATOM 21155 C CA . ILE A 1 29 ? -5.118 -8.564 0.459 1.00 0.00 26 ILE A CA 8
ATOM 21156 C C . ILE A 1 29 ? -6.226 -9.534 0.829 1.00 0.00 26 ILE A C 8
ATOM 21157 O O . ILE A 1 29 ? -6.685 -10.318 -0.002 1.00 0.00 26 ILE A O 8
ATOM 21173 N N . THR A 1 30 ? -6.618 -9.500 2.089 1.00 0.00 27 THR A N 8
ATOM 21174 C CA . THR A 1 30 ? -7.758 -10.258 2.560 1.00 0.00 27 THR A CA 8
ATOM 21175 C C . THR A 1 30 ? -8.663 -9.366 3.397 1.00 0.00 27 THR A C 8
ATOM 21176 O O . THR A 1 30 ? -8.249 -8.852 4.436 1.00 0.00 27 THR A O 8
ATOM 21187 N N . PHE A 1 31 ? -9.881 -9.157 2.933 1.00 0.00 28 PHE A N 8
ATOM 21188 C C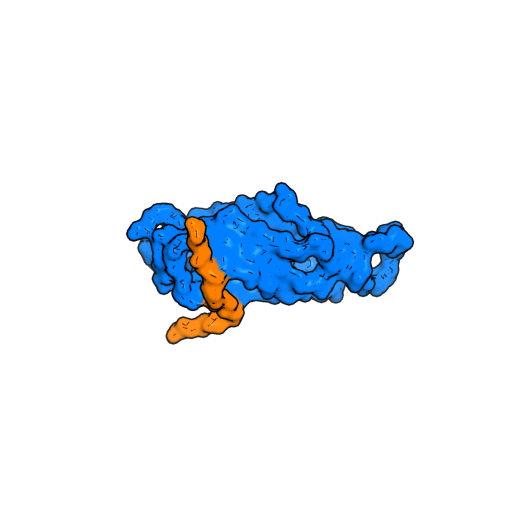A . PHE A 1 31 ? -10.830 -8.334 3.660 1.00 0.00 28 PHE A CA 8
ATOM 21189 C C . PHE A 1 31 ? -12.208 -8.961 3.629 1.00 0.00 28 PHE A C 8
ATOM 21190 O O . PHE A 1 31 ? -12.503 -9.788 2.765 1.00 0.00 28 PHE A O 8
ATOM 21207 N N . GLU A 1 32 ? -13.048 -8.548 4.559 1.00 0.00 29 GLU A N 8
ATOM 21208 C CA . GLU A 1 32 ? -14.393 -9.068 4.643 1.00 0.00 29 GLU A CA 8
ATOM 21209 C C . GLU A 1 32 ? -15.383 -8.037 4.139 1.00 0.00 29 GLU A C 8
ATOM 21210 O O . GLU A 1 32 ? -15.458 -6.916 4.646 1.00 0.00 29 GLU A O 8
ATOM 21222 N N . CYS A 1 33 ? -16.108 -8.427 3.114 1.00 0.00 30 CYS A N 8
ATOM 21223 C CA . CYS A 1 33 ? -17.139 -7.602 2.534 1.00 0.00 30 CYS A CA 8
ATOM 21224 C C . CYS A 1 33 ? -18.453 -7.887 3.242 1.00 0.00 30 CYS A C 8
ATOM 21225 O O . CYS A 1 33 ? -18.971 -8.996 3.157 1.00 0.00 30 CYS A O 8
ATOM 21233 N N . LEU A 1 34 ? -18.963 -6.904 3.972 1.00 0.00 31 LEU A N 8
ATOM 21234 C CA . LEU A 1 34 ? -20.219 -7.074 4.697 1.00 0.00 31 LEU A CA 8
ATOM 21235 C C . LEU A 1 34 ? -21.405 -6.957 3.746 1.00 0.00 31 LEU A C 8
ATOM 21236 O O . LEU A 1 34 ? -22.403 -7.661 3.884 1.00 0.00 31 LEU A O 8
ATOM 21252 N N . GLU A 1 35 ? -21.282 -6.068 2.775 1.00 0.00 32 GLU A N 8
ATOM 21253 C CA . GLU A 1 35 ? -22.304 -5.895 1.755 1.00 0.00 32 GLU A CA 8
ATOM 21254 C C . GLU A 1 35 ? -21.617 -5.597 0.430 1.00 0.00 32 GLU A C 8
ATOM 21255 O O . GLU A 1 35 ? -20.611 -4.893 0.408 1.00 0.00 32 GLU A O 8
ATOM 21267 N N . SER A 1 36 ? -22.139 -6.154 -0.657 1.00 0.00 33 SER A N 8
ATOM 21268 C CA . SER A 1 36 ? -21.499 -6.038 -1.962 1.00 0.00 33 SER A CA 8
ATOM 21269 C C . SER A 1 36 ? -21.274 -4.572 -2.328 1.00 0.00 33 SER A C 8
ATOM 21270 O O . SER A 1 36 ? -22.219 -3.776 -2.356 1.00 0.00 33 SER A O 8
ATOM 21278 N N . LEU A 1 37 ? -20.016 -4.223 -2.591 1.00 0.00 34 LEU A N 8
ATOM 21279 C CA . LEU A 1 37 ? -19.648 -2.846 -2.894 1.00 0.00 34 LEU A CA 8
ATOM 21280 C C . LEU A 1 37 ? -20.234 -2.401 -4.218 1.00 0.00 34 LEU A C 8
ATOM 21281 O O . LEU A 1 37 ? -19.867 -2.900 -5.281 1.00 0.00 34 LEU A O 8
ATOM 21297 N N . LYS A 1 38 ? -21.159 -1.464 -4.123 1.00 0.00 35 LYS A N 8
ATOM 21298 C CA . LYS A 1 38 ? -21.792 -0.867 -5.286 1.00 0.00 35 LYS A CA 8
ATOM 21299 C C . LYS A 1 38 ? -20.807 0.076 -5.965 1.00 0.00 35 LYS A C 8
ATOM 21300 O O . LYS A 1 38 ? -20.792 0.212 -7.185 1.00 0.00 35 LYS A O 8
ATOM 21319 N N . HIS A 1 39 ? -19.981 0.725 -5.153 1.00 0.00 36 HIS A N 8
ATOM 21320 C CA . HIS A 1 39 ? -18.918 1.581 -5.661 1.00 0.00 36 HIS A CA 8
ATOM 21321 C C . HIS A 1 39 ? -17.594 0.833 -5.584 1.00 0.00 36 HIS A C 8
ATOM 21322 O O . HIS A 1 39 ? -17.411 -0.030 -4.726 1.00 0.00 36 HIS A O 8
ATOM 21337 N N . ASP A 1 40 ? -16.683 1.172 -6.480 1.00 0.00 37 ASP A N 8
ATOM 21338 C CA . ASP A 1 40 ? -15.450 0.410 -6.667 1.00 0.00 37 ASP A CA 8
ATOM 21339 C C . ASP A 1 40 ? -14.470 0.596 -5.511 1.00 0.00 37 ASP A C 8
ATOM 21340 O O . ASP A 1 40 ? -14.356 1.684 -4.935 1.00 0.00 37 ASP A O 8
ATOM 21349 N N . LEU A 1 41 ? -13.758 -0.479 -5.194 1.00 0.00 38 LEU A N 8
ATOM 21350 C CA . LEU A 1 41 ? -12.683 -0.454 -4.211 1.00 0.00 38 LEU A CA 8
ATOM 21351 C C . LEU A 1 41 ? -11.349 -0.345 -4.932 1.00 0.00 38 LEU A C 8
ATOM 21352 O O . LEU A 1 41 ? -11.126 -1.028 -5.932 1.00 0.00 38 LEU A O 8
ATOM 21368 N N . GLU A 1 42 ? -10.465 0.493 -4.434 1.00 0.00 39 GLU A N 8
ATOM 21369 C CA . GLU A 1 42 ? -9.159 0.640 -5.046 1.00 0.00 39 GLU A CA 8
ATOM 21370 C C . GLU A 1 42 ? -8.065 0.417 -4.009 1.00 0.00 39 GLU A C 8
ATOM 21371 O O . GLU A 1 42 ? -8.043 1.073 -2.969 1.00 0.00 39 GLU A O 8
ATOM 21383 N N . TRP A 1 43 ? -7.177 -0.523 -4.298 1.00 0.00 40 TRP A N 8
ATOM 21384 C CA . TRP A 1 43 ? -6.085 -0.863 -3.393 1.00 0.00 40 TRP A CA 8
ATOM 21385 C C . TRP A 1 43 ? -4.770 -0.429 -4.009 1.00 0.00 40 TRP A C 8
ATOM 21386 O O . TRP A 1 43 ? -4.510 -0.706 -5.178 1.00 0.00 40 TRP A O 8
ATOM 21407 N N . LYS A 1 44 ? -3.943 0.249 -3.240 1.00 0.00 41 LYS A N 8
ATOM 21408 C CA . LYS A 1 44 ? -2.706 0.787 -3.780 1.00 0.00 41 LYS A CA 8
ATOM 21409 C C . LYS A 1 44 ? -1.600 0.822 -2.741 1.00 0.00 41 LYS A C 8
ATOM 21410 O O . LYS A 1 44 ? -1.850 0.680 -1.543 1.00 0.00 41 LYS A O 8
ATOM 21429 N N . LEU A 1 45 ? -0.378 1.010 -3.220 1.00 0.00 42 LEU A N 8
ATOM 21430 C CA . LEU A 1 45 ? 0.792 1.044 -2.362 1.00 0.00 42 LEU A CA 8
ATOM 21431 C C . LEU A 1 45 ? 1.456 2.408 -2.460 1.00 0.00 42 LEU A C 8
ATOM 21432 O O . LEU A 1 45 ? 1.739 2.888 -3.561 1.00 0.00 42 LEU A O 8
ATOM 21448 N N . THR A 1 46 ? 1.697 3.034 -1.322 1.00 0.00 43 THR A N 8
ATOM 21449 C CA . THR A 1 46 ? 2.430 4.282 -1.288 1.00 0.00 43 THR A CA 8
ATOM 21450 C C . THR A 1 46 ? 3.801 4.055 -0.670 1.00 0.00 43 THR A C 8
ATOM 21451 O O . THR A 1 46 ? 3.921 3.426 0.384 1.00 0.00 43 THR A O 8
ATOM 21462 N N . TYR A 1 47 ? 4.827 4.544 -1.341 1.00 0.00 44 TYR A N 8
ATOM 21463 C CA . TYR A 1 47 ? 6.173 4.486 -0.810 1.00 0.00 44 TYR A CA 8
ATOM 21464 C C . TYR A 1 47 ? 6.418 5.703 0.066 1.00 0.00 44 TYR A C 8
ATOM 21465 O O . TYR A 1 47 ? 6.389 6.831 -0.417 1.00 0.00 44 TYR A O 8
ATOM 21483 N N . VAL A 1 48 ? 6.638 5.471 1.348 1.00 0.00 45 VAL A N 8
ATOM 21484 C CA . VAL A 1 48 ? 6.865 6.546 2.297 1.00 0.00 45 VAL A CA 8
ATOM 21485 C C . VAL A 1 48 ? 8.264 6.435 2.895 1.00 0.00 45 VAL A C 8
ATOM 21486 O O . VAL A 1 48 ? 8.786 5.337 3.088 1.00 0.00 45 VAL A O 8
ATOM 21499 N N . GLY A 1 49 ? 8.883 7.574 3.156 1.00 0.00 46 GLY A N 8
ATOM 21500 C CA . GLY A 1 49 ? 10.207 7.581 3.738 1.00 0.00 46 GLY A CA 8
ATOM 21501 C C . GLY A 1 49 ? 10.215 8.195 5.118 1.00 0.00 46 GLY A C 8
ATOM 21502 O O . GLY A 1 49 ? 9.969 9.397 5.265 1.00 0.00 46 GLY A O 8
ATOM 21506 N N . SER A 1 50 ? 10.490 7.358 6.117 1.00 0.00 47 SER A N 8
ATOM 21507 C CA . SER A 1 50 ? 10.537 7.771 7.515 1.00 0.00 47 SER A CA 8
ATOM 21508 C C . SER A 1 50 ? 9.178 8.295 7.988 1.00 0.00 47 SER A C 8
ATOM 21509 O O . SER A 1 50 ? 8.342 7.523 8.463 1.00 0.00 47 SER A O 8
ATOM 21517 N N . SER A 1 51 ? 8.945 9.593 7.836 1.00 0.00 48 SER A N 8
ATOM 21518 C CA . SER A 1 51 ? 7.680 10.183 8.235 1.00 0.00 48 SER A CA 8
ATOM 21519 C C . SER A 1 51 ? 7.460 11.531 7.547 1.00 0.00 48 SER A C 8
ATOM 21520 O O . SER A 1 51 ? 6.326 11.892 7.240 1.00 0.00 48 SER A O 8
ATOM 21528 N N . ARG A 1 52 ? 8.546 12.269 7.300 1.00 0.00 49 ARG A N 8
ATOM 21529 C CA . ARG A 1 52 ? 8.447 13.592 6.673 1.00 0.00 49 ARG A CA 8
ATOM 21530 C C . ARG A 1 52 ? 7.757 13.510 5.307 1.00 0.00 49 ARG A C 8
ATOM 21531 O O . ARG A 1 52 ? 6.910 14.340 4.984 1.00 0.00 49 ARG A O 8
ATOM 21552 N N . SER A 1 53 ? 8.121 12.487 4.531 1.00 0.00 50 SER A N 8
ATOM 21553 C CA . SER A 1 53 ? 7.520 12.201 3.220 1.00 0.00 50 SER A CA 8
ATOM 21554 C C . SER A 1 53 ? 7.357 13.447 2.337 1.00 0.00 50 SER A C 8
ATOM 21555 O O . SER A 1 53 ? 6.269 14.012 2.236 1.00 0.00 50 SER A O 8
ATOM 21563 N N . LEU A 1 54 ? 8.448 13.871 1.709 1.00 0.00 51 LEU A N 8
ATOM 21564 C CA . LEU A 1 54 ? 8.399 14.951 0.726 1.00 0.00 51 LEU A CA 8
ATOM 21565 C C . LEU A 1 54 ? 8.782 14.407 -0.649 1.00 0.00 51 LEU A C 8
ATOM 21566 O O . LEU A 1 54 ? 8.058 14.581 -1.628 1.00 0.00 51 LEU A O 8
ATOM 21582 N N . ASP A 1 55 ? 9.932 13.747 -0.703 1.00 0.00 52 ASP A N 8
ATOM 21583 C CA . ASP A 1 55 ? 10.371 13.028 -1.900 1.00 0.00 52 ASP A CA 8
ATOM 21584 C C . ASP A 1 55 ? 10.094 11.551 -1.702 1.00 0.00 52 ASP A C 8
ATOM 21585 O O . ASP A 1 55 ? 10.592 10.696 -2.434 1.00 0.00 52 ASP A O 8
ATOM 21594 N N . HIS A 1 56 ? 9.299 11.260 -0.684 1.00 0.00 53 HIS A N 8
ATOM 21595 C CA . HIS A 1 56 ? 9.063 9.891 -0.267 1.00 0.00 53 HIS A CA 8
ATOM 21596 C C . HIS A 1 56 ? 7.585 9.654 0.015 1.00 0.00 53 HIS A C 8
ATOM 21597 O O . HIS A 1 56 ? 7.214 9.257 1.118 1.00 0.00 53 HIS A O 8
ATOM 21612 N N . ASP A 1 57 ? 6.754 9.954 -0.970 1.00 0.00 54 ASP A N 8
ATOM 21613 C CA . ASP A 1 57 ? 5.347 9.558 -0.960 1.00 0.00 54 ASP A CA 8
ATOM 21614 C C . ASP A 1 57 ? 4.890 9.338 -2.389 1.00 0.00 54 ASP A C 8
ATOM 21615 O O . ASP A 1 57 ? 4.491 10.263 -3.095 1.00 0.00 54 ASP A O 8
ATOM 21624 N N . GLN A 1 58 ? 4.972 8.092 -2.806 1.00 0.00 55 GLN A N 8
ATOM 21625 C CA . GLN A 1 58 ? 4.775 7.738 -4.197 1.00 0.00 55 GLN A CA 8
ATOM 21626 C C . GLN A 1 58 ? 3.741 6.631 -4.334 1.00 0.00 55 GLN A C 8
ATOM 21627 O O . GLN A 1 58 ? 3.891 5.566 -3.740 1.00 0.00 55 GLN A O 8
ATOM 21641 N N . GLU A 1 59 ? 2.687 6.892 -5.093 1.00 0.00 56 GLU A N 8
ATOM 21642 C CA . GLU A 1 59 ? 1.754 5.846 -5.479 1.00 0.00 56 GLU A CA 8
ATOM 21643 C C . GLU A 1 59 ? 2.336 5.099 -6.669 1.00 0.00 56 GLU A C 8
ATOM 21644 O O . GLU A 1 59 ? 2.441 5.650 -7.769 1.00 0.00 56 GLU A O 8
ATOM 21656 N N . LEU A 1 60 ? 2.747 3.861 -6.444 1.00 0.00 57 LEU A N 8
ATOM 21657 C CA . LEU A 1 60 ? 3.402 3.094 -7.488 1.00 0.00 57 LEU A CA 8
ATOM 21658 C C . LEU A 1 60 ? 2.383 2.492 -8.443 1.00 0.00 57 LEU A C 8
ATOM 21659 O O . LEU A 1 60 ? 2.380 2.803 -9.633 1.00 0.00 57 LEU A O 8
ATOM 21675 N N . ASP A 1 61 ? 1.512 1.638 -7.923 1.00 0.00 58 ASP A N 8
ATOM 21676 C CA . ASP A 1 61 ? 0.471 1.034 -8.741 1.00 0.00 58 ASP A CA 8
ATOM 21677 C C . ASP A 1 61 ? -0.793 0.815 -7.919 1.00 0.00 58 ASP A C 8
ATOM 21678 O O . ASP A 1 61 ? -0.733 0.755 -6.687 1.00 0.00 58 ASP A O 8
ATOM 21687 N N . SER A 1 62 ? -1.931 0.704 -8.596 1.00 0.00 59 SER A N 8
ATOM 21688 C CA . SER A 1 62 ? -3.202 0.484 -7.925 1.00 0.00 59 SER A CA 8
ATOM 21689 C C . SER A 1 62 ? -3.948 -0.679 -8.571 1.00 0.00 59 SER A C 8
ATOM 21690 O O . SER A 1 62 ? -3.885 -0.874 -9.787 1.00 0.00 59 SER A O 8
ATOM 21698 N N . ILE A 1 63 ? -4.643 -1.454 -7.760 1.00 0.00 60 ILE A N 8
ATOM 21699 C CA . ILE A 1 63 ? -5.495 -2.512 -8.267 1.00 0.00 60 ILE A CA 8
ATOM 21700 C C . ILE A 1 63 ? -6.939 -2.190 -7.929 1.00 0.00 60 ILE A C 8
ATOM 21701 O O . ILE A 1 63 ? -7.239 -1.661 -6.857 1.00 0.00 60 ILE A O 8
ATOM 21717 N N . LEU A 1 64 ? -7.825 -2.488 -8.852 1.00 0.00 61 LEU A N 8
ATOM 21718 C CA . LEU A 1 64 ? -9.185 -2.011 -8.782 1.00 0.00 61 LEU A CA 8
ATOM 21719 C C . LEU A 1 64 ? -10.169 -3.189 -8.743 1.00 0.00 61 LEU A C 8
ATOM 21720 O O . LEU A 1 64 ? -10.085 -4.112 -9.551 1.00 0.00 61 LEU A O 8
ATOM 21736 N N . VAL A 1 65 ? -11.092 -3.155 -7.783 1.00 0.00 62 VAL A N 8
ATOM 21737 C CA . VAL A 1 65 ? -12.029 -4.258 -7.566 1.00 0.00 62 VAL A CA 8
ATOM 21738 C C . VAL A 1 65 ? -13.458 -3.759 -7.380 1.00 0.00 62 VAL A C 8
ATOM 21739 O O . VAL A 1 65 ? -13.698 -2.790 -6.664 1.00 0.00 62 VAL A O 8
ATOM 21752 N N . GLY A 1 66 ? -14.402 -4.430 -8.025 1.00 0.00 63 GLY A N 8
ATOM 21753 C CA . GLY A 1 66 ? -15.804 -4.133 -7.808 1.00 0.00 63 GLY A CA 8
ATOM 21754 C C . GLY A 1 66 ? -16.660 -4.459 -9.015 1.00 0.00 63 GLY A C 8
ATOM 21755 O O . GLY A 1 66 ? -16.161 -4.462 -10.141 1.00 0.00 63 GLY A O 8
ATOM 21759 N N . PRO A 1 67 ? -17.952 -4.768 -8.812 1.00 0.00 64 PRO A N 8
ATOM 21760 C CA . PRO A 1 67 ? -18.546 -4.931 -7.481 1.00 0.00 64 PRO A CA 8
ATOM 21761 C C . PRO A 1 67 ? -18.124 -6.253 -6.841 1.00 0.00 64 PRO A C 8
ATOM 21762 O O . PRO A 1 67 ? -18.270 -7.320 -7.444 1.00 0.00 64 PRO A O 8
ATOM 21773 N N . VAL A 1 68 ? -17.594 -6.187 -5.627 1.00 0.00 65 VAL A N 8
ATOM 21774 C CA . VAL A 1 68 ? -17.080 -7.383 -4.975 1.00 0.00 65 VAL A CA 8
ATOM 21775 C C . VAL A 1 68 ? -18.178 -8.033 -4.119 1.00 0.00 65 VAL A C 8
ATOM 21776 O O . VAL A 1 68 ? -18.975 -7.332 -3.486 1.00 0.00 65 VAL A O 8
ATOM 21789 N N . PRO A 1 69 ? -18.274 -9.378 -4.138 1.00 0.00 66 PRO A N 8
ATOM 21790 C CA . PRO A 1 69 ? -19.291 -10.121 -3.389 1.00 0.00 66 PRO A CA 8
ATOM 21791 C C . PRO A 1 69 ? -18.984 -10.229 -1.904 1.00 0.00 66 PRO A C 8
ATOM 21792 O O . PRO A 1 69 ? -17.842 -10.069 -1.462 1.00 0.00 66 PRO A O 8
ATOM 21803 N N . VAL A 1 70 ? -20.032 -10.526 -1.153 1.00 0.00 67 VAL A N 8
ATOM 21804 C CA . VAL A 1 70 ? -19.971 -10.605 0.294 1.00 0.00 67 VAL A CA 8
ATOM 21805 C C . VAL A 1 70 ? -19.171 -11.828 0.752 1.00 0.00 67 VAL A C 8
ATOM 21806 O O . VAL A 1 70 ? -19.263 -12.904 0.154 1.00 0.00 67 VAL A O 8
ATOM 21819 N N . GLY A 1 71 ? -18.400 -11.653 1.815 1.00 0.00 68 GLY A N 8
ATOM 21820 C CA . GLY A 1 71 ? -17.520 -12.704 2.291 1.00 0.00 68 GLY A CA 8
ATOM 21821 C C . GLY A 1 71 ? -16.088 -12.221 2.329 1.00 0.00 68 GLY A C 8
ATOM 21822 O O . GLY A 1 71 ? -15.853 -11.011 2.342 1.00 0.00 68 GLY A O 8
ATOM 21826 N N . VAL A 1 72 ? -15.124 -13.130 2.332 1.00 0.00 69 VAL A N 8
ATOM 21827 C CA . VAL A 1 72 ? -13.736 -12.712 2.293 1.00 0.00 69 VAL A CA 8
ATOM 21828 C C . VAL A 1 72 ? -13.308 -12.573 0.843 1.00 0.00 69 VAL A C 8
ATOM 21829 O O . VAL A 1 72 ? -13.575 -13.442 0.003 1.00 0.00 69 VAL A O 8
ATOM 21842 N N . ASN A 1 73 ? -12.685 -11.465 0.540 1.00 0.00 70 ASN A N 8
ATOM 21843 C CA . ASN A 1 73 ? -12.133 -11.267 -0.773 1.00 0.00 70 ASN A CA 8
ATOM 21844 C C . ASN A 1 73 ? -10.635 -11.245 -0.637 1.00 0.00 70 ASN A C 8
ATOM 21845 O O . ASN A 1 73 ? -10.099 -10.632 0.287 1.00 0.00 70 ASN A O 8
ATOM 21856 N N . LYS A 1 74 ? -9.961 -11.919 -1.540 1.00 0.00 71 LYS A N 8
ATOM 21857 C CA . LYS A 1 74 ? -8.546 -12.152 -1.393 1.00 0.00 71 LYS A CA 8
ATOM 21858 C C . LYS A 1 74 ? -7.891 -12.125 -2.758 1.00 0.00 71 LYS A C 8
ATOM 21859 O O . LYS A 1 74 ? -8.433 -12.672 -3.722 1.00 0.00 71 LYS A O 8
ATOM 21878 N N . PHE A 1 75 ? -6.750 -11.474 -2.839 1.00 0.00 72 PHE A N 8
ATOM 21879 C CA . PHE A 1 75 ? -6.002 -11.383 -4.078 1.00 0.00 72 PHE A CA 8
ATOM 21880 C C . PHE A 1 75 ? -4.591 -10.905 -3.798 1.00 0.00 72 PHE A C 8
ATOM 21881 O O . PHE A 1 75 ? -4.324 -10.313 -2.751 1.00 0.00 72 PHE A O 8
ATOM 21898 N N . VAL A 1 76 ? -3.691 -11.171 -4.726 1.00 0.00 73 VAL A N 8
ATOM 21899 C CA . VAL A 1 76 ? -2.317 -10.732 -4.590 1.00 0.00 73 VAL A CA 8
ATOM 21900 C C . VAL A 1 76 ? -2.128 -9.386 -5.279 1.00 0.00 73 VAL A C 8
ATOM 21901 O O . VAL A 1 76 ? -2.517 -9.193 -6.433 1.00 0.00 73 VAL A O 8
ATOM 21914 N N . PHE A 1 77 ? -1.555 -8.457 -4.547 1.00 0.00 74 PHE A N 8
ATOM 21915 C CA . PHE A 1 77 ? -1.357 -7.101 -5.018 1.00 0.00 74 PHE A CA 8
ATOM 21916 C C . PHE A 1 77 ? 0.113 -6.872 -5.338 1.00 0.00 74 PHE A C 8
ATOM 21917 O O . PHE A 1 77 ? 0.961 -6.899 -4.448 1.00 0.00 74 PHE A O 8
ATOM 21934 N N . SER A 1 78 ? 0.404 -6.668 -6.610 1.00 0.00 75 SER A N 8
ATOM 21935 C CA . SER A 1 78 ? 1.766 -6.441 -7.050 1.00 0.00 75 SER A CA 8
ATOM 21936 C C . SER A 1 78 ? 1.966 -4.986 -7.463 1.00 0.00 75 SER A C 8
ATOM 21937 O O . SER A 1 78 ? 1.304 -4.485 -8.377 1.00 0.00 75 SER A O 8
ATOM 21945 N N . ALA A 1 79 ? 2.874 -4.313 -6.780 1.00 0.00 76 ALA A N 8
ATOM 21946 C CA . ALA A 1 79 ? 3.143 -2.909 -7.036 1.00 0.00 76 ALA A CA 8
ATOM 21947 C C . ALA A 1 79 ? 4.575 -2.714 -7.510 1.00 0.00 76 ALA A C 8
ATOM 21948 O O . ALA A 1 79 ? 5.504 -3.337 -6.993 1.00 0.00 76 ALA A O 8
ATOM 21955 N N . ASP A 1 80 ? 4.735 -1.853 -8.506 1.00 0.00 77 ASP A N 8
ATOM 21956 C CA . ASP A 1 80 ? 6.039 -1.554 -9.085 1.00 0.00 77 ASP A CA 8
ATOM 21957 C C . ASP A 1 80 ? 6.928 -0.835 -8.076 1.00 0.00 77 ASP A C 8
ATOM 21958 O O . ASP A 1 80 ? 6.433 -0.149 -7.186 1.00 0.00 77 ASP A O 8
ATOM 21967 N N . PRO A 1 81 ? 8.252 -0.995 -8.190 1.00 0.00 78 PRO A N 8
ATOM 21968 C CA . PRO A 1 81 ? 9.203 -0.357 -7.281 1.00 0.00 78 PRO A CA 8
ATOM 21969 C C . PRO A 1 81 ? 9.500 1.098 -7.657 1.00 0.00 78 PRO A C 8
ATOM 21970 O O . PRO A 1 81 ? 9.630 1.431 -8.840 1.00 0.00 78 PRO A O 8
ATOM 21981 N N . PRO A 1 82 ? 9.588 1.987 -6.651 1.00 0.00 79 PRO A N 8
ATOM 21982 C CA . PRO A 1 82 ? 9.971 3.385 -6.854 1.00 0.00 79 PRO A CA 8
ATOM 21983 C C . PRO A 1 82 ? 11.366 3.513 -7.446 1.00 0.00 79 PRO A C 8
ATOM 21984 O O . PRO A 1 82 ? 12.329 2.952 -6.919 1.00 0.00 79 PRO A O 8
ATOM 21995 N N . SER A 1 83 ? 11.462 4.239 -8.545 1.00 0.00 80 SER A N 8
ATOM 21996 C CA . SER A 1 83 ? 12.733 4.477 -9.196 1.00 0.00 80 SER A CA 8
ATOM 21997 C C . SER A 1 83 ? 13.660 5.263 -8.267 1.00 0.00 80 SER A C 8
ATOM 21998 O O . SER A 1 83 ? 13.306 6.339 -7.786 1.00 0.00 80 SER A O 8
ATOM 22006 N N . ALA A 1 84 ? 14.844 4.719 -8.017 1.00 0.00 81 ALA A N 8
ATOM 22007 C CA . ALA A 1 84 ? 15.793 5.331 -7.094 1.00 0.00 81 ALA A CA 8
ATOM 22008 C C . ALA A 1 84 ? 16.295 6.671 -7.613 1.00 0.00 81 ALA A C 8
ATOM 22009 O O . ALA A 1 84 ? 16.894 7.446 -6.878 1.00 0.00 81 ALA A O 8
ATOM 22016 N N . GLU A 1 85 ? 16.083 6.930 -8.892 1.00 0.00 82 GLU A N 8
ATOM 22017 C CA . GLU A 1 85 ? 16.425 8.222 -9.469 1.00 0.00 82 GLU A CA 8
ATOM 22018 C C . GLU A 1 85 ? 15.722 9.364 -8.725 1.00 0.00 82 GLU A C 8
ATOM 22019 O O . GLU A 1 85 ? 16.234 10.483 -8.673 1.00 0.00 82 GLU A O 8
ATOM 22031 N N . LEU A 1 86 ? 14.567 9.073 -8.123 1.00 0.00 83 LEU A N 8
ATOM 22032 C CA . LEU A 1 86 ? 13.841 10.078 -7.347 1.00 0.00 83 LEU A CA 8
ATOM 22033 C C . LEU A 1 86 ? 14.467 10.211 -5.961 1.00 0.00 83 LEU A C 8
ATOM 22034 O O . LEU A 1 86 ? 14.424 11.274 -5.344 1.00 0.00 83 LEU A O 8
ATOM 22050 N N . ILE A 1 87 ? 15.051 9.115 -5.487 1.00 0.00 84 ILE A N 8
ATOM 22051 C CA . ILE A 1 87 ? 15.586 9.041 -4.134 1.00 0.00 84 ILE A CA 8
ATOM 22052 C C . ILE A 1 87 ? 17.075 8.677 -4.126 1.00 0.00 84 ILE A C 8
ATOM 22053 O O . ILE A 1 87 ? 17.441 7.516 -4.307 1.00 0.00 84 ILE A O 8
ATOM 22069 N N . PRO A 1 88 ? 17.950 9.675 -3.908 1.00 0.00 85 PRO A N 8
ATOM 22070 C CA . PRO A 1 88 ? 19.407 9.471 -3.815 1.00 0.00 85 PRO A CA 8
ATOM 22071 C C . PRO A 1 88 ? 19.789 8.357 -2.839 1.00 0.00 85 PRO A C 8
ATOM 22072 O O . PRO A 1 88 ? 18.989 7.981 -1.984 1.00 0.00 85 PRO A O 8
ATOM 22083 N N . ALA A 1 89 ? 21.007 7.833 -2.974 1.00 0.00 86 ALA A N 8
ATOM 22084 C CA . ALA A 1 89 ? 21.447 6.667 -2.204 1.00 0.00 86 ALA A CA 8
ATOM 22085 C C . ALA A 1 89 ? 21.144 6.802 -0.712 1.00 0.00 86 ALA A C 8
ATOM 22086 O O . ALA A 1 89 ? 20.574 5.899 -0.102 1.00 0.00 86 ALA A O 8
ATOM 22093 N N . SER A 1 90 ? 21.475 7.947 -0.140 1.00 0.00 87 SER A N 8
ATOM 22094 C CA . SER A 1 90 ? 21.289 8.171 1.288 1.00 0.00 87 SER A CA 8
ATOM 22095 C C . SER A 1 90 ? 19.807 8.283 1.659 1.00 0.00 87 SER A C 8
ATOM 22096 O O . SER A 1 90 ? 19.453 8.278 2.839 1.00 0.00 87 SER A O 8
ATOM 22104 N N . GLU A 1 91 ? 18.942 8.363 0.653 1.00 0.00 88 GLU A N 8
ATOM 22105 C CA . GLU A 1 91 ? 17.517 8.552 0.884 1.00 0.00 88 GLU A CA 8
ATOM 22106 C C . GLU A 1 91 ? 16.743 7.239 0.839 1.00 0.00 88 GLU A C 8
ATOM 22107 O O . GLU A 1 91 ? 15.693 7.120 1.467 1.00 0.00 88 GLU A O 8
ATOM 22119 N N . LEU A 1 92 ? 17.246 6.241 0.122 1.00 0.00 89 LEU A N 8
ATOM 22120 C CA . LEU A 1 92 ? 16.528 4.973 0.052 1.00 0.00 89 LEU A CA 8
ATOM 22121 C C . LEU A 1 92 ? 17.208 3.915 0.909 1.00 0.00 89 LEU A C 8
ATOM 22122 O O . LEU A 1 92 ? 16.573 2.945 1.303 1.00 0.00 89 LEU A O 8
ATOM 22138 N N . VAL A 1 93 ? 18.488 4.114 1.221 1.00 0.00 90 VAL A N 8
ATOM 22139 C CA . VAL A 1 93 ? 19.205 3.200 2.107 1.00 0.00 90 VAL A CA 8
ATOM 22140 C C . VAL A 1 93 ? 18.914 3.553 3.568 1.00 0.00 90 VAL A C 8
ATOM 22141 O O . VAL A 1 93 ? 19.794 3.944 4.339 1.00 0.00 90 VAL A O 8
ATOM 22154 N N . SER A 1 94 ? 17.648 3.471 3.917 1.00 0.00 91 SER A N 8
ATOM 22155 C CA . SER A 1 94 ? 17.192 3.693 5.274 1.00 0.00 91 SER A CA 8
ATOM 22156 C C . SER A 1 94 ? 15.966 2.831 5.514 1.00 0.00 91 SER A C 8
ATOM 22157 O O . SER A 1 94 ? 15.514 2.134 4.604 1.00 0.00 91 SER A O 8
ATOM 22165 N N . VAL A 1 95 ? 15.420 2.863 6.715 1.00 0.00 92 VAL A N 8
ATOM 22166 C CA . VAL A 1 95 ? 14.155 2.196 6.949 1.00 0.00 92 VAL A CA 8
ATOM 22167 C C . VAL A 1 95 ? 13.030 3.077 6.440 1.00 0.00 92 VAL A C 8
ATOM 22168 O O . VAL A 1 95 ? 12.954 4.264 6.765 1.00 0.00 92 VAL A O 8
ATOM 22181 N N . THR A 1 96 ? 12.179 2.512 5.610 1.00 0.00 93 THR A N 8
ATOM 22182 C CA . THR A 1 96 ? 11.117 3.287 5.012 1.00 0.00 93 THR A CA 8
ATOM 22183 C C . THR A 1 96 ? 9.775 2.764 5.469 1.00 0.00 93 THR A C 8
ATOM 22184 O O . THR A 1 96 ? 9.704 1.793 6.222 1.00 0.00 93 THR A O 8
ATOM 22195 N N . VAL A 1 97 ? 8.720 3.413 5.035 1.00 0.00 94 VAL A N 8
ATOM 22196 C CA . VAL A 1 97 ? 7.390 3.056 5.461 1.00 0.00 94 VAL A CA 8
ATOM 22197 C C . VAL A 1 97 ? 6.520 2.796 4.248 1.00 0.00 94 VAL A C 8
ATOM 22198 O O . VAL A 1 97 ? 6.474 3.594 3.320 1.00 0.00 94 VAL A O 8
ATOM 22211 N N . ILE A 1 98 ? 5.865 1.661 4.241 1.00 0.00 95 ILE A N 8
ATOM 22212 C CA . ILE A 1 98 ? 5.001 1.300 3.139 1.00 0.00 95 ILE A CA 8
ATOM 22213 C C . ILE A 1 98 ? 3.559 1.466 3.561 1.00 0.00 95 ILE A C 8
ATOM 22214 O O . ILE A 1 98 ? 3.188 1.040 4.645 1.00 0.00 95 ILE A O 8
ATOM 22230 N N . LEU A 1 99 ? 2.753 2.089 2.722 1.00 0.00 96 LEU A N 8
ATOM 22231 C CA . LEU A 1 99 ? 1.346 2.260 3.032 1.00 0.00 96 LEU A CA 8
ATOM 22232 C C . LEU A 1 99 ? 0.480 1.536 2.017 1.00 0.00 96 LEU A C 8
ATOM 22233 O O . LEU A 1 99 ? 0.546 1.810 0.820 1.00 0.00 96 LEU A O 8
ATOM 22249 N N . LEU A 1 100 ? -0.312 0.603 2.508 1.00 0.00 97 LEU A N 8
ATOM 22250 C CA . LEU A 1 100 ? -1.313 -0.057 1.694 1.00 0.00 97 LEU A CA 8
ATOM 22251 C C . LEU A 1 100 ? -2.654 0.574 1.989 1.00 0.00 97 LEU A C 8
ATOM 22252 O O . LEU A 1 100 ? -3.139 0.503 3.115 1.00 0.00 97 LEU A O 8
ATOM 22268 N N . SER A 1 101 ? -3.253 1.198 1.001 1.00 0.00 98 SER A N 8
ATOM 22269 C CA . SER A 1 101 ? -4.454 1.962 1.238 1.00 0.00 98 SER A CA 8
ATOM 22270 C C . SER A 1 101 ? -5.585 1.514 0.329 1.00 0.00 98 SER A C 8
ATOM 22271 O O . SER A 1 101 ? -5.376 1.217 -0.850 1.00 0.00 98 SER A O 8
ATOM 22279 N N . CYS A 1 102 ? -6.776 1.442 0.897 1.00 0.00 99 CYS A N 8
ATOM 22280 C CA . CYS A 1 102 ? -7.962 1.108 0.141 1.00 0.00 99 CYS A CA 8
ATOM 22281 C C . CYS A 1 102 ? -8.932 2.268 0.156 1.00 0.00 99 CYS A C 8
ATOM 22282 O O . CYS A 1 102 ? -9.192 2.867 1.205 1.00 0.00 99 CYS A O 8
ATOM 22290 N N . SER A 1 103 ? -9.459 2.587 -1.007 1.00 0.00 100 SER A N 8
ATOM 22291 C CA . SER A 1 103 ? -10.441 3.634 -1.124 1.00 0.00 100 SER A CA 8
ATOM 22292 C C . SER A 1 103 ? -11.747 3.083 -1.676 1.00 0.00 100 SER A C 8
ATOM 22293 O O . SER A 1 103 ? -11.748 2.266 -2.598 1.00 0.00 100 SER A O 8
ATOM 22301 N N . TYR A 1 104 ? -12.848 3.519 -1.095 1.00 0.00 101 TYR A N 8
ATOM 22302 C CA . TYR A 1 104 ? -14.165 3.215 -1.621 1.00 0.00 101 TYR A CA 8
ATOM 22303 C C . TYR A 1 104 ? -14.768 4.498 -2.158 1.00 0.00 101 TYR A C 8
ATOM 22304 O O . TYR A 1 104 ? -14.960 5.456 -1.408 1.00 0.00 101 TYR A O 8
ATOM 22322 N N . ASP A 1 105 ? -15.013 4.523 -3.463 1.00 0.00 102 ASP A N 8
ATOM 22323 C CA . ASP A 1 105 ? -15.552 5.705 -4.131 1.00 0.00 102 ASP A CA 8
ATOM 22324 C C . ASP A 1 105 ? -14.591 6.889 -3.971 1.00 0.00 102 ASP A C 8
ATOM 22325 O O . ASP A 1 105 ? -14.997 8.051 -3.947 1.00 0.00 102 ASP A O 8
ATOM 22334 N N . GLY A 1 106 ? -13.304 6.574 -3.862 1.00 0.00 103 GLY A N 8
ATOM 22335 C CA . GLY A 1 106 ? -12.285 7.603 -3.759 1.00 0.00 103 GLY A CA 8
ATOM 22336 C C . GLY A 1 106 ? -12.007 8.042 -2.330 1.00 0.00 103 GLY A C 8
ATOM 22337 O O . GLY A 1 106 ? -11.355 9.064 -2.113 1.00 0.00 103 GLY A O 8
ATOM 22341 N N . ARG A 1 107 ? -12.493 7.286 -1.350 1.00 0.00 104 ARG A N 8
ATOM 22342 C CA . ARG A 1 107 ? -12.271 7.636 0.052 1.00 0.00 104 ARG A CA 8
ATOM 22343 C C . ARG A 1 107 ? -11.511 6.538 0.792 1.00 0.00 104 ARG A C 8
ATOM 22344 O O . ARG A 1 107 ? -11.947 5.387 0.837 1.00 0.00 104 ARG A O 8
ATOM 22365 N N . GLU A 1 108 ? -10.369 6.912 1.358 1.00 0.00 105 GLU A N 8
ATOM 22366 C CA . GLU A 1 108 ? -9.493 5.980 2.055 1.00 0.00 105 GLU A CA 8
ATOM 22367 C C . GLU A 1 108 ? -10.011 5.688 3.462 1.00 0.00 105 GLU A C 8
ATOM 22368 O O . GLU A 1 108 ? -10.170 6.597 4.276 1.00 0.00 105 GLU A O 8
ATOM 22380 N N . PHE A 1 109 ? -10.289 4.420 3.733 1.00 0.00 106 PHE A N 8
ATOM 22381 C CA . PHE A 1 109 ? -10.742 4.002 5.058 1.00 0.00 106 PHE A CA 8
ATOM 22382 C C . PHE A 1 109 ? -9.723 3.090 5.731 1.00 0.00 106 PHE A C 8
ATOM 22383 O O . PHE A 1 109 ? -9.723 2.939 6.952 1.00 0.00 106 PHE A O 8
ATOM 22400 N N . VAL A 1 110 ? -8.844 2.503 4.933 1.00 0.00 107 VAL A N 8
ATOM 22401 C CA . VAL A 1 110 ? -7.851 1.575 5.440 1.00 0.00 107 VAL A CA 8
ATOM 22402 C C . VAL A 1 110 ? -6.489 1.895 4.865 1.00 0.00 107 VAL A C 8
ATOM 22403 O O . VAL A 1 110 ? -6.305 1.903 3.649 1.00 0.00 107 VAL A O 8
ATOM 22416 N N . ARG A 1 111 ? -5.552 2.197 5.746 1.00 0.00 108 ARG A N 8
ATOM 22417 C CA . ARG A 1 111 ? -4.165 2.346 5.360 1.00 0.00 108 ARG A CA 8
ATOM 22418 C C . ARG A 1 111 ? -3.294 1.519 6.288 1.00 0.00 108 ARG A C 8
ATOM 22419 O O . ARG A 1 111 ? -3.353 1.657 7.512 1.00 0.00 108 ARG A O 8
ATOM 22440 N N . VAL A 1 112 ? -2.525 0.630 5.699 1.00 0.00 109 VAL A N 8
ATOM 22441 C CA . VAL A 1 112 ? -1.688 -0.279 6.451 1.00 0.00 109 VAL A CA 8
ATOM 22442 C C . VAL A 1 112 ? -0.224 0.037 6.207 1.00 0.00 109 VAL A C 8
ATOM 22443 O O . VAL A 1 112 ? 0.264 -0.068 5.083 1.00 0.00 109 VAL A O 8
ATOM 22456 N N . GLY A 1 113 ? 0.461 0.435 7.258 1.00 0.00 110 GLY A N 8
ATOM 22457 C CA . GLY A 1 113 ? 1.839 0.842 7.140 1.00 0.00 110 GLY A CA 8
ATOM 22458 C C . GLY A 1 113 ? 2.804 -0.201 7.651 1.00 0.00 110 GLY A C 8
ATOM 22459 O O . GLY A 1 113 ? 2.479 -0.972 8.550 1.00 0.00 110 GLY A O 8
ATOM 22463 N N . TYR A 1 114 ? 3.988 -0.225 7.070 1.00 0.00 111 TYR A N 8
ATOM 22464 C CA . TYR A 1 114 ? 5.043 -1.125 7.501 1.00 0.00 111 TYR A CA 8
ATOM 22465 C C . TYR A 1 114 ? 6.372 -0.395 7.514 1.00 0.00 111 TYR A C 8
ATOM 22466 O O . TYR A 1 114 ? 6.652 0.403 6.622 1.00 0.00 111 TYR A O 8
ATOM 22484 N N . TYR A 1 115 ? 7.183 -0.669 8.519 1.00 0.00 112 TYR A N 8
ATOM 22485 C CA . TYR A 1 115 ? 8.537 -0.147 8.555 1.00 0.00 112 TYR A CA 8
ATOM 22486 C C . TYR A 1 115 ? 9.456 -1.187 7.957 1.00 0.00 112 TYR A C 8
ATOM 22487 O O . TYR A 1 115 ? 9.442 -2.347 8.369 1.00 0.00 112 TYR A O 8
ATOM 22505 N N . VAL A 1 116 ? 10.230 -0.784 6.975 1.00 0.00 113 VAL A N 8
ATOM 22506 C CA . VAL A 1 116 ? 10.970 -1.731 6.173 1.00 0.00 113 VAL A CA 8
ATOM 22507 C C . VAL A 1 116 ? 12.434 -1.359 6.053 1.00 0.00 113 VAL A C 8
ATOM 22508 O O . VAL A 1 116 ? 12.789 -0.191 5.924 1.00 0.00 113 VAL A O 8
ATOM 22521 N N . ASN A 1 117 ? 13.271 -2.379 6.085 1.00 0.00 114 ASN A N 8
ATOM 22522 C CA . ASN A 1 117 ? 14.711 -2.207 6.049 1.00 0.00 114 ASN A CA 8
ATOM 22523 C C . ASN A 1 117 ? 15.218 -2.157 4.618 1.00 0.00 114 ASN A C 8
ATOM 22524 O O . ASN A 1 117 ? 15.080 -3.123 3.872 1.00 0.00 114 ASN A O 8
ATOM 22535 N N . ASN A 1 118 ? 15.779 -1.022 4.234 1.00 0.00 115 ASN A N 8
ATOM 22536 C CA . ASN A 1 118 ? 16.455 -0.907 2.951 1.00 0.00 115 ASN A CA 8
ATOM 22537 C C . ASN A 1 118 ? 17.935 -0.688 3.202 1.00 0.00 115 ASN A C 8
ATOM 22538 O O . ASN A 1 118 ? 18.317 0.241 3.916 1.00 0.00 115 ASN A O 8
ATOM 22549 N N . GLU A 1 119 ? 18.763 -1.539 2.633 1.00 0.00 116 GLU A N 8
ATOM 22550 C CA . GLU A 1 119 ? 20.188 -1.511 2.929 1.00 0.00 116 GLU A CA 8
ATOM 22551 C C . GLU A 1 119 ? 20.993 -2.155 1.816 1.00 0.00 116 GLU A C 8
ATOM 22552 O O . GLU A 1 119 ? 20.445 -2.849 0.968 1.00 0.00 116 GLU A O 8
ATOM 22564 N N . TYR A 1 120 ? 22.290 -1.921 1.827 1.00 0.00 117 TYR A N 8
ATOM 22565 C CA . TYR A 1 120 ? 23.191 -2.650 0.957 1.00 0.00 117 TYR A CA 8
ATOM 22566 C C . TYR A 1 120 ? 23.536 -3.974 1.617 1.00 0.00 117 TYR A C 8
ATOM 22567 O O . TYR A 1 120 ? 24.034 -3.996 2.740 1.00 0.00 117 TYR A O 8
ATOM 22585 N N . ASP A 1 121 ? 23.240 -5.077 0.951 1.00 0.00 118 ASP A N 8
ATOM 22586 C CA . ASP A 1 121 ? 23.548 -6.388 1.508 1.00 0.00 118 ASP A CA 8
ATOM 22587 C C . ASP A 1 121 ? 25.027 -6.725 1.322 1.00 0.00 118 ASP A C 8
ATOM 22588 O O . ASP A 1 121 ? 25.529 -7.708 1.864 1.00 0.00 118 ASP A O 8
ATOM 22597 N N . GLU A 1 122 ? 25.725 -5.894 0.562 1.00 0.00 119 GLU A N 8
ATOM 22598 C CA . GLU A 1 122 ? 27.160 -6.049 0.370 1.00 0.00 119 GLU A CA 8
ATOM 22599 C C . GLU A 1 122 ? 27.914 -5.145 1.337 1.00 0.00 119 GLU A C 8
ATOM 22600 O O . GLU A 1 122 ? 27.796 -3.919 1.276 1.00 0.00 119 GLU A O 8
ATOM 22612 N N . GLU A 1 123 ? 28.691 -5.765 2.222 1.00 0.00 120 GLU A N 8
ATOM 22613 C CA . GLU A 1 123 ? 29.411 -5.053 3.276 1.00 0.00 120 GLU A CA 8
ATOM 22614 C C . GLU A 1 123 ? 30.359 -4.003 2.705 1.00 0.00 120 GLU A C 8
ATOM 22615 O O . GLU A 1 123 ? 30.573 -2.961 3.320 1.00 0.00 120 GLU A O 8
ATOM 22627 N N . GLU A 1 124 ? 30.913 -4.273 1.528 1.00 0.00 121 GLU A N 8
ATOM 22628 C CA . GLU A 1 124 ? 31.830 -3.334 0.888 1.00 0.00 121 GLU A CA 8
ATOM 22629 C C . GLU A 1 124 ? 31.155 -1.984 0.658 1.00 0.00 121 GLU A C 8
ATOM 22630 O O . GLU A 1 124 ? 31.765 -0.933 0.855 1.00 0.00 121 GLU A O 8
ATOM 22642 N N . LEU A 1 125 ? 29.885 -2.020 0.274 1.00 0.00 122 LEU A N 8
ATOM 22643 C CA . LEU A 1 125 ? 29.125 -0.804 0.022 1.00 0.00 122 LEU A CA 8
ATOM 22644 C C . LEU A 1 125 ? 28.553 -0.249 1.319 1.00 0.00 122 LEU A C 8
ATOM 22645 O O . LEU A 1 125 ? 28.199 0.923 1.398 1.00 0.00 122 LEU A O 8
ATOM 22661 N N . ARG A 1 126 ? 28.451 -1.106 2.326 1.00 0.00 123 ARG A N 8
ATOM 22662 C CA . ARG A 1 126 ? 28.012 -0.679 3.649 1.00 0.00 123 ARG A CA 8
ATOM 22663 C C . ARG A 1 126 ? 29.104 0.138 4.330 1.00 0.00 123 ARG A C 8
ATOM 22664 O O . ARG A 1 126 ? 28.830 1.129 5.009 1.00 0.00 123 ARG A O 8
ATOM 22685 N N . GLU A 1 127 ? 30.344 -0.292 4.147 1.00 0.00 124 GLU A N 8
ATOM 22686 C CA . GLU A 1 127 ? 31.486 0.396 4.727 1.00 0.00 124 GLU A CA 8
ATOM 22687 C C . GLU A 1 127 ? 31.921 1.558 3.846 1.00 0.00 124 GLU A C 8
ATOM 22688 O O . GLU A 1 127 ? 32.442 2.561 4.333 1.00 0.00 124 GLU A O 8
ATOM 22700 N N . ASN A 1 128 ? 31.699 1.421 2.547 1.00 0.00 125 ASN A N 8
ATOM 22701 C CA . ASN A 1 128 ? 32.018 2.480 1.595 1.00 0.00 125 ASN A CA 8
ATOM 22702 C C . ASN A 1 128 ? 30.762 2.883 0.831 1.00 0.00 125 ASN A C 8
ATOM 22703 O O . ASN A 1 128 ? 30.585 2.499 -0.327 1.00 0.00 125 ASN A O 8
ATOM 22714 N N . PRO A 1 129 ? 29.865 3.652 1.468 1.00 0.00 126 PRO A N 8
ATOM 22715 C CA . PRO A 1 129 ? 28.586 4.030 0.870 1.00 0.00 126 PRO A CA 8
ATOM 22716 C C . PRO A 1 129 ? 28.753 5.058 -0.243 1.00 0.00 126 PRO A C 8
ATOM 22717 O O . PRO A 1 129 ? 29.316 6.134 -0.033 1.00 0.00 126 PRO A O 8
ATOM 22728 N N . PRO A 1 130 ? 28.256 4.739 -1.444 1.00 0.00 127 PRO A N 8
ATOM 22729 C CA . PRO A 1 130 ? 28.320 5.644 -2.590 1.00 0.00 127 PRO A CA 8
ATOM 22730 C C . PRO A 1 130 ? 27.252 6.729 -2.514 1.00 0.00 127 PRO A C 8
ATOM 22731 O O . PRO A 1 130 ? 26.248 6.582 -1.812 1.00 0.00 127 PRO A O 8
ATOM 22742 N N . ALA A 1 131 ? 27.490 7.829 -3.214 1.00 0.00 128 ALA A N 8
ATOM 22743 C CA . ALA A 1 131 ? 26.526 8.915 -3.284 1.00 0.00 128 ALA A CA 8
ATOM 22744 C C . ALA A 1 131 ? 25.481 8.611 -4.348 1.00 0.00 128 ALA A C 8
ATOM 22745 O O . ALA A 1 131 ? 24.325 9.024 -4.246 1.00 0.00 128 ALA A O 8
ATOM 22752 N N . LYS A 1 132 ? 25.909 7.903 -5.384 1.00 0.00 129 LYS A N 8
ATOM 22753 C CA . LYS A 1 132 ? 25.003 7.427 -6.414 1.00 0.00 129 LYS A CA 8
ATOM 22754 C C . LYS A 1 132 ? 24.450 6.068 -6.015 1.00 0.00 129 LYS A C 8
ATOM 22755 O O . LYS A 1 132 ? 25.189 5.201 -5.544 1.00 0.00 129 LYS A O 8
ATOM 22774 N N . VAL A 1 133 ? 23.154 5.891 -6.187 1.00 0.00 130 VAL A N 8
ATOM 22775 C CA . VAL A 1 133 ? 22.489 4.692 -5.714 1.00 0.00 130 VAL A CA 8
ATOM 22776 C C . VAL A 1 133 ? 22.732 3.494 -6.628 1.00 0.00 130 VAL A C 8
ATOM 22777 O O . VAL A 1 133 ? 22.581 3.571 -7.851 1.00 0.00 130 VAL A O 8
ATOM 22790 N N . GLN A 1 134 ? 23.123 2.390 -6.016 1.00 0.00 131 GLN A N 8
ATOM 22791 C CA . GLN A 1 134 ? 23.225 1.119 -6.703 1.00 0.00 131 GLN A CA 8
ATOM 22792 C C . GLN A 1 134 ? 22.164 0.180 -6.150 1.00 0.00 131 GLN A C 8
ATOM 22793 O O . GLN A 1 134 ? 22.461 -0.703 -5.341 1.00 0.00 131 GLN A O 8
ATOM 22807 N N . VAL A 1 135 ? 20.925 0.375 -6.598 1.00 0.00 132 VAL A N 8
ATOM 22808 C CA . VAL A 1 135 ? 19.778 -0.316 -6.014 1.00 0.00 132 VAL A CA 8
ATOM 22809 C C . VAL A 1 135 ? 19.877 -1.825 -6.215 1.00 0.00 132 VAL A C 8
ATOM 22810 O O . VAL A 1 135 ? 19.251 -2.602 -5.490 1.00 0.00 132 VAL A O 8
ATOM 22823 N N . ASP A 1 136 ? 20.683 -2.238 -7.190 1.00 0.00 133 ASP A N 8
ATOM 22824 C CA . ASP A 1 136 ? 20.881 -3.658 -7.468 1.00 0.00 133 ASP A CA 8
ATOM 22825 C C . ASP A 1 136 ? 21.464 -4.353 -6.246 1.00 0.00 133 ASP A C 8
ATOM 22826 O O . ASP A 1 136 ? 21.277 -5.551 -6.048 1.00 0.00 133 ASP A O 8
ATOM 22835 N N . HIS A 1 137 ? 22.138 -3.582 -5.406 1.00 0.00 134 HIS A N 8
ATOM 22836 C CA . HIS A 1 137 ? 22.737 -4.118 -4.197 1.00 0.00 134 HIS A CA 8
ATOM 22837 C C . HIS A 1 137 ? 21.935 -3.710 -2.968 1.00 0.00 134 HIS A C 8
ATOM 22838 O O . HIS A 1 137 ? 22.288 -4.053 -1.839 1.00 0.00 134 HIS A O 8
ATOM 22853 N N . ILE A 1 138 ? 20.853 -2.971 -3.191 1.00 0.00 135 ILE A N 8
ATOM 22854 C CA . ILE A 1 138 ? 19.990 -2.535 -2.107 1.00 0.00 135 ILE A CA 8
ATOM 22855 C C . ILE A 1 138 ? 18.846 -3.524 -1.905 1.00 0.00 135 ILE A C 8
ATOM 22856 O O . ILE A 1 138 ? 18.146 -3.906 -2.850 1.00 0.00 135 ILE A O 8
ATOM 22872 N N . VAL A 1 139 ? 18.687 -3.949 -0.668 1.00 0.00 136 VAL A N 8
ATOM 22873 C CA . VAL A 1 139 ? 17.679 -4.916 -0.290 1.00 0.00 136 VAL A CA 8
ATOM 22874 C C . VAL A 1 139 ? 16.569 -4.239 0.498 1.00 0.00 136 VAL A C 8
ATOM 22875 O O . VAL A 1 139 ? 16.837 -3.372 1.324 1.00 0.00 136 VAL A O 8
ATOM 22888 N N . ARG A 1 140 ? 15.332 -4.629 0.233 1.00 0.00 137 ARG A N 8
ATOM 22889 C CA . ARG A 1 140 ? 14.220 -4.205 1.056 1.00 0.00 137 ARG A CA 8
ATOM 22890 C C . ARG A 1 140 ? 13.684 -5.401 1.823 1.00 0.00 137 ARG A C 8
ATOM 22891 O O . ARG A 1 140 ? 13.127 -6.333 1.239 1.00 0.00 137 ARG A O 8
ATOM 22912 N N . ASN A 1 141 ? 13.862 -5.377 3.123 1.00 0.00 138 ASN A N 8
ATOM 22913 C CA . ASN A 1 141 ? 13.305 -6.402 3.982 1.00 0.00 138 ASN A CA 8
ATOM 22914 C C . ASN A 1 141 ? 12.060 -5.855 4.652 1.00 0.00 138 ASN A C 8
ATOM 22915 O O . ASN A 1 141 ? 12.144 -4.927 5.457 1.00 0.00 138 ASN A O 8
ATOM 22926 N N . ILE A 1 142 ? 10.904 -6.391 4.293 1.00 0.00 139 ILE A N 8
ATOM 22927 C CA . ILE A 1 142 ? 9.662 -5.905 4.858 1.00 0.00 139 ILE A CA 8
ATOM 22928 C C . ILE A 1 142 ? 9.409 -6.544 6.209 1.00 0.00 139 ILE A C 8
ATOM 22929 O O . ILE A 1 142 ? 9.252 -7.759 6.313 1.00 0.00 139 ILE A O 8
ATOM 22945 N N . LEU A 1 143 ? 9.381 -5.722 7.240 1.00 0.00 140 LEU A N 8
ATOM 22946 C CA . LEU A 1 143 ? 9.082 -6.197 8.572 1.00 0.00 140 LEU A CA 8
ATOM 22947 C C . LEU A 1 143 ? 7.574 -6.303 8.752 1.00 0.00 140 LEU A C 8
ATOM 22948 O O . LEU A 1 143 ? 6.937 -5.421 9.332 1.00 0.00 140 LEU A O 8
ATOM 22964 N N . ALA A 1 144 ? 7.012 -7.397 8.248 1.00 0.00 141 ALA A N 8
ATOM 22965 C CA . ALA A 1 144 ? 5.577 -7.646 8.323 1.00 0.00 141 ALA A CA 8
ATOM 22966 C C . ALA A 1 144 ? 5.159 -7.950 9.757 1.00 0.00 141 ALA A C 8
ATOM 22967 O O . ALA A 1 144 ? 3.974 -8.078 10.070 1.00 0.00 141 ALA A O 8
ATOM 22974 N N . GLU A 1 145 ? 6.162 -8.056 10.615 1.00 0.00 142 GLU A N 8
ATOM 22975 C CA . GLU A 1 145 ? 5.971 -8.241 12.044 1.00 0.00 142 GLU A CA 8
ATOM 22976 C C . GLU A 1 145 ? 5.161 -7.095 12.653 1.00 0.00 142 GLU A C 8
ATOM 22977 O O . GLU A 1 145 ? 4.466 -7.281 13.651 1.00 0.00 142 GLU A O 8
ATOM 22989 N N . LYS A 1 146 ? 5.247 -5.913 12.053 1.00 0.00 143 LYS A N 8
ATOM 22990 C CA . LYS A 1 146 ? 4.579 -4.743 12.605 1.00 0.00 143 LYS A CA 8
ATOM 22991 C C . LYS A 1 146 ? 3.772 -3.988 11.551 1.00 0.00 143 LYS A C 8
ATOM 22992 O O . LYS A 1 146 ? 4.314 -3.177 10.798 1.00 0.00 143 LYS A O 8
ATOM 23011 N N . PRO A 1 147 ? 2.461 -4.256 11.481 1.00 0.00 144 PRO A N 8
ATOM 23012 C CA . PRO A 1 147 ? 1.522 -3.461 10.700 1.00 0.00 144 PRO A CA 8
ATOM 23013 C C . PRO A 1 147 ? 1.047 -2.224 11.466 1.00 0.00 144 PRO A C 8
ATOM 23014 O O . PRO A 1 147 ? 0.542 -2.328 12.585 1.00 0.00 144 PRO A O 8
ATOM 23025 N N . ARG A 1 148 ? 1.204 -1.063 10.861 1.00 0.00 145 ARG A N 8
ATOM 23026 C CA . ARG A 1 148 ? 0.694 0.179 11.425 1.00 0.00 145 ARG A CA 8
ATOM 23027 C C . ARG A 1 148 ? -0.561 0.581 10.671 1.00 0.00 145 ARG A C 8
ATOM 23028 O O . ARG A 1 148 ? -0.485 1.144 9.586 1.00 0.00 145 ARG A O 8
ATOM 23049 N N . VAL A 1 149 ? -1.717 0.307 11.242 1.00 0.00 146 VAL A N 8
ATOM 23050 C CA . VAL A 1 149 ? -2.955 0.458 10.501 1.00 0.00 146 VAL A CA 8
ATOM 23051 C C . VAL A 1 149 ? -3.803 1.578 11.064 1.00 0.00 146 VAL A C 8
ATOM 23052 O O . VAL A 1 149 ? -3.973 1.704 12.277 1.00 0.00 146 VAL A O 8
ATOM 23065 N N . THR A 1 150 ? -4.344 2.378 10.169 1.00 0.00 147 THR A N 8
ATOM 23066 C CA . THR A 1 150 ? -5.166 3.503 10.545 1.00 0.00 147 THR A CA 8
ATOM 23067 C C . THR A 1 150 ? -6.478 3.454 9.772 1.00 0.00 147 THR A C 8
ATOM 23068 O O . THR A 1 150 ? -6.479 3.342 8.543 1.00 0.00 147 THR A O 8
ATOM 23079 N N . ARG A 1 151 ? -7.588 3.507 10.489 1.00 0.00 148 ARG A N 8
ATOM 23080 C CA . ARG A 1 151 ? -8.901 3.491 9.862 1.00 0.00 148 ARG A CA 8
ATOM 23081 C C . ARG A 1 151 ? -9.527 4.868 9.976 1.00 0.00 148 ARG A C 8
ATOM 23082 O O . ARG A 1 151 ? -9.493 5.480 11.044 1.00 0.00 148 ARG A O 8
ATOM 23103 N N . PHE A 1 152 ? -10.082 5.364 8.884 1.00 0.00 149 PHE A N 8
ATOM 23104 C CA . PHE A 1 152 ? -10.689 6.684 8.882 1.00 0.00 149 PHE A CA 8
ATOM 23105 C C . PHE A 1 152 ? -12.203 6.564 8.845 1.00 0.00 149 PHE A C 8
ATOM 23106 O O . PHE A 1 152 ? -12.748 5.652 8.221 1.00 0.00 149 PHE A O 8
ATOM 23123 N N . ASN A 1 153 ? -12.875 7.467 9.537 1.00 0.00 150 ASN A N 8
ATOM 23124 C CA . ASN A 1 153 ? -14.328 7.513 9.515 1.00 0.00 150 ASN A CA 8
ATOM 23125 C C . ASN A 1 153 ? -14.811 8.108 8.203 1.00 0.00 150 ASN A C 8
ATOM 23126 O O . ASN A 1 153 ? -14.814 9.327 8.028 1.00 0.00 150 ASN A O 8
ATOM 23137 N N . ILE A 1 154 ? -15.203 7.246 7.281 1.00 0.00 151 ILE A N 8
ATOM 23138 C CA . ILE A 1 154 ? -15.741 7.692 6.009 1.00 0.00 151 ILE A CA 8
ATOM 23139 C C . ILE A 1 154 ? -17.185 7.256 5.899 1.00 0.00 151 ILE A C 8
ATOM 23140 O O . ILE A 1 154 ? -17.645 6.407 6.660 1.00 0.00 151 ILE A O 8
ATOM 23156 N N . VAL A 1 155 ? -17.887 7.837 4.956 1.00 0.00 152 VAL A N 8
ATOM 23157 C CA . VAL A 1 155 ? -19.272 7.504 4.736 1.00 0.00 152 VAL A CA 8
ATOM 23158 C C . VAL A 1 155 ? -19.416 6.671 3.476 1.00 0.00 152 VAL A C 8
ATOM 23159 O O . VAL A 1 155 ? -18.774 6.943 2.461 1.00 0.00 152 VAL A O 8
ATOM 23172 N N . TRP A 1 156 ? -20.224 5.633 3.560 1.00 0.00 153 TRP A N 8
ATOM 23173 C CA . TRP A 1 156 ? -20.515 4.796 2.415 1.00 0.00 153 TRP A CA 8
ATOM 23174 C C . TRP A 1 156 ? -21.852 5.237 1.828 1.00 0.00 153 TRP A C 8
ATOM 23175 O O . TRP A 1 156 ? -22.386 6.269 2.237 1.00 0.00 153 TRP A O 8
ATOM 23196 N N . ASP A 1 157 ? -22.404 4.479 0.893 1.00 0.00 154 ASP A N 8
ATOM 23197 C CA . ASP A 1 157 ? -23.702 4.827 0.305 1.00 0.00 154 ASP A CA 8
ATOM 23198 C C . ASP A 1 157 ? -24.808 4.749 1.362 1.00 0.00 154 ASP A C 8
ATOM 23199 O O . ASP A 1 157 ? -25.924 5.231 1.157 1.00 0.00 154 ASP A O 8
ATOM 23208 N N . ASN A 1 158 ? -24.463 4.147 2.490 1.00 0.00 155 ASN A N 8
ATOM 23209 C CA . ASN A 1 158 ? -25.350 4.020 3.641 1.00 0.00 155 ASN A CA 8
ATOM 23210 C C . ASN A 1 158 ? -25.743 5.392 4.183 1.00 0.00 155 ASN A C 8
ATOM 23211 O O . ASN A 1 158 ? -26.922 5.668 4.404 1.00 0.00 155 ASN A O 8
ATOM 23222 N N . GLU A 1 159 ? -24.737 6.239 4.381 1.00 0.00 156 GLU A N 8
ATOM 23223 C CA . GLU A 1 159 ? -24.898 7.520 5.054 1.00 0.00 156 GLU A CA 8
ATOM 23224 C C . GLU A 1 159 ? -25.530 7.332 6.435 1.00 0.00 156 GLU A C 8
ATOM 23225 O O . GLU A 1 159 ? -26.660 7.761 6.693 1.00 0.00 156 GLU A O 8
ATOM 23237 N N . ASN A 1 160 ? -24.795 6.653 7.304 1.00 0.00 157 ASN A N 8
ATOM 23238 C CA . ASN A 1 160 ? -25.207 6.469 8.693 1.00 0.00 157 ASN A CA 8
ATOM 23239 C C . ASN A 1 160 ? -23.986 6.277 9.584 1.00 0.00 157 ASN A C 8
ATOM 23240 O O . ASN A 1 160 ? -24.046 6.446 10.800 1.00 0.00 157 ASN A O 8
ATOM 23251 N N . GLU A 1 161 ? -22.859 5.967 8.973 1.00 0.00 158 GLU A N 8
ATOM 23252 C CA . GLU A 1 161 ? -21.613 5.805 9.706 1.00 0.00 158 GLU A CA 8
ATOM 23253 C C . GLU A 1 161 ? -20.985 7.166 9.996 1.00 0.00 158 GLU A C 8
ATOM 23254 O O . GLU A 1 161 ? -19.769 7.301 10.120 1.00 0.00 158 GLU A O 8
ATOM 23266 N N . GLY A 1 162 ? -21.841 8.170 10.107 1.00 0.00 159 GLY A N 8
ATOM 23267 C CA . GLY A 1 162 ? -21.407 9.500 10.453 1.00 0.00 159 GLY A CA 8
ATOM 23268 C C . GLY A 1 162 ? -21.552 9.751 11.935 1.00 0.00 159 GLY A C 8
ATOM 23269 O O . GLY A 1 162 ? -20.714 10.397 12.558 1.00 0.00 159 GLY A O 8
ATOM 23273 N N . ASP A 1 163 ? -22.620 9.214 12.499 1.00 0.00 160 ASP A N 8
ATOM 23274 C CA . ASP A 1 163 ? -22.907 9.369 13.916 1.00 0.00 160 ASP A CA 8
ATOM 23275 C C . ASP A 1 163 ? -22.437 8.145 14.696 1.00 0.00 160 ASP A C 8
ATOM 23276 O O . ASP A 1 163 ? -23.151 7.615 15.548 1.00 0.00 160 ASP A O 8
ATOM 23285 N N . LEU A 1 164 ? -21.222 7.706 14.399 1.00 0.00 161 LEU A N 8
ATOM 23286 C CA . LEU A 1 164 ? -20.643 6.539 15.052 1.00 0.00 161 LEU A CA 8
ATOM 23287 C C . LEU A 1 164 ? -20.344 6.824 16.518 1.00 0.00 161 LEU A C 8
ATOM 23288 O O . LEU A 1 164 ? -20.522 5.960 17.377 1.00 0.00 161 LEU A O 8
ATOM 23304 N N . TYR A 1 165 ? -19.894 8.036 16.798 1.00 0.00 162 TYR A N 8
ATOM 23305 C CA . TYR A 1 165 ? -19.526 8.417 18.153 1.00 0.00 162 TYR A CA 8
ATOM 23306 C C . TYR A 1 165 ? -20.356 9.608 18.615 1.00 0.00 162 TYR A C 8
ATOM 23307 O O . TYR A 1 165 ? -19.937 10.756 18.460 1.00 0.00 162 TYR A O 8
ATOM 23325 N N . PRO A 1 166 ? -21.554 9.358 19.167 1.00 0.00 163 PRO A N 8
ATOM 23326 C CA . PRO A 1 166 ? -22.416 10.423 19.681 1.00 0.00 163 PRO A CA 8
ATOM 23327 C C . PRO A 1 166 ? -21.740 11.179 20.823 1.00 0.00 163 PRO A C 8
ATOM 23328 O O . PRO A 1 166 ? -21.227 10.562 21.761 1.00 0.00 163 PRO A O 8
ATOM 23339 N N . PRO A 1 167 ? -21.713 12.519 20.752 1.00 0.00 164 PRO A N 8
ATOM 23340 C CA . PRO A 1 167 ? -21.087 13.354 21.780 1.00 0.00 164 PRO A CA 8
ATOM 23341 C C . PRO A 1 167 ? -21.732 13.174 23.147 1.00 0.00 164 PRO A C 8
ATOM 23342 O O . PRO A 1 167 ? -22.958 13.235 23.285 1.00 0.00 164 PRO A O 8
ATOM 23353 N N . GLU A 1 168 ? -20.901 12.944 24.149 1.00 0.00 165 GLU A N 8
ATOM 23354 C CA . GLU A 1 168 ? -21.367 12.790 25.515 1.00 0.00 165 GLU A CA 8
ATOM 23355 C C . GLU A 1 168 ? -21.708 14.155 26.100 1.00 0.00 165 GLU A C 8
ATOM 23356 O O . GLU A 1 168 ? -21.093 15.162 25.748 1.00 0.00 165 GLU A O 8
ATOM 23368 N N . GLN A 1 169 ? -22.690 14.186 26.982 1.00 0.00 166 GLN A N 8
ATOM 23369 C CA . GLN A 1 169 ? -23.122 15.432 27.588 1.00 0.00 166 GLN A CA 8
ATOM 23370 C C . GLN A 1 169 ? -22.757 15.450 29.066 1.00 0.00 166 GLN A C 8
ATOM 23371 O O . GLN A 1 169 ? -22.945 14.455 29.768 1.00 0.00 166 GLN A O 8
ATOM 23385 N N . PRO A 1 170 ? -22.201 16.570 29.554 1.00 0.00 167 PRO A N 8
ATOM 23386 C CA . PRO A 1 170 ? -21.883 16.738 30.973 1.00 0.00 167 PRO A CA 8
ATOM 23387 C C . PRO A 1 170 ? -23.135 16.949 31.825 1.00 0.00 167 PRO A C 8
ATOM 23388 O O . PRO A 1 170 ? -23.290 17.974 32.486 1.00 0.00 167 PRO A O 8
ATOM 23399 N N . GLY A 1 171 ? -24.025 15.970 31.800 1.00 0.00 168 GLY A N 8
ATOM 23400 C CA . GLY A 1 171 ? -25.248 16.049 32.571 1.00 0.00 168 GLY A CA 8
ATOM 23401 C C . GLY A 1 171 ? -25.150 15.279 33.869 1.00 0.00 168 GLY A C 8
ATOM 23402 O O . GLY A 1 171 ? -26.086 14.590 34.269 1.00 0.00 168 GLY A O 8
ATOM 23406 N N . VAL A 1 172 ? -24.007 15.393 34.526 1.00 0.00 169 VAL A N 8
ATOM 23407 C CA . VAL A 1 172 ? -23.771 14.699 35.780 1.00 0.00 169 VAL A CA 8
ATOM 23408 C C . VAL A 1 172 ? -24.273 15.542 36.942 1.00 0.00 169 VAL A C 8
ATOM 23409 O O . VAL A 1 172 ? -25.188 15.094 37.660 1.00 0.00 169 VAL A O 8
ATOM 23423 N N . LEU B 2 1 ? -10.946 -22.317 3.806 1.00 0.00 419 LEU B N 8
ATOM 23424 C CA . LEU B 2 1 ? -11.464 -20.933 3.716 1.00 0.00 419 LEU B CA 8
ATOM 23425 C C . LEU B 2 1 ? -12.213 -20.727 2.408 1.00 0.00 419 LEU B C 8
ATOM 23426 O O . LEU B 2 1 ? -11.705 -21.056 1.335 1.00 0.00 419 LEU B O 8
ATOM 23444 N N . ALA B 2 2 ? -13.421 -20.193 2.501 1.00 0.00 420 ALA B N 8
ATOM 23445 C CA . ALA B 2 2 ? -14.189 -19.845 1.319 1.00 0.00 420 ALA B CA 8
ATOM 23446 C C . ALA B 2 2 ? -13.766 -18.479 0.811 1.00 0.00 420 ALA B C 8
ATOM 23447 O O . ALA B 2 2 ? -13.982 -17.464 1.472 1.00 0.00 420 ALA B O 8
ATOM 23454 N N . ILE B 2 3 ? -13.151 -18.457 -0.353 1.00 0.00 421 ILE B N 8
ATOM 23455 C CA . ILE B 2 3 ? -12.634 -17.221 -0.910 1.00 0.00 421 ILE B CA 8
ATOM 23456 C C . ILE B 2 3 ? -13.352 -16.852 -2.188 1.00 0.00 421 ILE B C 8
ATOM 23457 O O . ILE B 2 3 ? -13.765 -17.714 -2.960 1.00 0.00 421 ILE B O 8
ATOM 23473 N N . THR B 2 4 ? -13.483 -15.560 -2.395 1.00 0.00 422 THR B N 8
ATOM 23474 C CA . THR B 2 4 ? -14.091 -15.030 -3.596 1.00 0.00 422 THR B CA 8
ATOM 23475 C C . THR B 2 4 ? -13.156 -15.162 -4.795 1.00 0.00 422 THR B C 8
ATOM 23476 O O . THR B 2 4 ? -13.596 -15.524 -5.886 1.00 0.00 422 THR B O 8
ATOM 23487 N N . MET B 2 5 ? -11.867 -14.893 -4.580 1.00 0.00 423 MET B N 8
ATOM 23488 C CA . MET B 2 5 ? -10.905 -14.802 -5.680 1.00 0.00 423 MET B CA 8
ATOM 23489 C C . MET B 2 5 ? -11.401 -13.779 -6.698 1.00 0.00 423 MET B C 8
ATOM 23490 O O . MET B 2 5 ? -11.867 -14.126 -7.784 1.00 0.00 423 MET B O 8
ATOM 23504 N N . LEU B 2 6 ? -11.307 -12.514 -6.313 1.00 0.00 424 LEU B N 8
ATOM 23505 C CA . LEU B 2 6 ? -11.878 -11.417 -7.083 1.00 0.00 424 LEU B CA 8
ATOM 23506 C C . LEU B 2 6 ? -11.158 -11.256 -8.416 1.00 0.00 424 LEU B C 8
ATOM 23507 O O . LEU B 2 6 ? -11.798 -11.018 -9.442 1.00 0.00 424 LEU B O 8
ATOM 23523 N N . LYS B 2 7 ? -9.836 -11.409 -8.393 1.00 0.00 425 LYS B N 8
ATOM 23524 C CA . LYS B 2 7 ? -8.996 -11.110 -9.551 1.00 0.00 425 LYS B CA 8
ATOM 23525 C C . LYS B 2 7 ? -9.129 -9.629 -9.895 1.00 0.00 425 LYS B C 8
ATOM 23526 O O . LYS B 2 7 ? -9.909 -9.244 -10.769 1.00 0.00 425 LYS B O 8
ATOM 23545 N N . PRO B 2 8 ? -8.361 -8.776 -9.198 1.00 0.00 426 PRO B N 8
ATOM 23546 C CA . PRO B 2 8 ? -8.513 -7.325 -9.287 1.00 0.00 426 PRO B CA 8
ATOM 23547 C C . PRO B 2 8 ? -8.051 -6.772 -10.628 1.00 0.00 426 PRO B C 8
ATOM 23548 O O . PRO B 2 8 ? -7.013 -7.171 -11.159 1.00 0.00 426 PRO B O 8
ATOM 23559 N N . ARG B 2 9 ? -8.826 -5.849 -11.165 1.00 0.00 427 ARG B N 8
ATOM 23560 C CA . ARG B 2 9 ? -8.529 -5.252 -12.452 1.00 0.00 427 ARG B CA 8
ATOM 23561 C C . ARG B 2 9 ? -7.488 -4.160 -12.293 1.00 0.00 427 ARG B C 8
ATOM 23562 O O . ARG B 2 9 ? -7.706 -3.176 -11.588 1.00 0.00 427 ARG B O 8
ATOM 23583 N N . LYS B 2 10 ? -6.347 -4.351 -12.921 1.00 0.00 428 LYS B N 8
ATOM 23584 C CA . LYS B 2 10 ? -5.305 -3.345 -12.917 1.00 0.00 428 LYS B CA 8
ATOM 23585 C C . LYS B 2 10 ? -5.692 -2.220 -13.865 1.00 0.00 428 LYS B C 8
ATOM 23586 O O . LYS B 2 10 ? -5.575 -2.356 -15.080 1.00 0.00 428 LYS B O 8
ATOM 23605 N N . LYS B 2 11 ? -6.174 -1.121 -13.300 1.00 0.00 429 LYS B N 8
ATOM 23606 C CA . LYS B 2 11 ? -6.666 0.005 -14.089 1.00 0.00 429 LYS B CA 8
ATOM 23607 C C . LYS B 2 11 ? -5.522 0.835 -14.685 1.00 0.00 429 LYS B C 8
ATOM 23608 O O . LYS B 2 11 ? -5.497 2.059 -14.563 1.00 0.00 429 LYS B O 8
ATOM 23627 N N . ALA B 2 12 ? -4.586 0.166 -15.342 1.00 0.00 430 ALA B N 8
ATOM 23628 C CA . ALA B 2 12 ? -3.427 0.834 -15.914 1.00 0.00 430 ALA B CA 8
ATOM 23629 C C . ALA B 2 12 ? -3.401 0.692 -17.434 1.00 0.00 430 ALA B C 8
ATOM 23630 O O . ALA B 2 12 ? -2.334 0.642 -18.047 1.00 0.00 430 ALA B O 8
ATOM 23637 N N . LYS B 2 13 ? -4.577 0.620 -18.041 1.00 0.00 431 LYS B N 8
ATOM 23638 C CA . LYS B 2 13 ? -4.678 0.527 -19.493 1.00 0.00 431 LYS B CA 8
ATOM 23639 C C . LYS B 2 13 ? -5.901 1.287 -19.988 1.00 0.00 431 LYS B C 8
ATOM 23640 O O . LYS B 2 13 ? -6.801 1.590 -19.206 1.00 0.00 431 LYS B O 8
ATOM 23659 N N . ALA B 2 14 ? -5.916 1.594 -21.283 1.00 0.00 432 ALA B N 8
ATOM 23660 C CA . ALA B 2 14 ? -7.026 2.311 -21.910 1.00 0.00 432 ALA B CA 8
ATOM 23661 C C . ALA B 2 14 ? -7.290 3.647 -21.216 1.00 0.00 432 ALA B C 8
ATOM 23662 O O . ALA B 2 14 ? -8.438 4.074 -21.068 1.00 0.00 432 ALA B O 8
ATOM 23669 N N . LEU B 2 15 ? -6.220 4.298 -20.789 1.00 0.00 433 LEU B N 8
ATOM 23670 C CA . LEU B 2 15 ? -6.323 5.569 -20.093 1.00 0.00 433 LEU B CA 8
ATOM 23671 C C . LEU B 2 15 ? -6.205 6.724 -21.079 1.00 0.00 433 LEU B C 8
ATOM 23672 O O . LEU B 2 15 ? -7.224 7.407 -21.323 1.00 0.00 433 LEU B O 8
ATOM 23689 N N . GLY A 1 1 ? -26.186 -5.635 5.243 1.00 0.00 -2 GLY A N 9
ATOM 23690 C CA . GLY A 1 1 ? -24.866 -5.991 5.814 1.00 0.00 -2 GLY A CA 9
ATOM 23691 C C . GLY A 1 1 ? -24.021 -4.768 6.097 1.00 0.00 -2 GLY A C 9
ATOM 23692 O O . GLY A 1 1 ? -22.904 -4.653 5.602 1.00 0.00 -2 GLY A O 9
ATOM 23698 N N . ALA A 1 2 ? -24.551 -3.849 6.892 1.00 0.00 -1 ALA A N 9
ATOM 23699 C CA . ALA A 1 2 ? -23.834 -2.629 7.217 1.00 0.00 -1 ALA A CA 9
ATOM 23700 C C . ALA A 1 2 ? -23.424 -2.612 8.682 1.00 0.00 -1 ALA A C 9
ATOM 23701 O O . ALA A 1 2 ? -24.068 -1.974 9.515 1.00 0.00 -1 ALA A O 9
ATOM 23708 N N . MET A 1 3 ? -22.357 -3.330 8.995 1.00 0.00 0 MET A N 9
ATOM 23709 C CA . MET A 1 3 ? -21.823 -3.352 10.350 1.00 0.00 0 MET A CA 9
ATOM 23710 C C . MET A 1 3 ? -20.830 -2.209 10.537 1.00 0.00 0 MET A C 9
ATOM 23711 O O . MET A 1 3 ? -19.660 -2.433 10.850 1.00 0.00 0 MET A O 9
ATOM 23725 N N . GLY A 1 4 ? -21.299 -0.986 10.321 1.00 0.00 1 GLY A N 9
ATOM 23726 C CA . GLY A 1 4 ? -20.437 0.178 10.406 1.00 0.00 1 GLY A CA 9
ATOM 23727 C C . GLY A 1 4 ? -19.640 0.379 9.135 1.00 0.00 1 GLY A C 9
ATOM 23728 O O . GLY A 1 4 ? -19.657 1.454 8.535 1.00 0.00 1 GLY A O 9
ATOM 23732 N N . SER A 1 5 ? -18.948 -0.668 8.730 1.00 0.00 2 SER A N 9
ATOM 23733 C CA . SER A 1 5 ? -18.177 -0.666 7.504 1.00 0.00 2 SER A CA 9
ATOM 23734 C C . SER A 1 5 ? -18.600 -1.841 6.635 1.00 0.00 2 SER A C 9
ATOM 23735 O O . SER A 1 5 ? -18.829 -2.937 7.141 1.00 0.00 2 SER A O 9
ATOM 23743 N N . ILE A 1 6 ? -18.729 -1.605 5.335 1.00 0.00 3 ILE A N 9
ATOM 23744 C CA . ILE A 1 6 ? -19.102 -2.664 4.404 1.00 0.00 3 ILE A CA 9
ATOM 23745 C C . ILE A 1 6 ? -17.880 -3.494 4.034 1.00 0.00 3 ILE A C 9
ATOM 23746 O O . ILE A 1 6 ? -17.989 -4.654 3.636 1.00 0.00 3 ILE A O 9
ATOM 23762 N N . VAL A 1 7 ? -16.720 -2.883 4.177 1.00 0.00 4 VAL A N 9
ATOM 23763 C CA . VAL A 1 7 ? -15.458 -3.539 3.901 1.00 0.00 4 VAL A CA 9
ATOM 23764 C C . VAL A 1 7 ? -14.470 -3.231 5.010 1.00 0.00 4 VAL A C 9
ATOM 23765 O O . VAL A 1 7 ? -14.326 -2.081 5.406 1.00 0.00 4 VAL A O 9
ATOM 23778 N N . SER A 1 8 ? -13.824 -4.259 5.532 1.00 0.00 5 SER A N 9
ATOM 23779 C CA . SER A 1 8 ? -12.772 -4.076 6.516 1.00 0.00 5 SER A CA 9
ATOM 23780 C C . SER A 1 8 ? -11.603 -4.985 6.177 1.00 0.00 5 SER A C 9
ATOM 23781 O O . SER A 1 8 ? -11.803 -6.109 5.718 1.00 0.00 5 SER A O 9
ATOM 23789 N N . LEU A 1 9 ? -10.387 -4.508 6.410 1.00 0.00 6 LEU A N 9
ATOM 23790 C CA . LEU A 1 9 ? -9.203 -5.267 6.046 1.00 0.00 6 LEU A CA 9
ATOM 23791 C C . LEU A 1 9 ? -8.827 -6.195 7.187 1.00 0.00 6 LEU A C 9
ATOM 23792 O O . LEU A 1 9 ? -8.599 -5.756 8.314 1.00 0.00 6 LEU A O 9
ATOM 23808 N N . LEU A 1 10 ? -8.797 -7.480 6.883 1.00 0.00 7 LEU A N 9
ATOM 23809 C CA . LEU A 1 10 ? -8.483 -8.508 7.861 1.00 0.00 7 LEU A CA 9
ATOM 23810 C C . LEU A 1 10 ? -6.991 -8.544 8.124 1.00 0.00 7 LEU A C 9
ATOM 23811 O O . LEU A 1 10 ? -6.546 -8.837 9.236 1.00 0.00 7 LEU A O 9
ATOM 23827 N N . GLY A 1 11 ? -6.230 -8.247 7.089 1.00 0.00 8 GLY A N 9
ATOM 23828 C CA . GLY A 1 11 ? -4.795 -8.203 7.205 1.00 0.00 8 GLY A CA 9
ATOM 23829 C C . GLY A 1 11 ? -4.136 -8.270 5.851 1.00 0.00 8 GLY A C 9
ATOM 23830 O O . GLY A 1 11 ? -4.819 -8.377 4.827 1.00 0.00 8 GLY A O 9
ATOM 23834 N N . ILE A 1 12 ? -2.819 -8.200 5.837 1.00 0.00 9 ILE A N 9
ATOM 23835 C CA . ILE A 1 12 ? -2.059 -8.282 4.603 1.00 0.00 9 ILE A CA 9
ATOM 23836 C C . ILE A 1 12 ? -0.970 -9.322 4.759 1.00 0.00 9 ILE A C 9
ATOM 23837 O O . ILE A 1 12 ? -0.431 -9.497 5.853 1.00 0.00 9 ILE A O 9
ATOM 23853 N N . LYS A 1 13 ? -0.659 -10.033 3.698 1.00 0.00 10 LYS A N 9
ATOM 23854 C CA . LYS A 1 13 ? 0.471 -10.943 3.723 1.00 0.00 10 LYS A CA 9
ATOM 23855 C C . LYS A 1 13 ? 1.573 -10.432 2.808 1.00 0.00 10 LYS A C 9
ATOM 23856 O O . LYS A 1 13 ? 1.403 -10.372 1.591 1.00 0.00 10 LYS A O 9
ATOM 23875 N N . VAL A 1 14 ? 2.676 -10.010 3.403 1.00 0.00 11 VAL A N 9
ATOM 23876 C CA . VAL A 1 14 ? 3.868 -9.666 2.645 1.00 0.00 11 VAL A CA 9
ATOM 23877 C C . VAL A 1 14 ? 4.480 -10.926 2.018 1.00 0.00 11 VAL A C 9
ATOM 23878 O O . VAL A 1 14 ? 5.176 -11.692 2.685 1.00 0.00 11 VAL A O 9
ATOM 23891 N N . LEU A 1 15 ? 4.169 -11.152 0.742 1.00 0.00 12 LEU A N 9
ATOM 23892 C CA . LEU A 1 15 ? 4.684 -12.306 -0.000 1.00 0.00 12 LEU A CA 9
ATOM 23893 C C . LEU A 1 15 ? 6.209 -12.290 -0.096 1.00 0.00 12 LEU A C 9
ATOM 23894 O O . LEU A 1 15 ? 6.867 -13.291 0.191 1.00 0.00 12 LEU A O 9
ATOM 23910 N N . ASN A 1 16 ? 6.769 -11.154 -0.492 1.00 0.00 13 ASN A N 9
ATOM 23911 C CA . ASN A 1 16 ? 8.187 -11.093 -0.828 1.00 0.00 13 ASN A CA 9
ATOM 23912 C C . ASN A 1 16 ? 8.985 -10.513 0.329 1.00 0.00 13 ASN A C 9
ATOM 23913 O O . ASN A 1 16 ? 8.902 -9.317 0.607 1.00 0.00 13 ASN A O 9
ATOM 23924 N N . ASN A 1 17 ? 9.753 -11.358 1.005 1.00 0.00 14 ASN A N 9
ATOM 23925 C CA . ASN A 1 17 ? 10.517 -10.923 2.167 1.00 0.00 14 ASN A CA 9
ATOM 23926 C C . ASN A 1 17 ? 11.639 -11.919 2.467 1.00 0.00 14 ASN A C 9
ATOM 23927 O O . ASN A 1 17 ? 11.362 -13.066 2.829 1.00 0.00 14 ASN A O 9
ATOM 23938 N N . PRO A 1 18 ? 12.921 -11.528 2.318 1.00 0.00 15 PRO A N 9
ATOM 23939 C CA . PRO A 1 18 ? 13.329 -10.199 1.860 1.00 0.00 15 PRO A CA 9
ATOM 23940 C C . PRO A 1 18 ? 13.382 -10.094 0.339 1.00 0.00 15 PRO A C 9
ATOM 23941 O O . PRO A 1 18 ? 13.409 -11.103 -0.368 1.00 0.00 15 PRO A O 9
ATOM 23952 N N . ALA A 1 19 ? 13.393 -8.870 -0.152 1.00 0.00 16 ALA A N 9
ATOM 23953 C CA . ALA A 1 19 ? 13.498 -8.604 -1.577 1.00 0.00 16 ALA A CA 9
ATOM 23954 C C . ALA A 1 19 ? 14.535 -7.518 -1.796 1.00 0.00 16 ALA A C 9
ATOM 23955 O O . ALA A 1 19 ? 15.189 -7.090 -0.850 1.00 0.00 16 ALA A O 9
ATOM 23962 N N . LYS A 1 20 ? 14.713 -7.088 -3.028 1.00 0.00 17 LYS A N 9
ATOM 23963 C CA . LYS A 1 20 ? 15.567 -5.947 -3.298 1.00 0.00 17 LYS A CA 9
ATOM 23964 C C . LYS A 1 20 ? 14.681 -4.730 -3.534 1.00 0.00 17 LYS A C 9
ATOM 23965 O O . LYS A 1 20 ? 13.509 -4.884 -3.870 1.00 0.00 17 LYS A O 9
ATOM 23984 N N . PHE A 1 21 ? 15.208 -3.531 -3.344 1.00 0.00 18 PHE A N 9
ATOM 23985 C CA . PHE A 1 21 ? 14.379 -2.330 -3.447 1.00 0.00 18 PHE A CA 9
ATOM 23986 C C . PHE A 1 21 ? 13.806 -2.174 -4.858 1.00 0.00 18 PHE A C 9
ATOM 23987 O O . PHE A 1 21 ? 12.706 -1.647 -5.033 1.00 0.00 18 PHE A O 9
ATOM 24004 N N . THR A 1 22 ? 14.542 -2.661 -5.849 1.00 0.00 19 THR A N 9
ATOM 24005 C CA . THR A 1 22 ? 14.117 -2.582 -7.240 1.00 0.00 19 THR A CA 9
ATOM 24006 C C . THR A 1 22 ? 13.214 -3.757 -7.636 1.00 0.00 19 THR A C 9
ATOM 24007 O O . THR A 1 22 ? 12.963 -3.986 -8.821 1.00 0.00 19 THR A O 9
ATOM 24018 N N . ASP A 1 23 ? 12.725 -4.497 -6.646 1.00 0.00 20 ASP A N 9
ATOM 24019 C CA . ASP A 1 23 ? 11.794 -5.596 -6.899 1.00 0.00 20 ASP A CA 9
ATOM 24020 C C . ASP A 1 23 ? 10.359 -5.129 -6.684 1.00 0.00 20 ASP A C 9
ATOM 24021 O O . ASP A 1 23 ? 10.094 -4.317 -5.798 1.00 0.00 20 ASP A O 9
ATOM 24030 N N . PRO A 1 24 ? 9.416 -5.620 -7.507 1.00 0.00 21 PRO A N 9
ATOM 24031 C CA . PRO A 1 24 ? 7.991 -5.312 -7.347 1.00 0.00 21 PRO A CA 9
ATOM 24032 C C . PRO A 1 24 ? 7.455 -5.806 -6.010 1.00 0.00 21 PRO A C 9
ATOM 24033 O O . PRO A 1 24 ? 7.592 -6.984 -5.670 1.00 0.00 21 PRO A O 9
ATOM 24044 N N . TYR A 1 25 ? 6.845 -4.904 -5.258 1.00 0.00 22 TYR A N 9
ATOM 24045 C CA . TYR A 1 25 ? 6.347 -5.234 -3.933 1.00 0.00 22 TYR A CA 9
ATOM 24046 C C . TYR A 1 25 ? 5.037 -5.994 -4.040 1.00 0.00 22 TYR A C 9
ATOM 24047 O O . TYR A 1 25 ? 4.152 -5.617 -4.809 1.00 0.00 22 TYR A O 9
ATOM 24065 N N . GLU A 1 26 ? 4.919 -7.064 -3.269 1.00 0.00 23 GLU A N 9
ATOM 24066 C CA . GLU A 1 26 ? 3.764 -7.940 -3.353 1.00 0.00 23 GLU A CA 9
ATOM 24067 C C . GLU A 1 26 ? 3.101 -8.094 -1.993 1.00 0.00 23 GLU A C 9
ATOM 24068 O O . GLU A 1 26 ? 3.698 -8.609 -1.046 1.00 0.00 23 GLU A O 9
ATOM 24080 N N . PHE A 1 27 ? 1.867 -7.633 -1.910 1.00 0.00 24 PHE A N 9
ATOM 24081 C CA . PHE A 1 27 ? 1.074 -7.739 -0.697 1.00 0.00 24 PHE A CA 9
ATOM 24082 C C . PHE A 1 27 ? -0.205 -8.503 -0.998 1.00 0.00 24 PHE A C 9
ATOM 24083 O O . PHE A 1 27 ? -0.846 -8.249 -2.005 1.00 0.00 24 PHE A O 9
ATOM 24100 N N . GLU A 1 28 ? -0.584 -9.432 -0.141 1.00 0.00 25 GLU A N 9
ATOM 24101 C CA . GLU A 1 28 ? -1.804 -10.191 -0.370 1.00 0.00 25 GLU A CA 9
ATOM 24102 C C . GLU A 1 28 ? -2.924 -9.608 0.470 1.00 0.00 25 GLU A C 9
ATOM 24103 O O . GLU A 1 28 ? -2.832 -9.560 1.697 1.00 0.00 25 GLU A O 9
ATOM 24115 N N . ILE A 1 29 ? -3.965 -9.152 -0.197 1.00 0.00 26 ILE A N 9
ATOM 24116 C CA . ILE A 1 29 ? -5.072 -8.501 0.473 1.00 0.00 26 ILE A CA 9
ATOM 24117 C C . ILE A 1 29 ? -6.137 -9.505 0.896 1.00 0.00 26 ILE A C 9
ATOM 24118 O O . ILE A 1 29 ? -6.579 -10.336 0.103 1.00 0.00 26 ILE A O 9
ATOM 24134 N N . THR A 1 30 ? -6.514 -9.436 2.164 1.00 0.00 27 THR A N 9
ATOM 24135 C CA . THR A 1 30 ? -7.612 -10.222 2.695 1.00 0.00 27 THR A CA 9
ATOM 24136 C C . THR A 1 30 ? -8.548 -9.318 3.485 1.00 0.00 27 THR A C 9
ATOM 24137 O O . THR A 1 30 ? -8.156 -8.750 4.504 1.00 0.00 27 THR A O 9
ATOM 24148 N N . PHE A 1 31 ? -9.769 -9.152 3.002 1.00 0.00 28 PHE A N 9
ATOM 24149 C CA . PHE A 1 31 ? -10.737 -8.308 3.686 1.00 0.00 28 PHE A CA 9
ATOM 24150 C C . PHE A 1 31 ? -12.116 -8.942 3.668 1.00 0.00 28 PHE A C 9
ATOM 24151 O O . PHE A 1 31 ? -12.401 -9.803 2.836 1.00 0.00 28 PHE A O 9
ATOM 24168 N N . GLU A 1 32 ? -12.970 -8.489 4.569 1.00 0.00 29 GLU A N 9
ATOM 24169 C CA . GLU A 1 32 ? -14.302 -9.046 4.711 1.00 0.00 29 GLU A CA 9
ATOM 24170 C C . GLU A 1 32 ? -15.325 -8.100 4.110 1.00 0.00 29 GLU A C 9
ATOM 24171 O O . GLU A 1 32 ? -15.411 -6.930 4.491 1.00 0.00 29 GLU A O 9
ATOM 24183 N N . CYS A 1 33 ? -16.070 -8.610 3.151 1.00 0.00 30 CYS A N 9
ATOM 24184 C CA . CYS A 1 33 ? -17.166 -7.878 2.560 1.00 0.00 30 CYS A CA 9
ATOM 24185 C C . CYS A 1 33 ? -18.445 -8.209 3.315 1.00 0.00 30 CYS A C 9
ATOM 24186 O O . CYS A 1 33 ? -18.868 -9.364 3.343 1.00 0.00 30 CYS A O 9
ATOM 24194 N N . LEU A 1 34 ? -19.033 -7.209 3.957 1.00 0.00 31 LEU A N 9
ATOM 24195 C CA . LEU A 1 34 ? -20.248 -7.418 4.740 1.00 0.00 31 LEU A CA 9
ATOM 24196 C C . LEU A 1 34 ? -21.481 -7.333 3.849 1.00 0.00 31 LEU A C 9
ATOM 24197 O O . LEU A 1 34 ? -22.505 -7.962 4.115 1.00 0.00 31 LEU A O 9
ATOM 24213 N N . GLU A 1 35 ? -21.372 -6.551 2.789 1.00 0.00 32 GLU A N 9
ATOM 24214 C CA . GLU A 1 35 ? -22.456 -6.396 1.833 1.00 0.00 32 GLU A CA 9
ATOM 24215 C C . GLU A 1 35 ? -21.869 -6.163 0.454 1.00 0.00 32 GLU A C 9
ATOM 24216 O O . GLU A 1 35 ? -20.838 -5.508 0.326 1.00 0.00 32 GLU A O 9
ATOM 24228 N N . SER A 1 36 ? -22.514 -6.716 -0.565 1.00 0.00 33 SER A N 9
ATOM 24229 C CA . SER A 1 36 ? -22.021 -6.616 -1.931 1.00 0.00 33 SER A CA 9
ATOM 24230 C C . SER A 1 36 ? -21.845 -5.153 -2.327 1.00 0.00 33 SER A C 9
ATOM 24231 O O . SER A 1 36 ? -22.809 -4.385 -2.364 1.00 0.00 33 SER A O 9
ATOM 24239 N N . LEU A 1 37 ? -20.604 -4.775 -2.613 1.00 0.00 34 LEU A N 9
ATOM 24240 C CA . LEU A 1 37 ? -20.276 -3.393 -2.929 1.00 0.00 34 LEU A CA 9
ATOM 24241 C C . LEU A 1 37 ? -20.908 -2.976 -4.247 1.00 0.00 34 LEU A C 9
ATOM 24242 O O . LEU A 1 37 ? -20.701 -3.612 -5.282 1.00 0.00 34 LEU A O 9
ATOM 24258 N N . LYS A 1 38 ? -21.689 -1.910 -4.191 1.00 0.00 35 LYS A N 9
ATOM 24259 C CA . LYS A 1 38 ? -22.349 -1.376 -5.373 1.00 0.00 35 LYS A CA 9
ATOM 24260 C C . LYS A 1 38 ? -21.351 -0.600 -6.234 1.00 0.00 35 LYS A C 9
ATOM 24261 O O . LYS A 1 38 ? -21.541 -0.449 -7.437 1.00 0.00 35 LYS A O 9
ATOM 24280 N N . HIS A 1 39 ? -20.294 -0.101 -5.603 1.00 0.00 36 HIS A N 9
ATOM 24281 C CA . HIS A 1 39 ? -19.204 0.552 -6.320 1.00 0.00 36 HIS A CA 9
ATOM 24282 C C . HIS A 1 39 ? -17.943 -0.298 -6.220 1.00 0.00 36 HIS A C 9
ATOM 24283 O O . HIS A 1 39 ? -17.951 -1.355 -5.587 1.00 0.00 36 HIS A O 9
ATOM 24298 N N . ASP A 1 40 ? -16.863 0.165 -6.832 1.00 0.00 37 ASP A N 9
ATOM 24299 C CA . ASP A 1 40 ? -15.627 -0.609 -6.897 1.00 0.00 37 ASP A CA 9
ATOM 24300 C C . ASP A 1 40 ? -14.673 -0.228 -5.767 1.00 0.00 37 ASP A C 9
ATOM 24301 O O . ASP A 1 40 ? -14.758 0.868 -5.209 1.00 0.00 37 ASP A O 9
ATOM 24310 N N . LEU A 1 41 ? -13.769 -1.144 -5.440 1.00 0.00 38 LEU A N 9
ATOM 24311 C CA . LEU A 1 41 ? -12.772 -0.915 -4.397 1.00 0.00 38 LEU A CA 9
ATOM 24312 C C . LEU A 1 41 ? -11.425 -0.546 -5.007 1.00 0.00 38 LEU A C 9
ATOM 24313 O O . LEU A 1 41 ? -10.977 -1.182 -5.960 1.00 0.00 38 LEU A O 9
ATOM 24329 N N . GLU A 1 42 ? -10.785 0.469 -4.448 1.00 0.00 39 GLU A N 9
ATOM 24330 C CA . GLU A 1 42 ? -9.499 0.933 -4.946 1.00 0.00 39 GLU A CA 9
ATOM 24331 C C . GLU A 1 42 ? -8.399 0.647 -3.923 1.00 0.00 39 GLU A C 9
ATOM 24332 O O . GLU A 1 42 ? -8.425 1.176 -2.811 1.00 0.00 39 GLU A O 9
ATOM 24344 N N . TRP A 1 43 ? -7.451 -0.202 -4.297 1.00 0.00 40 TRP A N 9
ATOM 24345 C CA . TRP A 1 43 ? -6.339 -0.557 -3.421 1.00 0.00 40 TRP A CA 9
ATOM 24346 C C . TRP A 1 43 ? -5.040 -0.005 -3.985 1.00 0.00 40 TRP A C 9
ATOM 24347 O O . TRP A 1 43 ? -4.750 -0.169 -5.168 1.00 0.00 40 TRP A O 9
ATOM 24368 N N . LYS A 1 44 ? -4.261 0.646 -3.141 1.00 0.00 41 LYS A N 9
ATOM 24369 C CA . LYS A 1 44 ? -3.093 1.382 -3.606 1.00 0.00 41 LYS A CA 9
ATOM 24370 C C . LYS A 1 44 ? -1.914 1.212 -2.662 1.00 0.00 41 LYS A C 9
ATOM 24371 O O . LYS A 1 44 ? -2.096 0.968 -1.469 1.00 0.00 41 LYS A O 9
ATOM 24390 N N . LEU A 1 45 ? -0.707 1.337 -3.202 1.00 0.00 42 LEU A N 9
ATOM 24391 C CA . LEU A 1 45 ? 0.497 1.290 -2.387 1.00 0.00 42 LEU A CA 9
ATOM 24392 C C . LEU A 1 45 ? 1.233 2.614 -2.489 1.00 0.00 42 LEU A C 9
ATOM 24393 O O . LEU A 1 45 ? 1.491 3.105 -3.591 1.00 0.00 42 LEU A O 9
ATOM 24409 N N . THR A 1 46 ? 1.560 3.199 -1.353 1.00 0.00 43 THR A N 9
ATOM 24410 C CA . THR A 1 46 ? 2.306 4.439 -1.326 1.00 0.00 43 THR A CA 9
ATOM 24411 C C . THR A 1 46 ? 3.658 4.224 -0.654 1.00 0.00 43 THR A C 9
ATOM 24412 O O . THR A 1 46 ? 3.739 3.622 0.419 1.00 0.00 43 THR A O 9
ATOM 24423 N N . TYR A 1 47 ? 4.711 4.699 -1.297 1.00 0.00 44 TYR A N 9
ATOM 24424 C CA . TYR A 1 47 ? 6.047 4.623 -0.738 1.00 0.00 44 TYR A CA 9
ATOM 24425 C C . TYR A 1 47 ? 6.367 5.919 -0.015 1.00 0.00 44 TYR A C 9
ATOM 24426 O O . TYR A 1 47 ? 6.295 7.005 -0.599 1.00 0.00 44 TYR A O 9
ATOM 24444 N N . VAL A 1 48 ? 6.713 5.800 1.251 1.00 0.00 45 VAL A N 9
ATOM 24445 C CA . VAL A 1 48 ? 6.971 6.953 2.083 1.00 0.00 45 VAL A CA 9
ATOM 24446 C C . VAL A 1 48 ? 8.394 6.929 2.628 1.00 0.00 45 VAL A C 9
ATOM 24447 O O . VAL A 1 48 ? 8.879 5.896 3.102 1.00 0.00 45 VAL A O 9
ATOM 24460 N N . GLY A 1 49 ? 9.058 8.072 2.550 1.00 0.00 46 GLY A N 9
ATOM 24461 C CA . GLY A 1 49 ? 10.381 8.210 3.113 1.00 0.00 46 GLY A CA 9
ATOM 24462 C C . GLY A 1 49 ? 10.304 8.485 4.596 1.00 0.00 46 GLY A C 9
ATOM 24463 O O . GLY A 1 49 ? 10.290 9.645 5.018 1.00 0.00 46 GLY A O 9
ATOM 24467 N N . SER A 1 50 ? 10.237 7.410 5.377 1.00 0.00 47 SER A N 9
ATOM 24468 C CA . SER A 1 50 ? 10.014 7.487 6.817 1.00 0.00 47 SER A CA 9
ATOM 24469 C C . SER A 1 50 ? 8.652 8.126 7.108 1.00 0.00 47 SER A C 9
ATOM 24470 O O . SER A 1 50 ? 7.643 7.435 7.196 1.00 0.00 47 SER A O 9
ATOM 24478 N N . SER A 1 51 ? 8.627 9.446 7.224 1.00 0.00 48 SER A N 9
ATOM 24479 C CA . SER A 1 51 ? 7.384 10.179 7.417 1.00 0.00 48 SER A CA 9
ATOM 24480 C C . SER A 1 51 ? 7.461 11.528 6.706 1.00 0.00 48 SER A C 9
ATOM 24481 O O . SER A 1 51 ? 6.708 12.452 7.013 1.00 0.00 48 SER A O 9
ATOM 24489 N N . ARG A 1 52 ? 8.385 11.637 5.756 1.00 0.00 49 ARG A N 9
ATOM 24490 C CA . ARG A 1 52 ? 8.605 12.894 5.050 1.00 0.00 49 ARG A CA 9
ATOM 24491 C C . ARG A 1 52 ? 8.395 12.697 3.558 1.00 0.00 49 ARG A C 9
ATOM 24492 O O . ARG A 1 52 ? 7.522 13.328 2.962 1.00 0.00 49 ARG A O 9
ATOM 24513 N N . SER A 1 53 ? 9.204 11.813 2.971 1.00 0.00 50 SER A N 9
ATOM 24514 C CA . SER A 1 53 ? 9.131 11.503 1.546 1.00 0.00 50 SER A CA 9
ATOM 24515 C C . SER A 1 53 ? 9.564 12.699 0.700 1.00 0.00 50 SER A C 9
ATOM 24516 O O . SER A 1 53 ? 8.786 13.627 0.472 1.00 0.00 50 SER A O 9
ATOM 24524 N N . LEU A 1 54 ? 10.805 12.665 0.225 1.00 0.00 51 LEU A N 9
ATOM 24525 C CA . LEU A 1 54 ? 11.351 13.747 -0.592 1.00 0.00 51 LEU A CA 9
ATOM 24526 C C . LEU A 1 54 ? 10.525 13.943 -1.855 1.00 0.00 51 LEU A C 9
ATOM 24527 O O . LEU A 1 54 ? 10.345 15.066 -2.324 1.00 0.00 51 LEU A O 9
ATOM 24543 N N . ASP A 1 55 ? 10.007 12.843 -2.386 1.00 0.00 52 ASP A N 9
ATOM 24544 C CA . ASP A 1 55 ? 9.224 12.881 -3.617 1.00 0.00 52 ASP A CA 9
ATOM 24545 C C . ASP A 1 55 ? 7.759 13.219 -3.317 1.00 0.00 52 ASP A C 9
ATOM 24546 O O . ASP A 1 55 ? 6.891 13.094 -4.175 1.00 0.00 52 ASP A O 9
ATOM 24555 N N . HIS A 1 56 ? 7.503 13.661 -2.084 1.00 0.00 53 HIS A N 9
ATOM 24556 C CA . HIS A 1 56 ? 6.154 14.029 -1.639 1.00 0.00 53 HIS A CA 9
ATOM 24557 C C . HIS A 1 56 ? 5.220 12.825 -1.669 1.00 0.00 53 HIS A C 9
ATOM 24558 O O . HIS A 1 56 ? 4.058 12.935 -2.062 1.00 0.00 53 HIS A O 9
ATOM 24573 N N . ASP A 1 57 ? 5.757 11.685 -1.230 1.00 0.00 54 ASP A N 9
ATOM 24574 C CA . ASP A 1 57 ? 5.032 10.411 -1.170 1.00 0.00 54 ASP A CA 9
ATOM 24575 C C . ASP A 1 57 ? 4.769 9.880 -2.571 1.00 0.00 54 ASP A C 9
ATOM 24576 O O . ASP A 1 57 ? 4.228 10.580 -3.428 1.00 0.00 54 ASP A O 9
ATOM 24585 N N . GLN A 1 58 ? 5.152 8.638 -2.808 1.00 0.00 55 GLN A N 9
ATOM 24586 C CA . GLN A 1 58 ? 5.028 8.063 -4.136 1.00 0.00 55 GLN A CA 9
ATOM 24587 C C . GLN A 1 58 ? 3.920 7.025 -4.172 1.00 0.00 55 GLN A C 9
ATOM 24588 O O . GLN A 1 58 ? 4.000 6.001 -3.500 1.00 0.00 55 GLN A O 9
ATOM 24602 N N . GLU A 1 59 ? 2.886 7.290 -4.947 1.00 0.00 56 GLU A N 9
ATOM 24603 C CA . GLU A 1 59 ? 1.876 6.284 -5.220 1.00 0.00 56 GLU A CA 9
ATOM 24604 C C . GLU A 1 59 ? 2.293 5.515 -6.466 1.00 0.00 56 GLU A C 9
ATOM 24605 O O . GLU A 1 59 ? 2.207 6.029 -7.582 1.00 0.00 56 GLU A O 9
ATOM 24617 N N . LEU A 1 60 ? 2.764 4.293 -6.262 1.00 0.00 57 LEU A N 9
ATOM 24618 C CA . LEU A 1 60 ? 3.356 3.527 -7.350 1.00 0.00 57 LEU A CA 9
ATOM 24619 C C . LEU A 1 60 ? 2.290 2.970 -8.278 1.00 0.00 57 LEU A C 9
ATOM 24620 O O . LEU A 1 60 ? 2.242 3.313 -9.458 1.00 0.00 57 LEU A O 9
ATOM 24636 N N . ASP A 1 61 ? 1.424 2.128 -7.744 1.00 0.00 58 ASP A N 9
ATOM 24637 C CA . ASP A 1 61 ? 0.405 1.490 -8.558 1.00 0.00 58 ASP A CA 9
ATOM 24638 C C . ASP A 1 61 ? -0.901 1.392 -7.784 1.00 0.00 58 ASP A C 9
ATOM 24639 O O . ASP A 1 61 ? -0.903 1.436 -6.549 1.00 0.00 58 ASP A O 9
ATOM 24648 N N . SER A 1 62 ? -2.000 1.268 -8.507 1.00 0.00 59 SER A N 9
ATOM 24649 C CA . SER A 1 62 ? -3.303 1.139 -7.892 1.00 0.00 59 SER A CA 9
ATOM 24650 C C . SER A 1 62 ? -4.111 0.057 -8.592 1.00 0.00 59 SER A C 9
ATOM 24651 O O . SER A 1 62 ? -4.155 -0.007 -9.825 1.00 0.00 59 SER A O 9
ATOM 24659 N N . ILE A 1 63 ? -4.754 -0.782 -7.805 1.00 0.00 60 ILE A N 9
ATOM 24660 C CA . ILE A 1 63 ? -5.579 -1.842 -8.341 1.00 0.00 60 ILE A CA 9
ATOM 24661 C C . ILE A 1 63 ? -7.024 -1.607 -7.948 1.00 0.00 60 ILE A C 9
ATOM 24662 O O . ILE A 1 63 ? -7.309 -1.008 -6.910 1.00 0.00 60 ILE A O 9
ATOM 24678 N N . LEU A 1 64 ? -7.926 -2.062 -8.781 1.00 0.00 61 LEU A N 9
ATOM 24679 C CA . LEU A 1 64 ? -9.337 -1.876 -8.551 1.00 0.00 61 LEU A CA 9
ATOM 24680 C C . LEU A 1 64 ? -10.053 -3.209 -8.582 1.00 0.00 61 LEU A C 9
ATOM 24681 O O . LEU A 1 64 ? -9.671 -4.106 -9.319 1.00 0.00 61 LEU A O 9
ATOM 24697 N N . VAL A 1 65 ? -11.094 -3.339 -7.796 1.00 0.00 62 VAL A N 9
ATOM 24698 C CA . VAL A 1 65 ? -11.822 -4.592 -7.736 1.00 0.00 62 VAL A CA 9
ATOM 24699 C C . VAL A 1 65 ? -13.324 -4.388 -7.787 1.00 0.00 62 VAL A C 9
ATOM 24700 O O . VAL A 1 65 ? -13.876 -3.527 -7.096 1.00 0.00 62 VAL A O 9
ATOM 24713 N N . GLY A 1 66 ? -13.965 -5.195 -8.615 1.00 0.00 63 GLY A N 9
ATOM 24714 C CA . GLY A 1 66 ? -15.406 -5.203 -8.710 1.00 0.00 63 GLY A CA 9
ATOM 24715 C C . GLY A 1 66 ? -15.872 -6.041 -9.883 1.00 0.00 63 GLY A C 9
ATOM 24716 O O . GLY A 1 66 ? -15.129 -6.207 -10.852 1.00 0.00 63 GLY A O 9
ATOM 24720 N N . PRO A 1 67 ? -17.083 -6.615 -9.823 1.00 0.00 64 PRO A N 9
ATOM 24721 C CA . PRO A 1 67 ? -17.945 -6.553 -8.640 1.00 0.00 64 PRO A CA 9
ATOM 24722 C C . PRO A 1 67 ? -17.390 -7.398 -7.496 1.00 0.00 64 PRO A C 9
ATOM 24723 O O . PRO A 1 67 ? -17.050 -8.569 -7.682 1.00 0.00 64 PRO A O 9
ATOM 24734 N N . VAL A 1 68 ? -17.275 -6.789 -6.328 1.00 0.00 65 VAL A N 9
ATOM 24735 C CA . VAL A 1 68 ? -16.762 -7.476 -5.151 1.00 0.00 65 VAL A CA 9
ATOM 24736 C C . VAL A 1 68 ? -17.923 -7.952 -4.267 1.00 0.00 65 VAL A C 9
ATOM 24737 O O . VAL A 1 68 ? -18.669 -7.145 -3.699 1.00 0.00 65 VAL A O 9
ATOM 24750 N N . PRO A 1 69 ? -18.124 -9.283 -4.208 1.00 0.00 66 PRO A N 9
ATOM 24751 C CA . PRO A 1 69 ? -19.217 -9.906 -3.469 1.00 0.00 66 PRO A CA 9
ATOM 24752 C C . PRO A 1 69 ? -18.884 -10.190 -2.009 1.00 0.00 66 PRO A C 9
ATOM 24753 O O . PRO A 1 69 ? -17.742 -10.047 -1.567 1.00 0.00 66 PRO A O 9
ATOM 24764 N N . VAL A 1 70 ? -19.904 -10.633 -1.286 1.00 0.00 67 VAL A N 9
ATOM 24765 C CA . VAL A 1 70 ? -19.833 -10.809 0.154 1.00 0.00 67 VAL A CA 9
ATOM 24766 C C . VAL A 1 70 ? -18.939 -11.991 0.537 1.00 0.00 67 VAL A C 9
ATOM 24767 O O . VAL A 1 70 ? -18.835 -12.971 -0.203 1.00 0.00 67 VAL A O 9
ATOM 24780 N N . GLY A 1 71 ? -18.303 -11.887 1.698 1.00 0.00 68 GLY A N 9
ATOM 24781 C CA . GLY A 1 71 ? -17.360 -12.895 2.141 1.00 0.00 68 GLY A CA 9
ATOM 24782 C C . GLY A 1 71 ? -15.964 -12.323 2.201 1.00 0.00 68 GLY A C 9
ATOM 24783 O O . GLY A 1 71 ? -15.794 -11.109 2.070 1.00 0.00 68 GLY A O 9
ATOM 24787 N N . VAL A 1 72 ? -14.953 -13.160 2.383 1.00 0.00 69 VAL A N 9
ATOM 24788 C CA . VAL A 1 72 ? -13.594 -12.654 2.339 1.00 0.00 69 VAL A CA 9
ATOM 24789 C C . VAL A 1 72 ? -13.183 -12.544 0.886 1.00 0.00 69 VAL A C 9
ATOM 24790 O O . VAL A 1 72 ? -13.473 -13.427 0.075 1.00 0.00 69 VAL A O 9
ATOM 24803 N N . ASN A 1 73 ? -12.556 -11.447 0.541 1.00 0.00 70 ASN A N 9
ATOM 24804 C CA . ASN A 1 73 ? -12.008 -11.299 -0.787 1.00 0.00 70 ASN A CA 9
ATOM 24805 C C . ASN A 1 73 ? -10.510 -11.294 -0.656 1.00 0.00 70 ASN A C 9
ATOM 24806 O O . ASN A 1 73 ? -9.966 -10.681 0.267 1.00 0.00 70 ASN A O 9
ATOM 24817 N N . LYS A 1 74 ? -9.837 -11.988 -1.547 1.00 0.00 71 LYS A N 9
ATOM 24818 C CA . LYS A 1 74 ? -8.418 -12.199 -1.400 1.00 0.00 71 LYS A CA 9
ATOM 24819 C C . LYS A 1 74 ? -7.749 -12.194 -2.761 1.00 0.00 71 LYS A C 9
ATOM 24820 O O . LYS A 1 74 ? -8.221 -12.842 -3.696 1.00 0.00 71 LYS A O 9
ATOM 24839 N N . PHE A 1 75 ? -6.665 -11.452 -2.865 1.00 0.00 72 PHE A N 9
ATOM 24840 C CA . PHE A 1 75 ? -5.916 -11.350 -4.105 1.00 0.00 72 PHE A CA 9
ATOM 24841 C C . PHE A 1 75 ? -4.537 -10.780 -3.826 1.00 0.00 72 PHE A C 9
ATOM 24842 O O . PHE A 1 75 ? -4.310 -10.166 -2.782 1.00 0.00 72 PHE A O 9
ATOM 24859 N N . VAL A 1 76 ? -3.619 -10.988 -4.751 1.00 0.00 73 VAL A N 9
ATOM 24860 C CA . VAL A 1 76 ? -2.267 -10.485 -4.598 1.00 0.00 73 VAL A CA 9
ATOM 24861 C C . VAL A 1 76 ? -2.124 -9.116 -5.264 1.00 0.00 73 VAL A C 9
ATOM 24862 O O . VAL A 1 76 ? -2.513 -8.913 -6.415 1.00 0.00 73 VAL A O 9
ATOM 24875 N N . PHE A 1 77 ? -1.584 -8.182 -4.509 1.00 0.00 74 PHE A N 9
ATOM 24876 C CA . PHE A 1 77 ? -1.388 -6.819 -4.966 1.00 0.00 74 PHE A CA 9
ATOM 24877 C C . PHE A 1 77 ? 0.092 -6.572 -5.226 1.00 0.00 74 PHE A C 9
ATOM 24878 O O . PHE A 1 77 ? 0.915 -6.662 -4.317 1.00 0.00 74 PHE A O 9
ATOM 24895 N N . SER A 1 78 ? 0.428 -6.287 -6.474 1.00 0.00 75 SER A N 9
ATOM 24896 C CA . SER A 1 78 ? 1.809 -6.052 -6.852 1.00 0.00 75 SER A CA 9
ATOM 24897 C C . SER A 1 78 ? 1.999 -4.617 -7.329 1.00 0.00 75 SER A C 9
ATOM 24898 O O . SER A 1 78 ? 1.284 -4.145 -8.214 1.00 0.00 75 SER A O 9
ATOM 24906 N N . ALA A 1 79 ? 2.951 -3.926 -6.725 1.00 0.00 76 ALA A N 9
ATOM 24907 C CA . ALA A 1 79 ? 3.239 -2.547 -7.080 1.00 0.00 76 ALA A CA 9
ATOM 24908 C C . ALA A 1 79 ? 4.660 -2.408 -7.611 1.00 0.00 76 ALA A C 9
ATOM 24909 O O . ALA A 1 79 ? 5.594 -3.017 -7.080 1.00 0.00 76 ALA A O 9
ATOM 24916 N N . ASP A 1 80 ? 4.808 -1.616 -8.666 1.00 0.00 77 ASP A N 9
ATOM 24917 C CA . ASP A 1 80 ? 6.109 -1.375 -9.283 1.00 0.00 77 ASP A CA 9
ATOM 24918 C C . ASP A 1 80 ? 6.991 -0.546 -8.351 1.00 0.00 77 ASP A C 9
ATOM 24919 O O . ASP A 1 80 ? 6.529 0.431 -7.767 1.00 0.00 77 ASP A O 9
ATOM 24928 N N . PRO A 1 81 ? 8.266 -0.934 -8.193 1.00 0.00 78 PRO A N 9
ATOM 24929 C CA . PRO A 1 81 ? 9.186 -0.275 -7.257 1.00 0.00 78 PRO A CA 9
ATOM 24930 C C . PRO A 1 81 ? 9.564 1.140 -7.700 1.00 0.00 78 PRO A C 9
ATOM 24931 O O . PRO A 1 81 ? 9.571 1.446 -8.894 1.00 0.00 78 PRO A O 9
ATOM 24942 N N . PRO A 1 82 ? 9.887 2.025 -6.744 1.00 0.00 79 PRO A N 9
ATOM 24943 C CA . PRO A 1 82 ? 10.260 3.406 -7.032 1.00 0.00 79 PRO A CA 9
ATOM 24944 C C . PRO A 1 82 ? 11.677 3.503 -7.579 1.00 0.00 79 PRO A C 9
ATOM 24945 O O . PRO A 1 82 ? 12.571 2.780 -7.141 1.00 0.00 79 PRO A O 9
ATOM 24956 N N . SER A 1 83 ? 11.873 4.387 -8.543 1.00 0.00 80 SER A N 9
ATOM 24957 C CA . SER A 1 83 ? 13.189 4.611 -9.109 1.00 0.00 80 SER A CA 9
ATOM 24958 C C . SER A 1 83 ? 14.098 5.269 -8.072 1.00 0.00 80 SER A C 9
ATOM 24959 O O . SER A 1 83 ? 13.762 6.312 -7.509 1.00 0.00 80 SER A O 9
ATOM 24967 N N . ALA A 1 84 ? 15.248 4.654 -7.824 1.00 0.00 81 ALA A N 9
ATOM 24968 C CA . ALA A 1 84 ? 16.187 5.146 -6.824 1.00 0.00 81 ALA A CA 9
ATOM 24969 C C . ALA A 1 84 ? 16.753 6.508 -7.201 1.00 0.00 81 ALA A C 9
ATOM 24970 O O . ALA A 1 84 ? 17.324 7.191 -6.370 1.00 0.00 81 ALA A O 9
ATOM 24977 N N . GLU A 1 85 ? 16.610 6.900 -8.459 1.00 0.00 82 GLU A N 9
ATOM 24978 C CA . GLU A 1 85 ? 17.077 8.213 -8.896 1.00 0.00 82 GLU A CA 9
ATOM 24979 C C . GLU A 1 85 ? 16.367 9.340 -8.137 1.00 0.00 82 GLU A C 9
ATOM 24980 O O . GLU A 1 85 ? 16.845 10.475 -8.113 1.00 0.00 82 GLU A O 9
ATOM 24992 N N . LEU A 1 86 ? 15.230 9.029 -7.513 1.00 0.00 83 LEU A N 9
ATOM 24993 C CA . LEU A 1 86 ? 14.522 10.012 -6.697 1.00 0.00 83 LEU A CA 9
ATOM 24994 C C . LEU A 1 86 ? 15.164 10.087 -5.312 1.00 0.00 83 LEU A C 9
ATOM 24995 O O . LEU A 1 86 ? 15.147 11.130 -4.657 1.00 0.00 83 LEU A O 9
ATOM 25011 N N . ILE A 1 87 ? 15.723 8.961 -4.881 1.00 0.00 84 ILE A N 9
ATOM 25012 C CA . ILE A 1 87 ? 16.362 8.850 -3.574 1.00 0.00 84 ILE A CA 9
ATOM 25013 C C . ILE A 1 87 ? 17.808 8.365 -3.701 1.00 0.00 84 ILE A C 9
ATOM 25014 O O . ILE A 1 87 ? 18.051 7.169 -3.862 1.00 0.00 84 ILE A O 9
ATOM 25030 N N . PRO A 1 88 ? 18.780 9.284 -3.597 1.00 0.00 85 PRO A N 9
ATOM 25031 C CA . PRO A 1 88 ? 20.211 8.962 -3.734 1.00 0.00 85 PRO A CA 9
ATOM 25032 C C . PRO A 1 88 ? 20.659 7.837 -2.805 1.00 0.00 85 PRO A C 9
ATOM 25033 O O . PRO A 1 88 ? 19.987 7.540 -1.816 1.00 0.00 85 PRO A O 9
ATOM 25044 N N . ALA A 1 89 ? 21.795 7.220 -3.127 1.00 0.00 86 ALA A N 9
ATOM 25045 C CA . ALA A 1 89 ? 22.265 6.021 -2.432 1.00 0.00 86 ALA A CA 9
ATOM 25046 C C . ALA A 1 89 ? 22.216 6.162 -0.911 1.00 0.00 86 ALA A C 9
ATOM 25047 O O . ALA A 1 89 ? 21.698 5.289 -0.219 1.00 0.00 86 ALA A O 9
ATOM 25054 N N . SER A 1 90 ? 22.707 7.274 -0.398 1.00 0.00 87 SER A N 9
ATOM 25055 C CA . SER A 1 90 ? 22.774 7.475 1.042 1.00 0.00 87 SER A CA 9
ATOM 25056 C C . SER A 1 90 ? 21.414 7.878 1.624 1.00 0.00 87 SER A C 9
ATOM 25057 O O . SER A 1 90 ? 21.282 8.064 2.835 1.00 0.00 87 SER A O 9
ATOM 25065 N N . GLU A 1 91 ? 20.403 8.010 0.769 1.00 0.00 88 GLU A N 9
ATOM 25066 C CA . GLU A 1 91 ? 19.091 8.453 1.218 1.00 0.00 88 GLU A CA 9
ATOM 25067 C C . GLU A 1 91 ? 18.006 7.390 1.052 1.00 0.00 88 GLU A C 9
ATOM 25068 O O . GLU A 1 91 ? 16.994 7.441 1.754 1.00 0.00 88 GLU A O 9
ATOM 25080 N N . LEU A 1 92 ? 18.182 6.433 0.139 1.00 0.00 89 LEU A N 9
ATOM 25081 C CA . LEU A 1 92 ? 17.211 5.344 0.048 1.00 0.00 89 LEU A CA 9
ATOM 25082 C C . LEU A 1 92 ? 17.584 4.240 1.026 1.00 0.00 89 LEU A C 9
ATOM 25083 O O . LEU A 1 92 ? 16.712 3.532 1.527 1.00 0.00 89 LEU A O 9
ATOM 25099 N N . VAL A 1 93 ? 18.882 4.131 1.327 1.00 0.00 90 VAL A N 9
ATOM 25100 C CA . VAL A 1 93 ? 19.373 3.131 2.272 1.00 0.00 90 VAL A CA 9
ATOM 25101 C C . VAL A 1 93 ? 19.069 3.554 3.711 1.00 0.00 90 VAL A C 9
ATOM 25102 O O . VAL A 1 93 ? 19.951 3.932 4.484 1.00 0.00 90 VAL A O 9
ATOM 25115 N N . SER A 1 94 ? 17.790 3.557 4.030 1.00 0.00 91 SER A N 9
ATOM 25116 C CA . SER A 1 94 ? 17.309 3.812 5.373 1.00 0.00 91 SER A CA 9
ATOM 25117 C C . SER A 1 94 ? 16.020 3.028 5.581 1.00 0.00 91 SER A C 9
ATOM 25118 O O . SER A 1 94 ? 15.538 2.374 4.650 1.00 0.00 91 SER A O 9
ATOM 25126 N N . VAL A 1 95 ? 15.459 3.072 6.777 1.00 0.00 92 VAL A N 9
ATOM 25127 C CA . VAL A 1 95 ? 14.146 2.492 6.981 1.00 0.00 92 VAL A CA 9
ATOM 25128 C C . VAL A 1 95 ? 13.090 3.458 6.477 1.00 0.00 92 VAL A C 9
ATOM 25129 O O . VAL A 1 95 ? 13.180 4.670 6.684 1.00 0.00 92 VAL A O 9
ATOM 25142 N N . THR A 1 96 ? 12.118 2.916 5.788 1.00 0.00 93 THR A N 9
ATOM 25143 C CA . THR A 1 96 ? 11.090 3.709 5.154 1.00 0.00 93 THR A CA 9
ATOM 25144 C C . THR A 1 96 ? 9.729 3.123 5.473 1.00 0.00 93 THR A C 9
ATOM 25145 O O . THR A 1 96 ? 9.648 2.105 6.156 1.00 0.00 93 THR A O 9
ATOM 25156 N N . VAL A 1 97 ? 8.669 3.744 4.996 1.00 0.00 94 VAL A N 9
ATOM 25157 C CA . VAL A 1 97 ? 7.334 3.317 5.364 1.00 0.00 94 VAL A CA 9
ATOM 25158 C C . VAL A 1 97 ? 6.469 3.118 4.132 1.00 0.00 94 VAL A C 9
ATOM 25159 O O . VAL A 1 97 ? 6.509 3.907 3.192 1.00 0.00 94 VAL A O 9
ATOM 25172 N N . ILE A 1 98 ? 5.721 2.035 4.138 1.00 0.00 95 ILE A N 9
ATOM 25173 C CA . ILE A 1 98 ? 4.816 1.706 3.056 1.00 0.00 95 ILE A CA 9
ATOM 25174 C C . ILE A 1 98 ? 3.388 1.853 3.535 1.00 0.00 95 ILE A C 9
ATOM 25175 O O . ILE A 1 98 ? 3.068 1.433 4.640 1.00 0.00 95 ILE A O 9
ATOM 25191 N N . LEU A 1 99 ? 2.540 2.448 2.723 1.00 0.00 96 LEU A N 9
ATOM 25192 C CA . LEU A 1 99 ? 1.139 2.572 3.075 1.00 0.00 96 LEU A CA 9
ATOM 25193 C C . LEU A 1 99 ? 0.261 1.849 2.066 1.00 0.00 96 LEU A C 9
ATOM 25194 O O . LEU A 1 99 ? 0.294 2.144 0.870 1.00 0.00 96 LEU A O 9
ATOM 25210 N N . LEU A 1 100 ? -0.506 0.891 2.561 1.00 0.00 97 LEU A N 9
ATOM 25211 C CA . LEU A 1 100 ? -1.475 0.183 1.745 1.00 0.00 97 LEU A CA 9
ATOM 25212 C C . LEU A 1 100 ? -2.831 0.827 1.955 1.00 0.00 97 LEU A C 9
ATOM 25213 O O . LEU A 1 100 ? -3.353 0.826 3.067 1.00 0.00 97 LEU A O 9
ATOM 25229 N N . SER A 1 101 ? -3.395 1.378 0.897 1.00 0.00 98 SER A N 9
ATOM 25230 C CA . SER A 1 101 ? -4.574 2.209 1.023 1.00 0.00 98 SER A CA 9
ATOM 25231 C C . SER A 1 101 ? -5.775 1.556 0.352 1.00 0.00 98 SER A C 9
ATOM 25232 O O . SER A 1 101 ? -5.675 1.040 -0.762 1.00 0.00 98 SER A O 9
ATOM 25240 N N . CYS A 1 102 ? -6.897 1.569 1.050 1.00 0.00 99 CYS A N 9
ATOM 25241 C CA . CYS A 1 102 ? -8.161 1.129 0.492 1.00 0.00 99 CYS A CA 9
ATOM 25242 C C . CYS A 1 102 ? -9.121 2.303 0.447 1.00 0.00 99 CYS A C 9
ATOM 25243 O O . CYS A 1 102 ? -9.418 2.913 1.479 1.00 0.00 99 CYS A O 9
ATOM 25251 N N . SER A 1 103 ? -9.580 2.638 -0.742 1.00 0.00 100 SER A N 9
ATOM 25252 C CA . SER A 1 103 ? -10.477 3.760 -0.908 1.00 0.00 100 SER A CA 9
ATOM 25253 C C . SER A 1 103 ? -11.810 3.322 -1.495 1.00 0.00 100 SER A C 9
ATOM 25254 O O . SER A 1 103 ? -11.862 2.564 -2.466 1.00 0.00 100 SER A O 9
ATOM 25262 N N . TYR A 1 104 ? -12.876 3.795 -0.875 1.00 0.00 101 TYR A N 9
ATOM 25263 C CA . TYR A 1 104 ? -14.223 3.569 -1.359 1.00 0.00 101 TYR A CA 9
ATOM 25264 C C . TYR A 1 104 ? -15.001 4.867 -1.206 1.00 0.00 101 TYR A C 9
ATOM 25265 O O . TYR A 1 104 ? -14.858 5.555 -0.191 1.00 0.00 101 TYR A O 9
ATOM 25283 N N . ASP A 1 105 ? -15.779 5.213 -2.223 1.00 0.00 102 ASP A N 9
ATOM 25284 C CA . ASP A 1 105 ? -16.541 6.462 -2.240 1.00 0.00 102 ASP A CA 9
ATOM 25285 C C . ASP A 1 105 ? -15.591 7.661 -2.137 1.00 0.00 102 ASP A C 9
ATOM 25286 O O . ASP A 1 105 ? -15.909 8.688 -1.537 1.00 0.00 102 ASP A O 9
ATOM 25295 N N . GLY A 1 106 ? -14.402 7.499 -2.712 1.00 0.00 103 GLY A N 9
ATOM 25296 C CA . GLY A 1 106 ? -13.434 8.580 -2.773 1.00 0.00 103 GLY A CA 9
ATOM 25297 C C . GLY A 1 106 ? -12.747 8.853 -1.446 1.00 0.00 103 GLY A C 9
ATOM 25298 O O . GLY A 1 106 ? -12.111 9.894 -1.278 1.00 0.00 103 GLY A O 9
ATOM 25302 N N . ARG A 1 107 ? -12.867 7.929 -0.504 1.00 0.00 104 ARG A N 9
ATOM 25303 C CA . ARG A 1 107 ? -12.274 8.113 0.815 1.00 0.00 104 ARG A CA 9
ATOM 25304 C C . ARG A 1 107 ? -11.426 6.920 1.235 1.00 0.00 104 ARG A C 9
ATOM 25305 O O . ARG A 1 107 ? -11.832 5.767 1.077 1.00 0.00 104 ARG A O 9
ATOM 25326 N N . GLU A 1 108 ? -10.237 7.216 1.746 1.00 0.00 105 GLU A N 9
ATOM 25327 C CA . GLU A 1 108 ? -9.375 6.208 2.339 1.00 0.00 105 GLU A CA 9
ATOM 25328 C C . GLU A 1 108 ? -9.995 5.710 3.639 1.00 0.00 105 GLU A C 9
ATOM 25329 O O . GLU A 1 108 ? -10.251 6.495 4.551 1.00 0.00 105 GLU A O 9
ATOM 25341 N N . PHE A 1 109 ? -10.266 4.418 3.700 1.00 0.00 106 PHE A N 9
ATOM 25342 C CA . PHE A 1 109 ? -10.850 3.809 4.887 1.00 0.00 106 PHE A CA 9
ATOM 25343 C C . PHE A 1 109 ? -9.792 3.033 5.653 1.00 0.00 106 PHE A C 9
ATOM 25344 O O . PHE A 1 109 ? -9.797 2.984 6.884 1.00 0.00 106 PHE A O 9
ATOM 25361 N N . VAL A 1 110 ? -8.873 2.452 4.906 1.00 0.00 107 VAL A N 9
ATOM 25362 C CA . VAL A 1 110 ? -7.856 1.593 5.467 1.00 0.00 107 VAL A CA 9
ATOM 25363 C C . VAL A 1 110 ? -6.500 1.954 4.896 1.00 0.00 107 VAL A C 9
ATOM 25364 O O . VAL A 1 110 ? -6.299 1.927 3.684 1.00 0.00 107 VAL A O 9
ATOM 25377 N N . ARG A 1 111 ? -5.594 2.339 5.771 1.00 0.00 108 ARG A N 9
ATOM 25378 C CA . ARG A 1 111 ? -4.213 2.544 5.392 1.00 0.00 108 ARG A CA 9
ATOM 25379 C C . ARG A 1 111 ? -3.324 1.720 6.302 1.00 0.00 108 ARG A C 9
ATOM 25380 O O . ARG A 1 111 ? -3.319 1.907 7.520 1.00 0.00 108 ARG A O 9
ATOM 25401 N N . VAL A 1 112 ? -2.615 0.780 5.714 1.00 0.00 109 VAL A N 9
ATOM 25402 C CA . VAL A 1 112 ? -1.768 -0.121 6.470 1.00 0.00 109 VAL A CA 9
ATOM 25403 C C . VAL A 1 112 ? -0.309 0.220 6.232 1.00 0.00 109 VAL A C 9
ATOM 25404 O O . VAL A 1 112 ? 0.177 0.133 5.107 1.00 0.00 109 VAL A O 9
ATOM 25417 N N . GLY A 1 113 ? 0.371 0.621 7.285 1.00 0.00 110 GLY A N 9
ATOM 25418 C CA . GLY A 1 113 ? 1.746 1.032 7.171 1.00 0.00 110 GLY A CA 9
ATOM 25419 C C . GLY A 1 113 ? 2.714 -0.035 7.620 1.00 0.00 110 GLY A C 9
ATOM 25420 O O . GLY A 1 113 ? 2.461 -0.753 8.586 1.00 0.00 110 GLY A O 9
ATOM 25424 N N . TYR A 1 114 ? 3.818 -0.132 6.908 1.00 0.00 111 TYR A N 9
ATOM 25425 C CA . TYR A 1 114 ? 4.891 -1.049 7.250 1.00 0.00 111 TYR A CA 9
ATOM 25426 C C . TYR A 1 114 ? 6.221 -0.340 7.116 1.00 0.00 111 TYR A C 9
ATOM 25427 O O . TYR A 1 114 ? 6.384 0.512 6.247 1.00 0.00 111 TYR A O 9
ATOM 25445 N N . TYR A 1 115 ? 7.165 -0.681 7.968 1.00 0.00 112 TYR A N 9
ATOM 25446 C CA . TYR A 1 115 ? 8.502 -0.139 7.840 1.00 0.00 112 TYR A CA 9
ATOM 25447 C C . TYR A 1 115 ? 9.346 -1.090 7.021 1.00 0.00 112 TYR A C 9
ATOM 25448 O O . TYR A 1 115 ? 9.270 -2.305 7.189 1.00 0.00 112 TYR A O 9
ATOM 25466 N N . VAL A 1 116 ? 10.117 -0.539 6.114 1.00 0.00 113 VAL A N 9
ATOM 25467 C CA . VAL A 1 116 ? 10.975 -1.333 5.263 1.00 0.00 113 VAL A CA 9
ATOM 25468 C C . VAL A 1 116 ? 12.419 -0.908 5.409 1.00 0.00 113 VAL A C 9
ATOM 25469 O O . VAL A 1 116 ? 12.758 0.262 5.225 1.00 0.00 113 VAL A O 9
ATOM 25482 N N . ASN A 1 117 ? 13.259 -1.869 5.736 1.00 0.00 114 ASN A N 9
ATOM 25483 C CA . ASN A 1 117 ? 14.680 -1.628 5.899 1.00 0.00 114 ASN A CA 9
ATOM 25484 C C . ASN A 1 117 ? 15.366 -1.620 4.542 1.00 0.00 114 ASN A C 9
ATOM 25485 O O . ASN A 1 117 ? 14.939 -2.319 3.618 1.00 0.00 114 ASN A O 9
ATOM 25496 N N . ASN A 1 118 ? 16.394 -0.797 4.414 1.00 0.00 115 ASN A N 9
ATOM 25497 C CA . ASN A 1 118 ? 17.197 -0.752 3.206 1.00 0.00 115 ASN A CA 9
ATOM 25498 C C . ASN A 1 118 ? 18.668 -0.832 3.575 1.00 0.00 115 ASN A C 9
ATOM 25499 O O . ASN A 1 118 ? 19.140 -0.111 4.455 1.00 0.00 115 ASN A O 9
ATOM 25510 N N . GLU A 1 119 ? 19.370 -1.727 2.910 1.00 0.00 116 GLU A N 9
ATOM 25511 C CA . GLU A 1 119 ? 20.781 -1.957 3.164 1.00 0.00 116 GLU A CA 9
ATOM 25512 C C . GLU A 1 119 ? 21.424 -2.576 1.936 1.00 0.00 116 GLU A C 9
ATOM 25513 O O . GLU A 1 119 ? 20.737 -2.966 1.005 1.00 0.00 116 GLU A O 9
ATOM 25525 N N . TYR A 1 120 ? 22.735 -2.651 1.935 1.00 0.00 117 TYR A N 9
ATOM 25526 C CA . TYR A 1 120 ? 23.444 -3.326 0.863 1.00 0.00 117 TYR A CA 9
ATOM 25527 C C . TYR A 1 120 ? 23.762 -4.757 1.270 1.00 0.00 117 TYR A C 9
ATOM 25528 O O . TYR A 1 120 ? 24.386 -4.985 2.309 1.00 0.00 117 TYR A O 9
ATOM 25546 N N . ASP A 1 121 ? 23.308 -5.719 0.462 1.00 0.00 118 ASP A N 9
ATOM 25547 C CA . ASP A 1 121 ? 23.613 -7.133 0.697 1.00 0.00 118 ASP A CA 9
ATOM 25548 C C . ASP A 1 121 ? 25.113 -7.398 0.575 1.00 0.00 118 ASP A C 9
ATOM 25549 O O . ASP A 1 121 ? 25.591 -8.485 0.909 1.00 0.00 118 ASP A O 9
ATOM 25558 N N . GLU A 1 122 ? 25.842 -6.409 0.078 1.00 0.00 119 GLU A N 9
ATOM 25559 C CA . GLU A 1 122 ? 27.294 -6.446 0.085 1.00 0.00 119 GLU A CA 9
ATOM 25560 C C . GLU A 1 122 ? 27.825 -5.461 1.117 1.00 0.00 119 GLU A C 9
ATOM 25561 O O . GLU A 1 122 ? 27.564 -4.258 1.039 1.00 0.00 119 GLU A O 9
ATOM 25573 N N . GLU A 1 123 ? 28.573 -5.984 2.078 1.00 0.00 120 GLU A N 9
ATOM 25574 C CA . GLU A 1 123 ? 29.067 -5.197 3.201 1.00 0.00 120 GLU A CA 9
ATOM 25575 C C . GLU A 1 123 ? 30.042 -4.119 2.733 1.00 0.00 120 GLU A C 9
ATOM 25576 O O . GLU A 1 123 ? 30.108 -3.039 3.318 1.00 0.00 120 GLU A O 9
ATOM 25588 N N . GLU A 1 124 ? 30.780 -4.414 1.667 1.00 0.00 121 GLU A N 9
ATOM 25589 C CA . GLU A 1 124 ? 31.733 -3.460 1.108 1.00 0.00 121 GLU A CA 9
ATOM 25590 C C . GLU A 1 124 ? 31.020 -2.194 0.636 1.00 0.00 121 GLU A C 9
ATOM 25591 O O . GLU A 1 124 ? 31.568 -1.093 0.706 1.00 0.00 121 GLU A O 9
ATOM 25603 N N . LEU A 1 125 ? 29.795 -2.359 0.155 1.00 0.00 122 LEU A N 9
ATOM 25604 C CA . LEU A 1 125 ? 28.979 -1.229 -0.265 1.00 0.00 122 LEU A CA 9
ATOM 25605 C C . LEU A 1 125 ? 28.213 -0.651 0.920 1.00 0.00 122 LEU A C 9
ATOM 25606 O O . LEU A 1 125 ? 27.907 0.538 0.952 1.00 0.00 122 LEU A O 9
ATOM 25622 N N . ARG A 1 126 ? 27.891 -1.510 1.883 1.00 0.00 123 ARG A N 9
ATOM 25623 C CA . ARG A 1 126 ? 27.145 -1.096 3.069 1.00 0.00 123 ARG A CA 9
ATOM 25624 C C . ARG A 1 126 ? 27.952 -0.116 3.913 1.00 0.00 123 ARG A C 9
ATOM 25625 O O . ARG A 1 126 ? 27.436 0.915 4.347 1.00 0.00 123 ARG A O 9
ATOM 25646 N N . GLU A 1 127 ? 29.215 -0.443 4.152 1.00 0.00 124 GLU A N 9
ATOM 25647 C CA . GLU A 1 127 ? 30.070 0.393 4.986 1.00 0.00 124 GLU A CA 9
ATOM 25648 C C . GLU A 1 127 ? 30.553 1.613 4.215 1.00 0.00 124 GLU A C 9
ATOM 25649 O O . GLU A 1 127 ? 30.743 2.689 4.784 1.00 0.00 124 GLU A O 9
ATOM 25661 N N . ASN A 1 128 ? 30.746 1.446 2.918 1.00 0.00 125 ASN A N 9
ATOM 25662 C CA . ASN A 1 128 ? 31.221 2.532 2.071 1.00 0.00 125 ASN A CA 9
ATOM 25663 C C . ASN A 1 128 ? 30.246 2.773 0.924 1.00 0.00 125 ASN A C 9
ATOM 25664 O O . ASN A 1 128 ? 30.420 2.238 -0.173 1.00 0.00 125 ASN A O 9
ATOM 25675 N N . PRO A 1 129 ? 29.200 3.579 1.166 1.00 0.00 126 PRO A N 9
ATOM 25676 C CA . PRO A 1 129 ? 28.162 3.844 0.170 1.00 0.00 126 PRO A CA 9
ATOM 25677 C C . PRO A 1 129 ? 28.643 4.773 -0.943 1.00 0.00 126 PRO A C 9
ATOM 25678 O O . PRO A 1 129 ? 29.148 5.867 -0.680 1.00 0.00 126 PRO A O 9
ATOM 25689 N N . PRO A 1 130 ? 28.510 4.342 -2.204 1.00 0.00 127 PRO A N 9
ATOM 25690 C CA . PRO A 1 130 ? 28.889 5.157 -3.357 1.00 0.00 127 PRO A CA 9
ATOM 25691 C C . PRO A 1 130 ? 27.864 6.251 -3.645 1.00 0.00 127 PRO A C 9
ATOM 25692 O O . PRO A 1 130 ? 26.772 6.248 -3.073 1.00 0.00 127 PRO A O 9
ATOM 25703 N N . ALA A 1 131 ? 28.215 7.189 -4.512 1.00 0.00 128 ALA A N 9
ATOM 25704 C CA . ALA A 1 131 ? 27.299 8.258 -4.881 1.00 0.00 128 ALA A CA 9
ATOM 25705 C C . ALA A 1 131 ? 26.157 7.707 -5.726 1.00 0.00 128 ALA A C 9
ATOM 25706 O O . ALA A 1 131 ? 24.981 7.961 -5.449 1.00 0.00 128 ALA A O 9
ATOM 25713 N N . LYS A 1 132 ? 26.513 6.948 -6.753 1.00 0.00 129 LYS A N 9
ATOM 25714 C CA . LYS A 1 132 ? 25.528 6.276 -7.583 1.00 0.00 129 LYS A CA 9
ATOM 25715 C C . LYS A 1 132 ? 24.940 5.087 -6.833 1.00 0.00 129 LYS A C 9
ATOM 25716 O O . LYS A 1 132 ? 25.670 4.207 -6.375 1.00 0.00 129 LYS A O 9
ATOM 25735 N N . VAL A 1 133 ? 23.626 5.075 -6.689 1.00 0.00 130 VAL A N 9
ATOM 25736 C CA . VAL A 1 133 ? 22.950 3.984 -6.010 1.00 0.00 130 VAL A CA 9
ATOM 25737 C C . VAL A 1 133 ? 22.994 2.714 -6.850 1.00 0.00 130 VAL A C 9
ATOM 25738 O O . VAL A 1 133 ? 22.762 2.741 -8.059 1.00 0.00 130 VAL A O 9
ATOM 25751 N N . GLN A 1 134 ? 23.319 1.610 -6.206 1.00 0.00 131 GLN A N 9
ATOM 25752 C CA . GLN A 1 134 ? 23.307 0.316 -6.858 1.00 0.00 131 GLN A CA 9
ATOM 25753 C C . GLN A 1 134 ? 22.217 -0.537 -6.238 1.00 0.00 131 GLN A C 9
ATOM 25754 O O . GLN A 1 134 ? 22.489 -1.440 -5.445 1.00 0.00 131 GLN A O 9
ATOM 25768 N N . VAL A 1 135 ? 20.975 -0.244 -6.611 1.00 0.00 132 VAL A N 9
ATOM 25769 C CA . VAL A 1 135 ? 19.821 -0.813 -5.932 1.00 0.00 132 VAL A CA 9
ATOM 25770 C C . VAL A 1 135 ? 19.743 -2.328 -6.123 1.00 0.00 132 VAL A C 9
ATOM 25771 O O . VAL A 1 135 ? 19.080 -3.023 -5.354 1.00 0.00 132 VAL A O 9
ATOM 25784 N N . ASP A 1 136 ? 20.425 -2.836 -7.144 1.00 0.00 133 ASP A N 9
ATOM 25785 C CA . ASP A 1 136 ? 20.425 -4.270 -7.419 1.00 0.00 133 ASP A CA 9
ATOM 25786 C C . ASP A 1 136 ? 21.013 -5.044 -6.244 1.00 0.00 133 ASP A C 9
ATOM 25787 O O . ASP A 1 136 ? 20.693 -6.212 -6.029 1.00 0.00 133 ASP A O 9
ATOM 25796 N N . HIS A 1 137 ? 21.848 -4.373 -5.464 1.00 0.00 134 HIS A N 9
ATOM 25797 C CA . HIS A 1 137 ? 22.408 -4.966 -4.262 1.00 0.00 134 HIS A CA 9
ATOM 25798 C C . HIS A 1 137 ? 21.867 -4.269 -3.025 1.00 0.00 134 HIS A C 9
ATOM 25799 O O . HIS A 1 137 ? 22.468 -4.319 -1.951 1.00 0.00 134 HIS A O 9
ATOM 25814 N N . ILE A 1 138 ? 20.727 -3.621 -3.186 1.00 0.00 135 ILE A N 9
ATOM 25815 C CA . ILE A 1 138 ? 20.037 -2.986 -2.085 1.00 0.00 135 ILE A CA 9
ATOM 25816 C C . ILE A 1 138 ? 18.876 -3.863 -1.630 1.00 0.00 135 ILE A C 9
ATOM 25817 O O . ILE A 1 138 ? 18.062 -4.304 -2.441 1.00 0.00 135 ILE A O 9
ATOM 25833 N N . VAL A 1 139 ? 18.798 -4.095 -0.335 1.00 0.00 136 VAL A N 9
ATOM 25834 C CA . VAL A 1 139 ? 17.845 -5.027 0.229 1.00 0.00 136 VAL A CA 9
ATOM 25835 C C . VAL A 1 139 ? 16.620 -4.298 0.753 1.00 0.00 136 VAL A C 9
ATOM 25836 O O . VAL A 1 139 ? 16.729 -3.327 1.502 1.00 0.00 136 VAL A O 9
ATOM 25849 N N . ARG A 1 140 ? 15.460 -4.759 0.333 1.00 0.00 137 ARG A N 9
ATOM 25850 C CA . ARG A 1 140 ? 14.210 -4.290 0.877 1.00 0.00 137 ARG A CA 9
ATOM 25851 C C . ARG A 1 140 ? 13.648 -5.358 1.803 1.00 0.00 137 ARG A C 9
ATOM 25852 O O . ARG A 1 140 ? 13.222 -6.424 1.355 1.00 0.00 137 ARG A O 9
ATOM 25873 N N . ASN A 1 141 ? 13.655 -5.073 3.088 1.00 0.00 138 ASN A N 9
ATOM 25874 C CA . ASN A 1 141 ? 13.158 -6.018 4.071 1.00 0.00 138 ASN A CA 9
ATOM 25875 C C . ASN A 1 141 ? 11.961 -5.420 4.784 1.00 0.00 138 ASN A C 9
ATOM 25876 O O . ASN A 1 141 ? 12.097 -4.428 5.505 1.00 0.00 138 ASN A O 9
ATOM 25887 N N . ILE A 1 142 ? 10.791 -5.999 4.570 1.00 0.00 139 ILE A N 9
ATOM 25888 C CA . ILE A 1 142 ? 9.575 -5.452 5.142 1.00 0.00 139 ILE A CA 9
ATOM 25889 C C . ILE A 1 142 ? 9.401 -5.931 6.574 1.00 0.00 139 ILE A C 9
ATOM 25890 O O . ILE A 1 142 ? 9.300 -7.130 6.827 1.00 0.00 139 ILE A O 9
ATOM 25906 N N . LEU A 1 143 ? 9.376 -4.998 7.510 1.00 0.00 140 LEU A N 9
ATOM 25907 C CA . LEU A 1 143 ? 9.129 -5.332 8.901 1.00 0.00 140 LEU A CA 9
ATOM 25908 C C . LEU A 1 143 ? 7.634 -5.520 9.117 1.00 0.00 140 LEU A C 9
ATOM 25909 O O . LEU A 1 143 ? 6.972 -4.692 9.746 1.00 0.00 140 LEU A O 9
ATOM 25925 N N . ALA A 1 144 ? 7.115 -6.621 8.586 1.00 0.00 141 ALA A N 9
ATOM 25926 C CA . ALA A 1 144 ? 5.691 -6.927 8.651 1.00 0.00 141 ALA A CA 9
ATOM 25927 C C . ALA A 1 144 ? 5.268 -7.289 10.069 1.00 0.00 141 ALA A C 9
ATOM 25928 O O . ALA A 1 144 ? 4.087 -7.499 10.345 1.00 0.00 141 ALA A O 9
ATOM 25935 N N . GLU A 1 145 ? 6.251 -7.359 10.955 1.00 0.00 142 GLU A N 9
ATOM 25936 C CA . GLU A 1 145 ? 6.019 -7.617 12.367 1.00 0.00 142 GLU A CA 9
ATOM 25937 C C . GLU A 1 145 ? 5.111 -6.555 12.976 1.00 0.00 142 GLU A C 9
ATOM 25938 O O . GLU A 1 145 ? 4.398 -6.817 13.945 1.00 0.00 142 GLU A O 9
ATOM 25950 N N . LYS A 1 146 ? 5.139 -5.361 12.404 1.00 0.00 143 LYS A N 9
ATOM 25951 C CA . LYS A 1 146 ? 4.380 -4.247 12.940 1.00 0.00 143 LYS A CA 9
ATOM 25952 C C . LYS A 1 146 ? 3.566 -3.553 11.848 1.00 0.00 143 LYS A C 9
ATOM 25953 O O . LYS A 1 146 ? 4.082 -2.711 11.107 1.00 0.00 143 LYS A O 9
ATOM 25972 N N . PRO A 1 147 ? 2.282 -3.906 11.725 1.00 0.00 144 PRO A N 9
ATOM 25973 C CA . PRO A 1 147 ? 1.351 -3.202 10.853 1.00 0.00 144 PRO A CA 9
ATOM 25974 C C . PRO A 1 147 ? 0.809 -1.943 11.521 1.00 0.00 144 PRO A C 9
ATOM 25975 O O . PRO A 1 147 ? 0.263 -2.001 12.623 1.00 0.00 144 PRO A O 9
ATOM 25986 N N . ARG A 1 148 ? 0.964 -0.809 10.864 1.00 0.00 145 ARG A N 9
ATOM 25987 C CA . ARG A 1 148 ? 0.418 0.438 11.371 1.00 0.00 145 ARG A CA 9
ATOM 25988 C C . ARG A 1 148 ? -0.859 0.769 10.619 1.00 0.00 145 ARG A C 9
ATOM 25989 O O . ARG A 1 148 ? -0.814 1.295 9.513 1.00 0.00 145 ARG A O 9
ATOM 26010 N N . VAL A 1 149 ? -1.998 0.484 11.220 1.00 0.00 146 VAL A N 9
ATOM 26011 C CA . VAL A 1 149 ? -3.256 0.592 10.502 1.00 0.00 146 VAL A CA 9
ATOM 26012 C C . VAL A 1 149 ? -4.078 1.746 11.034 1.00 0.00 146 VAL A C 9
ATOM 26013 O O . VAL A 1 149 ? -4.232 1.911 12.241 1.00 0.00 146 VAL A O 9
ATOM 26026 N N . THR A 1 150 ? -4.611 2.537 10.130 1.00 0.00 147 THR A N 9
ATOM 26027 C CA . THR A 1 150 ? -5.473 3.633 10.505 1.00 0.00 147 THR A CA 9
ATOM 26028 C C . THR A 1 150 ? -6.819 3.451 9.829 1.00 0.00 147 THR A C 9
ATOM 26029 O O . THR A 1 150 ? -6.889 3.273 8.611 1.00 0.00 147 THR A O 9
ATOM 26040 N N . ARG A 1 151 ? -7.874 3.457 10.618 1.00 0.00 148 ARG A N 9
ATOM 26041 C CA . ARG A 1 151 ? -9.213 3.307 10.087 1.00 0.00 148 ARG A CA 9
ATOM 26042 C C . ARG A 1 151 ? -9.888 4.666 10.078 1.00 0.00 148 ARG A C 9
ATOM 26043 O O . ARG A 1 151 ? -9.940 5.341 11.109 1.00 0.00 148 ARG A O 9
ATOM 26064 N N . PHE A 1 152 ? -10.380 5.087 8.926 1.00 0.00 149 PHE A N 9
ATOM 26065 C CA . PHE A 1 152 ? -11.034 6.379 8.819 1.00 0.00 149 PHE A CA 9
ATOM 26066 C C . PHE A 1 152 ? -12.531 6.192 8.687 1.00 0.00 149 PHE A C 9
ATOM 26067 O O . PHE A 1 152 ? -12.991 5.328 7.944 1.00 0.00 149 PHE A O 9
ATOM 26084 N N . ASN A 1 153 ? -13.284 6.996 9.412 1.00 0.00 150 ASN A N 9
ATOM 26085 C CA . ASN A 1 153 ? -14.732 6.929 9.354 1.00 0.00 150 ASN A CA 9
ATOM 26086 C C . ASN A 1 153 ? -15.231 7.510 8.039 1.00 0.00 150 ASN A C 9
ATOM 26087 O O . ASN A 1 153 ? -15.280 8.730 7.863 1.00 0.00 150 ASN A O 9
ATOM 26098 N N . ILE A 1 154 ? -15.571 6.633 7.107 1.00 0.00 151 ILE A N 9
ATOM 26099 C CA . ILE A 1 154 ? -16.089 7.055 5.817 1.00 0.00 151 ILE A CA 9
ATOM 26100 C C . ILE A 1 154 ? -17.508 6.543 5.651 1.00 0.00 151 ILE A C 9
ATOM 26101 O O . ILE A 1 154 ? -17.901 5.562 6.281 1.00 0.00 151 ILE A O 9
ATOM 26117 N N . VAL A 1 155 ? -18.276 7.207 4.814 1.00 0.00 152 VAL A N 9
ATOM 26118 C CA . VAL A 1 155 ? -19.647 6.810 4.581 1.00 0.00 152 VAL A CA 9
ATOM 26119 C C . VAL A 1 155 ? -19.733 5.916 3.361 1.00 0.00 152 VAL A C 9
ATOM 26120 O O . VAL A 1 155 ? -19.483 6.354 2.239 1.00 0.00 152 VAL A O 9
ATOM 26133 N N . TRP A 1 156 ? -20.064 4.659 3.590 1.00 0.00 153 TRP A N 9
ATOM 26134 C CA . TRP A 1 156 ? -20.247 3.707 2.509 1.00 0.00 153 TRP A CA 9
ATOM 26135 C C . TRP A 1 156 ? -21.576 3.974 1.813 1.00 0.00 153 TRP A C 9
ATOM 26136 O O . TRP A 1 156 ? -22.243 4.970 2.107 1.00 0.00 153 TRP A O 9
ATOM 26157 N N . ASP A 1 157 ? -21.967 3.097 0.897 1.00 0.00 154 ASP A N 9
ATOM 26158 C CA . ASP A 1 157 ? -23.227 3.271 0.181 1.00 0.00 154 ASP A CA 9
ATOM 26159 C C . ASP A 1 157 ? -24.397 2.908 1.088 1.00 0.00 154 ASP A C 9
ATOM 26160 O O . ASP A 1 157 ? -25.013 1.850 0.957 1.00 0.00 154 ASP A O 9
ATOM 26169 N N . ASN A 1 158 ? -24.655 3.793 2.033 1.00 0.00 155 ASN A N 9
ATOM 26170 C CA . ASN A 1 158 ? -25.701 3.629 3.016 1.00 0.00 155 ASN A CA 9
ATOM 26171 C C . ASN A 1 158 ? -26.051 5.008 3.574 1.00 0.00 155 ASN A C 9
ATOM 26172 O O . ASN A 1 158 ? -26.467 5.890 2.824 1.00 0.00 155 ASN A O 9
ATOM 26183 N N . GLU A 1 159 ? -25.864 5.199 4.872 1.00 0.00 156 GLU A N 9
ATOM 26184 C CA . GLU A 1 159 ? -26.017 6.503 5.489 1.00 0.00 156 GLU A CA 9
ATOM 26185 C C . GLU A 1 159 ? -25.408 6.489 6.886 1.00 0.00 156 GLU A C 9
ATOM 26186 O O . GLU A 1 159 ? -26.100 6.692 7.882 1.00 0.00 156 GLU A O 9
ATOM 26198 N N . ASN A 1 160 ? -24.116 6.197 6.950 1.00 0.00 157 ASN A N 9
ATOM 26199 C CA . ASN A 1 160 ? -23.367 6.275 8.196 1.00 0.00 157 ASN A CA 9
ATOM 26200 C C . ASN A 1 160 ? -21.897 6.027 7.926 1.00 0.00 157 ASN A C 9
ATOM 26201 O O . ASN A 1 160 ? -21.536 5.440 6.907 1.00 0.00 157 ASN A O 9
ATOM 26212 N N . GLU A 1 161 ? -21.061 6.489 8.835 1.00 0.00 158 GLU A N 9
ATOM 26213 C CA . GLU A 1 161 ? -19.630 6.265 8.746 1.00 0.00 158 GLU A CA 9
ATOM 26214 C C . GLU A 1 161 ? -19.149 5.483 9.963 1.00 0.00 158 GLU A C 9
ATOM 26215 O O . GLU A 1 161 ? -18.224 5.887 10.663 1.00 0.00 158 GLU A O 9
ATOM 26227 N N . GLY A 1 162 ? -19.811 4.359 10.212 1.00 0.00 159 GLY A N 9
ATOM 26228 C CA . GLY A 1 162 ? -19.478 3.526 11.348 1.00 0.00 159 GLY A CA 9
ATOM 26229 C C . GLY A 1 162 ? -20.472 3.678 12.481 1.00 0.00 159 GLY A C 9
ATOM 26230 O O . GLY A 1 162 ? -20.084 3.883 13.631 1.00 0.00 159 GLY A O 9
ATOM 26234 N N . ASP A 1 163 ? -21.758 3.579 12.143 1.00 0.00 160 ASP A N 9
ATOM 26235 C CA . ASP A 1 163 ? -22.850 3.716 13.114 1.00 0.00 160 ASP A CA 9
ATOM 26236 C C . ASP A 1 163 ? -22.780 5.048 13.847 1.00 0.00 160 ASP A C 9
ATOM 26237 O O . ASP A 1 163 ? -23.038 5.131 15.048 1.00 0.00 160 ASP A O 9
ATOM 26246 N N . LEU A 1 164 ? -22.425 6.090 13.115 1.00 0.00 161 LEU A N 9
ATOM 26247 C CA . LEU A 1 164 ? -22.353 7.429 13.683 1.00 0.00 161 LEU A CA 9
ATOM 26248 C C . LEU A 1 164 ? -23.538 8.268 13.219 1.00 0.00 161 LEU A C 9
ATOM 26249 O O . LEU A 1 164 ? -23.657 9.444 13.562 1.00 0.00 161 LEU A O 9
ATOM 26265 N N . TYR A 1 165 ? -24.411 7.649 12.431 1.00 0.00 162 TYR A N 9
ATOM 26266 C CA . TYR A 1 165 ? -25.595 8.322 11.906 1.00 0.00 162 TYR A CA 9
ATOM 26267 C C . TYR A 1 165 ? -26.851 7.591 12.368 1.00 0.00 162 TYR A C 9
ATOM 26268 O O . TYR A 1 165 ? -27.325 6.677 11.689 1.00 0.00 162 TYR A O 9
ATOM 26286 N N . PRO A 1 166 ? -27.401 7.969 13.527 1.00 0.00 163 PRO A N 9
ATOM 26287 C CA . PRO A 1 166 ? -28.596 7.325 14.069 1.00 0.00 163 PRO A CA 9
ATOM 26288 C C . PRO A 1 166 ? -29.853 7.707 13.288 1.00 0.00 163 PRO A C 9
ATOM 26289 O O . PRO A 1 166 ? -30.072 8.883 12.983 1.00 0.00 163 PRO A O 9
ATOM 26300 N N . PRO A 1 167 ? -30.685 6.714 12.935 1.00 0.00 164 PRO A N 9
ATOM 26301 C CA . PRO A 1 167 ? -31.933 6.950 12.210 1.00 0.00 164 PRO A CA 9
ATOM 26302 C C . PRO A 1 167 ? -32.991 7.598 13.094 1.00 0.00 164 PRO A C 9
ATOM 26303 O O . PRO A 1 167 ? -33.938 6.950 13.549 1.00 0.00 164 PRO A O 9
ATOM 26314 N N . GLU A 1 168 ? -32.811 8.887 13.328 1.00 0.00 165 GLU A N 9
ATOM 26315 C CA . GLU A 1 168 ? -33.722 9.657 14.159 1.00 0.00 165 GLU A CA 9
ATOM 26316 C C . GLU A 1 168 ? -35.085 9.769 13.496 1.00 0.00 165 GLU A C 9
ATOM 26317 O O . GLU A 1 168 ? -35.184 9.872 12.272 1.00 0.00 165 GLU A O 9
ATOM 26329 N N . GLN A 1 169 ? -36.130 9.747 14.305 1.00 0.00 166 GLN A N 9
ATOM 26330 C CA . GLN A 1 169 ? -37.486 9.846 13.800 1.00 0.00 166 GLN A CA 9
ATOM 26331 C C . GLN A 1 169 ? -37.910 11.307 13.713 1.00 0.00 166 GLN A C 9
ATOM 26332 O O . GLN A 1 169 ? -37.982 11.998 14.730 1.00 0.00 166 GLN A O 9
ATOM 26346 N N . PRO A 1 170 ? -38.171 11.800 12.494 1.00 0.00 167 PRO A N 9
ATOM 26347 C CA . PRO A 1 170 ? -38.636 13.170 12.278 1.00 0.00 167 PRO A CA 9
ATOM 26348 C C . PRO A 1 170 ? -40.005 13.409 12.903 1.00 0.00 167 PRO A C 9
ATOM 26349 O O . PRO A 1 170 ? -40.860 12.521 12.905 1.00 0.00 167 PRO A O 9
ATOM 26360 N N . GLY A 1 171 ? -40.203 14.602 13.438 1.00 0.00 168 GLY A N 9
ATOM 26361 C CA . GLY A 1 171 ? -41.466 14.936 14.054 1.00 0.00 168 GLY A CA 9
ATOM 26362 C C . GLY A 1 171 ? -41.345 15.050 15.555 1.00 0.00 168 GLY A C 9
ATOM 26363 O O . GLY A 1 171 ? -40.600 15.896 16.053 1.00 0.00 168 GLY A O 9
ATOM 26367 N N . VAL A 1 172 ? -42.057 14.180 16.264 1.00 0.00 169 VAL A N 9
ATOM 26368 C CA . VAL A 1 172 ? -42.060 14.165 17.726 1.00 0.00 169 VAL A CA 9
ATOM 26369 C C . VAL A 1 172 ? -42.543 15.506 18.279 1.00 0.00 169 VAL A C 9
ATOM 26370 O O . VAL A 1 172 ? -43.773 15.713 18.333 1.00 0.00 169 VAL A O 9
ATOM 26384 N N . LEU B 2 1 ? -14.546 -20.847 6.392 1.00 0.00 419 LEU B N 9
ATOM 26385 C CA . LEU B 2 1 ? -14.647 -19.683 5.484 1.00 0.00 419 LEU B CA 9
ATOM 26386 C C . LEU B 2 1 ? -14.611 -20.116 4.034 1.00 0.00 419 LEU B C 9
ATOM 26387 O O . LEU B 2 1 ? -14.446 -21.297 3.719 1.00 0.00 419 LEU B O 9
ATOM 26405 N N . ALA B 2 2 ? -14.767 -19.142 3.162 1.00 0.00 420 ALA B N 9
ATOM 26406 C CA . ALA B 2 2 ? -14.715 -19.364 1.728 1.00 0.00 420 ALA B CA 9
ATOM 26407 C C . ALA B 2 2 ? -14.109 -18.149 1.049 1.00 0.00 420 ALA B C 9
ATOM 26408 O O . ALA B 2 2 ? -14.628 -17.038 1.176 1.00 0.00 420 ALA B O 9
ATOM 26415 N N . ILE B 2 3 ? -13.002 -18.347 0.353 1.00 0.00 421 ILE B N 9
ATOM 26416 C CA . ILE B 2 3 ? -12.314 -17.233 -0.280 1.00 0.00 421 ILE B CA 9
ATOM 26417 C C . ILE B 2 3 ? -13.009 -16.794 -1.548 1.00 0.00 421 ILE B C 9
ATOM 26418 O O . ILE B 2 3 ? -13.778 -17.541 -2.154 1.00 0.00 421 ILE B O 9
ATOM 26434 N N . THR B 2 4 ? -12.716 -15.576 -1.937 1.00 0.00 422 THR B N 9
ATOM 26435 C CA . THR B 2 4 ? -13.216 -15.021 -3.165 1.00 0.00 422 THR B CA 9
ATOM 26436 C C . THR B 2 4 ? -12.055 -14.477 -3.988 1.00 0.00 422 THR B C 9
ATOM 26437 O O . THR B 2 4 ? -11.449 -13.463 -3.631 1.00 0.00 422 THR B O 9
ATOM 26448 N N . MET B 2 5 ? -11.720 -15.176 -5.060 1.00 0.00 423 MET B N 9
ATOM 26449 C CA . MET B 2 5 ? -10.623 -14.765 -5.923 1.00 0.00 423 MET B CA 9
ATOM 26450 C C . MET B 2 5 ? -11.080 -13.658 -6.864 1.00 0.00 423 MET B C 9
ATOM 26451 O O . MET B 2 5 ? -11.582 -13.923 -7.958 1.00 0.00 423 MET B O 9
ATOM 26465 N N . LEU B 2 6 ? -10.923 -12.422 -6.417 1.00 0.00 424 LEU B N 9
ATOM 26466 C CA . LEU B 2 6 ? -11.296 -11.259 -7.212 1.00 0.00 424 LEU B CA 9
ATOM 26467 C C . LEU B 2 6 ? -10.243 -10.986 -8.276 1.00 0.00 424 LEU B C 9
ATOM 26468 O O . LEU B 2 6 ? -9.122 -11.489 -8.197 1.00 0.00 424 LEU B O 9
ATOM 26484 N N . LYS B 2 7 ? -10.605 -10.181 -9.259 1.00 0.00 425 LYS B N 9
ATOM 26485 C CA . LYS B 2 7 ? -9.660 -9.753 -10.272 1.00 0.00 425 LYS B CA 9
ATOM 26486 C C . LYS B 2 7 ? -9.414 -8.255 -10.110 1.00 0.00 425 LYS B C 9
ATOM 26487 O O . LYS B 2 7 ? -10.252 -7.425 -10.466 1.00 0.00 425 LYS B O 9
ATOM 26506 N N . PRO B 2 8 ? -8.282 -7.883 -9.511 1.00 0.00 426 PRO B N 9
ATOM 26507 C CA . PRO B 2 8 ? -7.976 -6.491 -9.239 1.00 0.00 426 PRO B CA 9
ATOM 26508 C C . PRO B 2 8 ? -7.392 -5.782 -10.460 1.00 0.00 426 PRO B C 9
ATOM 26509 O O . PRO B 2 8 ? -6.176 -5.671 -10.627 1.00 0.00 426 PRO B O 9
ATOM 26520 N N . ARG B 2 9 ? -8.293 -5.329 -11.322 1.00 0.00 427 ARG B N 9
ATOM 26521 C CA . ARG B 2 9 ? -7.934 -4.590 -12.522 1.00 0.00 427 ARG B CA 9
ATOM 26522 C C . ARG B 2 9 ? -7.252 -3.274 -12.162 1.00 0.00 427 ARG B C 9
ATOM 26523 O O . ARG B 2 9 ? -7.729 -2.517 -11.329 1.00 0.00 427 ARG B O 9
ATOM 26544 N N . LYS B 2 10 ? -6.140 -3.011 -12.809 1.00 0.00 428 LYS B N 9
ATOM 26545 C CA . LYS B 2 10 ? -5.304 -1.865 -12.494 1.00 0.00 428 LYS B CA 9
ATOM 26546 C C . LYS B 2 10 ? -5.825 -0.623 -13.204 1.00 0.00 428 LYS B C 9
ATOM 26547 O O . LYS B 2 10 ? -5.462 -0.348 -14.350 1.00 0.00 428 LYS B O 9
ATOM 26566 N N . LYS B 2 11 ? -6.681 0.122 -12.511 1.00 0.00 429 LYS B N 9
ATOM 26567 C CA . LYS B 2 11 ? -7.349 1.278 -13.086 1.00 0.00 429 LYS B CA 9
ATOM 26568 C C . LYS B 2 11 ? -6.360 2.416 -13.319 1.00 0.00 429 LYS B C 9
ATOM 26569 O O . LYS B 2 11 ? -6.554 3.260 -14.198 1.00 0.00 429 LYS B O 9
ATOM 26588 N N . ALA B 2 12 ? -5.301 2.418 -12.537 1.00 0.00 430 ALA B N 9
ATOM 26589 C CA . ALA B 2 12 ? -4.228 3.390 -12.686 1.00 0.00 430 ALA B CA 9
ATOM 26590 C C . ALA B 2 12 ? -2.894 2.744 -12.341 1.00 0.00 430 ALA B C 9
ATOM 26591 O O . ALA B 2 12 ? -2.387 2.871 -11.222 1.00 0.00 430 ALA B O 9
ATOM 26598 N N . LYS B 2 13 ? -2.338 2.037 -13.308 1.00 0.00 431 LYS B N 9
ATOM 26599 C CA . LYS B 2 13 ? -1.115 1.279 -13.101 1.00 0.00 431 LYS B CA 9
ATOM 26600 C C . LYS B 2 13 ? 0.118 2.152 -13.282 1.00 0.00 431 LYS B C 9
ATOM 26601 O O . LYS B 2 13 ? 0.047 3.244 -13.850 1.00 0.00 431 LYS B O 9
ATOM 26620 N N . ALA B 2 14 ? 1.240 1.667 -12.774 1.00 0.00 432 ALA B N 9
ATOM 26621 C CA . ALA B 2 14 ? 2.512 2.357 -12.914 1.00 0.00 432 ALA B CA 9
ATOM 26622 C C . ALA B 2 14 ? 2.993 2.296 -14.357 1.00 0.00 432 ALA B C 9
ATOM 26623 O O . ALA B 2 14 ? 3.073 1.217 -14.952 1.00 0.00 432 ALA B O 9
ATOM 26630 N N . LEU B 2 15 ? 3.301 3.453 -14.919 1.00 0.00 433 LEU B N 9
ATOM 26631 C CA . LEU B 2 15 ? 3.739 3.537 -16.302 1.00 0.00 433 LEU B CA 9
ATOM 26632 C C . LEU B 2 15 ? 5.177 4.026 -16.370 1.00 0.00 433 LEU B C 9
ATOM 26633 O O . LEU B 2 15 ? 5.387 5.257 -16.385 1.00 0.00 433 LEU B O 9
ATOM 26650 N N . GLY A 1 1 ? -26.625 -5.690 5.903 1.00 0.00 -2 GLY A N 10
ATOM 26651 C CA . GLY A 1 1 ? -26.544 -4.777 7.069 1.00 0.00 -2 GLY A CA 10
ATOM 26652 C C . GLY A 1 1 ? -25.217 -4.057 7.129 1.00 0.00 -2 GLY A C 10
ATOM 26653 O O . GLY A 1 1 ? -24.280 -4.421 6.421 1.00 0.00 -2 GLY A O 10
ATOM 26659 N N . ALA A 1 2 ? -25.133 -3.040 7.974 1.00 0.00 -1 ALA A N 10
ATOM 26660 C CA . ALA A 1 2 ? -23.918 -2.256 8.111 1.00 0.00 -1 ALA A CA 10
ATOM 26661 C C . ALA A 1 2 ? -23.275 -2.476 9.472 1.00 0.00 -1 ALA A C 10
ATOM 26662 O O . ALA A 1 2 ? -23.749 -1.966 10.488 1.00 0.00 -1 ALA A O 10
ATOM 26669 N N . MET A 1 3 ? -22.201 -3.247 9.486 1.00 0.00 0 MET A N 10
ATOM 26670 C CA . MET A 1 3 ? -21.489 -3.556 10.719 1.00 0.00 0 MET A CA 10
ATOM 26671 C C . MET A 1 3 ? -20.335 -2.580 10.921 1.00 0.00 0 MET A C 10
ATOM 26672 O O . MET A 1 3 ? -19.167 -2.975 10.915 1.00 0.00 0 MET A O 10
ATOM 26686 N N . GLY A 1 4 ? -20.666 -1.305 11.088 1.00 0.00 1 GLY A N 10
ATOM 26687 C CA . GLY A 1 4 ? -19.648 -0.277 11.223 1.00 0.00 1 GLY A CA 10
ATOM 26688 C C . GLY A 1 4 ? -18.984 0.030 9.895 1.00 0.00 1 GLY A C 10
ATOM 26689 O O . GLY A 1 4 ? -19.242 1.065 9.282 1.00 0.00 1 GLY A O 10
ATOM 26693 N N . SER A 1 5 ? -18.129 -0.875 9.455 1.00 0.00 2 SER A N 10
ATOM 26694 C CA . SER A 1 5 ? -17.517 -0.783 8.145 1.00 0.00 2 SER A CA 10
ATOM 26695 C C . SER A 1 5 ? -17.934 -1.984 7.307 1.00 0.00 2 SER A C 10
ATOM 26696 O O . SER A 1 5 ? -17.767 -3.128 7.729 1.00 0.00 2 SER A O 10
ATOM 26704 N N . ILE A 1 6 ? -18.490 -1.717 6.128 1.00 0.00 3 ILE A N 10
ATOM 26705 C CA . ILE A 1 6 ? -18.926 -2.775 5.222 1.00 0.00 3 ILE A CA 10
ATOM 26706 C C . ILE A 1 6 ? -17.725 -3.555 4.703 1.00 0.00 3 ILE A C 10
ATOM 26707 O O . ILE A 1 6 ? -17.831 -4.722 4.332 1.00 0.00 3 ILE A O 10
ATOM 26723 N N . VAL A 1 7 ? -16.582 -2.894 4.691 1.00 0.00 4 VAL A N 10
ATOM 26724 C CA . VAL A 1 7 ? -15.358 -3.493 4.202 1.00 0.00 4 VAL A CA 10
ATOM 26725 C C . VAL A 1 7 ? -14.241 -3.280 5.218 1.00 0.00 4 VAL A C 10
ATOM 26726 O O . VAL A 1 7 ? -13.878 -2.144 5.528 1.00 0.00 4 VAL A O 10
ATOM 26739 N N . SER A 1 8 ? -13.729 -4.370 5.763 1.00 0.00 5 SER A N 10
ATOM 26740 C CA . SER A 1 8 ? -12.661 -4.299 6.744 1.00 0.00 5 SER A CA 10
ATOM 26741 C C . SER A 1 8 ? -11.515 -5.209 6.322 1.00 0.00 5 SER A C 10
ATOM 26742 O O . SER A 1 8 ? -11.747 -6.309 5.826 1.00 0.00 5 SER A O 10
ATOM 26750 N N . LEU A 1 9 ? -10.284 -4.754 6.533 1.00 0.00 6 LEU A N 10
ATOM 26751 C CA . LEU A 1 9 ? -9.109 -5.490 6.086 1.00 0.00 6 LEU A CA 10
ATOM 26752 C C . LEU A 1 9 ? -8.688 -6.478 7.165 1.00 0.00 6 LEU A C 10
ATOM 26753 O O . LEU A 1 9 ? -8.372 -6.086 8.288 1.00 0.00 6 LEU A O 10
ATOM 26769 N N . LEU A 1 10 ? -8.705 -7.754 6.817 1.00 0.00 7 LEU A N 10
ATOM 26770 C CA . LEU A 1 10 ? -8.373 -8.822 7.751 1.00 0.00 7 LEU A CA 10
ATOM 26771 C C . LEU A 1 10 ? -6.874 -8.879 7.970 1.00 0.00 7 LEU A C 10
ATOM 26772 O O . LEU A 1 10 ? -6.398 -9.196 9.062 1.00 0.00 7 LEU A O 10
ATOM 26788 N N . GLY A 1 11 ? -6.138 -8.569 6.921 1.00 0.00 8 GLY A N 10
ATOM 26789 C CA . GLY A 1 11 ? -4.702 -8.559 7.004 1.00 0.00 8 GLY A CA 10
ATOM 26790 C C . GLY A 1 11 ? -4.070 -8.515 5.639 1.00 0.00 8 GLY A C 10
ATOM 26791 O O . GLY A 1 11 ? -4.768 -8.527 4.620 1.00 0.00 8 GLY A O 10
ATOM 26795 N N . ILE A 1 12 ? -2.754 -8.457 5.617 1.00 0.00 9 ILE A N 10
ATOM 26796 C CA . ILE A 1 12 ? -2.005 -8.427 4.378 1.00 0.00 9 ILE A CA 10
ATOM 26797 C C . ILE A 1 12 ? -0.869 -9.416 4.476 1.00 0.00 9 ILE A C 10
ATOM 26798 O O . ILE A 1 12 ? -0.269 -9.568 5.538 1.00 0.00 9 ILE A O 10
ATOM 26814 N N . LYS A 1 13 ? -0.567 -10.086 3.390 1.00 0.00 10 LYS A N 10
ATOM 26815 C CA . LYS A 1 13 ? 0.576 -10.977 3.370 1.00 0.00 10 LYS A CA 10
ATOM 26816 C C . LYS A 1 13 ? 1.680 -10.388 2.512 1.00 0.00 10 LYS A C 10
ATOM 26817 O O . LYS A 1 13 ? 1.523 -10.248 1.301 1.00 0.00 10 LYS A O 10
ATOM 26836 N N . VAL A 1 14 ? 2.765 -9.992 3.145 1.00 0.00 11 VAL A N 10
ATOM 26837 C CA . VAL A 1 14 ? 3.980 -9.653 2.423 1.00 0.00 11 VAL A CA 10
ATOM 26838 C C . VAL A 1 14 ? 4.595 -10.921 1.819 1.00 0.00 11 VAL A C 10
ATOM 26839 O O . VAL A 1 14 ? 5.270 -11.687 2.508 1.00 0.00 11 VAL A O 10
ATOM 26852 N N . LEU A 1 15 ? 4.330 -11.150 0.536 1.00 0.00 12 LEU A N 10
ATOM 26853 C CA . LEU A 1 15 ? 4.824 -12.341 -0.161 1.00 0.00 12 LEU A CA 10
ATOM 26854 C C . LEU A 1 15 ? 6.353 -12.349 -0.271 1.00 0.00 12 LEU A C 10
ATOM 26855 O O . LEU A 1 15 ? 6.962 -13.413 -0.380 1.00 0.00 12 LEU A O 10
ATOM 26871 N N . ASN A 1 16 ? 6.972 -11.173 -0.244 1.00 0.00 13 ASN A N 10
ATOM 26872 C CA . ASN A 1 16 ? 8.404 -11.067 -0.535 1.00 0.00 13 ASN A CA 10
ATOM 26873 C C . ASN A 1 16 ? 9.234 -10.602 0.666 1.00 0.00 13 ASN A C 10
ATOM 26874 O O . ASN A 1 16 ? 9.058 -9.500 1.174 1.00 0.00 13 ASN A O 10
ATOM 26885 N N . ASN A 1 17 ? 10.138 -11.473 1.113 1.00 0.00 14 ASN A N 10
ATOM 26886 C CA . ASN A 1 17 ? 11.083 -11.157 2.191 1.00 0.00 14 ASN A CA 10
ATOM 26887 C C . ASN A 1 17 ? 12.174 -12.224 2.264 1.00 0.00 14 ASN A C 10
ATOM 26888 O O . ASN A 1 17 ? 11.871 -13.397 2.490 1.00 0.00 14 ASN A O 10
ATOM 26899 N N . PRO A 1 18 ? 13.457 -11.862 2.058 1.00 0.00 15 PRO A N 10
ATOM 26900 C CA . PRO A 1 18 ? 13.891 -10.514 1.662 1.00 0.00 15 PRO A CA 10
ATOM 26901 C C . PRO A 1 18 ? 13.665 -10.246 0.177 1.00 0.00 15 PRO A C 10
ATOM 26902 O O . PRO A 1 18 ? 13.283 -11.143 -0.578 1.00 0.00 15 PRO A O 10
ATOM 26913 N N . ALA A 1 19 ? 13.910 -9.012 -0.227 1.00 0.00 16 ALA A N 10
ATOM 26914 C CA . ALA A 1 19 ? 13.847 -8.623 -1.625 1.00 0.00 16 ALA A CA 10
ATOM 26915 C C . ALA A 1 19 ? 14.805 -7.465 -1.860 1.00 0.00 16 ALA A C 10
ATOM 26916 O O . ALA A 1 19 ? 15.488 -7.038 -0.931 1.00 0.00 16 ALA A O 10
ATOM 26923 N N . LYS A 1 20 ? 14.895 -6.976 -3.083 1.00 0.00 17 LYS A N 10
ATOM 26924 C CA . LYS A 1 20 ? 15.641 -5.754 -3.335 1.00 0.00 17 LYS A CA 10
ATOM 26925 C C . LYS A 1 20 ? 14.677 -4.574 -3.303 1.00 0.00 17 LYS A C 10
ATOM 26926 O O . LYS A 1 20 ? 13.463 -4.769 -3.313 1.00 0.00 17 LYS A O 10
ATOM 26945 N N . PHE A 1 21 ? 15.196 -3.359 -3.256 1.00 0.00 18 PHE A N 10
ATOM 26946 C CA . PHE A 1 21 ? 14.331 -2.183 -3.276 1.00 0.00 18 PHE A CA 10
ATOM 26947 C C . PHE A 1 21 ? 13.637 -2.068 -4.633 1.00 0.00 18 PHE A C 10
ATOM 26948 O O . PHE A 1 21 ? 12.490 -1.628 -4.718 1.00 0.00 18 PHE A O 10
ATOM 26965 N N . THR A 1 22 ? 14.330 -2.494 -5.683 1.00 0.00 19 THR A N 10
ATOM 26966 C CA . THR A 1 22 ? 13.783 -2.470 -7.033 1.00 0.00 19 THR A CA 10
ATOM 26967 C C . THR A 1 22 ? 13.039 -3.767 -7.366 1.00 0.00 19 THR A C 10
ATOM 26968 O O . THR A 1 22 ? 12.732 -4.037 -8.529 1.00 0.00 19 THR A O 10
ATOM 26979 N N . ASP A 1 23 ? 12.751 -4.567 -6.345 1.00 0.00 20 ASP A N 10
ATOM 26980 C CA . ASP A 1 23 ? 11.997 -5.804 -6.531 1.00 0.00 20 ASP A CA 10
ATOM 26981 C C . ASP A 1 23 ? 10.504 -5.503 -6.569 1.00 0.00 20 ASP A C 10
ATOM 26982 O O . ASP A 1 23 ? 10.034 -4.604 -5.872 1.00 0.00 20 ASP A O 10
ATOM 26991 N N . PRO A 1 24 ? 9.744 -6.234 -7.400 1.00 0.00 21 PRO A N 10
ATOM 26992 C CA . PRO A 1 24 ? 8.290 -6.079 -7.474 1.00 0.00 21 PRO A CA 10
ATOM 26993 C C . PRO A 1 24 ? 7.625 -6.445 -6.154 1.00 0.00 21 PRO A C 10
ATOM 26994 O O . PRO A 1 24 ? 7.774 -7.565 -5.663 1.00 0.00 21 PRO A O 10
ATOM 27005 N N . TYR A 1 25 ? 6.891 -5.503 -5.587 1.00 0.00 22 TYR A N 10
ATOM 27006 C CA . TYR A 1 25 ? 6.277 -5.700 -4.286 1.00 0.00 22 TYR A CA 10
ATOM 27007 C C . TYR A 1 25 ? 5.000 -6.512 -4.416 1.00 0.00 22 TYR A C 10
ATOM 27008 O O . TYR A 1 25 ? 4.148 -6.216 -5.251 1.00 0.00 22 TYR A O 10
ATOM 27026 N N . GLU A 1 26 ? 4.874 -7.535 -3.595 1.00 0.00 23 GLU A N 10
ATOM 27027 C CA . GLU A 1 26 ? 3.689 -8.365 -3.594 1.00 0.00 23 GLU A CA 10
ATOM 27028 C C . GLU A 1 26 ? 3.060 -8.396 -2.208 1.00 0.00 23 GLU A C 10
ATOM 27029 O O . GLU A 1 26 ? 3.691 -8.814 -1.233 1.00 0.00 23 GLU A O 10
ATOM 27041 N N . PHE A 1 27 ? 1.824 -7.931 -2.126 1.00 0.00 24 PHE A N 10
ATOM 27042 C CA . PHE A 1 27 ? 1.056 -7.977 -0.891 1.00 0.00 24 PHE A CA 10
ATOM 27043 C C . PHE A 1 27 ? -0.261 -8.688 -1.151 1.00 0.00 24 PHE A C 10
ATOM 27044 O O . PHE A 1 27 ? -0.912 -8.412 -2.140 1.00 0.00 24 PHE A O 10
ATOM 27061 N N . GLU A 1 28 ? -0.663 -9.593 -0.281 1.00 0.00 25 GLU A N 10
ATOM 27062 C CA . GLU A 1 28 ? -1.921 -10.299 -0.487 1.00 0.00 25 GLU A CA 10
ATOM 27063 C C . GLU A 1 28 ? -3.007 -9.669 0.365 1.00 0.00 25 GLU A C 10
ATOM 27064 O O . GLU A 1 28 ? -2.924 -9.679 1.595 1.00 0.00 25 GLU A O 10
ATOM 27076 N N . ILE A 1 29 ? -4.014 -9.126 -0.288 1.00 0.00 26 ILE A N 10
ATOM 27077 C CA . ILE A 1 29 ? -5.111 -8.477 0.403 1.00 0.00 26 ILE A CA 10
ATOM 27078 C C . ILE A 1 29 ? -6.222 -9.467 0.717 1.00 0.00 26 ILE A C 10
ATOM 27079 O O . ILE A 1 29 ? -6.700 -10.186 -0.163 1.00 0.00 26 ILE A O 10
ATOM 27095 N N . THR A 1 30 ? -6.600 -9.515 1.984 1.00 0.00 27 THR A N 10
ATOM 27096 C CA . THR A 1 30 ? -7.761 -10.267 2.414 1.00 0.00 27 THR A CA 10
ATOM 27097 C C . THR A 1 30 ? -8.626 -9.391 3.308 1.00 0.00 27 THR A C 10
ATOM 27098 O O . THR A 1 30 ? -8.185 -8.945 4.367 1.00 0.00 27 THR A O 10
ATOM 27109 N N . PHE A 1 31 ? -9.841 -9.114 2.867 1.00 0.00 28 PHE A N 10
ATOM 27110 C CA . PHE A 1 31 ? -10.750 -8.277 3.631 1.00 0.00 28 PHE A CA 10
ATOM 27111 C C . PHE A 1 31 ? -12.151 -8.857 3.590 1.00 0.00 28 PHE A C 10
ATOM 27112 O O . PHE A 1 31 ? -12.476 -9.640 2.700 1.00 0.00 28 PHE A O 10
ATOM 27129 N N . GLU A 1 32 ? -12.981 -8.454 4.536 1.00 0.00 29 GLU A N 10
ATOM 27130 C CA . GLU A 1 32 ? -14.317 -8.982 4.630 1.00 0.00 29 GLU A CA 10
ATOM 27131 C C . GLU A 1 32 ? -15.328 -7.957 4.142 1.00 0.00 29 GLU A C 10
ATOM 27132 O O . GLU A 1 32 ? -15.332 -6.801 4.573 1.00 0.00 29 GLU A O 10
ATOM 27144 N N . CYS A 1 33 ? -16.143 -8.384 3.204 1.00 0.00 30 CYS A N 10
ATOM 27145 C CA . CYS A 1 33 ? -17.228 -7.580 2.698 1.00 0.00 30 CYS A CA 10
ATOM 27146 C C . CYS A 1 33 ? -18.517 -8.016 3.375 1.00 0.00 30 CYS A C 10
ATOM 27147 O O . CYS A 1 33 ? -19.021 -9.107 3.119 1.00 0.00 30 CYS A O 10
ATOM 27155 N N . LEU A 1 34 ? -19.028 -7.179 4.262 1.00 0.00 31 LEU A N 10
ATOM 27156 C CA . LEU A 1 34 ? -20.225 -7.519 5.020 1.00 0.00 31 LEU A CA 10
ATOM 27157 C C . LEU A 1 34 ? -21.479 -7.305 4.181 1.00 0.00 31 LEU A C 10
ATOM 27158 O O . LEU A 1 34 ? -22.523 -7.904 4.440 1.00 0.00 31 LEU A O 10
ATOM 27174 N N . GLU A 1 35 ? -21.373 -6.452 3.174 1.00 0.00 32 GLU A N 10
ATOM 27175 C CA . GLU A 1 35 ? -22.470 -6.229 2.244 1.00 0.00 32 GLU A CA 10
ATOM 27176 C C . GLU A 1 35 ? -21.911 -5.826 0.887 1.00 0.00 32 GLU A C 10
ATOM 27177 O O . GLU A 1 35 ? -20.987 -5.025 0.814 1.00 0.00 32 GLU A O 10
ATOM 27189 N N . SER A 1 36 ? -22.460 -6.397 -0.175 1.00 0.00 33 SER A N 10
ATOM 27190 C CA . SER A 1 36 ? -21.928 -6.193 -1.515 1.00 0.00 33 SER A CA 10
ATOM 27191 C C . SER A 1 36 ? -21.944 -4.714 -1.891 1.00 0.00 33 SER A C 10
ATOM 27192 O O . SER A 1 36 ? -22.976 -4.049 -1.795 1.00 0.00 33 SER A O 10
ATOM 27200 N N . LEU A 1 37 ? -20.792 -4.215 -2.315 1.00 0.00 34 LEU A N 10
ATOM 27201 C CA . LEU A 1 37 ? -20.646 -2.815 -2.685 1.00 0.00 34 LEU A CA 10
ATOM 27202 C C . LEU A 1 37 ? -21.073 -2.611 -4.135 1.00 0.00 34 LEU A C 10
ATOM 27203 O O . LEU A 1 37 ? -20.650 -3.360 -5.019 1.00 0.00 34 LEU A O 10
ATOM 27219 N N . LYS A 1 38 ? -21.918 -1.616 -4.383 1.00 0.00 35 LYS A N 10
ATOM 27220 C CA . LYS A 1 38 ? -22.256 -1.249 -5.755 1.00 0.00 35 LYS A CA 10
ATOM 27221 C C . LYS A 1 38 ? -21.155 -0.375 -6.349 1.00 0.00 35 LYS A C 10
ATOM 27222 O O . LYS A 1 38 ? -20.998 -0.293 -7.568 1.00 0.00 35 LYS A O 10
ATOM 27241 N N . HIS A 1 39 ? -20.400 0.280 -5.476 1.00 0.00 36 HIS A N 10
ATOM 27242 C CA . HIS A 1 39 ? -19.261 1.083 -5.901 1.00 0.00 36 HIS A CA 10
ATOM 27243 C C . HIS A 1 39 ? -17.975 0.280 -5.726 1.00 0.00 36 HIS A C 10
ATOM 27244 O O . HIS A 1 39 ? -17.979 -0.780 -5.100 1.00 0.00 36 HIS A O 10
ATOM 27259 N N . ASP A 1 40 ? -16.883 0.788 -6.272 1.00 0.00 37 ASP A N 10
ATOM 27260 C CA . ASP A 1 40 ? -15.646 0.019 -6.364 1.00 0.00 37 ASP A CA 10
ATOM 27261 C C . ASP A 1 40 ? -14.652 0.404 -5.274 1.00 0.00 37 ASP A C 10
ATOM 27262 O O . ASP A 1 40 ? -14.620 1.550 -4.817 1.00 0.00 37 ASP A O 10
ATOM 27271 N N . LEU A 1 41 ? -13.839 -0.568 -4.876 1.00 0.00 38 LEU A N 10
ATOM 27272 C CA . LEU A 1 41 ? -12.786 -0.362 -3.886 1.00 0.00 38 LEU A CA 10
ATOM 27273 C C . LEU A 1 41 ? -11.450 -0.169 -4.593 1.00 0.00 38 LEU A C 10
ATOM 27274 O O . LEU A 1 41 ? -11.101 -0.942 -5.484 1.00 0.00 38 LEU A O 10
ATOM 27290 N N . GLU A 1 42 ? -10.702 0.845 -4.196 1.00 0.00 39 GLU A N 10
ATOM 27291 C CA . GLU A 1 42 ? -9.427 1.136 -4.834 1.00 0.00 39 GLU A CA 10
ATOM 27292 C C . GLU A 1 42 ? -8.271 0.867 -3.868 1.00 0.00 39 GLU A C 10
ATOM 27293 O O . GLU A 1 42 ? -8.117 1.564 -2.864 1.00 0.00 39 GLU A O 10
ATOM 27305 N N . TRP A 1 43 ? -7.455 -0.133 -4.184 1.00 0.00 40 TRP A N 10
ATOM 27306 C CA . TRP A 1 43 ? -6.325 -0.507 -3.338 1.00 0.00 40 TRP A CA 10
ATOM 27307 C C . TRP A 1 43 ? -5.035 -0.001 -3.959 1.00 0.00 40 TRP A C 10
ATOM 27308 O O . TRP A 1 43 ? -4.819 -0.160 -5.158 1.00 0.00 40 TRP A O 10
ATOM 27329 N N . LYS A 1 44 ? -4.183 0.609 -3.157 1.00 0.00 41 LYS A N 10
ATOM 27330 C CA . LYS A 1 44 ? -2.967 1.211 -3.686 1.00 0.00 41 LYS A CA 10
ATOM 27331 C C . LYS A 1 44 ? -1.836 1.147 -2.672 1.00 0.00 41 LYS A C 10
ATOM 27332 O O . LYS A 1 44 ? -2.067 0.926 -1.481 1.00 0.00 41 LYS A O 10
ATOM 27351 N N . LEU A 1 45 ? -0.618 1.331 -3.160 1.00 0.00 42 LEU A N 10
ATOM 27352 C CA . LEU A 1 45 ? 0.566 1.306 -2.317 1.00 0.00 42 LEU A CA 10
ATOM 27353 C C . LEU A 1 45 ? 1.335 2.610 -2.491 1.00 0.00 42 LEU A C 10
ATOM 27354 O O . LEU A 1 45 ? 1.666 2.986 -3.618 1.00 0.00 42 LEU A O 10
ATOM 27370 N N . THR A 1 46 ? 1.608 3.304 -1.398 1.00 0.00 43 THR A N 10
ATOM 27371 C CA . THR A 1 46 ? 2.422 4.510 -1.451 1.00 0.00 43 THR A CA 10
ATOM 27372 C C . THR A 1 46 ? 3.768 4.259 -0.779 1.00 0.00 43 THR A C 10
ATOM 27373 O O . THR A 1 46 ? 3.839 3.629 0.281 1.00 0.00 43 THR A O 10
ATOM 27384 N N . TYR A 1 47 ? 4.828 4.736 -1.410 1.00 0.00 44 TYR A N 10
ATOM 27385 C CA . TYR A 1 47 ? 6.160 4.642 -0.848 1.00 0.00 44 TYR A CA 10
ATOM 27386 C C . TYR A 1 47 ? 6.437 5.890 -0.032 1.00 0.00 44 TYR A C 10
ATOM 27387 O O . TYR A 1 47 ? 6.522 6.979 -0.583 1.00 0.00 44 TYR A O 10
ATOM 27405 N N . VAL A 1 48 ? 6.566 5.720 1.271 1.00 0.00 45 VAL A N 10
ATOM 27406 C CA . VAL A 1 48 ? 6.697 6.838 2.190 1.00 0.00 45 VAL A CA 10
ATOM 27407 C C . VAL A 1 48 ? 8.049 6.819 2.899 1.00 0.00 45 VAL A C 10
ATOM 27408 O O . VAL A 1 48 ? 8.607 5.756 3.173 1.00 0.00 45 VAL A O 10
ATOM 27421 N N . GLY A 1 49 ? 8.584 7.999 3.168 1.00 0.00 46 GLY A N 10
ATOM 27422 C CA . GLY A 1 49 ? 9.830 8.102 3.893 1.00 0.00 46 GLY A CA 10
ATOM 27423 C C . GLY A 1 49 ? 9.664 8.822 5.213 1.00 0.00 46 GLY A C 10
ATOM 27424 O O . GLY A 1 49 ? 9.117 9.926 5.254 1.00 0.00 46 GLY A O 10
ATOM 27428 N N . SER A 1 50 ? 10.131 8.181 6.283 1.00 0.00 47 SER A N 10
ATOM 27429 C CA . SER A 1 50 ? 10.095 8.730 7.642 1.00 0.00 47 SER A CA 10
ATOM 27430 C C . SER A 1 50 ? 8.669 8.800 8.191 1.00 0.00 47 SER A C 10
ATOM 27431 O O . SER A 1 50 ? 8.282 7.993 9.035 1.00 0.00 47 SER A O 10
ATOM 27439 N N . SER A 1 51 ? 7.894 9.756 7.704 1.00 0.00 48 SER A N 10
ATOM 27440 C CA . SER A 1 51 ? 6.548 9.977 8.206 1.00 0.00 48 SER A CA 10
ATOM 27441 C C . SER A 1 51 ? 5.721 10.732 7.171 1.00 0.00 48 SER A C 10
ATOM 27442 O O . SER A 1 51 ? 4.617 10.316 6.818 1.00 0.00 48 SER A O 10
ATOM 27450 N N . ARG A 1 52 ? 6.265 11.840 6.682 1.00 0.00 49 ARG A N 10
ATOM 27451 C CA . ARG A 1 52 ? 5.589 12.628 5.665 1.00 0.00 49 ARG A CA 10
ATOM 27452 C C . ARG A 1 52 ? 6.147 12.278 4.289 1.00 0.00 49 ARG A C 10
ATOM 27453 O O . ARG A 1 52 ? 5.791 11.242 3.724 1.00 0.00 49 ARG A O 10
ATOM 27474 N N . SER A 1 53 ? 7.044 13.125 3.780 1.00 0.00 50 SER A N 10
ATOM 27475 C CA . SER A 1 53 ? 7.725 12.877 2.515 1.00 0.00 50 SER A CA 10
ATOM 27476 C C . SER A 1 53 ? 8.536 14.082 2.073 1.00 0.00 50 SER A C 10
ATOM 27477 O O . SER A 1 53 ? 8.030 15.204 2.013 1.00 0.00 50 SER A O 10
ATOM 27485 N N . LEU A 1 54 ? 9.796 13.844 1.772 1.00 0.00 51 LEU A N 10
ATOM 27486 C CA . LEU A 1 54 ? 10.600 14.818 1.058 1.00 0.00 51 LEU A CA 10
ATOM 27487 C C . LEU A 1 54 ? 10.748 14.355 -0.386 1.00 0.00 51 LEU A C 10
ATOM 27488 O O . LEU A 1 54 ? 10.206 14.959 -1.308 1.00 0.00 51 LEU A O 10
ATOM 27504 N N . ASP A 1 55 ? 11.465 13.254 -0.565 1.00 0.00 52 ASP A N 10
ATOM 27505 C CA . ASP A 1 55 ? 11.606 12.617 -1.871 1.00 0.00 52 ASP A CA 10
ATOM 27506 C C . ASP A 1 55 ? 11.004 11.219 -1.831 1.00 0.00 52 ASP A C 10
ATOM 27507 O O . ASP A 1 55 ? 11.381 10.342 -2.610 1.00 0.00 52 ASP A O 10
ATOM 27516 N N . HIS A 1 56 ? 10.080 10.999 -0.902 1.00 0.00 53 HIS A N 10
ATOM 27517 C CA . HIS A 1 56 ? 9.598 9.651 -0.632 1.00 0.00 53 HIS A CA 10
ATOM 27518 C C . HIS A 1 56 ? 8.071 9.592 -0.550 1.00 0.00 53 HIS A C 10
ATOM 27519 O O . HIS A 1 56 ? 7.515 9.357 0.523 1.00 0.00 53 HIS A O 10
ATOM 27534 N N . ASP A 1 57 ? 7.405 9.832 -1.674 1.00 0.00 54 ASP A N 10
ATOM 27535 C CA . ASP A 1 57 ? 5.973 9.552 -1.804 1.00 0.00 54 ASP A CA 10
ATOM 27536 C C . ASP A 1 57 ? 5.648 9.192 -3.240 1.00 0.00 54 ASP A C 10
ATOM 27537 O O . ASP A 1 57 ? 5.112 9.985 -4.017 1.00 0.00 54 ASP A O 10
ATOM 27546 N N . GLN A 1 58 ? 5.990 7.977 -3.577 1.00 0.00 55 GLN A N 10
ATOM 27547 C CA . GLN A 1 58 ? 5.786 7.462 -4.911 1.00 0.00 55 GLN A CA 10
ATOM 27548 C C . GLN A 1 58 ? 4.796 6.313 -4.867 1.00 0.00 55 GLN A C 10
ATOM 27549 O O . GLN A 1 58 ? 5.044 5.302 -4.212 1.00 0.00 55 GLN A O 10
ATOM 27563 N N . GLU A 1 59 ? 3.661 6.488 -5.523 1.00 0.00 56 GLU A N 10
ATOM 27564 C CA . GLU A 1 59 ? 2.679 5.425 -5.637 1.00 0.00 56 GLU A CA 10
ATOM 27565 C C . GLU A 1 59 ? 3.254 4.291 -6.469 1.00 0.00 56 GLU A C 10
ATOM 27566 O O . GLU A 1 59 ? 3.666 4.490 -7.614 1.00 0.00 56 GLU A O 10
ATOM 27578 N N . LEU A 1 60 ? 3.289 3.111 -5.879 1.00 0.00 57 LEU A N 10
ATOM 27579 C CA . LEU A 1 60 ? 3.902 1.961 -6.516 1.00 0.00 57 LEU A CA 10
ATOM 27580 C C . LEU A 1 60 ? 2.983 1.374 -7.573 1.00 0.00 57 LEU A C 10
ATOM 27581 O O . LEU A 1 60 ? 3.438 0.956 -8.637 1.00 0.00 57 LEU A O 10
ATOM 27597 N N . ASP A 1 61 ? 1.687 1.352 -7.281 1.00 0.00 58 ASP A N 10
ATOM 27598 C CA . ASP A 1 61 ? 0.700 0.778 -8.180 1.00 0.00 58 ASP A CA 10
ATOM 27599 C C . ASP A 1 61 ? -0.679 0.989 -7.572 1.00 0.00 58 ASP A C 10
ATOM 27600 O O . ASP A 1 61 ? -0.789 1.518 -6.463 1.00 0.00 58 ASP A O 10
ATOM 27609 N N . SER A 1 62 ? -1.714 0.576 -8.278 1.00 0.00 59 SER A N 10
ATOM 27610 C CA . SER A 1 62 ? -3.074 0.729 -7.800 1.00 0.00 59 SER A CA 10
ATOM 27611 C C . SER A 1 62 ? -4.005 -0.242 -8.514 1.00 0.00 59 SER A C 10
ATOM 27612 O O . SER A 1 62 ? -4.030 -0.310 -9.746 1.00 0.00 59 SER A O 10
ATOM 27620 N N . ILE A 1 63 ? -4.759 -0.997 -7.736 1.00 0.00 60 ILE A N 10
ATOM 27621 C CA . ILE A 1 63 ? -5.697 -1.960 -8.281 1.00 0.00 60 ILE A CA 10
ATOM 27622 C C . ILE A 1 63 ? -7.119 -1.592 -7.875 1.00 0.00 60 ILE A C 10
ATOM 27623 O O . ILE A 1 63 ? -7.335 -0.943 -6.849 1.00 0.00 60 ILE A O 10
ATOM 27639 N N . LEU A 1 64 ? -8.078 -1.992 -8.684 1.00 0.00 61 LEU A N 10
ATOM 27640 C CA . LEU A 1 64 ? -9.464 -1.624 -8.477 1.00 0.00 61 LEU A CA 10
ATOM 27641 C C . LEU A 1 64 ? -10.319 -2.895 -8.383 1.00 0.00 61 LEU A C 10
ATOM 27642 O O . LEU A 1 64 ? -10.134 -3.833 -9.152 1.00 0.00 61 LEU A O 10
ATOM 27658 N N . VAL A 1 65 ? -11.236 -2.942 -7.427 1.00 0.00 62 VAL A N 10
ATOM 27659 C CA . VAL A 1 65 ? -12.099 -4.110 -7.268 1.00 0.00 62 VAL A CA 10
ATOM 27660 C C . VAL A 1 65 ? -13.565 -3.714 -7.235 1.00 0.00 62 VAL A C 10
ATOM 27661 O O . VAL A 1 65 ? -13.953 -2.781 -6.533 1.00 0.00 62 VAL A O 10
ATOM 27674 N N . GLY A 1 66 ? -14.369 -4.443 -7.989 1.00 0.00 63 GLY A N 10
ATOM 27675 C CA . GLY A 1 66 ? -15.794 -4.209 -8.003 1.00 0.00 63 GLY A CA 10
ATOM 27676 C C . GLY A 1 66 ? -16.438 -4.748 -9.263 1.00 0.00 63 GLY A C 10
ATOM 27677 O O . GLY A 1 66 ? -15.768 -4.881 -10.288 1.00 0.00 63 GLY A O 10
ATOM 27681 N N . PRO A 1 67 ? -17.733 -5.097 -9.216 1.00 0.00 64 PRO A N 10
ATOM 27682 C CA . PRO A 1 67 ? -18.529 -5.066 -7.984 1.00 0.00 64 PRO A CA 10
ATOM 27683 C C . PRO A 1 67 ? -18.102 -6.159 -7.003 1.00 0.00 64 PRO A C 10
ATOM 27684 O O . PRO A 1 67 ? -18.018 -7.335 -7.360 1.00 0.00 64 PRO A O 10
ATOM 27695 N N . VAL A 1 68 ? -17.826 -5.762 -5.772 1.00 0.00 65 VAL A N 10
ATOM 27696 C CA . VAL A 1 68 ? -17.322 -6.684 -4.767 1.00 0.00 65 VAL A CA 10
ATOM 27697 C C . VAL A 1 68 ? -18.472 -7.244 -3.914 1.00 0.00 65 VAL A C 10
ATOM 27698 O O . VAL A 1 68 ? -19.243 -6.493 -3.310 1.00 0.00 65 VAL A O 10
ATOM 27711 N N . PRO A 1 69 ? -18.635 -8.582 -3.929 1.00 0.00 66 PRO A N 10
ATOM 27712 C CA . PRO A 1 69 ? -19.705 -9.277 -3.217 1.00 0.00 66 PRO A CA 10
ATOM 27713 C C . PRO A 1 69 ? -19.356 -9.622 -1.776 1.00 0.00 66 PRO A C 10
ATOM 27714 O O . PRO A 1 69 ? -18.216 -9.465 -1.337 1.00 0.00 66 PRO A O 10
ATOM 27725 N N . VAL A 1 70 ? -20.356 -10.130 -1.068 1.00 0.00 67 VAL A N 10
ATOM 27726 C CA . VAL A 1 70 ? -20.257 -10.405 0.355 1.00 0.00 67 VAL A CA 10
ATOM 27727 C C . VAL A 1 70 ? -19.334 -11.597 0.627 1.00 0.00 67 VAL A C 10
ATOM 27728 O O . VAL A 1 70 ? -19.291 -12.553 -0.149 1.00 0.00 67 VAL A O 10
ATOM 27741 N N . GLY A 1 71 ? -18.599 -11.529 1.730 1.00 0.00 68 GLY A N 10
ATOM 27742 C CA . GLY A 1 71 ? -17.645 -12.569 2.072 1.00 0.00 68 GLY A CA 10
ATOM 27743 C C . GLY A 1 71 ? -16.237 -12.015 2.131 1.00 0.00 68 GLY A C 10
ATOM 27744 O O . GLY A 1 71 ? -16.051 -10.804 2.052 1.00 0.00 68 GLY A O 10
ATOM 27748 N N . VAL A 1 72 ? -15.235 -12.874 2.256 1.00 0.00 69 VAL A N 10
ATOM 27749 C CA . VAL A 1 72 ? -13.864 -12.393 2.253 1.00 0.00 69 VAL A CA 10
ATOM 27750 C C . VAL A 1 72 ? -13.403 -12.279 0.816 1.00 0.00 69 VAL A C 10
ATOM 27751 O O . VAL A 1 72 ? -13.739 -13.117 -0.018 1.00 0.00 69 VAL A O 10
ATOM 27764 N N . ASN A 1 73 ? -12.678 -11.231 0.515 1.00 0.00 70 ASN A N 10
ATOM 27765 C CA . ASN A 1 73 ? -12.109 -11.078 -0.804 1.00 0.00 70 ASN A CA 10
ATOM 27766 C C . ASN A 1 73 ? -10.616 -11.229 -0.680 1.00 0.00 70 ASN A C 10
ATOM 27767 O O . ASN A 1 73 ? -10.014 -10.713 0.263 1.00 0.00 70 ASN A O 10
ATOM 27778 N N . LYS A 1 74 ? -10.022 -11.943 -1.611 1.00 0.00 71 LYS A N 10
ATOM 27779 C CA . LYS A 1 74 ? -8.627 -12.293 -1.513 1.00 0.00 71 LYS A CA 10
ATOM 27780 C C . LYS A 1 74 ? -7.988 -12.178 -2.880 1.00 0.00 71 LYS A C 10
ATOM 27781 O O . LYS A 1 74 ? -8.509 -12.706 -3.864 1.00 0.00 71 LYS A O 10
ATOM 27800 N N . PHE A 1 75 ? -6.876 -11.477 -2.942 1.00 0.00 72 PHE A N 10
ATOM 27801 C CA . PHE A 1 75 ? -6.161 -11.305 -4.188 1.00 0.00 72 PHE A CA 10
ATOM 27802 C C . PHE A 1 75 ? -4.754 -10.812 -3.930 1.00 0.00 72 PHE A C 10
ATOM 27803 O O . PHE A 1 75 ? -4.425 -10.367 -2.828 1.00 0.00 72 PHE A O 10
ATOM 27820 N N . VAL A 1 76 ? -3.932 -10.892 -4.954 1.00 0.00 73 VAL A N 10
ATOM 27821 C CA . VAL A 1 76 ? -2.563 -10.419 -4.879 1.00 0.00 73 VAL A CA 10
ATOM 27822 C C . VAL A 1 76 ? -2.489 -8.987 -5.327 1.00 0.00 73 VAL A C 10
ATOM 27823 O O . VAL A 1 76 ? -3.027 -8.623 -6.372 1.00 0.00 73 VAL A O 10
ATOM 27836 N N . PHE A 1 77 ? -1.839 -8.176 -4.538 1.00 0.00 74 PHE A N 10
ATOM 27837 C CA . PHE A 1 77 ? -1.549 -6.838 -4.960 1.00 0.00 74 PHE A CA 10
ATOM 27838 C C . PHE A 1 77 ? -0.082 -6.757 -5.350 1.00 0.00 74 PHE A C 10
ATOM 27839 O O . PHE A 1 77 ? 0.813 -6.700 -4.505 1.00 0.00 74 PHE A O 10
ATOM 27856 N N . SER A 1 78 ? 0.130 -6.786 -6.647 1.00 0.00 75 SER A N 10
ATOM 27857 C CA . SER A 1 78 ? 1.446 -6.592 -7.228 1.00 0.00 75 SER A CA 10
ATOM 27858 C C . SER A 1 78 ? 1.713 -5.106 -7.464 1.00 0.00 75 SER A C 10
ATOM 27859 O O . SER A 1 78 ? 1.059 -4.474 -8.296 1.00 0.00 75 SER A O 10
ATOM 27867 N N . ALA A 1 79 ? 2.673 -4.548 -6.738 1.00 0.00 76 ALA A N 10
ATOM 27868 C CA . ALA A 1 79 ? 3.022 -3.147 -6.893 1.00 0.00 76 ALA A CA 10
ATOM 27869 C C . ALA A 1 79 ? 4.446 -2.986 -7.419 1.00 0.00 76 ALA A C 10
ATOM 27870 O O . ALA A 1 79 ? 5.328 -3.794 -7.123 1.00 0.00 76 ALA A O 10
ATOM 27877 N N . ASP A 1 80 ? 4.654 -1.941 -8.207 1.00 0.00 77 ASP A N 10
ATOM 27878 C CA . ASP A 1 80 ? 5.933 -1.698 -8.867 1.00 0.00 77 ASP A CA 10
ATOM 27879 C C . ASP A 1 80 ? 6.777 -0.713 -8.063 1.00 0.00 77 ASP A C 10
ATOM 27880 O O . ASP A 1 80 ? 6.311 0.369 -7.720 1.00 0.00 77 ASP A O 10
ATOM 27889 N N . PRO A 1 81 ? 8.031 -1.081 -7.758 1.00 0.00 78 PRO A N 10
ATOM 27890 C CA . PRO A 1 81 ? 8.943 -0.255 -6.945 1.00 0.00 78 PRO A CA 10
ATOM 27891 C C . PRO A 1 81 ? 9.289 1.074 -7.613 1.00 0.00 78 PRO A C 10
ATOM 27892 O O . PRO A 1 81 ? 9.217 1.195 -8.837 1.00 0.00 78 PRO A O 10
ATOM 27903 N N . PRO A 1 82 ? 9.686 2.091 -6.826 1.00 0.00 79 PRO A N 10
ATOM 27904 C CA . PRO A 1 82 ? 10.012 3.406 -7.345 1.00 0.00 79 PRO A CA 10
ATOM 27905 C C . PRO A 1 82 ? 11.451 3.465 -7.830 1.00 0.00 79 PRO A C 10
ATOM 27906 O O . PRO A 1 82 ? 12.315 2.752 -7.318 1.00 0.00 79 PRO A O 10
ATOM 27917 N N . SER A 1 83 ? 11.710 4.313 -8.808 1.00 0.00 80 SER A N 10
ATOM 27918 C CA . SER A 1 83 ? 13.050 4.445 -9.344 1.00 0.00 80 SER A CA 10
ATOM 27919 C C . SER A 1 83 ? 13.949 5.134 -8.323 1.00 0.00 80 SER A C 10
ATOM 27920 O O . SER A 1 83 ? 13.650 6.235 -7.858 1.00 0.00 80 SER A O 10
ATOM 27928 N N . ALA A 1 84 ? 15.047 4.475 -7.973 1.00 0.00 81 ALA A N 10
ATOM 27929 C CA . ALA A 1 84 ? 15.992 5.001 -6.993 1.00 0.00 81 ALA A CA 10
ATOM 27930 C C . ALA A 1 84 ? 16.657 6.275 -7.490 1.00 0.00 81 ALA A C 10
ATOM 27931 O O . ALA A 1 84 ? 17.291 6.984 -6.722 1.00 0.00 81 ALA A O 10
ATOM 27938 N N . GLU A 1 85 ? 16.544 6.549 -8.783 1.00 0.00 82 GLU A N 10
ATOM 27939 C CA . GLU A 1 85 ? 17.118 7.762 -9.357 1.00 0.00 82 GLU A CA 10
ATOM 27940 C C . GLU A 1 85 ? 16.579 9.018 -8.664 1.00 0.00 82 GLU A C 10
ATOM 27941 O O . GLU A 1 85 ? 17.188 10.085 -8.730 1.00 0.00 82 GLU A O 10
ATOM 27953 N N . LEU A 1 86 ? 15.439 8.883 -7.992 1.00 0.00 83 LEU A N 10
ATOM 27954 C CA . LEU A 1 86 ? 14.857 9.989 -7.241 1.00 0.00 83 LEU A CA 10
ATOM 27955 C C . LEU A 1 86 ? 15.575 10.143 -5.902 1.00 0.00 83 LEU A C 10
ATOM 27956 O O . LEU A 1 86 ? 15.664 11.236 -5.345 1.00 0.00 83 LEU A O 10
ATOM 27972 N N . ILE A 1 87 ? 16.093 9.032 -5.401 1.00 0.00 84 ILE A N 10
ATOM 27973 C CA . ILE A 1 87 ? 16.678 8.972 -4.069 1.00 0.00 84 ILE A CA 10
ATOM 27974 C C . ILE A 1 87 ? 18.131 8.488 -4.102 1.00 0.00 84 ILE A C 10
ATOM 27975 O O . ILE A 1 87 ? 18.398 7.313 -4.347 1.00 0.00 84 ILE A O 10
ATOM 27991 N N . PRO A 1 88 ? 19.089 9.401 -3.859 1.00 0.00 85 PRO A N 10
ATOM 27992 C CA . PRO A 1 88 ? 20.526 9.074 -3.810 1.00 0.00 85 PRO A CA 10
ATOM 27993 C C . PRO A 1 88 ? 20.833 7.892 -2.887 1.00 0.00 85 PRO A C 10
ATOM 27994 O O . PRO A 1 88 ? 20.024 7.545 -2.026 1.00 0.00 85 PRO A O 10
ATOM 28005 N N . ALA A 1 89 ? 22.004 7.284 -3.072 1.00 0.00 86 ALA A N 10
ATOM 28006 C CA . ALA A 1 89 ? 22.358 6.032 -2.399 1.00 0.00 86 ALA A CA 10
ATOM 28007 C C . ALA A 1 89 ? 22.084 6.053 -0.893 1.00 0.00 86 ALA A C 10
ATOM 28008 O O . ALA A 1 89 ? 21.474 5.131 -0.359 1.00 0.00 86 ALA A O 10
ATOM 28015 N N . SER A 1 90 ? 22.507 7.103 -0.211 1.00 0.00 87 SER A N 10
ATOM 28016 C CA . SER A 1 90 ? 22.334 7.183 1.235 1.00 0.00 87 SER A CA 10
ATOM 28017 C C . SER A 1 90 ? 20.916 7.623 1.616 1.00 0.00 87 SER A C 10
ATOM 28018 O O . SER A 1 90 ? 20.580 7.706 2.798 1.00 0.00 87 SER A O 10
ATOM 28026 N N . GLU A 1 91 ? 20.083 7.887 0.618 1.00 0.00 88 GLU A N 10
ATOM 28027 C CA . GLU A 1 91 ? 18.746 8.407 0.866 1.00 0.00 88 GLU A CA 10
ATOM 28028 C C . GLU A 1 91 ? 17.696 7.294 0.829 1.00 0.00 88 GLU A C 10
ATOM 28029 O O . GLU A 1 91 ? 16.642 7.414 1.455 1.00 0.00 88 GLU A O 10
ATOM 28041 N N . LEU A 1 92 ? 17.975 6.202 0.121 1.00 0.00 89 LEU A N 10
ATOM 28042 C CA . LEU A 1 92 ? 17.043 5.077 0.122 1.00 0.00 89 LEU A CA 10
ATOM 28043 C C . LEU A 1 92 ? 17.511 3.997 1.087 1.00 0.00 89 LEU A C 10
ATOM 28044 O O . LEU A 1 92 ? 16.736 3.128 1.473 1.00 0.00 89 LEU A O 10
ATOM 28060 N N . VAL A 1 93 ? 18.776 4.073 1.497 1.00 0.00 90 VAL A N 10
ATOM 28061 C CA . VAL A 1 93 ? 19.307 3.161 2.504 1.00 0.00 90 VAL A CA 10
ATOM 28062 C C . VAL A 1 93 ? 18.918 3.649 3.904 1.00 0.00 90 VAL A C 10
ATOM 28063 O O . VAL A 1 93 ? 19.745 4.094 4.700 1.00 0.00 90 VAL A O 10
ATOM 28076 N N . SER A 1 94 ? 17.624 3.629 4.156 1.00 0.00 91 SER A N 10
ATOM 28077 C CA . SER A 1 94 ? 17.072 3.992 5.449 1.00 0.00 91 SER A CA 10
ATOM 28078 C C . SER A 1 94 ? 15.805 3.183 5.687 1.00 0.00 91 SER A C 10
ATOM 28079 O O . SER A 1 94 ? 15.321 2.503 4.774 1.00 0.00 91 SER A O 10
ATOM 28087 N N . VAL A 1 95 ? 15.260 3.244 6.892 1.00 0.00 92 VAL A N 10
ATOM 28088 C CA . VAL A 1 95 ? 13.977 2.619 7.142 1.00 0.00 92 VAL A CA 10
ATOM 28089 C C . VAL A 1 95 ? 12.867 3.522 6.631 1.00 0.00 92 VAL A C 10
ATOM 28090 O O . VAL A 1 95 ? 12.744 4.683 7.027 1.00 0.00 92 VAL A O 10
ATOM 28103 N N . THR A 1 96 ? 12.092 2.993 5.718 1.00 0.00 93 THR A N 10
ATOM 28104 C CA . THR A 1 96 ? 11.028 3.745 5.092 1.00 0.00 93 THR A CA 10
ATOM 28105 C C . THR A 1 96 ? 9.685 3.149 5.471 1.00 0.00 93 THR A C 10
ATOM 28106 O O . THR A 1 96 ? 9.632 2.158 6.196 1.00 0.00 93 THR A O 10
ATOM 28117 N N . VAL A 1 97 ? 8.608 3.750 5.003 1.00 0.00 94 VAL A N 10
ATOM 28118 C CA . VAL A 1 97 ? 7.282 3.317 5.389 1.00 0.00 94 VAL A CA 10
ATOM 28119 C C . VAL A 1 97 ? 6.430 3.042 4.158 1.00 0.00 94 VAL A C 10
ATOM 28120 O O . VAL A 1 97 ? 6.447 3.802 3.193 1.00 0.00 94 VAL A O 10
ATOM 28133 N N . ILE A 1 98 ? 5.724 1.931 4.181 1.00 0.00 95 ILE A N 10
ATOM 28134 C CA . ILE A 1 98 ? 4.825 1.573 3.101 1.00 0.00 95 ILE A CA 10
ATOM 28135 C C . ILE A 1 98 ? 3.392 1.805 3.534 1.00 0.00 95 ILE A C 10
ATOM 28136 O O . ILE A 1 98 ? 3.019 1.448 4.648 1.00 0.00 95 ILE A O 10
ATOM 28152 N N . LEU A 1 99 ? 2.599 2.413 2.673 1.00 0.00 96 LEU A N 10
ATOM 28153 C CA . LEU A 1 99 ? 1.192 2.607 2.961 1.00 0.00 96 LEU A CA 10
ATOM 28154 C C . LEU A 1 99 ? 0.333 1.805 2.000 1.00 0.00 96 LEU A C 10
ATOM 28155 O O . LEU A 1 99 ? 0.329 2.062 0.796 1.00 0.00 96 LEU A O 10
ATOM 28171 N N . LEU A 1 100 ? -0.374 0.826 2.536 1.00 0.00 97 LEU A N 10
ATOM 28172 C CA . LEU A 1 100 ? -1.372 0.108 1.769 1.00 0.00 97 LEU A CA 10
ATOM 28173 C C . LEU A 1 100 ? -2.727 0.686 2.117 1.00 0.00 97 LEU A C 10
ATOM 28174 O O . LEU A 1 100 ? -3.174 0.578 3.253 1.00 0.00 97 LEU A O 10
ATOM 28190 N N . SER A 1 101 ? -3.385 1.300 1.157 1.00 0.00 98 SER A N 10
ATOM 28191 C CA . SER A 1 101 ? -4.589 2.042 1.460 1.00 0.00 98 SER A CA 10
ATOM 28192 C C . SER A 1 101 ? -5.691 1.757 0.456 1.00 0.00 98 SER A C 10
ATOM 28193 O O . SER A 1 101 ? -5.455 1.683 -0.755 1.00 0.00 98 SER A O 10
ATOM 28201 N N . CYS A 1 102 ? -6.896 1.583 0.967 1.00 0.00 99 CYS A N 10
ATOM 28202 C CA . CYS A 1 102 ? -8.046 1.373 0.122 1.00 0.00 99 CYS A CA 10
ATOM 28203 C C . CYS A 1 102 ? -9.024 2.516 0.275 1.00 0.00 99 CYS A C 10
ATOM 28204 O O . CYS A 1 102 ? -9.278 2.996 1.383 1.00 0.00 99 CYS A O 10
ATOM 28212 N N . SER A 1 103 ? -9.557 2.946 -0.844 1.00 0.00 100 SER A N 10
ATOM 28213 C CA . SER A 1 103 ? -10.530 4.004 -0.867 1.00 0.00 100 SER A CA 10
ATOM 28214 C C . SER A 1 103 ? -11.832 3.508 -1.473 1.00 0.00 100 SER A C 10
ATOM 28215 O O . SER A 1 103 ? -11.834 2.831 -2.505 1.00 0.00 100 SER A O 10
ATOM 28223 N N . TYR A 1 104 ? -12.933 3.827 -0.820 1.00 0.00 101 TYR A N 10
ATOM 28224 C CA . TYR A 1 104 ? -14.243 3.488 -1.333 1.00 0.00 101 TYR A CA 10
ATOM 28225 C C . TYR A 1 104 ? -14.944 4.761 -1.761 1.00 0.00 101 TYR A C 10
ATOM 28226 O O . TYR A 1 104 ? -15.260 5.613 -0.931 1.00 0.00 101 TYR A O 10
ATOM 28244 N N . ASP A 1 105 ? -15.131 4.897 -3.068 1.00 0.00 102 ASP A N 10
ATOM 28245 C CA . ASP A 1 105 ? -15.731 6.090 -3.656 1.00 0.00 102 ASP A CA 10
ATOM 28246 C C . ASP A 1 105 ? -14.853 7.307 -3.362 1.00 0.00 102 ASP A C 10
ATOM 28247 O O . ASP A 1 105 ? -15.329 8.436 -3.245 1.00 0.00 102 ASP A O 10
ATOM 28256 N N . GLY A 1 106 ? -13.555 7.056 -3.240 1.00 0.00 103 GLY A N 10
ATOM 28257 C CA . GLY A 1 106 ? -12.610 8.118 -2.964 1.00 0.00 103 GLY A CA 10
ATOM 28258 C C . GLY A 1 106 ? -12.307 8.268 -1.484 1.00 0.00 103 GLY A C 10
ATOM 28259 O O . GLY A 1 106 ? -11.376 8.979 -1.110 1.00 0.00 103 GLY A O 10
ATOM 28263 N N . ARG A 1 107 ? -13.076 7.592 -0.640 1.00 0.00 104 ARG A N 10
ATOM 28264 C CA . ARG A 1 107 ? -12.907 7.716 0.805 1.00 0.00 104 ARG A CA 10
ATOM 28265 C C . ARG A 1 107 ? -12.021 6.602 1.352 1.00 0.00 104 ARG A C 10
ATOM 28266 O O . ARG A 1 107 ? -12.376 5.426 1.286 1.00 0.00 104 ARG A O 10
ATOM 28287 N N . GLU A 1 108 ? -10.864 6.979 1.877 1.00 0.00 105 GLU A N 10
ATOM 28288 C CA . GLU A 1 108 ? -9.933 6.024 2.457 1.00 0.00 105 GLU A CA 10
ATOM 28289 C C . GLU A 1 108 ? -10.433 5.554 3.816 1.00 0.00 105 GLU A C 10
ATOM 28290 O O . GLU A 1 108 ? -10.664 6.360 4.714 1.00 0.00 105 GLU A O 10
ATOM 28302 N N . PHE A 1 109 ? -10.634 4.252 3.944 1.00 0.00 106 PHE A N 10
ATOM 28303 C CA . PHE A 1 109 ? -11.094 3.670 5.199 1.00 0.00 106 PHE A CA 10
ATOM 28304 C C . PHE A 1 109 ? -10.001 2.844 5.860 1.00 0.00 106 PHE A C 10
ATOM 28305 O O . PHE A 1 109 ? -9.999 2.664 7.073 1.00 0.00 106 PHE A O 10
ATOM 28322 N N . VAL A 1 110 ? -9.073 2.350 5.059 1.00 0.00 107 VAL A N 10
ATOM 28323 C CA . VAL A 1 110 ? -8.018 1.485 5.553 1.00 0.00 107 VAL A CA 10
ATOM 28324 C C . VAL A 1 110 ? -6.686 1.882 4.955 1.00 0.00 107 VAL A C 10
ATOM 28325 O O . VAL A 1 110 ? -6.520 1.900 3.735 1.00 0.00 107 VAL A O 10
ATOM 28338 N N . ARG A 1 111 ? -5.759 2.240 5.824 1.00 0.00 108 ARG A N 10
ATOM 28339 C CA . ARG A 1 111 ? -4.395 2.510 5.428 1.00 0.00 108 ARG A CA 10
ATOM 28340 C C . ARG A 1 111 ? -3.458 1.767 6.367 1.00 0.00 108 ARG A C 10
ATOM 28341 O O . ARG A 1 111 ? -3.480 1.968 7.583 1.00 0.00 108 ARG A O 10
ATOM 28362 N N . VAL A 1 112 ? -2.680 0.871 5.803 1.00 0.00 109 VAL A N 10
ATOM 28363 C CA . VAL A 1 112 ? -1.816 0.008 6.579 1.00 0.00 109 VAL A CA 10
ATOM 28364 C C . VAL A 1 112 ? -0.361 0.372 6.342 1.00 0.00 109 VAL A C 10
ATOM 28365 O O . VAL A 1 112 ? 0.111 0.348 5.207 1.00 0.00 109 VAL A O 10
ATOM 28378 N N . GLY A 1 113 ? 0.337 0.715 7.408 1.00 0.00 110 GLY A N 10
ATOM 28379 C CA . GLY A 1 113 ? 1.713 1.130 7.284 1.00 0.00 110 GLY A CA 10
ATOM 28380 C C . GLY A 1 113 ? 2.685 0.079 7.769 1.00 0.00 110 GLY A C 10
ATOM 28381 O O . GLY A 1 113 ? 2.403 -0.655 8.718 1.00 0.00 110 GLY A O 10
ATOM 28385 N N . TYR A 1 114 ? 3.830 0.016 7.110 1.00 0.00 111 TYR A N 10
ATOM 28386 C CA . TYR A 1 114 ? 4.897 -0.906 7.471 1.00 0.00 111 TYR A CA 10
ATOM 28387 C C . TYR A 1 114 ? 6.228 -0.198 7.360 1.00 0.00 111 TYR A C 10
ATOM 28388 O O . TYR A 1 114 ? 6.390 0.686 6.524 1.00 0.00 111 TYR A O 10
ATOM 28406 N N . TYR A 1 115 ? 7.176 -0.581 8.190 1.00 0.00 112 TYR A N 10
ATOM 28407 C CA . TYR A 1 115 ? 8.525 -0.065 8.054 1.00 0.00 112 TYR A CA 10
ATOM 28408 C C . TYR A 1 115 ? 9.348 -1.040 7.237 1.00 0.00 112 TYR A C 10
ATOM 28409 O O . TYR A 1 115 ? 9.201 -2.257 7.370 1.00 0.00 112 TYR A O 10
ATOM 28427 N N . VAL A 1 116 ? 10.185 -0.508 6.373 1.00 0.00 113 VAL A N 10
ATOM 28428 C CA . VAL A 1 116 ? 11.021 -1.331 5.519 1.00 0.00 113 VAL A CA 10
ATOM 28429 C C . VAL A 1 116 ? 12.483 -0.983 5.689 1.00 0.00 113 VAL A C 10
ATOM 28430 O O . VAL A 1 116 ? 12.874 0.182 5.589 1.00 0.00 113 VAL A O 10
ATOM 28443 N N . ASN A 1 117 ? 13.284 -2.003 5.944 1.00 0.00 114 ASN A N 10
ATOM 28444 C CA . ASN A 1 117 ? 14.721 -1.835 6.066 1.00 0.00 114 ASN A CA 10
ATOM 28445 C C . ASN A 1 117 ? 15.360 -1.910 4.693 1.00 0.00 114 ASN A C 10
ATOM 28446 O O . ASN A 1 117 ? 15.118 -2.855 3.943 1.00 0.00 114 ASN A O 10
ATOM 28457 N N . ASN A 1 118 ? 16.150 -0.904 4.366 1.00 0.00 115 ASN A N 10
ATOM 28458 C CA . ASN A 1 118 ? 16.859 -0.872 3.099 1.00 0.00 115 ASN A CA 10
ATOM 28459 C C . ASN A 1 118 ? 18.345 -0.700 3.365 1.00 0.00 115 ASN A C 10
ATOM 28460 O O . ASN A 1 118 ? 18.753 0.228 4.064 1.00 0.00 115 ASN A O 10
ATOM 28471 N N . GLU A 1 119 ? 19.143 -1.609 2.835 1.00 0.00 116 GLU A N 10
ATOM 28472 C CA . GLU A 1 119 ? 20.574 -1.639 3.119 1.00 0.00 116 GLU A CA 10
ATOM 28473 C C . GLU A 1 119 ? 21.326 -2.277 1.963 1.00 0.00 116 GLU A C 10
ATOM 28474 O O . GLU A 1 119 ? 20.730 -2.932 1.127 1.00 0.00 116 GLU A O 10
ATOM 28486 N N . TYR A 1 120 ? 22.628 -2.083 1.914 1.00 0.00 117 TYR A N 10
ATOM 28487 C CA . TYR A 1 120 ? 23.454 -2.780 0.943 1.00 0.00 117 TYR A CA 10
ATOM 28488 C C . TYR A 1 120 ? 23.880 -4.126 1.510 1.00 0.00 117 TYR A C 10
ATOM 28489 O O . TYR A 1 120 ? 24.460 -4.189 2.593 1.00 0.00 117 TYR A O 10
ATOM 28507 N N . ASP A 1 121 ? 23.560 -5.203 0.804 1.00 0.00 118 ASP A N 10
ATOM 28508 C CA . ASP A 1 121 ? 24.008 -6.532 1.212 1.00 0.00 118 ASP A CA 10
ATOM 28509 C C . ASP A 1 121 ? 25.519 -6.677 1.012 1.00 0.00 118 ASP A C 10
ATOM 28510 O O . ASP A 1 121 ? 26.144 -7.576 1.572 1.00 0.00 118 ASP A O 10
ATOM 28519 N N . GLU A 1 122 ? 26.102 -5.774 0.227 1.00 0.00 119 GLU A N 10
ATOM 28520 C CA . GLU A 1 122 ? 27.541 -5.779 -0.007 1.00 0.00 119 GLU A CA 10
ATOM 28521 C C . GLU A 1 122 ? 28.253 -4.795 0.916 1.00 0.00 119 GLU A C 10
ATOM 28522 O O . GLU A 1 122 ? 27.980 -3.593 0.902 1.00 0.00 119 GLU A O 10
ATOM 28534 N N . GLU A 1 123 ? 29.184 -5.328 1.697 1.00 0.00 120 GLU A N 10
ATOM 28535 C CA . GLU A 1 123 ? 29.871 -4.571 2.737 1.00 0.00 120 GLU A CA 10
ATOM 28536 C C . GLU A 1 123 ? 30.732 -3.455 2.154 1.00 0.00 120 GLU A C 10
ATOM 28537 O O . GLU A 1 123 ? 30.912 -2.419 2.788 1.00 0.00 120 GLU A O 10
ATOM 28549 N N . GLU A 1 124 ? 31.248 -3.657 0.947 1.00 0.00 121 GLU A N 10
ATOM 28550 C CA . GLU A 1 124 ? 32.109 -2.660 0.309 1.00 0.00 121 GLU A CA 10
ATOM 28551 C C . GLU A 1 124 ? 31.403 -1.307 0.207 1.00 0.00 121 GLU A C 10
ATOM 28552 O O . GLU A 1 124 ? 32.015 -0.260 0.417 1.00 0.00 121 GLU A O 10
ATOM 28564 N N . LEU A 1 125 ? 30.107 -1.341 -0.079 1.00 0.00 122 LEU A N 10
ATOM 28565 C CA . LEU A 1 125 ? 29.323 -0.125 -0.232 1.00 0.00 122 LEU A CA 10
ATOM 28566 C C . LEU A 1 125 ? 28.832 0.366 1.124 1.00 0.00 122 LEU A C 10
ATOM 28567 O O . LEU A 1 125 ? 28.475 1.531 1.287 1.00 0.00 122 LEU A O 10
ATOM 28583 N N . ARG A 1 126 ? 28.807 -0.542 2.091 1.00 0.00 123 ARG A N 10
ATOM 28584 C CA . ARG A 1 126 ? 28.405 -0.213 3.454 1.00 0.00 123 ARG A CA 10
ATOM 28585 C C . ARG A 1 126 ? 29.509 0.558 4.168 1.00 0.00 123 ARG A C 10
ATOM 28586 O O . ARG A 1 126 ? 29.246 1.511 4.907 1.00 0.00 123 ARG A O 10
ATOM 28607 N N . GLU A 1 127 ? 30.746 0.130 3.953 1.00 0.00 124 GLU A N 10
ATOM 28608 C CA . GLU A 1 127 ? 31.899 0.798 4.539 1.00 0.00 124 GLU A CA 10
ATOM 28609 C C . GLU A 1 127 ? 32.217 2.066 3.758 1.00 0.00 124 GLU A C 10
ATOM 28610 O O . GLU A 1 127 ? 32.558 3.099 4.336 1.00 0.00 124 GLU A O 10
ATOM 28622 N N . ASN A 1 128 ? 32.089 1.980 2.439 1.00 0.00 125 ASN A N 10
ATOM 28623 C CA . ASN A 1 128 ? 32.382 3.103 1.561 1.00 0.00 125 ASN A CA 10
ATOM 28624 C C . ASN A 1 128 ? 31.165 3.428 0.702 1.00 0.00 125 ASN A C 10
ATOM 28625 O O . ASN A 1 128 ? 31.001 2.875 -0.387 1.00 0.00 125 ASN A O 10
ATOM 28636 N N . PRO A 1 129 ? 30.288 4.317 1.188 1.00 0.00 126 PRO A N 10
ATOM 28637 C CA . PRO A 1 129 ? 29.057 4.682 0.486 1.00 0.00 126 PRO A CA 10
ATOM 28638 C C . PRO A 1 129 ? 29.320 5.543 -0.746 1.00 0.00 126 PRO A C 10
ATOM 28639 O O . PRO A 1 129 ? 29.966 6.588 -0.659 1.00 0.00 126 PRO A O 10
ATOM 28650 N N . PRO A 1 130 ? 28.829 5.108 -1.914 1.00 0.00 127 PRO A N 10
ATOM 28651 C CA . PRO A 1 130 ? 28.933 5.881 -3.145 1.00 0.00 127 PRO A CA 10
ATOM 28652 C C . PRO A 1 130 ? 27.824 6.921 -3.253 1.00 0.00 127 PRO A C 10
ATOM 28653 O O . PRO A 1 130 ? 26.874 6.909 -2.466 1.00 0.00 127 PRO A O 10
ATOM 28664 N N . ALA A 1 131 ? 27.943 7.815 -4.218 1.00 0.00 128 ALA A N 10
ATOM 28665 C CA . ALA A 1 131 ? 26.914 8.813 -4.452 1.00 0.00 128 ALA A CA 10
ATOM 28666 C C . ALA A 1 131 ? 25.762 8.211 -5.244 1.00 0.00 128 ALA A C 10
ATOM 28667 O O . ALA A 1 131 ? 24.596 8.336 -4.859 1.00 0.00 128 ALA A O 10
ATOM 28674 N N . LYS A 1 132 ? 26.089 7.534 -6.340 1.00 0.00 129 LYS A N 10
ATOM 28675 C CA . LYS A 1 132 ? 25.069 6.895 -7.157 1.00 0.00 129 LYS A CA 10
ATOM 28676 C C . LYS A 1 132 ? 24.598 5.591 -6.520 1.00 0.00 129 LYS A C 10
ATOM 28677 O O . LYS A 1 132 ? 25.394 4.816 -5.981 1.00 0.00 129 LYS A O 10
ATOM 28696 N N . VAL A 1 133 ? 23.293 5.384 -6.547 1.00 0.00 130 VAL A N 10
ATOM 28697 C CA . VAL A 1 133 ? 22.690 4.221 -5.922 1.00 0.00 130 VAL A CA 10
ATOM 28698 C C . VAL A 1 133 ? 22.839 2.980 -6.794 1.00 0.00 130 VAL A C 10
ATOM 28699 O O . VAL A 1 133 ? 22.668 3.029 -8.014 1.00 0.00 130 VAL A O 10
ATOM 28712 N N . GLN A 1 134 ? 23.170 1.872 -6.158 1.00 0.00 131 GLN A N 10
ATOM 28713 C CA . GLN A 1 134 ? 23.208 0.587 -6.827 1.00 0.00 131 GLN A CA 10
ATOM 28714 C C . GLN A 1 134 ? 22.185 -0.328 -6.177 1.00 0.00 131 GLN A C 10
ATOM 28715 O O . GLN A 1 134 ? 22.527 -1.194 -5.368 1.00 0.00 131 GLN A O 10
ATOM 28729 N N . VAL A 1 135 ? 20.920 -0.123 -6.538 1.00 0.00 132 VAL A N 10
ATOM 28730 C CA . VAL A 1 135 ? 19.808 -0.776 -5.862 1.00 0.00 132 VAL A CA 10
ATOM 28731 C C . VAL A 1 135 ? 19.847 -2.288 -6.057 1.00 0.00 132 VAL A C 10
ATOM 28732 O O . VAL A 1 135 ? 19.239 -3.039 -5.293 1.00 0.00 132 VAL A O 10
ATOM 28745 N N . ASP A 1 136 ? 20.570 -2.724 -7.080 1.00 0.00 133 ASP A N 10
ATOM 28746 C CA . ASP A 1 136 ? 20.706 -4.146 -7.390 1.00 0.00 133 ASP A CA 10
ATOM 28747 C C . ASP A 1 136 ? 21.340 -4.902 -6.222 1.00 0.00 133 ASP A C 10
ATOM 28748 O O . ASP A 1 136 ? 21.252 -6.126 -6.137 1.00 0.00 133 ASP A O 10
ATOM 28757 N N . HIS A 1 137 ? 21.964 -4.169 -5.311 1.00 0.00 134 HIS A N 10
ATOM 28758 C CA . HIS A 1 137 ? 22.506 -4.769 -4.103 1.00 0.00 134 HIS A CA 10
ATOM 28759 C C . HIS A 1 137 ? 21.914 -4.135 -2.853 1.00 0.00 134 HIS A C 10
ATOM 28760 O O . HIS A 1 137 ? 22.467 -4.269 -1.760 1.00 0.00 134 HIS A O 10
ATOM 28775 N N . ILE A 1 138 ? 20.790 -3.447 -3.008 1.00 0.00 135 ILE A N 10
ATOM 28776 C CA . ILE A 1 138 ? 20.081 -2.893 -1.870 1.00 0.00 135 ILE A CA 10
ATOM 28777 C C . ILE A 1 138 ? 18.928 -3.812 -1.483 1.00 0.00 135 ILE A C 10
ATOM 28778 O O . ILE A 1 138 ? 18.098 -4.176 -2.317 1.00 0.00 135 ILE A O 10
ATOM 28794 N N . VAL A 1 139 ? 18.887 -4.167 -0.216 1.00 0.00 136 VAL A N 10
ATOM 28795 C CA . VAL A 1 139 ? 17.940 -5.128 0.301 1.00 0.00 136 VAL A CA 10
ATOM 28796 C C . VAL A 1 139 ? 16.756 -4.423 0.932 1.00 0.00 136 VAL A C 10
ATOM 28797 O O . VAL A 1 139 ? 16.926 -3.512 1.738 1.00 0.00 136 VAL A O 10
ATOM 28810 N N . ARG A 1 140 ? 15.568 -4.835 0.542 1.00 0.00 137 ARG A N 10
ATOM 28811 C CA . ARG A 1 140 ? 14.356 -4.365 1.169 1.00 0.00 137 ARG A CA 10
ATOM 28812 C C . ARG A 1 140 ? 13.755 -5.468 2.024 1.00 0.00 137 ARG A C 10
ATOM 28813 O O . ARG A 1 140 ? 13.318 -6.502 1.515 1.00 0.00 137 ARG A O 10
ATOM 28834 N N . ASN A 1 141 ? 13.766 -5.250 3.324 1.00 0.00 138 ASN A N 10
ATOM 28835 C CA . ASN A 1 141 ? 13.156 -6.175 4.264 1.00 0.00 138 ASN A CA 10
ATOM 28836 C C . ASN A 1 141 ? 11.922 -5.530 4.867 1.00 0.00 138 ASN A C 10
ATOM 28837 O O . ASN A 1 141 ? 12.025 -4.539 5.594 1.00 0.00 138 ASN A O 10
ATOM 28848 N N . ILE A 1 142 ? 10.756 -6.063 4.545 1.00 0.00 139 ILE A N 10
ATOM 28849 C CA . ILE A 1 142 ? 9.516 -5.510 5.055 1.00 0.00 139 ILE A CA 10
ATOM 28850 C C . ILE A 1 142 ? 9.239 -6.064 6.437 1.00 0.00 139 ILE A C 10
ATOM 28851 O O . ILE A 1 142 ? 9.088 -7.275 6.608 1.00 0.00 139 ILE A O 10
ATOM 28867 N N . LEU A 1 143 ? 9.182 -5.187 7.423 1.00 0.00 140 LEU A N 10
ATOM 28868 C CA . LEU A 1 143 ? 8.887 -5.604 8.779 1.00 0.00 140 LEU A CA 10
ATOM 28869 C C . LEU A 1 143 ? 7.388 -5.811 8.945 1.00 0.00 140 LEU A C 10
ATOM 28870 O O . LEU A 1 143 ? 6.696 -5.001 9.562 1.00 0.00 140 LEU A O 10
ATOM 28886 N N . ALA A 1 144 ? 6.903 -6.914 8.386 1.00 0.00 141 ALA A N 10
ATOM 28887 C CA . ALA A 1 144 ? 5.493 -7.275 8.455 1.00 0.00 141 ALA A CA 10
ATOM 28888 C C . ALA A 1 144 ? 5.128 -7.726 9.861 1.00 0.00 141 ALA A C 10
ATOM 28889 O O . ALA A 1 144 ? 3.954 -7.920 10.187 1.00 0.00 141 ALA A O 10
ATOM 28896 N N . GLU A 1 145 ? 6.160 -7.895 10.681 1.00 0.00 142 GLU A N 10
ATOM 28897 C CA . GLU A 1 145 ? 6.005 -8.203 12.094 1.00 0.00 142 GLU A CA 10
ATOM 28898 C C . GLU A 1 145 ? 5.203 -7.118 12.800 1.00 0.00 142 GLU A C 10
ATOM 28899 O O . GLU A 1 145 ? 4.560 -7.370 13.823 1.00 0.00 142 GLU A O 10
ATOM 28911 N N . LYS A 1 146 ? 5.250 -5.906 12.258 1.00 0.00 143 LYS A N 10
ATOM 28912 C CA . LYS A 1 146 ? 4.495 -4.803 12.819 1.00 0.00 143 LYS A CA 10
ATOM 28913 C C . LYS A 1 146 ? 3.666 -4.107 11.740 1.00 0.00 143 LYS A C 10
ATOM 28914 O O . LYS A 1 146 ? 4.150 -3.216 11.035 1.00 0.00 143 LYS A O 10
ATOM 28933 N N . PRO A 1 147 ? 2.398 -4.517 11.597 1.00 0.00 144 PRO A N 10
ATOM 28934 C CA . PRO A 1 147 ? 1.416 -3.825 10.775 1.00 0.00 144 PRO A CA 10
ATOM 28935 C C . PRO A 1 147 ? 0.769 -2.674 11.531 1.00 0.00 144 PRO A C 10
ATOM 28936 O O . PRO A 1 147 ? 0.242 -2.867 12.629 1.00 0.00 144 PRO A O 10
ATOM 28947 N N . ARG A 1 148 ? 0.805 -1.484 10.965 1.00 0.00 145 ARG A N 10
ATOM 28948 C CA . ARG A 1 148 ? 0.107 -0.359 11.562 1.00 0.00 145 ARG A CA 10
ATOM 28949 C C . ARG A 1 148 ? -1.153 -0.079 10.767 1.00 0.00 145 ARG A C 10
ATOM 28950 O O . ARG A 1 148 ? -1.094 0.461 9.667 1.00 0.00 145 ARG A O 10
ATOM 28971 N N . VAL A 1 149 ? -2.290 -0.449 11.324 1.00 0.00 146 VAL A N 10
ATOM 28972 C CA . VAL A 1 149 ? -3.542 -0.361 10.598 1.00 0.00 146 VAL A CA 10
ATOM 28973 C C . VAL A 1 149 ? -4.375 0.782 11.145 1.00 0.00 146 VAL A C 10
ATOM 28974 O O . VAL A 1 149 ? -4.559 0.904 12.354 1.00 0.00 146 VAL A O 10
ATOM 28987 N N . THR A 1 150 ? -4.888 1.605 10.256 1.00 0.00 147 THR A N 10
ATOM 28988 C CA . THR A 1 150 ? -5.687 2.744 10.650 1.00 0.00 147 THR A CA 10
ATOM 28989 C C . THR A 1 150 ? -6.988 2.740 9.862 1.00 0.00 147 THR A C 10
ATOM 28990 O O . THR A 1 150 ? -6.974 2.662 8.630 1.00 0.00 147 THR A O 10
ATOM 29001 N N . ARG A 1 151 ? -8.104 2.788 10.572 1.00 0.00 148 ARG A N 10
ATOM 29002 C CA . ARG A 1 151 ? -9.409 2.745 9.937 1.00 0.00 148 ARG A CA 10
ATOM 29003 C C . ARG A 1 151 ? -10.128 4.065 10.141 1.00 0.00 148 ARG A C 10
ATOM 29004 O O . ARG A 1 151 ? -10.182 4.584 11.257 1.00 0.00 148 ARG A O 10
ATOM 29025 N N . PHE A 1 152 ? -10.678 4.607 9.072 1.00 0.00 149 PHE A N 10
ATOM 29026 C CA . PHE A 1 152 ? -11.385 5.870 9.146 1.00 0.00 149 PHE A CA 10
ATOM 29027 C C . PHE A 1 152 ? -12.877 5.622 9.025 1.00 0.00 149 PHE A C 10
ATOM 29028 O O . PHE A 1 152 ? -13.311 4.780 8.235 1.00 0.00 149 PHE A O 10
ATOM 29045 N N . ASN A 1 153 ? -13.658 6.331 9.820 1.00 0.00 150 ASN A N 10
ATOM 29046 C CA . ASN A 1 153 ? -15.104 6.178 9.782 1.00 0.00 150 ASN A CA 10
ATOM 29047 C C . ASN A 1 153 ? -15.684 6.930 8.597 1.00 0.00 150 ASN A C 10
ATOM 29048 O O . ASN A 1 153 ? -15.805 8.157 8.616 1.00 0.00 150 ASN A O 10
ATOM 29059 N N . ILE A 1 154 ? -16.018 6.186 7.557 1.00 0.00 151 ILE A N 10
ATOM 29060 C CA . ILE A 1 154 ? -16.586 6.764 6.354 1.00 0.00 151 ILE A CA 10
ATOM 29061 C C . ILE A 1 154 ? -17.992 6.222 6.146 1.00 0.00 151 ILE A C 10
ATOM 29062 O O . ILE A 1 154 ? -18.417 5.292 6.838 1.00 0.00 151 ILE A O 10
ATOM 29078 N N . VAL A 1 155 ? -18.706 6.804 5.204 1.00 0.00 152 VAL A N 10
ATOM 29079 C CA . VAL A 1 155 ? -20.058 6.380 4.905 1.00 0.00 152 VAL A CA 10
ATOM 29080 C C . VAL A 1 155 ? -20.028 5.304 3.831 1.00 0.00 152 VAL A C 10
ATOM 29081 O O . VAL A 1 155 ? -19.483 5.514 2.748 1.00 0.00 152 VAL A O 10
ATOM 29094 N N . TRP A 1 156 ? -20.605 4.152 4.135 1.00 0.00 153 TRP A N 10
ATOM 29095 C CA . TRP A 1 156 ? -20.448 2.992 3.279 1.00 0.00 153 TRP A CA 10
ATOM 29096 C C . TRP A 1 156 ? -21.634 2.747 2.376 1.00 0.00 153 TRP A C 10
ATOM 29097 O O . TRP A 1 156 ? -22.778 2.741 2.823 1.00 0.00 153 TRP A O 10
ATOM 29118 N N . ASP A 1 157 ? -21.298 2.477 1.117 1.00 0.00 154 ASP A N 10
ATOM 29119 C CA . ASP A 1 157 ? -22.239 2.111 0.045 1.00 0.00 154 ASP A CA 10
ATOM 29120 C C . ASP A 1 157 ? -23.328 3.162 -0.201 1.00 0.00 154 ASP A C 10
ATOM 29121 O O . ASP A 1 157 ? -23.457 3.685 -1.306 1.00 0.00 154 ASP A O 10
ATOM 29130 N N . ASN A 1 158 ? -24.092 3.470 0.827 1.00 0.00 155 ASN A N 10
ATOM 29131 C CA . ASN A 1 158 ? -25.241 4.353 0.721 1.00 0.00 155 ASN A CA 10
ATOM 29132 C C . ASN A 1 158 ? -24.872 5.774 1.113 1.00 0.00 155 ASN A C 10
ATOM 29133 O O . ASN A 1 158 ? -25.587 6.418 1.881 1.00 0.00 155 ASN A O 10
ATOM 29144 N N . GLU A 1 159 ? -23.758 6.267 0.599 1.00 0.00 156 GLU A N 10
ATOM 29145 C CA . GLU A 1 159 ? -23.312 7.602 0.953 1.00 0.00 156 GLU A CA 10
ATOM 29146 C C . GLU A 1 159 ? -24.095 8.670 0.202 1.00 0.00 156 GLU A C 10
ATOM 29147 O O . GLU A 1 159 ? -23.789 8.986 -0.951 1.00 0.00 156 GLU A O 10
ATOM 29159 N N . ASN A 1 160 ? -25.117 9.200 0.872 1.00 0.00 157 ASN A N 10
ATOM 29160 C CA . ASN A 1 160 ? -25.868 10.359 0.400 1.00 0.00 157 ASN A CA 10
ATOM 29161 C C . ASN A 1 160 ? -26.729 10.043 -0.817 1.00 0.00 157 ASN A C 10
ATOM 29162 O O . ASN A 1 160 ? -26.303 9.387 -1.768 1.00 0.00 157 ASN A O 10
ATOM 29173 N N . GLU A 1 161 ? -27.952 10.517 -0.762 1.00 0.00 158 GLU A N 10
ATOM 29174 C CA . GLU A 1 161 ? -28.851 10.445 -1.894 1.00 0.00 158 GLU A CA 10
ATOM 29175 C C . GLU A 1 161 ? -29.020 11.854 -2.443 1.00 0.00 158 GLU A C 10
ATOM 29176 O O . GLU A 1 161 ? -30.069 12.476 -2.294 1.00 0.00 158 GLU A O 10
ATOM 29188 N N . GLY A 1 162 ? -27.958 12.372 -3.036 1.00 0.00 159 GLY A N 10
ATOM 29189 C CA . GLY A 1 162 ? -27.995 13.712 -3.580 1.00 0.00 159 GLY A CA 10
ATOM 29190 C C . GLY A 1 162 ? -28.599 13.735 -4.962 1.00 0.00 159 GLY A C 10
ATOM 29191 O O . GLY A 1 162 ? -27.977 14.219 -5.907 1.00 0.00 159 GLY A O 10
ATOM 29195 N N . ASP A 1 163 ? -29.813 13.204 -5.071 1.00 0.00 160 ASP A N 10
ATOM 29196 C CA . ASP A 1 163 ? -30.505 13.079 -6.347 1.00 0.00 160 ASP A CA 10
ATOM 29197 C C . ASP A 1 163 ? -29.659 12.274 -7.322 1.00 0.00 160 ASP A C 10
ATOM 29198 O O . ASP A 1 163 ? -29.087 12.818 -8.267 1.00 0.00 160 ASP A O 10
ATOM 29207 N N . LEU A 1 164 ? -29.589 10.970 -7.086 1.00 0.00 161 LEU A N 10
ATOM 29208 C CA . LEU A 1 164 ? -28.731 10.085 -7.872 1.00 0.00 161 LEU A CA 10
ATOM 29209 C C . LEU A 1 164 ? -29.320 9.798 -9.256 1.00 0.00 161 LEU A C 10
ATOM 29210 O O . LEU A 1 164 ? -28.835 8.929 -9.981 1.00 0.00 161 LEU A O 10
ATOM 29226 N N . TYR A 1 165 ? -30.366 10.524 -9.617 1.00 0.00 162 TYR A N 10
ATOM 29227 C CA . TYR A 1 165 ? -30.947 10.429 -10.946 1.00 0.00 162 TYR A CA 10
ATOM 29228 C C . TYR A 1 165 ? -30.847 11.777 -11.651 1.00 0.00 162 TYR A C 10
ATOM 29229 O O . TYR A 1 165 ? -31.712 12.639 -11.477 1.00 0.00 162 TYR A O 10
ATOM 29247 N N . PRO A 1 166 ? -29.773 11.981 -12.434 1.00 0.00 163 PRO A N 10
ATOM 29248 C CA . PRO A 1 166 ? -29.536 13.236 -13.159 1.00 0.00 163 PRO A CA 10
ATOM 29249 C C . PRO A 1 166 ? -30.702 13.612 -14.071 1.00 0.00 163 PRO A C 10
ATOM 29250 O O . PRO A 1 166 ? -31.244 12.763 -14.781 1.00 0.00 163 PRO A O 10
ATOM 29261 N N . PRO A 1 167 ? -31.105 14.889 -14.067 1.00 0.00 164 PRO A N 10
ATOM 29262 C CA . PRO A 1 167 ? -32.216 15.361 -14.869 1.00 0.00 164 PRO A CA 10
ATOM 29263 C C . PRO A 1 167 ? -31.767 15.793 -16.259 1.00 0.00 164 PRO A C 10
ATOM 29264 O O . PRO A 1 167 ? -31.489 16.969 -16.504 1.00 0.00 164 PRO A O 10
ATOM 29275 N N . GLU A 1 168 ? -31.689 14.832 -17.160 1.00 0.00 165 GLU A N 10
ATOM 29276 C CA . GLU A 1 168 ? -31.231 15.095 -18.512 1.00 0.00 165 GLU A CA 10
ATOM 29277 C C . GLU A 1 168 ? -32.355 15.701 -19.341 1.00 0.00 165 GLU A C 10
ATOM 29278 O O . GLU A 1 168 ? -33.312 15.017 -19.706 1.00 0.00 165 GLU A O 10
ATOM 29290 N N . GLN A 1 169 ? -32.246 16.992 -19.614 1.00 0.00 166 GLN A N 10
ATOM 29291 C CA . GLN A 1 169 ? -33.252 17.693 -20.396 1.00 0.00 166 GLN A CA 10
ATOM 29292 C C . GLN A 1 169 ? -33.108 17.369 -21.878 1.00 0.00 166 GLN A C 10
ATOM 29293 O O . GLN A 1 169 ? -32.067 17.635 -22.479 1.00 0.00 166 GLN A O 10
ATOM 29307 N N . PRO A 1 170 ? -34.153 16.787 -22.480 1.00 0.00 167 PRO A N 10
ATOM 29308 C CA . PRO A 1 170 ? -34.143 16.414 -23.893 1.00 0.00 167 PRO A CA 10
ATOM 29309 C C . PRO A 1 170 ? -34.381 17.610 -24.812 1.00 0.00 167 PRO A C 10
ATOM 29310 O O . PRO A 1 170 ? -35.394 17.682 -25.512 1.00 0.00 167 PRO A O 10
ATOM 29321 N N . GLY A 1 171 ? -33.439 18.543 -24.811 1.00 0.00 168 GLY A N 10
ATOM 29322 C CA . GLY A 1 171 ? -33.557 19.723 -25.644 1.00 0.00 168 GLY A CA 10
ATOM 29323 C C . GLY A 1 171 ? -32.984 19.503 -27.029 1.00 0.00 168 GLY A C 10
ATOM 29324 O O . GLY A 1 171 ? -32.232 20.334 -27.540 1.00 0.00 168 GLY A O 10
ATOM 29328 N N . VAL A 1 172 ? -33.342 18.382 -27.635 1.00 0.00 169 VAL A N 10
ATOM 29329 C CA . VAL A 1 172 ? -32.832 18.023 -28.947 1.00 0.00 169 VAL A CA 10
ATOM 29330 C C . VAL A 1 172 ? -33.825 18.434 -30.027 1.00 0.00 169 VAL A C 10
ATOM 29331 O O . VAL A 1 172 ? -34.772 17.669 -30.289 1.00 0.00 169 VAL A O 10
ATOM 29345 N N . LEU B 2 1 ? -19.958 -20.432 -1.455 1.00 0.00 419 LEU B N 10
ATOM 29346 C CA . LEU B 2 1 ? -18.674 -20.093 -2.103 1.00 0.00 419 LEU B CA 10
ATOM 29347 C C . LEU B 2 1 ? -17.648 -19.677 -1.059 1.00 0.00 419 LEU B C 10
ATOM 29348 O O . LEU B 2 1 ? -17.896 -18.775 -0.254 1.00 0.00 419 LEU B O 10
ATOM 29366 N N . ALA B 2 2 ? -16.504 -20.345 -1.062 1.00 0.00 420 ALA B N 10
ATOM 29367 C CA . ALA B 2 2 ? -15.421 -19.998 -0.161 1.00 0.00 420 ALA B CA 10
ATOM 29368 C C . ALA B 2 2 ? -14.539 -18.932 -0.783 1.00 0.00 420 ALA B C 10
ATOM 29369 O O . ALA B 2 2 ? -14.161 -19.033 -1.955 1.00 0.00 420 ALA B O 10
ATOM 29376 N N . ILE B 2 3 ? -14.206 -17.925 0.021 1.00 0.00 421 ILE B N 10
ATOM 29377 C CA . ILE B 2 3 ? -13.420 -16.772 -0.415 1.00 0.00 421 ILE B CA 10
ATOM 29378 C C . ILE B 2 3 ? -14.090 -16.069 -1.593 1.00 0.00 421 ILE B C 10
ATOM 29379 O O . ILE B 2 3 ? -15.162 -16.463 -2.055 1.00 0.00 421 ILE B O 10
ATOM 29395 N N . THR B 2 4 ? -13.461 -15.018 -2.064 1.00 0.00 422 THR B N 10
ATOM 29396 C CA . THR B 2 4 ? -13.914 -14.327 -3.240 1.00 0.00 422 THR B CA 10
ATOM 29397 C C . THR B 2 4 ? -12.724 -13.943 -4.102 1.00 0.00 422 THR B C 10
ATOM 29398 O O . THR B 2 4 ? -11.978 -13.016 -3.773 1.00 0.00 422 THR B O 10
ATOM 29409 N N . MET B 2 5 ? -12.525 -14.676 -5.181 1.00 0.00 423 MET B N 10
ATOM 29410 C CA . MET B 2 5 ? -11.455 -14.368 -6.110 1.00 0.00 423 MET B CA 10
ATOM 29411 C C . MET B 2 5 ? -11.920 -13.296 -7.079 1.00 0.00 423 MET B C 10
ATOM 29412 O O . MET B 2 5 ? -12.316 -13.573 -8.211 1.00 0.00 423 MET B O 10
ATOM 29426 N N . LEU B 2 6 ? -11.884 -12.067 -6.588 1.00 0.00 424 LEU B N 10
ATOM 29427 C CA . LEU B 2 6 ? -12.389 -10.907 -7.303 1.00 0.00 424 LEU B CA 10
ATOM 29428 C C . LEU B 2 6 ? -11.602 -10.675 -8.587 1.00 0.00 424 LEU B C 10
ATOM 29429 O O . LEU B 2 6 ? -12.184 -10.341 -9.623 1.00 0.00 424 LEU B O 10
ATOM 29445 N N . LYS B 2 7 ? -10.289 -10.881 -8.511 1.00 0.00 425 LYS B N 10
ATOM 29446 C CA . LYS B 2 7 ? -9.381 -10.519 -9.596 1.00 0.00 425 LYS B CA 10
ATOM 29447 C C . LYS B 2 7 ? -9.457 -9.015 -9.828 1.00 0.00 425 LYS B C 10
ATOM 29448 O O . LYS B 2 7 ? -10.263 -8.531 -10.626 1.00 0.00 425 LYS B O 10
ATOM 29467 N N . PRO B 2 8 ? -8.622 -8.257 -9.108 1.00 0.00 426 PRO B N 10
ATOM 29468 C CA . PRO B 2 8 ? -8.697 -6.799 -9.086 1.00 0.00 426 PRO B CA 10
ATOM 29469 C C . PRO B 2 8 ? -8.224 -6.166 -10.389 1.00 0.00 426 PRO B C 10
ATOM 29470 O O . PRO B 2 8 ? -7.026 -6.115 -10.674 1.00 0.00 426 PRO B O 10
ATOM 29481 N N . ARG B 2 9 ? -9.180 -5.704 -11.180 1.00 0.00 427 ARG B N 10
ATOM 29482 C CA . ARG B 2 9 ? -8.881 -4.991 -12.412 1.00 0.00 427 ARG B CA 10
ATOM 29483 C C . ARG B 2 9 ? -8.151 -3.695 -12.085 1.00 0.00 427 ARG B C 10
ATOM 29484 O O . ARG B 2 9 ? -8.522 -2.984 -11.163 1.00 0.00 427 ARG B O 10
ATOM 29505 N N . LYS B 2 10 ? -7.097 -3.403 -12.820 1.00 0.00 428 LYS B N 10
ATOM 29506 C CA . LYS B 2 10 ? -6.333 -2.191 -12.580 1.00 0.00 428 LYS B CA 10
ATOM 29507 C C . LYS B 2 10 ? -7.151 -0.980 -13.008 1.00 0.00 428 LYS B C 10
ATOM 29508 O O . LYS B 2 10 ? -8.216 -1.128 -13.610 1.00 0.00 428 LYS B O 10
ATOM 29527 N N . LYS B 2 11 ? -6.653 0.213 -12.704 1.00 0.00 429 LYS B N 10
ATOM 29528 C CA . LYS B 2 11 ? -7.414 1.442 -12.919 1.00 0.00 429 LYS B CA 10
ATOM 29529 C C . LYS B 2 11 ? -7.450 1.847 -14.392 1.00 0.00 429 LYS B C 10
ATOM 29530 O O . LYS B 2 11 ? -7.107 2.973 -14.761 1.00 0.00 429 LYS B O 10
ATOM 29549 N N . ALA B 2 12 ? -7.869 0.909 -15.220 1.00 0.00 430 ALA B N 10
ATOM 29550 C CA . ALA B 2 12 ? -8.159 1.153 -16.617 1.00 0.00 430 ALA B CA 10
ATOM 29551 C C . ALA B 2 12 ? -9.595 0.723 -16.876 1.00 0.00 430 ALA B C 10
ATOM 29552 O O . ALA B 2 12 ? -9.943 0.242 -17.951 1.00 0.00 430 ALA B O 10
ATOM 29559 N N . LYS B 2 13 ? -10.414 0.876 -15.842 1.00 0.00 431 LYS B N 10
ATOM 29560 C CA . LYS B 2 13 ? -11.801 0.453 -15.868 1.00 0.00 431 LYS B CA 10
ATOM 29561 C C . LYS B 2 13 ? -12.662 1.462 -16.623 1.00 0.00 431 LYS B C 10
ATOM 29562 O O . LYS B 2 13 ? -13.694 1.106 -17.197 1.00 0.00 431 LYS B O 10
ATOM 29581 N N . ALA B 2 14 ? -12.218 2.713 -16.643 1.00 0.00 432 ALA B N 10
ATOM 29582 C CA . ALA B 2 14 ? -12.939 3.773 -17.333 1.00 0.00 432 ALA B CA 10
ATOM 29583 C C . ALA B 2 14 ? -12.629 3.750 -18.828 1.00 0.00 432 ALA B C 10
ATOM 29584 O O . ALA B 2 14 ? -12.069 4.702 -19.378 1.00 0.00 432 ALA B O 10
ATOM 29591 N N . LEU B 2 15 ? -12.996 2.649 -19.470 1.00 0.00 433 LEU B N 10
ATOM 29592 C CA . LEU B 2 15 ? -12.762 2.451 -20.893 1.00 0.00 433 LEU B CA 10
ATOM 29593 C C . LEU B 2 15 ? -13.568 3.448 -21.717 1.00 0.00 433 LEU B C 10
ATOM 29594 O O . LEU B 2 15 ? -14.777 3.205 -21.931 1.00 0.00 433 LEU B O 10
#

GO terms:
  GO:0005634 nucleus (C, IDA)
  GO:0005829 cytosol (C, IDA)
  GO:0032968 positive regulation of transcription elongation by RNA polymerase II (P, IDA)
  GO:0006325 chromatin organization (P, IDA)
  GO:0006335 DNA replication-dependent chromatin assembly (P, IDA)
  GO:0030466 silent mating-type cassette heterochromatin formation (P, IGI)
  GO:0031509 subtelomeric heterochromatin formation (P, IGI)
  GO:0010468 regulation of gene expression (P, IMP)
  GO:0042393 histone binding (F, IMP)
  GO:0033554 cellular response to stress (P, IMP)
  GO:0006337 nucleosome disassembly (P, IMP)
  GO:0006357 regulation of transcription by RNA polymerase II (P, IMP)
  GO:0005515 protein binding (F, IPI)
  GO:0042393 histone binding (F, IDA)
  GO:0010698 acetyltransferase activator activity (F, IDA)
  GO:0070775 H3 histone acetyltransferase complex (C, IDA)
  GO:0006338 chromatin remodeling (P, IDA)
  GO:0005634 nucleus (C, EXP)

Solvent-accessible surface area: 10769 Å² total; per-residue (Å²): 68,63,118,60,40,1,0,32,19,102,27,20,104,9,74,13,60,106,7,69,0,58,46,68,0,69,1,46,0,22,0,80,1,44,40,51,13,110,73,72,0,19,0,20,0,21,0,10,5,50,65,204,13,122,6,151,96,33,95,24,24,11,7,11,0,20,124,0,52,88,29,30,0,58,10,80,1,52,1,93,24,4,54,8,155,80,4,80,10,89,65,0,46,42,81,4,15,2,30,1,6,0,11,7,68,54,66,59,2,0,69,2,2,7,78,0,39,5,54,2,101,57,114,127,29,103,109,111,81,39,94,159,40,76,9,114,86,0,18,0,48,3,36,38,148,85,73,151,78,44,97,93,144,22,73,12,56,116,55,132,144,73,122,36,187,117,104,177,142,135,59,218,219,86,86,33,101,38,156,31,114,118,77,52,119,92,230